Protein 2RM4 (pdb70)

CATH classification: 2.30.30.100

Solvent-accessible surface area: 9079 Å² total; per-residue (Å²): 104,109,169,52,76,75,81,145,118,68,61,50,3,18,3,12,0,39,12,69,173,145,65,21,61,7,85,14,86,10,102,105,26,51,84,124,67,16,10,0,40,138,2,92,110,99,82,90,75,35,240,150,49,136,44,87,28,71,35,107,52,98,62,14,206,67,81,73,64,78,90,87,71,164,175,104,162,60,64,177,119,58,100,134,106,85,144,104,138,116,104,133,117,184,141,99,168,190,74,154,139,164,132

InterPro domains:
  IPR004443 YjeF N-terminal domain [PS51385] (430-658)
  IPR019050 FDF domain [PF09532] (342-390)
  IPR019050 FDF domain [SM01199] (339-445)
  IPR025609 Lsm14-like, N-terminal [PF12701] (7-69)
  IPR025609 Lsm14-like, N-terminal [SM01271] (2-95)
  IPR025762 DFDF domain [PS51512] (333-369)
  IPR034107 Lsm16, N-terminal [cd01737] (5-69)
  IPR036652 YjeF N-terminal domain superfamily [G3DSA:3.40.50.10260] (394-679)
  IPR047575 Sm domain [PS52002] (1-71)

Foldseek 3Di:
DPDDDQDCQQQQFWKKFAFPPVVAIWTFRWHDGDQFWTKGFQTDGPNHGPPDRGDMDIDGVVRTDDMGGCQGPVGGPDDDDDDDDDCPPPDDPDDDDDDDDPD

Sequence (103 aa):
GAMGPTDQDWIGCAVSIACDEVLGVFQGLIKQISAEEITIVRAFRNGVPLRKQNAEVVLKCTDIRSIDLIEPAKQDLDGHTAPPPVVNKPTPVKLPHFSNILGGAMGPTDQDWIGCAVSIACDEVLGVFQGLIKQISAEEITIVRAFRNGVPLRKQNAEVVLKCTDIRSIDLIEPAKQDLDGHTAPPPVVNKPTPVKLPHFSNILGGAMGPTDQDWIGCAVSIACDEVLGVFQGLIKQISAEEITIVRAFRNGVPLRKQNAEVVLKCTDIRSIDLIEPAKQDLDGHTAPPPVVNKPTPVKLPHFSNILGGAMGPTDQDWIGCAVSIACDEVLGVFQGLIKQISAEEITIVRAFRNGVPLRKQNAEVVLKCTDIRSIDLIEPAKQDLDGHTAPPPVVNKPTPVKLPHFSNILGGAMGPTDQDWIGCAVSIACDEVLGVFQGLIKQISAEEITIVRAFRNGVPLRKQNAEVVLKCTDIRSIDLIEPAKQDLDGHTAPPPVVNKPTPVKLPHFSNILGGAMGPTDQDWIGCAVSIACDEVLGVFQGLIKQISAEEITIVRAFRNGVPLRKQNAEVVLKCTDIRSIDLIEPAKQDLDGHTAPPPVVNKPTPVKLPHFSNILGGAMGPTDQDWIGCAVSIACDEVLGVFQGLIKQISAEEITIVRAFRNGVPLRKQNAEVVLKCTDIRSIDLIEPAKQDLDGHTAPPPVVNKPTPVKLPHFSNILGGAMGPTDQDWIGCAVSIACDEVLGVFQGLIKQISAEEITIVRAFRNGVPLRKQNAEVVLKCTDIRSIDLIEPAKQDLDGHTAPPPVVNKPTPVKLPHFSNILGGAMGPTDQDWIGCAVSIACDEVLGVFQGLIKQISAEEITIVRAFRNGVPLRKQNAEVVLKCTDIRSIDLIEPAKQDLDGHTAPPPVVNKPTPVKLPHFSNILGGAMGPTDQDWIGCAVSIACDEVLGVFQGLIKQISAEEITIVRAFRNGVPLRKQNAEVVLKCTDIRSIDLIEPAKQDLDGHTAPPPVVNKPTPVKLPHFSNILGGAMGPTDQDWIGCAVSIACDEVLGVFQGLIKQISAEEITIVRAFRNGVPLRKQNAEVVLKCTDIRSIDLIEPAKQDLDGHTAPPPVVNKPTPVKLPHFSNILGGAMGPTDQDWIGCAVSIACDEVLGVFQGLIKQISAEEITIVRAFRNGVPLRKQNAEVVLKCTDIRSIDLIEPAKQDLDGHTAPPPVVNKPTPVKLPHFSNILGGAMGPTDQDWIGCAVSIACDEVLGVFQGLIKQISAEEITIVRAFRNGVPLRKQNAEVVLKCTDIRSIDLIEPAKQDLDGHTAPPPVVNKPTPVKLPHFSNILGGAMGPTDQDWIGCAVSIACDEVLGVFQGLIKQISAEEITIVRAFRNGVPLRKQNAEVVLKCTDIRSIDLIEPAKQDLDGHTAPPPVVNKPTPVKLPHFSNILGGAMGPTDQDWIGCAVSIACDEVLGVFQGLIKQISAEEITIVRAFRNGVPLRKQNAEVVLKCTDIRSIDLIEPAKQDLDGHTAPPPVVNKPTPVKLPHFSNILGGAMGPTDQDWIGCAVSIACDEVLGVFQGLIKQISAEEITIVRAFRNGVPLRKQNAEVVLKCTDIRSIDLIEPAKQDLDGHTAPPPVVNKPTPVKLPHFSNILGGAMGPTDQDWIGCAVSIACDEVLGVFQGLIKQISAEEITIVRAFRNGVPLRKQNAEVVLKCTDIRSIDLIEPAKQDLDGHTAPPPVVNKPTPVKLPHFSNILGGAMGPTDQDWIGCAVSIACDEVLGVFQGLIKQISAEEITIVRAFRNGVPLRKQNAEVVLKCTDIRSIDLIEPAKQDLDGHTAPPPVVNKPTPVKLPHFSNILGGAMGPTDQDWIGCAVSIACDEVLGVFQGLIKQISAEEITIVRAFRNGVPLRKQNAEVVLKCTDIRSIDLIEPAKQDLDGHTAPPPVVNKPTPVKLPHFSNILGGAMGPTDQDWIGCAVSIACDEVLGVFQGLIKQISAEEITIVRAFRNGVPLRKQNAEVVLKCTDIRSIDLIEPAKQDLDGHTAPPPVVNKPTPVKLPHFSNILGGAMGPTDQDWIGCAVSIACDEVLGVFQGLIKQISAEEITIVRAFRNGVPLRKQNAEVVLKCTDIRSIDLIEPAKQDLDGHTAPPPVVNKPTPVKLPHFSNILGGAMGPTDQDWIGCAVSIACDEVLGVFQGLIKQISAEEITIVRAFRNGVPLRKQNAEVVLKCTDIRSIDLIEPAKQDLDGHTAPPPVVNKPTPVKLPHFSNILG

Nearest PDB structures (foldseek):
  2rm4-assembly1_A  TM=7.625E-01  e=5.806E-16  Drosophila melanogaster
  2vc8-assembly1_A  TM=8.219E-01  e=9.215E-05  Homo sapiens
  6y3z-assembly1_C  TM=8.542E-01  e=1.346E-03  Saccharomyces cerevisiae S288C
  6am0-assembly1_D  TM=8.740E-01  e=3.552E-03  Kluyveromyces lactis NRRL Y-1140
  9bxa-assembly1_G  TM=6.446E-01  e=2.382E-03  Bacillus sp. (in: firmicutes)

Organism: Drosophila melanogaster (NCBI:txid7227)

Structure (mmCIF, N/CA/C/O backbone):
data_2RM4
#
_entry.id   2RM4
#
loop_
_atom_site.group_PDB
_atom_site.id
_atom_site.type_symbol
_atom_site.label_atom_id
_atom_site.label_alt_id
_atom_site.label_comp_id
_atom_site.label_asym_id
_atom_site.label_entity_id
_atom_site.label_seq_id
_atom_site.pdbx_PDB_ins_code
_atom_site.Cartn_x
_atom_site.Cartn_y
_atom_site.Cartn_z
_atom_site.occupancy
_atom_site.B_iso_or_equiv
_atom_site.auth_seq_id
_atom_site.auth_comp_id
_atom_site.auth_asym_id
_atom_site.auth_atom_id
_atom_site.pdbx_PDB_model_num
ATOM 1 N N . GLY A 1 1 ? 96.915 5.181 -10.029 1.00 6.87 -1 GLY A N 1
ATOM 2 C CA . GLY A 1 1 ? 97.480 4.306 -8.963 1.00 6.44 -1 GLY A CA 1
ATOM 3 C C . GLY A 1 1 ? 97.985 5.171 -7.806 1.00 5.47 -1 GLY A C 1
ATOM 4 O O . GLY A 1 1 ? 97.546 5.027 -6.679 1.00 5.31 -1 GLY A O 1
ATOM 10 N N . ALA A 1 2 ? 98.902 6.066 -8.080 1.00 5.17 0 ALA A N 1
ATOM 11 C CA . ALA A 1 2 ? 99.449 6.947 -6.998 1.00 4.62 0 ALA A CA 1
ATOM 12 C C . ALA A 1 2 ? 98.332 7.808 -6.405 1.00 4.19 0 ALA A C 1
ATOM 13 O O . ALA A 1 2 ? 98.331 8.111 -5.226 1.00 4.79 0 ALA A O 1
ATOM 20 N N . MET A 1 3 ? 97.382 8.203 -7.218 1.00 3.55 1 MET A N 1
ATOM 21 C CA . MET A 1 3 ? 96.252 9.045 -6.718 1.00 3.58 1 MET A CA 1
ATOM 22 C C . MET A 1 3 ? 94.990 8.762 -7.538 1.00 3.11 1 MET A C 1
ATOM 23 O O . MET A 1 3 ? 95.066 8.389 -8.694 1.00 3.21 1 MET A O 1
ATOM 37 N N . GLY A 1 4 ? 93.834 8.937 -6.945 1.00 3.09 2 GLY A N 1
ATOM 38 C CA . GLY A 1 4 ? 92.557 8.693 -7.682 1.00 2.82 2 GLY A CA 1
ATOM 39 C C . GLY A 1 4 ? 92.492 7.224 -8.137 1.00 2.02 2 GLY A C 1
ATOM 40 O O . GLY A 1 4 ? 92.634 6.947 -9.312 1.00 2.00 2 GLY A O 1
ATOM 44 N N . PRO A 1 5 ? 92.278 6.315 -7.200 1.00 1.74 3 PRO A N 1
ATOM 45 C CA . PRO A 1 5 ? 92.233 4.871 -7.556 1.00 1.28 3 PRO A CA 1
ATOM 46 C C . PRO A 1 5 ? 91.123 4.601 -8.577 1.00 1.20 3 PRO A C 1
ATOM 47 O O . PRO A 1 5 ? 89.982 4.978 -8.377 1.00 1.45 3 PRO A O 1
ATOM 58 N N . THR A 1 6 ? 91.453 3.954 -9.668 1.00 1.00 4 THR A N 1
ATOM 59 C CA . THR A 1 6 ? 90.426 3.639 -10.707 1.00 1.04 4 THR A CA 1
ATOM 60 C C . THR A 1 6 ? 90.842 2.399 -11.503 1.00 0.89 4 THR A C 1
ATOM 61 O O . THR A 1 6 ? 91.582 2.493 -12.465 1.00 1.21 4 THR A O 1
ATOM 72 N N . ASP A 1 7 ? 90.369 1.242 -11.108 1.00 0.71 5 ASP A N 1
ATOM 73 C CA . ASP A 1 7 ? 90.725 -0.012 -11.840 1.00 0.66 5 ASP A CA 1
ATOM 74 C C . ASP A 1 7 ? 89.786 -1.149 -11.430 1.00 0.54 5 ASP A C 1
ATOM 75 O O . ASP A 1 7 ? 89.035 -1.032 -10.478 1.00 0.51 5 ASP A O 1
ATOM 84 N N . GLN A 1 8 ? 89.826 -2.246 -12.146 1.00 0.53 6 GLN A N 1
ATOM 85 C CA . GLN A 1 8 ? 88.941 -3.408 -11.808 1.00 0.46 6 GLN A CA 1
ATOM 86 C C . GLN A 1 8 ? 89.400 -4.127 -10.529 1.00 0.36 6 GLN A C 1
ATOM 87 O O . GLN A 1 8 ? 88.723 -5.016 -10.042 1.00 0.33 6 GLN A O 1
ATOM 101 N N . ASP A 1 9 ? 90.534 -3.759 -9.984 1.00 0.36 7 ASP A N 1
ATOM 102 C CA . ASP A 1 9 ? 91.053 -4.454 -8.763 1.00 0.32 7 ASP A CA 1
ATOM 103 C C . ASP A 1 9 ? 90.152 -4.150 -7.562 1.00 0.26 7 ASP A C 1
ATOM 104 O O . ASP A 1 9 ? 89.999 -4.964 -6.671 1.00 0.26 7 ASP A O 1
ATOM 113 N N . TRP A 1 10 ? 89.557 -2.982 -7.539 1.00 0.23 8 TRP A N 1
ATOM 114 C CA . TRP A 1 10 ? 88.698 -2.591 -6.379 1.00 0.20 8 TRP A CA 1
ATOM 115 C C . TRP A 1 10 ? 87.315 -3.250 -6.453 1.00 0.17 8 TRP A C 1
ATOM 116 O O . TRP A 1 10 ? 86.587 -3.251 -5.483 1.00 0.17 8 TRP A O 1
ATOM 137 N N . ILE A 1 11 ? 86.939 -3.816 -7.580 1.00 0.17 9 ILE A N 1
ATOM 138 C CA . ILE A 1 11 ? 85.518 -4.275 -7.757 1.00 0.16 9 ILE A CA 1
ATOM 139 C C . ILE A 1 11 ? 85.125 -5.249 -6.632 1.00 0.15 9 ILE A C 1
ATOM 140 O O . ILE A 1 11 ? 85.861 -6.156 -6.293 1.00 0.17 9 ILE A O 1
ATOM 156 N N . GLY A 1 12 ? 83.962 -5.052 -6.062 1.00 0.14 10 GLY A N 1
ATOM 157 C CA . GLY A 1 12 ? 83.512 -5.910 -4.927 1.00 0.14 10 GLY A CA 1
ATOM 158 C C . GLY A 1 12 ? 84.056 -5.410 -3.576 1.00 0.14 10 GLY A C 1
ATOM 159 O O . GLY A 1 12 ? 83.765 -5.999 -2.550 1.00 0.15 10 GLY A O 1
ATOM 163 N N . CYS A 1 13 ? 84.836 -4.341 -3.551 1.00 0.13 11 CYS A N 1
ATOM 164 C CA . CYS A 1 13 ? 85.337 -3.819 -2.233 1.00 0.14 11 CYS A CA 1
ATOM 165 C C . CYS A 1 13 ? 84.288 -2.894 -1.585 1.00 0.12 11 CYS A C 1
ATOM 166 O O . CYS A 1 13 ? 83.463 -2.316 -2.267 1.00 0.10 11 CYS A O 1
ATOM 174 N N . ALA A 1 14 ? 84.323 -2.760 -0.283 1.00 0.13 12 ALA A N 1
ATOM 175 C CA . ALA A 1 14 ? 83.290 -1.939 0.423 1.00 0.11 12 ALA A CA 1
ATOM 176 C C . ALA A 1 14 ? 83.762 -0.489 0.546 1.00 0.10 12 ALA A C 1
ATOM 177 O O . ALA A 1 14 ? 84.798 -0.223 1.126 1.00 0.11 12 ALA A O 1
ATOM 184 N N . VAL A 1 15 ? 83.012 0.446 0.010 1.00 0.09 13 VAL A N 1
ATOM 185 C CA . VAL A 1 15 ? 83.437 1.880 0.072 1.00 0.10 13 VAL A CA 1
ATOM 186 C C . VAL A 1 15 ? 82.253 2.782 0.440 1.00 0.11 13 VAL A C 1
ATOM 187 O O . VAL A 1 15 ? 81.104 2.421 0.256 1.00 0.11 13 VAL A O 1
ATOM 200 N N . SER A 1 16 ? 82.538 3.953 0.956 1.00 0.14 14 SER A N 1
ATOM 201 C CA . SER A 1 16 ? 81.457 4.941 1.240 1.00 0.15 14 SER A CA 1
ATOM 202 C C . SER A 1 16 ? 81.691 6.201 0.413 1.00 0.13 14 SER A C 1
ATOM 203 O O . SER A 1 16 ? 82.815 6.639 0.251 1.00 0.12 14 SER A O 1
ATOM 211 N N . ILE A 1 17 ? 80.641 6.785 -0.110 1.00 0.14 15 ILE A N 1
ATOM 212 C CA . ILE A 1 17 ? 80.812 7.932 -1.053 1.00 0.12 15 ILE A CA 1
ATOM 213 C C . ILE A 1 17 ? 80.067 9.156 -0.526 1.00 0.10 15 ILE A C 1
ATOM 214 O O . ILE A 1 17 ? 78.870 9.113 -0.303 1.00 0.11 15 ILE A O 1
ATOM 230 N N . ALA A 1 18 ? 80.769 10.243 -0.329 1.00 0.10 16 ALA A N 1
ATOM 231 C CA . ALA A 1 18 ? 80.106 11.503 0.114 1.00 0.08 16 ALA A CA 1
ATOM 232 C C . ALA A 1 18 ? 79.883 12.416 -1.093 1.00 0.08 16 ALA A C 1
ATOM 233 O O . ALA A 1 18 ? 80.821 12.950 -1.657 1.00 0.10 16 ALA A O 1
ATOM 240 N N . CYS A 1 19 ? 78.650 12.588 -1.492 1.00 0.09 17 CYS A N 1
ATOM 241 C CA . CYS A 1 19 ? 78.335 13.492 -2.638 1.00 0.14 17 CYS A CA 1
ATOM 242 C C . CYS A 1 19 ? 77.937 14.871 -2.111 1.00 0.15 17 CYS A C 1
ATOM 243 O O . CYS A 1 19 ? 77.680 15.035 -0.931 1.00 0.14 17 CYS A O 1
ATOM 251 N N . ASP A 1 20 ? 77.884 15.859 -2.969 1.00 0.21 18 ASP A N 1
ATOM 252 C CA . ASP A 1 20 ? 77.564 17.247 -2.505 1.00 0.25 18 ASP A CA 1
ATOM 253 C C . ASP A 1 20 ? 76.176 17.277 -1.847 1.00 0.24 18 ASP A C 1
ATOM 254 O O . ASP A 1 20 ? 75.464 16.291 -1.834 1.00 0.21 18 ASP A O 1
ATOM 263 N N . GLU A 1 21 ? 75.795 18.403 -1.301 1.00 0.29 19 GLU A N 1
ATOM 264 C CA . GLU A 1 21 ? 74.623 18.438 -0.361 1.00 0.30 19 GLU A CA 1
ATOM 265 C C . GLU A 1 21 ? 73.362 17.845 -1.002 1.00 0.29 19 GLU A C 1
ATOM 266 O O . GLU A 1 21 ? 72.577 17.191 -0.338 1.00 0.27 19 GLU A O 1
ATOM 278 N N . VAL A 1 22 ? 73.161 18.066 -2.279 1.00 0.32 20 VAL A N 1
ATOM 279 C CA . VAL A 1 22 ? 71.885 17.617 -2.929 1.00 0.34 20 VAL A CA 1
ATOM 280 C C . VAL A 1 22 ? 71.900 16.095 -3.146 1.00 0.30 20 VAL A C 1
ATOM 281 O O . VAL A 1 22 ? 70.861 15.465 -3.217 1.00 0.31 20 VAL A O 1
ATOM 294 N N . LEU A 1 23 ? 73.068 15.508 -3.253 1.00 0.27 21 LEU A N 1
ATOM 295 C CA . LEU A 1 23 ? 73.160 14.034 -3.486 1.00 0.25 21 LEU A CA 1
ATOM 296 C C . LEU A 1 23 ? 73.223 13.256 -2.161 1.00 0.18 21 LEU A C 1
ATOM 297 O O . LEU A 1 23 ? 72.982 12.063 -2.131 1.00 0.20 21 LEU A O 1
ATOM 313 N N . GLY A 1 24 ? 73.544 13.917 -1.072 1.00 0.13 22 GLY A N 1
ATOM 314 C CA . GLY A 1 24 ? 73.631 13.215 0.246 1.00 0.10 22 GLY A CA 1
ATOM 315 C C . GLY A 1 24 ? 74.760 12.179 0.221 1.00 0.09 22 GLY A C 1
ATOM 316 O O . GLY A 1 24 ? 75.754 12.346 -0.464 1.00 0.09 22 GLY A O 1
ATOM 320 N N . VAL A 1 25 ? 74.614 11.110 0.967 1.00 0.10 23 VAL A N 1
ATOM 321 C CA . VAL A 1 25 ? 75.716 10.100 1.074 1.00 0.11 23 VAL A CA 1
ATOM 322 C C . VAL A 1 25 ? 75.160 8.692 0.860 1.00 0.12 23 VAL A C 1
ATOM 323 O O . VAL A 1 25 ? 74.083 8.371 1.333 1.00 0.13 23 VAL A O 1
ATOM 336 N N . PHE A 1 26 ? 75.885 7.853 0.157 1.00 0.14 24 PHE A N 1
ATOM 337 C CA . PHE A 1 26 ? 75.470 6.423 0.043 1.00 0.17 24 PHE A CA 1
ATOM 338 C C . PHE A 1 26 ? 76.663 5.500 0.314 1.00 0.18 24 PHE A C 1
ATOM 339 O O . PHE A 1 26 ? 77.804 5.902 0.215 1.00 0.18 24 PHE A O 1
ATOM 356 N N . GLN A 1 27 ? 76.394 4.266 0.652 1.00 0.19 25 GLN A N 1
ATOM 357 C CA . GLN A 1 27 ? 77.489 3.275 0.865 1.00 0.18 25 GLN A CA 1
ATOM 358 C C . GLN A 1 27 ? 77.103 1.944 0.216 1.00 0.18 25 GLN A C 1
ATOM 359 O O . GLN A 1 27 ? 75.940 1.581 0.186 1.00 0.22 25 GLN A O 1
ATOM 373 N N . GLY A 1 28 ? 78.065 1.222 -0.304 1.00 0.14 26 GLY A N 1
ATOM 374 C CA . GLY A 1 28 ? 77.744 -0.036 -1.045 1.00 0.12 26 GLY A CA 1
ATOM 375 C C . GLY A 1 28 ? 79.033 -0.737 -1.470 1.00 0.09 26 GLY A C 1
ATOM 376 O O . GLY A 1 28 ? 80.115 -0.185 -1.367 1.00 0.09 26 GLY A O 1
ATOM 380 N N . LEU A 1 29 ? 78.923 -1.955 -1.943 1.00 0.09 27 LEU A N 1
ATOM 381 C CA . LEU A 1 29 ? 80.107 -2.644 -2.535 1.00 0.09 27 LEU A CA 1
ATOM 382 C C . LEU A 1 29 ? 80.189 -2.348 -4.034 1.00 0.11 27 LEU A C 1
ATOM 383 O O . LEU A 1 29 ? 79.202 -2.399 -4.745 1.00 0.13 27 LEU A O 1
ATOM 399 N N . ILE A 1 30 ? 81.366 -2.040 -4.508 1.00 0.10 28 ILE A N 1
ATOM 400 C CA . ILE A 1 30 ? 81.536 -1.652 -5.944 1.00 0.11 28 ILE A CA 1
ATOM 401 C C . ILE A 1 30 ? 81.256 -2.851 -6.861 1.00 0.11 28 ILE A C 1
ATOM 402 O O . ILE A 1 30 ? 81.677 -3.960 -6.593 1.00 0.12 28 ILE A O 1
ATOM 418 N N . LYS A 1 31 ? 80.544 -2.625 -7.938 1.00 0.12 29 LYS A N 1
ATOM 419 C CA . LYS A 1 31 ? 80.371 -3.691 -8.970 1.00 0.13 29 LYS A CA 1
ATOM 420 C C . LYS A 1 31 ? 81.229 -3.371 -10.199 1.00 0.13 29 LYS A C 1
ATOM 421 O O . LYS A 1 31 ? 81.751 -4.258 -10.848 1.00 0.16 29 LYS A O 1
ATOM 440 N N . GLN A 1 32 ? 81.375 -2.107 -10.518 1.00 0.12 30 GLN A N 1
ATOM 441 C CA . GLN A 1 32 ? 82.187 -1.710 -11.712 1.00 0.14 30 GLN A CA 1
ATOM 442 C C . GLN A 1 32 ? 82.766 -0.310 -11.495 1.00 0.12 30 GLN A C 1
ATOM 443 O O . GLN A 1 32 ? 82.185 0.507 -10.806 1.00 0.11 30 GLN A O 1
ATOM 457 N N . ILE A 1 33 ? 83.907 -0.030 -12.078 1.00 0.14 31 ILE A N 1
ATOM 458 C CA . ILE A 1 33 ? 84.541 1.312 -11.897 1.00 0.14 31 ILE A CA 1
ATOM 459 C C . ILE A 1 33 ? 85.129 1.795 -13.225 1.00 0.16 31 ILE A C 1
ATOM 460 O O . ILE A 1 33 ? 85.747 1.041 -13.955 1.00 0.19 31 ILE A O 1
ATOM 476 N N . SER A 1 34 ? 84.935 3.051 -13.535 1.00 0.15 32 SER A N 1
ATOM 477 C CA . SER A 1 34 ? 85.571 3.645 -14.747 1.00 0.17 32 SER A CA 1
ATOM 478 C C . SER A 1 34 ? 85.910 5.112 -14.480 1.00 0.17 32 SER A C 1
ATOM 479 O O . SER A 1 34 ? 85.332 5.737 -13.612 1.00 0.16 32 SER A O 1
ATOM 487 N N . ALA A 1 35 ? 86.831 5.665 -15.225 1.00 0.20 33 ALA A N 1
ATOM 488 C CA . ALA A 1 35 ? 87.356 7.034 -14.899 1.00 0.21 33 ALA A CA 1
ATOM 489 C C . ALA A 1 35 ? 86.220 8.065 -14.818 1.00 0.21 33 ALA A C 1
ATOM 490 O O . ALA A 1 35 ? 86.354 9.085 -14.168 1.00 0.23 33 ALA A O 1
ATOM 497 N N . GLU A 1 36 ? 85.109 7.807 -15.468 1.00 0.19 34 GLU A N 1
ATOM 498 C CA . GLU A 1 36 ? 84.019 8.830 -15.535 1.00 0.21 34 GLU A CA 1
ATOM 499 C C . GLU A 1 36 ? 83.007 8.636 -14.399 1.00 0.20 34 GLU A C 1
ATOM 500 O O . GLU A 1 36 ? 82.351 9.576 -13.987 1.00 0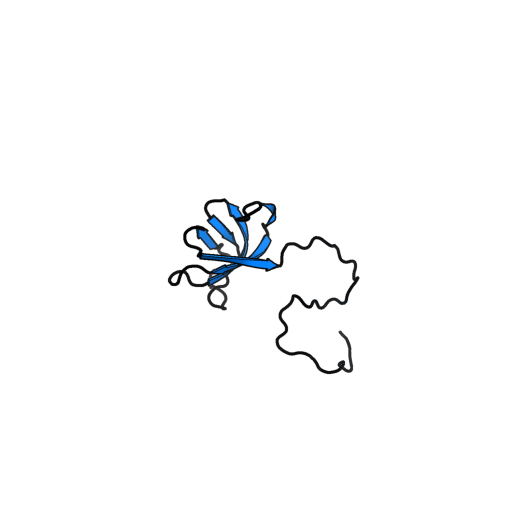.23 34 GLU A O 1
ATOM 512 N N . GLU A 1 37 ? 82.874 7.433 -13.888 1.00 0.17 35 GLU A N 1
ATOM 513 C CA . GLU A 1 37 ? 81.784 7.151 -12.900 1.00 0.17 35 GLU A CA 1
ATOM 514 C C . GLU A 1 37 ? 82.135 5.943 -12.021 1.00 0.14 35 GLU A C 1
ATOM 515 O O . GLU A 1 37 ? 82.921 5.096 -12.396 1.00 0.14 35 GLU A O 1
ATOM 527 N N . ILE A 1 38 ? 81.550 5.868 -10.851 1.00 0.14 36 ILE A N 1
ATOM 528 C CA . ILE A 1 38 ? 81.690 4.643 -10.003 1.00 0.12 36 ILE A CA 1
ATOM 529 C C . ILE A 1 38 ? 80.325 3.955 -9.869 1.00 0.11 36 ILE A C 1
ATOM 530 O O . ILE A 1 38 ? 79.313 4.614 -9.721 1.00 0.11 36 ILE A O 1
ATOM 546 N N . THR A 1 39 ? 80.290 2.642 -9.921 1.00 0.11 37 THR A N 1
ATOM 547 C CA . THR A 1 39 ? 78.981 1.920 -9.866 1.00 0.11 37 THR A CA 1
ATOM 548 C C . THR A 1 39 ? 78.990 0.874 -8.743 1.00 0.11 37 THR A C 1
ATOM 549 O O . THR A 1 39 ? 79.909 0.084 -8.632 1.00 0.12 37 THR A O 1
ATOM 560 N N . ILE A 1 40 ? 77.969 0.863 -7.918 1.00 0.12 38 ILE A N 1
ATOM 561 C CA . ILE A 1 40 ? 77.913 -0.113 -6.777 1.00 0.12 38 ILE A CA 1
ATOM 562 C C . ILE A 1 40 ? 76.532 -0.779 -6.717 1.00 0.11 38 ILE A C 1
ATOM 563 O O . ILE A 1 40 ? 75.627 -0.414 -7.440 1.00 0.13 38 ILE A O 1
ATOM 579 N N . VAL A 1 41 ? 76.373 -1.748 -5.850 1.00 0.11 39 VAL A N 1
ATOM 580 C CA . VAL A 1 41 ? 75.070 -2.485 -5.755 1.00 0.11 39 VAL A CA 1
ATOM 581 C C . VAL A 1 41 ? 74.552 -2.482 -4.310 1.00 0.12 39 VAL A C 1
ATOM 582 O O . VAL A 1 41 ? 75.286 -2.206 -3.382 1.00 0.14 39 VAL A O 1
ATOM 595 N N . ARG A 1 42 ? 73.282 -2.784 -4.118 1.00 0.12 40 ARG A N 1
ATOM 596 C CA . ARG A 1 42 ? 72.674 -2.752 -2.741 1.00 0.15 40 ARG A CA 1
ATOM 597 C C . ARG A 1 42 ? 72.856 -1.367 -2.113 1.00 0.18 40 ARG A C 1
ATOM 598 O O . ARG A 1 42 ? 73.573 -1.197 -1.146 1.00 0.30 40 ARG A O 1
ATOM 619 N N . ALA A 1 43 ? 72.202 -0.380 -2.671 1.00 0.25 41 ALA A N 1
ATOM 620 C CA . ALA A 1 43 ? 72.428 1.033 -2.230 1.00 0.38 41 ALA A CA 1
ATOM 621 C C . ALA A 1 43 ? 71.894 1.275 -0.813 1.00 0.24 41 ALA A C 1
ATOM 622 O O . ALA A 1 43 ? 70.737 1.028 -0.518 1.00 0.23 41 ALA A O 1
ATOM 629 N N . PHE A 1 44 ? 72.735 1.759 0.064 1.00 0.19 42 PHE A N 1
ATOM 630 C CA . PHE A 1 44 ? 72.243 2.315 1.360 1.00 0.11 42 PHE A CA 1
ATOM 631 C C . PHE A 1 44 ? 72.507 3.822 1.396 1.00 0.10 42 PHE A C 1
ATOM 632 O O . PHE A 1 44 ? 73.597 4.265 1.096 1.00 0.14 42 PHE A O 1
ATOM 649 N N . ARG A 1 45 ? 71.523 4.606 1.759 1.00 0.09 43 ARG A N 1
ATOM 650 C CA . ARG A 1 45 ? 71.687 6.093 1.719 1.00 0.11 43 ARG A CA 1
ATOM 651 C C . ARG A 1 45 ? 71.142 6.720 3.002 1.00 0.13 43 ARG A C 1
ATOM 652 O O . ARG A 1 45 ? 70.163 6.264 3.557 1.00 0.16 43 ARG A O 1
ATOM 673 N N . ASN A 1 46 ? 71.776 7.765 3.482 1.00 0.16 44 ASN A N 1
ATOM 674 C CA . ASN A 1 46 ? 71.291 8.462 4.725 1.00 0.21 44 ASN A CA 1
ATOM 675 C C . ASN A 1 46 ? 71.103 7.466 5.882 1.00 0.23 44 ASN A C 1
ATOM 676 O O . ASN A 1 46 ? 70.153 7.551 6.636 1.00 0.28 44 ASN A O 1
ATOM 687 N N . GLY A 1 47 ? 72.007 6.527 6.017 1.00 0.22 45 GLY A N 1
ATOM 688 C CA . GLY A 1 47 ? 71.958 5.580 7.174 1.00 0.28 45 GLY A CA 1
ATOM 689 C C . GLY A 1 47 ? 70.666 4.751 7.154 1.00 0.27 45 GLY A C 1
ATOM 690 O O . GLY A 1 47 ? 70.246 4.235 8.174 1.00 0.32 45 GLY A O 1
ATOM 694 N N . VAL A 1 48 ? 70.035 4.618 6.009 1.00 0.21 46 VAL A N 1
ATOM 695 C CA . VAL A 1 48 ? 68.845 3.717 5.902 1.00 0.22 46 VAL A CA 1
ATOM 696 C C . VAL A 1 48 ? 68.840 3.017 4.526 1.00 0.18 46 VAL A C 1
ATOM 697 O O . VAL A 1 48 ? 69.357 3.556 3.570 1.00 0.16 46 VAL A O 1
ATOM 710 N N . PRO A 1 49 ? 68.255 1.832 4.456 1.00 0.22 47 PRO A N 1
ATOM 711 C CA . PRO A 1 49 ? 68.287 1.056 3.190 1.00 0.24 47 PRO A CA 1
ATOM 712 C C . PRO A 1 49 ? 67.370 1.704 2.146 1.00 0.29 47 PRO A C 1
ATOM 713 O O . PRO A 1 49 ? 66.265 2.114 2.454 1.00 0.35 47 PRO A O 1
ATOM 724 N N . LEU A 1 50 ? 67.821 1.796 0.917 1.00 0.30 48 LEU A N 1
ATOM 725 C CA . LEU A 1 50 ? 66.947 2.341 -0.169 1.00 0.42 48 LEU A CA 1
ATOM 726 C C . LEU A 1 50 ? 65.948 1.277 -0.630 1.00 0.52 48 LEU A C 1
ATOM 727 O O . LEU A 1 50 ? 66.243 0.096 -0.628 1.00 0.89 48 LEU A O 1
ATOM 743 N N . ARG A 1 51 ? 64.768 1.691 -1.027 1.00 0.53 49 ARG A N 1
ATOM 744 C CA . ARG A 1 51 ? 63.720 0.708 -1.461 1.00 0.62 49 ARG A CA 1
ATOM 745 C C . ARG A 1 51 ? 64.234 -0.146 -2.624 1.00 0.65 49 ARG A C 1
ATOM 746 O O . ARG A 1 51 ? 63.906 -1.313 -2.739 1.00 1.22 49 ARG A O 1
ATOM 767 N N . LYS A 1 52 ? 65.036 0.432 -3.485 1.00 0.55 50 LYS A N 1
ATOM 768 C CA . LYS A 1 52 ? 65.572 -0.330 -4.654 1.00 0.60 50 LYS A CA 1
ATOM 769 C C . LYS A 1 52 ? 66.873 -1.044 -4.266 1.00 0.53 50 LYS A C 1
ATOM 770 O O . LYS A 1 52 ? 67.936 -0.742 -4.779 1.00 0.57 50 LYS A O 1
ATOM 789 N N . GLN A 1 53 ? 66.790 -1.989 -3.362 1.00 0.56 51 GLN A N 1
ATOM 790 C CA . GLN A 1 53 ? 68.020 -2.715 -2.902 1.00 0.59 51 GLN A CA 1
ATOM 791 C C . GLN A 1 53 ? 68.706 -3.405 -4.087 1.00 0.45 51 GLN A C 1
ATOM 792 O O . GLN A 1 53 ? 69.919 -3.425 -4.186 1.00 0.45 51 GLN A O 1
ATOM 806 N N . ASN A 1 54 ? 67.934 -3.967 -4.982 1.00 0.37 52 ASN A N 1
ATOM 807 C CA . ASN A 1 54 ? 68.526 -4.692 -6.153 1.00 0.32 52 ASN A CA 1
ATOM 808 C C . ASN A 1 54 ? 69.143 -3.704 -7.151 1.00 0.29 52 ASN A C 1
ATOM 809 O O . ASN A 1 54 ? 70.051 -4.047 -7.887 1.00 0.34 52 ASN A O 1
ATOM 820 N N . ALA A 1 55 ? 68.660 -2.484 -7.180 1.00 0.33 53 ALA A N 1
ATOM 821 C CA . ALA A 1 55 ? 69.106 -1.519 -8.234 1.00 0.37 53 ALA A CA 1
ATOM 822 C C . ALA A 1 55 ? 70.527 -1.030 -7.945 1.00 0.26 53 ALA A C 1
ATOM 823 O O . ALA A 1 55 ? 70.909 -0.846 -6.804 1.00 0.24 53 ALA A O 1
ATOM 830 N N . GLU A 1 56 ? 71.308 -0.821 -8.977 1.00 0.29 54 GLU A N 1
ATOM 831 C CA . GLU A 1 56 ? 72.707 -0.331 -8.782 1.00 0.27 54 GLU A CA 1
ATOM 832 C C . GLU A 1 56 ? 72.742 1.206 -8.757 1.00 0.23 54 GLU A C 1
ATOM 833 O O . GLU A 1 56 ? 71.929 1.865 -9.379 1.00 0.25 54 GLU A O 1
ATOM 845 N N . VAL A 1 57 ? 73.682 1.768 -8.040 1.00 0.19 55 VAL A N 1
ATOM 846 C CA . VAL A 1 57 ? 73.842 3.256 -8.022 1.00 0.15 55 VAL A CA 1
ATOM 847 C C . VAL A 1 57 ? 75.014 3.646 -8.920 1.00 0.12 55 VAL A C 1
ATOM 848 O O . VAL A 1 57 ? 76.108 3.137 -8.763 1.00 0.12 55 VAL A O 1
ATOM 861 N N . VAL A 1 58 ? 74.795 4.538 -9.854 1.00 0.12 56 VAL A N 1
ATOM 862 C CA . VAL A 1 58 ? 75.918 4.997 -10.728 1.00 0.11 56 VAL A CA 1
ATOM 863 C C . VAL A 1 58 ? 76.052 6.514 -10.634 1.00 0.11 56 VAL A C 1
ATOM 864 O O . VAL A 1 58 ? 75.181 7.252 -11.061 1.00 0.13 56 VAL A O 1
ATOM 877 N N . LEU A 1 59 ? 77.136 6.978 -10.077 1.00 0.09 57 LEU A N 1
ATOM 878 C CA . LEU A 1 59 ? 77.291 8.439 -9.820 1.00 0.10 57 LEU A CA 1
ATOM 879 C C . LEU A 1 59 ? 78.620 8.943 -10.388 1.00 0.12 57 LEU A C 1
ATOM 880 O O . LEU A 1 59 ? 79.656 8.331 -10.202 1.00 0.14 57 LEU A O 1
ATOM 896 N N . LYS A 1 60 ? 78.590 10.054 -11.082 1.00 0.14 58 LYS A N 1
ATOM 897 C CA . LYS A 1 60 ? 79.829 10.571 -11.746 1.00 0.16 58 LYS A CA 1
ATOM 898 C C . LYS A 1 60 ? 80.796 11.142 -10.704 1.00 0.15 58 LYS A C 1
ATOM 899 O O . LYS A 1 60 ? 80.399 11.855 -9.801 1.00 0.15 58 LYS A O 1
ATOM 918 N N . CYS A 1 61 ? 82.065 10.831 -10.827 1.00 0.18 59 CYS A N 1
ATOM 919 C CA . CYS A 1 61 ? 83.078 11.320 -9.830 1.00 0.21 59 CYS A CA 1
ATOM 920 C C . CYS A 1 61 ? 83.014 12.848 -9.676 1.00 0.19 59 CYS A C 1
ATOM 921 O O . CYS A 1 61 ? 83.240 13.381 -8.605 1.00 0.20 59 CYS A O 1
ATOM 929 N N . THR A 1 62 ? 82.706 13.548 -10.741 1.00 0.19 60 THR A N 1
ATOM 930 C CA . THR A 1 62 ? 82.625 15.043 -10.669 1.00 0.21 60 THR A CA 1
ATOM 931 C C . THR A 1 62 ? 81.482 15.468 -9.741 1.00 0.20 60 THR A C 1
ATOM 932 O O . THR A 1 62 ? 81.502 16.549 -9.180 1.00 0.23 60 THR A O 1
ATOM 943 N N . ASP A 1 63 ? 80.488 14.626 -9.577 1.00 0.18 61 ASP A N 1
ATOM 944 C CA . ASP A 1 63 ? 79.371 14.947 -8.637 1.00 0.19 61 ASP A CA 1
ATOM 945 C C . ASP A 1 63 ? 79.722 14.470 -7.223 1.00 0.17 61 ASP A C 1
ATOM 946 O O . ASP A 1 63 ? 79.219 14.989 -6.244 1.00 0.17 61 ASP A O 1
ATOM 955 N N . ILE A 1 64 ? 80.581 13.484 -7.114 1.00 0.16 62 ILE A N 1
ATOM 956 C CA . ILE A 1 64 ? 81.049 13.030 -5.768 1.00 0.14 62 ILE A CA 1
ATOM 957 C C . ILE A 1 64 ? 82.158 13.963 -5.268 1.00 0.14 62 ILE A C 1
ATOM 958 O O . ILE A 1 64 ? 82.971 14.438 -6.041 1.00 0.18 62 ILE A O 1
ATOM 974 N N . ARG A 1 65 ? 82.194 14.224 -3.984 1.00 0.14 63 ARG A N 1
ATOM 975 C CA . ARG A 1 65 ? 83.209 15.171 -3.432 1.00 0.16 63 ARG A CA 1
ATOM 976 C C . ARG A 1 65 ? 84.370 14.397 -2.799 1.00 0.18 63 ARG A C 1
ATOM 977 O O . ARG A 1 65 ? 85.504 14.842 -2.833 1.00 0.24 63 ARG A O 1
ATOM 998 N N . SER A 1 66 ? 84.098 13.248 -2.223 1.00 0.17 64 SER A N 1
ATOM 999 C CA . SER A 1 66 ? 85.195 12.451 -1.582 1.00 0.22 64 SER A CA 1
ATOM 1000 C C . SER A 1 66 ? 84.776 10.989 -1.413 1.00 0.18 64 SER A C 1
ATOM 1001 O O . SER A 1 66 ? 83.605 10.678 -1.306 1.00 0.25 64 SER A O 1
ATOM 1009 N N . ILE A 1 67 ? 85.732 10.090 -1.386 1.00 0.35 65 ILE A N 1
ATOM 1010 C CA . ILE A 1 67 ? 85.406 8.634 -1.257 1.00 0.28 65 ILE A CA 1
ATOM 1011 C C . ILE A 1 67 ? 86.391 7.966 -0.291 1.00 0.23 65 ILE A C 1
ATOM 1012 O O . ILE A 1 67 ? 87.544 8.349 -0.202 1.00 0.25 65 ILE A O 1
ATOM 1028 N N . ASP A 1 68 ? 85.938 6.968 0.428 1.00 0.20 66 ASP A N 1
ATOM 1029 C CA . ASP A 1 68 ? 86.841 6.238 1.370 1.00 0.20 66 ASP A CA 1
ATOM 1030 C C . ASP A 1 68 ? 86.606 4.725 1.270 1.00 0.20 66 ASP A C 1
ATOM 1031 O O . ASP A 1 68 ? 85.484 4.265 1.343 1.00 0.23 66 ASP A O 1
ATOM 1040 N N . LEU A 1 69 ? 87.656 3.955 1.105 1.00 0.19 67 LEU A N 1
ATOM 1041 C CA . LEU A 1 69 ? 87.506 2.464 1.128 1.00 0.20 67 LEU A CA 1
ATOM 1042 C C . LEU A 1 69 ? 87.350 1.982 2.573 1.00 0.20 67 LEU A C 1
ATOM 1043 O O . LEU A 1 69 ? 88.264 2.089 3.371 1.00 0.22 67 LEU A O 1
ATOM 1059 N N . ILE A 1 70 ? 86.199 1.454 2.913 1.00 0.21 68 ILE A N 1
ATOM 1060 C CA . ILE A 1 70 ? 85.969 0.968 4.311 1.00 0.23 68 ILE A CA 1
ATOM 1061 C C . ILE A 1 70 ? 86.623 -0.405 4.502 1.00 0.21 68 ILE A C 1
ATOM 1062 O O . ILE A 1 70 ? 87.280 -0.656 5.497 1.00 0.28 68 ILE A O 1
ATOM 1078 N N . GLU A 1 71 ? 86.444 -1.288 3.553 1.00 0.17 69 GLU A N 1
ATOM 1079 C CA . GLU A 1 71 ? 86.976 -2.676 3.696 1.00 0.18 69 GLU A CA 1
ATOM 1080 C C . GLU A 1 71 ? 87.619 -3.141 2.376 1.00 0.21 69 GLU A C 1
ATOM 1081 O O . GLU A 1 71 ? 86.915 -3.543 1.470 1.00 0.26 69 GLU A O 1
ATOM 1093 N N . PRO A 1 72 ? 88.937 -3.072 2.296 1.00 0.51 70 PRO A N 1
ATOM 1094 C CA . PRO A 1 72 ? 89.637 -3.573 1.086 1.00 0.61 70 PRO A CA 1
ATOM 1095 C C . PRO A 1 72 ? 89.419 -5.082 0.936 1.00 0.73 70 PRO A C 1
ATOM 1096 O O . PRO A 1 72 ? 89.111 -5.769 1.893 1.00 1.38 70 PRO A O 1
ATOM 1107 N N . ALA A 1 73 ? 89.578 -5.598 -0.259 1.00 1.40 71 ALA A N 1
ATOM 1108 C CA . ALA A 1 73 ? 89.383 -7.069 -0.485 1.00 1.74 71 ALA A CA 1
ATOM 1109 C C . ALA A 1 73 ? 90.344 -7.874 0.395 1.00 2.00 71 ALA A C 1
ATOM 1110 O O . ALA A 1 73 ? 91.448 -7.443 0.675 1.00 2.44 71 ALA A O 1
ATOM 1117 N N . LYS A 1 74 ? 89.929 -9.040 0.830 1.00 2.68 72 LYS A N 1
ATOM 1118 C CA . LYS A 1 74 ? 90.789 -9.860 1.739 1.00 3.56 72 LYS A CA 1
ATOM 1119 C C . LYS A 1 74 ? 91.936 -10.501 0.953 1.00 4.09 72 LYS A C 1
ATOM 1120 O O . LYS A 1 74 ? 91.717 -11.218 -0.005 1.00 4.54 72 LYS A O 1
ATOM 1139 N N . GLN A 1 75 ? 93.155 -10.241 1.357 1.00 4.56 73 GLN A N 1
ATOM 1140 C CA . GLN A 1 75 ? 94.332 -10.852 0.666 1.00 5.52 73 GLN A CA 1
ATOM 1141 C C . GLN A 1 75 ? 94.867 -12.036 1.477 1.00 6.07 73 GLN A C 1
ATOM 1142 O O . GLN A 1 75 ? 95.154 -13.088 0.937 1.00 6.34 73 GLN A O 1
ATOM 1156 N N . ASP A 1 76 ? 94.999 -11.865 2.770 1.00 6.59 74 ASP A N 1
ATOM 1157 C CA . ASP A 1 76 ? 95.562 -12.953 3.627 1.00 7.45 74 ASP A CA 1
ATOM 1158 C C . ASP A 1 76 ? 94.490 -14.004 3.929 1.00 8.30 74 ASP A C 1
ATOM 1159 O O . ASP A 1 76 ? 93.425 -13.689 4.427 1.00 8.68 74 ASP A O 1
ATOM 1168 N N . LEU A 1 77 ? 94.769 -15.248 3.628 1.00 8.85 75 LEU A N 1
ATOM 1169 C CA . LEU A 1 77 ? 93.774 -16.337 3.896 1.00 9.87 75 LEU A CA 1
ATOM 1170 C C . LEU A 1 77 ? 93.459 -16.408 5.393 1.00 10.54 75 LEU A C 1
ATOM 1171 O O . LEU A 1 77 ? 92.352 -16.725 5.787 1.00 10.92 75 LEU A O 1
ATOM 1187 N N . ASP A 1 78 ? 94.427 -16.115 6.233 1.00 10.91 76 ASP A N 1
ATOM 1188 C CA . ASP A 1 78 ? 94.204 -16.158 7.720 1.00 11.77 76 ASP A CA 1
ATOM 1189 C C . ASP A 1 78 ? 93.630 -17.515 8.151 1.00 12.53 76 ASP A C 1
ATOM 1190 O O . ASP A 1 78 ? 92.460 -17.630 8.468 1.00 12.96 76 ASP A O 1
ATOM 1199 N N . GLY A 1 79 ? 94.450 -18.538 8.159 1.00 12.87 77 GLY A N 1
ATOM 1200 C CA . GLY A 1 79 ? 93.970 -19.895 8.558 1.00 13.78 77 GLY A CA 1
ATOM 1201 C C . GLY A 1 79 ? 93.666 -19.915 10.057 1.00 14.47 77 GLY A C 1
ATOM 1202 O O . GLY A 1 79 ? 94.391 -20.502 10.839 1.00 14.69 77 GLY A O 1
ATOM 1206 N N . HIS A 1 80 ? 92.593 -19.276 10.466 1.00 14.97 78 HIS A N 1
ATOM 1207 C CA . HIS A 1 80 ? 92.201 -19.264 11.918 1.00 15.80 78 HIS A CA 1
ATOM 1208 C C . HIS A 1 80 ? 93.362 -18.781 12.798 1.00 16.38 78 HIS A C 1
ATOM 1209 O O . HIS A 1 80 ? 93.481 -19.168 13.945 1.00 16.73 78 HIS A O 1
ATOM 1223 N N . THR A 1 81 ? 94.214 -17.941 12.262 1.00 16.62 79 THR A N 1
ATOM 1224 C CA . THR A 1 81 ? 95.358 -17.403 13.069 1.00 17.35 79 THR A CA 1
ATOM 1225 C C . THR A 1 81 ? 94.831 -16.637 14.286 1.00 17.66 79 THR A C 1
ATOM 1226 O O . THR A 1 81 ? 95.396 -16.702 15.362 1.00 17.76 79 THR A O 1
ATOM 1237 N N . ALA A 1 82 ? 93.752 -15.913 14.117 1.00 17.96 80 ALA A N 1
ATOM 1238 C CA . ALA A 1 82 ? 93.180 -15.125 15.251 1.00 18.44 80 ALA A CA 1
ATOM 1239 C C . ALA A 1 82 ? 91.707 -15.512 15.479 1.00 18.51 80 ALA A C 1
ATOM 1240 O O . ALA A 1 82 ? 91.138 -16.229 14.680 1.00 18.54 80 ALA A O 1
ATOM 1247 N N . PRO A 1 83 ? 91.124 -15.032 16.564 1.00 18.66 81 PRO A N 1
ATOM 1248 C CA . PRO A 1 83 ? 89.705 -15.367 16.859 1.00 18.89 81 PRO A CA 1
ATOM 1249 C C . PRO A 1 83 ? 88.790 -14.886 15.716 1.00 18.90 81 PRO A C 1
ATOM 1250 O O . PRO A 1 83 ? 89.172 -14.018 14.957 1.00 18.92 81 PRO A O 1
ATOM 1261 N N . PRO A 1 84 ? 87.601 -15.460 15.619 1.00 19.02 82 PRO A N 1
ATOM 1262 C CA . PRO A 1 84 ? 86.671 -15.070 14.526 1.00 19.20 82 PRO A CA 1
ATOM 1263 C C . PRO A 1 84 ? 86.367 -13.558 14.563 1.00 19.22 82 PRO A C 1
ATOM 1264 O O . PRO A 1 84 ? 86.438 -12.906 13.539 1.00 19.33 82 PRO A O 1
ATOM 1275 N N . PRO A 1 85 ? 86.038 -13.027 15.733 1.00 19.24 83 PRO A N 1
ATOM 1276 C CA . PRO A 1 85 ? 85.731 -11.572 15.832 1.00 19.41 83 PRO A CA 1
ATOM 1277 C C . PRO A 1 85 ? 86.928 -10.735 15.361 1.00 19.48 83 PRO A C 1
ATOM 1278 O O . PRO A 1 85 ? 88.069 -11.116 15.543 1.00 19.40 83 PRO A O 1
ATOM 1289 N N . VAL A 1 86 ? 86.667 -9.600 14.760 1.00 19.75 84 VAL A N 1
ATOM 1290 C CA . VAL A 1 86 ? 87.776 -8.742 14.245 1.00 19.99 84 VAL A CA 1
ATOM 1291 C C . VAL A 1 86 ? 87.596 -7.293 14.722 1.00 20.33 84 VAL A C 1
ATOM 1292 O O . VAL A 1 86 ? 86.490 -6.795 14.820 1.00 20.71 84 VAL A O 1
ATOM 1305 N N . VAL A 1 87 ? 88.682 -6.623 15.018 1.00 20.32 85 VAL A N 1
ATOM 1306 C CA . VAL A 1 87 ? 88.596 -5.215 15.526 1.00 20.79 85 VAL A CA 1
ATOM 1307 C C . VAL A 1 87 ? 87.983 -4.305 14.452 1.00 20.99 85 VAL A C 1
ATOM 1308 O O . VAL A 1 87 ? 87.261 -3.374 14.758 1.00 21.17 85 VAL A O 1
ATOM 1321 N N . ASN A 1 88 ? 88.267 -4.571 13.200 1.00 21.07 86 ASN A N 1
ATOM 1322 C CA . ASN A 1 88 ? 87.772 -3.679 12.095 1.00 21.40 86 ASN A CA 1
ATOM 1323 C C . ASN A 1 88 ? 86.247 -3.520 12.162 1.00 21.45 86 ASN A C 1
ATOM 1324 O O . ASN A 1 88 ? 85.714 -2.464 11.867 1.00 21.40 86 ASN A O 1
ATOM 1335 N N . LYS A 1 89 ? 85.548 -4.560 12.546 1.00 21.67 87 LYS A N 1
ATOM 1336 C CA . LYS A 1 89 ? 84.054 -4.479 12.634 1.00 21.85 87 LYS A CA 1
ATOM 1337 C C . LYS A 1 89 ? 83.642 -3.433 13.687 1.00 22.10 87 LYS A C 1
ATOM 1338 O O . LYS A 1 89 ? 84.319 -3.279 14.683 1.00 22.23 87 LYS A O 1
ATOM 1357 N N . PRO A 1 90 ? 82.542 -2.739 13.443 1.00 22.29 88 PRO A N 1
ATOM 1358 C CA . PRO A 1 90 ? 82.089 -1.697 14.402 1.00 22.66 88 PRO A CA 1
ATOM 1359 C C . PRO A 1 90 ? 81.826 -2.312 15.782 1.00 22.62 88 PRO A C 1
ATOM 1360 O O . PRO A 1 90 ? 81.330 -3.419 15.891 1.00 22.36 88 PRO A O 1
ATOM 1371 N N . THR A 1 91 ? 82.157 -1.598 16.830 1.00 22.99 89 THR A N 1
ATOM 1372 C CA . THR A 1 91 ? 81.912 -2.118 18.209 1.00 23.09 89 THR A CA 1
ATOM 1373 C C . THR A 1 91 ? 81.024 -1.137 18.995 1.00 23.59 89 THR A C 1
ATOM 1374 O O . THR A 1 91 ? 81.513 -0.141 19.491 1.00 24.07 89 THR A O 1
ATOM 1385 N N . PRO A 1 92 ? 79.741 -1.439 19.094 1.00 23.56 90 PRO A N 1
ATOM 1386 C CA . PRO A 1 92 ? 78.820 -0.534 19.830 1.00 24.13 90 PRO A CA 1
ATOM 1387 C C . PRO A 1 92 ? 79.179 -0.505 21.318 1.00 24.60 90 PRO A C 1
ATOM 1388 O O . PRO A 1 92 ? 79.385 0.549 21.892 1.00 24.88 90 PRO A O 1
ATOM 1399 N N . VAL A 1 93 ? 79.254 -1.656 21.942 1.00 24.79 91 VAL A N 1
ATOM 1400 C CA . VAL A 1 93 ? 79.595 -1.709 23.396 1.00 25.36 91 VAL A CA 1
ATOM 1401 C C . VAL A 1 93 ? 80.624 -2.817 23.662 1.00 25.46 91 VAL A C 1
ATOM 1402 O O . VAL A 1 93 ? 80.575 -3.876 23.064 1.00 25.56 91 VAL A O 1
ATOM 1415 N N . LYS A 1 94 ? 81.551 -2.573 24.556 1.00 25.53 92 LYS A N 1
ATOM 1416 C CA . LYS A 1 94 ? 82.568 -3.613 24.900 1.00 25.74 92 LYS A CA 1
ATOM 1417 C C . LYS A 1 94 ? 82.033 -4.528 26.005 1.00 25.75 92 LYS A C 1
ATOM 1418 O O . LYS A 1 94 ? 81.456 -4.066 26.975 1.00 25.98 92 LYS A O 1
ATOM 1437 N N . LEU A 1 95 ? 82.222 -5.817 25.865 1.00 25.59 93 LEU A N 1
ATOM 1438 C CA . LEU A 1 95 ? 81.722 -6.773 26.899 1.00 25.69 93 LEU A CA 1
ATOM 1439 C C . LEU A 1 95 ? 82.760 -6.924 28.029 1.00 25.76 93 LEU A C 1
ATOM 1440 O O . LEU A 1 95 ? 83.808 -7.500 27.812 1.00 25.57 93 LEU A O 1
ATOM 1456 N N . PRO A 1 96 ? 82.450 -6.408 29.208 1.00 26.12 94 PRO A N 1
ATOM 1457 C CA . PRO A 1 96 ? 83.391 -6.547 30.350 1.00 26.32 94 PRO A CA 1
ATOM 1458 C C . PRO A 1 96 ? 83.549 -8.021 30.735 1.00 26.25 94 PRO A C 1
ATOM 1459 O O . PRO A 1 96 ? 82.617 -8.797 30.650 1.00 26.23 94 PRO A O 1
ATOM 1470 N N . HIS A 1 97 ? 84.731 -8.413 31.159 1.00 26.31 95 HIS A N 1
ATOM 1471 C CA . HIS A 1 97 ? 84.970 -9.832 31.596 1.00 26.37 95 HIS A CA 1
ATOM 1472 C C . HIS A 1 97 ? 84.512 -10.826 30.519 1.00 26.76 95 HIS A C 1
ATOM 1473 O O . HIS A 1 97 ? 84.105 -10.439 29.439 1.00 26.98 95 HIS A O 1
ATOM 1487 N N . PHE A 1 98 ? 84.579 -12.102 30.813 1.00 26.94 96 PHE A N 1
ATOM 1488 C CA . PHE A 1 98 ? 84.152 -13.134 29.820 1.00 27.42 96 PHE A CA 1
ATOM 1489 C C . PHE A 1 98 ? 82.833 -13.776 30.259 1.00 27.49 96 PHE A C 1
ATOM 1490 O O . PHE A 1 98 ? 82.639 -14.082 31.421 1.00 27.50 96 PHE A O 1
ATOM 1507 N N . SER A 1 99 ? 81.926 -13.978 29.333 1.00 27.63 97 SER A N 1
ATOM 1508 C CA . SER A 1 99 ? 80.615 -14.614 29.681 1.00 27.81 97 SER A CA 1
ATOM 1509 C C . SER A 1 99 ? 80.839 -16.045 30.176 1.00 28.14 97 SER A C 1
ATOM 1510 O O . SER A 1 99 ? 81.847 -16.660 29.882 1.00 28.44 97 SER A O 1
ATOM 1518 N N . ASN A 1 100 ? 79.904 -16.577 30.926 1.00 28.18 98 ASN A N 1
ATOM 1519 C CA . ASN A 1 100 ? 80.051 -17.974 31.454 1.00 28.61 98 ASN A CA 1
ATOM 1520 C C . ASN A 1 100 ? 80.232 -18.968 30.301 1.00 28.89 98 ASN A C 1
ATOM 1521 O O . ASN A 1 100 ? 80.951 -19.943 30.421 1.00 29.08 98 ASN A O 1
ATOM 1532 N N . ILE A 1 101 ? 79.583 -18.722 29.189 1.00 29.00 99 ILE A N 1
ATOM 1533 C CA . ILE A 1 101 ? 79.722 -19.633 28.011 1.00 29.38 99 ILE A CA 1
ATOM 1534 C C . ILE A 1 101 ? 80.355 -18.881 26.838 1.00 29.62 99 ILE A C 1
ATOM 1535 O O . ILE A 1 101 ? 79.967 -17.771 26.522 1.00 29.91 99 ILE A O 1
ATOM 1551 N N . LEU A 1 102 ? 81.327 -19.480 26.193 1.00 29.58 100 LEU A N 1
ATOM 1552 C CA . LEU A 1 102 ? 81.996 -18.812 25.036 1.00 29.90 100 LEU A CA 1
ATOM 1553 C C . LEU A 1 102 ? 81.444 -19.361 23.718 1.00 29.77 100 LEU A C 1
ATOM 1554 O O . LEU A 1 102 ? 81.369 -20.560 23.519 1.00 29.79 100 LEU A O 1
ATOM 1570 N N . GLY A 1 103 ? 81.059 -18.488 22.819 1.00 29.72 101 GLY A N 1
ATOM 1571 C CA . GLY A 1 103 ? 80.507 -18.942 21.507 1.00 29.69 101 GLY A CA 1
ATOM 1572 C C . GLY A 1 103 ? 78.988 -19.083 21.612 1.00 29.79 101 GLY A C 1
ATOM 1573 O O . GLY A 1 103 ? 78.332 -18.074 21.813 1.00 29.95 101 GLY A O 1
ATOM 1578 N N . GLY A 1 1 ? 92.733 16.884 -8.556 1.00 0.00 -1 GLY A N 2
ATOM 1579 C CA . GLY A 1 1 ? 94.041 16.620 -7.892 1.00 0.00 -1 GLY A CA 2
ATOM 1580 C C . GLY A 1 1 ? 94.332 15.119 -7.910 1.00 0.00 -1 GLY A C 2
ATOM 1581 O O . GLY A 1 1 ? 94.798 14.582 -8.898 1.00 0.00 -1 GLY A O 2
ATOM 1587 N N . ALA A 1 2 ? 94.058 14.441 -6.822 1.00 0.00 0 ALA A N 2
ATOM 1588 C CA . ALA A 1 2 ? 94.312 12.966 -6.763 1.00 0.00 0 ALA A CA 2
ATOM 1589 C C . ALA A 1 2 ? 93.444 12.240 -7.794 1.00 0.00 0 ALA A C 2
ATOM 1590 O O . ALA A 1 2 ? 92.332 12.648 -8.076 1.00 0.00 0 ALA A O 2
ATOM 1597 N N . MET A 1 3 ? 93.948 11.168 -8.355 1.00 0.00 1 MET A N 2
ATOM 1598 C CA . MET A 1 3 ? 93.162 10.402 -9.370 1.00 0.00 1 MET A CA 2
ATOM 1599 C C . MET A 1 3 ? 92.268 9.370 -8.678 1.00 0.00 1 MET A C 2
ATOM 1600 O O . MET A 1 3 ? 92.689 8.692 -7.758 1.00 0.00 1 MET A O 2
ATOM 1614 N N . GLY A 1 4 ? 91.039 9.250 -9.117 1.00 0.00 2 GLY A N 2
ATOM 1615 C CA . GLY A 1 4 ? 90.097 8.281 -8.481 1.00 0.00 2 GLY A CA 2
ATOM 1616 C C . GLY A 1 4 ? 90.560 6.842 -8.769 1.00 0.00 2 GLY A C 2
ATOM 1617 O O . GLY A 1 4 ? 91.093 6.577 -9.828 1.00 0.00 2 GLY A O 2
ATOM 1621 N N . PRO A 1 5 ? 90.347 5.943 -7.821 1.00 0.00 3 PRO A N 2
ATOM 1622 C CA . PRO A 1 5 ? 90.741 4.525 -8.033 1.00 0.00 3 PRO A CA 2
ATOM 1623 C C . PRO A 1 5 ? 90.001 3.938 -9.241 1.00 0.00 3 PRO A C 2
ATOM 1624 O O . PRO A 1 5 ? 88.853 3.545 -9.143 1.00 0.00 3 PRO A O 2
ATOM 1635 N N . THR A 1 6 ? 90.655 3.879 -10.376 1.00 0.00 4 THR A N 2
ATOM 1636 C CA . THR A 1 6 ? 90.001 3.321 -11.602 1.00 0.00 4 THR A CA 2
ATOM 1637 C C . THR A 1 6 ? 90.371 1.842 -11.815 1.00 0.00 4 THR A C 2
ATOM 1638 O O . THR A 1 6 ? 90.063 1.272 -12.846 1.00 0.00 4 THR A O 2
ATOM 1649 N N . ASP A 1 7 ? 91.025 1.216 -10.858 1.00 0.00 5 ASP A N 2
ATOM 1650 C CA . ASP A 1 7 ? 91.489 -0.195 -11.057 1.00 0.00 5 ASP A CA 2
ATOM 1651 C C . ASP A 1 7 ? 90.330 -1.177 -10.857 1.00 0.00 5 ASP A C 2
ATOM 1652 O O . ASP A 1 7 ? 89.510 -1.012 -9.973 1.00 0.00 5 ASP A O 2
ATOM 1661 N N . GLN A 1 8 ? 90.261 -2.198 -11.678 1.00 0.00 6 GLN A N 2
ATOM 1662 C CA . GLN A 1 8 ? 89.210 -3.253 -11.496 1.00 0.00 6 GLN A CA 2
ATOM 1663 C C . GLN A 1 8 ? 89.512 -4.160 -10.291 1.00 0.00 6 GLN A C 2
ATOM 1664 O O . GLN A 1 8 ? 88.724 -5.027 -9.957 1.00 0.00 6 GLN A O 2
ATOM 1678 N N . ASP A 1 9 ? 90.635 -3.972 -9.641 1.00 0.00 7 ASP A N 2
ATOM 1679 C CA . ASP A 1 9 ? 90.948 -4.779 -8.418 1.00 0.00 7 ASP A CA 2
ATOM 1680 C C . ASP A 1 9 ? 90.000 -4.397 -7.275 1.00 0.00 7 ASP A C 2
ATOM 1681 O O . ASP A 1 9 ? 89.741 -5.190 -6.388 1.00 0.00 7 ASP A O 2
ATOM 1690 N N . TRP A 1 10 ? 89.482 -3.190 -7.292 1.00 0.00 8 TRP A N 2
ATOM 1691 C CA . TRP A 1 10 ? 88.584 -2.736 -6.187 1.00 0.00 8 TRP A CA 2
ATOM 1692 C C . TRP A 1 10 ? 87.181 -3.339 -6.322 1.00 0.00 8 TRP A C 2
ATOM 1693 O O . TRP A 1 10 ? 86.402 -3.288 -5.391 1.00 0.00 8 TRP A O 2
ATOM 1714 N N . ILE A 1 11 ? 86.841 -3.915 -7.458 1.00 0.00 9 ILE A N 2
ATOM 1715 C CA . ILE A 1 11 ? 85.426 -4.374 -7.673 1.00 0.00 9 ILE A CA 2
ATOM 1716 C C . ILE A 1 11 ? 85.001 -5.334 -6.547 1.00 0.00 9 ILE A C 2
ATOM 1717 O O . ILE A 1 11 ? 85.707 -6.265 -6.209 1.00 0.00 9 ILE A O 2
ATOM 1733 N N . GLY A 1 12 ? 83.848 -5.098 -5.976 1.00 0.00 10 GLY A N 2
ATOM 1734 C CA . GLY A 1 12 ? 83.383 -5.921 -4.820 1.00 0.00 10 GLY A CA 2
ATOM 1735 C C . GLY A 1 12 ? 83.947 -5.402 -3.485 1.00 0.00 10 GLY A C 2
ATOM 1736 O O . GLY A 1 12 ? 83.649 -5.961 -2.443 1.00 0.00 10 GLY A O 2
ATOM 1740 N N . CYS A 1 13 ? 84.753 -4.352 -3.488 1.00 0.00 11 CYS A N 2
ATOM 1741 C CA . CYS A 1 13 ? 85.271 -3.809 -2.185 1.00 0.00 11 CYS A CA 2
ATOM 1742 C C . CYS A 1 13 ? 84.244 -2.848 -1.554 1.00 0.00 11 CYS A C 2
ATOM 1743 O O . CYS A 1 13 ? 83.426 -2.267 -2.243 1.00 0.00 11 CYS A O 2
ATOM 1751 N N . ALA A 1 14 ? 84.291 -2.685 -0.256 1.00 0.00 12 ALA A N 2
ATOM 1752 C CA . ALA A 1 14 ? 83.252 -1.871 0.448 1.00 0.00 12 ALA A CA 2
ATOM 1753 C C . ALA A 1 14 ? 83.717 -0.420 0.580 1.00 0.00 12 ALA A C 2
ATOM 1754 O O . ALA A 1 14 ? 84.735 -0.151 1.193 1.00 0.00 12 ALA A O 2
ATOM 1761 N N . VAL A 1 15 ? 82.981 0.510 0.017 1.00 0.00 13 VAL A N 2
ATOM 1762 C CA . VAL A 1 15 ? 83.405 1.943 0.077 1.00 0.00 13 VAL A CA 2
ATOM 1763 C C . VAL A 1 15 ? 82.220 2.845 0.441 1.00 0.00 13 VAL A C 2
ATOM 1764 O O . VAL A 1 15 ? 81.071 2.473 0.276 1.00 0.00 13 VAL A O 2
ATOM 1777 N N . SER A 1 16 ? 82.502 4.025 0.934 1.00 0.00 14 SER A N 2
ATOM 1778 C CA . SER A 1 16 ? 81.419 5.010 1.215 1.00 0.00 14 SER A CA 2
ATOM 1779 C C . SER A 1 16 ? 81.656 6.275 0.397 1.00 0.00 14 SER A C 2
ATOM 1780 O O . SER A 1 16 ? 82.780 6.722 0.254 1.00 0.00 14 SER A O 2
ATOM 1788 N N . ILE A 1 17 ? 80.610 6.852 -0.140 1.00 0.00 15 ILE A N 2
ATOM 1789 C CA . ILE A 1 17 ? 80.786 8.013 -1.064 1.00 0.00 15 ILE A CA 2
ATOM 1790 C C . ILE A 1 17 ? 80.021 9.222 -0.529 1.00 0.00 15 ILE A C 2
ATOM 1791 O O . ILE A 1 17 ? 78.820 9.164 -0.330 1.00 0.00 15 ILE A O 2
ATOM 1807 N N . ALA A 1 18 ? 80.710 10.311 -0.302 1.00 0.00 16 ALA A N 2
ATOM 1808 C CA . ALA A 1 18 ? 80.027 11.558 0.146 1.00 0.00 16 ALA A CA 2
ATOM 1809 C C . ALA A 1 18 ? 79.811 12.479 -1.054 1.00 0.00 16 ALA A C 2
ATOM 1810 O O . ALA A 1 18 ? 80.749 13.031 -1.598 1.00 0.00 16 ALA A O 2
ATOM 1817 N N . CYS A 1 19 ? 78.582 12.640 -1.468 1.00 0.00 17 CYS A N 2
ATOM 1818 C CA . CYS A 1 19 ? 78.272 13.549 -2.611 1.00 0.00 17 CYS A CA 2
ATOM 1819 C C . CYS A 1 19 ? 77.870 14.924 -2.074 1.00 0.00 17 CYS A C 2
ATOM 1820 O O . CYS A 1 19 ? 77.609 15.080 -0.895 1.00 0.00 17 CYS A O 2
ATOM 1828 N N . ASP A 1 20 ? 77.820 15.920 -2.925 1.00 0.00 18 ASP A N 2
ATOM 1829 C CA . ASP A 1 20 ? 77.476 17.304 -2.455 1.00 0.00 18 ASP A CA 2
ATOM 1830 C C . ASP A 1 20 ? 76.090 17.298 -1.789 1.00 0.00 18 ASP A C 2
ATOM 1831 O O . ASP A 1 20 ? 75.356 16.333 -1.881 1.00 0.00 18 ASP A O 2
ATOM 1840 N N . GLU A 1 21 ? 75.735 18.367 -1.121 1.00 0.00 19 GLU A N 2
ATOM 1841 C CA . GLU A 1 21 ? 74.567 18.329 -0.176 1.00 0.00 19 GLU A CA 2
ATOM 1842 C C . GLU A 1 21 ? 73.294 17.818 -0.863 1.00 0.00 19 GLU A C 2
ATOM 1843 O O . GLU A 1 21 ? 72.480 17.155 -0.244 1.00 0.00 19 GLU A O 2
ATOM 1855 N N . VAL A 1 22 ? 73.115 18.116 -2.127 1.00 0.00 20 VAL A N 2
ATOM 1856 C CA . VAL A 1 22 ? 71.851 17.711 -2.824 1.00 0.00 20 VAL A CA 2
ATOM 1857 C C . VAL A 1 22 ? 71.863 16.202 -3.114 1.00 0.00 20 VAL A C 2
ATOM 1858 O O . VAL A 1 22 ? 70.823 15.581 -3.236 1.00 0.00 20 VAL A O 2
ATOM 1871 N N . LEU A 1 23 ? 73.030 15.612 -3.223 1.00 0.00 21 LEU A N 2
ATOM 1872 C CA . LEU A 1 23 ? 73.121 14.146 -3.497 1.00 0.00 21 LEU A CA 2
ATOM 1873 C C . LEU A 1 23 ? 73.173 13.330 -2.194 1.00 0.00 21 LEU A C 2
ATOM 1874 O O . LEU A 1 23 ? 72.937 12.135 -2.201 1.00 0.00 21 LEU A O 2
ATOM 1890 N N . GLY A 1 24 ? 73.477 13.961 -1.081 1.00 0.00 22 GLY A N 2
ATOM 1891 C CA . GLY A 1 24 ? 73.549 13.222 0.217 1.00 0.00 22 GLY A CA 2
ATOM 1892 C C . GLY A 1 24 ? 74.686 12.194 0.181 1.00 0.00 22 GLY A C 2
ATOM 1893 O O . GLY A 1 24 ? 75.672 12.368 -0.512 1.00 0.00 22 GLY A O 2
ATOM 1897 N N . VAL A 1 25 ? 74.553 11.125 0.929 1.00 0.00 23 VAL A N 2
ATOM 1898 C CA . VAL A 1 25 ? 75.665 10.124 1.030 1.00 0.00 23 VAL A CA 2
ATOM 1899 C C . VAL A 1 25 ? 75.120 8.711 0.818 1.00 0.00 23 VAL A C 2
ATOM 1900 O O . VAL A 1 25 ? 74.049 8.380 1.298 1.00 0.00 23 VAL A O 2
ATOM 1913 N N . PHE A 1 26 ? 75.848 7.878 0.110 1.00 0.00 24 PHE A N 2
ATOM 1914 C CA . PHE A 1 26 ? 75.440 6.446 -0.005 1.00 0.00 24 PHE A CA 2
ATOM 1915 C C . PHE A 1 26 ? 76.635 5.527 0.272 1.00 0.00 24 PHE A C 2
ATOM 1916 O O . PHE A 1 26 ? 77.777 5.931 0.171 1.00 0.00 24 PHE A O 2
ATOM 1933 N N . GLN A 1 27 ? 76.368 4.297 0.622 1.00 0.00 25 GLN A N 2
ATOM 1934 C CA . GLN A 1 27 ? 77.463 3.305 0.833 1.00 0.00 25 GLN A CA 2
ATOM 1935 C C . GLN A 1 27 ? 77.070 1.974 0.191 1.00 0.00 25 GLN A C 2
ATOM 1936 O O . GLN A 1 27 ? 75.903 1.623 0.155 1.00 0.00 25 GLN A O 2
ATOM 1950 N N . GLY A 1 28 ? 78.028 1.238 -0.319 1.00 0.00 26 GLY A N 2
ATOM 1951 C CA . GLY A 1 28 ? 77.694 -0.015 -1.063 1.00 0.00 26 GLY A CA 2
ATOM 1952 C C . GLY A 1 28 ? 78.974 -0.741 -1.477 1.00 0.00 26 GLY A C 2
ATOM 1953 O O . GLY A 1 28 ? 80.066 -0.211 -1.363 1.00 0.00 26 GLY A O 2
ATOM 1957 N N . LEU A 1 29 ? 78.840 -1.955 -1.951 1.00 0.00 27 LEU A N 2
ATOM 1958 C CA . LEU A 1 29 ? 80.011 -2.670 -2.536 1.00 0.00 27 LEU A CA 2
ATOM 1959 C C . LEU A 1 29 ? 80.108 -2.374 -4.034 1.00 0.00 27 LEU A C 2
ATOM 1960 O O . LEU A 1 29 ? 79.125 -2.407 -4.751 1.00 0.00 27 LEU A O 2
ATOM 1976 N N . ILE A 1 30 ? 81.292 -2.087 -4.501 1.00 0.00 28 ILE A N 2
ATOM 1977 C CA . ILE A 1 30 ? 81.481 -1.715 -5.940 1.00 0.00 28 ILE A CA 2
ATOM 1978 C C . ILE A 1 30 ? 81.181 -2.916 -6.848 1.00 0.00 28 ILE A C 2
ATOM 1979 O O . ILE A 1 30 ? 81.573 -4.031 -6.567 1.00 0.00 28 ILE A O 2
ATOM 1995 N N . LYS A 1 31 ? 80.482 -2.686 -7.934 1.00 0.00 29 LYS A N 2
ATOM 1996 C CA . LYS A 1 31 ? 80.292 -3.761 -8.955 1.00 0.00 29 LYS A CA 2
ATOM 1997 C C . LYS A 1 31 ? 81.180 -3.485 -10.172 1.00 0.00 29 LYS A C 2
ATOM 1998 O O . LYS A 1 31 ? 81.706 -4.396 -10.785 1.00 0.00 29 LYS A O 2
ATOM 2017 N N . GLN A 1 32 ? 81.346 -2.233 -10.521 1.00 0.00 30 GLN A N 2
ATOM 2018 C CA . GLN A 1 32 ? 82.181 -1.877 -11.712 1.00 0.00 30 GLN A CA 2
ATOM 2019 C C . GLN A 1 32 ? 82.759 -0.472 -11.533 1.00 0.00 30 GLN A C 2
ATOM 2020 O O . GLN A 1 32 ? 82.197 0.351 -10.835 1.00 0.00 30 GLN A O 2
ATOM 2034 N N . ILE A 1 33 ? 83.878 -0.195 -12.158 1.00 0.00 31 ILE A N 2
ATOM 2035 C CA . ILE A 1 33 ? 84.504 1.156 -12.025 1.00 0.00 31 ILE A CA 2
ATOM 2036 C C . ILE A 1 33 ? 85.038 1.622 -13.383 1.00 0.00 31 ILE A C 2
ATOM 2037 O O . ILE A 1 33 ? 85.609 0.854 -14.135 1.00 0.00 31 ILE A O 2
ATOM 2053 N N . SER A 1 34 ? 84.850 2.879 -13.691 1.00 0.00 32 SER A N 2
ATOM 2054 C CA . SER A 1 34 ? 85.423 3.452 -14.942 1.00 0.00 32 SER A CA 2
ATOM 2055 C C . SER A 1 34 ? 85.817 4.909 -14.700 1.00 0.00 32 SER A C 2
ATOM 2056 O O . SER A 1 34 ? 85.314 5.551 -13.798 1.00 0.00 32 SER A O 2
ATOM 2064 N N . ALA A 1 35 ? 86.703 5.438 -15.504 1.00 0.00 33 ALA A N 2
ATOM 2065 C CA . ALA A 1 35 ? 87.291 6.788 -15.211 1.00 0.00 33 ALA A CA 2
ATOM 2066 C C . ALA A 1 35 ? 86.195 7.852 -15.049 1.00 0.00 33 ALA A C 2
ATOM 2067 O O . ALA A 1 35 ? 86.405 8.865 -14.405 1.00 0.00 33 ALA A O 2
ATOM 2074 N N . GLU A 1 36 ? 85.034 7.633 -15.622 1.00 0.00 34 GLU A N 2
ATOM 2075 C CA . GLU A 1 36 ? 83.976 8.691 -15.611 1.00 0.00 34 GLU A CA 2
ATOM 2076 C C . GLU A 1 36 ? 83.034 8.522 -14.412 1.00 0.00 34 GLU A C 2
ATOM 2077 O O . GLU A 1 36 ? 82.439 9.480 -13.952 1.00 0.00 34 GLU A O 2
ATOM 2089 N N . GLU A 1 37 ? 82.894 7.320 -13.902 1.00 0.00 35 GLU A N 2
ATOM 2090 C CA . GLU A 1 37 ? 81.863 7.067 -12.845 1.00 0.00 35 GLU A CA 2
ATOM 2091 C C . GLU A 1 37 ? 82.226 5.839 -11.999 1.00 0.00 35 GLU A C 2
ATOM 2092 O O . GLU A 1 37 ? 82.993 4.991 -12.414 1.00 0.00 35 GLU A O 2
ATOM 2104 N N . ILE A 1 38 ? 81.675 5.748 -10.815 1.00 0.00 36 ILE A N 2
ATOM 2105 C CA . ILE A 1 38 ? 81.802 4.494 -10.007 1.00 0.00 36 ILE A CA 2
ATOM 2106 C C . ILE A 1 38 ? 80.423 3.843 -9.853 1.00 0.00 36 ILE A C 2
ATOM 2107 O O . ILE A 1 38 ? 79.433 4.527 -9.660 1.00 0.00 36 ILE A O 2
ATOM 2123 N N . THR A 1 39 ? 80.349 2.534 -9.939 1.00 0.00 37 THR A N 2
ATOM 2124 C CA . THR A 1 39 ? 79.020 1.847 -9.881 1.00 0.00 37 THR A CA 2
ATOM 2125 C C . THR A 1 39 ? 79.003 0.807 -8.753 1.00 0.00 37 THR A C 2
ATOM 2126 O O . THR A 1 39 ? 79.904 -0.002 -8.635 1.00 0.00 37 THR A O 2
ATOM 2137 N N . ILE A 1 40 ? 77.978 0.821 -7.933 1.00 0.00 38 ILE A N 2
ATOM 2138 C CA . ILE A 1 40 ? 77.907 -0.134 -6.775 1.00 0.00 38 ILE A CA 2
ATOM 2139 C C . ILE A 1 40 ? 76.517 -0.779 -6.700 1.00 0.00 38 ILE A C 2
ATOM 2140 O O . ILE A 1 40 ? 75.605 -0.395 -7.407 1.00 0.00 38 ILE A O 2
ATOM 2156 N N . VAL A 1 41 ? 76.357 -1.753 -5.838 1.00 0.00 39 VAL A N 2
ATOM 2157 C CA . VAL A 1 41 ? 75.055 -2.489 -5.743 1.00 0.00 39 VAL A CA 2
ATOM 2158 C C . VAL A 1 41 ? 74.566 -2.532 -4.290 1.00 0.00 39 VAL A C 2
ATOM 2159 O O . VAL A 1 41 ? 75.316 -2.287 -3.368 1.00 0.00 39 VAL A O 2
ATOM 2172 N N . ARG A 1 42 ? 73.303 -2.841 -4.089 1.00 0.00 40 ARG A N 2
ATOM 2173 C CA . ARG A 1 42 ? 72.694 -2.789 -2.713 1.00 0.00 40 ARG A CA 2
ATOM 2174 C C . ARG A 1 42 ? 72.859 -1.387 -2.120 1.00 0.00 40 ARG A C 2
ATOM 2175 O O . ARG A 1 42 ? 73.554 -1.189 -1.141 1.00 0.00 40 ARG A O 2
ATOM 2196 N N . ALA A 1 43 ? 72.217 -0.418 -2.720 1.00 0.00 41 ALA A N 2
ATOM 2197 C CA . ALA A 1 43 ? 72.434 1.008 -2.316 1.00 0.00 41 ALA A CA 2
ATOM 2198 C C . ALA A 1 43 ? 71.877 1.286 -0.916 1.00 0.00 41 ALA A C 2
ATOM 2199 O O . ALA A 1 43 ? 70.714 1.050 -0.634 1.00 0.00 41 ALA A O 2
ATOM 2206 N N . PHE A 1 44 ? 72.706 1.790 -0.039 1.00 0.00 42 PHE A N 2
ATOM 2207 C CA . PHE A 1 44 ? 72.204 2.339 1.254 1.00 0.00 42 PHE A CA 2
ATOM 2208 C C . PHE A 1 44 ? 72.467 3.846 1.298 1.00 0.00 42 PHE A C 2
ATOM 2209 O O . PHE A 1 44 ? 73.544 4.296 0.965 1.00 0.00 42 PHE A O 2
ATOM 2226 N N . ARG A 1 45 ? 71.494 4.624 1.705 1.00 0.00 43 ARG A N 2
ATOM 2227 C CA . ARG A 1 45 ? 71.655 6.111 1.683 1.00 0.00 43 ARG A CA 2
ATOM 2228 C C . ARG A 1 45 ? 71.149 6.710 2.996 1.00 0.00 43 ARG A C 2
ATOM 2229 O O . ARG A 1 45 ? 70.177 6.251 3.561 1.00 0.00 43 ARG A O 2
ATOM 2250 N N . ASN A 1 46 ? 71.810 7.732 3.493 1.00 0.00 44 ASN A N 2
ATOM 2251 C CA . ASN A 1 46 ? 71.397 8.360 4.797 1.00 0.00 44 ASN A CA 2
ATOM 2252 C C . ASN A 1 46 ? 71.291 7.304 5.909 1.00 0.00 44 ASN A C 2
ATOM 2253 O O . ASN A 1 46 ? 70.402 7.355 6.739 1.00 0.00 44 ASN A O 2
ATOM 2264 N N . GLY A 1 47 ? 72.192 6.354 5.924 1.00 0.00 45 GLY A N 2
ATOM 2265 C CA . GLY A 1 47 ? 72.214 5.339 7.023 1.00 0.00 45 GLY A CA 2
ATOM 2266 C C . GLY A 1 47 ? 70.913 4.523 7.040 1.00 0.00 45 GLY A C 2
ATOM 2267 O O . GLY A 1 47 ? 70.556 3.949 8.053 1.00 0.00 45 GLY A O 2
ATOM 2271 N N . VAL A 1 48 ? 70.204 4.466 5.935 1.00 0.00 46 VAL A N 2
ATOM 2272 C CA . VAL A 1 48 ? 68.984 3.605 5.862 1.00 0.00 46 VAL A CA 2
ATOM 2273 C C . VAL A 1 48 ? 68.890 2.954 4.465 1.00 0.00 46 VAL A C 2
ATOM 2274 O O . VAL A 1 48 ? 69.367 3.517 3.502 1.00 0.00 46 VAL A O 2
ATOM 2287 N N . PRO A 1 49 ? 68.277 1.784 4.387 1.00 0.00 47 PRO A N 2
ATOM 2288 C CA . PRO A 1 49 ? 68.249 1.042 3.100 1.00 0.00 47 PRO A CA 2
ATOM 2289 C C . PRO A 1 49 ? 67.359 1.768 2.087 1.00 0.00 47 PRO A C 2
ATOM 2290 O O . PRO A 1 49 ? 66.305 2.272 2.430 1.00 0.00 47 PRO A O 2
ATOM 2301 N N . LEU A 1 50 ? 67.776 1.825 0.843 1.00 0.00 48 LEU A N 2
ATOM 2302 C CA . LEU A 1 50 ? 66.911 2.433 -0.216 1.00 0.00 48 LEU A CA 2
ATOM 2303 C C . LEU A 1 50 ? 65.818 1.446 -0.637 1.00 0.00 48 LEU A C 2
ATOM 2304 O O . LEU A 1 50 ? 65.987 0.244 -0.543 1.00 0.00 48 LEU A O 2
ATOM 2320 N N . ARG A 1 51 ? 64.699 1.949 -1.102 1.00 0.00 49 ARG A N 2
ATOM 2321 C CA . ARG A 1 51 ? 63.534 1.056 -1.419 1.00 0.00 49 ARG A CA 2
ATOM 2322 C C . ARG A 1 51 ? 63.935 -0.033 -2.421 1.00 0.00 49 ARG A C 2
ATOM 2323 O O . ARG A 1 51 ? 63.468 -1.155 -2.343 1.00 0.00 49 ARG A O 2
ATOM 2344 N N . LYS A 1 52 ? 64.795 0.291 -3.356 1.00 0.00 50 LYS A N 2
ATOM 2345 C CA . LYS A 1 52 ? 65.248 -0.727 -4.352 1.00 0.00 50 LYS A CA 2
ATOM 2346 C C . LYS A 1 52 ? 66.567 -1.358 -3.898 1.00 0.00 50 LYS A C 2
ATOM 2347 O O . LYS A 1 52 ? 67.636 -0.853 -4.189 1.00 0.00 50 LYS A O 2
ATOM 2366 N N . GLN A 1 53 ? 66.493 -2.458 -3.189 1.00 0.00 51 GLN A N 2
ATOM 2367 C CA . GLN A 1 53 ? 67.741 -3.142 -2.721 1.00 0.00 51 GLN A CA 2
ATOM 2368 C C . GLN A 1 53 ? 68.567 -3.612 -3.920 1.00 0.00 51 GLN A C 2
ATOM 2369 O O . GLN A 1 53 ? 69.783 -3.555 -3.905 1.00 0.00 51 GLN A O 2
ATOM 2383 N N . ASN A 1 54 ? 67.913 -4.075 -4.957 1.00 0.00 52 ASN A N 2
ATOM 2384 C CA . ASN A 1 54 ? 68.650 -4.597 -6.149 1.00 0.00 52 ASN A CA 2
ATOM 2385 C C . ASN A 1 54 ? 68.979 -3.475 -7.150 1.00 0.00 52 ASN A C 2
ATOM 2386 O O . ASN A 1 54 ? 69.546 -3.733 -8.197 1.00 0.00 52 ASN A O 2
ATOM 2397 N N . ALA A 1 55 ? 68.634 -2.238 -6.847 1.00 0.00 53 ALA A N 2
ATOM 2398 C CA . ALA A 1 55 ? 68.924 -1.121 -7.802 1.00 0.00 53 ALA A CA 2
ATOM 2399 C C . ALA A 1 55 ? 70.412 -0.762 -7.759 1.00 0.00 53 ALA A C 2
ATOM 2400 O O . ALA A 1 55 ? 71.003 -0.664 -6.699 1.00 0.00 53 ALA A O 2
ATOM 2407 N N . GLU A 1 56 ? 71.014 -0.566 -8.906 1.00 0.00 54 GLU A N 2
ATOM 2408 C CA . GLU A 1 56 ? 72.458 -0.178 -8.947 1.00 0.00 54 GLU A CA 2
ATOM 2409 C C . GLU A 1 56 ? 72.604 1.352 -8.893 1.00 0.00 54 GLU A C 2
ATOM 2410 O O . GLU A 1 56 ? 71.829 2.077 -9.489 1.00 0.00 54 GLU A O 2
ATOM 2422 N N . VAL A 1 57 ? 73.591 1.837 -8.181 1.00 0.00 55 VAL A N 2
ATOM 2423 C CA . VAL A 1 57 ? 73.842 3.312 -8.133 1.00 0.00 55 VAL A CA 2
ATOM 2424 C C . VAL A 1 57 ? 75.049 3.651 -9.006 1.00 0.00 55 VAL A C 2
ATOM 2425 O O . VAL A 1 57 ? 76.118 3.097 -8.827 1.00 0.00 55 VAL A O 2
ATOM 2438 N N . VAL A 1 58 ? 74.887 4.550 -9.945 1.00 0.00 56 VAL A N 2
ATOM 2439 C CA . VAL A 1 58 ? 76.052 4.982 -10.778 1.00 0.00 56 VAL A CA 2
ATOM 2440 C C . VAL A 1 58 ? 76.221 6.495 -10.672 1.00 0.00 56 VAL A C 2
ATOM 2441 O O . VAL A 1 58 ? 75.390 7.256 -11.135 1.00 0.00 56 VAL A O 2
ATOM 2454 N N . LEU A 1 59 ? 77.292 6.928 -10.068 1.00 0.00 57 LEU A N 2
ATOM 2455 C CA . LEU A 1 59 ? 77.472 8.384 -9.796 1.00 0.00 57 LEU A CA 2
ATOM 2456 C C . LEU A 1 59 ? 78.836 8.859 -10.303 1.00 0.00 57 LEU A C 2
ATOM 2457 O O . LEU A 1 59 ? 79.847 8.220 -10.079 1.00 0.00 57 LEU A O 2
ATOM 2473 N N . LYS A 1 60 ? 78.863 9.976 -10.988 1.00 0.00 58 LYS A N 2
ATOM 2474 C CA . LYS A 1 60 ? 80.144 10.469 -11.587 1.00 0.00 58 LYS A CA 2
ATOM 2475 C C . LYS A 1 60 ? 81.056 11.052 -10.505 1.00 0.00 58 LYS A C 2
ATOM 2476 O O . LYS A 1 60 ? 80.599 11.675 -9.566 1.00 0.00 58 LYS A O 2
ATOM 2495 N N . CYS A 1 61 ? 82.346 10.850 -10.634 1.00 0.00 59 CYS A N 2
ATOM 2496 C CA . CYS A 1 61 ? 83.318 11.450 -9.657 1.00 0.00 59 CYS A CA 2
ATOM 2497 C C . CYS A 1 61 ? 83.131 12.973 -9.562 1.00 0.00 59 CYS A C 2
ATOM 2498 O O . CYS A 1 61 ? 83.342 13.568 -8.522 1.00 0.00 59 CYS A O 2
ATOM 2506 N N . THR A 1 62 ? 82.735 13.596 -10.646 1.00 0.00 60 THR A N 2
ATOM 2507 C CA . THR A 1 62 ? 82.535 15.081 -10.636 1.00 0.00 60 THR A CA 2
ATOM 2508 C C . THR A 1 62 ? 81.392 15.455 -9.686 1.00 0.00 60 THR A C 2
ATOM 2509 O O . THR A 1 62 ? 81.357 16.548 -9.150 1.00 0.00 60 THR A O 2
ATOM 2520 N N . ASP A 1 63 ? 80.462 14.555 -9.478 1.00 0.00 61 ASP A N 2
ATOM 2521 C CA . ASP A 1 63 ? 79.345 14.825 -8.521 1.00 0.00 61 ASP A CA 2
ATOM 2522 C C . ASP A 1 63 ? 79.744 14.391 -7.106 1.00 0.00 61 ASP A C 2
ATOM 2523 O O . ASP A 1 63 ? 79.220 14.890 -6.128 1.00 0.00 61 ASP A O 2
ATOM 2532 N N . ILE A 1 64 ? 80.667 13.464 -6.994 1.00 0.00 62 ILE A N 2
ATOM 2533 C CA . ILE A 1 64 ? 81.158 13.040 -5.646 1.00 0.00 62 ILE A CA 2
ATOM 2534 C C . ILE A 1 64 ? 82.204 14.037 -5.138 1.00 0.00 62 ILE A C 2
ATOM 2535 O O . ILE A 1 64 ? 83.022 14.527 -5.895 1.00 0.00 62 ILE A O 2
ATOM 2551 N N . ARG A 1 65 ? 82.180 14.337 -3.862 1.00 0.00 63 ARG A N 2
ATOM 2552 C CA . ARG A 1 65 ? 83.157 15.315 -3.294 1.00 0.00 63 ARG A CA 2
ATOM 2553 C C . ARG A 1 65 ? 84.291 14.575 -2.579 1.00 0.00 63 ARG A C 2
ATOM 2554 O O . ARG A 1 65 ? 85.405 15.062 -2.509 1.00 0.00 63 ARG A O 2
ATOM 2575 N N . SER A 1 66 ? 84.017 13.404 -2.048 1.00 0.00 64 SER A N 2
ATOM 2576 C CA . SER A 1 66 ? 85.093 12.617 -1.365 1.00 0.00 64 SER A CA 2
ATOM 2577 C C . SER A 1 66 ? 84.698 11.142 -1.262 1.00 0.00 64 SER A C 2
ATOM 2578 O O . SER A 1 66 ? 83.530 10.807 -1.225 1.00 0.00 64 SER A O 2
ATOM 2586 N N . ILE A 1 67 ? 85.669 10.260 -1.214 1.00 0.00 65 ILE A N 2
ATOM 2587 C CA . ILE A 1 67 ? 85.364 8.797 -1.129 1.00 0.00 65 ILE A CA 2
ATOM 2588 C C . ILE A 1 67 ? 86.341 8.119 -0.162 1.00 0.00 65 ILE A C 2
ATOM 2589 O O . ILE A 1 67 ? 87.479 8.529 -0.028 1.00 0.00 65 ILE A O 2
ATOM 2605 N N . ASP A 1 68 ? 85.896 7.085 0.509 1.00 0.00 66 ASP A N 2
ATOM 2606 C CA . ASP A 1 68 ? 86.794 6.344 1.446 1.00 0.00 66 ASP A CA 2
ATOM 2607 C C . ASP A 1 68 ? 86.598 4.829 1.293 1.00 0.00 66 ASP A C 2
ATOM 2608 O O . ASP A 1 68 ? 85.491 4.335 1.377 1.00 0.00 66 ASP A O 2
ATOM 2617 N N . LEU A 1 69 ? 87.664 4.097 1.070 1.00 0.00 67 LEU A N 2
ATOM 2618 C CA . LEU A 1 69 ? 87.563 2.603 1.062 1.00 0.00 67 LEU A CA 2
ATOM 2619 C C . LEU A 1 69 ? 87.464 2.080 2.497 1.00 0.00 67 LEU A C 2
ATOM 2620 O O . LEU A 1 69 ? 88.397 2.199 3.271 1.00 0.00 67 LEU A O 2
ATOM 2636 N N . ILE A 1 70 ? 86.342 1.505 2.854 1.00 0.00 68 ILE A N 2
ATOM 2637 C CA . ILE A 1 70 ? 86.177 0.962 4.239 1.00 0.00 68 ILE A CA 2
ATOM 2638 C C . ILE A 1 70 ? 86.941 -0.360 4.377 1.00 0.00 68 ILE A C 2
ATOM 2639 O O . ILE A 1 70 ? 87.810 -0.499 5.217 1.00 0.00 68 ILE A O 2
ATOM 2655 N N . GLU A 1 71 ? 86.616 -1.325 3.553 1.00 0.00 69 GLU A N 2
ATOM 2656 C CA . GLU A 1 71 ? 87.285 -2.660 3.645 1.00 0.00 69 GLU A CA 2
ATOM 2657 C C . GLU A 1 71 ? 87.628 -3.185 2.240 1.00 0.00 69 GLU A C 2
ATOM 2658 O O . GLU A 1 71 ? 86.897 -2.929 1.305 1.00 0.00 69 GLU A O 2
ATOM 2670 N N . PRO A 1 72 ? 88.729 -3.910 2.120 1.00 0.00 70 PRO A N 2
ATOM 2671 C CA . PRO A 1 72 ? 89.121 -4.459 0.793 1.00 0.00 70 PRO A CA 2
ATOM 2672 C C . PRO A 1 72 ? 88.016 -5.364 0.235 1.00 0.00 70 PRO A C 2
ATOM 2673 O O . PRO A 1 72 ? 87.829 -5.460 -0.964 1.00 0.00 70 PRO A O 2
ATOM 2684 N N . ALA A 1 73 ? 87.287 -6.026 1.101 1.00 0.00 71 ALA A N 2
ATOM 2685 C CA . ALA A 1 73 ? 86.153 -6.883 0.640 1.00 0.00 71 ALA A CA 2
ATOM 2686 C C . ALA A 1 73 ? 85.179 -7.135 1.795 1.00 0.00 71 ALA A C 2
ATOM 2687 O O . ALA A 1 73 ? 85.586 -7.317 2.928 1.00 0.00 71 ALA A O 2
ATOM 2694 N N . LYS A 1 74 ? 83.899 -7.146 1.513 1.00 0.00 72 LYS A N 2
ATOM 2695 C CA . LYS A 1 74 ? 82.889 -7.415 2.587 1.00 0.00 72 LYS A CA 2
ATOM 2696 C C . LYS A 1 74 ? 83.113 -8.810 3.180 1.00 0.00 72 LYS A C 2
ATOM 2697 O O . LYS A 1 74 ? 83.047 -9.005 4.378 1.00 0.00 72 LYS A O 2
ATOM 2716 N N . GLN A 1 75 ? 83.378 -9.784 2.339 1.00 0.00 73 GLN A N 2
ATOM 2717 C CA . GLN A 1 75 ? 83.654 -11.180 2.826 1.00 0.00 73 GLN A CA 2
ATOM 2718 C C . GLN A 1 75 ? 82.543 -11.670 3.770 1.00 0.00 73 GLN A C 2
ATOM 2719 O O . GLN A 1 75 ? 82.760 -12.539 4.594 1.00 0.00 73 GLN A O 2
ATOM 2733 N N . ASP A 1 76 ? 81.359 -11.117 3.652 1.00 0.00 74 ASP A N 2
ATOM 2734 C CA . ASP A 1 76 ? 80.227 -11.555 4.529 1.00 0.00 74 ASP A CA 2
ATOM 2735 C C . ASP A 1 76 ? 79.210 -12.414 3.755 1.00 0.00 74 ASP A C 2
ATOM 2736 O O . ASP A 1 76 ? 78.217 -12.842 4.316 1.00 0.00 74 ASP A O 2
ATOM 2745 N N . LEU A 1 77 ? 79.440 -12.672 2.483 1.00 0.00 75 LEU A N 2
ATOM 2746 C CA . LEU A 1 77 ? 78.462 -13.489 1.691 1.00 0.00 75 LEU A CA 2
ATOM 2747 C C . LEU A 1 77 ? 78.390 -14.914 2.247 1.00 0.00 75 LEU A C 2
ATOM 2748 O O . LEU A 1 77 ? 77.342 -15.534 2.251 1.00 0.00 75 LEU A O 2
ATOM 2764 N N . ASP A 1 78 ? 79.499 -15.431 2.714 1.00 0.00 76 ASP A N 2
ATOM 2765 C CA . ASP A 1 78 ? 79.523 -16.838 3.232 1.00 0.00 76 ASP A CA 2
ATOM 2766 C C . ASP A 1 78 ? 78.540 -16.998 4.395 1.00 0.00 76 ASP A C 2
ATOM 2767 O O . ASP A 1 78 ? 77.894 -18.022 4.532 1.00 0.00 76 ASP A O 2
ATOM 2776 N N . GLY A 1 79 ? 78.423 -15.994 5.230 1.00 0.00 77 GLY A N 2
ATOM 2777 C CA . GLY A 1 79 ? 77.532 -16.102 6.425 1.00 0.00 77 GLY A CA 2
ATOM 2778 C C . GLY A 1 79 ? 76.134 -15.588 6.077 1.00 0.00 77 GLY A C 2
ATOM 2779 O O . GLY A 1 79 ? 75.221 -16.361 5.848 1.00 0.00 77 GLY A O 2
ATOM 2783 N N . HIS A 1 80 ? 75.964 -14.289 6.037 1.00 0.00 78 HIS A N 2
ATOM 2784 C CA . HIS A 1 80 ? 74.617 -13.709 5.747 1.00 0.00 78 HIS A CA 2
ATOM 2785 C C . HIS A 1 80 ? 74.730 -12.599 4.699 1.00 0.00 78 HIS A C 2
ATOM 2786 O O . HIS A 1 80 ? 75.817 -12.179 4.345 1.00 0.00 78 HIS A O 2
ATOM 2800 N N . THR A 1 81 ? 73.613 -12.124 4.204 1.00 0.00 79 THR A N 2
ATOM 2801 C CA . THR A 1 81 ? 73.638 -11.033 3.183 1.00 0.00 79 THR A CA 2
ATOM 2802 C C . THR A 1 81 ? 73.015 -9.758 3.759 1.00 0.00 79 THR A C 2
ATOM 2803 O O . THR A 1 81 ? 72.029 -9.804 4.469 1.00 0.00 79 THR A O 2
ATOM 2814 N N . ALA A 1 82 ? 73.588 -8.615 3.455 1.00 0.00 80 ALA A N 2
ATOM 2815 C CA . ALA A 1 82 ? 73.064 -7.315 3.999 1.00 0.00 80 ALA A CA 2
ATOM 2816 C C . ALA A 1 82 ? 72.948 -7.372 5.540 1.00 0.00 80 ALA A C 2
ATOM 2817 O O . ALA A 1 82 ? 71.870 -7.200 6.078 1.00 0.00 80 ALA A O 2
ATOM 2824 N N . PRO A 1 83 ? 74.061 -7.611 6.212 1.00 0.00 81 PRO A N 2
ATOM 2825 C CA . PRO A 1 83 ? 74.042 -7.649 7.697 1.00 0.00 81 PRO A CA 2
ATOM 2826 C C . PRO A 1 83 ? 73.887 -6.227 8.268 1.00 0.00 81 PRO A C 2
ATOM 2827 O O . PRO A 1 83 ? 74.063 -5.264 7.549 1.00 0.00 81 PRO A O 2
ATOM 2838 N N . PRO A 1 84 ? 73.562 -6.127 9.546 1.00 0.00 82 PRO A N 2
ATOM 2839 C CA . PRO A 1 84 ? 73.431 -4.788 10.179 1.00 0.00 82 PRO A CA 2
ATOM 2840 C C . PRO A 1 84 ? 74.769 -4.028 10.101 1.00 0.00 82 PRO A C 2
ATOM 2841 O O . PRO A 1 84 ? 75.818 -4.640 10.161 1.00 0.00 82 PRO A O 2
ATOM 2852 N N . PRO A 1 85 ? 74.705 -2.714 9.968 1.00 0.00 83 PRO A N 2
ATOM 2853 C CA . PRO A 1 85 ? 75.953 -1.918 9.830 1.00 0.00 83 PRO A CA 2
ATOM 2854 C C . PRO A 1 85 ? 76.840 -2.089 11.067 1.00 0.00 83 PRO A C 2
ATOM 2855 O O . PRO A 1 85 ? 76.373 -2.021 12.190 1.00 0.00 83 PRO A O 2
ATOM 2866 N N . VAL A 1 86 ? 78.116 -2.312 10.864 1.00 0.00 84 VAL A N 2
ATOM 2867 C CA . VAL A 1 86 ? 79.057 -2.450 12.019 1.00 0.00 84 VAL A CA 2
ATOM 2868 C C . VAL A 1 86 ? 79.390 -1.075 12.618 1.00 0.00 84 VAL A C 2
ATOM 2869 O O . VAL A 1 86 ? 79.765 -0.972 13.772 1.00 0.00 84 VAL A O 2
ATOM 2882 N N . VAL A 1 87 ? 79.256 -0.022 11.843 1.00 0.00 85 VAL A N 2
ATOM 2883 C CA . VAL A 1 87 ? 79.582 1.348 12.360 1.00 0.00 85 VAL A CA 2
ATOM 2884 C C . VAL A 1 87 ? 78.689 1.682 13.561 1.00 0.00 85 VAL A C 2
ATOM 2885 O O . VAL A 1 87 ? 79.127 2.300 14.514 1.00 0.00 85 VAL A O 2
ATOM 2898 N N . ASN A 1 88 ? 77.444 1.275 13.517 1.00 0.00 86 ASN A N 2
ATOM 2899 C CA . ASN A 1 88 ? 76.507 1.579 14.645 1.00 0.00 86 ASN A CA 2
ATOM 2900 C C . ASN A 1 88 ? 76.774 0.636 15.820 1.00 0.00 86 ASN A C 2
ATOM 2901 O O . ASN A 1 88 ? 77.024 -0.542 15.635 1.00 0.00 86 ASN A O 2
ATOM 2912 N N . LYS A 1 89 ? 76.721 1.148 17.025 1.00 0.00 87 LYS A N 2
ATOM 2913 C CA . LYS A 1 89 ? 76.992 0.294 18.225 1.00 0.00 87 LYS A CA 2
ATOM 2914 C C . LYS A 1 89 ? 75.873 -0.751 18.397 1.00 0.00 87 LYS A C 2
ATOM 2915 O O . LYS A 1 89 ? 74.721 -0.447 18.157 1.00 0.00 87 LYS A O 2
ATOM 2934 N N . PRO A 1 90 ? 76.234 -1.955 18.808 1.00 0.00 88 PRO A N 2
ATOM 2935 C CA . PRO A 1 90 ? 75.209 -3.014 18.997 1.00 0.00 88 PRO A CA 2
ATOM 2936 C C . PRO A 1 90 ? 74.209 -2.599 20.080 1.00 0.00 88 PRO A C 2
ATOM 2937 O O . PRO A 1 90 ? 74.569 -1.972 21.059 1.00 0.00 88 PRO A O 2
ATOM 2948 N N . THR A 1 91 ? 72.957 -2.946 19.906 1.00 0.00 89 THR A N 2
ATOM 2949 C CA . THR A 1 91 ? 71.925 -2.602 20.935 1.00 0.00 89 THR A CA 2
ATOM 2950 C C . THR A 1 91 ? 72.132 -3.459 22.197 1.00 0.00 89 THR A C 2
ATOM 2951 O O . THR A 1 91 ? 72.603 -4.575 22.101 1.00 0.00 89 THR A O 2
ATOM 2962 N N . PRO A 1 92 ? 71.778 -2.921 23.352 1.00 0.00 90 PRO A N 2
ATOM 2963 C CA . PRO A 1 92 ? 71.966 -3.680 24.617 1.00 0.00 90 PRO A CA 2
ATOM 2964 C C . PRO A 1 92 ? 71.160 -4.983 24.584 1.00 0.00 90 PRO A C 2
ATOM 2965 O O . PRO A 1 92 ? 71.525 -5.961 25.210 1.00 0.00 90 PRO A O 2
ATOM 2976 N N . VAL A 1 93 ? 70.069 -4.996 23.858 1.00 0.00 91 VAL A N 2
ATOM 2977 C CA . VAL A 1 93 ? 69.239 -6.240 23.760 1.00 0.00 91 VAL A CA 2
ATOM 2978 C C . VAL A 1 93 ? 70.050 -7.351 23.082 1.00 0.00 91 VAL A C 2
ATOM 2979 O O . VAL A 1 93 ? 69.999 -8.500 23.483 1.00 0.00 91 VAL A O 2
ATOM 2992 N N . LYS A 1 94 ? 70.795 -7.011 22.058 1.00 0.00 92 LYS A N 2
ATOM 2993 C CA . LYS A 1 94 ? 71.620 -8.034 21.346 1.00 0.00 92 LYS A CA 2
ATOM 2994 C C . LYS A 1 94 ? 72.950 -8.242 22.076 1.00 0.00 92 LYS A C 2
ATOM 2995 O O . LYS A 1 94 ? 73.619 -7.293 22.442 1.00 0.00 92 LYS A O 2
ATOM 3014 N N . LEU A 1 95 ? 73.332 -9.478 22.288 1.00 0.00 93 LEU A N 2
ATOM 3015 C CA . LEU A 1 95 ? 74.615 -9.764 23.000 1.00 0.00 93 LEU A CA 2
ATOM 3016 C C . LEU A 1 95 ? 75.722 -10.111 21.989 1.00 0.00 93 LEU A C 2
ATOM 3017 O O . LEU A 1 95 ? 75.447 -10.718 20.973 1.00 0.00 93 LEU A O 2
ATOM 3033 N N . PRO A 1 96 ? 76.950 -9.720 22.288 1.00 0.00 94 PRO A N 2
ATOM 3034 C CA . PRO A 1 96 ? 78.079 -10.050 21.381 1.00 0.00 94 PRO A CA 2
ATOM 3035 C C . PRO A 1 96 ? 78.243 -11.568 21.267 1.00 0.00 94 PRO A C 2
ATOM 3036 O O . PRO A 1 96 ? 77.872 -12.306 22.162 1.00 0.00 94 PRO A O 2
ATOM 3047 N N . HIS A 1 97 ? 78.796 -12.034 20.173 1.00 0.00 95 HIS A N 2
ATOM 3048 C CA . HIS A 1 97 ? 78.986 -13.505 19.988 1.00 0.00 95 HIS A CA 2
ATOM 3049 C C . HIS A 1 97 ? 80.457 -13.878 20.190 1.00 0.00 95 HIS A C 2
ATOM 3050 O O . HIS A 1 97 ? 81.344 -13.272 19.617 1.00 0.00 95 HIS A O 2
ATOM 3064 N N . PHE A 1 98 ? 80.715 -14.872 21.003 1.00 0.00 96 PHE A N 2
ATOM 3065 C CA . PHE A 1 98 ? 82.130 -15.280 21.281 1.00 0.00 96 PHE A CA 2
ATOM 3066 C C . PHE A 1 98 ? 82.827 -15.709 19.987 1.00 0.00 96 PHE A C 2
ATOM 3067 O O . PHE A 1 98 ? 83.998 -15.441 19.787 1.00 0.00 96 PHE A O 2
ATOM 3084 N N . SER A 1 99 ? 82.115 -16.372 19.107 1.00 0.00 97 SER A N 2
ATOM 3085 C CA . SER A 1 99 ? 82.754 -16.918 17.863 1.00 0.00 97 SER A CA 2
ATOM 3086 C C . SER A 1 99 ? 83.432 -15.799 17.063 1.00 0.00 97 SER A C 2
ATOM 3087 O O . SER A 1 99 ? 84.493 -15.986 16.499 1.00 0.00 97 SER A O 2
ATOM 3095 N N . ASN A 1 100 ? 82.825 -14.633 17.011 1.00 0.00 98 ASN A N 2
ATOM 3096 C CA . ASN A 1 100 ? 83.437 -13.472 16.275 1.00 0.00 98 ASN A CA 2
ATOM 3097 C C . ASN A 1 100 ? 83.797 -13.864 14.834 1.00 0.00 98 ASN A C 2
ATOM 3098 O O . ASN A 1 100 ? 84.896 -13.616 14.373 1.00 0.00 98 ASN A O 2
ATOM 3109 N N . ILE A 1 101 ? 82.876 -14.474 14.128 1.00 0.00 99 ILE A N 2
ATOM 3110 C CA . ILE A 1 101 ? 83.170 -14.938 12.735 1.00 0.00 99 ILE A CA 2
ATOM 3111 C C . ILE A 1 101 ? 82.388 -14.092 11.725 1.00 0.00 99 ILE A C 2
ATOM 3112 O O . ILE A 1 101 ? 81.212 -13.832 11.900 1.00 0.00 99 ILE A O 2
ATOM 3128 N N . LEU A 1 102 ? 83.039 -13.664 10.670 1.00 0.00 100 LEU A N 2
ATOM 3129 C CA . LEU A 1 102 ? 82.346 -12.827 9.639 1.00 0.00 100 LEU A CA 2
ATOM 3130 C C . LEU A 1 102 ? 81.194 -13.612 9.007 1.00 0.00 100 LEU A C 2
ATOM 3131 O O . LEU A 1 102 ? 80.161 -13.057 8.679 1.00 0.00 100 LEU A O 2
ATOM 3147 N N . GLY A 1 103 ? 81.368 -14.900 8.838 1.00 0.00 101 GLY A N 2
ATOM 3148 C CA . GLY A 1 103 ? 80.294 -15.736 8.222 1.00 0.00 101 GLY A CA 2
ATOM 3149 C C . GLY A 1 103 ? 80.686 -17.213 8.300 1.00 0.00 101 GLY A C 2
ATOM 3150 O O . GLY A 1 103 ? 79.826 -18.018 8.615 1.00 0.00 101 GLY A O 2
ATOM 3155 N N . GLY A 1 1 ? 94.029 10.862 -12.297 1.00 0.00 -1 GLY A N 3
ATOM 3156 C CA . GLY A 1 1 ? 94.692 12.163 -11.997 1.00 0.00 -1 GLY A CA 3
ATOM 3157 C C . GLY A 1 1 ? 95.645 11.989 -10.812 1.00 0.00 -1 GLY A C 3
ATOM 3158 O O . GLY A 1 1 ? 96.132 10.904 -10.552 1.00 0.00 -1 GLY A O 3
ATOM 3164 N N . ALA A 1 2 ? 95.911 13.055 -10.095 1.00 0.00 0 ALA A N 3
ATOM 3165 C CA . ALA A 1 2 ? 96.837 12.965 -8.920 1.00 0.00 0 ALA A CA 3
ATOM 3166 C C . ALA A 1 2 ? 96.262 12.015 -7.867 1.00 0.00 0 ALA A C 3
ATOM 3167 O O . ALA A 1 2 ? 96.993 11.349 -7.157 1.00 0.00 0 ALA A O 3
ATOM 3174 N N . MET A 1 3 ? 94.957 11.952 -7.764 1.00 0.00 1 MET A N 3
ATOM 3175 C CA . MET A 1 3 ? 94.315 11.051 -6.758 1.00 0.00 1 MET A CA 3
ATOM 3176 C C . MET A 1 3 ? 92.958 10.572 -7.279 1.00 0.00 1 MET A C 3
ATOM 3177 O O . MET A 1 3 ? 92.361 11.193 -8.139 1.00 0.00 1 MET A O 3
ATOM 3191 N N . GLY A 1 4 ? 92.470 9.470 -6.760 1.00 0.00 2 GLY A N 3
ATOM 3192 C CA . GLY A 1 4 ? 91.155 8.933 -7.221 1.00 0.00 2 GLY A CA 3
ATOM 3193 C C . GLY A 1 4 ? 91.356 7.532 -7.823 1.00 0.00 2 GLY A C 3
ATOM 3194 O O . GLY A 1 4 ? 91.586 7.411 -9.010 1.00 0.00 2 GLY A O 3
ATOM 3198 N N . PRO A 1 5 ? 91.265 6.505 -6.995 1.00 0.00 3 PRO A N 3
ATOM 3199 C CA . PRO A 1 5 ? 91.444 5.120 -7.503 1.00 0.00 3 PRO A CA 3
ATOM 3200 C C . PRO A 1 5 ? 90.380 4.794 -8.556 1.00 0.00 3 PRO A C 3
ATOM 3201 O O . PRO A 1 5 ? 89.230 5.172 -8.423 1.00 0.00 3 PRO A O 3
ATOM 3212 N N . THR A 1 6 ? 90.759 4.096 -9.599 1.00 0.00 4 THR A N 3
ATOM 3213 C CA . THR A 1 6 ? 89.768 3.694 -10.645 1.00 0.00 4 THR A CA 3
ATOM 3214 C C . THR A 1 6 ? 90.143 2.334 -11.256 1.00 0.00 4 THR A C 3
ATOM 3215 O O . THR A 1 6 ? 89.706 2.000 -12.343 1.00 0.00 4 THR A O 3
ATOM 3226 N N . ASP A 1 7 ? 90.944 1.552 -10.569 1.00 0.00 5 ASP A N 3
ATOM 3227 C CA . ASP A 1 7 ? 91.370 0.228 -11.122 1.00 0.00 5 ASP A CA 3
ATOM 3228 C C . ASP A 1 7 ? 90.263 -0.812 -10.931 1.00 0.00 5 ASP A C 3
ATOM 3229 O O . ASP A 1 7 ? 89.485 -0.736 -9.998 1.00 0.00 5 ASP A O 3
ATOM 3238 N N . GLN A 1 8 ? 90.191 -1.782 -11.811 1.00 0.00 6 GLN A N 3
ATOM 3239 C CA . GLN A 1 8 ? 89.190 -2.886 -11.646 1.00 0.00 6 GLN A CA 3
ATOM 3240 C C . GLN A 1 8 ? 89.571 -3.836 -10.500 1.00 0.00 6 GLN A C 3
ATOM 3241 O O . GLN A 1 8 ? 88.831 -4.749 -10.179 1.00 0.00 6 GLN A O 3
ATOM 3255 N N . ASP A 1 9 ? 90.711 -3.635 -9.882 1.00 0.00 7 ASP A N 3
ATOM 3256 C CA . ASP A 1 9 ? 91.085 -4.459 -8.690 1.00 0.00 7 ASP A CA 3
ATOM 3257 C C . ASP A 1 9 ? 90.171 -4.122 -7.505 1.00 0.00 7 ASP A C 3
ATOM 3258 O O . ASP A 1 9 ? 89.976 -4.934 -6.619 1.00 0.00 7 ASP A O 3
ATOM 3267 N N . TRP A 1 10 ? 89.613 -2.932 -7.484 1.00 0.00 8 TRP A N 3
ATOM 3268 C CA . TRP A 1 10 ? 88.743 -2.525 -6.337 1.00 0.00 8 TRP A CA 3
ATOM 3269 C C . TRP A 1 10 ? 87.360 -3.180 -6.423 1.00 0.00 8 TRP A C 3
ATOM 3270 O O . TRP A 1 10 ? 86.620 -3.171 -5.460 1.00 0.00 8 TRP A O 3
ATOM 3291 N N . ILE A 1 11 ? 86.994 -3.753 -7.551 1.00 0.00 9 ILE A N 3
ATOM 3292 C CA . ILE A 1 11 ? 85.578 -4.227 -7.729 1.00 0.00 9 ILE A CA 3
ATOM 3293 C C . ILE A 1 11 ? 85.196 -5.205 -6.603 1.00 0.00 9 ILE A C 3
ATOM 3294 O O . ILE A 1 11 ? 85.938 -6.112 -6.274 1.00 0.00 9 ILE A O 3
ATOM 3310 N N . GLY A 1 12 ? 84.039 -5.013 -6.021 1.00 0.00 10 GLY A N 3
ATOM 3311 C CA . GLY A 1 12 ? 83.600 -5.877 -4.886 1.00 0.00 10 GLY A CA 3
ATOM 3312 C C . GLY A 1 12 ? 84.156 -5.381 -3.537 1.00 0.00 10 GLY A C 3
ATOM 3313 O O . GLY A 1 12 ? 83.875 -5.976 -2.511 1.00 0.00 10 GLY A O 3
ATOM 3317 N N . CYS A 1 13 ? 84.933 -4.311 -3.513 1.00 0.00 11 CYS A N 3
ATOM 3318 C CA . CYS A 1 13 ? 85.439 -3.790 -2.196 1.00 0.00 11 CYS A CA 3
ATOM 3319 C C . CYS A 1 13 ? 84.386 -2.878 -1.537 1.00 0.00 11 CYS A C 3
ATOM 3320 O O . CYS A 1 13 ? 83.551 -2.303 -2.209 1.00 0.00 11 CYS A O 3
ATOM 3328 N N . ALA A 1 14 ? 84.430 -2.748 -0.234 1.00 0.00 12 ALA A N 3
ATOM 3329 C CA . ALA A 1 14 ? 83.385 -1.956 0.486 1.00 0.00 12 ALA A CA 3
ATOM 3330 C C . ALA A 1 14 ? 83.818 -0.493 0.599 1.00 0.00 12 ALA A C 3
ATOM 3331 O O . ALA A 1 14 ? 84.843 -0.195 1.184 1.00 0.00 12 ALA A O 3
ATOM 3338 N N . VAL A 1 15 ? 83.047 0.416 0.050 1.00 0.00 13 VAL A N 3
ATOM 3339 C CA . VAL A 1 15 ? 83.441 1.858 0.084 1.00 0.00 13 VAL A CA 3
ATOM 3340 C C . VAL A 1 15 ? 82.241 2.740 0.443 1.00 0.00 13 VAL A C 3
ATOM 3341 O O . VAL A 1 15 ? 81.099 2.346 0.281 1.00 0.00 13 VAL A O 3
ATOM 3354 N N . SER A 1 16 ? 82.501 3.928 0.929 1.00 0.00 14 SER A N 3
ATOM 3355 C CA . SER A 1 16 ? 81.398 4.894 1.200 1.00 0.00 14 SER A CA 3
ATOM 3356 C C . SER A 1 16 ? 81.640 6.173 0.410 1.00 0.00 14 SER A C 3
ATOM 3357 O O . SER A 1 16 ? 82.764 6.621 0.278 1.00 0.00 14 SER A O 3
ATOM 3365 N N . ILE A 1 17 ? 80.597 6.763 -0.116 1.00 0.00 15 ILE A N 3
ATOM 3366 C CA . ILE A 1 17 ? 80.780 7.926 -1.035 1.00 0.00 15 ILE A CA 3
ATOM 3367 C C . ILE A 1 17 ? 80.041 9.143 -0.483 1.00 0.00 15 ILE A C 3
ATOM 3368 O O . ILE A 1 17 ? 78.837 9.113 -0.297 1.00 0.00 15 ILE A O 3
ATOM 3384 N N . ALA A 1 18 ? 80.757 10.209 -0.225 1.00 0.00 16 ALA A N 3
ATOM 3385 C CA . ALA A 1 18 ? 80.101 11.468 0.226 1.00 0.00 16 ALA A CA 3
ATOM 3386 C C . ALA A 1 18 ? 79.905 12.394 -0.973 1.00 0.00 16 ALA A C 3
ATOM 3387 O O . ALA A 1 18 ? 80.855 12.924 -1.519 1.00 0.00 16 ALA A O 3
ATOM 3394 N N . CYS A 1 19 ? 78.679 12.581 -1.388 1.00 0.00 17 CYS A N 3
ATOM 3395 C CA . CYS A 1 19 ? 78.387 13.498 -2.529 1.00 0.00 17 CYS A CA 3
ATOM 3396 C C . CYS A 1 19 ? 78.014 14.880 -1.990 1.00 0.00 17 CYS A C 3
ATOM 3397 O O . CYS A 1 19 ? 77.756 15.038 -0.810 1.00 0.00 17 CYS A O 3
ATOM 3405 N N . ASP A 1 20 ? 77.983 15.878 -2.839 1.00 0.00 18 ASP A N 3
ATOM 3406 C CA . ASP A 1 20 ? 77.678 17.267 -2.363 1.00 0.00 18 ASP A CA 3
ATOM 3407 C C . ASP A 1 20 ? 76.295 17.301 -1.693 1.00 0.00 18 ASP A C 3
ATOM 3408 O O . ASP A 1 20 ? 75.543 16.349 -1.759 1.00 0.00 18 ASP A O 3
ATOM 3417 N N . GLU A 1 21 ? 75.965 18.393 -1.053 1.00 0.00 19 GLU A N 3
ATOM 3418 C CA . GLU A 1 21 ? 74.800 18.401 -0.103 1.00 0.00 19 GLU A CA 3
ATOM 3419 C C . GLU A 1 21 ? 73.514 17.904 -0.776 1.00 0.00 19 GLU A C 3
ATOM 3420 O O . GLU A 1 21 ? 72.690 17.267 -0.144 1.00 0.00 19 GLU A O 3
ATOM 3432 N N . VAL A 1 22 ? 73.337 18.188 -2.043 1.00 0.00 20 VAL A N 3
ATOM 3433 C CA . VAL A 1 22 ? 72.059 17.804 -2.729 1.00 0.00 20 VAL A CA 3
ATOM 3434 C C . VAL A 1 22 ? 72.035 16.292 -3.004 1.00 0.00 20 VAL A C 3
ATOM 3435 O O . VAL A 1 22 ? 70.979 15.695 -3.114 1.00 0.00 20 VAL A O 3
ATOM 3448 N N . LEU A 1 23 ? 73.187 15.674 -3.115 1.00 0.00 21 LEU A N 3
ATOM 3449 C CA . LEU A 1 23 ? 73.241 14.209 -3.407 1.00 0.00 21 LEU A CA 3
ATOM 3450 C C . LEU A 1 23 ? 73.268 13.374 -2.115 1.00 0.00 21 LEU A C 3
ATOM 3451 O O . LEU A 1 23 ? 73.016 12.183 -2.142 1.00 0.00 21 LEU A O 3
ATOM 3467 N N . GLY A 1 24 ? 73.567 13.983 -0.989 1.00 0.00 22 GLY A N 3
ATOM 3468 C CA . GLY A 1 24 ? 73.618 13.221 0.298 1.00 0.00 22 GLY A CA 3
ATOM 3469 C C . GLY A 1 24 ? 74.744 12.182 0.256 1.00 0.00 22 GLY A C 3
ATOM 3470 O O . GLY A 1 24 ? 75.736 12.354 -0.429 1.00 0.00 22 GLY A O 3
ATOM 3474 N N . VAL A 1 25 ? 74.595 11.104 0.988 1.00 0.00 23 VAL A N 3
ATOM 3475 C CA . VAL A 1 25 ? 75.692 10.086 1.075 1.00 0.00 23 VAL A CA 3
ATOM 3476 C C . VAL A 1 25 ? 75.125 8.682 0.859 1.00 0.00 23 VAL A C 3
ATOM 3477 O O . VAL A 1 25 ? 74.050 8.366 1.334 1.00 0.00 23 VAL A O 3
ATOM 3490 N N . PHE A 1 26 ? 75.842 7.842 0.150 1.00 0.00 24 PHE A N 3
ATOM 3491 C CA . PHE A 1 26 ? 75.423 6.411 0.041 1.00 0.00 24 PHE A CA 3
ATOM 3492 C C . PHE A 1 26 ? 76.615 5.488 0.314 1.00 0.00 24 PHE A C 3
ATOM 3493 O O . PHE A 1 26 ? 77.758 5.888 0.210 1.00 0.00 24 PHE A O 3
ATOM 3510 N N . GLN A 1 27 ? 76.347 4.257 0.664 1.00 0.00 25 GLN A N 3
ATOM 3511 C CA . GLN A 1 27 ? 77.443 3.271 0.899 1.00 0.00 25 GLN A CA 3
ATOM 3512 C C . GLN A 1 27 ? 77.078 1.937 0.245 1.00 0.00 25 GLN A C 3
ATOM 3513 O O . GLN A 1 27 ? 75.919 1.564 0.198 1.00 0.00 25 GLN A O 3
ATOM 3527 N N . GLY A 1 28 ? 78.054 1.222 -0.261 1.00 0.00 26 GLY A N 3
ATOM 3528 C CA . GLY A 1 28 ? 77.756 -0.039 -1.004 1.00 0.00 26 GLY A CA 3
ATOM 3529 C C . GLY A 1 28 ? 79.059 -0.727 -1.409 1.00 0.00 26 GLY A C 3
ATOM 3530 O O . GLY A 1 28 ? 80.132 -0.163 -1.291 1.00 0.00 26 GLY A O 3
ATOM 3534 N N . LEU A 1 29 ? 78.969 -1.945 -1.881 1.00 0.00 27 LEU A N 3
ATOM 3535 C CA . LEU A 1 29 ? 80.167 -2.619 -2.463 1.00 0.00 27 LEU A CA 3
ATOM 3536 C C . LEU A 1 29 ? 80.254 -2.323 -3.961 1.00 0.00 27 LEU A C 3
ATOM 3537 O O . LEU A 1 29 ? 79.269 -2.378 -4.673 1.00 0.00 27 LEU A O 3
ATOM 3553 N N . ILE A 1 30 ? 81.431 -2.010 -4.433 1.00 0.00 28 ILE A N 3
ATOM 3554 C CA . ILE A 1 30 ? 81.599 -1.628 -5.871 1.00 0.00 28 ILE A CA 3
ATOM 3555 C C . ILE A 1 30 ? 81.313 -2.832 -6.776 1.00 0.00 28 ILE A C 3
ATOM 3556 O O . ILE A 1 30 ? 81.733 -3.940 -6.503 1.00 0.00 28 ILE A O 3
ATOM 3572 N N . LYS A 1 31 ? 80.595 -2.613 -7.850 1.00 0.00 29 LYS A N 3
ATOM 3573 C CA . LYS A 1 31 ? 80.372 -3.698 -8.850 1.00 0.00 29 LYS A CA 3
ATOM 3574 C C . LYS A 1 31 ? 81.154 -3.398 -10.132 1.00 0.00 29 LYS A C 3
ATOM 3575 O O . LYS A 1 31 ? 81.547 -4.298 -10.852 1.00 0.00 29 LYS A O 3
ATOM 3594 N N . GLN A 1 32 ? 81.381 -2.137 -10.420 1.00 0.00 30 GLN A N 3
ATOM 3595 C CA . GLN A 1 32 ? 82.147 -1.765 -11.647 1.00 0.00 30 GLN A CA 3
ATOM 3596 C C . GLN A 1 32 ? 82.719 -0.354 -11.493 1.00 0.00 30 GLN A C 3
ATOM 3597 O O . GLN A 1 32 ? 82.122 0.495 -10.859 1.00 0.00 30 GLN A O 3
ATOM 3611 N N . ILE A 1 33 ? 83.870 -0.101 -12.067 1.00 0.00 31 ILE A N 3
ATOM 3612 C CA . ILE A 1 33 ? 84.504 1.248 -11.930 1.00 0.00 31 ILE A CA 3
ATOM 3613 C C . ILE A 1 33 ? 85.086 1.692 -13.274 1.00 0.00 31 ILE A C 3
ATOM 3614 O O . ILE A 1 33 ? 85.695 0.917 -13.988 1.00 0.00 31 ILE A O 3
ATOM 3630 N N . SER A 1 34 ? 84.896 2.941 -13.616 1.00 0.00 32 SER A N 3
ATOM 3631 C CA . SER A 1 34 ? 85.525 3.502 -14.846 1.00 0.00 32 SER A CA 3
ATOM 3632 C C . SER A 1 34 ? 85.876 4.970 -14.611 1.00 0.00 32 SER A C 3
ATOM 3633 O O . SER A 1 34 ? 85.312 5.618 -13.750 1.00 0.00 32 SER A O 3
ATOM 3641 N N . ALA A 1 35 ? 86.794 5.503 -15.378 1.00 0.00 33 ALA A N 3
ATOM 3642 C CA . ALA A 1 35 ? 87.333 6.873 -15.083 1.00 0.00 33 ALA A CA 3
ATOM 3643 C C . ALA A 1 35 ? 86.207 7.914 -15.006 1.00 0.00 33 ALA A C 3
ATOM 3644 O O . ALA A 1 35 ? 86.358 8.946 -14.376 1.00 0.00 33 ALA A O 3
ATOM 3651 N N . GLU A 1 36 ? 85.086 7.654 -15.637 1.00 0.00 34 GLU A N 3
ATOM 3652 C CA . GLU A 1 36 ? 84.005 8.687 -15.710 1.00 0.00 34 GLU A CA 3
ATOM 3653 C C . GLU A 1 36 ? 83.002 8.523 -14.559 1.00 0.00 34 GLU A C 3
ATOM 3654 O O . GLU A 1 36 ? 82.360 9.477 -14.158 1.00 0.00 34 GLU A O 3
ATOM 3666 N N . GLU A 1 37 ? 82.862 7.331 -14.027 1.00 0.00 35 GLU A N 3
ATOM 3667 C CA . GLU A 1 37 ? 81.782 7.079 -13.020 1.00 0.00 35 GLU A CA 3
ATOM 3668 C C . GLU A 1 37 ? 82.131 5.882 -12.125 1.00 0.00 35 GLU A C 3
ATOM 3669 O O . GLU A 1 37 ? 82.908 5.022 -12.496 1.00 0.00 35 GLU A O 3
ATOM 3681 N N . ILE A 1 38 ? 81.557 5.829 -10.949 1.00 0.00 36 ILE A N 3
ATOM 3682 C CA . ILE A 1 38 ? 81.699 4.614 -10.084 1.00 0.00 36 ILE A CA 3
ATOM 3683 C C . ILE A 1 38 ? 80.332 3.941 -9.915 1.00 0.00 36 ILE A C 3
ATOM 3684 O O . ILE A 1 38 ? 79.328 4.610 -9.750 1.00 0.00 36 ILE A O 3
ATOM 3700 N N . THR A 1 39 ? 80.287 2.628 -9.956 1.00 0.00 37 THR A N 3
ATOM 3701 C CA . THR A 1 39 ? 78.975 1.915 -9.863 1.00 0.00 37 THR A CA 3
ATOM 3702 C C . THR A 1 39 ? 79.009 0.877 -8.733 1.00 0.00 37 THR A C 3
ATOM 3703 O O . THR A 1 39 ? 79.949 0.114 -8.612 1.00 0.00 37 THR A O 3
ATOM 3714 N N . ILE A 1 40 ? 77.985 0.844 -7.913 1.00 0.00 38 ILE A N 3
ATOM 3715 C CA . ILE A 1 40 ? 77.950 -0.124 -6.765 1.00 0.00 38 ILE A CA 3
ATOM 3716 C C . ILE A 1 40 ? 76.572 -0.794 -6.678 1.00 0.00 38 ILE A C 3
ATOM 3717 O O . ILE A 1 40 ? 75.653 -0.434 -7.387 1.00 0.00 38 ILE A O 3
ATOM 3733 N N . VAL A 1 41 ? 76.432 -1.761 -5.805 1.00 0.00 39 VAL A N 3
ATOM 3734 C CA . VAL A 1 41 ? 75.139 -2.513 -5.697 1.00 0.00 39 VAL A CA 3
ATOM 3735 C C . VAL A 1 41 ? 74.636 -2.519 -4.247 1.00 0.00 39 VAL A C 3
ATOM 3736 O O . VAL A 1 41 ? 75.375 -2.233 -3.326 1.00 0.00 39 VAL A O 3
ATOM 3749 N N . ARG A 1 42 ? 73.375 -2.839 -4.045 1.00 0.00 40 ARG A N 3
ATOM 3750 C CA . ARG A 1 42 ? 72.763 -2.776 -2.671 1.00 0.00 40 ARG A CA 3
ATOM 3751 C C . ARG A 1 42 ? 72.915 -1.369 -2.088 1.00 0.00 40 ARG A C 3
ATOM 3752 O O . ARG A 1 42 ? 73.626 -1.154 -1.123 1.00 0.00 40 ARG A O 3
ATOM 3773 N N . ALA A 1 43 ? 72.243 -0.412 -2.677 1.00 0.00 41 ALA A N 3
ATOM 3774 C CA . ALA A 1 43 ? 72.424 1.017 -2.264 1.00 0.00 41 ALA A CA 3
ATOM 3775 C C . ALA A 1 43 ? 71.869 1.270 -0.858 1.00 0.00 41 ALA A C 3
ATOM 3776 O O . ALA A 1 43 ? 70.709 1.020 -0.580 1.00 0.00 41 ALA A O 3
ATOM 3783 N N . PHE A 1 44 ? 72.694 1.767 0.028 1.00 0.00 42 PHE A N 3
ATOM 3784 C CA . PHE A 1 44 ? 72.176 2.325 1.313 1.00 0.00 42 PHE A CA 3
ATOM 3785 C C . PHE A 1 44 ? 72.461 3.828 1.363 1.00 0.00 42 PHE A C 3
ATOM 3786 O O . PHE A 1 44 ? 73.563 4.259 1.091 1.00 0.00 42 PHE A O 3
ATOM 3803 N N . ARG A 1 45 ? 71.480 4.625 1.709 1.00 0.00 43 ARG A N 3
ATOM 3804 C CA . ARG A 1 45 ? 71.663 6.109 1.683 1.00 0.00 43 ARG A CA 3
ATOM 3805 C C . ARG A 1 45 ? 71.096 6.732 2.960 1.00 0.00 43 ARG A C 3
ATOM 3806 O O . ARG A 1 45 ? 70.095 6.284 3.484 1.00 0.00 43 ARG A O 3
ATOM 3827 N N . ASN A 1 46 ? 71.732 7.761 3.468 1.00 0.00 44 ASN A N 3
ATOM 3828 C CA . ASN A 1 46 ? 71.223 8.453 4.705 1.00 0.00 44 ASN A CA 3
ATOM 3829 C C . ASN A 1 46 ? 70.979 7.447 5.842 1.00 0.00 44 ASN A C 3
ATOM 3830 O O . ASN A 1 46 ? 70.007 7.543 6.569 1.00 0.00 44 ASN A O 3
ATOM 3841 N N . GLY A 1 47 ? 71.857 6.486 5.993 1.00 0.00 45 GLY A N 3
ATOM 3842 C CA . GLY A 1 47 ? 71.751 5.525 7.134 1.00 0.00 45 GLY A CA 3
ATOM 3843 C C . GLY A 1 47 ? 70.443 4.725 7.062 1.00 0.00 45 GLY A C 3
ATOM 3844 O O . GLY A 1 47 ? 69.979 4.207 8.062 1.00 0.00 45 GLY A O 3
ATOM 3848 N N . VAL A 1 48 ? 69.845 4.620 5.897 1.00 0.00 46 VAL A N 3
ATOM 3849 C CA . VAL A 1 48 ? 68.637 3.749 5.743 1.00 0.00 46 VAL A CA 3
ATOM 3850 C C . VAL A 1 48 ? 68.667 3.051 4.365 1.00 0.00 46 VAL A C 3
ATOM 3851 O O . VAL A 1 48 ? 69.233 3.581 3.430 1.00 0.00 46 VAL A O 3
ATOM 3864 N N . PRO A 1 49 ? 68.060 1.880 4.272 1.00 0.00 47 PRO A N 3
ATOM 3865 C CA . PRO A 1 49 ? 68.137 1.098 3.012 1.00 0.00 47 PRO A CA 3
ATOM 3866 C C . PRO A 1 49 ? 67.295 1.762 1.916 1.00 0.00 47 PRO A C 3
ATOM 3867 O O . PRO A 1 49 ? 66.176 2.180 2.154 1.00 0.00 47 PRO A O 3
ATOM 3878 N N . LEU A 1 50 ? 67.828 1.860 0.720 1.00 0.00 48 LEU A N 3
ATOM 3879 C CA . LEU A 1 50 ? 67.032 2.412 -0.420 1.00 0.00 48 LEU A CA 3
ATOM 3880 C C . LEU A 1 50 ? 66.067 1.354 -0.957 1.00 0.00 48 LEU A C 3
ATOM 3881 O O . LEU A 1 50 ? 66.343 0.170 -0.907 1.00 0.00 48 LEU A O 3
ATOM 3897 N N . ARG A 1 51 ? 64.935 1.777 -1.468 1.00 0.00 49 ARG A N 3
ATOM 3898 C CA . ARG A 1 51 ? 63.989 0.811 -2.116 1.00 0.00 49 ARG A CA 3
ATOM 3899 C C . ARG A 1 51 ? 64.673 0.134 -3.307 1.00 0.00 49 ARG A C 3
ATOM 3900 O O . ARG A 1 51 ? 65.566 0.693 -3.915 1.00 0.00 49 ARG A O 3
ATOM 3921 N N . LYS A 1 52 ? 64.261 -1.068 -3.643 1.00 0.00 50 LYS A N 3
ATOM 3922 C CA . LYS A 1 52 ? 64.914 -1.824 -4.769 1.00 0.00 50 LYS A CA 3
ATOM 3923 C C . LYS A 1 52 ? 66.420 -1.965 -4.513 1.00 0.00 50 LYS A C 3
ATOM 3924 O O . LYS A 1 52 ? 67.238 -1.500 -5.282 1.00 0.00 50 LYS A O 3
ATOM 3943 N N . GLN A 1 53 ? 66.783 -2.610 -3.428 1.00 0.00 51 GLN A N 3
ATOM 3944 C CA . GLN A 1 53 ? 68.234 -2.759 -3.074 1.00 0.00 51 GLN A CA 3
ATOM 3945 C C . GLN A 1 53 ? 69.010 -3.420 -4.220 1.00 0.00 51 GLN A C 3
ATOM 3946 O O . GLN A 1 53 ? 70.201 -3.218 -4.369 1.00 0.00 51 GLN A O 3
ATOM 3960 N N . ASN A 1 54 ? 68.340 -4.208 -5.026 1.00 0.00 52 ASN A N 3
ATOM 3961 C CA . ASN A 1 54 ? 69.032 -4.889 -6.168 1.00 0.00 52 ASN A CA 3
ATOM 3962 C C . ASN A 1 54 ? 69.394 -3.880 -7.271 1.00 0.00 52 ASN A C 3
ATOM 3963 O O . ASN A 1 54 ? 70.194 -4.177 -8.141 1.00 0.00 52 ASN A O 3
ATOM 3974 N N . ALA A 1 55 ? 68.818 -2.695 -7.245 1.00 0.00 53 ALA A N 3
ATOM 3975 C CA . ALA A 1 55 ? 69.157 -1.669 -8.283 1.00 0.00 53 ALA A CA 3
ATOM 3976 C C . ALA A 1 55 ? 70.554 -1.100 -8.018 1.00 0.00 53 ALA A C 3
ATOM 3977 O O . ALA A 1 55 ? 70.942 -0.894 -6.883 1.00 0.00 53 ALA A O 3
ATOM 3984 N N . GLU A 1 56 ? 71.305 -0.846 -9.061 1.00 0.00 54 GLU A N 3
ATOM 3985 C CA . GLU A 1 56 ? 72.702 -0.341 -8.884 1.00 0.00 54 GLU A CA 3
ATOM 3986 C C . GLU A 1 56 ? 72.722 1.195 -8.806 1.00 0.00 54 GLU A C 3
ATOM 3987 O O . GLU A 1 56 ? 71.898 1.868 -9.397 1.00 0.00 54 GLU A O 3
ATOM 3999 N N . VAL A 1 57 ? 73.664 1.742 -8.078 1.00 0.00 55 VAL A N 3
ATOM 4000 C CA . VAL A 1 57 ? 73.832 3.229 -8.041 1.00 0.00 55 VAL A CA 3
ATOM 4001 C C . VAL A 1 57 ? 75.009 3.621 -8.934 1.00 0.00 55 VAL A C 3
ATOM 4002 O O . VAL A 1 57 ? 76.104 3.115 -8.769 1.00 0.00 55 VAL A O 3
ATOM 4015 N N . VAL A 1 58 ? 74.792 4.510 -9.872 1.00 0.00 56 VAL A N 3
ATOM 4016 C CA . VAL A 1 58 ? 75.919 4.968 -10.742 1.00 0.00 56 VAL A CA 3
ATOM 4017 C C . VAL A 1 58 ? 76.052 6.485 -10.651 1.00 0.00 56 VAL A C 3
ATOM 4018 O O . VAL A 1 58 ? 75.183 7.221 -11.083 1.00 0.00 56 VAL A O 3
ATOM 4031 N N . LEU A 1 59 ? 77.134 6.951 -10.093 1.00 0.00 57 LEU A N 3
ATOM 4032 C CA . LEU A 1 59 ? 77.286 8.412 -9.835 1.00 0.00 57 LEU A CA 3
ATOM 4033 C C . LEU A 1 59 ? 78.615 8.920 -10.399 1.00 0.00 57 LEU A C 3
ATOM 4034 O O . LEU A 1 59 ? 79.652 8.309 -10.214 1.00 0.00 57 LEU A O 3
ATOM 4050 N N . LYS A 1 60 ? 78.584 10.034 -11.090 1.00 0.00 58 LYS A N 3
ATOM 4051 C CA . LYS A 1 60 ? 79.827 10.563 -11.736 1.00 0.00 58 LYS A CA 3
ATOM 4052 C C . LYS A 1 60 ? 80.767 11.155 -10.681 1.00 0.00 58 LYS A C 3
ATOM 4053 O O . LYS A 1 60 ? 80.340 11.839 -9.771 1.00 0.00 58 LYS A O 3
ATOM 4072 N N . CYS A 1 61 ? 82.047 10.893 -10.802 1.00 0.00 59 CYS A N 3
ATOM 4073 C CA . CYS A 1 61 ? 83.036 11.407 -9.794 1.00 0.00 59 CYS A CA 3
ATOM 4074 C C . CYS A 1 61 ? 82.912 12.929 -9.616 1.00 0.00 59 CYS A C 3
ATOM 4075 O O . CYS A 1 61 ? 83.144 13.455 -8.542 1.00 0.00 59 CYS A O 3
ATOM 4083 N N . THR A 1 62 ? 82.547 13.631 -10.662 1.00 0.00 60 THR A N 3
ATOM 4084 C CA . THR A 1 62 ? 82.417 15.121 -10.567 1.00 0.00 60 THR A CA 3
ATOM 4085 C C . THR A 1 62 ? 81.296 15.496 -9.593 1.00 0.00 60 THR A C 3
ATOM 4086 O O . THR A 1 62 ? 81.305 16.565 -9.011 1.00 0.00 60 THR A O 3
ATOM 4097 N N . ASP A 1 63 ? 80.332 14.623 -9.414 1.00 0.00 61 ASP A N 3
ATOM 4098 C CA . ASP A 1 63 ? 79.234 14.896 -8.437 1.00 0.00 61 ASP A CA 3
ATOM 4099 C C . ASP A 1 63 ? 79.637 14.404 -7.042 1.00 0.00 61 ASP A C 3
ATOM 4100 O O . ASP A 1 63 ? 79.146 14.893 -6.040 1.00 0.00 61 ASP A O 3
ATOM 4109 N N . ILE A 1 64 ? 80.524 13.441 -6.973 1.00 0.00 62 ILE A N 3
ATOM 4110 C CA . ILE A 1 64 ? 81.035 12.971 -5.649 1.00 0.00 62 ILE A CA 3
ATOM 4111 C C . ILE A 1 64 ? 82.136 13.916 -5.155 1.00 0.00 62 ILE A C 3
ATOM 4112 O O . ILE A 1 64 ? 82.912 14.435 -5.937 1.00 0.00 62 ILE A O 3
ATOM 4128 N N . ARG A 1 65 ? 82.203 14.142 -3.865 1.00 0.00 63 ARG A N 3
ATOM 4129 C CA . ARG A 1 65 ? 83.228 15.077 -3.313 1.00 0.00 63 ARG A CA 3
ATOM 4130 C C . ARG A 1 65 ? 84.410 14.291 -2.739 1.00 0.00 63 ARG A C 3
ATOM 4131 O O . ARG A 1 65 ? 85.541 14.741 -2.793 1.00 0.00 63 ARG A O 3
ATOM 4152 N N . SER A 1 66 ? 84.159 13.122 -2.190 1.00 0.00 64 SER A N 3
ATOM 4153 C CA . SER A 1 66 ? 85.287 12.281 -1.672 1.00 0.00 64 SER A CA 3
ATOM 4154 C C . SER A 1 66 ? 84.836 10.833 -1.448 1.00 0.00 64 SER A C 3
ATOM 4155 O O . SER A 1 66 ? 83.826 10.579 -0.820 1.00 0.00 64 SER A O 3
ATOM 4163 N N . ILE A 1 67 ? 85.583 9.887 -1.964 1.00 0.00 65 ILE A N 3
ATOM 4164 C CA . ILE A 1 67 ? 85.297 8.447 -1.672 1.00 0.00 65 ILE A CA 3
ATOM 4165 C C . ILE A 1 67 ? 86.262 7.925 -0.601 1.00 0.00 65 ILE A C 3
ATOM 4166 O O . ILE A 1 67 ? 87.405 8.337 -0.533 1.00 0.00 65 ILE A O 3
ATOM 4182 N N . ASP A 1 68 ? 85.806 7.023 0.235 1.00 0.00 66 ASP A N 3
ATOM 4183 C CA . ASP A 1 68 ? 86.717 6.389 1.238 1.00 0.00 66 ASP A CA 3
ATOM 4184 C C . ASP A 1 68 ? 86.550 4.864 1.218 1.00 0.00 66 ASP A C 3
ATOM 4185 O O . ASP A 1 68 ? 85.457 4.358 1.385 1.00 0.00 66 ASP A O 3
ATOM 4194 N N . LEU A 1 69 ? 87.623 4.136 1.016 1.00 0.00 67 LEU A N 3
ATOM 4195 C CA . LEU A 1 69 ? 87.538 2.641 1.064 1.00 0.00 67 LEU A CA 3
ATOM 4196 C C . LEU A 1 69 ? 87.444 2.173 2.519 1.00 0.00 67 LEU A C 3
ATOM 4197 O O . LEU A 1 69 ? 88.374 2.330 3.289 1.00 0.00 67 LEU A O 3
ATOM 4213 N N . ILE A 1 70 ? 86.327 1.601 2.897 1.00 0.00 68 ILE A N 3
ATOM 4214 C CA . ILE A 1 70 ? 86.155 1.127 4.305 1.00 0.00 68 ILE A CA 3
ATOM 4215 C C . ILE A 1 70 ? 86.860 -0.220 4.495 1.00 0.00 68 ILE A C 3
ATOM 4216 O O . ILE A 1 70 ? 87.606 -0.414 5.438 1.00 0.00 68 ILE A O 3
ATOM 4232 N N . GLU A 1 71 ? 86.624 -1.148 3.601 1.00 0.00 69 GLU A N 3
ATOM 4233 C CA . GLU A 1 71 ? 87.209 -2.515 3.750 1.00 0.00 69 GLU A CA 3
ATOM 4234 C C . GLU A 1 71 ? 87.745 -3.015 2.397 1.00 0.00 69 GLU A C 3
ATOM 4235 O O . GLU A 1 71 ? 86.969 -3.430 1.557 1.00 0.00 69 GLU A O 3
ATOM 4247 N N . PRO A 1 72 ? 89.053 -2.965 2.212 1.00 0.00 70 PRO A N 3
ATOM 4248 C CA . PRO A 1 72 ? 89.644 -3.479 0.950 1.00 0.00 70 PRO A CA 3
ATOM 4249 C C . PRO A 1 72 ? 89.365 -4.978 0.808 1.00 0.00 70 PRO A C 3
ATOM 4250 O O . PRO A 1 72 ? 89.370 -5.711 1.780 1.00 0.00 70 PRO A O 3
ATOM 4261 N N . ALA A 1 73 ? 89.122 -5.434 -0.397 1.00 0.00 71 ALA A N 3
ATOM 4262 C CA . ALA A 1 73 ? 88.828 -6.882 -0.616 1.00 0.00 71 ALA A CA 3
ATOM 4263 C C . ALA A 1 73 ? 90.039 -7.583 -1.236 1.00 0.00 71 ALA A C 3
ATOM 4264 O O . ALA A 1 73 ? 90.742 -7.016 -2.053 1.00 0.00 71 ALA A O 3
ATOM 4271 N N . LYS A 1 74 ? 90.283 -8.812 -0.851 1.00 0.00 72 LYS A N 3
ATOM 4272 C CA . LYS A 1 74 ? 91.431 -9.574 -1.429 1.00 0.00 72 LYS A CA 3
ATOM 4273 C C . LYS A 1 74 ? 90.945 -10.477 -2.566 1.00 0.00 72 LYS A C 3
ATOM 4274 O O . LYS A 1 74 ? 89.854 -11.015 -2.516 1.00 0.00 72 LYS A O 3
ATOM 4293 N N . GLN A 1 75 ? 91.750 -10.646 -3.587 1.00 0.00 73 GLN A N 3
ATOM 4294 C CA . GLN A 1 75 ? 91.343 -11.507 -4.739 1.00 0.00 73 GLN A CA 3
ATOM 4295 C C . GLN A 1 75 ? 92.242 -12.745 -4.819 1.00 0.00 73 GLN A C 3
ATOM 4296 O O . GLN A 1 75 ? 93.406 -12.699 -4.466 1.00 0.00 73 GLN A O 3
ATOM 4310 N N . ASP A 1 76 ? 91.704 -13.847 -5.281 1.00 0.00 74 ASP A N 3
ATOM 4311 C CA . ASP A 1 76 ? 92.520 -15.097 -5.402 1.00 0.00 74 ASP A CA 3
ATOM 4312 C C . ASP A 1 76 ? 93.437 -15.016 -6.627 1.00 0.00 74 ASP A C 3
ATOM 4313 O O . ASP A 1 76 ? 93.399 -14.057 -7.377 1.00 0.00 74 ASP A O 3
ATOM 4322 N N . LEU A 1 77 ? 94.257 -16.017 -6.830 1.00 0.00 75 LEU A N 3
ATOM 4323 C CA . LEU A 1 77 ? 95.178 -16.018 -8.008 1.00 0.00 75 LEU A CA 3
ATOM 4324 C C . LEU A 1 77 ? 94.556 -16.808 -9.163 1.00 0.00 75 LEU A C 3
ATOM 4325 O O . LEU A 1 77 ? 94.074 -17.911 -8.981 1.00 0.00 75 LEU A O 3
ATOM 4341 N N . ASP A 1 78 ? 94.566 -16.248 -10.349 1.00 0.00 76 ASP A N 3
ATOM 4342 C CA . ASP A 1 78 ? 93.940 -16.940 -11.523 1.00 0.00 76 ASP A CA 3
ATOM 4343 C C . ASP A 1 78 ? 94.592 -18.309 -11.750 1.00 0.00 76 ASP A C 3
ATOM 4344 O O . ASP A 1 78 ? 93.927 -19.273 -12.085 1.00 0.00 76 ASP A O 3
ATOM 4353 N N . GLY A 1 79 ? 95.888 -18.396 -11.569 1.00 0.00 77 GLY A N 3
ATOM 4354 C CA . GLY A 1 79 ? 96.594 -19.697 -11.765 1.00 0.00 77 GLY A CA 3
ATOM 4355 C C . GLY A 1 79 ? 98.094 -19.448 -11.933 1.00 0.00 77 GLY A C 3
ATOM 4356 O O . GLY A 1 79 ? 98.569 -18.340 -11.767 1.00 0.00 77 GLY A O 3
ATOM 4360 N N . HIS A 1 80 ? 98.837 -20.476 -12.261 1.00 0.00 78 HIS A N 3
ATOM 4361 C CA . HIS A 1 80 ? 100.310 -20.316 -12.464 1.00 0.00 78 HIS A CA 3
ATOM 4362 C C . HIS A 1 80 ? 100.689 -20.707 -13.894 1.00 0.00 78 HIS A C 3
ATOM 4363 O O . HIS A 1 80 ? 100.110 -21.608 -14.473 1.00 0.00 78 HIS A O 3
ATOM 4377 N N . THR A 1 81 ? 101.659 -20.033 -14.467 1.00 0.00 79 THR A N 3
ATOM 4378 C CA . THR A 1 81 ? 102.076 -20.347 -15.874 1.00 0.00 79 THR A CA 3
ATOM 4379 C C . THR A 1 81 ? 102.514 -21.812 -15.987 1.00 0.00 79 THR A C 3
ATOM 4380 O O . THR A 1 81 ? 102.215 -22.483 -16.958 1.00 0.00 79 THR A O 3
ATOM 4391 N N . ALA A 1 82 ? 103.222 -22.304 -15.000 1.00 0.00 80 ALA A N 3
ATOM 4392 C CA . ALA A 1 82 ? 103.656 -23.735 -15.018 1.00 0.00 80 ALA A CA 3
ATOM 4393 C C . ALA A 1 82 ? 102.600 -24.618 -14.328 1.00 0.00 80 ALA A C 3
ATOM 4394 O O . ALA A 1 82 ? 102.010 -24.202 -13.350 1.00 0.00 80 ALA A O 3
ATOM 4401 N N . PRO A 1 83 ? 102.383 -25.814 -14.848 1.00 0.00 81 PRO A N 3
ATOM 4402 C CA . PRO A 1 83 ? 101.385 -26.723 -14.230 1.00 0.00 81 PRO A CA 3
ATOM 4403 C C . PRO A 1 83 ? 101.877 -27.188 -12.845 1.00 0.00 81 PRO A C 3
ATOM 4404 O O . PRO A 1 83 ? 103.042 -27.495 -12.691 1.00 0.00 81 PRO A O 3
ATOM 4415 N N . PRO A 1 84 ? 100.982 -27.229 -11.869 1.00 0.00 82 PRO A N 3
ATOM 4416 C CA . PRO A 1 84 ? 101.392 -27.656 -10.506 1.00 0.00 82 PRO A CA 3
ATOM 4417 C C . PRO A 1 84 ? 101.979 -29.082 -10.525 1.00 0.00 82 PRO A C 3
ATOM 4418 O O . PRO A 1 84 ? 103.037 -29.303 -9.970 1.00 0.00 82 PRO A O 3
ATOM 4429 N N . PRO A 1 85 ? 101.289 -30.018 -11.161 1.00 0.00 83 PRO A N 3
ATOM 4430 C CA . PRO A 1 85 ? 101.799 -31.415 -11.201 1.00 0.00 83 PRO A CA 3
ATOM 4431 C C . PRO A 1 85 ? 103.154 -31.468 -11.914 1.00 0.00 83 PRO A C 3
ATOM 4432 O O . PRO A 1 85 ? 103.373 -30.779 -12.894 1.00 0.00 83 PRO A O 3
ATOM 4443 N N . VAL A 1 86 ? 104.061 -32.279 -11.427 1.00 0.00 84 VAL A N 3
ATOM 4444 C CA . VAL A 1 86 ? 105.388 -32.428 -12.102 1.00 0.00 84 VAL A CA 3
ATOM 4445 C C . VAL A 1 86 ? 105.628 -33.898 -12.463 1.00 0.00 84 VAL A C 3
ATOM 4446 O O . VAL A 1 86 ? 105.514 -34.775 -11.627 1.00 0.00 84 VAL A O 3
ATOM 4459 N N . VAL A 1 87 ? 105.957 -34.166 -13.704 1.00 0.00 85 VAL A N 3
ATOM 4460 C CA . VAL A 1 87 ? 106.206 -35.580 -14.133 1.00 0.00 85 VAL A CA 3
ATOM 4461 C C . VAL A 1 87 ? 107.530 -36.084 -13.542 1.00 0.00 85 VAL A C 3
ATOM 4462 O O . VAL A 1 87 ? 107.611 -37.190 -13.039 1.00 0.00 85 VAL A O 3
ATOM 4475 N N . ASN A 1 88 ? 108.561 -35.277 -13.602 1.00 0.00 86 ASN A N 3
ATOM 4476 C CA . ASN A 1 88 ? 109.900 -35.717 -13.101 1.00 0.00 86 ASN A CA 3
ATOM 4477 C C . ASN A 1 88 ? 110.629 -34.552 -12.424 1.00 0.00 86 ASN A C 3
ATOM 4478 O O . ASN A 1 88 ? 111.075 -33.628 -13.079 1.00 0.00 86 ASN A O 3
ATOM 4489 N N . LYS A 1 89 ? 110.751 -34.594 -11.119 1.00 0.00 87 LYS A N 3
ATOM 4490 C CA . LYS A 1 89 ? 111.494 -33.520 -10.392 1.00 0.00 87 LYS A CA 3
ATOM 4491 C C . LYS A 1 89 ? 112.974 -33.916 -10.230 1.00 0.00 87 LYS A C 3
ATOM 4492 O O . LYS A 1 89 ? 113.266 -35.066 -9.968 1.00 0.00 87 LYS A O 3
ATOM 4511 N N . PRO A 1 90 ? 113.874 -32.960 -10.387 1.00 0.00 88 PRO A N 3
ATOM 4512 C CA . PRO A 1 90 ? 115.322 -33.271 -10.253 1.00 0.00 88 PRO A CA 3
ATOM 4513 C C . PRO A 1 90 ? 115.632 -33.773 -8.840 1.00 0.00 88 PRO A C 3
ATOM 4514 O O . PRO A 1 90 ? 115.029 -33.343 -7.875 1.00 0.00 88 PRO A O 3
ATOM 4525 N N . THR A 1 91 ? 116.569 -34.683 -8.718 1.00 0.00 89 THR A N 3
ATOM 4526 C CA . THR A 1 91 ? 116.946 -35.210 -7.371 1.00 0.00 89 THR A CA 3
ATOM 4527 C C . THR A 1 91 ? 118.447 -34.983 -7.110 1.00 0.00 89 THR A C 3
ATOM 4528 O O . THR A 1 91 ? 119.266 -35.735 -7.599 1.00 0.00 89 THR A O 3
ATOM 4539 N N . PRO A 1 92 ? 118.775 -33.954 -6.347 1.00 0.00 90 PRO A N 3
ATOM 4540 C CA . PRO A 1 92 ? 120.204 -33.675 -6.042 1.00 0.00 90 PRO A CA 3
ATOM 4541 C C . PRO A 1 92 ? 120.840 -34.868 -5.319 1.00 0.00 90 PRO A C 3
ATOM 4542 O O . PRO A 1 92 ? 122.029 -35.102 -5.421 1.00 0.00 90 PRO A O 3
ATOM 4553 N N . VAL A 1 93 ? 120.050 -35.616 -4.589 1.00 0.00 91 VAL A N 3
ATOM 4554 C CA . VAL A 1 93 ? 120.588 -36.810 -3.866 1.00 0.00 91 VAL A CA 3
ATOM 4555 C C . VAL A 1 93 ? 119.715 -38.039 -4.146 1.00 0.00 91 VAL A C 3
ATOM 4556 O O . VAL A 1 93 ? 118.550 -37.917 -4.480 1.00 0.00 91 VAL A O 3
ATOM 4569 N N . LYS A 1 94 ? 120.274 -39.217 -4.012 1.00 0.00 92 LYS A N 3
ATOM 4570 C CA . LYS A 1 94 ? 119.482 -40.466 -4.264 1.00 0.00 92 LYS A CA 3
ATOM 4571 C C . LYS A 1 94 ? 118.278 -40.532 -3.319 1.00 0.00 92 LYS A C 3
ATOM 4572 O O . LYS A 1 94 ? 117.199 -40.943 -3.704 1.00 0.00 92 LYS A O 3
ATOM 4591 N N . LEU A 1 95 ? 118.462 -40.128 -2.086 1.00 0.00 93 LEU A N 3
ATOM 4592 C CA . LEU A 1 95 ? 117.333 -40.148 -1.104 1.00 0.00 93 LEU A CA 3
ATOM 4593 C C . LEU A 1 95 ? 116.949 -38.709 -0.711 1.00 0.00 93 LEU A C 3
ATOM 4594 O O . LEU A 1 95 ? 117.707 -38.046 -0.031 1.00 0.00 93 LEU A O 3
ATOM 4610 N N . PRO A 1 96 ? 115.782 -38.252 -1.143 1.00 0.00 94 PRO A N 3
ATOM 4611 C CA . PRO A 1 96 ? 115.342 -36.875 -0.788 1.00 0.00 94 PRO A CA 3
ATOM 4612 C C . PRO A 1 96 ? 115.261 -36.709 0.735 1.00 0.00 94 PRO A C 3
ATOM 4613 O O . PRO A 1 96 ? 114.829 -37.602 1.440 1.00 0.00 94 PRO A O 3
ATOM 4624 N N . HIS A 1 97 ? 115.678 -35.573 1.238 1.00 0.00 95 HIS A N 3
ATOM 4625 C CA . HIS A 1 97 ? 115.663 -35.346 2.717 1.00 0.00 95 HIS A CA 3
ATOM 4626 C C . HIS A 1 97 ? 114.505 -34.422 3.124 1.00 0.00 95 HIS A C 3
ATOM 4627 O O . HIS A 1 97 ? 114.511 -33.862 4.205 1.00 0.00 95 HIS A O 3
ATOM 4641 N N . PHE A 1 98 ? 113.515 -34.256 2.272 1.00 0.00 96 PHE A N 3
ATOM 4642 C CA . PHE A 1 98 ? 112.375 -33.339 2.607 1.00 0.00 96 PHE A CA 3
ATOM 4643 C C . PHE A 1 98 ? 111.678 -33.803 3.890 1.00 0.00 96 PHE A C 3
ATOM 4644 O O . PHE A 1 98 ? 111.261 -32.998 4.703 1.00 0.00 96 PHE A O 3
ATOM 4661 N N . SER A 1 99 ? 111.552 -35.095 4.073 1.00 0.00 97 SER A N 3
ATOM 4662 C CA . SER A 1 99 ? 110.894 -35.626 5.305 1.00 0.00 97 SER A CA 3
ATOM 4663 C C . SER A 1 99 ? 111.820 -36.619 6.012 1.00 0.00 97 SER A C 3
ATOM 4664 O O . SER A 1 99 ? 112.510 -37.395 5.378 1.00 0.00 97 SER A O 3
ATOM 4672 N N . ASN A 1 100 ? 111.837 -36.597 7.324 1.00 0.00 98 ASN A N 3
ATOM 4673 C CA . ASN A 1 100 ? 112.708 -37.549 8.090 1.00 0.00 98 ASN A CA 3
ATOM 4674 C C . ASN A 1 100 ? 112.340 -38.997 7.752 1.00 0.00 98 ASN A C 3
ATOM 4675 O O . ASN A 1 100 ? 113.191 -39.867 7.704 1.00 0.00 98 ASN A O 3
ATOM 4686 N N . ILE A 1 101 ? 111.076 -39.256 7.519 1.00 0.00 99 ILE A N 3
ATOM 4687 C CA . ILE A 1 101 ? 110.635 -40.643 7.174 1.00 0.00 99 ILE A CA 3
ATOM 4688 C C . ILE A 1 101 ? 110.062 -40.675 5.754 1.00 0.00 99 ILE A C 3
ATOM 4689 O O . ILE A 1 101 ? 109.284 -39.819 5.374 1.00 0.00 99 ILE A O 3
ATOM 4705 N N . LEU A 1 102 ? 110.442 -41.656 4.973 1.00 0.00 100 LEU A N 3
ATOM 4706 C CA . LEU A 1 102 ? 109.929 -41.754 3.573 1.00 0.00 100 LEU A CA 3
ATOM 4707 C C . LEU A 1 102 ? 108.783 -42.768 3.500 1.00 0.00 100 LEU A C 3
ATOM 4708 O O . LEU A 1 102 ? 108.896 -43.879 3.986 1.00 0.00 100 LEU A O 3
ATOM 4724 N N . GLY A 1 103 ? 107.684 -42.388 2.895 1.00 0.00 101 GLY A N 3
ATOM 4725 C CA . GLY A 1 103 ? 106.520 -43.318 2.783 1.00 0.00 101 GLY A CA 3
ATOM 4726 C C . GLY A 1 103 ? 105.830 -43.439 4.142 1.00 0.00 101 GLY A C 3
ATOM 4727 O O . GLY A 1 103 ? 105.162 -42.496 4.532 1.00 0.00 101 GLY A O 3
ATOM 4732 N N . GLY A 1 1 ? 102.243 12.552 -10.753 1.00 0.00 -1 GLY A N 4
ATOM 4733 C CA . GLY A 1 1 ? 101.245 12.380 -11.846 1.00 0.00 -1 GLY A CA 4
ATOM 4734 C C . GLY A 1 1 ? 99.880 12.039 -11.245 1.00 0.00 -1 GLY A C 4
ATOM 4735 O O . GLY A 1 1 ? 99.769 11.181 -10.388 1.00 0.00 -1 GLY A O 4
ATOM 4741 N N . ALA A 1 2 ? 98.845 12.707 -11.690 1.00 0.00 0 ALA A N 4
ATOM 4742 C CA . ALA A 1 2 ? 97.474 12.430 -11.151 1.00 0.00 0 ALA A CA 4
ATOM 4743 C C . ALA A 1 2 ? 97.048 11.002 -11.501 1.00 0.00 0 ALA A C 4
ATOM 4744 O O . ALA A 1 2 ? 97.383 10.486 -12.552 1.00 0.00 0 ALA A O 4
ATOM 4751 N N . MET A 1 3 ? 96.313 10.362 -10.624 1.00 0.00 1 MET A N 4
ATOM 4752 C CA . MET A 1 3 ? 95.851 8.965 -10.891 1.00 0.00 1 MET A CA 4
ATOM 4753 C C . MET A 1 3 ? 94.510 8.717 -10.196 1.00 0.00 1 MET A C 4
ATOM 4754 O O . MET A 1 3 ? 94.188 9.352 -9.208 1.00 0.00 1 MET A O 4
ATOM 4768 N N . GLY A 1 4 ? 93.727 7.797 -10.709 1.00 0.00 2 GLY A N 4
ATOM 4769 C CA . GLY A 1 4 ? 92.407 7.490 -10.082 1.00 0.00 2 GLY A CA 4
ATOM 4770 C C . GLY A 1 4 ? 92.265 5.969 -9.898 1.00 0.00 2 GLY A C 4
ATOM 4771 O O . GLY A 1 4 ? 92.872 5.211 -10.628 1.00 0.00 2 GLY A O 4
ATOM 4775 N N . PRO A 1 5 ? 91.467 5.556 -8.928 1.00 0.00 3 PRO A N 4
ATOM 4776 C CA . PRO A 1 5 ? 91.268 4.104 -8.695 1.00 0.00 3 PRO A CA 4
ATOM 4777 C C . PRO A 1 5 ? 90.365 3.508 -9.782 1.00 0.00 3 PRO A C 4
ATOM 4778 O O . PRO A 1 5 ? 89.261 3.067 -9.513 1.00 0.00 3 PRO A O 4
ATOM 4789 N N . THR A 1 6 ? 90.830 3.493 -11.008 1.00 0.00 4 THR A N 4
ATOM 4790 C CA . THR A 1 6 ? 90.015 2.916 -12.122 1.00 0.00 4 THR A CA 4
ATOM 4791 C C . THR A 1 6 ? 90.359 1.435 -12.358 1.00 0.00 4 THR A C 4
ATOM 4792 O O . THR A 1 6 ? 89.947 0.856 -13.347 1.00 0.00 4 THR A O 4
ATOM 4803 N N . ASP A 1 7 ? 91.107 0.817 -11.466 1.00 0.00 5 ASP A N 4
ATOM 4804 C CA . ASP A 1 7 ? 91.492 -0.616 -11.664 1.00 0.00 5 ASP A CA 4
ATOM 4805 C C . ASP A 1 7 ? 90.326 -1.537 -11.294 1.00 0.00 5 ASP A C 4
ATOM 4806 O O . ASP A 1 7 ? 89.548 -1.240 -10.407 1.00 0.00 5 ASP A O 4
ATOM 4815 N N . GLN A 1 8 ? 90.205 -2.653 -11.972 1.00 0.00 6 GLN A N 4
ATOM 4816 C CA . GLN A 1 8 ? 89.128 -3.640 -11.631 1.00 0.00 6 GLN A CA 4
ATOM 4817 C C . GLN A 1 8 ? 89.441 -4.405 -10.332 1.00 0.00 6 GLN A C 4
ATOM 4818 O O . GLN A 1 8 ? 88.635 -5.195 -9.873 1.00 0.00 6 GLN A O 4
ATOM 4832 N N . ASP A 1 9 ? 90.590 -4.182 -9.741 1.00 0.00 7 ASP A N 4
ATOM 4833 C CA . ASP A 1 9 ? 90.952 -4.911 -8.483 1.00 0.00 7 ASP A CA 4
ATOM 4834 C C . ASP A 1 9 ? 90.038 -4.471 -7.336 1.00 0.00 7 ASP A C 4
ATOM 4835 O O . ASP A 1 9 ? 89.792 -5.225 -6.411 1.00 0.00 7 ASP A O 4
ATOM 4844 N N . TRP A 1 10 ? 89.535 -3.259 -7.388 1.00 0.00 8 TRP A N 4
ATOM 4845 C CA . TRP A 1 10 ? 88.649 -2.761 -6.291 1.00 0.00 8 TRP A CA 4
ATOM 4846 C C . TRP A 1 10 ? 87.237 -3.348 -6.403 1.00 0.00 8 TRP A C 4
ATOM 4847 O O . TRP A 1 10 ? 86.463 -3.264 -5.472 1.00 0.00 8 TRP A O 4
ATOM 4868 N N . ILE A 1 11 ? 86.885 -3.946 -7.522 1.00 0.00 9 ILE A N 4
ATOM 4869 C CA . ILE A 1 11 ? 85.464 -4.398 -7.716 1.00 0.00 9 ILE A CA 4
ATOM 4870 C C . ILE A 1 11 ? 85.047 -5.340 -6.573 1.00 0.00 9 ILE A C 4
ATOM 4871 O O . ILE A 1 11 ? 85.762 -6.261 -6.221 1.00 0.00 9 ILE A O 4
ATOM 4887 N N . GLY A 1 12 ? 83.893 -5.104 -6.003 1.00 0.00 10 GLY A N 4
ATOM 4888 C CA . GLY A 1 12 ? 83.427 -5.926 -4.849 1.00 0.00 10 GLY A CA 4
ATOM 4889 C C . GLY A 1 12 ? 83.990 -5.411 -3.513 1.00 0.00 10 GLY A C 4
ATOM 4890 O O . GLY A 1 12 ? 83.691 -5.971 -2.472 1.00 0.00 10 GLY A O 4
ATOM 4894 N N . CYS A 1 13 ? 84.795 -4.361 -3.513 1.00 0.00 11 CYS A N 4
ATOM 4895 C CA . CYS A 1 13 ? 85.318 -3.826 -2.209 1.00 0.00 11 CYS A CA 4
ATOM 4896 C C . CYS A 1 13 ? 84.282 -2.889 -1.557 1.00 0.00 11 CYS A C 4
ATOM 4897 O O . CYS A 1 13 ? 83.449 -2.315 -2.233 1.00 0.00 11 CYS A O 4
ATOM 4905 N N . ALA A 1 14 ? 84.337 -2.740 -0.258 1.00 0.00 12 ALA A N 4
ATOM 4906 C CA . ALA A 1 14 ? 83.299 -1.935 0.458 1.00 0.00 12 ALA A CA 4
ATOM 4907 C C . ALA A 1 14 ? 83.744 -0.477 0.565 1.00 0.00 12 ALA A C 4
ATOM 4908 O O . ALA A 1 14 ? 84.763 -0.184 1.163 1.00 0.00 12 ALA A O 4
ATOM 4915 N N . VAL A 1 15 ? 82.990 0.435 -0.005 1.00 0.00 13 VAL A N 4
ATOM 4916 C CA . VAL A 1 15 ? 83.401 1.873 0.020 1.00 0.00 13 VAL A CA 4
ATOM 4917 C C . VAL A 1 15 ? 82.213 2.772 0.378 1.00 0.00 13 VAL A C 4
ATOM 4918 O O . VAL A 1 15 ? 81.066 2.396 0.214 1.00 0.00 13 VAL A O 4
ATOM 4931 N N . SER A 1 16 ? 82.490 3.956 0.866 1.00 0.00 14 SER A N 4
ATOM 4932 C CA . SER A 1 16 ? 81.402 4.934 1.150 1.00 0.00 14 SER A CA 4
ATOM 4933 C C . SER A 1 16 ? 81.644 6.211 0.351 1.00 0.00 14 SER A C 4
ATOM 4934 O O . SER A 1 16 ? 82.770 6.652 0.209 1.00 0.00 14 SER A O 4
ATOM 4942 N N . ILE A 1 17 ? 80.600 6.803 -0.171 1.00 0.00 15 ILE A N 4
ATOM 4943 C CA . ILE A 1 17 ? 80.779 7.963 -1.096 1.00 0.00 15 ILE A CA 4
ATOM 4944 C C . ILE A 1 17 ? 80.032 9.180 -0.556 1.00 0.00 15 ILE A C 4
ATOM 4945 O O . ILE A 1 17 ? 78.833 9.134 -0.340 1.00 0.00 15 ILE A O 4
ATOM 4961 N N . ALA A 1 18 ? 80.733 10.265 -0.343 1.00 0.00 16 ALA A N 4
ATOM 4962 C CA . ALA A 1 18 ? 80.071 11.517 0.118 1.00 0.00 16 ALA A CA 4
ATOM 4963 C C . ALA A 1 18 ? 79.842 12.443 -1.075 1.00 0.00 16 ALA A C 4
ATOM 4964 O O . ALA A 1 18 ? 80.777 12.986 -1.634 1.00 0.00 16 ALA A O 4
ATOM 4971 N N . CYS A 1 19 ? 78.608 12.618 -1.470 1.00 0.00 17 CYS A N 4
ATOM 4972 C CA . CYS A 1 19 ? 78.288 13.537 -2.603 1.00 0.00 17 CYS A CA 4
ATOM 4973 C C . CYS A 1 19 ? 77.907 14.912 -2.054 1.00 0.00 17 CYS A C 4
ATOM 4974 O O . CYS A 1 19 ? 77.663 15.064 -0.871 1.00 0.00 17 CYS A O 4
ATOM 4982 N N . ASP A 1 20 ? 77.852 15.913 -2.900 1.00 0.00 18 ASP A N 4
ATOM 4983 C CA . ASP A 1 20 ? 77.531 17.297 -2.417 1.00 0.00 18 ASP A CA 4
ATOM 4984 C C . ASP A 1 20 ? 76.154 17.306 -1.737 1.00 0.00 18 ASP A C 4
ATOM 4985 O O . ASP A 1 20 ? 75.412 16.346 -1.805 1.00 0.00 18 ASP A O 4
ATOM 4994 N N . GLU A 1 21 ? 75.815 18.389 -1.084 1.00 0.00 19 GLU A N 4
ATOM 4995 C CA . GLU A 1 21 ? 74.657 18.375 -0.126 1.00 0.00 19 GLU A CA 4
ATOM 4996 C C . GLU A 1 21 ? 73.371 17.868 -0.793 1.00 0.00 19 GLU A C 4
ATOM 4997 O O . GLU A 1 21 ? 72.563 17.212 -0.162 1.00 0.00 19 GLU A O 4
ATOM 5009 N N . VAL A 1 22 ? 73.178 18.163 -2.056 1.00 0.00 20 VAL A N 4
ATOM 5010 C CA . VAL A 1 22 ? 71.901 17.768 -2.735 1.00 0.00 20 VAL A CA 4
ATOM 5011 C C . VAL A 1 22 ? 71.898 16.259 -3.026 1.00 0.00 20 VAL A C 4
ATOM 5012 O O . VAL A 1 22 ? 70.851 15.646 -3.134 1.00 0.00 20 VAL A O 4
ATOM 5025 N N . LEU A 1 23 ? 73.058 15.660 -3.152 1.00 0.00 21 LEU A N 4
ATOM 5026 C CA . LEU A 1 23 ? 73.134 14.195 -3.441 1.00 0.00 21 LEU A CA 4
ATOM 5027 C C . LEU A 1 23 ? 73.192 13.367 -2.145 1.00 0.00 21 LEU A C 4
ATOM 5028 O O . LEU A 1 23 ? 72.950 12.174 -2.161 1.00 0.00 21 LEU A O 4
ATOM 5044 N N . GLY A 1 24 ? 73.509 13.986 -1.029 1.00 0.00 22 GLY A N 4
ATOM 5045 C CA . GLY A 1 24 ? 73.582 13.236 0.263 1.00 0.00 22 GLY A CA 4
ATOM 5046 C C . GLY A 1 24 ? 74.710 12.201 0.213 1.00 0.00 22 GLY A C 4
ATOM 5047 O O . GLY A 1 24 ? 75.698 12.374 -0.478 1.00 0.00 22 GLY A O 4
ATOM 5051 N N . VAL A 1 25 ? 74.569 11.122 0.948 1.00 0.00 23 VAL A N 4
ATOM 5052 C CA . VAL A 1 25 ? 75.673 10.113 1.038 1.00 0.00 23 VAL A CA 4
ATOM 5053 C C . VAL A 1 25 ? 75.117 8.706 0.817 1.00 0.00 23 VAL A C 4
ATOM 5054 O O . VAL A 1 25 ? 74.040 8.383 1.287 1.00 0.00 23 VAL A O 4
ATOM 5067 N N . PHE A 1 26 ? 75.843 7.869 0.111 1.00 0.00 24 PHE A N 4
ATOM 5068 C CA . PHE A 1 26 ? 75.428 6.438 -0.003 1.00 0.00 24 PHE A CA 4
ATOM 5069 C C . PHE A 1 26 ? 76.622 5.516 0.272 1.00 0.00 24 PHE A C 4
ATOM 5070 O O . PHE A 1 26 ? 77.764 5.916 0.169 1.00 0.00 24 PHE A O 4
ATOM 5087 N N . GLN A 1 27 ? 76.352 4.286 0.621 1.00 0.00 25 GLN A N 4
ATOM 5088 C CA . GLN A 1 27 ? 77.446 3.294 0.843 1.00 0.00 25 GLN A CA 4
ATOM 5089 C C . GLN A 1 27 ? 77.065 1.964 0.191 1.00 0.00 25 GLN A C 4
ATOM 5090 O O . GLN A 1 27 ? 75.902 1.602 0.148 1.00 0.00 25 GLN A O 4
ATOM 5104 N N . GLY A 1 28 ? 78.032 1.237 -0.318 1.00 0.00 26 GLY A N 4
ATOM 5105 C CA . GLY A 1 28 ? 77.717 -0.023 -1.056 1.00 0.00 26 GLY A CA 4
ATOM 5106 C C . GLY A 1 28 ? 79.009 -0.726 -1.468 1.00 0.00 26 GLY A C 4
ATOM 5107 O O . GLY A 1 28 ? 80.089 -0.174 -1.357 1.00 0.00 26 GLY A O 4
ATOM 5111 N N . LEU A 1 29 ? 78.901 -1.945 -1.936 1.00 0.00 27 LEU A N 4
ATOM 5112 C CA . LEU A 1 29 ? 80.090 -2.637 -2.517 1.00 0.00 27 LEU A CA 4
ATOM 5113 C C . LEU A 1 29 ? 80.178 -2.344 -4.017 1.00 0.00 27 LEU A C 4
ATOM 5114 O O . LEU A 1 29 ? 79.194 -2.398 -4.730 1.00 0.00 27 LEU A O 4
ATOM 5130 N N . ILE A 1 30 ? 81.357 -2.037 -4.490 1.00 0.00 28 ILE A N 4
ATOM 5131 C CA . ILE A 1 30 ? 81.529 -1.665 -5.930 1.00 0.00 28 ILE A CA 4
ATOM 5132 C C . ILE A 1 30 ? 81.228 -2.870 -6.831 1.00 0.00 28 ILE A C 4
ATOM 5133 O O . ILE A 1 30 ? 81.631 -3.982 -6.550 1.00 0.00 28 ILE A O 4
ATOM 5149 N N . LYS A 1 31 ? 80.516 -2.645 -7.906 1.00 0.00 29 LYS A N 4
ATOM 5150 C CA . LYS A 1 31 ? 80.308 -3.724 -8.917 1.00 0.00 29 LYS A CA 4
ATOM 5151 C C . LYS A 1 31 ? 81.138 -3.429 -10.170 1.00 0.00 29 LYS A C 4
ATOM 5152 O O . LYS A 1 31 ? 81.593 -4.332 -10.848 1.00 0.00 29 LYS A O 4
ATOM 5171 N N . GLN A 1 32 ? 81.335 -2.170 -10.477 1.00 0.00 30 GLN A N 4
ATOM 5172 C CA . GLN A 1 32 ? 82.154 -1.793 -11.672 1.00 0.00 30 GLN A CA 4
ATOM 5173 C C . GLN A 1 32 ? 82.779 -0.414 -11.449 1.00 0.00 30 GLN A C 4
ATOM 5174 O O . GLN A 1 32 ? 82.239 0.407 -10.733 1.00 0.00 30 GLN A O 4
ATOM 5188 N N . ILE A 1 33 ? 83.914 -0.157 -12.056 1.00 0.00 31 ILE A N 4
ATOM 5189 C CA . ILE A 1 33 ? 84.572 1.177 -11.895 1.00 0.00 31 ILE A CA 4
ATOM 5190 C C . ILE A 1 33 ? 85.145 1.641 -13.236 1.00 0.00 31 ILE A C 4
ATOM 5191 O O . ILE A 1 33 ? 85.740 0.873 -13.969 1.00 0.00 31 ILE A O 4
ATOM 5207 N N . SER A 1 34 ? 84.964 2.897 -13.553 1.00 0.00 32 SER A N 4
ATOM 5208 C CA . SER A 1 34 ? 85.581 3.471 -14.784 1.00 0.00 32 SER A CA 4
ATOM 5209 C C . SER A 1 34 ? 85.953 4.933 -14.533 1.00 0.00 32 SER A C 4
ATOM 5210 O O . SER A 1 34 ? 85.403 5.577 -13.660 1.00 0.00 32 SER A O 4
ATOM 5218 N N . ALA A 1 35 ? 86.872 5.463 -15.298 1.00 0.00 33 ALA A N 4
ATOM 5219 C CA . ALA A 1 35 ? 87.442 6.816 -14.982 1.00 0.00 33 ALA A CA 4
ATOM 5220 C C . ALA A 1 35 ? 86.336 7.876 -14.870 1.00 0.00 33 ALA A C 4
ATOM 5221 O O . ALA A 1 35 ? 86.511 8.887 -14.212 1.00 0.00 33 ALA A O 4
ATOM 5228 N N . GLU A 1 36 ? 85.207 7.655 -15.501 1.00 0.00 34 GLU A N 4
ATOM 5229 C CA . GLU A 1 36 ? 84.150 8.716 -15.544 1.00 0.00 34 GLU A CA 4
ATOM 5230 C C . GLU A 1 36 ? 83.109 8.525 -14.424 1.00 0.00 34 GLU A C 4
ATOM 5231 O O . GLU A 1 36 ? 82.432 9.463 -14.043 1.00 0.00 34 GLU A O 4
ATOM 5243 N N . GLU A 1 37 ? 82.979 7.327 -13.896 1.00 0.00 35 GLU A N 4
ATOM 5244 C CA . GLU A 1 37 ? 81.894 7.058 -12.900 1.00 0.00 35 GLU A CA 4
ATOM 5245 C C . GLU A 1 37 ? 82.250 5.861 -12.008 1.00 0.00 35 GLU A C 4
ATOM 5246 O O . GLU A 1 37 ? 83.038 5.013 -12.375 1.00 0.00 35 GLU A O 4
ATOM 5258 N N . ILE A 1 38 ? 81.667 5.798 -10.836 1.00 0.00 36 ILE A N 4
ATOM 5259 C CA . ILE A 1 38 ? 81.796 4.573 -9.985 1.00 0.00 36 ILE A CA 4
ATOM 5260 C C . ILE A 1 38 ? 80.424 3.903 -9.847 1.00 0.00 36 ILE A C 4
ATOM 5261 O O . ILE A 1 38 ? 79.419 4.574 -9.688 1.00 0.00 36 ILE A O 4
ATOM 5277 N N . THR A 1 39 ? 80.373 2.591 -9.908 1.00 0.00 37 THR A N 4
ATOM 5278 C CA . THR A 1 39 ? 79.054 1.885 -9.869 1.00 0.00 37 THR A CA 4
ATOM 5279 C C . THR A 1 39 ? 79.038 0.844 -8.742 1.00 0.00 37 THR A C 4
ATOM 5280 O O . THR A 1 39 ? 79.958 0.060 -8.604 1.00 0.00 37 THR A O 4
ATOM 5291 N N . ILE A 1 40 ? 77.995 0.829 -7.946 1.00 0.00 38 ILE A N 4
ATOM 5292 C CA . ILE A 1 40 ? 77.924 -0.132 -6.793 1.00 0.00 38 ILE A CA 4
ATOM 5293 C C . ILE A 1 40 ? 76.534 -0.775 -6.718 1.00 0.00 38 ILE A C 4
ATOM 5294 O O . ILE A 1 40 ? 75.619 -0.382 -7.416 1.00 0.00 38 ILE A O 4
ATOM 5310 N N . VAL A 1 41 ? 76.377 -1.756 -5.864 1.00 0.00 39 VAL A N 4
ATOM 5311 C CA . VAL A 1 41 ? 75.074 -2.492 -5.772 1.00 0.00 39 VAL A CA 4
ATOM 5312 C C . VAL A 1 41 ? 74.591 -2.552 -4.317 1.00 0.00 39 VAL A C 4
ATOM 5313 O O . VAL A 1 41 ? 75.346 -2.316 -3.396 1.00 0.00 39 VAL A O 4
ATOM 5326 N N . ARG A 1 42 ? 73.328 -2.862 -4.114 1.00 0.00 40 ARG A N 4
ATOM 5327 C CA . ARG A 1 42 ? 72.719 -2.809 -2.739 1.00 0.00 40 ARG A CA 4
ATOM 5328 C C . ARG A 1 42 ? 72.887 -1.408 -2.143 1.00 0.00 40 ARG A C 4
ATOM 5329 O O . ARG A 1 42 ? 73.601 -1.209 -1.179 1.00 0.00 40 ARG A O 4
ATOM 5350 N N . ALA A 1 43 ? 72.222 -0.442 -2.723 1.00 0.00 41 ALA A N 4
ATOM 5351 C CA . ALA A 1 43 ? 72.434 0.984 -2.315 1.00 0.00 41 ALA A CA 4
ATOM 5352 C C . ALA A 1 43 ? 71.884 1.255 -0.908 1.00 0.00 41 ALA A C 4
ATOM 5353 O O . ALA A 1 43 ? 70.727 1.006 -0.615 1.00 0.00 41 ALA A O 4
ATOM 5360 N N . PHE A 1 44 ? 72.715 1.770 -0.038 1.00 0.00 42 PHE A N 4
ATOM 5361 C CA . PHE A 1 44 ? 72.215 2.322 1.256 1.00 0.00 42 PHE A CA 4
ATOM 5362 C C . PHE A 1 44 ? 72.462 3.833 1.289 1.00 0.00 42 PHE A C 4
ATOM 5363 O O . PHE A 1 44 ? 73.529 4.292 0.934 1.00 0.00 42 PHE A O 4
ATOM 5380 N N . ARG A 1 45 ? 71.490 4.603 1.711 1.00 0.00 43 ARG A N 4
ATOM 5381 C CA . ARG A 1 45 ? 71.638 6.092 1.688 1.00 0.00 43 ARG A CA 4
ATOM 5382 C C . ARG A 1 45 ? 71.149 6.692 3.007 1.00 0.00 43 ARG A C 4
ATOM 5383 O O . ARG A 1 45 ? 70.197 6.220 3.595 1.00 0.00 43 ARG A O 4
ATOM 5404 N N . ASN A 1 46 ? 71.801 7.729 3.482 1.00 0.00 44 ASN A N 4
ATOM 5405 C CA . ASN A 1 46 ? 71.365 8.400 4.756 1.00 0.00 44 ASN A CA 4
ATOM 5406 C C . ASN A 1 46 ? 71.227 7.381 5.899 1.00 0.00 44 ASN A C 4
ATOM 5407 O O . ASN A 1 46 ? 70.309 7.451 6.695 1.00 0.00 44 ASN A O 4
ATOM 5418 N N . GLY A 1 47 ? 72.134 6.440 5.979 1.00 0.00 45 GLY A N 4
ATOM 5419 C CA . GLY A 1 47 ? 72.128 5.467 7.115 1.00 0.00 45 GLY A CA 4
ATOM 5420 C C . GLY A 1 47 ? 70.835 4.639 7.123 1.00 0.00 45 GLY A C 4
ATOM 5421 O O . GLY A 1 47 ? 70.452 4.100 8.144 1.00 0.00 45 GLY A O 4
ATOM 5425 N N . VAL A 1 48 ? 70.162 4.533 5.999 1.00 0.00 46 VAL A N 4
ATOM 5426 C CA . VAL A 1 48 ? 68.958 3.650 5.918 1.00 0.00 46 VAL A CA 4
ATOM 5427 C C . VAL A 1 48 ? 68.901 2.971 4.532 1.00 0.00 46 VAL A C 4
ATOM 5428 O O . VAL A 1 48 ? 69.395 3.520 3.569 1.00 0.00 46 VAL A O 4
ATOM 5441 N N . PRO A 1 49 ? 68.302 1.794 4.464 1.00 0.00 47 PRO A N 4
ATOM 5442 C CA . PRO A 1 49 ? 68.296 1.032 3.188 1.00 0.00 47 PRO A CA 4
ATOM 5443 C C . PRO A 1 49 ? 67.385 1.717 2.164 1.00 0.00 47 PRO A C 4
ATOM 5444 O O . PRO A 1 49 ? 66.321 2.201 2.502 1.00 0.00 47 PRO A O 4
ATOM 5455 N N . LEU A 1 50 ? 67.798 1.761 0.917 1.00 0.00 48 LEU A N 4
ATOM 5456 C CA . LEU A 1 50 ? 66.915 2.331 -0.148 1.00 0.00 48 LEU A CA 4
ATOM 5457 C C . LEU A 1 50 ? 65.844 1.313 -0.549 1.00 0.00 48 LEU A C 4
ATOM 5458 O O . LEU A 1 50 ? 66.056 0.116 -0.479 1.00 0.00 48 LEU A O 4
ATOM 5474 N N . ARG A 1 51 ? 64.695 1.784 -0.971 1.00 0.00 49 ARG A N 4
ATOM 5475 C CA . ARG A 1 51 ? 63.555 0.855 -1.280 1.00 0.00 49 ARG A CA 4
ATOM 5476 C C . ARG A 1 51 ? 63.968 -0.180 -2.332 1.00 0.00 49 ARG A C 4
ATOM 5477 O O . ARG A 1 51 ? 63.548 -1.323 -2.282 1.00 0.00 49 ARG A O 4
ATOM 5498 N N . LYS A 1 52 ? 64.784 0.212 -3.280 1.00 0.00 50 LYS A N 4
ATOM 5499 C CA . LYS A 1 52 ? 65.232 -0.747 -4.336 1.00 0.00 50 LYS A CA 4
ATOM 5500 C C . LYS A 1 52 ? 66.546 -1.413 -3.919 1.00 0.00 50 LYS A C 4
ATOM 5501 O O . LYS A 1 52 ? 67.620 -0.919 -4.211 1.00 0.00 50 LYS A O 4
ATOM 5520 N N . GLN A 1 53 ? 66.461 -2.529 -3.239 1.00 0.00 51 GLN A N 4
ATOM 5521 C CA . GLN A 1 53 ? 67.702 -3.240 -2.789 1.00 0.00 51 GLN A CA 4
ATOM 5522 C C . GLN A 1 53 ? 68.533 -3.677 -3.998 1.00 0.00 51 GLN A C 4
ATOM 5523 O O . GLN A 1 53 ? 69.748 -3.610 -3.983 1.00 0.00 51 GLN A O 4
ATOM 5537 N N . ASN A 1 54 ? 67.880 -4.123 -5.044 1.00 0.00 52 ASN A N 4
ATOM 5538 C CA . ASN A 1 54 ? 68.622 -4.623 -6.245 1.00 0.00 52 ASN A CA 4
ATOM 5539 C C . ASN A 1 54 ? 68.952 -3.482 -7.223 1.00 0.00 52 ASN A C 4
ATOM 5540 O O . ASN A 1 54 ? 69.522 -3.721 -8.274 1.00 0.00 52 ASN A O 4
ATOM 5551 N N . ALA A 1 55 ? 68.607 -2.251 -6.899 1.00 0.00 53 ALA A N 4
ATOM 5552 C CA . ALA A 1 55 ? 68.892 -1.118 -7.835 1.00 0.00 53 ALA A CA 4
ATOM 5553 C C . ALA A 1 55 ? 70.381 -0.763 -7.798 1.00 0.00 53 ALA A C 4
ATOM 5554 O O . ALA A 1 55 ? 70.981 -0.685 -6.741 1.00 0.00 53 ALA A O 4
ATOM 5561 N N . GLU A 1 56 ? 70.974 -0.548 -8.946 1.00 0.00 54 GLU A N 4
ATOM 5562 C CA . GLU A 1 56 ? 72.418 -0.161 -8.993 1.00 0.00 54 GLU A CA 4
ATOM 5563 C C . GLU A 1 56 ? 72.566 1.367 -8.903 1.00 0.00 54 GLU A C 4
ATOM 5564 O O . GLU A 1 56 ? 71.788 2.106 -9.478 1.00 0.00 54 GLU A O 4
ATOM 5576 N N . VAL A 1 57 ? 73.559 1.834 -8.188 1.00 0.00 55 VAL A N 4
ATOM 5577 C CA . VAL A 1 57 ? 73.817 3.308 -8.117 1.00 0.00 55 VAL A CA 4
ATOM 5578 C C . VAL A 1 57 ? 75.018 3.652 -8.996 1.00 0.00 55 VAL A C 4
ATOM 5579 O O . VAL A 1 57 ? 76.092 3.106 -8.820 1.00 0.00 55 VAL A O 4
ATOM 5592 N N . VAL A 1 58 ? 74.845 4.547 -9.938 1.00 0.00 56 VAL A N 4
ATOM 5593 C CA . VAL A 1 58 ? 76.002 4.982 -10.778 1.00 0.00 56 VAL A CA 4
ATOM 5594 C C . VAL A 1 58 ? 76.163 6.497 -10.681 1.00 0.00 56 VAL A C 4
ATOM 5595 O O . VAL A 1 58 ? 75.323 7.250 -11.139 1.00 0.00 56 VAL A O 4
ATOM 5608 N N . LEU A 1 59 ? 77.236 6.939 -10.086 1.00 0.00 57 LEU A N 4
ATOM 5609 C CA . LEU A 1 59 ? 77.406 8.397 -9.819 1.00 0.00 57 LEU A CA 4
ATOM 5610 C C . LEU A 1 59 ? 78.763 8.880 -10.339 1.00 0.00 57 LEU A C 4
ATOM 5611 O O . LEU A 1 59 ? 79.782 8.251 -10.117 1.00 0.00 57 LEU A O 4
ATOM 5627 N N . LYS A 1 60 ? 78.777 9.992 -11.033 1.00 0.00 58 LYS A N 4
ATOM 5628 C CA . LYS A 1 60 ? 80.050 10.492 -11.642 1.00 0.00 58 LYS A CA 4
ATOM 5629 C C . LYS A 1 60 ? 80.960 11.094 -10.569 1.00 0.00 58 LYS A C 4
ATOM 5630 O O . LYS A 1 60 ? 80.500 11.727 -9.637 1.00 0.00 58 LYS A O 4
ATOM 5649 N N . CYS A 1 61 ? 82.251 10.898 -10.698 1.00 0.00 59 CYS A N 4
ATOM 5650 C CA . CYS A 1 61 ? 83.221 11.512 -9.728 1.00 0.00 59 CYS A CA 4
ATOM 5651 C C . CYS A 1 61 ? 83.025 13.034 -9.646 1.00 0.00 59 CYS A C 4
ATOM 5652 O O . CYS A 1 61 ? 83.234 13.639 -8.609 1.00 0.00 59 CYS A O 4
ATOM 5660 N N . THR A 1 62 ? 82.624 13.646 -10.733 1.00 0.00 60 THR A N 4
ATOM 5661 C CA . THR A 1 62 ? 82.415 15.130 -10.736 1.00 0.00 60 THR A CA 4
ATOM 5662 C C . THR A 1 62 ? 81.276 15.504 -9.782 1.00 0.00 60 THR A C 4
ATOM 5663 O O . THR A 1 62 ? 81.240 16.597 -9.247 1.00 0.00 60 THR A O 4
ATOM 5674 N N . ASP A 1 63 ? 80.349 14.602 -9.569 1.00 0.00 61 ASP A N 4
ATOM 5675 C CA . ASP A 1 63 ? 79.241 14.867 -8.602 1.00 0.00 61 ASP A CA 4
ATOM 5676 C C . ASP A 1 63 ? 79.650 14.418 -7.193 1.00 0.00 61 ASP A C 4
ATOM 5677 O O . ASP A 1 63 ? 79.132 14.907 -6.206 1.00 0.00 61 ASP A O 4
ATOM 5686 N N . ILE A 1 64 ? 80.574 13.491 -7.096 1.00 0.00 62 ILE A N 4
ATOM 5687 C CA . ILE A 1 64 ? 81.073 13.052 -5.756 1.00 0.00 62 ILE A CA 4
ATOM 5688 C C . ILE A 1 64 ? 82.116 14.048 -5.238 1.00 0.00 62 ILE A C 4
ATOM 5689 O O . ILE A 1 64 ? 82.893 14.594 -6.000 1.00 0.00 62 ILE A O 4
ATOM 5705 N N . ARG A 1 65 ? 82.132 14.285 -3.950 1.00 0.00 63 ARG A N 4
ATOM 5706 C CA . ARG A 1 65 ? 83.113 15.250 -3.367 1.00 0.00 63 ARG A CA 4
ATOM 5707 C C . ARG A 1 65 ? 84.286 14.494 -2.736 1.00 0.00 63 ARG A C 4
ATOM 5708 O O . ARG A 1 65 ? 85.408 14.967 -2.747 1.00 0.00 63 ARG A O 4
ATOM 5729 N N . SER A 1 66 ? 84.035 13.327 -2.189 1.00 0.00 64 SER A N 4
ATOM 5730 C CA . SER A 1 66 ? 85.147 12.524 -1.586 1.00 0.00 64 SER A CA 4
ATOM 5731 C C . SER A 1 66 ? 84.735 11.056 -1.440 1.00 0.00 64 SER A C 4
ATOM 5732 O O . SER A 1 66 ? 83.563 10.736 -1.389 1.00 0.00 64 SER A O 4
ATOM 5740 N N . ILE A 1 67 ? 85.697 10.166 -1.370 1.00 0.00 65 ILE A N 4
ATOM 5741 C CA . ILE A 1 67 ? 85.377 8.708 -1.256 1.00 0.00 65 ILE A CA 4
ATOM 5742 C C . ILE A 1 67 ? 86.341 8.038 -0.270 1.00 0.00 65 ILE A C 4
ATOM 5743 O O . ILE A 1 67 ? 87.483 8.439 -0.136 1.00 0.00 65 ILE A O 4
ATOM 5759 N N . ASP A 1 68 ? 85.882 7.023 0.416 1.00 0.00 66 ASP A N 4
ATOM 5760 C CA . ASP A 1 68 ? 86.765 6.286 1.372 1.00 0.00 66 ASP A CA 4
ATOM 5761 C C . ASP A 1 68 ? 86.559 4.773 1.234 1.00 0.00 66 ASP A C 4
ATOM 5762 O O . ASP A 1 68 ? 85.445 4.291 1.288 1.00 0.00 66 ASP A O 4
ATOM 5771 N N . LEU A 1 69 ? 87.623 4.027 1.055 1.00 0.00 67 LEU A N 4
ATOM 5772 C CA . LEU A 1 69 ? 87.502 2.534 1.036 1.00 0.00 67 LEU A CA 4
ATOM 5773 C C . LEU A 1 69 ? 87.334 2.009 2.465 1.00 0.00 67 LEU A C 4
ATOM 5774 O O . LEU A 1 69 ? 88.234 2.112 3.279 1.00 0.00 67 LEU A O 4
ATOM 5790 N N . ILE A 1 70 ? 86.190 1.449 2.772 1.00 0.00 68 ILE A N 4
ATOM 5791 C CA . ILE A 1 70 ? 85.938 0.946 4.161 1.00 0.00 68 ILE A CA 4
ATOM 5792 C C . ILE A 1 70 ? 86.713 -0.355 4.396 1.00 0.00 68 ILE A C 4
ATOM 5793 O O . ILE A 1 70 ? 87.477 -0.470 5.335 1.00 0.00 68 ILE A O 4
ATOM 5809 N N . GLU A 1 71 ? 86.514 -1.330 3.544 1.00 0.00 69 GLU A N 4
ATOM 5810 C CA . GLU A 1 71 ? 87.188 -2.651 3.730 1.00 0.00 69 GLU A CA 4
ATOM 5811 C C . GLU A 1 71 ? 87.721 -3.174 2.382 1.00 0.00 69 GLU A C 4
ATOM 5812 O O . GLU A 1 71 ? 87.047 -3.048 1.379 1.00 0.00 69 GLU A O 4
ATOM 5824 N N . PRO A 1 72 ? 88.912 -3.756 2.389 1.00 0.00 70 PRO A N 4
ATOM 5825 C CA . PRO A 1 72 ? 89.504 -4.263 1.121 1.00 0.00 70 PRO A CA 4
ATOM 5826 C C . PRO A 1 72 ? 88.587 -5.307 0.475 1.00 0.00 70 PRO A C 4
ATOM 5827 O O . PRO A 1 72 ? 87.824 -5.976 1.149 1.00 0.00 70 PRO A O 4
ATOM 5838 N N . ALA A 1 73 ? 88.660 -5.445 -0.826 1.00 0.00 71 ALA A N 4
ATOM 5839 C CA . ALA A 1 73 ? 87.789 -6.438 -1.533 1.00 0.00 71 ALA A CA 4
ATOM 5840 C C . ALA A 1 73 ? 88.121 -7.858 -1.064 1.00 0.00 71 ALA A C 4
ATOM 5841 O O . ALA A 1 73 ? 88.876 -8.049 -0.129 1.00 0.00 71 ALA A O 4
ATOM 5848 N N . LYS A 1 74 ? 87.557 -8.851 -1.708 1.00 0.00 72 LYS A N 4
ATOM 5849 C CA . LYS A 1 74 ? 87.806 -10.270 -1.290 1.00 0.00 72 LYS A CA 4
ATOM 5850 C C . LYS A 1 74 ? 89.304 -10.590 -1.337 1.00 0.00 72 LYS A C 4
ATOM 5851 O O . LYS A 1 74 ? 89.811 -11.338 -0.522 1.00 0.00 72 LYS A O 4
ATOM 5870 N N . GLN A 1 75 ? 90.010 -10.025 -2.287 1.00 0.00 73 GLN A N 4
ATOM 5871 C CA . GLN A 1 75 ? 91.475 -10.300 -2.409 1.00 0.00 73 GLN A CA 4
ATOM 5872 C C . GLN A 1 75 ? 92.280 -9.178 -1.750 1.00 0.00 73 GLN A C 4
ATOM 5873 O O . GLN A 1 75 ? 91.970 -8.010 -1.902 1.00 0.00 73 GLN A O 4
ATOM 5887 N N . ASP A 1 76 ? 93.311 -9.528 -1.019 1.00 0.00 74 ASP A N 4
ATOM 5888 C CA . ASP A 1 76 ? 94.152 -8.489 -0.346 1.00 0.00 74 ASP A CA 4
ATOM 5889 C C . ASP A 1 76 ? 95.073 -7.814 -1.366 1.00 0.00 74 ASP A C 4
ATOM 5890 O O . ASP A 1 76 ? 95.677 -8.469 -2.195 1.00 0.00 74 ASP A O 4
ATOM 5899 N N . LEU A 1 77 ? 95.181 -6.509 -1.307 1.00 0.00 75 LEU A N 4
ATOM 5900 C CA . LEU A 1 77 ? 96.066 -5.776 -2.262 1.00 0.00 75 LEU A CA 4
ATOM 5901 C C . LEU A 1 77 ? 97.321 -5.273 -1.543 1.00 0.00 75 LEU A C 4
ATOM 5902 O O . LEU A 1 77 ? 97.238 -4.629 -0.513 1.00 0.00 75 LEU A O 4
ATOM 5918 N N . ASP A 1 78 ? 98.479 -5.563 -2.083 1.00 0.00 76 ASP A N 4
ATOM 5919 C CA . ASP A 1 78 ? 99.750 -5.081 -1.459 1.00 0.00 76 ASP A CA 4
ATOM 5920 C C . ASP A 1 78 ? 100.072 -3.667 -1.950 1.00 0.00 76 ASP A C 4
ATOM 5921 O O . ASP A 1 78 ? 100.258 -3.440 -3.132 1.00 0.00 76 ASP A O 4
ATOM 5930 N N . GLY A 1 79 ? 100.139 -2.717 -1.048 1.00 0.00 77 GLY A N 4
ATOM 5931 C CA . GLY A 1 79 ? 100.428 -1.307 -1.452 1.00 0.00 77 GLY A CA 4
ATOM 5932 C C . GLY A 1 79 ? 100.730 -0.467 -0.211 1.00 0.00 77 GLY A C 4
ATOM 5933 O O . GLY A 1 79 ? 100.861 -0.985 0.883 1.00 0.00 77 GLY A O 4
ATOM 5937 N N . HIS A 1 80 ? 100.842 0.829 -0.378 1.00 0.00 78 HIS A N 4
ATOM 5938 C CA . HIS A 1 80 ? 101.151 1.725 0.786 1.00 0.00 78 HIS A CA 4
ATOM 5939 C C . HIS A 1 80 ? 100.080 1.581 1.872 1.00 0.00 78 HIS A C 4
ATOM 5940 O O . HIS A 1 80 ? 100.375 1.617 3.053 1.00 0.00 78 HIS A O 4
ATOM 5954 N N . THR A 1 81 ? 98.840 1.418 1.476 1.00 0.00 79 THR A N 4
ATOM 5955 C CA . THR A 1 81 ? 97.736 1.289 2.479 1.00 0.00 79 THR A CA 4
ATOM 5956 C C . THR A 1 81 ? 97.837 -0.055 3.205 1.00 0.00 79 THR A C 4
ATOM 5957 O O . THR A 1 81 ? 98.083 -1.081 2.601 1.00 0.00 79 THR A O 4
ATOM 5968 N N . ALA A 1 82 ? 97.649 -0.054 4.506 1.00 0.00 80 ALA A N 4
ATOM 5969 C CA . ALA A 1 82 ? 97.750 -1.322 5.307 1.00 0.00 80 ALA A CA 4
ATOM 5970 C C . ALA A 1 82 ? 99.096 -2.035 5.040 1.00 0.00 80 ALA A C 4
ATOM 5971 O O . ALA A 1 82 ? 99.112 -3.145 4.542 1.00 0.00 80 ALA A O 4
ATOM 5978 N N . PRO A 1 83 ? 100.195 -1.378 5.376 1.00 0.00 81 PRO A N 4
ATOM 5979 C CA . PRO A 1 83 ? 101.528 -1.997 5.158 1.00 0.00 81 PRO A CA 4
ATOM 5980 C C . PRO A 1 83 ? 101.650 -3.333 5.921 1.00 0.00 81 PRO A C 4
ATOM 5981 O O . PRO A 1 83 ? 102.067 -4.317 5.342 1.00 0.00 81 PRO A O 4
ATOM 5992 N N . PRO A 1 84 ? 101.288 -3.345 7.196 1.00 0.00 82 PRO A N 4
ATOM 5993 C CA . PRO A 1 84 ? 101.405 -4.598 7.987 1.00 0.00 82 PRO A CA 4
ATOM 5994 C C . PRO A 1 84 ? 100.527 -5.704 7.372 1.00 0.00 82 PRO A C 4
ATOM 5995 O O . PRO A 1 84 ? 99.480 -5.413 6.827 1.00 0.00 82 PRO A O 4
ATOM 6006 N N . PRO A 1 85 ? 100.970 -6.945 7.473 1.00 0.00 83 PRO A N 4
ATOM 6007 C CA . PRO A 1 85 ? 100.179 -8.069 6.907 1.00 0.00 83 PRO A CA 4
ATOM 6008 C C . PRO A 1 85 ? 98.806 -8.148 7.582 1.00 0.00 83 PRO A C 4
ATOM 6009 O O . PRO A 1 85 ? 98.665 -7.848 8.754 1.00 0.00 83 PRO A O 4
ATOM 6020 N N . VAL A 1 86 ? 97.798 -8.550 6.848 1.00 0.00 84 VAL A N 4
ATOM 6021 C CA . VAL A 1 86 ? 96.425 -8.651 7.433 1.00 0.00 84 VAL A CA 4
ATOM 6022 C C . VAL A 1 86 ? 95.971 -10.115 7.448 1.00 0.00 84 VAL A C 4
ATOM 6023 O O . VAL A 1 86 ? 96.133 -10.832 6.477 1.00 0.00 84 VAL A O 4
ATOM 6036 N N . VAL A 1 87 ? 95.405 -10.556 8.544 1.00 0.00 85 VAL A N 4
ATOM 6037 C CA . VAL A 1 87 ? 94.939 -11.975 8.640 1.00 0.00 85 VAL A CA 4
ATOM 6038 C C . VAL A 1 87 ? 93.417 -12.014 8.820 1.00 0.00 85 VAL A C 4
ATOM 6039 O O . VAL A 1 87 ? 92.859 -11.269 9.606 1.00 0.00 85 VAL A O 4
ATOM 6052 N N . ASN A 1 88 ? 92.749 -12.880 8.097 1.00 0.00 86 ASN A N 4
ATOM 6053 C CA . ASN A 1 88 ? 91.262 -12.980 8.216 1.00 0.00 86 ASN A CA 4
ATOM 6054 C C . ASN A 1 88 ? 90.880 -14.225 9.020 1.00 0.00 86 ASN A C 4
ATOM 6055 O O . ASN A 1 88 ? 91.445 -15.288 8.839 1.00 0.00 86 ASN A O 4
ATOM 6066 N N . LYS A 1 89 ? 89.924 -14.095 9.908 1.00 0.00 87 LYS A N 4
ATOM 6067 C CA . LYS A 1 89 ? 89.494 -15.268 10.736 1.00 0.00 87 LYS A CA 4
ATOM 6068 C C . LYS A 1 89 ? 88.831 -16.333 9.843 1.00 0.00 87 LYS A C 4
ATOM 6069 O O . LYS A 1 89 ? 88.199 -15.993 8.862 1.00 0.00 87 LYS A O 4
ATOM 6088 N N . PRO A 1 90 ? 88.988 -17.596 10.200 1.00 0.00 88 PRO A N 4
ATOM 6089 C CA . PRO A 1 90 ? 88.382 -18.682 9.387 1.00 0.00 88 PRO A CA 4
ATOM 6090 C C . PRO A 1 90 ? 86.857 -18.532 9.347 1.00 0.00 88 PRO A C 4
ATOM 6091 O O . PRO A 1 90 ? 86.246 -18.093 10.304 1.00 0.00 88 PRO A O 4
ATOM 6102 N N . THR A 1 91 ? 86.246 -18.897 8.246 1.00 0.00 89 THR A N 4
ATOM 6103 C CA . THR A 1 91 ? 84.758 -18.782 8.131 1.00 0.00 89 THR A CA 4
ATOM 6104 C C . THR A 1 91 ? 84.136 -20.153 7.784 1.00 0.00 89 THR A C 4
ATOM 6105 O O . THR A 1 91 ? 84.153 -20.561 6.641 1.00 0.00 89 THR A O 4
ATOM 6116 N N . PRO A 1 92 ? 83.598 -20.836 8.784 1.00 0.00 90 PRO A N 4
ATOM 6117 C CA . PRO A 1 92 ? 83.051 -22.200 8.548 1.00 0.00 90 PRO A CA 4
ATOM 6118 C C . PRO A 1 92 ? 81.839 -22.155 7.609 1.00 0.00 90 PRO A C 4
ATOM 6119 O O . PRO A 1 92 ? 81.538 -23.124 6.935 1.00 0.00 90 PRO A O 4
ATOM 6130 N N . VAL A 1 93 ? 81.147 -21.042 7.557 1.00 0.00 91 VAL A N 4
ATOM 6131 C CA . VAL A 1 93 ? 79.894 -20.968 6.734 1.00 0.00 91 VAL A CA 4
ATOM 6132 C C . VAL A 1 93 ? 80.218 -21.139 5.246 1.00 0.00 91 VAL A C 4
ATOM 6133 O O . VAL A 1 93 ? 79.399 -21.611 4.478 1.00 0.00 91 VAL A O 4
ATOM 6146 N N . LYS A 1 94 ? 81.406 -20.760 4.836 1.00 0.00 92 LYS A N 4
ATOM 6147 C CA . LYS A 1 94 ? 81.797 -20.914 3.401 1.00 0.00 92 LYS A CA 4
ATOM 6148 C C . LYS A 1 94 ? 82.595 -22.206 3.208 1.00 0.00 92 LYS A C 4
ATOM 6149 O O . LYS A 1 94 ? 83.444 -22.545 4.012 1.00 0.00 92 LYS A O 4
ATOM 6168 N N . LEU A 1 95 ? 82.324 -22.927 2.146 1.00 0.00 93 LEU A N 4
ATOM 6169 C CA . LEU A 1 95 ? 83.051 -24.210 1.893 1.00 0.00 93 LEU A CA 4
ATOM 6170 C C . LEU A 1 95 ? 83.939 -24.085 0.640 1.00 0.00 93 LEU A C 4
ATOM 6171 O O . LEU A 1 95 ? 83.737 -23.194 -0.160 1.00 0.00 93 LEU A O 4
ATOM 6187 N N . PRO A 1 96 ? 84.901 -24.981 0.498 1.00 0.00 94 PRO A N 4
ATOM 6188 C CA . PRO A 1 96 ? 85.782 -24.947 -0.699 1.00 0.00 94 PRO A CA 4
ATOM 6189 C C . PRO A 1 96 ? 84.956 -25.149 -1.973 1.00 0.00 94 PRO A C 4
ATOM 6190 O O . PRO A 1 96 ? 83.904 -25.760 -1.947 1.00 0.00 94 PRO A O 4
ATOM 6201 N N . HIS A 1 97 ? 85.430 -24.638 -3.082 1.00 0.00 95 HIS A N 4
ATOM 6202 C CA . HIS A 1 97 ? 84.677 -24.784 -4.367 1.00 0.00 95 HIS A CA 4
ATOM 6203 C C . HIS A 1 97 ? 85.398 -25.766 -5.294 1.00 0.00 95 HIS A C 4
ATOM 6204 O O . HIS A 1 97 ? 86.606 -25.739 -5.423 1.00 0.00 95 HIS A O 4
ATOM 6218 N N . PHE A 1 98 ? 84.655 -26.632 -5.940 1.00 0.00 96 PHE A N 4
ATOM 6219 C CA . PHE A 1 98 ? 85.283 -27.642 -6.856 1.00 0.00 96 PHE A CA 4
ATOM 6220 C C . PHE A 1 98 ? 86.081 -26.942 -7.961 1.00 0.00 96 PHE A C 4
ATOM 6221 O O . PHE A 1 98 ? 87.135 -27.402 -8.361 1.00 0.00 96 PHE A O 4
ATOM 6238 N N . SER A 1 99 ? 85.583 -25.834 -8.454 1.00 0.00 97 SER A N 4
ATOM 6239 C CA . SER A 1 99 ? 86.267 -25.128 -9.589 1.00 0.00 97 SER A CA 4
ATOM 6240 C C . SER A 1 99 ? 87.714 -24.779 -9.219 1.00 0.00 97 SER A C 4
ATOM 6241 O O . SER A 1 99 ? 88.595 -24.790 -10.057 1.00 0.00 97 SER A O 4
ATOM 6249 N N . ASN A 1 100 ? 87.962 -24.466 -7.967 1.00 0.00 98 ASN A N 4
ATOM 6250 C CA . ASN A 1 100 ? 89.353 -24.110 -7.517 1.00 0.00 98 ASN A CA 4
ATOM 6251 C C . ASN A 1 100 ? 89.924 -22.967 -8.368 1.00 0.00 98 ASN A C 4
ATOM 6252 O O . ASN A 1 100 ? 91.065 -23.009 -8.790 1.00 0.00 98 ASN A O 4
ATOM 6263 N N . ILE A 1 101 ? 89.133 -21.951 -8.618 1.00 0.00 99 ILE A N 4
ATOM 6264 C CA . ILE A 1 101 ? 89.615 -20.799 -9.441 1.00 0.00 99 ILE A CA 4
ATOM 6265 C C . ILE A 1 101 ? 89.479 -19.487 -8.658 1.00 0.00 99 ILE A C 4
ATOM 6266 O O . ILE A 1 101 ? 88.735 -19.406 -7.697 1.00 0.00 99 ILE A O 4
ATOM 6282 N N . LEU A 1 102 ? 90.193 -18.468 -9.067 1.00 0.00 100 LEU A N 4
ATOM 6283 C CA . LEU A 1 102 ? 90.115 -17.154 -8.357 1.00 0.00 100 LEU A CA 4
ATOM 6284 C C . LEU A 1 102 ? 89.173 -16.206 -9.103 1.00 0.00 100 LEU A C 4
ATOM 6285 O O . LEU A 1 102 ? 89.284 -16.025 -10.302 1.00 0.00 100 LEU A O 4
ATOM 6301 N N . GLY A 1 103 ? 88.247 -15.602 -8.399 1.00 0.00 101 GLY A N 4
ATOM 6302 C CA . GLY A 1 103 ? 87.285 -14.665 -9.052 1.00 0.00 101 GLY A CA 4
ATOM 6303 C C . GLY A 1 103 ? 85.853 -15.108 -8.748 1.00 0.00 101 GLY A C 4
ATOM 6304 O O . GLY A 1 103 ? 85.389 -14.834 -7.653 1.00 0.00 101 GLY A O 4
ATOM 6309 N N . GLY A 1 1 ? 95.645 11.233 -3.997 1.00 0.00 -1 GLY A N 5
ATOM 6310 C CA . GLY A 1 1 ? 95.747 10.662 -2.624 1.00 0.00 -1 GLY A CA 5
ATOM 6311 C C . GLY A 1 1 ? 94.354 10.584 -1.998 1.00 0.00 -1 GLY A C 5
ATOM 6312 O O . GLY A 1 1 ? 93.914 9.529 -1.577 1.00 0.00 -1 GLY A O 5
ATOM 6318 N N . ALA A 1 2 ? 93.660 11.694 -1.936 1.00 0.00 0 ALA A N 5
ATOM 6319 C CA . ALA A 1 2 ? 92.287 11.698 -1.337 1.00 0.00 0 ALA A CA 5
ATOM 6320 C C . ALA A 1 2 ? 91.358 10.788 -2.145 1.00 0.00 0 ALA A C 5
ATOM 6321 O O . ALA A 1 2 ? 90.453 10.177 -1.605 1.00 0.00 0 ALA A O 5
ATOM 6328 N N . MET A 1 3 ? 91.578 10.696 -3.434 1.00 0.00 1 MET A N 5
ATOM 6329 C CA . MET A 1 3 ? 90.716 9.828 -4.291 1.00 0.00 1 MET A CA 5
ATOM 6330 C C . MET A 1 3 ? 91.262 8.397 -4.314 1.00 0.00 1 MET A C 5
ATOM 6331 O O . MET A 1 3 ? 92.455 8.183 -4.430 1.00 0.00 1 MET A O 5
ATOM 6345 N N . GLY A 1 4 ? 90.395 7.422 -4.203 1.00 0.00 2 GLY A N 5
ATOM 6346 C CA . GLY A 1 4 ? 90.846 5.999 -4.213 1.00 0.00 2 GLY A CA 5
ATOM 6347 C C . GLY A 1 4 ? 91.328 5.620 -5.625 1.00 0.00 2 GLY A C 5
ATOM 6348 O O . GLY A 1 4 ? 90.862 6.185 -6.595 1.00 0.00 2 GLY A O 5
ATOM 6352 N N . PRO A 1 5 ? 92.251 4.674 -5.711 1.00 0.00 3 PRO A N 5
ATOM 6353 C CA . PRO A 1 5 ? 92.749 4.226 -7.043 1.00 0.00 3 PRO A CA 5
ATOM 6354 C C . PRO A 1 5 ? 91.589 3.764 -7.938 1.00 0.00 3 PRO A C 5
ATOM 6355 O O . PRO A 1 5 ? 90.592 3.256 -7.462 1.00 0.00 3 PRO A O 5
ATOM 6366 N N . THR A 1 6 ? 91.721 3.944 -9.230 1.00 0.00 4 THR A N 5
ATOM 6367 C CA . THR A 1 6 ? 90.622 3.556 -10.170 1.00 0.00 4 THR A CA 5
ATOM 6368 C C . THR A 1 6 ? 90.876 2.160 -10.750 1.00 0.00 4 THR A C 5
ATOM 6369 O O . THR A 1 6 ? 90.396 1.832 -11.821 1.00 0.00 4 THR A O 5
ATOM 6380 N N . ASP A 1 7 ? 91.625 1.341 -10.053 1.00 0.00 5 ASP A N 5
ATOM 6381 C CA . ASP A 1 7 ? 91.972 -0.013 -10.590 1.00 0.00 5 ASP A CA 5
ATOM 6382 C C . ASP A 1 7 ? 90.774 -0.960 -10.471 1.00 0.00 5 ASP A C 5
ATOM 6383 O O . ASP A 1 7 ? 89.940 -0.813 -9.597 1.00 0.00 5 ASP A O 5
ATOM 6392 N N . GLN A 1 8 ? 90.689 -1.931 -11.348 1.00 0.00 6 GLN A N 5
ATOM 6393 C CA . GLN A 1 8 ? 89.568 -2.927 -11.280 1.00 0.00 6 GLN A CA 5
ATOM 6394 C C . GLN A 1 8 ? 89.731 -3.893 -10.095 1.00 0.00 6 GLN A C 5
ATOM 6395 O O . GLN A 1 8 ? 88.872 -4.721 -9.851 1.00 0.00 6 GLN A O 5
ATOM 6409 N N . ASP A 1 9 ? 90.815 -3.800 -9.365 1.00 0.00 7 ASP A N 5
ATOM 6410 C CA . ASP A 1 9 ? 90.981 -4.648 -8.142 1.00 0.00 7 ASP A CA 5
ATOM 6411 C C . ASP A 1 9 ? 89.963 -4.238 -7.069 1.00 0.00 7 ASP A C 5
ATOM 6412 O O . ASP A 1 9 ? 89.648 -5.013 -6.186 1.00 0.00 7 ASP A O 5
ATOM 6421 N N . TRP A 1 10 ? 89.448 -3.027 -7.138 1.00 0.00 8 TRP A N 5
ATOM 6422 C CA . TRP A 1 10 ? 88.467 -2.566 -6.109 1.00 0.00 8 TRP A CA 5
ATOM 6423 C C . TRP A 1 10 ? 87.086 -3.189 -6.338 1.00 0.00 8 TRP A C 5
ATOM 6424 O O . TRP A 1 10 ? 86.239 -3.137 -5.469 1.00 0.00 8 TRP A O 5
ATOM 6445 N N . ILE A 1 11 ? 86.835 -3.782 -7.488 1.00 0.00 9 ILE A N 5
ATOM 6446 C CA . ILE A 1 11 ? 85.459 -4.325 -7.761 1.00 0.00 9 ILE A CA 5
ATOM 6447 C C . ILE A 1 11 ? 85.061 -5.317 -6.653 1.00 0.00 9 ILE A C 5
ATOM 6448 O O . ILE A 1 11 ? 85.780 -6.250 -6.351 1.00 0.00 9 ILE A O 5
ATOM 6464 N N . GLY A 1 12 ? 83.916 -5.106 -6.056 1.00 0.00 10 GLY A N 5
ATOM 6465 C CA . GLY A 1 12 ? 83.496 -5.940 -4.892 1.00 0.00 10 GLY A CA 5
ATOM 6466 C C . GLY A 1 12 ? 84.076 -5.409 -3.567 1.00 0.00 10 GLY A C 5
ATOM 6467 O O . GLY A 1 12 ? 83.814 -5.977 -2.520 1.00 0.00 10 GLY A O 5
ATOM 6471 N N . CYS A 1 13 ? 84.857 -4.340 -3.585 1.00 0.00 11 CYS A N 5
ATOM 6472 C CA . CYS A 1 13 ? 85.383 -3.784 -2.289 1.00 0.00 11 CYS A CA 5
ATOM 6473 C C . CYS A 1 13 ? 84.338 -2.854 -1.638 1.00 0.00 11 CYS A C 5
ATOM 6474 O O . CYS A 1 13 ? 83.493 -2.299 -2.313 1.00 0.00 11 CYS A O 5
ATOM 6482 N N . ALA A 1 14 ? 84.399 -2.693 -0.339 1.00 0.00 12 ALA A N 5
ATOM 6483 C CA . ALA A 1 14 ? 83.359 -1.885 0.374 1.00 0.00 12 ALA A CA 5
ATOM 6484 C C . ALA A 1 14 ? 83.808 -0.427 0.501 1.00 0.00 12 ALA A C 5
ATOM 6485 O O . ALA A 1 14 ? 84.832 -0.146 1.097 1.00 0.00 12 ALA A O 5
ATOM 6492 N N . VAL A 1 15 ? 83.053 0.497 -0.048 1.00 0.00 13 VAL A N 5
ATOM 6493 C CA . VAL A 1 15 ? 83.454 1.938 0.025 1.00 0.00 13 VAL A CA 5
ATOM 6494 C C . VAL A 1 15 ? 82.248 2.821 0.371 1.00 0.00 13 VAL A C 5
ATOM 6495 O O . VAL A 1 15 ? 81.109 2.438 0.175 1.00 0.00 13 VAL A O 5
ATOM 6508 N N . SER A 1 16 ? 82.502 4.000 0.884 1.00 0.00 14 SER A N 5
ATOM 6509 C CA . SER A 1 16 ? 81.399 4.968 1.150 1.00 0.00 14 SER A CA 5
ATOM 6510 C C . SER A 1 16 ? 81.656 6.255 0.372 1.00 0.00 14 SER A C 5
ATOM 6511 O O . SER A 1 16 ? 82.783 6.702 0.264 1.00 0.00 14 SER A O 5
ATOM 6519 N N . ILE A 1 17 ? 80.624 6.849 -0.170 1.00 0.00 15 ILE A N 5
ATOM 6520 C CA . ILE A 1 17 ? 80.822 8.027 -1.068 1.00 0.00 15 ILE A CA 5
ATOM 6521 C C . ILE A 1 17 ? 80.059 9.233 -0.525 1.00 0.00 15 ILE A C 5
ATOM 6522 O O . ILE A 1 17 ? 78.858 9.175 -0.325 1.00 0.00 15 ILE A O 5
ATOM 6538 N N . ALA A 1 18 ? 80.749 10.319 -0.287 1.00 0.00 16 ALA A N 5
ATOM 6539 C CA . ALA A 1 18 ? 80.067 11.566 0.158 1.00 0.00 16 ALA A CA 5
ATOM 6540 C C . ALA A 1 18 ? 79.880 12.501 -1.036 1.00 0.00 16 ALA A C 5
ATOM 6541 O O . ALA A 1 18 ? 80.834 13.052 -1.556 1.00 0.00 16 ALA A O 5
ATOM 6548 N N . CYS A 1 19 ? 78.661 12.674 -1.473 1.00 0.00 17 CYS A N 5
ATOM 6549 C CA . CYS A 1 19 ? 78.380 13.600 -2.610 1.00 0.00 17 CYS A CA 5
ATOM 6550 C C . CYS A 1 19 ? 77.928 14.956 -2.065 1.00 0.00 17 CYS A C 5
ATOM 6551 O O . CYS A 1 19 ? 77.612 15.084 -0.896 1.00 0.00 17 CYS A O 5
ATOM 6559 N N . ASP A 1 20 ? 77.892 15.967 -2.899 1.00 0.00 18 ASP A N 5
ATOM 6560 C CA . ASP A 1 20 ? 77.478 17.330 -2.423 1.00 0.00 18 ASP A CA 5
ATOM 6561 C C . ASP A 1 20 ? 76.064 17.276 -1.825 1.00 0.00 18 ASP A C 5
ATOM 6562 O O . ASP A 1 20 ? 75.367 16.287 -1.943 1.00 0.00 18 ASP A O 5
ATOM 6571 N N . GLU A 1 21 ? 75.643 18.337 -1.184 1.00 0.00 19 GLU A N 5
ATOM 6572 C CA . GLU A 1 21 ? 74.430 18.269 -0.301 1.00 0.00 19 GLU A CA 5
ATOM 6573 C C . GLU A 1 21 ? 73.209 17.726 -1.054 1.00 0.00 19 GLU A C 5
ATOM 6574 O O . GLU A 1 21 ? 72.385 17.034 -0.481 1.00 0.00 19 GLU A O 5
ATOM 6586 N N . VAL A 1 22 ? 73.086 18.029 -2.324 1.00 0.00 20 VAL A N 5
ATOM 6587 C CA . VAL A 1 22 ? 71.866 17.602 -3.084 1.00 0.00 20 VAL A CA 5
ATOM 6588 C C . VAL A 1 22 ? 71.919 16.094 -3.369 1.00 0.00 20 VAL A C 5
ATOM 6589 O O . VAL A 1 22 ? 70.899 15.454 -3.543 1.00 0.00 20 VAL A O 5
ATOM 6602 N N . LEU A 1 23 ? 73.100 15.527 -3.417 1.00 0.00 21 LEU A N 5
ATOM 6603 C CA . LEU A 1 23 ? 73.233 14.059 -3.661 1.00 0.00 21 LEU A CA 5
ATOM 6604 C C . LEU A 1 23 ? 73.253 13.269 -2.341 1.00 0.00 21 LEU A C 5
ATOM 6605 O O . LEU A 1 23 ? 73.025 12.073 -2.330 1.00 0.00 21 LEU A O 5
ATOM 6621 N N . GLY A 1 24 ? 73.521 13.925 -1.234 1.00 0.00 22 GLY A N 5
ATOM 6622 C CA . GLY A 1 24 ? 73.574 13.210 0.080 1.00 0.00 22 GLY A CA 5
ATOM 6623 C C . GLY A 1 24 ? 74.725 12.197 0.083 1.00 0.00 22 GLY A C 5
ATOM 6624 O O . GLY A 1 24 ? 75.719 12.371 -0.598 1.00 0.00 22 GLY A O 5
ATOM 6628 N N . VAL A 1 25 ? 74.595 11.142 0.851 1.00 0.00 23 VAL A N 5
ATOM 6629 C CA . VAL A 1 25 ? 75.706 10.141 0.961 1.00 0.00 23 VAL A CA 5
ATOM 6630 C C . VAL A 1 25 ? 75.161 8.729 0.756 1.00 0.00 23 VAL A C 5
ATOM 6631 O O . VAL A 1 25 ? 74.089 8.401 1.234 1.00 0.00 23 VAL A O 5
ATOM 6644 N N . PHE A 1 26 ? 75.891 7.894 0.055 1.00 0.00 24 PHE A N 5
ATOM 6645 C CA . PHE A 1 26 ? 75.482 6.462 -0.062 1.00 0.00 24 PHE A CA 5
ATOM 6646 C C . PHE A 1 26 ? 76.674 5.542 0.226 1.00 0.00 24 PHE A C 5
ATOM 6647 O O . PHE A 1 26 ? 77.815 5.945 0.134 1.00 0.00 24 PHE A O 5
ATOM 6664 N N . GLN A 1 27 ? 76.403 4.313 0.574 1.00 0.00 25 GLN A N 5
ATOM 6665 C CA . GLN A 1 27 ? 77.498 3.324 0.804 1.00 0.00 25 GLN A CA 5
ATOM 6666 C C . GLN A 1 27 ? 77.115 1.987 0.163 1.00 0.00 25 GLN A C 5
ATOM 6667 O O . GLN A 1 27 ? 75.953 1.617 0.143 1.00 0.00 25 GLN A O 5
ATOM 6681 N N . GLY A 1 28 ? 78.077 1.268 -0.361 1.00 0.00 26 GLY A N 5
ATOM 6682 C CA . GLY A 1 28 ? 77.760 0.008 -1.097 1.00 0.00 26 GLY A CA 5
ATOM 6683 C C . GLY A 1 28 ? 79.051 -0.687 -1.529 1.00 0.00 26 GLY A C 5
ATOM 6684 O O . GLY A 1 28 ? 80.130 -0.129 -1.431 1.00 0.00 26 GLY A O 5
ATOM 6688 N N . LEU A 1 29 ? 78.944 -1.906 -1.999 1.00 0.00 27 LEU A N 5
ATOM 6689 C CA . LEU A 1 29 ? 80.129 -2.590 -2.595 1.00 0.00 27 LEU A CA 5
ATOM 6690 C C . LEU A 1 29 ? 80.207 -2.299 -4.095 1.00 0.00 27 LEU A C 5
ATOM 6691 O O . LEU A 1 29 ? 79.218 -2.334 -4.802 1.00 0.00 27 LEU A O 5
ATOM 6707 N N . ILE A 1 30 ? 81.386 -2.013 -4.574 1.00 0.00 28 ILE A N 5
ATOM 6708 C CA . ILE A 1 30 ? 81.565 -1.643 -6.015 1.00 0.00 28 ILE A CA 5
ATOM 6709 C C . ILE A 1 30 ? 81.277 -2.849 -6.919 1.00 0.00 28 ILE A C 5
ATOM 6710 O O . ILE A 1 30 ? 81.683 -3.958 -6.633 1.00 0.00 28 ILE A O 5
ATOM 6726 N N . LYS A 1 31 ? 80.571 -2.634 -8.003 1.00 0.00 29 LYS A N 5
ATOM 6727 C CA . LYS A 1 31 ? 80.392 -3.717 -9.019 1.00 0.00 29 LYS A CA 5
ATOM 6728 C C . LYS A 1 31 ? 81.236 -3.418 -10.260 1.00 0.00 29 LYS A C 5
ATOM 6729 O O . LYS A 1 31 ? 81.718 -4.319 -10.922 1.00 0.00 29 LYS A O 5
ATOM 6748 N N . GLN A 1 32 ? 81.415 -2.158 -10.576 1.00 0.00 30 GLN A N 5
ATOM 6749 C CA . GLN A 1 32 ? 82.203 -1.786 -11.791 1.00 0.00 30 GLN A CA 5
ATOM 6750 C C . GLN A 1 32 ? 82.729 -0.358 -11.651 1.00 0.00 30 GLN A C 5
ATOM 6751 O O . GLN A 1 32 ? 82.103 0.480 -11.029 1.00 0.00 30 GLN A O 5
ATOM 6765 N N . ILE A 1 33 ? 83.874 -0.077 -12.223 1.00 0.00 31 ILE A N 5
ATOM 6766 C CA . ILE A 1 33 ? 84.490 1.277 -12.058 1.00 0.00 31 ILE A CA 5
ATOM 6767 C C . ILE A 1 33 ? 85.085 1.750 -13.387 1.00 0.00 31 ILE A C 5
ATOM 6768 O O . ILE A 1 33 ? 85.722 0.996 -14.099 1.00 0.00 31 ILE A O 5
ATOM 6784 N N . SER A 1 34 ? 84.876 2.999 -13.715 1.00 0.00 32 SER A N 5
ATOM 6785 C CA . SER A 1 34 ? 85.515 3.588 -14.927 1.00 0.00 32 SER A CA 5
ATOM 6786 C C . SER A 1 34 ? 85.829 5.061 -14.671 1.00 0.00 32 SER A C 5
ATOM 6787 O O . SER A 1 34 ? 85.234 5.687 -13.814 1.00 0.00 32 SER A O 5
ATOM 6795 N N . ALA A 1 35 ? 86.748 5.623 -15.414 1.00 0.00 33 ALA A N 5
ATOM 6796 C CA . ALA A 1 35 ? 87.251 7.001 -15.095 1.00 0.00 33 ALA A CA 5
ATOM 6797 C C . ALA A 1 35 ? 86.100 8.016 -15.029 1.00 0.00 33 ALA A C 5
ATOM 6798 O O . ALA A 1 35 ? 86.215 9.044 -14.387 1.00 0.00 33 ALA A O 5
ATOM 6805 N N . GLU A 1 36 ? 84.997 7.737 -15.685 1.00 0.00 34 GLU A N 5
ATOM 6806 C CA . GLU A 1 36 ? 83.892 8.743 -15.766 1.00 0.00 34 GLU A CA 5
ATOM 6807 C C . GLU A 1 36 ? 82.876 8.545 -14.633 1.00 0.00 34 GLU A C 5
ATOM 6808 O O . GLU A 1 36 ? 82.204 9.479 -14.234 1.00 0.00 34 GLU A O 5
ATOM 6820 N N . GLU A 1 37 ? 82.757 7.344 -14.115 1.00 0.00 35 GLU A N 5
ATOM 6821 C CA . GLU A 1 37 ? 81.667 7.055 -13.129 1.00 0.00 35 GLU A CA 5
ATOM 6822 C C . GLU A 1 37 ? 82.031 5.858 -12.240 1.00 0.00 35 GLU A C 5
ATOM 6823 O O . GLU A 1 37 ? 82.810 5.005 -12.619 1.00 0.00 35 GLU A O 5
ATOM 6835 N N . ILE A 1 38 ? 81.469 5.800 -11.058 1.00 0.00 36 ILE A N 5
ATOM 6836 C CA . ILE A 1 38 ? 81.623 4.586 -10.197 1.00 0.00 36 ILE A CA 5
ATOM 6837 C C . ILE A 1 38 ? 80.260 3.909 -10.012 1.00 0.00 36 ILE A C 5
ATOM 6838 O O . ILE A 1 38 ? 79.259 4.574 -9.812 1.00 0.00 36 ILE A O 5
ATOM 6854 N N . THR A 1 39 ? 80.213 2.598 -10.077 1.00 0.00 37 THR A N 5
ATOM 6855 C CA . THR A 1 39 ? 78.903 1.883 -9.976 1.00 0.00 37 THR A CA 5
ATOM 6856 C C . THR A 1 39 ? 78.941 0.854 -8.838 1.00 0.00 37 THR A C 5
ATOM 6857 O O . THR A 1 39 ? 79.865 0.069 -8.735 1.00 0.00 37 THR A O 5
ATOM 6868 N N . ILE A 1 40 ? 77.937 0.852 -7.991 1.00 0.00 38 ILE A N 5
ATOM 6869 C CA . ILE A 1 40 ? 77.916 -0.099 -6.828 1.00 0.00 38 ILE A CA 5
ATOM 6870 C C . ILE A 1 40 ? 76.538 -0.761 -6.706 1.00 0.00 38 ILE A C 5
ATOM 6871 O O . ILE A 1 40 ? 75.599 -0.394 -7.385 1.00 0.00 38 ILE A O 5
ATOM 6887 N N . VAL A 1 41 ? 76.420 -1.731 -5.834 1.00 0.00 39 VAL A N 5
ATOM 6888 C CA . VAL A 1 41 ? 75.133 -2.487 -5.693 1.00 0.00 39 VAL A CA 5
ATOM 6889 C C . VAL A 1 41 ? 74.687 -2.525 -4.226 1.00 0.00 39 VAL A C 5
ATOM 6890 O O . VAL A 1 41 ? 75.460 -2.258 -3.329 1.00 0.00 39 VAL A O 5
ATOM 6903 N N . ARG A 1 42 ? 73.437 -2.853 -3.986 1.00 0.00 40 ARG A N 5
ATOM 6904 C CA . ARG A 1 42 ? 72.867 -2.808 -2.593 1.00 0.00 40 ARG A CA 5
ATOM 6905 C C . ARG A 1 42 ? 72.971 -1.384 -2.043 1.00 0.00 40 ARG A C 5
ATOM 6906 O O . ARG A 1 42 ? 73.703 -1.116 -1.109 1.00 0.00 40 ARG A O 5
ATOM 6927 N N . ALA A 1 43 ? 72.234 -0.475 -2.628 1.00 0.00 41 ALA A N 5
ATOM 6928 C CA . ALA A 1 43 ? 72.382 0.973 -2.272 1.00 0.00 41 ALA A CA 5
ATOM 6929 C C . ALA A 1 43 ? 71.878 1.258 -0.853 1.00 0.00 41 ALA A C 5
ATOM 6930 O O . ALA A 1 43 ? 70.728 1.017 -0.524 1.00 0.00 41 ALA A O 5
ATOM 6937 N N . PHE A 1 44 ? 72.738 1.774 -0.014 1.00 0.00 42 PHE A N 5
ATOM 6938 C CA . PHE A 1 44 ? 72.282 2.339 1.291 1.00 0.00 42 PHE A CA 5
ATOM 6939 C C . PHE A 1 44 ? 72.533 3.849 1.303 1.00 0.00 42 PHE A C 5
ATOM 6940 O O . PHE A 1 44 ? 73.605 4.300 0.956 1.00 0.00 42 PHE A O 5
ATOM 6957 N N . ARG A 1 45 ? 71.557 4.627 1.700 1.00 0.00 43 ARG A N 5
ATOM 6958 C CA . ARG A 1 45 ? 71.721 6.114 1.685 1.00 0.00 43 ARG A CA 5
ATOM 6959 C C . ARG A 1 45 ? 71.201 6.713 2.991 1.00 0.00 43 ARG A C 5
ATOM 6960 O O . ARG A 1 45 ? 70.251 6.227 3.570 1.00 0.00 43 ARG A O 5
ATOM 6981 N N . ASN A 1 46 ? 71.826 7.767 3.462 1.00 0.00 44 ASN A N 5
ATOM 6982 C CA . ASN A 1 46 ? 71.374 8.429 4.736 1.00 0.00 44 ASN A CA 5
ATOM 6983 C C . ASN A 1 46 ? 71.261 7.406 5.880 1.00 0.00 44 ASN A C 5
ATOM 6984 O O . ASN A 1 46 ? 70.345 7.454 6.679 1.00 0.00 44 ASN A O 5
ATOM 6995 N N . GLY A 1 47 ? 72.190 6.485 5.953 1.00 0.00 45 GLY A N 5
ATOM 6996 C CA . GLY A 1 47 ? 72.215 5.513 7.089 1.00 0.00 45 GLY A CA 5
ATOM 6997 C C . GLY A 1 47 ? 70.944 4.654 7.109 1.00 0.00 45 GLY A C 5
ATOM 6998 O O . GLY A 1 47 ? 70.582 4.107 8.136 1.00 0.00 45 GLY A O 5
ATOM 7002 N N . VAL A 1 48 ? 70.262 4.530 5.991 1.00 0.00 46 VAL A N 5
ATOM 7003 C CA . VAL A 1 48 ? 69.092 3.598 5.920 1.00 0.00 46 VAL A CA 5
ATOM 7004 C C . VAL A 1 48 ? 69.033 2.930 4.528 1.00 0.00 46 VAL A C 5
ATOM 7005 O O . VAL A 1 48 ? 69.481 3.508 3.559 1.00 0.00 46 VAL A O 5
ATOM 7018 N N . PRO A 1 49 ? 68.482 1.729 4.462 1.00 0.00 47 PRO A N 5
ATOM 7019 C CA . PRO A 1 49 ? 68.461 0.986 3.177 1.00 0.00 47 PRO A CA 5
ATOM 7020 C C . PRO A 1 49 ? 67.422 1.594 2.228 1.00 0.00 47 PRO A C 5
ATOM 7021 O O . PRO A 1 49 ? 66.373 2.041 2.657 1.00 0.00 47 PRO A O 5
ATOM 7032 N N . LEU A 1 50 ? 67.705 1.616 0.945 1.00 0.00 48 LEU A N 5
ATOM 7033 C CA . LEU A 1 50 ? 66.672 2.058 -0.043 1.00 0.00 48 LEU A CA 5
ATOM 7034 C C . LEU A 1 50 ? 65.666 0.933 -0.293 1.00 0.00 48 LEU A C 5
ATOM 7035 O O . LEU A 1 50 ? 65.988 -0.235 -0.175 1.00 0.00 48 LEU A O 5
ATOM 7051 N N . ARG A 1 51 ? 64.449 1.280 -0.639 1.00 0.00 49 ARG A N 5
ATOM 7052 C CA . ARG A 1 51 ? 63.394 0.236 -0.873 1.00 0.00 49 ARG A CA 5
ATOM 7053 C C . ARG A 1 51 ? 63.851 -0.767 -1.939 1.00 0.00 49 ARG A C 5
ATOM 7054 O O . ARG A 1 51 ? 63.582 -1.951 -1.843 1.00 0.00 49 ARG A O 5
ATOM 7075 N N . LYS A 1 52 ? 64.540 -0.297 -2.951 1.00 0.00 50 LYS A N 5
ATOM 7076 C CA . LYS A 1 52 ? 65.058 -1.220 -4.007 1.00 0.00 50 LYS A CA 5
ATOM 7077 C C . LYS A 1 52 ? 66.457 -1.714 -3.631 1.00 0.00 50 LYS A C 5
ATOM 7078 O O . LYS A 1 52 ? 67.454 -1.141 -4.029 1.00 0.00 50 LYS A O 5
ATOM 7097 N N . GLN A 1 53 ? 66.530 -2.775 -2.865 1.00 0.00 51 GLN A N 5
ATOM 7098 C CA . GLN A 1 53 ? 67.862 -3.312 -2.435 1.00 0.00 51 GLN A CA 5
ATOM 7099 C C . GLN A 1 53 ? 68.689 -3.718 -3.659 1.00 0.00 51 GLN A C 5
ATOM 7100 O O . GLN A 1 53 ? 69.895 -3.549 -3.685 1.00 0.00 51 GLN A O 5
ATOM 7114 N N . ASN A 1 54 ? 68.047 -4.253 -4.667 1.00 0.00 52 ASN A N 5
ATOM 7115 C CA . ASN A 1 54 ? 68.789 -4.725 -5.878 1.00 0.00 52 ASN A CA 5
ATOM 7116 C C . ASN A 1 54 ? 69.074 -3.571 -6.856 1.00 0.00 52 ASN A C 5
ATOM 7117 O O . ASN A 1 54 ? 69.640 -3.787 -7.913 1.00 0.00 52 ASN A O 5
ATOM 7128 N N . ALA A 1 55 ? 68.695 -2.352 -6.522 1.00 0.00 53 ALA A N 5
ATOM 7129 C CA . ALA A 1 55 ? 68.911 -1.211 -7.469 1.00 0.00 53 ALA A CA 5
ATOM 7130 C C . ALA A 1 55 ? 70.391 -0.817 -7.497 1.00 0.00 53 ALA A C 5
ATOM 7131 O O . ALA A 1 55 ? 71.036 -0.724 -6.470 1.00 0.00 53 ALA A O 5
ATOM 7138 N N . GLU A 1 56 ? 70.926 -0.588 -8.672 1.00 0.00 54 GLU A N 5
ATOM 7139 C CA . GLU A 1 56 ? 72.362 -0.177 -8.785 1.00 0.00 54 GLU A CA 5
ATOM 7140 C C . GLU A 1 56 ? 72.492 1.354 -8.715 1.00 0.00 54 GLU A C 5
ATOM 7141 O O . GLU A 1 56 ? 71.667 2.077 -9.241 1.00 0.00 54 GLU A O 5
ATOM 7153 N N . VAL A 1 57 ? 73.524 1.841 -8.070 1.00 0.00 55 VAL A N 5
ATOM 7154 C CA . VAL A 1 57 ? 73.765 3.318 -8.024 1.00 0.00 55 VAL A CA 5
ATOM 7155 C C . VAL A 1 57 ? 74.938 3.671 -8.938 1.00 0.00 55 VAL A C 5
ATOM 7156 O O . VAL A 1 57 ? 76.018 3.128 -8.796 1.00 0.00 55 VAL A O 5
ATOM 7169 N N . VAL A 1 58 ? 74.734 4.568 -9.872 1.00 0.00 56 VAL A N 5
ATOM 7170 C CA . VAL A 1 58 ? 75.866 5.014 -10.743 1.00 0.00 56 VAL A CA 5
ATOM 7171 C C . VAL A 1 58 ? 76.021 6.530 -10.646 1.00 0.00 56 VAL A C 5
ATOM 7172 O O . VAL A 1 58 ? 75.164 7.279 -11.078 1.00 0.00 56 VAL A O 5
ATOM 7185 N N . LEU A 1 59 ? 77.108 6.979 -10.083 1.00 0.00 57 LEU A N 5
ATOM 7186 C CA . LEU A 1 59 ? 77.290 8.440 -9.840 1.00 0.00 57 LEU A CA 5
ATOM 7187 C C . LEU A 1 59 ? 78.635 8.913 -10.397 1.00 0.00 57 LEU A C 5
ATOM 7188 O O . LEU A 1 59 ? 79.637 8.232 -10.277 1.00 0.00 57 LEU A O 5
ATOM 7204 N N . LYS A 1 60 ? 78.658 10.073 -11.007 1.00 0.00 58 LYS A N 5
ATOM 7205 C CA . LYS A 1 60 ? 79.919 10.570 -11.646 1.00 0.00 58 LYS A CA 5
ATOM 7206 C C . LYS A 1 60 ? 80.915 11.035 -10.579 1.00 0.00 58 LYS A C 5
ATOM 7207 O O . LYS A 1 60 ? 80.547 11.674 -9.611 1.00 0.00 58 LYS A O 5
ATOM 7226 N N . CYS A 1 61 ? 82.175 10.715 -10.755 1.00 0.00 59 CYS A N 5
ATOM 7227 C CA . CYS A 1 61 ? 83.227 11.184 -9.790 1.00 0.00 59 CYS A CA 5
ATOM 7228 C C . CYS A 1 61 ? 83.194 12.714 -9.644 1.00 0.00 59 CYS A C 5
ATOM 7229 O O . CYS A 1 61 ? 83.490 13.250 -8.593 1.00 0.00 59 CYS A O 5
ATOM 7237 N N . THR A 1 62 ? 82.835 13.408 -10.696 1.00 0.00 60 THR A N 5
ATOM 7238 C CA . THR A 1 62 ? 82.782 14.905 -10.637 1.00 0.00 60 THR A CA 5
ATOM 7239 C C . THR A 1 62 ? 81.698 15.364 -9.655 1.00 0.00 60 THR A C 5
ATOM 7240 O O . THR A 1 62 ? 81.766 16.453 -9.113 1.00 0.00 60 THR A O 5
ATOM 7251 N N . ASP A 1 63 ? 80.701 14.542 -9.421 1.00 0.00 61 ASP A N 5
ATOM 7252 C CA . ASP A 1 63 ? 79.623 14.912 -8.454 1.00 0.00 61 ASP A CA 5
ATOM 7253 C C . ASP A 1 63 ? 80.002 14.470 -7.034 1.00 0.00 61 ASP A C 5
ATOM 7254 O O . ASP A 1 63 ? 79.492 14.997 -6.062 1.00 0.00 61 ASP A O 5
ATOM 7263 N N . ILE A 1 64 ? 80.890 13.510 -6.908 1.00 0.00 62 ILE A N 5
ATOM 7264 C CA . ILE A 1 64 ? 81.353 13.078 -5.552 1.00 0.00 62 ILE A CA 5
ATOM 7265 C C . ILE A 1 64 ? 82.423 14.048 -5.038 1.00 0.00 62 ILE A C 5
ATOM 7266 O O . ILE A 1 64 ? 83.281 14.487 -5.783 1.00 0.00 62 ILE A O 5
ATOM 7282 N N . ARG A 1 65 ? 82.376 14.381 -3.770 1.00 0.00 63 ARG A N 5
ATOM 7283 C CA . ARG A 1 65 ? 83.380 15.328 -3.198 1.00 0.00 63 ARG A CA 5
ATOM 7284 C C . ARG A 1 65 ? 84.456 14.564 -2.421 1.00 0.00 63 ARG A C 5
ATOM 7285 O O . ARG A 1 65 ? 85.568 15.039 -2.272 1.00 0.00 63 ARG A O 5
ATOM 7306 N N . SER A 1 66 ? 84.138 13.389 -1.924 1.00 0.00 64 SER A N 5
ATOM 7307 C CA . SER A 1 66 ? 85.168 12.577 -1.198 1.00 0.00 64 SER A CA 5
ATOM 7308 C C . SER A 1 66 ? 84.760 11.103 -1.148 1.00 0.00 64 SER A C 5
ATOM 7309 O O . SER A 1 66 ? 83.590 10.775 -1.166 1.00 0.00 64 SER A O 5
ATOM 7317 N N . ILE A 1 67 ? 85.723 10.214 -1.083 1.00 0.00 65 ILE A N 5
ATOM 7318 C CA . ILE A 1 67 ? 85.407 8.751 -1.038 1.00 0.00 65 ILE A CA 5
ATOM 7319 C C . ILE A 1 67 ? 86.345 8.047 -0.048 1.00 0.00 65 ILE A C 5
ATOM 7320 O O . ILE A 1 67 ? 87.494 8.419 0.101 1.00 0.00 65 ILE A O 5
ATOM 7336 N N . ASP A 1 68 ? 85.854 7.036 0.623 1.00 0.00 66 ASP A N 5
ATOM 7337 C CA . ASP A 1 68 ? 86.703 6.283 1.596 1.00 0.00 66 ASP A CA 5
ATOM 7338 C C . ASP A 1 68 ? 86.444 4.776 1.482 1.00 0.00 66 ASP A C 5
ATOM 7339 O O . ASP A 1 68 ? 85.309 4.342 1.497 1.00 0.00 66 ASP A O 5
ATOM 7348 N N . LEU A 1 69 ? 87.483 3.983 1.366 1.00 0.00 67 LEU A N 5
ATOM 7349 C CA . LEU A 1 69 ? 87.297 2.497 1.372 1.00 0.00 67 LEU A CA 5
ATOM 7350 C C . LEU A 1 69 ? 87.071 2.005 2.805 1.00 0.00 67 LEU A C 5
ATOM 7351 O O . LEU A 1 69 ? 87.954 2.083 3.640 1.00 0.00 67 LEU A O 5
ATOM 7367 N N . ILE A 1 70 ? 85.895 1.500 3.094 1.00 0.00 68 ILE A N 5
ATOM 7368 C CA . ILE A 1 70 ? 85.618 0.957 4.465 1.00 0.00 68 ILE A CA 5
ATOM 7369 C C . ILE A 1 70 ? 86.358 -0.370 4.653 1.00 0.00 68 ILE A C 5
ATOM 7370 O O . ILE A 1 70 ? 86.987 -0.605 5.668 1.00 0.00 68 ILE A O 5
ATOM 7386 N N . GLU A 1 71 ? 86.279 -1.232 3.673 1.00 0.00 69 GLU A N 5
ATOM 7387 C CA . GLU A 1 71 ? 86.940 -2.566 3.772 1.00 0.00 69 GLU A CA 5
ATOM 7388 C C . GLU A 1 71 ? 87.632 -2.900 2.441 1.00 0.00 69 GLU A C 5
ATOM 7389 O O . GLU A 1 71 ? 86.999 -3.424 1.545 1.00 0.00 69 GLU A O 5
ATOM 7401 N N . PRO A 1 72 ? 88.912 -2.586 2.337 1.00 0.00 70 PRO A N 5
ATOM 7402 C CA . PRO A 1 72 ? 89.638 -2.837 1.067 1.00 0.00 70 PRO A CA 5
ATOM 7403 C C . PRO A 1 72 ? 89.642 -4.334 0.740 1.00 0.00 70 PRO A C 5
ATOM 7404 O O . PRO A 1 72 ? 89.609 -4.723 -0.414 1.00 0.00 70 PRO A O 5
ATOM 7415 N N . ALA A 1 73 ? 89.683 -5.172 1.749 1.00 0.00 71 ALA A N 5
ATOM 7416 C CA . ALA A 1 73 ? 89.704 -6.648 1.510 1.00 0.00 71 ALA A CA 5
ATOM 7417 C C . ALA A 1 73 ? 89.497 -7.402 2.827 1.00 0.00 71 ALA A C 5
ATOM 7418 O O . ALA A 1 73 ? 88.779 -8.384 2.881 1.00 0.00 71 ALA A O 5
ATOM 7425 N N . LYS A 1 74 ? 90.124 -6.948 3.885 1.00 0.00 72 LYS A N 5
ATOM 7426 C CA . LYS A 1 74 ? 90.002 -7.655 5.199 1.00 0.00 72 LYS A CA 5
ATOM 7427 C C . LYS A 1 74 ? 88.642 -7.356 5.835 1.00 0.00 72 LYS A C 5
ATOM 7428 O O . LYS A 1 74 ? 88.257 -6.210 5.987 1.00 0.00 72 LYS A O 5
ATOM 7447 N N . GLN A 1 75 ? 87.917 -8.381 6.206 1.00 0.00 73 GLN A N 5
ATOM 7448 C CA . GLN A 1 75 ? 86.540 -8.179 6.765 1.00 0.00 73 GLN A CA 5
ATOM 7449 C C . GLN A 1 75 ? 86.597 -7.349 8.050 1.00 0.00 73 GLN A C 5
ATOM 7450 O O . GLN A 1 75 ? 85.710 -6.568 8.332 1.00 0.00 73 GLN A O 5
ATOM 7464 N N . ASP A 1 76 ? 87.637 -7.517 8.837 1.00 0.00 74 ASP A N 5
ATOM 7465 C CA . ASP A 1 76 ? 87.752 -6.774 10.141 1.00 0.00 74 ASP A CA 5
ATOM 7466 C C . ASP A 1 76 ? 86.503 -6.997 11.005 1.00 0.00 74 ASP A C 5
ATOM 7467 O O . ASP A 1 76 ? 85.942 -6.064 11.550 1.00 0.00 74 ASP A O 5
ATOM 7476 N N . LEU A 1 77 ? 86.070 -8.228 11.129 1.00 0.00 75 LEU A N 5
ATOM 7477 C CA . LEU A 1 77 ? 84.839 -8.526 11.934 1.00 0.00 75 LEU A CA 5
ATOM 7478 C C . LEU A 1 77 ? 85.011 -8.043 13.377 1.00 0.00 75 LEU A C 5
ATOM 7479 O O . LEU A 1 77 ? 84.076 -7.568 13.995 1.00 0.00 75 LEU A O 5
ATOM 7495 N N . ASP A 1 78 ? 86.202 -8.160 13.915 1.00 0.00 76 ASP A N 5
ATOM 7496 C CA . ASP A 1 78 ? 86.452 -7.697 15.320 1.00 0.00 76 ASP A CA 5
ATOM 7497 C C . ASP A 1 78 ? 86.124 -6.206 15.455 1.00 0.00 76 ASP A C 5
ATOM 7498 O O . ASP A 1 78 ? 85.623 -5.763 16.471 1.00 0.00 76 ASP A O 5
ATOM 7507 N N . GLY A 1 79 ? 86.408 -5.437 14.432 1.00 0.00 77 GLY A N 5
ATOM 7508 C CA . GLY A 1 79 ? 86.081 -3.980 14.465 1.00 0.00 77 GLY A CA 5
ATOM 7509 C C . GLY A 1 79 ? 87.165 -3.215 15.231 1.00 0.00 77 GLY A C 5
ATOM 7510 O O . GLY A 1 79 ? 86.908 -2.164 15.789 1.00 0.00 77 GLY A O 5
ATOM 7514 N N . HIS A 1 80 ? 88.374 -3.732 15.263 1.00 0.00 78 HIS A N 5
ATOM 7515 C CA . HIS A 1 80 ? 89.490 -3.010 15.959 1.00 0.00 78 HIS A CA 5
ATOM 7516 C C . HIS A 1 80 ? 89.693 -1.624 15.337 1.00 0.00 78 HIS A C 5
ATOM 7517 O O . HIS A 1 80 ? 89.901 -0.646 16.031 1.00 0.00 78 HIS A O 5
ATOM 7531 N N . THR A 1 81 ? 89.634 -1.542 14.030 1.00 0.00 79 THR A N 5
ATOM 7532 C CA . THR A 1 81 ? 89.783 -0.220 13.343 1.00 0.00 79 THR A CA 5
ATOM 7533 C C . THR A 1 81 ? 88.669 0.733 13.784 1.00 0.00 79 THR A C 5
ATOM 7534 O O . THR A 1 81 ? 88.881 1.923 13.926 1.00 0.00 79 THR A O 5
ATOM 7545 N N . ALA A 1 82 ? 87.485 0.213 13.999 1.00 0.00 80 ALA A N 5
ATOM 7546 C CA . ALA A 1 82 ? 86.332 1.083 14.386 1.00 0.00 80 ALA A CA 5
ATOM 7547 C C . ALA A 1 82 ? 86.209 1.158 15.922 1.00 0.00 80 ALA A C 5
ATOM 7548 O O . ALA A 1 82 ? 85.878 0.170 16.549 1.00 0.00 80 ALA A O 5
ATOM 7555 N N . PRO A 1 83 ? 86.476 2.321 16.496 1.00 0.00 81 PRO A N 5
ATOM 7556 C CA . PRO A 1 83 ? 86.346 2.472 17.969 1.00 0.00 81 PRO A CA 5
ATOM 7557 C C . PRO A 1 83 ? 84.918 2.133 18.445 1.00 0.00 81 PRO A C 5
ATOM 7558 O O . PRO A 1 83 ? 84.758 1.328 19.340 1.00 0.00 81 PRO A O 5
ATOM 7569 N N . PRO A 1 84 ? 83.912 2.747 17.841 1.00 0.00 82 PRO A N 5
ATOM 7570 C CA . PRO A 1 84 ? 82.532 2.596 18.367 1.00 0.00 82 PRO A CA 5
ATOM 7571 C C . PRO A 1 84 ? 82.009 1.167 18.122 1.00 0.00 82 PRO A C 5
ATOM 7572 O O . PRO A 1 84 ? 82.442 0.514 17.194 1.00 0.00 82 PRO A O 5
ATOM 7583 N N . PRO A 1 85 ? 81.091 0.715 18.963 1.00 0.00 83 PRO A N 5
ATOM 7584 C CA . PRO A 1 85 ? 80.550 -0.663 18.816 1.00 0.00 83 PRO A CA 5
ATOM 7585 C C . PRO A 1 85 ? 79.908 -0.850 17.437 1.00 0.00 83 PRO A C 5
ATOM 7586 O O . PRO A 1 85 ? 79.489 0.102 16.804 1.00 0.00 83 PRO A O 5
ATOM 7597 N N . VAL A 1 86 ? 79.831 -2.073 16.973 1.00 0.00 84 VAL A N 5
ATOM 7598 C CA . VAL A 1 86 ? 79.218 -2.344 15.636 1.00 0.00 84 VAL A CA 5
ATOM 7599 C C . VAL A 1 86 ? 77.834 -2.978 15.816 1.00 0.00 84 VAL A C 5
ATOM 7600 O O . VAL A 1 86 ? 77.639 -3.830 16.663 1.00 0.00 84 VAL A O 5
ATOM 7613 N N . VAL A 1 87 ? 76.875 -2.566 15.021 1.00 0.00 85 VAL A N 5
ATOM 7614 C CA . VAL A 1 87 ? 75.481 -3.104 15.164 1.00 0.00 85 VAL A CA 5
ATOM 7615 C C . VAL A 1 87 ? 75.472 -4.635 15.032 1.00 0.00 85 VAL A C 5
ATOM 7616 O O . VAL A 1 87 ? 74.694 -5.317 15.670 1.00 0.00 85 VAL A O 5
ATOM 7629 N N . ASN A 1 88 ? 76.336 -5.178 14.202 1.00 0.00 86 ASN A N 5
ATOM 7630 C CA . ASN A 1 88 ? 76.396 -6.670 14.010 1.00 0.00 86 ASN A CA 5
ATOM 7631 C C . ASN A 1 88 ? 75.018 -7.223 13.622 1.00 0.00 86 ASN A C 5
ATOM 7632 O O . ASN A 1 88 ? 74.544 -8.187 14.195 1.00 0.00 86 ASN A O 5
ATOM 7643 N N . LYS A 1 89 ? 74.376 -6.615 12.653 1.00 0.00 87 LYS A N 5
ATOM 7644 C CA . LYS A 1 89 ? 73.015 -7.085 12.223 1.00 0.00 87 LYS A CA 5
ATOM 7645 C C . LYS A 1 89 ? 73.039 -8.587 11.857 1.00 0.00 87 LYS A C 5
ATOM 7646 O O . LYS A 1 89 ? 72.327 -9.364 12.460 1.00 0.00 87 LYS A O 5
ATOM 7665 N N . PRO A 1 90 ? 73.855 -8.962 10.883 1.00 0.00 88 PRO A N 5
ATOM 7666 C CA . PRO A 1 90 ? 73.901 -10.387 10.463 1.00 0.00 88 PRO A CA 5
ATOM 7667 C C . PRO A 1 90 ? 74.365 -11.270 11.626 1.00 0.00 88 PRO A C 5
ATOM 7668 O O . PRO A 1 90 ? 75.168 -10.860 12.445 1.00 0.00 88 PRO A O 5
ATOM 7679 N N . THR A 1 91 ? 73.862 -12.479 11.698 1.00 0.00 89 THR A N 5
ATOM 7680 C CA . THR A 1 91 ? 74.266 -13.405 12.802 1.00 0.00 89 THR A CA 5
ATOM 7681 C C . THR A 1 91 ? 75.195 -14.510 12.260 1.00 0.00 89 THR A C 5
ATOM 7682 O O . THR A 1 91 ? 75.083 -14.884 11.110 1.00 0.00 89 THR A O 5
ATOM 7693 N N . PRO A 1 92 ? 76.089 -15.005 13.099 1.00 0.00 90 PRO A N 5
ATOM 7694 C CA . PRO A 1 92 ? 77.038 -16.053 12.641 1.00 0.00 90 PRO A CA 5
ATOM 7695 C C . PRO A 1 92 ? 76.280 -17.314 12.215 1.00 0.00 90 PRO A C 5
ATOM 7696 O O . PRO A 1 92 ? 76.660 -17.984 11.272 1.00 0.00 90 PRO A O 5
ATOM 7707 N N . VAL A 1 93 ? 75.212 -17.640 12.904 1.00 0.00 91 VAL A N 5
ATOM 7708 C CA . VAL A 1 93 ? 74.429 -18.866 12.554 1.00 0.00 91 VAL A CA 5
ATOM 7709 C C . VAL A 1 93 ? 72.931 -18.544 12.485 1.00 0.00 91 VAL A C 5
ATOM 7710 O O . VAL A 1 93 ? 72.445 -17.663 13.171 1.00 0.00 91 VAL A O 5
ATOM 7723 N N . LYS A 1 94 ? 72.203 -19.255 11.658 1.00 0.00 92 LYS A N 5
ATOM 7724 C CA . LYS A 1 94 ? 70.726 -19.029 11.561 1.00 0.00 92 LYS A CA 5
ATOM 7725 C C . LYS A 1 94 ? 70.037 -19.401 12.882 1.00 0.00 92 LYS A C 5
ATOM 7726 O O . LYS A 1 94 ? 69.070 -18.779 13.283 1.00 0.00 92 LYS A O 5
ATOM 7745 N N . LEU A 1 95 ? 70.533 -20.412 13.554 1.00 0.00 93 LEU A N 5
ATOM 7746 C CA . LEU A 1 95 ? 69.894 -20.861 14.832 1.00 0.00 93 LEU A CA 5
ATOM 7747 C C . LEU A 1 95 ? 70.103 -19.805 15.933 1.00 0.00 93 LEU A C 5
ATOM 7748 O O . LEU A 1 95 ? 71.139 -19.170 15.974 1.00 0.00 93 LEU A O 5
ATOM 7764 N N . PRO A 1 96 ? 69.119 -19.642 16.800 1.00 0.00 94 PRO A N 5
ATOM 7765 C CA . PRO A 1 96 ? 69.245 -18.637 17.888 1.00 0.00 94 PRO A CA 5
ATOM 7766 C C . PRO A 1 96 ? 70.422 -18.987 18.804 1.00 0.00 94 PRO A C 5
ATOM 7767 O O . PRO A 1 96 ? 70.659 -20.141 19.111 1.00 0.00 94 PRO A O 5
ATOM 7778 N N . HIS A 1 97 ? 71.158 -17.994 19.239 1.00 0.00 95 HIS A N 5
ATOM 7779 C CA . HIS A 1 97 ? 72.311 -18.247 20.165 1.00 0.00 95 HIS A CA 5
ATOM 7780 C C . HIS A 1 97 ? 71.824 -18.923 21.450 1.00 0.00 95 HIS A C 5
ATOM 7781 O O . HIS A 1 97 ? 72.549 -19.674 22.077 1.00 0.00 95 HIS A O 5
ATOM 7795 N N . PHE A 1 98 ? 70.602 -18.659 21.844 1.00 0.00 96 PHE A N 5
ATOM 7796 C CA . PHE A 1 98 ? 70.077 -19.226 23.125 1.00 0.00 96 PHE A CA 5
ATOM 7797 C C . PHE A 1 98 ? 69.017 -20.293 22.839 1.00 0.00 96 PHE A C 5
ATOM 7798 O O . PHE A 1 98 ? 68.362 -20.269 2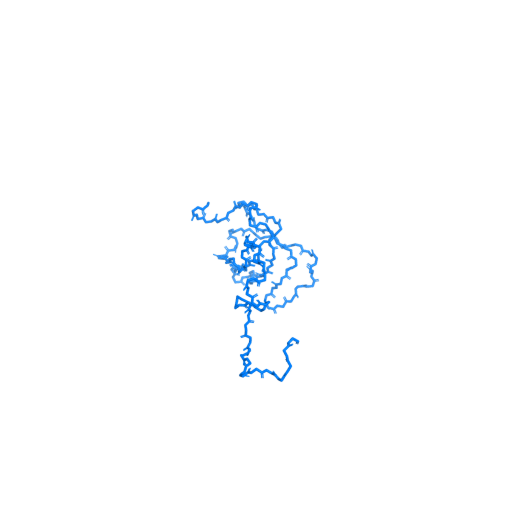1.812 1.00 0.00 96 PHE A O 5
ATOM 7815 N N . SER A 1 99 ? 68.847 -21.226 23.744 1.00 0.00 97 SER A N 5
ATOM 7816 C CA . SER A 1 99 ? 67.849 -22.317 23.533 1.00 0.00 97 SER A CA 5
ATOM 7817 C C . SER A 1 99 ? 66.730 -22.219 24.573 1.00 0.00 97 SER A C 5
ATOM 7818 O O . SER A 1 99 ? 66.937 -21.744 25.674 1.00 0.00 97 SER A O 5
ATOM 7826 N N . ASN A 1 100 ? 65.549 -22.667 24.226 1.00 0.00 98 ASN A N 5
ATOM 7827 C CA . ASN A 1 100 ? 64.393 -22.576 25.171 1.00 0.00 98 ASN A CA 5
ATOM 7828 C C . ASN A 1 100 ? 64.262 -23.873 25.973 1.00 0.00 98 ASN A C 5
ATOM 7829 O O . ASN A 1 100 ? 64.586 -24.944 25.493 1.00 0.00 98 ASN A O 5
ATOM 7840 N N . ILE A 1 101 ? 63.786 -23.779 27.191 1.00 0.00 99 ILE A N 5
ATOM 7841 C CA . ILE A 1 101 ? 63.636 -25.003 28.044 1.00 0.00 99 ILE A CA 5
ATOM 7842 C C . ILE A 1 101 ? 62.643 -25.972 27.391 1.00 0.00 99 ILE A C 5
ATOM 7843 O O . ILE A 1 101 ? 62.768 -27.176 27.515 1.00 0.00 99 ILE A O 5
ATOM 7859 N N . LEU A 1 102 ? 61.660 -25.449 26.699 1.00 0.00 100 LEU A N 5
ATOM 7860 C CA . LEU A 1 102 ? 60.645 -26.327 26.039 1.00 0.00 100 LEU A CA 5
ATOM 7861 C C . LEU A 1 102 ? 61.052 -26.608 24.590 1.00 0.00 100 LEU A C 5
ATOM 7862 O O . LEU A 1 102 ? 61.371 -25.703 23.841 1.00 0.00 100 LEU A O 5
ATOM 7878 N N . GLY A 1 103 ? 61.038 -27.857 24.195 1.00 0.00 101 GLY A N 5
ATOM 7879 C CA . GLY A 1 103 ? 61.424 -28.216 22.797 1.00 0.00 101 GLY A CA 5
ATOM 7880 C C . GLY A 1 103 ? 60.197 -28.732 22.045 1.00 0.00 101 GLY A C 5
ATOM 7881 O O . GLY A 1 103 ? 59.516 -29.590 22.579 1.00 0.00 101 GLY A O 5
ATOM 7886 N N . GLY A 1 1 ? 94.136 11.842 -13.473 1.00 0.00 -1 GLY A N 6
ATOM 7887 C CA . GLY A 1 1 ? 94.078 12.924 -12.449 1.00 0.00 -1 GLY A CA 6
ATOM 7888 C C . GLY A 1 1 ? 95.032 12.592 -11.299 1.00 0.00 -1 GLY A C 6
ATOM 7889 O O . GLY A 1 1 ? 96.048 11.949 -11.493 1.00 0.00 -1 GLY A O 6
ATOM 7895 N N . ALA A 1 2 ? 94.708 13.027 -10.107 1.00 0.00 0 ALA A N 6
ATOM 7896 C CA . ALA A 1 2 ? 95.591 12.740 -8.930 1.00 0.00 0 ALA A CA 6
ATOM 7897 C C . ALA A 1 2 ? 95.695 11.229 -8.706 1.00 0.00 0 ALA A C 6
ATOM 7898 O O . ALA A 1 2 ? 96.723 10.725 -8.293 1.00 0.00 0 ALA A O 6
ATOM 7905 N N . MET A 1 3 ? 94.635 10.508 -8.979 1.00 0.00 1 MET A N 6
ATOM 7906 C CA . MET A 1 3 ? 94.659 9.022 -8.810 1.00 0.00 1 MET A CA 6
ATOM 7907 C C . MET A 1 3 ? 93.771 8.369 -9.871 1.00 0.00 1 MET A C 6
ATOM 7908 O O . MET A 1 3 ? 92.790 8.943 -10.308 1.00 0.00 1 MET A O 6
ATOM 7922 N N . GLY A 1 4 ? 94.111 7.173 -10.287 1.00 0.00 2 GLY A N 6
ATOM 7923 C CA . GLY A 1 4 ? 93.296 6.470 -11.324 1.00 0.00 2 GLY A CA 6
ATOM 7924 C C . GLY A 1 4 ? 92.956 5.051 -10.840 1.00 0.00 2 GLY A C 6
ATOM 7925 O O . GLY A 1 4 ? 93.527 4.094 -11.322 1.00 0.00 2 GLY A O 6
ATOM 7929 N N . PRO A 1 5 ? 92.032 4.943 -9.899 1.00 0.00 3 PRO A N 6
ATOM 7930 C CA . PRO A 1 5 ? 91.621 3.604 -9.408 1.00 0.00 3 PRO A CA 6
ATOM 7931 C C . PRO A 1 5 ? 90.663 2.934 -10.404 1.00 0.00 3 PRO A C 6
ATOM 7932 O O . PRO A 1 5 ? 89.537 2.607 -10.070 1.00 0.00 3 PRO A O 6
ATOM 7943 N N . THR A 1 6 ? 91.103 2.727 -11.624 1.00 0.00 4 THR A N 6
ATOM 7944 C CA . THR A 1 6 ? 90.221 2.089 -12.652 1.00 0.00 4 THR A CA 6
ATOM 7945 C C . THR A 1 6 ? 90.494 0.578 -12.755 1.00 0.00 4 THR A C 6
ATOM 7946 O O . THR A 1 6 ? 90.047 -0.067 -13.687 1.00 0.00 4 THR A O 6
ATOM 7957 N N . ASP A 1 7 ? 91.219 0.010 -11.815 1.00 0.00 5 ASP A N 6
ATOM 7958 C CA . ASP A 1 7 ? 91.561 -1.444 -11.898 1.00 0.00 5 ASP A CA 6
ATOM 7959 C C . ASP A 1 7 ? 90.361 -2.296 -11.480 1.00 0.00 5 ASP A C 6
ATOM 7960 O O . ASP A 1 7 ? 89.564 -1.896 -10.651 1.00 0.00 5 ASP A O 6
ATOM 7969 N N . GLN A 1 8 ? 90.231 -3.470 -12.051 1.00 0.00 6 GLN A N 6
ATOM 7970 C CA . GLN A 1 8 ? 89.114 -4.390 -11.654 1.00 0.00 6 GLN A CA 6
ATOM 7971 C C . GLN A 1 8 ? 89.358 -5.028 -10.276 1.00 0.00 6 GLN A C 6
ATOM 7972 O O . GLN A 1 8 ? 88.512 -5.741 -9.768 1.00 0.00 6 GLN A O 6
ATOM 7986 N N . ASP A 1 9 ? 90.495 -4.781 -9.668 1.00 0.00 7 ASP A N 6
ATOM 7987 C CA . ASP A 1 9 ? 90.798 -5.401 -8.338 1.00 0.00 7 ASP A CA 6
ATOM 7988 C C . ASP A 1 9 ? 89.866 -4.832 -7.265 1.00 0.00 7 ASP A C 6
ATOM 7989 O O . ASP A 1 9 ? 89.543 -5.501 -6.300 1.00 0.00 7 ASP A O 6
ATOM 7998 N N . TRP A 1 10 ? 89.433 -3.603 -7.427 1.00 0.00 8 TRP A N 6
ATOM 7999 C CA . TRP A 1 10 ? 88.540 -2.977 -6.402 1.00 0.00 8 TRP A CA 6
ATOM 8000 C C . TRP A 1 10 ? 87.103 -3.498 -6.524 1.00 0.00 8 TRP A C 6
ATOM 8001 O O . TRP A 1 10 ? 86.303 -3.305 -5.631 1.00 0.00 8 TRP A O 6
ATOM 8022 N N . ILE A 1 11 ? 86.757 -4.159 -7.609 1.00 0.00 9 ILE A N 6
ATOM 8023 C CA . ILE A 1 11 ? 85.333 -4.601 -7.795 1.00 0.00 9 ILE A CA 6
ATOM 8024 C C . ILE A 1 11 ? 84.902 -5.486 -6.613 1.00 0.00 9 ILE A C 6
ATOM 8025 O O . ILE A 1 11 ? 85.595 -6.410 -6.230 1.00 0.00 9 ILE A O 6
ATOM 8041 N N . GLY A 1 12 ? 83.760 -5.197 -6.043 1.00 0.00 10 GLY A N 6
ATOM 8042 C CA . GLY A 1 12 ? 83.285 -5.966 -4.855 1.00 0.00 10 GLY A CA 6
ATOM 8043 C C . GLY A 1 12 ? 83.874 -5.418 -3.544 1.00 0.00 10 GLY A C 6
ATOM 8044 O O . GLY A 1 12 ? 83.570 -5.933 -2.481 1.00 0.00 10 GLY A O 6
ATOM 8048 N N . CYS A 1 13 ? 84.705 -4.390 -3.590 1.00 0.00 11 CYS A N 6
ATOM 8049 C CA . CYS A 1 13 ? 85.269 -3.834 -2.313 1.00 0.00 11 CYS A CA 6
ATOM 8050 C C . CYS A 1 13 ? 84.260 -2.876 -1.652 1.00 0.00 11 CYS A C 6
ATOM 8051 O O . CYS A 1 13 ? 83.412 -2.308 -2.316 1.00 0.00 11 CYS A O 6
ATOM 8059 N N . ALA A 1 14 ? 84.353 -2.702 -0.359 1.00 0.00 12 ALA A N 6
ATOM 8060 C CA . ALA A 1 14 ? 83.336 -1.883 0.372 1.00 0.00 12 ALA A CA 6
ATOM 8061 C C . ALA A 1 14 ? 83.787 -0.425 0.442 1.00 0.00 12 ALA A C 6
ATOM 8062 O O . ALA A 1 14 ? 84.834 -0.127 0.988 1.00 0.00 12 ALA A O 6
ATOM 8069 N N . VAL A 1 15 ? 83.009 0.482 -0.101 1.00 0.00 13 VAL A N 6
ATOM 8070 C CA . VAL A 1 15 ? 83.422 1.921 -0.110 1.00 0.00 13 VAL A CA 6
ATOM 8071 C C . VAL A 1 15 ? 82.245 2.824 0.282 1.00 0.00 13 VAL A C 6
ATOM 8072 O O . VAL A 1 15 ? 81.093 2.451 0.150 1.00 0.00 13 VAL A O 6
ATOM 8085 N N . SER A 1 16 ? 82.539 4.008 0.762 1.00 0.00 14 SER A N 6
ATOM 8086 C CA . SER A 1 16 ? 81.461 4.987 1.080 1.00 0.00 14 SER A CA 6
ATOM 8087 C C . SER A 1 16 ? 81.678 6.263 0.273 1.00 0.00 14 SER A C 6
ATOM 8088 O O . SER A 1 16 ? 82.797 6.714 0.112 1.00 0.00 14 SER A O 6
ATOM 8096 N N . ILE A 1 17 ? 80.619 6.843 -0.235 1.00 0.00 15 ILE A N 6
ATOM 8097 C CA . ILE A 1 17 ? 80.772 8.023 -1.139 1.00 0.00 15 ILE A CA 6
ATOM 8098 C C . ILE A 1 17 ? 80.008 9.216 -0.570 1.00 0.00 15 ILE A C 6
ATOM 8099 O O . ILE A 1 17 ? 78.812 9.145 -0.347 1.00 0.00 15 ILE A O 6
ATOM 8115 N N . ALA A 1 18 ? 80.693 10.306 -0.339 1.00 0.00 16 ALA A N 6
ATOM 8116 C CA . ALA A 1 18 ? 80.011 11.544 0.131 1.00 0.00 16 ALA A CA 6
ATOM 8117 C C . ALA A 1 18 ? 79.782 12.479 -1.054 1.00 0.00 16 ALA A C 6
ATOM 8118 O O . ALA A 1 18 ? 80.716 13.039 -1.598 1.00 0.00 16 ALA A O 6
ATOM 8125 N N . CYS A 1 19 ? 78.549 12.643 -1.457 1.00 0.00 17 CYS A N 6
ATOM 8126 C CA . CYS A 1 19 ? 78.231 13.569 -2.585 1.00 0.00 17 CYS A CA 6
ATOM 8127 C C . CYS A 1 19 ? 77.852 14.941 -2.023 1.00 0.00 17 CYS A C 6
ATOM 8128 O O . CYS A 1 19 ? 77.609 15.082 -0.838 1.00 0.00 17 CYS A O 6
ATOM 8136 N N . ASP A 1 20 ? 77.798 15.950 -2.859 1.00 0.00 18 ASP A N 6
ATOM 8137 C CA . ASP A 1 20 ? 77.484 17.329 -2.361 1.00 0.00 18 ASP A CA 6
ATOM 8138 C C . ASP A 1 20 ? 76.110 17.338 -1.677 1.00 0.00 18 ASP A C 6
ATOM 8139 O O . ASP A 1 20 ? 75.359 16.386 -1.763 1.00 0.00 18 ASP A O 6
ATOM 8148 N N . GLU A 1 21 ? 75.782 18.411 -1.001 1.00 0.00 19 GLU A N 6
ATOM 8149 C CA . GLU A 1 21 ? 74.623 18.387 -0.044 1.00 0.00 19 GLU A CA 6
ATOM 8150 C C . GLU A 1 21 ? 73.333 17.908 -0.724 1.00 0.00 19 GLU A C 6
ATOM 8151 O O . GLU A 1 21 ? 72.511 17.255 -0.106 1.00 0.00 19 GLU A O 6
ATOM 8163 N N . VAL A 1 22 ? 73.151 18.223 -1.984 1.00 0.00 20 VAL A N 6
ATOM 8164 C CA . VAL A 1 22 ? 71.877 17.846 -2.677 1.00 0.00 20 VAL A CA 6
ATOM 8165 C C . VAL A 1 22 ? 71.868 16.342 -2.995 1.00 0.00 20 VAL A C 6
ATOM 8166 O O . VAL A 1 22 ? 70.817 15.738 -3.120 1.00 0.00 20 VAL A O 6
ATOM 8179 N N . LEU A 1 23 ? 73.025 15.739 -3.124 1.00 0.00 21 LEU A N 6
ATOM 8180 C CA . LEU A 1 23 ? 73.093 14.281 -3.448 1.00 0.00 21 LEU A CA 6
ATOM 8181 C C . LEU A 1 23 ? 73.140 13.420 -2.174 1.00 0.00 21 LEU A C 6
ATOM 8182 O O . LEU A 1 23 ? 72.913 12.224 -2.226 1.00 0.00 21 LEU A O 6
ATOM 8198 N N . GLY A 1 24 ? 73.429 14.012 -1.035 1.00 0.00 22 GLY A N 6
ATOM 8199 C CA . GLY A 1 24 ? 73.497 13.224 0.235 1.00 0.00 22 GLY A CA 6
ATOM 8200 C C . GLY A 1 24 ? 74.645 12.211 0.171 1.00 0.00 22 GLY A C 6
ATOM 8201 O O . GLY A 1 24 ? 75.623 12.407 -0.529 1.00 0.00 22 GLY A O 6
ATOM 8205 N N . VAL A 1 25 ? 74.531 11.126 0.899 1.00 0.00 23 VAL A N 6
ATOM 8206 C CA . VAL A 1 25 ? 75.651 10.131 0.964 1.00 0.00 23 VAL A CA 6
ATOM 8207 C C . VAL A 1 25 ? 75.109 8.717 0.759 1.00 0.00 23 VAL A C 6
ATOM 8208 O O . VAL A 1 25 ? 74.036 8.389 1.236 1.00 0.00 23 VAL A O 6
ATOM 8221 N N . PHE A 1 26 ? 75.841 7.881 0.062 1.00 0.00 24 PHE A N 6
ATOM 8222 C CA . PHE A 1 26 ? 75.439 6.447 -0.041 1.00 0.00 24 PHE A CA 6
ATOM 8223 C C . PHE A 1 26 ? 76.643 5.537 0.228 1.00 0.00 24 PHE A C 6
ATOM 8224 O O . PHE A 1 26 ? 77.781 5.946 0.112 1.00 0.00 24 PHE A O 6
ATOM 8241 N N . GLN A 1 27 ? 76.388 4.308 0.588 1.00 0.00 25 GLN A N 6
ATOM 8242 C CA . GLN A 1 27 ? 77.493 3.326 0.800 1.00 0.00 25 GLN A CA 6
ATOM 8243 C C . GLN A 1 27 ? 77.104 1.983 0.182 1.00 0.00 25 GLN A C 6
ATOM 8244 O O . GLN A 1 27 ? 75.944 1.613 0.181 1.00 0.00 25 GLN A O 6
ATOM 8258 N N . GLY A 1 28 ? 78.059 1.256 -0.344 1.00 0.00 26 GLY A N 6
ATOM 8259 C CA . GLY A 1 28 ? 77.729 -0.015 -1.060 1.00 0.00 26 GLY A CA 6
ATOM 8260 C C . GLY A 1 28 ? 79.012 -0.720 -1.496 1.00 0.00 26 GLY A C 6
ATOM 8261 O O . GLY A 1 28 ? 80.094 -0.165 -1.422 1.00 0.00 26 GLY A O 6
ATOM 8265 N N . LEU A 1 29 ? 78.895 -1.946 -1.946 1.00 0.00 27 LEU A N 6
ATOM 8266 C CA . LEU A 1 29 ? 80.066 -2.643 -2.551 1.00 0.00 27 LEU A CA 6
ATOM 8267 C C . LEU A 1 29 ? 80.116 -2.374 -4.057 1.00 0.00 27 LEU A C 6
ATOM 8268 O O . LEU A 1 29 ? 79.112 -2.416 -4.741 1.00 0.00 27 LEU A O 6
ATOM 8284 N N . ILE A 1 30 ? 81.286 -2.099 -4.566 1.00 0.00 28 ILE A N 6
ATOM 8285 C CA . ILE A 1 30 ? 81.430 -1.754 -6.017 1.00 0.00 28 ILE A CA 6
ATOM 8286 C C . ILE A 1 30 ? 81.103 -2.969 -6.896 1.00 0.00 28 ILE A C 6
ATOM 8287 O O . ILE A 1 30 ? 81.504 -4.079 -6.610 1.00 0.00 28 ILE A O 6
ATOM 8303 N N . LYS A 1 31 ? 80.372 -2.754 -7.961 1.00 0.00 29 LYS A N 6
ATOM 8304 C CA . LYS A 1 31 ? 80.181 -3.830 -8.980 1.00 0.00 29 LYS A CA 6
ATOM 8305 C C . LYS A 1 31 ? 81.025 -3.529 -10.224 1.00 0.00 29 LYS A C 6
ATOM 8306 O O . LYS A 1 31 ? 81.431 -4.429 -10.936 1.00 0.00 29 LYS A O 6
ATOM 8325 N N . GLN A 1 32 ? 81.291 -2.269 -10.484 1.00 0.00 30 GLN A N 6
ATOM 8326 C CA . GLN A 1 32 ? 82.103 -1.899 -11.684 1.00 0.00 30 GLN A CA 6
ATOM 8327 C C . GLN A 1 32 ? 82.710 -0.508 -11.494 1.00 0.00 30 GLN A C 6
ATOM 8328 O O . GLN A 1 32 ? 82.162 0.321 -10.792 1.00 0.00 30 GLN A O 6
ATOM 8342 N N . ILE A 1 33 ? 83.837 -0.248 -12.113 1.00 0.00 31 ILE A N 6
ATOM 8343 C CA . ILE A 1 33 ? 84.511 1.075 -11.931 1.00 0.00 31 ILE A CA 6
ATOM 8344 C C . ILE A 1 33 ? 85.065 1.568 -13.270 1.00 0.00 31 ILE A C 6
ATOM 8345 O O . ILE A 1 33 ? 85.616 0.810 -14.046 1.00 0.00 31 ILE A O 6
ATOM 8361 N N . SER A 1 34 ? 84.916 2.841 -13.537 1.00 0.00 32 SER A N 6
ATOM 8362 C CA . SER A 1 34 ? 85.535 3.443 -14.754 1.00 0.00 32 SER A CA 6
ATOM 8363 C C . SER A 1 34 ? 85.951 4.883 -14.454 1.00 0.00 32 SER A C 6
ATOM 8364 O O . SER A 1 34 ? 85.434 5.509 -13.549 1.00 0.00 32 SER A O 6
ATOM 8372 N N . ALA A 1 35 ? 86.874 5.415 -15.213 1.00 0.00 33 ALA A N 6
ATOM 8373 C CA . ALA A 1 35 ? 87.480 6.744 -14.860 1.00 0.00 33 ALA A CA 6
ATOM 8374 C C . ALA A 1 35 ? 86.402 7.826 -14.705 1.00 0.00 33 ALA A C 6
ATOM 8375 O O . ALA A 1 35 ? 86.609 8.816 -14.025 1.00 0.00 33 ALA A O 6
ATOM 8382 N N . GLU A 1 36 ? 85.260 7.649 -15.325 1.00 0.00 34 GLU A N 6
ATOM 8383 C CA . GLU A 1 36 ? 84.223 8.727 -15.322 1.00 0.00 34 GLU A CA 6
ATOM 8384 C C . GLU A 1 36 ? 83.232 8.542 -14.164 1.00 0.00 34 GLU A C 6
ATOM 8385 O O . GLU A 1 36 ? 82.636 9.498 -13.702 1.00 0.00 34 GLU A O 6
ATOM 8397 N N . GLU A 1 37 ? 83.054 7.330 -13.693 1.00 0.00 35 GLU A N 6
ATOM 8398 C CA . GLU A 1 37 ? 81.972 7.064 -12.693 1.00 0.00 35 GLU A CA 6
ATOM 8399 C C . GLU A 1 37 ? 82.283 5.811 -11.862 1.00 0.00 35 GLU A C 6
ATOM 8400 O O . GLU A 1 37 ? 83.034 4.949 -12.277 1.00 0.00 35 GLU A O 6
ATOM 8412 N N . ILE A 1 38 ? 81.706 5.714 -10.691 1.00 0.00 36 ILE A N 6
ATOM 8413 C CA . ILE A 1 38 ? 81.817 4.458 -9.883 1.00 0.00 36 ILE A CA 6
ATOM 8414 C C . ILE A 1 38 ? 80.435 3.804 -9.760 1.00 0.00 36 ILE A C 6
ATOM 8415 O O . ILE A 1 38 ? 79.439 4.489 -9.603 1.00 0.00 36 ILE A O 6
ATOM 8431 N N . THR A 1 39 ? 80.366 2.493 -9.829 1.00 0.00 37 THR A N 6
ATOM 8432 C CA . THR A 1 39 ? 79.038 1.805 -9.787 1.00 0.00 37 THR A CA 6
ATOM 8433 C C . THR A 1 39 ? 78.999 0.776 -8.647 1.00 0.00 37 THR A C 6
ATOM 8434 O O . THR A 1 39 ? 79.902 -0.027 -8.500 1.00 0.00 37 THR A O 6
ATOM 8445 N N . ILE A 1 40 ? 77.957 0.797 -7.849 1.00 0.00 38 ILE A N 6
ATOM 8446 C CA . ILE A 1 40 ? 77.867 -0.141 -6.680 1.00 0.00 38 ILE A CA 6
ATOM 8447 C C . ILE A 1 40 ? 76.484 -0.805 -6.626 1.00 0.00 38 ILE A C 6
ATOM 8448 O O . ILE A 1 40 ? 75.575 -0.423 -7.338 1.00 0.00 38 ILE A O 6
ATOM 8464 N N . VAL A 1 41 ? 76.328 -1.793 -5.779 1.00 0.00 39 VAL A N 6
ATOM 8465 C CA . VAL A 1 41 ? 75.021 -2.522 -5.679 1.00 0.00 39 VAL A CA 6
ATOM 8466 C C . VAL A 1 41 ? 74.533 -2.549 -4.225 1.00 0.00 39 VAL A C 6
ATOM 8467 O O . VAL A 1 41 ? 75.291 -2.300 -3.308 1.00 0.00 39 VAL A O 6
ATOM 8480 N N . ARG A 1 42 ? 73.267 -2.846 -4.010 1.00 0.00 40 ARG A N 6
ATOM 8481 C CA . ARG A 1 42 ? 72.690 -2.832 -2.619 1.00 0.00 40 ARG A CA 6
ATOM 8482 C C . ARG A 1 42 ? 72.876 -1.448 -1.993 1.00 0.00 40 ARG A C 6
ATOM 8483 O O . ARG A 1 42 ? 73.523 -1.291 -0.974 1.00 0.00 40 ARG A O 6
ATOM 8504 N N . ALA A 1 43 ? 72.304 -0.444 -2.609 1.00 0.00 41 ALA A N 6
ATOM 8505 C CA . ALA A 1 43 ? 72.571 0.965 -2.181 1.00 0.00 41 ALA A CA 6
ATOM 8506 C C . ALA A 1 43 ? 71.984 1.251 -0.794 1.00 0.00 41 ALA A C 6
ATOM 8507 O O . ALA A 1 43 ? 70.819 1.008 -0.531 1.00 0.00 41 ALA A O 6
ATOM 8514 N N . PHE A 1 44 ? 72.794 1.771 0.090 1.00 0.00 42 PHE A N 6
ATOM 8515 C CA . PHE A 1 44 ? 72.265 2.336 1.366 1.00 0.00 42 PHE A CA 6
ATOM 8516 C C . PHE A 1 44 ? 72.496 3.848 1.375 1.00 0.00 42 PHE A C 6
ATOM 8517 O O . PHE A 1 44 ? 73.569 4.311 1.045 1.00 0.00 42 PHE A O 6
ATOM 8534 N N . ARG A 1 45 ? 71.504 4.616 1.750 1.00 0.00 43 ARG A N 6
ATOM 8535 C CA . ARG A 1 45 ? 71.632 6.105 1.685 1.00 0.00 43 ARG A CA 6
ATOM 8536 C C . ARG A 1 45 ? 71.104 6.736 2.972 1.00 0.00 43 ARG A C 6
ATOM 8537 O O . ARG A 1 45 ? 70.135 6.279 3.543 1.00 0.00 43 ARG A O 6
ATOM 8558 N N . ASN A 1 46 ? 71.743 7.784 3.440 1.00 0.00 44 ASN A N 6
ATOM 8559 C CA . ASN A 1 46 ? 71.275 8.481 4.691 1.00 0.00 44 ASN A CA 6
ATOM 8560 C C . ASN A 1 46 ? 71.108 7.484 5.850 1.00 0.00 44 ASN A C 6
ATOM 8561 O O . ASN A 1 46 ? 70.165 7.563 6.615 1.00 0.00 44 ASN A O 6
ATOM 8572 N N . GLY A 1 47 ? 72.020 6.553 5.977 1.00 0.00 45 GLY A N 6
ATOM 8573 C CA . GLY A 1 47 ? 71.990 5.606 7.135 1.00 0.00 45 GLY A CA 6
ATOM 8574 C C . GLY A 1 47 ? 70.704 4.766 7.128 1.00 0.00 45 GLY A C 6
ATOM 8575 O O . GLY A 1 47 ? 70.298 4.248 8.152 1.00 0.00 45 GLY A O 6
ATOM 8579 N N . VAL A 1 48 ? 70.063 4.626 5.990 1.00 0.00 46 VAL A N 6
ATOM 8580 C CA . VAL A 1 48 ? 68.878 3.716 5.896 1.00 0.00 46 VAL A CA 6
ATOM 8581 C C . VAL A 1 48 ? 68.876 3.003 4.526 1.00 0.00 46 VAL A C 6
ATOM 8582 O O . VAL A 1 48 ? 69.387 3.538 3.565 1.00 0.00 46 VAL A O 6
ATOM 8595 N N . PRO A 1 49 ? 68.302 1.813 4.469 1.00 0.00 47 PRO A N 6
ATOM 8596 C CA . PRO A 1 49 ? 68.353 1.020 3.215 1.00 0.00 47 PRO A CA 6
ATOM 8597 C C . PRO A 1 49 ? 67.425 1.631 2.159 1.00 0.00 47 PRO A C 6
ATOM 8598 O O . PRO A 1 49 ? 66.313 2.023 2.459 1.00 0.00 47 PRO A O 6
ATOM 8609 N N . LEU A 1 50 ? 67.877 1.714 0.928 1.00 0.00 48 LEU A N 6
ATOM 8610 C CA . LEU A 1 50 ? 66.990 2.217 -0.167 1.00 0.00 48 LEU A CA 6
ATOM 8611 C C . LEU A 1 50 ? 66.021 1.117 -0.611 1.00 0.00 48 LEU A C 6
ATOM 8612 O O . LEU A 1 50 ? 66.366 -0.049 -0.639 1.00 0.00 48 LEU A O 6
ATOM 8628 N N . ARG A 1 51 ? 64.810 1.487 -0.956 1.00 0.00 49 ARG A N 6
ATOM 8629 C CA . ARG A 1 51 ? 63.801 0.467 -1.398 1.00 0.00 49 ARG A CA 6
ATOM 8630 C C . ARG A 1 51 ? 64.317 -0.294 -2.623 1.00 0.00 49 ARG A C 6
ATOM 8631 O O . ARG A 1 51 ? 64.038 -1.466 -2.797 1.00 0.00 49 ARG A O 6
ATOM 8652 N N . LYS A 1 52 ? 65.068 0.368 -3.467 1.00 0.00 50 LYS A N 6
ATOM 8653 C CA . LYS A 1 52 ? 65.617 -0.301 -4.685 1.00 0.00 50 LYS A CA 6
ATOM 8654 C C . LYS A 1 52 ? 67.002 -0.885 -4.387 1.00 0.00 50 LYS A C 6
ATOM 8655 O O . LYS A 1 52 ? 67.960 -0.626 -5.092 1.00 0.00 50 LYS A O 6
ATOM 8674 N N . GLN A 1 53 ? 67.109 -1.674 -3.343 1.00 0.00 51 GLN A N 6
ATOM 8675 C CA . GLN A 1 53 ? 68.435 -2.277 -2.973 1.00 0.00 51 GLN A CA 6
ATOM 8676 C C . GLN A 1 53 ? 69.012 -3.075 -4.149 1.00 0.00 51 GLN A C 6
ATOM 8677 O O . GLN A 1 53 ? 70.209 -3.099 -4.365 1.00 0.00 51 GLN A O 6
ATOM 8691 N N . ASN A 1 54 ? 68.163 -3.724 -4.907 1.00 0.00 52 ASN A N 6
ATOM 8692 C CA . ASN A 1 54 ? 68.648 -4.509 -6.087 1.00 0.00 52 ASN A CA 6
ATOM 8693 C C . ASN A 1 54 ? 69.112 -3.568 -7.209 1.00 0.00 52 ASN A C 6
ATOM 8694 O O . ASN A 1 54 ? 69.883 -3.958 -8.068 1.00 0.00 52 ASN A O 6
ATOM 8705 N N . ALA A 1 55 ? 68.648 -2.338 -7.210 1.00 0.00 53 ALA A N 6
ATOM 8706 C CA . ALA A 1 55 ? 69.031 -1.384 -8.298 1.00 0.00 53 ALA A CA 6
ATOM 8707 C C . ALA A 1 55 ? 70.470 -0.906 -8.097 1.00 0.00 53 ALA A C 6
ATOM 8708 O O . ALA A 1 55 ? 70.919 -0.720 -6.980 1.00 0.00 53 ALA A O 6
ATOM 8715 N N . GLU A 1 56 ? 71.192 -0.706 -9.172 1.00 0.00 54 GLU A N 6
ATOM 8716 C CA . GLU A 1 56 ? 72.615 -0.261 -9.057 1.00 0.00 54 GLU A CA 6
ATOM 8717 C C . GLU A 1 56 ? 72.700 1.273 -8.998 1.00 0.00 54 GLU A C 6
ATOM 8718 O O . GLU A 1 56 ? 71.935 1.971 -9.636 1.00 0.00 54 GLU A O 6
ATOM 8730 N N . VAL A 1 57 ? 73.631 1.790 -8.235 1.00 0.00 55 VAL A N 6
ATOM 8731 C CA . VAL A 1 57 ? 73.848 3.269 -8.194 1.00 0.00 55 VAL A CA 6
ATOM 8732 C C . VAL A 1 57 ? 75.082 3.621 -9.025 1.00 0.00 55 VAL A C 6
ATOM 8733 O O . VAL A 1 57 ? 76.153 3.090 -8.797 1.00 0.00 55 VAL A O 6
ATOM 8746 N N . VAL A 1 58 ? 74.939 4.505 -9.981 1.00 0.00 56 VAL A N 6
ATOM 8747 C CA . VAL A 1 58 ? 76.122 4.936 -10.785 1.00 0.00 56 VAL A CA 6
ATOM 8748 C C . VAL A 1 58 ? 76.276 6.451 -10.698 1.00 0.00 56 VAL A C 6
ATOM 8749 O O . VAL A 1 58 ? 75.451 7.198 -11.193 1.00 0.00 56 VAL A O 6
ATOM 8762 N N . LEU A 1 59 ? 77.326 6.902 -10.071 1.00 0.00 57 LEU A N 6
ATOM 8763 C CA . LEU A 1 59 ? 77.481 8.363 -9.804 1.00 0.00 57 LEU A CA 6
ATOM 8764 C C . LEU A 1 59 ? 78.852 8.851 -10.283 1.00 0.00 57 LEU A C 6
ATOM 8765 O O . LEU A 1 59 ? 79.866 8.229 -10.025 1.00 0.00 57 LEU A O 6
ATOM 8781 N N . LYS A 1 60 ? 78.881 9.960 -10.980 1.00 0.00 58 LYS A N 6
ATOM 8782 C CA . LYS A 1 60 ? 80.168 10.462 -11.559 1.00 0.00 58 LYS A CA 6
ATOM 8783 C C . LYS A 1 60 ? 81.048 11.078 -10.469 1.00 0.00 58 LYS A C 6
ATOM 8784 O O . LYS A 1 60 ? 80.562 11.711 -9.551 1.00 0.00 58 LYS A O 6
ATOM 8803 N N . CYS A 1 61 ? 82.342 10.895 -10.569 1.00 0.00 59 CYS A N 6
ATOM 8804 C CA . CYS A 1 61 ? 83.286 11.535 -9.590 1.00 0.00 59 CYS A CA 6
ATOM 8805 C C . CYS A 1 61 ? 83.076 13.057 -9.543 1.00 0.00 59 CYS A C 6
ATOM 8806 O O . CYS A 1 61 ? 83.258 13.683 -8.515 1.00 0.00 59 CYS A O 6
ATOM 8814 N N . THR A 1 62 ? 82.694 13.645 -10.651 1.00 0.00 60 THR A N 6
ATOM 8815 C CA . THR A 1 62 ? 82.484 15.129 -10.689 1.00 0.00 60 THR A CA 6
ATOM 8816 C C . THR A 1 62 ? 81.325 15.519 -9.769 1.00 0.00 60 THR A C 6
ATOM 8817 O O . THR A 1 62 ? 81.277 16.621 -9.254 1.00 0.00 60 THR A O 6
ATOM 8828 N N . ASP A 1 63 ? 80.391 14.621 -9.562 1.00 0.00 61 ASP A N 6
ATOM 8829 C CA . ASP A 1 63 ? 79.264 14.900 -8.622 1.00 0.00 61 ASP A CA 6
ATOM 8830 C C . ASP A 1 63 ? 79.642 14.469 -7.200 1.00 0.00 61 ASP A C 6
ATOM 8831 O O . ASP A 1 63 ? 79.100 14.968 -6.230 1.00 0.00 61 ASP A O 6
ATOM 8840 N N . ILE A 1 64 ? 80.568 13.546 -7.071 1.00 0.00 62 ILE A N 6
ATOM 8841 C CA . ILE A 1 64 ? 81.035 13.123 -5.714 1.00 0.00 62 ILE A CA 6
ATOM 8842 C C . ILE A 1 64 ? 82.062 14.127 -5.181 1.00 0.00 62 ILE A C 6
ATOM 8843 O O . ILE A 1 64 ? 82.837 14.690 -5.933 1.00 0.00 62 ILE A O 6
ATOM 8859 N N . ARG A 1 65 ? 82.070 14.351 -3.889 1.00 0.00 63 ARG A N 6
ATOM 8860 C CA . ARG A 1 65 ? 83.034 15.321 -3.293 1.00 0.00 63 ARG A CA 6
ATOM 8861 C C . ARG A 1 65 ? 84.216 14.574 -2.668 1.00 0.00 63 ARG A C 6
ATOM 8862 O O . ARG A 1 65 ? 85.332 15.061 -2.669 1.00 0.00 63 ARG A O 6
ATOM 8883 N N . SER A 1 66 ? 83.978 13.396 -2.138 1.00 0.00 64 SER A N 6
ATOM 8884 C CA . SER A 1 66 ? 85.098 12.601 -1.538 1.00 0.00 64 SER A CA 6
ATOM 8885 C C . SER A 1 66 ? 84.705 11.127 -1.417 1.00 0.00 64 SER A C 6
ATOM 8886 O O . SER A 1 66 ? 83.538 10.790 -1.358 1.00 0.00 64 SER A O 6
ATOM 8894 N N . ILE A 1 67 ? 85.679 10.246 -1.375 1.00 0.00 65 ILE A N 6
ATOM 8895 C CA . ILE A 1 67 ? 85.377 8.782 -1.292 1.00 0.00 65 ILE A CA 6
ATOM 8896 C C . ILE A 1 67 ? 86.365 8.101 -0.338 1.00 0.00 65 ILE A C 6
ATOM 8897 O O . ILE A 1 67 ? 87.499 8.520 -0.202 1.00 0.00 65 ILE A O 6
ATOM 8913 N N . ASP A 1 68 ? 85.932 7.053 0.319 1.00 0.00 66 ASP A N 6
ATOM 8914 C CA . ASP A 1 68 ? 86.848 6.290 1.222 1.00 0.00 66 ASP A CA 6
ATOM 8915 C C . ASP A 1 68 ? 86.632 4.781 1.052 1.00 0.00 66 ASP A C 6
ATOM 8916 O O . ASP A 1 68 ? 85.514 4.307 1.097 1.00 0.00 66 ASP A O 6
ATOM 8925 N N . LEU A 1 69 ? 87.691 4.031 0.858 1.00 0.00 67 LEU A N 6
ATOM 8926 C CA . LEU A 1 69 ? 87.561 2.540 0.830 1.00 0.00 67 LEU A CA 6
ATOM 8927 C C . LEU A 1 69 ? 87.403 2.009 2.257 1.00 0.00 67 LEU A C 6
ATOM 8928 O O . LEU A 1 69 ? 88.311 2.102 3.062 1.00 0.00 67 LEU A O 6
ATOM 8944 N N . ILE A 1 70 ? 86.257 1.455 2.573 1.00 0.00 68 ILE A N 6
ATOM 8945 C CA . ILE A 1 70 ? 86.011 0.964 3.966 1.00 0.00 68 ILE A CA 6
ATOM 8946 C C . ILE A 1 70 ? 86.780 -0.339 4.208 1.00 0.00 68 ILE A C 6
ATOM 8947 O O . ILE A 1 70 ? 87.553 -0.448 5.143 1.00 0.00 68 ILE A O 6
ATOM 8963 N N . GLU A 1 71 ? 86.569 -1.322 3.368 1.00 0.00 69 GLU A N 6
ATOM 8964 C CA . GLU A 1 71 ? 87.232 -2.647 3.569 1.00 0.00 69 GLU A CA 6
ATOM 8965 C C . GLU A 1 71 ? 87.756 -3.193 2.227 1.00 0.00 69 GLU A C 6
ATOM 8966 O O . GLU A 1 71 ? 87.071 -3.091 1.227 1.00 0.00 69 GLU A O 6
ATOM 8978 N N . PRO A 1 72 ? 88.951 -3.760 2.229 1.00 0.00 70 PRO A N 6
ATOM 8979 C CA . PRO A 1 72 ? 89.510 -4.323 0.973 1.00 0.00 70 PRO A CA 6
ATOM 8980 C C . PRO A 1 72 ? 88.612 -5.445 0.446 1.00 0.00 70 PRO A C 6
ATOM 8981 O O . PRO A 1 72 ? 87.971 -6.146 1.208 1.00 0.00 70 PRO A O 6
ATOM 8992 N N . ALA A 1 73 ? 88.563 -5.617 -0.854 1.00 0.00 71 ALA A N 6
ATOM 8993 C CA . ALA A 1 73 ? 87.696 -6.688 -1.443 1.00 0.00 71 ALA A CA 6
ATOM 8994 C C . ALA A 1 73 ? 88.141 -8.064 -0.938 1.00 0.00 71 ALA A C 6
ATOM 8995 O O . ALA A 1 73 ? 89.321 -8.341 -0.828 1.00 0.00 71 ALA A O 6
ATOM 9002 N N . LYS A 1 74 ? 87.199 -8.922 -0.630 1.00 0.00 72 LYS A N 6
ATOM 9003 C CA . LYS A 1 74 ? 87.554 -10.288 -0.124 1.00 0.00 72 LYS A CA 6
ATOM 9004 C C . LYS A 1 74 ? 88.380 -11.044 -1.169 1.00 0.00 72 LYS A C 6
ATOM 9005 O O . LYS A 1 74 ? 89.276 -11.795 -0.839 1.00 0.00 72 LYS A O 6
ATOM 9024 N N . GLN A 1 75 ? 88.078 -10.847 -2.433 1.00 0.00 73 GLN A N 6
ATOM 9025 C CA . GLN A 1 75 ? 88.814 -11.568 -3.529 1.00 0.00 73 GLN A CA 6
ATOM 9026 C C . GLN A 1 75 ? 88.780 -13.084 -3.301 1.00 0.00 73 GLN A C 6
ATOM 9027 O O . GLN A 1 75 ? 89.764 -13.772 -3.505 1.00 0.00 73 GLN A O 6
ATOM 9041 N N . ASP A 1 76 ? 87.653 -13.602 -2.876 1.00 0.00 74 ASP A N 6
ATOM 9042 C CA . ASP A 1 76 ? 87.533 -15.072 -2.639 1.00 0.00 74 ASP A CA 6
ATOM 9043 C C . ASP A 1 76 ? 86.649 -15.710 -3.714 1.00 0.00 74 ASP A C 6
ATOM 9044 O O . ASP A 1 76 ? 85.810 -15.055 -4.305 1.00 0.00 74 ASP A O 6
ATOM 9053 N N . LEU A 1 77 ? 86.833 -16.984 -3.966 1.00 0.00 75 LEU A N 6
ATOM 9054 C CA . LEU A 1 77 ? 85.989 -17.685 -4.981 1.00 0.00 75 LEU A CA 6
ATOM 9055 C C . LEU A 1 77 ? 84.855 -18.445 -4.286 1.00 0.00 75 LEU A C 6
ATOM 9056 O O . LEU A 1 77 ? 85.092 -19.288 -3.440 1.00 0.00 75 LEU A O 6
ATOM 9072 N N . ASP A 1 78 ? 83.629 -18.148 -4.639 1.00 0.00 76 ASP A N 6
ATOM 9073 C CA . ASP A 1 78 ? 82.464 -18.829 -3.990 1.00 0.00 76 ASP A CA 6
ATOM 9074 C C . ASP A 1 78 ? 81.751 -19.771 -4.974 1.00 0.00 76 ASP A C 6
ATOM 9075 O O . ASP A 1 78 ? 80.639 -20.199 -4.723 1.00 0.00 76 ASP A O 6
ATOM 9084 N N . GLY A 1 79 ? 82.376 -20.098 -6.085 1.00 0.00 77 GLY A N 6
ATOM 9085 C CA . GLY A 1 79 ? 81.711 -20.976 -7.095 1.00 0.00 77 GLY A CA 6
ATOM 9086 C C . GLY A 1 79 ? 81.559 -22.388 -6.528 1.00 0.00 77 GLY A C 6
ATOM 9087 O O . GLY A 1 79 ? 82.469 -22.921 -5.918 1.00 0.00 77 GLY A O 6
ATOM 9091 N N . HIS A 1 80 ? 80.414 -22.995 -6.725 1.00 0.00 78 HIS A N 6
ATOM 9092 C CA . HIS A 1 80 ? 80.192 -24.391 -6.220 1.00 0.00 78 HIS A CA 6
ATOM 9093 C C . HIS A 1 80 ? 81.232 -25.346 -6.818 1.00 0.00 78 HIS A C 6
ATOM 9094 O O . HIS A 1 80 ? 81.677 -26.274 -6.168 1.00 0.00 78 HIS A O 6
ATOM 9108 N N . THR A 1 81 ? 81.617 -25.118 -8.050 1.00 0.00 79 THR A N 6
ATOM 9109 C CA . THR A 1 81 ? 82.624 -26.009 -8.708 1.00 0.00 79 THR A CA 6
ATOM 9110 C C . THR A 1 81 ? 84.026 -25.702 -8.175 1.00 0.00 79 THR A C 6
ATOM 9111 O O . THR A 1 81 ? 84.380 -24.559 -7.958 1.00 0.00 79 THR A O 6
ATOM 9122 N N . ALA A 1 82 ? 84.830 -26.720 -7.964 1.00 0.00 80 ALA A N 6
ATOM 9123 C CA . ALA A 1 82 ? 86.220 -26.515 -7.428 1.00 0.00 80 ALA A CA 6
ATOM 9124 C C . ALA A 1 82 ? 86.184 -25.693 -6.118 1.00 0.00 80 ALA A C 6
ATOM 9125 O O . ALA A 1 82 ? 86.630 -24.563 -6.094 1.00 0.00 80 ALA A O 6
ATOM 9132 N N . PRO A 1 83 ? 85.651 -26.283 -5.061 1.00 0.00 81 PRO A N 6
ATOM 9133 C CA . PRO A 1 83 ? 85.567 -25.557 -3.766 1.00 0.00 81 PRO A CA 6
ATOM 9134 C C . PRO A 1 83 ? 86.974 -25.161 -3.278 1.00 0.00 81 PRO A C 6
ATOM 9135 O O . PRO A 1 83 ? 87.943 -25.793 -3.648 1.00 0.00 81 PRO A O 6
ATOM 9146 N N . PRO A 1 84 ? 87.054 -24.126 -2.459 1.00 0.00 82 PRO A N 6
ATOM 9147 C CA . PRO A 1 84 ? 88.378 -23.669 -1.962 1.00 0.00 82 PRO A CA 6
ATOM 9148 C C . PRO A 1 84 ? 89.073 -24.794 -1.171 1.00 0.00 82 PRO A C 6
ATOM 9149 O O . PRO A 1 84 ? 88.408 -25.591 -0.540 1.00 0.00 82 PRO A O 6
ATOM 9160 N N . PRO A 1 85 ? 90.395 -24.833 -1.223 1.00 0.00 83 PRO A N 6
ATOM 9161 C CA . PRO A 1 85 ? 91.142 -25.896 -0.497 1.00 0.00 83 PRO A CA 6
ATOM 9162 C C . PRO A 1 85 ? 90.841 -25.837 1.006 1.00 0.00 83 PRO A C 6
ATOM 9163 O O . PRO A 1 85 ? 90.581 -24.781 1.553 1.00 0.00 83 PRO A O 6
ATOM 9174 N N . VAL A 1 86 ? 90.878 -26.967 1.669 1.00 0.00 84 VAL A N 6
ATOM 9175 C CA . VAL A 1 86 ? 90.609 -26.991 3.144 1.00 0.00 84 VAL A CA 6
ATOM 9176 C C . VAL A 1 86 ? 91.653 -26.138 3.875 1.00 0.00 84 VAL A C 6
ATOM 9177 O O . VAL A 1 86 ? 91.348 -25.472 4.848 1.00 0.00 84 VAL A O 6
ATOM 9190 N N . VAL A 1 87 ? 92.878 -26.159 3.411 1.00 0.00 85 VAL A N 6
ATOM 9191 C CA . VAL A 1 87 ? 93.961 -25.365 4.081 1.00 0.00 85 VAL A CA 6
ATOM 9192 C C . VAL A 1 87 ? 93.599 -23.874 4.070 1.00 0.00 85 VAL A C 6
ATOM 9193 O O . VAL A 1 87 ? 93.854 -23.160 5.023 1.00 0.00 85 VAL A O 6
ATOM 9206 N N . ASN A 1 88 ? 93.009 -23.405 2.998 1.00 0.00 86 ASN A N 6
ATOM 9207 C CA . ASN A 1 88 ? 92.616 -21.965 2.916 1.00 0.00 86 ASN A CA 6
ATOM 9208 C C . ASN A 1 88 ? 91.141 -21.799 3.292 1.00 0.00 86 ASN A C 6
ATOM 9209 O O . ASN A 1 88 ? 90.275 -22.453 2.739 1.00 0.00 86 ASN A O 6
ATOM 9220 N N . LYS A 1 89 ? 90.855 -20.930 4.229 1.00 0.00 87 LYS A N 6
ATOM 9221 C CA . LYS A 1 89 ? 89.443 -20.735 4.681 1.00 0.00 87 LYS A CA 6
ATOM 9222 C C . LYS A 1 89 ? 89.049 -19.250 4.580 1.00 0.00 87 LYS A C 6
ATOM 9223 O O . LYS A 1 89 ? 89.418 -18.466 5.432 1.00 0.00 87 LYS A O 6
ATOM 9242 N N . PRO A 1 90 ? 88.306 -18.895 3.543 1.00 0.00 88 PRO A N 6
ATOM 9243 C CA . PRO A 1 90 ? 87.849 -17.484 3.395 1.00 0.00 88 PRO A CA 6
ATOM 9244 C C . PRO A 1 90 ? 87.031 -17.051 4.619 1.00 0.00 88 PRO A C 6
ATOM 9245 O O . PRO A 1 90 ? 86.386 -17.861 5.257 1.00 0.00 88 PRO A O 6
ATOM 9256 N N . THR A 1 91 ? 87.058 -15.782 4.943 1.00 0.00 89 THR A N 6
ATOM 9257 C CA . THR A 1 91 ? 86.345 -15.298 6.169 1.00 0.00 89 THR A CA 6
ATOM 9258 C C . THR A 1 91 ? 84.816 -15.416 5.985 1.00 0.00 89 THR A C 6
ATOM 9259 O O . THR A 1 91 ? 84.247 -14.714 5.172 1.00 0.00 89 THR A O 6
ATOM 9270 N N . PRO A 1 92 ? 84.183 -16.300 6.741 1.00 0.00 90 PRO A N 6
ATOM 9271 C CA . PRO A 1 92 ? 82.703 -16.423 6.662 1.00 0.00 90 PRO A CA 6
ATOM 9272 C C . PRO A 1 92 ? 82.034 -15.163 7.219 1.00 0.00 90 PRO A C 6
ATOM 9273 O O . PRO A 1 92 ? 82.639 -14.407 7.959 1.00 0.00 90 PRO A O 6
ATOM 9284 N N . VAL A 1 93 ? 80.793 -14.934 6.866 1.00 0.00 91 VAL A N 6
ATOM 9285 C CA . VAL A 1 93 ? 80.057 -13.749 7.404 1.00 0.00 91 VAL A CA 6
ATOM 9286 C C . VAL A 1 93 ? 79.105 -14.195 8.520 1.00 0.00 91 VAL A C 6
ATOM 9287 O O . VAL A 1 93 ? 78.382 -15.164 8.375 1.00 0.00 91 VAL A O 6
ATOM 9300 N N . LYS A 1 94 ? 79.105 -13.493 9.626 1.00 0.00 92 LYS A N 6
ATOM 9301 C CA . LYS A 1 94 ? 78.253 -13.909 10.785 1.00 0.00 92 LYS A CA 6
ATOM 9302 C C . LYS A 1 94 ? 76.763 -13.793 10.432 1.00 0.00 92 LYS A C 6
ATOM 9303 O O . LYS A 1 94 ? 76.300 -12.757 9.992 1.00 0.00 92 LYS A O 6
ATOM 9322 N N . LEU A 1 95 ? 76.020 -14.855 10.621 1.00 0.00 93 LEU A N 6
ATOM 9323 C CA . LEU A 1 95 ? 74.548 -14.809 10.366 1.00 0.00 93 LEU A CA 6
ATOM 9324 C C . LEU A 1 95 ? 73.778 -14.970 11.688 1.00 0.00 93 LEU A C 6
ATOM 9325 O O . LEU A 1 95 ? 74.345 -15.407 12.670 1.00 0.00 93 LEU A O 6
ATOM 9341 N N . PRO A 1 96 ? 72.503 -14.615 11.689 1.00 0.00 94 PRO A N 6
ATOM 9342 C CA . PRO A 1 96 ? 71.685 -14.773 12.922 1.00 0.00 94 PRO A CA 6
ATOM 9343 C C . PRO A 1 96 ? 71.648 -16.242 13.357 1.00 0.00 94 PRO A C 6
ATOM 9344 O O . PRO A 1 96 ? 71.577 -17.137 12.534 1.00 0.00 94 PRO A O 6
ATOM 9355 N N . HIS A 1 97 ? 71.695 -16.492 14.643 1.00 0.00 95 HIS A N 6
ATOM 9356 C CA . HIS A 1 97 ? 71.680 -17.900 15.144 1.00 0.00 95 HIS A CA 6
ATOM 9357 C C . HIS A 1 97 ? 70.498 -18.114 16.093 1.00 0.00 95 HIS A C 6
ATOM 9358 O O . HIS A 1 97 ? 70.170 -17.255 16.891 1.00 0.00 95 HIS A O 6
ATOM 9372 N N . PHE A 1 98 ? 69.861 -19.255 16.008 1.00 0.00 96 PHE A N 6
ATOM 9373 C CA . PHE A 1 98 ? 68.707 -19.551 16.910 1.00 0.00 96 PHE A CA 6
ATOM 9374 C C . PHE A 1 98 ? 68.994 -20.801 17.745 1.00 0.00 96 PHE A C 6
ATOM 9375 O O . PHE A 1 98 ? 69.785 -21.644 17.361 1.00 0.00 96 PHE A O 6
ATOM 9392 N N . SER A 1 99 ? 68.355 -20.924 18.882 1.00 0.00 97 SER A N 6
ATOM 9393 C CA . SER A 1 99 ? 68.582 -22.115 19.756 1.00 0.00 97 SER A CA 6
ATOM 9394 C C . SER A 1 99 ? 67.301 -22.946 19.857 1.00 0.00 97 SER A C 6
ATOM 9395 O O . SER A 1 99 ? 66.209 -22.412 19.916 1.00 0.00 97 SER A O 6
ATOM 9403 N N . ASN A 1 100 ? 67.430 -24.251 19.878 1.00 0.00 98 ASN A N 6
ATOM 9404 C CA . ASN A 1 100 ? 66.224 -25.133 19.949 1.00 0.00 98 ASN A CA 6
ATOM 9405 C C . ASN A 1 100 ? 66.162 -25.865 21.299 1.00 0.00 98 ASN A C 6
ATOM 9406 O O . ASN A 1 100 ? 65.556 -26.917 21.409 1.00 0.00 98 ASN A O 6
ATOM 9417 N N . ILE A 1 101 ? 66.781 -25.318 22.318 1.00 0.00 99 ILE A N 6
ATOM 9418 C CA . ILE A 1 101 ? 66.756 -25.980 23.662 1.00 0.00 99 ILE A CA 6
ATOM 9419 C C . ILE A 1 101 ? 65.317 -26.042 24.184 1.00 0.00 99 ILE A C 6
ATOM 9420 O O . ILE A 1 101 ? 64.931 -26.985 24.851 1.00 0.00 99 ILE A O 6
ATOM 9436 N N . LEU A 1 102 ? 64.525 -25.042 23.881 1.00 0.00 100 LEU A N 6
ATOM 9437 C CA . LEU A 1 102 ? 63.103 -25.031 24.348 1.00 0.00 100 LEU A CA 6
ATOM 9438 C C . LEU A 1 102 ? 62.192 -25.636 23.278 1.00 0.00 100 LEU A C 6
ATOM 9439 O O . LEU A 1 102 ? 62.387 -25.425 22.094 1.00 0.00 100 LEU A O 6
ATOM 9455 N N . GLY A 1 103 ? 61.200 -26.388 23.689 1.00 0.00 101 GLY A N 6
ATOM 9456 C CA . GLY A 1 103 ? 60.265 -27.016 22.708 1.00 0.00 101 GLY A CA 6
ATOM 9457 C C . GLY A 1 103 ? 60.536 -28.520 22.633 1.00 0.00 101 GLY A C 6
ATOM 9458 O O . GLY A 1 103 ? 61.405 -28.908 21.870 1.00 0.00 101 GLY A O 6
ATOM 9463 N N . GLY A 1 1 ? 100.621 6.392 -5.432 1.00 0.00 -1 GLY A N 7
ATOM 9464 C CA . GLY A 1 1 ? 100.497 7.800 -4.955 1.00 0.00 -1 GLY A CA 7
ATOM 9465 C C . GLY A 1 1 ? 99.031 8.105 -4.642 1.00 0.00 -1 GLY A C 7
ATOM 9466 O O . GLY A 1 1 ? 98.705 8.576 -3.567 1.00 0.00 -1 GLY A O 7
ATOM 9472 N N . ALA A 1 2 ? 98.149 7.839 -5.575 1.00 0.00 0 ALA A N 7
ATOM 9473 C CA . ALA A 1 2 ? 96.695 8.108 -5.341 1.00 0.00 0 ALA A CA 7
ATOM 9474 C C . ALA A 1 2 ? 96.177 7.244 -4.188 1.00 0.00 0 ALA A C 7
ATOM 9475 O O . ALA A 1 2 ? 96.615 6.123 -3.999 1.00 0.00 0 ALA A O 7
ATOM 9482 N N . MET A 1 3 ? 95.250 7.760 -3.420 1.00 0.00 1 MET A N 7
ATOM 9483 C CA . MET A 1 3 ? 94.693 6.980 -2.273 1.00 0.00 1 MET A CA 7
ATOM 9484 C C . MET A 1 3 ? 93.645 5.983 -2.776 1.00 0.00 1 MET A C 7
ATOM 9485 O O . MET A 1 3 ? 93.502 4.900 -2.240 1.00 0.00 1 MET A O 7
ATOM 9499 N N . GLY A 1 4 ? 92.916 6.346 -3.803 1.00 0.00 2 GLY A N 7
ATOM 9500 C CA . GLY A 1 4 ? 91.868 5.434 -4.351 1.00 0.00 2 GLY A CA 7
ATOM 9501 C C . GLY A 1 4 ? 92.115 5.209 -5.852 1.00 0.00 2 GLY A C 7
ATOM 9502 O O . GLY A 1 4 ? 91.487 5.849 -6.671 1.00 0.00 2 GLY A O 7
ATOM 9506 N N . PRO A 1 5 ? 93.024 4.304 -6.183 1.00 0.00 3 PRO A N 7
ATOM 9507 C CA . PRO A 1 5 ? 93.321 4.026 -7.614 1.00 0.00 3 PRO A CA 7
ATOM 9508 C C . PRO A 1 5 ? 92.051 3.598 -8.362 1.00 0.00 3 PRO A C 7
ATOM 9509 O O . PRO A 1 5 ? 91.106 3.121 -7.765 1.00 0.00 3 PRO A O 7
ATOM 9520 N N . THR A 1 6 ? 92.030 3.771 -9.661 1.00 0.00 4 THR A N 7
ATOM 9521 C CA . THR A 1 6 ? 90.821 3.396 -10.460 1.00 0.00 4 THR A CA 7
ATOM 9522 C C . THR A 1 6 ? 90.990 2.003 -11.078 1.00 0.00 4 THR A C 7
ATOM 9523 O O . THR A 1 6 ? 90.369 1.682 -12.076 1.00 0.00 4 THR A O 7
ATOM 9534 N N . ASP A 1 7 ? 91.823 1.175 -10.493 1.00 0.00 5 ASP A N 7
ATOM 9535 C CA . ASP A 1 7 ? 92.092 -0.176 -11.081 1.00 0.00 5 ASP A CA 7
ATOM 9536 C C . ASP A 1 7 ? 90.922 -1.127 -10.807 1.00 0.00 5 ASP A C 7
ATOM 9537 O O . ASP A 1 7 ? 90.127 -0.909 -9.913 1.00 0.00 5 ASP A O 7
ATOM 9546 N N . GLN A 1 8 ? 90.819 -2.183 -11.579 1.00 0.00 6 GLN A N 7
ATOM 9547 C CA . GLN A 1 8 ? 89.707 -3.171 -11.383 1.00 0.00 6 GLN A CA 7
ATOM 9548 C C . GLN A 1 8 ? 89.904 -4.020 -10.117 1.00 0.00 6 GLN A C 7
ATOM 9549 O O . GLN A 1 8 ? 89.057 -4.825 -9.775 1.00 0.00 6 GLN A O 7
ATOM 9563 N N . ASP A 1 9 ? 91.003 -3.852 -9.424 1.00 0.00 7 ASP A N 7
ATOM 9564 C CA . ASP A 1 9 ? 91.214 -4.604 -8.145 1.00 0.00 7 ASP A CA 7
ATOM 9565 C C . ASP A 1 9 ? 90.194 -4.150 -7.089 1.00 0.00 7 ASP A C 7
ATOM 9566 O O . ASP A 1 9 ? 89.918 -4.868 -6.145 1.00 0.00 7 ASP A O 7
ATOM 9575 N N . TRP A 1 10 ? 89.633 -2.970 -7.241 1.00 0.00 8 TRP A N 7
ATOM 9576 C CA . TRP A 1 10 ? 88.638 -2.473 -6.240 1.00 0.00 8 TRP A CA 7
ATOM 9577 C C . TRP A 1 10 ? 87.274 -3.148 -6.427 1.00 0.00 8 TRP A C 7
ATOM 9578 O O . TRP A 1 10 ? 86.427 -3.067 -5.560 1.00 0.00 8 TRP A O 7
ATOM 9599 N N . ILE A 1 11 ? 87.040 -3.820 -7.536 1.00 0.00 9 ILE A N 7
ATOM 9600 C CA . ILE A 1 11 ? 85.676 -4.406 -7.780 1.00 0.00 9 ILE A CA 7
ATOM 9601 C C . ILE A 1 11 ? 85.292 -5.337 -6.616 1.00 0.00 9 ILE A C 7
ATOM 9602 O O . ILE A 1 11 ? 86.035 -6.228 -6.247 1.00 0.00 9 ILE A O 7
ATOM 9618 N N . GLY A 1 12 ? 84.132 -5.126 -6.047 1.00 0.00 10 GLY A N 7
ATOM 9619 C CA . GLY A 1 12 ? 83.713 -5.915 -4.851 1.00 0.00 10 GLY A CA 7
ATOM 9620 C C . GLY A 1 12 ? 84.261 -5.312 -3.544 1.00 0.00 10 GLY A C 7
ATOM 9621 O O . GLY A 1 12 ? 83.996 -5.837 -2.477 1.00 0.00 10 GLY A O 7
ATOM 9625 N N . CYS A 1 13 ? 85.017 -4.227 -3.601 1.00 0.00 11 CYS A N 7
ATOM 9626 C CA . CYS A 1 13 ? 85.536 -3.615 -2.328 1.00 0.00 11 CYS A CA 7
ATOM 9627 C C . CYS A 1 13 ? 84.465 -2.711 -1.688 1.00 0.00 11 CYS A C 7
ATOM 9628 O O . CYS A 1 13 ? 83.587 -2.207 -2.362 1.00 0.00 11 CYS A O 7
ATOM 9636 N N . ALA A 1 14 ? 84.542 -2.512 -0.397 1.00 0.00 12 ALA A N 7
ATOM 9637 C CA . ALA A 1 14 ? 83.465 -1.761 0.322 1.00 0.00 12 ALA A CA 7
ATOM 9638 C C . ALA A 1 14 ? 83.843 -0.286 0.451 1.00 0.00 12 ALA A C 7
ATOM 9639 O O . ALA A 1 14 ? 84.847 0.042 1.058 1.00 0.00 12 ALA A O 7
ATOM 9646 N N . VAL A 1 15 ? 83.051 0.601 -0.106 1.00 0.00 13 VAL A N 7
ATOM 9647 C CA . VAL A 1 15 ? 83.407 2.054 -0.068 1.00 0.00 13 VAL A CA 7
ATOM 9648 C C . VAL A 1 15 ? 82.191 2.911 0.295 1.00 0.00 13 VAL A C 7
ATOM 9649 O O . VAL A 1 15 ? 81.057 2.520 0.085 1.00 0.00 13 VAL A O 7
ATOM 9662 N N . SER A 1 16 ? 82.432 4.078 0.839 1.00 0.00 14 SER A N 7
ATOM 9663 C CA . SER A 1 16 ? 81.324 5.038 1.104 1.00 0.00 14 SER A CA 7
ATOM 9664 C C . SER A 1 16 ? 81.585 6.329 0.335 1.00 0.00 14 SER A C 7
ATOM 9665 O O . SER A 1 16 ? 82.704 6.806 0.285 1.00 0.00 14 SER A O 7
ATOM 9673 N N . ILE A 1 17 ? 80.568 6.893 -0.264 1.00 0.00 15 ILE A N 7
ATOM 9674 C CA . ILE A 1 17 ? 80.781 8.085 -1.139 1.00 0.00 15 ILE A CA 7
ATOM 9675 C C . ILE A 1 17 ? 80.002 9.278 -0.588 1.00 0.00 15 ILE A C 7
ATOM 9676 O O . ILE A 1 17 ? 78.793 9.223 -0.441 1.00 0.00 15 ILE A O 7
ATOM 9692 N N . ALA A 1 18 ? 80.689 10.349 -0.287 1.00 0.00 16 ALA A N 7
ATOM 9693 C CA . ALA A 1 18 ? 80.002 11.578 0.204 1.00 0.00 16 ALA A CA 7
ATOM 9694 C C . ALA A 1 18 ? 79.854 12.576 -0.943 1.00 0.00 16 ALA A C 7
ATOM 9695 O O . ALA A 1 18 ? 80.826 13.136 -1.414 1.00 0.00 16 ALA A O 7
ATOM 9702 N N . CYS A 1 19 ? 78.646 12.793 -1.397 1.00 0.00 17 CYS A N 7
ATOM 9703 C CA . CYS A 1 19 ? 78.404 13.808 -2.465 1.00 0.00 17 CYS A CA 7
ATOM 9704 C C . CYS A 1 19 ? 77.974 15.128 -1.825 1.00 0.00 17 CYS A C 7
ATOM 9705 O O . CYS A 1 19 ? 77.643 15.173 -0.653 1.00 0.00 17 CYS A O 7
ATOM 9713 N N . ASP A 1 20 ? 77.974 16.200 -2.580 1.00 0.00 18 ASP A N 7
ATOM 9714 C CA . ASP A 1 20 ? 77.612 17.535 -2.000 1.00 0.00 18 ASP A CA 7
ATOM 9715 C C . ASP A 1 20 ? 76.191 17.487 -1.418 1.00 0.00 18 ASP A C 7
ATOM 9716 O O . ASP A 1 20 ? 75.463 16.533 -1.615 1.00 0.00 18 ASP A O 7
ATOM 9725 N N . GLU A 1 21 ? 75.799 18.512 -0.704 1.00 0.00 19 GLU A N 7
ATOM 9726 C CA . GLU A 1 21 ? 74.577 18.416 0.167 1.00 0.00 19 GLU A CA 7
ATOM 9727 C C . GLU A 1 21 ? 73.346 17.963 -0.627 1.00 0.00 19 GLU A C 7
ATOM 9728 O O . GLU A 1 21 ? 72.499 17.257 -0.108 1.00 0.00 19 GLU A O 7
ATOM 9740 N N . VAL A 1 22 ? 73.238 18.360 -1.872 1.00 0.00 20 VAL A N 7
ATOM 9741 C CA . VAL A 1 22 ? 72.013 18.023 -2.667 1.00 0.00 20 VAL A CA 7
ATOM 9742 C C . VAL A 1 22 ? 72.036 16.540 -3.077 1.00 0.00 20 VAL A C 7
ATOM 9743 O O . VAL A 1 22 ? 71.001 15.941 -3.306 1.00 0.00 20 VAL A O 7
ATOM 9756 N N . LEU A 1 23 ? 73.204 15.951 -3.170 1.00 0.00 21 LEU A N 7
ATOM 9757 C CA . LEU A 1 23 ? 73.306 14.520 -3.588 1.00 0.00 21 LEU A CA 7
ATOM 9758 C C . LEU A 1 23 ? 73.272 13.570 -2.377 1.00 0.00 21 LEU A C 7
ATOM 9759 O O . LEU A 1 23 ? 73.068 12.379 -2.531 1.00 0.00 21 LEU A O 7
ATOM 9775 N N . GLY A 1 24 ? 73.468 14.080 -1.181 1.00 0.00 22 GLY A N 7
ATOM 9776 C CA . GLY A 1 24 ? 73.442 13.206 0.033 1.00 0.00 22 GLY A CA 7
ATOM 9777 C C . GLY A 1 24 ? 74.605 12.208 -0.004 1.00 0.00 22 GLY A C 7
ATOM 9778 O O . GLY A 1 24 ? 75.615 12.435 -0.647 1.00 0.00 22 GLY A O 7
ATOM 9782 N N . VAL A 1 25 ? 74.469 11.100 0.687 1.00 0.00 23 VAL A N 7
ATOM 9783 C CA . VAL A 1 25 ? 75.597 10.117 0.780 1.00 0.00 23 VAL A CA 7
ATOM 9784 C C . VAL A 1 25 ? 75.081 8.696 0.543 1.00 0.00 23 VAL A C 7
ATOM 9785 O O . VAL A 1 25 ? 74.007 8.339 0.994 1.00 0.00 23 VAL A O 7
ATOM 9798 N N . PHE A 1 26 ? 75.842 7.887 -0.157 1.00 0.00 24 PHE A N 7
ATOM 9799 C CA . PHE A 1 26 ? 75.454 6.453 -0.330 1.00 0.00 24 PHE A CA 7
ATOM 9800 C C . PHE A 1 26 ? 76.649 5.540 -0.039 1.00 0.00 24 PHE A C 7
ATOM 9801 O O . PHE A 1 26 ? 77.788 5.950 -0.131 1.00 0.00 24 PHE A O 7
ATOM 9818 N N . GLN A 1 27 ? 76.386 4.309 0.314 1.00 0.00 25 GLN A N 7
ATOM 9819 C CA . GLN A 1 27 ? 77.490 3.334 0.570 1.00 0.00 25 GLN A CA 7
ATOM 9820 C C . GLN A 1 27 ? 77.123 1.974 -0.029 1.00 0.00 25 GLN A C 7
ATOM 9821 O O . GLN A 1 27 ? 75.967 1.597 -0.049 1.00 0.00 25 GLN A O 7
ATOM 9835 N N . GLY A 1 28 ? 78.095 1.240 -0.514 1.00 0.00 26 GLY A N 7
ATOM 9836 C CA . GLY A 1 28 ? 77.791 -0.059 -1.189 1.00 0.00 26 GLY A CA 7
ATOM 9837 C C . GLY A 1 28 ? 79.091 -0.762 -1.581 1.00 0.00 26 GLY A C 7
ATOM 9838 O O . GLY A 1 28 ? 80.164 -0.189 -1.508 1.00 0.00 26 GLY A O 7
ATOM 9842 N N . LEU A 1 29 ? 79.000 -2.004 -1.991 1.00 0.00 27 LEU A N 7
ATOM 9843 C CA . LEU A 1 29 ? 80.191 -2.702 -2.557 1.00 0.00 27 LEU A CA 7
ATOM 9844 C C . LEU A 1 29 ? 80.253 -2.481 -4.070 1.00 0.00 27 LEU A C 7
ATOM 9845 O O . LEU A 1 29 ? 79.265 -2.612 -4.769 1.00 0.00 27 LEU A O 7
ATOM 9861 N N . ILE A 1 30 ? 81.413 -2.148 -4.568 1.00 0.00 28 ILE A N 7
ATOM 9862 C CA . ILE A 1 30 ? 81.554 -1.816 -6.022 1.00 0.00 28 ILE A CA 7
ATOM 9863 C C . ILE A 1 30 ? 81.329 -3.063 -6.885 1.00 0.00 28 ILE A C 7
ATOM 9864 O O . ILE A 1 30 ? 81.805 -4.137 -6.575 1.00 0.00 28 ILE A O 7
ATOM 9880 N N . LYS A 1 31 ? 80.600 -2.917 -7.965 1.00 0.00 29 LYS A N 7
ATOM 9881 C CA . LYS A 1 31 ? 80.501 -4.022 -8.964 1.00 0.00 29 LYS A CA 7
ATOM 9882 C C . LYS A 1 31 ? 81.217 -3.630 -10.260 1.00 0.00 29 LYS A C 7
ATOM 9883 O O . LYS A 1 31 ? 81.700 -4.481 -10.985 1.00 0.00 29 LYS A O 7
ATOM 9902 N N . GLN A 1 32 ? 81.292 -2.351 -10.556 1.00 0.00 30 GLN A N 7
ATOM 9903 C CA . GLN A 1 32 ? 81.967 -1.906 -11.816 1.00 0.00 30 GLN A CA 7
ATOM 9904 C C . GLN A 1 32 ? 82.562 -0.510 -11.620 1.00 0.00 30 GLN A C 7
ATOM 9905 O O . GLN A 1 32 ? 82.024 0.305 -10.896 1.00 0.00 30 GLN A O 7
ATOM 9919 N N . ILE A 1 33 ? 83.670 -0.233 -12.265 1.00 0.00 31 ILE A N 7
ATOM 9920 C CA . ILE A 1 33 ? 84.317 1.107 -12.118 1.00 0.00 31 ILE A CA 7
ATOM 9921 C C . ILE A 1 33 ? 84.855 1.579 -13.472 1.00 0.00 31 ILE A C 7
ATOM 9922 O O . ILE A 1 33 ? 85.428 0.816 -14.226 1.00 0.00 31 ILE A O 7
ATOM 9938 N N . SER A 1 34 ? 84.664 2.837 -13.775 1.00 0.00 32 SER A N 7
ATOM 9939 C CA . SER A 1 34 ? 85.255 3.422 -15.015 1.00 0.00 32 SER A CA 7
ATOM 9940 C C . SER A 1 34 ? 85.630 4.881 -14.756 1.00 0.00 32 SER A C 7
ATOM 9941 O O . SER A 1 34 ? 85.107 5.511 -13.858 1.00 0.00 32 SER A O 7
ATOM 9949 N N . ALA A 1 35 ? 86.523 5.425 -15.544 1.00 0.00 33 ALA A N 7
ATOM 9950 C CA . ALA A 1 35 ? 87.091 6.780 -15.233 1.00 0.00 33 ALA A CA 7
ATOM 9951 C C . ALA A 1 35 ? 85.980 7.830 -15.080 1.00 0.00 33 ALA A C 7
ATOM 9952 O O . ALA A 1 35 ? 86.169 8.841 -14.427 1.00 0.00 33 ALA A O 7
ATOM 9959 N N . GLU A 1 36 ? 84.831 7.600 -15.672 1.00 0.00 34 GLU A N 7
ATOM 9960 C CA . GLU A 1 36 ? 83.760 8.644 -15.669 1.00 0.00 34 GLU A CA 7
ATOM 9961 C C . GLU A 1 36 ? 82.799 8.452 -14.487 1.00 0.00 34 GLU A C 7
ATOM 9962 O O . GLU A 1 36 ? 82.184 9.398 -14.029 1.00 0.00 34 GLU A O 7
ATOM 9974 N N . GLU A 1 37 ? 82.665 7.243 -13.989 1.00 0.00 35 GLU A N 7
ATOM 9975 C CA . GLU A 1 37 ? 81.618 6.967 -12.954 1.00 0.00 35 GLU A CA 7
ATOM 9976 C C . GLU A 1 37 ? 81.982 5.738 -12.110 1.00 0.00 35 GLU A C 7
ATOM 9977 O O . GLU A 1 37 ? 82.738 4.884 -12.533 1.00 0.00 35 GLU A O 7
ATOM 9989 N N . ILE A 1 38 ? 81.444 5.651 -10.919 1.00 0.00 36 ILE A N 7
ATOM 9990 C CA . ILE A 1 38 ? 81.593 4.405 -10.101 1.00 0.00 36 ILE A CA 7
ATOM 9991 C C . ILE A 1 38 ? 80.216 3.763 -9.892 1.00 0.00 36 ILE A C 7
ATOM 9992 O O . ILE A 1 38 ? 79.236 4.456 -9.679 1.00 0.00 36 ILE A O 7
ATOM 10008 N N . THR A 1 39 ? 80.131 2.450 -9.950 1.00 0.00 37 THR A N 7
ATOM 10009 C CA . THR A 1 39 ? 78.801 1.775 -9.820 1.00 0.00 37 THR A CA 7
ATOM 10010 C C . THR A 1 39 ? 78.845 0.721 -8.707 1.00 0.00 37 THR A C 7
ATOM 10011 O O . THR A 1 39 ? 79.742 -0.103 -8.666 1.00 0.00 37 THR A O 7
ATOM 10022 N N . ILE A 1 40 ? 77.882 0.738 -7.811 1.00 0.00 38 ILE A N 7
ATOM 10023 C CA . ILE A 1 40 ? 77.861 -0.269 -6.701 1.00 0.00 38 ILE A CA 7
ATOM 10024 C C . ILE A 1 40 ? 76.453 -0.867 -6.540 1.00 0.00 38 ILE A C 7
ATOM 10025 O O . ILE A 1 40 ? 75.491 -0.367 -7.091 1.00 0.00 38 ILE A O 7
ATOM 10041 N N . VAL A 1 41 ? 76.339 -1.929 -5.781 1.00 0.00 39 VAL A N 7
ATOM 10042 C CA . VAL A 1 41 ? 75.033 -2.662 -5.679 1.00 0.00 39 VAL A CA 7
ATOM 10043 C C . VAL A 1 41 ? 74.598 -2.796 -4.213 1.00 0.00 39 VAL A C 7
ATOM 10044 O O . VAL A 1 41 ? 75.387 -2.614 -3.307 1.00 0.00 39 VAL A O 7
ATOM 10057 N N . ARG A 1 42 ? 73.339 -3.108 -3.979 1.00 0.00 40 ARG A N 7
ATOM 10058 C CA . ARG A 1 42 ? 72.785 -3.135 -2.579 1.00 0.00 40 ARG A CA 7
ATOM 10059 C C . ARG A 1 42 ? 72.987 -1.772 -1.917 1.00 0.00 40 ARG A C 7
ATOM 10060 O O . ARG A 1 42 ? 73.538 -1.661 -0.838 1.00 0.00 40 ARG A O 7
ATOM 10081 N N . ALA A 1 43 ? 72.536 -0.735 -2.573 1.00 0.00 41 ALA A N 7
ATOM 10082 C CA . ALA A 1 43 ? 72.875 0.653 -2.133 1.00 0.00 41 ALA A CA 7
ATOM 10083 C C . ALA A 1 43 ? 72.197 1.018 -0.808 1.00 0.00 41 ALA A C 7
ATOM 10084 O O . ALA A 1 43 ? 71.035 0.727 -0.574 1.00 0.00 41 ALA A O 7
ATOM 10091 N N . PHE A 1 44 ? 72.932 1.659 0.059 1.00 0.00 42 PHE A N 7
ATOM 10092 C CA . PHE A 1 44 ? 72.325 2.286 1.268 1.00 0.00 42 PHE A CA 7
ATOM 10093 C C . PHE A 1 44 ? 72.486 3.804 1.175 1.00 0.00 42 PHE A C 7
ATOM 10094 O O . PHE A 1 44 ? 73.520 4.292 0.763 1.00 0.00 42 PHE A O 7
ATOM 10111 N N . ARG A 1 45 ? 71.478 4.550 1.552 1.00 0.00 43 ARG A N 7
ATOM 10112 C CA . ARG A 1 45 ? 71.553 6.039 1.440 1.00 0.00 43 ARG A CA 7
ATOM 10113 C C . ARG A 1 45 ? 71.034 6.686 2.724 1.00 0.00 43 ARG A C 7
ATOM 10114 O O . ARG A 1 45 ? 70.081 6.223 3.318 1.00 0.00 43 ARG A O 7
ATOM 10135 N N . ASN A 1 46 ? 71.661 7.753 3.162 1.00 0.00 44 ASN A N 7
ATOM 10136 C CA . ASN A 1 46 ? 71.203 8.463 4.408 1.00 0.00 44 ASN A CA 7
ATOM 10137 C C . ASN A 1 46 ? 71.089 7.485 5.590 1.00 0.00 44 ASN A C 7
ATOM 10138 O O . ASN A 1 46 ? 70.155 7.547 6.368 1.00 0.00 44 ASN A O 7
ATOM 10149 N N . GLY A 1 47 ? 72.033 6.587 5.719 1.00 0.00 45 GLY A N 7
ATOM 10150 C CA . GLY A 1 47 ? 72.054 5.661 6.894 1.00 0.00 45 GLY A CA 7
ATOM 10151 C C . GLY A 1 47 ? 70.799 4.778 6.922 1.00 0.00 45 GLY A C 7
ATOM 10152 O O . GLY A 1 47 ? 70.426 4.265 7.961 1.00 0.00 45 GLY A O 7
ATOM 10156 N N . VAL A 1 48 ? 70.145 4.596 5.797 1.00 0.00 46 VAL A N 7
ATOM 10157 C CA . VAL A 1 48 ? 68.998 3.639 5.734 1.00 0.00 46 VAL A CA 7
ATOM 10158 C C . VAL A 1 48 ? 68.990 2.926 4.364 1.00 0.00 46 VAL A C 7
ATOM 10159 O O . VAL A 1 48 ? 69.452 3.484 3.391 1.00 0.00 46 VAL A O 7
ATOM 10172 N N . PRO A 1 49 ? 68.467 1.712 4.320 1.00 0.00 47 PRO A N 7
ATOM 10173 C CA . PRO A 1 49 ? 68.509 0.928 3.060 1.00 0.00 47 PRO A CA 7
ATOM 10174 C C . PRO A 1 49 ? 67.543 1.528 2.034 1.00 0.00 47 PRO A C 7
ATOM 10175 O O . PRO A 1 49 ? 66.500 2.046 2.390 1.00 0.00 47 PRO A O 7
ATOM 10186 N N . LEU A 1 50 ? 67.882 1.465 0.765 1.00 0.00 48 LEU A N 7
ATOM 10187 C CA . LEU A 1 50 ? 66.928 1.930 -0.288 1.00 0.00 48 LEU A CA 7
ATOM 10188 C C . LEU A 1 50 ? 65.838 0.877 -0.509 1.00 0.00 48 LEU A C 7
ATOM 10189 O O . LEU A 1 50 ? 66.042 -0.297 -0.265 1.00 0.00 48 LEU A O 7
ATOM 10205 N N . ARG A 1 51 ? 64.682 1.293 -0.969 1.00 0.00 49 ARG A N 7
ATOM 10206 C CA . ARG A 1 51 ? 63.523 0.345 -1.097 1.00 0.00 49 ARG A CA 7
ATOM 10207 C C . ARG A 1 51 ? 63.905 -0.881 -1.938 1.00 0.00 49 ARG A C 7
ATOM 10208 O O . ARG A 1 51 ? 63.495 -1.990 -1.648 1.00 0.00 49 ARG A O 7
ATOM 10229 N N . LYS A 1 52 ? 64.685 -0.683 -2.973 1.00 0.00 50 LYS A N 7
ATOM 10230 C CA . LYS A 1 52 ? 65.115 -1.834 -3.824 1.00 0.00 50 LYS A CA 7
ATOM 10231 C C . LYS A 1 52 ? 66.614 -2.094 -3.653 1.00 0.00 50 LYS A C 7
ATOM 10232 O O . LYS A 1 52 ? 67.442 -1.353 -4.152 1.00 0.00 50 LYS A O 7
ATOM 10251 N N . GLN A 1 53 ? 66.962 -3.141 -2.947 1.00 0.00 51 GLN A N 7
ATOM 10252 C CA . GLN A 1 53 ? 68.407 -3.506 -2.790 1.00 0.00 51 GLN A CA 7
ATOM 10253 C C . GLN A 1 53 ? 69.015 -3.846 -4.154 1.00 0.00 51 GLN A C 7
ATOM 10254 O O . GLN A 1 53 ? 70.189 -3.630 -4.391 1.00 0.00 51 GLN A O 7
ATOM 10268 N N . ASN A 1 54 ? 68.218 -4.379 -5.047 1.00 0.00 52 ASN A N 7
ATOM 10269 C CA . ASN A 1 54 ? 68.746 -4.803 -6.383 1.00 0.00 52 ASN A CA 7
ATOM 10270 C C . ASN A 1 54 ? 69.082 -3.585 -7.258 1.00 0.00 52 ASN A C 7
ATOM 10271 O O . ASN A 1 54 ? 69.800 -3.708 -8.235 1.00 0.00 52 ASN A O 7
ATOM 10282 N N . ALA A 1 55 ? 68.577 -2.416 -6.921 1.00 0.00 53 ALA A N 7
ATOM 10283 C CA . ALA A 1 55 ? 68.832 -1.214 -7.778 1.00 0.00 53 ALA A CA 7
ATOM 10284 C C . ALA A 1 55 ? 70.284 -0.758 -7.620 1.00 0.00 53 ALA A C 7
ATOM 10285 O O . ALA A 1 55 ? 70.808 -0.698 -6.522 1.00 0.00 53 ALA A O 7
ATOM 10292 N N . GLU A 1 56 ? 70.933 -0.440 -8.713 1.00 0.00 54 GLU A N 7
ATOM 10293 C CA . GLU A 1 56 ? 72.371 -0.032 -8.649 1.00 0.00 54 GLU A CA 7
ATOM 10294 C C . GLU A 1 56 ? 72.508 1.496 -8.560 1.00 0.00 54 GLU A C 7
ATOM 10295 O O . GLU A 1 56 ? 71.686 2.232 -9.074 1.00 0.00 54 GLU A O 7
ATOM 10307 N N . VAL A 1 57 ? 73.541 1.965 -7.907 1.00 0.00 55 VAL A N 7
ATOM 10308 C CA . VAL A 1 57 ? 73.840 3.431 -7.909 1.00 0.00 55 VAL A CA 7
ATOM 10309 C C . VAL A 1 57 ? 75.023 3.703 -8.838 1.00 0.00 55 VAL A C 7
ATOM 10310 O O . VAL A 1 57 ? 76.086 3.135 -8.668 1.00 0.00 55 VAL A O 7
ATOM 10323 N N . VAL A 1 58 ? 74.845 4.561 -9.811 1.00 0.00 56 VAL A N 7
ATOM 10324 C CA . VAL A 1 58 ? 75.998 4.969 -10.670 1.00 0.00 56 VAL A CA 7
ATOM 10325 C C . VAL A 1 58 ? 76.151 6.488 -10.629 1.00 0.00 56 VAL A C 7
ATOM 10326 O O . VAL A 1 58 ? 75.315 7.218 -11.129 1.00 0.00 56 VAL A O 7
ATOM 10339 N N . LEU A 1 59 ? 77.212 6.958 -10.036 1.00 0.00 57 LEU A N 7
ATOM 10340 C CA . LEU A 1 59 ? 77.380 8.427 -9.835 1.00 0.00 57 LEU A CA 7
ATOM 10341 C C . LEU A 1 59 ? 78.746 8.885 -10.351 1.00 0.00 57 LEU A C 7
ATOM 10342 O O . LEU A 1 59 ? 79.742 8.209 -10.171 1.00 0.00 57 LEU A O 7
ATOM 10358 N N . LYS A 1 60 ? 78.794 10.027 -10.993 1.00 0.00 58 LYS A N 7
ATOM 10359 C CA . LYS A 1 60 ? 80.079 10.508 -11.592 1.00 0.00 58 LYS A CA 7
ATOM 10360 C C . LYS A 1 60 ? 81.024 11.018 -10.500 1.00 0.00 58 LYS A C 7
ATOM 10361 O O . LYS A 1 60 ? 80.610 11.688 -9.573 1.00 0.00 58 LYS A O 7
ATOM 10380 N N . CYS A 1 61 ? 82.292 10.701 -10.608 1.00 0.00 59 CYS A N 7
ATOM 10381 C CA . CYS A 1 61 ? 83.300 11.223 -9.625 1.00 0.00 59 CYS A CA 7
ATOM 10382 C C . CYS A 1 61 ? 83.250 12.757 -9.548 1.00 0.00 59 CYS A C 7
ATOM 10383 O O . CYS A 1 61 ? 83.500 13.342 -8.511 1.00 0.00 59 CYS A O 7
ATOM 10391 N N . THR A 1 62 ? 82.929 13.402 -10.644 1.00 0.00 60 THR A N 7
ATOM 10392 C CA . THR A 1 62 ? 82.891 14.900 -10.659 1.00 0.00 60 THR A CA 7
ATOM 10393 C C . THR A 1 62 ? 81.792 15.416 -9.722 1.00 0.00 60 THR A C 7
ATOM 10394 O O . THR A 1 62 ? 81.871 16.520 -9.216 1.00 0.00 60 THR A O 7
ATOM 10405 N N . ASP A 1 63 ? 80.774 14.623 -9.491 1.00 0.00 61 ASP A N 7
ATOM 10406 C CA . ASP A 1 63 ? 79.684 15.041 -8.556 1.00 0.00 61 ASP A CA 7
ATOM 10407 C C . ASP A 1 63 ? 80.010 14.613 -7.118 1.00 0.00 61 ASP A C 7
ATOM 10408 O O . ASP A 1 63 ? 79.461 15.146 -6.171 1.00 0.00 61 ASP A O 7
ATOM 10417 N N . ILE A 1 64 ? 80.896 13.656 -6.949 1.00 0.00 62 ILE A N 7
ATOM 10418 C CA . ILE A 1 64 ? 81.291 13.224 -5.570 1.00 0.00 62 ILE A CA 7
ATOM 10419 C C . ILE A 1 64 ? 82.319 14.203 -4.993 1.00 0.00 62 ILE A C 7
ATOM 10420 O O . ILE A 1 64 ? 83.148 14.735 -5.708 1.00 0.00 62 ILE A O 7
ATOM 10436 N N . ARG A 1 65 ? 82.266 14.441 -3.704 1.00 0.00 63 ARG A N 7
ATOM 10437 C CA . ARG A 1 65 ? 83.223 15.394 -3.068 1.00 0.00 63 ARG A CA 7
ATOM 10438 C C . ARG A 1 65 ? 84.363 14.626 -2.392 1.00 0.00 63 ARG A C 7
ATOM 10439 O O . ARG A 1 65 ? 85.487 15.094 -2.345 1.00 0.00 63 ARG A O 7
ATOM 10460 N N . SER A 1 66 ? 84.081 13.454 -1.868 1.00 0.00 64 SER A N 7
ATOM 10461 C CA . SER A 1 66 ? 85.161 12.638 -1.226 1.00 0.00 64 SER A CA 7
ATOM 10462 C C . SER A 1 66 ? 84.744 11.166 -1.142 1.00 0.00 64 SER A C 7
ATOM 10463 O O . SER A 1 66 ? 83.571 10.846 -1.150 1.00 0.00 64 SER A O 7
ATOM 10471 N N . ILE A 1 67 ? 85.702 10.272 -1.058 1.00 0.00 65 ILE A N 7
ATOM 10472 C CA . ILE A 1 67 ? 85.376 8.811 -1.016 1.00 0.00 65 ILE A CA 7
ATOM 10473 C C . ILE A 1 67 ? 86.292 8.101 -0.012 1.00 0.00 65 ILE A C 7
ATOM 10474 O O . ILE A 1 67 ? 87.447 8.451 0.144 1.00 0.00 65 ILE A O 7
ATOM 10490 N N . ASP A 1 68 ? 85.775 7.105 0.665 1.00 0.00 66 ASP A N 7
ATOM 10491 C CA . ASP A 1 68 ? 86.603 6.344 1.651 1.00 0.00 66 ASP A CA 7
ATOM 10492 C C . ASP A 1 68 ? 86.312 4.842 1.548 1.00 0.00 66 ASP A C 7
ATOM 10493 O O . ASP A 1 68 ? 85.189 4.417 1.742 1.00 0.00 66 ASP A O 7
ATOM 10502 N N . LEU A 1 69 ? 87.307 4.040 1.245 1.00 0.00 67 LEU A N 7
ATOM 10503 C CA . LEU A 1 69 ? 87.095 2.558 1.235 1.00 0.00 67 LEU A CA 7
ATOM 10504 C C . LEU A 1 69 ? 87.094 2.019 2.667 1.00 0.00 67 LEU A C 7
ATOM 10505 O O . LEU A 1 69 ? 88.099 2.053 3.352 1.00 0.00 67 LEU A O 7
ATOM 10521 N N . ILE A 1 70 ? 85.967 1.522 3.117 1.00 0.00 68 ILE A N 7
ATOM 10522 C CA . ILE A 1 70 ? 85.874 0.998 4.516 1.00 0.00 68 ILE A CA 7
ATOM 10523 C C . ILE A 1 70 ? 86.601 -0.345 4.621 1.00 0.00 68 ILE A C 7
ATOM 10524 O O . ILE A 1 70 ? 87.256 -0.632 5.607 1.00 0.00 68 ILE A O 7
ATOM 10540 N N . GLU A 1 71 ? 86.487 -1.166 3.605 1.00 0.00 69 GLU A N 7
ATOM 10541 C CA . GLU A 1 71 ? 87.109 -2.524 3.654 1.00 0.00 69 GLU A CA 7
ATOM 10542 C C . GLU A 1 71 ? 87.813 -2.833 2.321 1.00 0.00 69 GLU A C 7
ATOM 10543 O O . GLU A 1 71 ? 87.160 -3.203 1.364 1.00 0.00 69 GLU A O 7
ATOM 10555 N N . PRO A 1 72 ? 89.124 -2.670 2.286 1.00 0.00 70 PRO A N 7
ATOM 10556 C CA . PRO A 1 72 ? 89.877 -2.971 1.041 1.00 0.00 70 PRO A CA 7
ATOM 10557 C C . PRO A 1 72 ? 89.756 -4.457 0.675 1.00 0.00 70 PRO A C 7
ATOM 10558 O O . PRO A 1 72 ? 89.896 -4.829 -0.475 1.00 0.00 70 PRO A O 7
ATOM 10569 N N . ALA A 1 73 ? 89.498 -5.305 1.645 1.00 0.00 71 ALA A N 7
ATOM 10570 C CA . ALA A 1 73 ? 89.408 -6.776 1.362 1.00 0.00 71 ALA A CA 7
ATOM 10571 C C . ALA A 1 73 ? 88.310 -7.057 0.332 1.00 0.00 71 ALA A C 7
ATOM 10572 O O . ALA A 1 73 ? 87.267 -6.428 0.338 1.00 0.00 71 ALA A O 7
ATOM 10579 N N . LYS A 1 74 ? 88.542 -7.998 -0.549 1.00 0.00 72 LYS A N 7
ATOM 10580 C CA . LYS A 1 74 ? 87.527 -8.332 -1.593 1.00 0.00 72 LYS A CA 7
ATOM 10581 C C . LYS A 1 74 ? 86.594 -9.438 -1.093 1.00 0.00 72 LYS A C 7
ATOM 10582 O O . LYS A 1 74 ? 87.026 -10.390 -0.471 1.00 0.00 72 LYS A O 7
ATOM 10601 N N . GLN A 1 75 ? 85.317 -9.313 -1.363 1.00 0.00 73 GLN A N 7
ATOM 10602 C CA . GLN A 1 75 ? 84.342 -10.359 -0.926 1.00 0.00 73 GLN A CA 7
ATOM 10603 C C . GLN A 1 75 ? 83.832 -11.144 -2.137 1.00 0.00 73 GLN A C 7
ATOM 10604 O O . GLN A 1 75 ? 83.777 -10.629 -3.239 1.00 0.00 73 GLN A O 7
ATOM 10618 N N . ASP A 1 76 ? 83.461 -12.384 -1.936 1.00 0.00 74 ASP A N 7
ATOM 10619 C CA . ASP A 1 76 ? 82.967 -13.222 -3.072 1.00 0.00 74 ASP A CA 7
ATOM 10620 C C . ASP A 1 76 ? 81.488 -12.933 -3.341 1.00 0.00 74 ASP A C 7
ATOM 10621 O O . ASP A 1 76 ? 80.640 -13.168 -2.499 1.00 0.00 74 ASP A O 7
ATOM 10630 N N . LEU A 1 77 ? 81.178 -12.425 -4.508 1.00 0.00 75 LEU A N 7
ATOM 10631 C CA . LEU A 1 77 ? 79.756 -12.111 -4.847 1.00 0.00 75 LEU A CA 7
ATOM 10632 C C . LEU A 1 77 ? 79.160 -13.222 -5.717 1.00 0.00 75 LEU A C 7
ATOM 10633 O O . LEU A 1 77 ? 79.803 -13.727 -6.618 1.00 0.00 75 LEU A O 7
ATOM 10649 N N . ASP A 1 78 ? 77.935 -13.600 -5.449 1.00 0.00 76 ASP A N 7
ATOM 10650 C CA . ASP A 1 78 ? 77.283 -14.689 -6.243 1.00 0.00 76 ASP A CA 7
ATOM 10651 C C . ASP A 1 78 ? 76.823 -14.155 -7.604 1.00 0.00 76 ASP A C 7
ATOM 10652 O O . ASP A 1 78 ? 76.459 -13.002 -7.736 1.00 0.00 76 ASP A O 7
ATOM 10661 N N . GLY A 1 79 ? 76.841 -14.993 -8.613 1.00 0.00 77 GLY A N 7
ATOM 10662 C CA . GLY A 1 79 ? 76.369 -14.565 -9.965 1.00 0.00 77 GLY A CA 7
ATOM 10663 C C . GLY A 1 79 ? 77.573 -14.303 -10.872 1.00 0.00 77 GLY A C 7
ATOM 10664 O O . GLY A 1 79 ? 77.555 -14.623 -12.046 1.00 0.00 77 GLY A O 7
ATOM 10668 N N . HIS A 1 80 ? 78.617 -13.722 -10.333 1.00 0.00 78 HIS A N 7
ATOM 10669 C CA . HIS A 1 80 ? 79.849 -13.461 -11.149 1.00 0.00 78 HIS A CA 7
ATOM 10670 C C . HIS A 1 80 ? 80.409 -14.776 -11.700 1.00 0.00 78 HIS A C 7
ATOM 10671 O O . HIS A 1 80 ? 80.956 -14.819 -12.787 1.00 0.00 78 HIS A O 7
ATOM 10685 N N . THR A 1 81 ? 80.277 -15.845 -10.953 1.00 0.00 79 THR A N 7
ATOM 10686 C CA . THR A 1 81 ? 80.808 -17.165 -11.414 1.00 0.00 79 THR A CA 7
ATOM 10687 C C . THR A 1 81 ? 79.669 -18.181 -11.530 1.00 0.00 79 THR A C 7
ATOM 10688 O O . THR A 1 81 ? 78.588 -17.974 -11.010 1.00 0.00 79 THR A O 7
ATOM 10699 N N . ALA A 1 82 ? 79.909 -19.277 -12.208 1.00 0.00 80 ALA A N 7
ATOM 10700 C CA . ALA A 1 82 ? 78.840 -20.314 -12.378 1.00 0.00 80 ALA A CA 7
ATOM 10701 C C . ALA A 1 82 ? 78.392 -20.844 -11.004 1.00 0.00 80 ALA A C 7
ATOM 10702 O O . ALA A 1 82 ? 79.118 -20.717 -10.038 1.00 0.00 80 ALA A O 7
ATOM 10709 N N . PRO A 1 83 ? 77.207 -21.429 -10.947 1.00 0.00 81 PRO A N 7
ATOM 10710 C CA . PRO A 1 83 ? 76.695 -21.949 -9.653 1.00 0.00 81 PRO A CA 7
ATOM 10711 C C . PRO A 1 83 ? 77.619 -23.060 -9.119 1.00 0.00 81 PRO A C 7
ATOM 10712 O O . PRO A 1 83 ? 78.375 -23.635 -9.876 1.00 0.00 81 PRO A O 7
ATOM 10723 N N . PRO A 1 84 ? 77.539 -23.338 -7.822 1.00 0.00 82 PRO A N 7
ATOM 10724 C CA . PRO A 1 84 ? 78.412 -24.382 -7.212 1.00 0.00 82 PRO A CA 7
ATOM 10725 C C . PRO A 1 84 ? 78.375 -25.706 -8.014 1.00 0.00 82 PRO A C 7
ATOM 10726 O O . PRO A 1 84 ? 79.407 -26.162 -8.466 1.00 0.00 82 PRO A O 7
ATOM 10737 N N . PRO A 1 85 ? 77.198 -26.291 -8.173 1.00 0.00 83 PRO A N 7
ATOM 10738 C CA . PRO A 1 85 ? 77.097 -27.557 -8.948 1.00 0.00 83 PRO A CA 7
ATOM 10739 C C . PRO A 1 85 ? 77.563 -27.338 -10.391 1.00 0.00 83 PRO A C 7
ATOM 10740 O O . PRO A 1 85 ? 77.333 -26.292 -10.972 1.00 0.00 83 PRO A O 7
ATOM 10751 N N . VAL A 1 86 ? 78.213 -28.318 -10.968 1.00 0.00 84 VAL A N 7
ATOM 10752 C CA . VAL A 1 86 ? 78.720 -28.175 -12.367 1.00 0.00 84 VAL A CA 7
ATOM 10753 C C . VAL A 1 86 ? 78.330 -29.403 -13.202 1.00 0.00 84 VAL A C 7
ATOM 10754 O O . VAL A 1 86 ? 78.320 -30.518 -12.713 1.00 0.00 84 VAL A O 7
ATOM 10767 N N . VAL A 1 87 ? 78.009 -29.197 -14.457 1.00 0.00 85 VAL A N 7
ATOM 10768 C CA . VAL A 1 87 ? 77.617 -30.344 -15.339 1.00 0.00 85 VAL A CA 7
ATOM 10769 C C . VAL A 1 87 ? 78.784 -31.335 -15.451 1.00 0.00 85 VAL A C 7
ATOM 10770 O O . VAL A 1 87 ? 78.588 -32.537 -15.444 1.00 0.00 85 VAL A O 7
ATOM 10783 N N . ASN A 1 88 ? 79.989 -30.832 -15.553 1.00 0.00 86 ASN A N 7
ATOM 10784 C CA . ASN A 1 88 ? 81.177 -31.732 -15.674 1.00 0.00 86 ASN A CA 7
ATOM 10785 C C . ASN A 1 88 ? 81.882 -31.864 -14.321 1.00 0.00 86 ASN A C 7
ATOM 10786 O O . ASN A 1 88 ? 82.381 -30.896 -13.776 1.00 0.00 86 ASN A O 7
ATOM 10797 N N . LYS A 1 89 ? 81.924 -33.056 -13.780 1.00 0.00 87 LYS A N 7
ATOM 10798 C CA . LYS A 1 89 ? 82.591 -33.269 -12.460 1.00 0.00 87 LYS A CA 7
ATOM 10799 C C . LYS A 1 89 ? 83.648 -34.385 -12.573 1.00 0.00 87 LYS A C 7
ATOM 10800 O O . LYS A 1 89 ? 83.376 -35.518 -12.227 1.00 0.00 87 LYS A O 7
ATOM 10819 N N . PRO A 1 90 ? 84.831 -34.042 -13.056 1.00 0.00 88 PRO A N 7
ATOM 10820 C CA . PRO A 1 90 ? 85.899 -35.065 -13.213 1.00 0.00 88 PRO A CA 7
ATOM 10821 C C . PRO A 1 90 ? 86.244 -35.693 -11.859 1.00 0.00 88 PRO A C 7
ATOM 10822 O O . PRO A 1 90 ? 86.239 -35.030 -10.838 1.00 0.00 88 PRO A O 7
ATOM 10833 N N . THR A 1 91 ? 86.544 -36.969 -11.849 1.00 0.00 89 THR A N 7
ATOM 10834 C CA . THR A 1 91 ? 86.888 -37.661 -10.570 1.00 0.00 89 THR A CA 7
ATOM 10835 C C . THR A 1 91 ? 88.352 -38.141 -10.602 1.00 0.00 89 THR A C 7
ATOM 10836 O O . THR A 1 91 ? 88.658 -39.097 -11.288 1.00 0.00 89 THR A O 7
ATOM 10847 N N . PRO A 1 92 ? 89.225 -37.474 -9.863 1.00 0.00 90 PRO A N 7
ATOM 10848 C CA . PRO A 1 92 ? 90.657 -37.886 -9.838 1.00 0.00 90 PRO A CA 7
ATOM 10849 C C . PRO A 1 92 ? 90.794 -39.343 -9.383 1.00 0.00 90 PRO A C 7
ATOM 10850 O O . PRO A 1 92 ? 90.039 -39.815 -8.551 1.00 0.00 90 PRO A O 7
ATOM 10861 N N . VAL A 1 93 ? 91.752 -40.055 -9.925 1.00 0.00 91 VAL A N 7
ATOM 10862 C CA . VAL A 1 93 ? 91.907 -41.504 -9.583 1.00 0.00 91 VAL A CA 7
ATOM 10863 C C . VAL A 1 93 ? 93.252 -41.737 -8.882 1.00 0.00 91 VAL A C 7
ATOM 10864 O O . VAL A 1 93 ? 94.273 -41.221 -9.294 1.00 0.00 91 VAL A O 7
ATOM 10877 N N . LYS A 1 94 ? 93.253 -42.512 -7.820 1.00 0.00 92 LYS A N 7
ATOM 10878 C CA . LYS A 1 94 ? 94.519 -42.785 -7.059 1.00 0.00 92 LYS A CA 7
ATOM 10879 C C . LYS A 1 94 ? 95.197 -41.476 -6.636 1.00 0.00 92 LYS A C 7
ATOM 10880 O O . LYS A 1 94 ? 96.403 -41.337 -6.731 1.00 0.00 92 LYS A O 7
ATOM 10899 N N . LEU A 1 95 ? 94.428 -40.521 -6.171 1.00 0.00 93 LEU A N 7
ATOM 10900 C CA . LEU A 1 95 ? 95.025 -39.250 -5.661 1.00 0.00 93 LEU A CA 7
ATOM 10901 C C . LEU A 1 95 ? 94.798 -39.134 -4.141 1.00 0.00 93 LEU A C 7
ATOM 10902 O O . LEU A 1 95 ? 93.678 -38.936 -3.713 1.00 0.00 93 LEU A O 7
ATOM 10918 N N . PRO A 1 96 ? 95.858 -39.259 -3.358 1.00 0.00 94 PRO A N 7
ATOM 10919 C CA . PRO A 1 96 ? 95.709 -39.152 -1.883 1.00 0.00 94 PRO A CA 7
ATOM 10920 C C . PRO A 1 96 ? 95.279 -37.736 -1.486 1.00 0.00 94 PRO A C 7
ATOM 10921 O O . PRO A 1 96 ? 95.908 -36.763 -1.858 1.00 0.00 94 PRO A O 7
ATOM 10932 N N . HIS A 1 97 ? 94.211 -37.622 -0.734 1.00 0.00 95 HIS A N 7
ATOM 10933 C CA . HIS A 1 97 ? 93.777 -36.278 -0.233 1.00 0.00 95 HIS A CA 7
ATOM 10934 C C . HIS A 1 97 ? 94.772 -35.756 0.809 1.00 0.00 95 HIS A C 7
ATOM 10935 O O . HIS A 1 97 ? 95.124 -34.593 0.815 1.00 0.00 95 HIS A O 7
ATOM 10949 N N . PHE A 1 98 ? 95.223 -36.617 1.688 1.00 0.00 96 PHE A N 7
ATOM 10950 C CA . PHE A 1 98 ? 96.143 -36.176 2.789 1.00 0.00 96 PHE A CA 7
ATOM 10951 C C . PHE A 1 98 ? 97.407 -35.529 2.212 1.00 0.00 96 PHE A C 7
ATOM 10952 O O . PHE A 1 98 ? 97.935 -34.583 2.765 1.00 0.00 96 PHE A O 7
ATOM 10969 N N . SER A 1 99 ? 97.891 -36.035 1.104 1.00 0.00 97 SER A N 7
ATOM 10970 C CA . SER A 1 99 ? 99.186 -35.531 0.535 1.00 0.00 97 SER A CA 7
ATOM 10971 C C . SER A 1 99 ? 99.131 -34.015 0.298 1.00 0.00 97 SER A C 7
ATOM 10972 O O . SER A 1 99 ? 100.130 -33.329 0.416 1.00 0.00 97 SER A O 7
ATOM 10980 N N . ASN A 1 100 ? 97.973 -33.495 -0.035 1.00 0.00 98 ASN A N 7
ATOM 10981 C CA . ASN A 1 100 ? 97.846 -32.023 -0.268 1.00 0.00 98 ASN A CA 7
ATOM 10982 C C . ASN A 1 100 ? 96.639 -31.459 0.493 1.00 0.00 98 ASN A C 7
ATOM 10983 O O . ASN A 1 100 ? 95.788 -32.198 0.954 1.00 0.00 98 ASN A O 7
ATOM 10994 N N . ILE A 1 101 ? 96.566 -30.157 0.623 1.00 0.00 99 ILE A N 7
ATOM 10995 C CA . ILE A 1 101 ? 95.419 -29.531 1.348 1.00 0.00 99 ILE A CA 7
ATOM 10996 C C . ILE A 1 101 ? 94.746 -28.473 0.462 1.00 0.00 99 ILE A C 7
ATOM 10997 O O . ILE A 1 101 ? 95.410 -27.695 -0.198 1.00 0.00 99 ILE A O 7
ATOM 11013 N N . LEU A 1 102 ? 93.436 -28.443 0.448 1.00 0.00 100 LEU A N 7
ATOM 11014 C CA . LEU A 1 102 ? 92.708 -27.460 -0.417 1.00 0.00 100 LEU A CA 7
ATOM 11015 C C . LEU A 1 102 ? 93.062 -26.028 -0.006 1.00 0.00 100 LEU A C 7
ATOM 11016 O O . LEU A 1 102 ? 93.180 -25.147 -0.838 1.00 0.00 100 LEU A O 7
ATOM 11032 N N . GLY A 1 103 ? 93.228 -25.794 1.274 1.00 0.00 101 GLY A N 7
ATOM 11033 C CA . GLY A 1 103 ? 93.586 -24.427 1.756 1.00 0.00 101 GLY A CA 7
ATOM 11034 C C . GLY A 1 103 ? 93.303 -24.323 3.255 1.00 0.00 101 GLY A C 7
ATOM 11035 O O . GLY A 1 103 ? 94.253 -24.356 4.020 1.00 0.00 101 GLY A O 7
ATOM 11040 N N . GLY A 1 1 ? 96.109 6.041 -12.260 1.00 0.00 -1 GLY A N 8
ATOM 11041 C CA . GLY A 1 1 ? 97.419 5.795 -11.594 1.00 0.00 -1 GLY A CA 8
ATOM 11042 C C . GLY A 1 1 ? 97.225 5.776 -10.076 1.00 0.00 -1 GLY A C 8
ATOM 11043 O O . GLY A 1 1 ? 96.163 5.442 -9.584 1.00 0.00 -1 GLY A O 8
ATOM 11049 N N . ALA A 1 2 ? 98.246 6.134 -9.337 1.00 0.00 0 ALA A N 8
ATOM 11050 C CA . ALA A 1 2 ? 98.134 6.142 -7.843 1.00 0.00 0 ALA A CA 8
ATOM 11051 C C . ALA A 1 2 ? 97.061 7.140 -7.398 1.00 0.00 0 ALA A C 8
ATOM 11052 O O . ALA A 1 2 ? 96.399 6.945 -6.396 1.00 0.00 0 ALA A O 8
ATOM 11059 N N . MET A 1 3 ? 96.891 8.206 -8.140 1.00 0.00 1 MET A N 8
ATOM 11060 C CA . MET A 1 3 ? 95.867 9.231 -7.773 1.00 0.00 1 MET A CA 8
ATOM 11061 C C . MET A 1 3 ? 94.508 8.861 -8.373 1.00 0.00 1 MET A C 8
ATOM 11062 O O . MET A 1 3 ? 94.424 8.393 -9.494 1.00 0.00 1 MET A O 8
ATOM 11076 N N . GLY A 1 4 ? 93.446 9.069 -7.633 1.00 0.00 2 GLY A N 8
ATOM 11077 C CA . GLY A 1 4 ? 92.082 8.740 -8.150 1.00 0.00 2 GLY A CA 8
ATOM 11078 C C . GLY A 1 4 ? 91.993 7.234 -8.452 1.00 0.00 2 GLY A C 8
ATOM 11079 O O . GLY A 1 4 ? 91.913 6.852 -9.603 1.00 0.00 2 GLY A O 8
ATOM 11083 N N . PRO A 1 5 ? 92.011 6.412 -7.416 1.00 0.00 3 PRO A N 8
ATOM 11084 C CA . PRO A 1 5 ? 91.951 4.941 -7.629 1.00 0.00 3 PRO A CA 8
ATOM 11085 C C . PRO A 1 5 ? 90.666 4.555 -8.369 1.00 0.00 3 PRO A C 8
ATOM 11086 O O . PRO A 1 5 ? 89.573 4.881 -7.942 1.00 0.00 3 PRO A O 8
ATOM 11097 N N . THR A 1 6 ? 90.795 3.863 -9.475 1.00 0.00 4 THR A N 8
ATOM 11098 C CA . THR A 1 6 ? 89.590 3.423 -10.243 1.00 0.00 4 THR A CA 8
ATOM 11099 C C . THR A 1 6 ? 89.889 2.125 -11.000 1.00 0.00 4 THR A C 8
ATOM 11100 O O . THR A 1 6 ? 89.292 1.842 -12.022 1.00 0.00 4 THR A O 8
ATOM 11111 N N . ASP A 1 7 ? 90.811 1.337 -10.502 1.00 0.00 5 ASP A N 8
ATOM 11112 C CA . ASP A 1 7 ? 91.206 0.083 -11.215 1.00 0.00 5 ASP A CA 8
ATOM 11113 C C . ASP A 1 7 ? 90.153 -1.008 -11.000 1.00 0.00 5 ASP A C 8
ATOM 11114 O O . ASP A 1 7 ? 89.399 -0.976 -10.045 1.00 0.00 5 ASP A O 8
ATOM 11123 N N . GLN A 1 8 ? 90.098 -1.973 -11.888 1.00 0.00 6 GLN A N 8
ATOM 11124 C CA . GLN A 1 8 ? 89.119 -3.098 -11.731 1.00 0.00 6 GLN A CA 8
ATOM 11125 C C . GLN A 1 8 ? 89.494 -4.020 -10.560 1.00 0.00 6 GLN A C 8
ATOM 11126 O O . GLN A 1 8 ? 88.750 -4.921 -10.217 1.00 0.00 6 GLN A O 8
ATOM 11140 N N . ASP A 1 9 ? 90.634 -3.809 -9.949 1.00 0.00 7 ASP A N 8
ATOM 11141 C CA . ASP A 1 9 ? 91.006 -4.608 -8.738 1.00 0.00 7 ASP A CA 8
ATOM 11142 C C . ASP A 1 9 ? 90.089 -4.245 -7.564 1.00 0.00 7 ASP A C 8
ATOM 11143 O O . ASP A 1 9 ? 89.880 -5.041 -6.667 1.00 0.00 7 ASP A O 8
ATOM 11152 N N . TRP A 1 10 ? 89.542 -3.050 -7.563 1.00 0.00 8 TRP A N 8
ATOM 11153 C CA . TRP A 1 10 ? 88.670 -2.617 -6.428 1.00 0.00 8 TRP A CA 8
ATOM 11154 C C . TRP A 1 10 ? 87.279 -3.256 -6.512 1.00 0.00 8 TRP A C 8
ATOM 11155 O O . TRP A 1 10 ? 86.534 -3.225 -5.555 1.00 0.00 8 TRP A O 8
ATOM 11176 N N . ILE A 1 11 ? 86.913 -3.841 -7.633 1.00 0.00 9 ILE A N 8
ATOM 11177 C CA . ILE A 1 11 ? 85.493 -4.305 -7.811 1.00 0.00 9 ILE A CA 8
ATOM 11178 C C . ILE A 1 11 ? 85.097 -5.264 -6.673 1.00 0.00 9 ILE A C 8
ATOM 11179 O O . ILE A 1 11 ? 85.830 -6.171 -6.326 1.00 0.00 9 ILE A O 8
ATOM 11195 N N . GLY A 1 12 ? 83.939 -5.053 -6.101 1.00 0.00 10 GLY A N 8
ATOM 11196 C CA . GLY A 1 12 ? 83.485 -5.900 -4.958 1.00 0.00 10 GLY A CA 8
ATOM 11197 C C . GLY A 1 12 ? 84.038 -5.395 -3.612 1.00 0.00 10 GLY A C 8
ATOM 11198 O O . GLY A 1 12 ? 83.745 -5.975 -2.582 1.00 0.00 10 GLY A O 8
ATOM 11202 N N . CYS A 1 13 ? 84.826 -4.332 -3.597 1.00 0.00 11 CYS A N 8
ATOM 11203 C CA . CYS A 1 13 ? 85.338 -3.807 -2.283 1.00 0.00 11 CYS A CA 8
ATOM 11204 C C . CYS A 1 13 ? 84.295 -2.881 -1.630 1.00 0.00 11 CYS A C 8
ATOM 11205 O O . CYS A 1 13 ? 83.465 -2.301 -2.306 1.00 0.00 11 CYS A O 8
ATOM 11213 N N . ALA A 1 14 ? 84.340 -2.744 -0.328 1.00 0.00 12 ALA A N 8
ATOM 11214 C CA . ALA A 1 14 ? 83.314 -1.922 0.387 1.00 0.00 12 ALA A CA 8
ATOM 11215 C C . ALA A 1 14 ? 83.787 -0.471 0.505 1.00 0.00 12 ALA A C 8
ATOM 11216 O O . ALA A 1 14 ? 84.814 -0.201 1.101 1.00 0.00 12 ALA A O 8
ATOM 11223 N N . VAL A 1 15 ? 83.047 0.459 -0.052 1.00 0.00 13 VAL A N 8
ATOM 11224 C CA . VAL A 1 15 ? 83.471 1.894 0.002 1.00 0.00 13 VAL A CA 8
ATOM 11225 C C . VAL A 1 15 ? 82.285 2.794 0.364 1.00 0.00 13 VAL A C 8
ATOM 11226 O O . VAL A 1 15 ? 81.137 2.422 0.194 1.00 0.00 13 VAL A O 8
ATOM 11239 N N . SER A 1 16 ? 82.563 3.977 0.861 1.00 0.00 14 SER A N 8
ATOM 11240 C CA . SER A 1 16 ? 81.472 4.951 1.153 1.00 0.00 14 SER A CA 8
ATOM 11241 C C . SER A 1 16 ? 81.702 6.229 0.351 1.00 0.00 14 SER A C 8
ATOM 11242 O O . SER A 1 16 ? 82.822 6.686 0.215 1.00 0.00 14 SER A O 8
ATOM 11250 N N . ILE A 1 17 ? 80.652 6.806 -0.178 1.00 0.00 15 ILE A N 8
ATOM 11251 C CA . ILE A 1 17 ? 80.816 7.977 -1.090 1.00 0.00 15 ILE A CA 8
ATOM 11252 C C . ILE A 1 17 ? 80.047 9.177 -0.539 1.00 0.00 15 ILE A C 8
ATOM 11253 O O . ILE A 1 17 ? 78.851 9.103 -0.314 1.00 0.00 15 ILE A O 8
ATOM 11269 N N . ALA A 1 18 ? 80.725 10.275 -0.326 1.00 0.00 16 ALA A N 8
ATOM 11270 C CA . ALA A 1 18 ? 80.032 11.516 0.123 1.00 0.00 16 ALA A CA 8
ATOM 11271 C C . ALA A 1 18 ? 79.808 12.438 -1.075 1.00 0.00 16 ALA A C 8
ATOM 11272 O O . ALA A 1 18 ? 80.742 12.997 -1.619 1.00 0.00 16 ALA A O 8
ATOM 11279 N N . CYS A 1 19 ? 78.577 12.590 -1.489 1.00 0.00 17 CYS A N 8
ATOM 11280 C CA . CYS A 1 19 ? 78.258 13.512 -2.619 1.00 0.00 17 CYS A CA 8
ATOM 11281 C C . CYS A 1 19 ? 77.853 14.876 -2.060 1.00 0.00 17 CYS A C 8
ATOM 11282 O O . CYS A 1 19 ? 77.593 15.011 -0.878 1.00 0.00 17 CYS A O 8
ATOM 11290 N N . ASP A 1 20 ? 77.794 15.885 -2.894 1.00 0.00 18 ASP A N 8
ATOM 11291 C CA . ASP A 1 20 ? 77.470 17.261 -2.395 1.00 0.00 18 ASP A CA 8
ATOM 11292 C C . ASP A 1 20 ? 76.084 17.267 -1.732 1.00 0.00 18 ASP A C 8
ATOM 11293 O O . ASP A 1 20 ? 75.375 16.278 -1.745 1.00 0.00 18 ASP A O 8
ATOM 11302 N N . GLU A 1 21 ? 75.698 18.377 -1.156 1.00 0.00 19 GLU A N 8
ATOM 11303 C CA . GLU A 1 21 ? 74.521 18.385 -0.225 1.00 0.00 19 GLU A CA 8
ATOM 11304 C C . GLU A 1 21 ? 73.263 17.819 -0.898 1.00 0.00 19 GLU A C 8
ATOM 11305 O O . GLU A 1 21 ? 72.471 17.144 -0.265 1.00 0.00 19 GLU A O 8
ATOM 11317 N N . VAL A 1 22 ? 73.074 18.085 -2.168 1.00 0.00 20 VAL A N 8
ATOM 11318 C CA . VAL A 1 22 ? 71.808 17.656 -2.846 1.00 0.00 20 VAL A CA 8
ATOM 11319 C C . VAL A 1 22 ? 71.833 16.143 -3.118 1.00 0.00 20 VAL A C 8
ATOM 11320 O O . VAL A 1 22 ? 70.798 15.511 -3.222 1.00 0.00 20 VAL A O 8
ATOM 11333 N N . LEU A 1 23 ? 73.004 15.564 -3.232 1.00 0.00 21 LEU A N 8
ATOM 11334 C CA . LEU A 1 23 ? 73.106 14.099 -3.509 1.00 0.00 21 LEU A CA 8
ATOM 11335 C C . LEU A 1 23 ? 73.168 13.282 -2.208 1.00 0.00 21 LEU A C 8
ATOM 11336 O O . LEU A 1 23 ? 72.958 12.082 -2.220 1.00 0.00 21 LEU A O 8
ATOM 11352 N N . GLY A 1 24 ? 73.454 13.915 -1.091 1.00 0.00 22 GLY A N 8
ATOM 11353 C CA . GLY A 1 24 ? 73.536 13.170 0.204 1.00 0.00 22 GLY A CA 8
ATOM 11354 C C . GLY A 1 24 ? 74.689 12.163 0.161 1.00 0.00 22 GLY A C 8
ATOM 11355 O O . GLY A 1 24 ? 75.668 12.352 -0.540 1.00 0.00 22 GLY A O 8
ATOM 11359 N N . VAL A 1 25 ? 74.580 11.092 0.910 1.00 0.00 23 VAL A N 8
ATOM 11360 C CA . VAL A 1 25 ? 75.702 10.101 0.988 1.00 0.00 23 VAL A CA 8
ATOM 11361 C C . VAL A 1 25 ? 75.164 8.685 0.794 1.00 0.00 23 VAL A C 8
ATOM 11362 O O . VAL A 1 25 ? 74.092 8.356 1.270 1.00 0.00 23 VAL A O 8
ATOM 11375 N N . PHE A 1 26 ? 75.901 7.845 0.104 1.00 0.00 24 PHE A N 8
ATOM 11376 C CA . PHE A 1 26 ? 75.508 6.407 0.016 1.00 0.00 24 PHE A CA 8
ATOM 11377 C C . PHE A 1 26 ? 76.717 5.506 0.289 1.00 0.00 24 PHE A C 8
ATOM 11378 O O . PHE A 1 26 ? 77.851 5.921 0.164 1.00 0.00 24 PHE A O 8
ATOM 11395 N N . GLN A 1 27 ? 76.469 4.278 0.664 1.00 0.00 25 GLN A N 8
ATOM 11396 C CA . GLN A 1 27 ? 77.583 3.303 0.871 1.00 0.00 25 GLN A CA 8
ATOM 11397 C C . GLN A 1 27 ? 77.189 1.950 0.276 1.00 0.00 25 GLN A C 8
ATOM 11398 O O . GLN A 1 27 ? 76.036 1.564 0.323 1.00 0.00 25 GLN A O 8
ATOM 11412 N N . GLY A 1 28 ? 78.133 1.232 -0.284 1.00 0.00 26 GLY A N 8
ATOM 11413 C CA . GLY A 1 28 ? 77.787 -0.033 -1.003 1.00 0.00 26 GLY A CA 8
ATOM 11414 C C . GLY A 1 28 ? 79.059 -0.732 -1.481 1.00 0.00 26 GLY A C 8
ATOM 11415 O O . GLY A 1 28 ? 80.142 -0.175 -1.430 1.00 0.00 26 GLY A O 8
ATOM 11419 N N . LEU A 1 29 ? 78.933 -1.953 -1.941 1.00 0.00 27 LEU A N 8
ATOM 11420 C CA . LEU A 1 29 ? 80.101 -2.656 -2.548 1.00 0.00 27 LEU A CA 8
ATOM 11421 C C . LEU A 1 29 ? 80.159 -2.378 -4.051 1.00 0.00 27 LEU A C 8
ATOM 11422 O O . LEU A 1 29 ? 79.159 -2.421 -4.744 1.00 0.00 27 LEU A O 8
ATOM 11438 N N . ILE A 1 30 ? 81.331 -2.094 -4.549 1.00 0.00 28 ILE A N 8
ATOM 11439 C CA . ILE A 1 30 ? 81.483 -1.724 -5.994 1.00 0.00 28 ILE A CA 8
ATOM 11440 C C . ILE A 1 30 ? 81.192 -2.933 -6.894 1.00 0.00 28 ILE A C 8
ATOM 11441 O O . ILE A 1 30 ? 81.615 -4.039 -6.620 1.00 0.00 28 ILE A O 8
ATOM 11457 N N . LYS A 1 31 ? 80.466 -2.719 -7.965 1.00 0.00 29 LYS A N 8
ATOM 11458 C CA . LYS A 1 31 ? 80.300 -3.788 -8.995 1.00 0.00 29 LYS A CA 8
ATOM 11459 C C . LYS A 1 31 ? 81.160 -3.469 -10.221 1.00 0.00 29 LYS A C 8
ATOM 11460 O O . LYS A 1 31 ? 81.627 -4.359 -10.908 1.00 0.00 29 LYS A O 8
ATOM 11479 N N . GLN A 1 32 ? 81.370 -2.203 -10.496 1.00 0.00 30 GLN A N 8
ATOM 11480 C CA . GLN A 1 32 ? 82.160 -1.813 -11.705 1.00 0.00 30 GLN A CA 8
ATOM 11481 C C . GLN A 1 32 ? 82.723 -0.402 -11.530 1.00 0.00 30 GLN A C 8
ATOM 11482 O O . GLN A 1 32 ? 82.120 0.439 -10.891 1.00 0.00 30 GLN A O 8
ATOM 11496 N N . ILE A 1 33 ? 83.878 -0.140 -12.094 1.00 0.00 31 ILE A N 8
ATOM 11497 C CA . ILE A 1 33 ? 84.512 1.205 -11.934 1.00 0.00 31 ILE A CA 8
ATOM 11498 C C . ILE A 1 33 ? 85.102 1.666 -13.270 1.00 0.00 31 ILE A C 8
ATOM 11499 O O . ILE A 1 33 ? 85.708 0.898 -13.993 1.00 0.00 31 ILE A O 8
ATOM 11515 N N . SER A 1 34 ? 84.923 2.920 -13.591 1.00 0.00 32 SER A N 8
ATOM 11516 C CA . SER A 1 34 ? 85.569 3.499 -14.804 1.00 0.00 32 SER A CA 8
ATOM 11517 C C . SER A 1 34 ? 85.919 4.963 -14.543 1.00 0.00 32 SER A C 8
ATOM 11518 O O . SER A 1 34 ? 85.348 5.596 -13.676 1.00 0.00 32 SER A O 8
ATOM 11526 N N . ALA A 1 35 ? 86.843 5.507 -15.292 1.00 0.00 33 ALA A N 8
ATOM 11527 C CA . ALA A 1 35 ? 87.376 6.874 -14.972 1.00 0.00 33 ALA A CA 8
ATOM 11528 C C . ALA A 1 35 ? 86.246 7.911 -14.895 1.00 0.00 33 ALA A C 8
ATOM 11529 O O . ALA A 1 35 ? 86.385 8.935 -14.250 1.00 0.00 33 ALA A O 8
ATOM 11536 N N . GLU A 1 36 ? 85.131 7.655 -15.541 1.00 0.00 34 GLU A N 8
ATOM 11537 C CA . GLU A 1 36 ? 84.045 8.682 -15.607 1.00 0.00 34 GLU A CA 8
ATOM 11538 C C . GLU A 1 36 ? 83.033 8.494 -14.469 1.00 0.00 34 GLU A C 8
ATOM 11539 O O . GLU A 1 36 ? 82.381 9.437 -14.058 1.00 0.00 34 GLU A O 8
ATOM 11551 N N . GLU A 1 37 ? 82.896 7.293 -13.956 1.00 0.00 35 GLU A N 8
ATOM 11552 C CA . GLU A 1 37 ? 81.798 7.017 -12.973 1.00 0.00 35 GLU A CA 8
ATOM 11553 C C . GLU A 1 37 ? 82.142 5.811 -12.087 1.00 0.00 35 GLU A C 8
ATOM 11554 O O . GLU A 1 37 ? 82.914 4.951 -12.465 1.00 0.00 35 GLU A O 8
ATOM 11566 N N . ILE A 1 38 ? 81.569 5.753 -10.911 1.00 0.00 36 ILE A N 8
ATOM 11567 C CA . ILE A 1 38 ? 81.704 4.531 -10.054 1.00 0.00 36 ILE A CA 8
ATOM 11568 C C . ILE A 1 38 ? 80.330 3.874 -9.879 1.00 0.00 36 ILE A C 8
ATOM 11569 O O . ILE A 1 38 ? 79.334 4.554 -9.708 1.00 0.00 36 ILE A O 8
ATOM 11585 N N . THR A 1 39 ? 80.267 2.560 -9.920 1.00 0.00 37 THR A N 8
ATOM 11586 C CA . THR A 1 39 ? 78.944 1.865 -9.835 1.00 0.00 37 THR A CA 8
ATOM 11587 C C . THR A 1 39 ? 78.947 0.835 -8.697 1.00 0.00 37 THR A C 8
ATOM 11588 O O . THR A 1 39 ? 79.857 0.035 -8.579 1.00 0.00 37 THR A O 8
ATOM 11599 N N . ILE A 1 40 ? 77.928 0.850 -7.868 1.00 0.00 38 ILE A N 8
ATOM 11600 C CA . ILE A 1 40 ? 77.859 -0.110 -6.715 1.00 0.00 38 ILE A CA 8
ATOM 11601 C C . ILE A 1 40 ? 76.470 -0.756 -6.646 1.00 0.00 38 ILE A C 8
ATOM 11602 O O . ILE A 1 40 ? 75.552 -0.349 -7.335 1.00 0.00 38 ILE A O 8
ATOM 11618 N N . VAL A 1 41 ? 76.313 -1.757 -5.812 1.00 0.00 39 VAL A N 8
ATOM 11619 C CA . VAL A 1 41 ? 75.003 -2.485 -5.730 1.00 0.00 39 VAL A CA 8
ATOM 11620 C C . VAL A 1 41 ? 74.511 -2.567 -4.279 1.00 0.00 39 VAL A C 8
ATOM 11621 O O . VAL A 1 41 ? 75.263 -2.361 -3.346 1.00 0.00 39 VAL A O 8
ATOM 11634 N N . ARG A 1 42 ? 73.243 -2.866 -4.086 1.00 0.00 40 ARG A N 8
ATOM 11635 C CA . ARG A 1 42 ? 72.647 -2.886 -2.703 1.00 0.00 40 ARG A CA 8
ATOM 11636 C C . ARG A 1 42 ? 72.943 -1.577 -1.962 1.00 0.00 40 ARG A C 8
ATOM 11637 O O . ARG A 1 42 ? 73.414 -1.576 -0.840 1.00 0.00 40 ARG A O 8
ATOM 11658 N N . ALA A 1 43 ? 72.662 -0.467 -2.594 1.00 0.00 41 ALA A N 8
ATOM 11659 C CA . ALA A 1 43 ? 73.066 0.857 -2.024 1.00 0.00 41 ALA A CA 8
ATOM 11660 C C . ALA A 1 43 ? 72.286 1.183 -0.746 1.00 0.00 41 ALA A C 8
ATOM 11661 O O . ALA A 1 43 ? 71.095 0.938 -0.636 1.00 0.00 41 ALA A O 8
ATOM 11668 N N . PHE A 1 44 ? 72.965 1.741 0.220 1.00 0.00 42 PHE A N 8
ATOM 11669 C CA . PHE A 1 44 ? 72.269 2.340 1.394 1.00 0.00 42 PHE A CA 8
ATOM 11670 C C . PHE A 1 44 ? 72.508 3.851 1.389 1.00 0.00 42 PHE A C 8
ATOM 11671 O O . PHE A 1 44 ? 73.594 4.301 1.084 1.00 0.00 42 PHE A O 8
ATOM 11688 N N . ARG A 1 45 ? 71.511 4.631 1.723 1.00 0.00 43 ARG A N 8
ATOM 11689 C CA . ARG A 1 45 ? 71.651 6.118 1.637 1.00 0.00 43 ARG A CA 8
ATOM 11690 C C . ARG A 1 45 ? 71.094 6.774 2.900 1.00 0.00 43 ARG A C 8
ATOM 11691 O O . ARG A 1 45 ? 70.105 6.334 3.452 1.00 0.00 43 ARG A O 8
ATOM 11712 N N . ASN A 1 46 ? 71.727 7.826 3.367 1.00 0.00 44 ASN A N 8
ATOM 11713 C CA . ASN A 1 46 ? 71.240 8.539 4.599 1.00 0.00 44 ASN A CA 8
ATOM 11714 C C . ASN A 1 46 ? 71.063 7.558 5.770 1.00 0.00 44 ASN A C 8
ATOM 11715 O O . ASN A 1 46 ? 70.104 7.635 6.515 1.00 0.00 44 ASN A O 8
ATOM 11726 N N . GLY A 1 47 ? 71.985 6.642 5.929 1.00 0.00 45 GLY A N 8
ATOM 11727 C CA . GLY A 1 47 ? 71.942 5.705 7.092 1.00 0.00 45 GLY A CA 8
ATOM 11728 C C . GLY A 1 47 ? 70.670 4.845 7.061 1.00 0.00 45 GLY A C 8
ATOM 11729 O O . GLY A 1 47 ? 70.247 4.327 8.079 1.00 0.00 45 GLY A O 8
ATOM 11733 N N . VAL A 1 48 ? 70.059 4.689 5.908 1.00 0.00 46 VAL A N 8
ATOM 11734 C CA . VAL A 1 48 ? 68.911 3.738 5.784 1.00 0.00 46 VAL A CA 8
ATOM 11735 C C . VAL A 1 48 ? 68.926 3.085 4.384 1.00 0.00 46 VAL A C 8
ATOM 11736 O O . VAL A 1 48 ? 69.396 3.686 3.443 1.00 0.00 46 VAL A O 8
ATOM 11749 N N . PRO A 1 49 ? 68.409 1.873 4.281 1.00 0.00 47 PRO A N 8
ATOM 11750 C CA . PRO A 1 49 ? 68.479 1.140 2.990 1.00 0.00 47 PRO A CA 8
ATOM 11751 C C . PRO A 1 49 ? 67.568 1.803 1.952 1.00 0.00 47 PRO A C 8
ATOM 11752 O O . PRO A 1 49 ? 66.559 2.395 2.296 1.00 0.00 47 PRO A O 8
ATOM 11763 N N . LEU A 1 50 ? 67.915 1.713 0.688 1.00 0.00 48 LEU A N 8
ATOM 11764 C CA . LEU A 1 50 ? 67.008 2.242 -0.380 1.00 0.00 48 LEU A CA 8
ATOM 11765 C C . LEU A 1 50 ? 65.832 1.283 -0.588 1.00 0.00 48 LEU A C 8
ATOM 11766 O O . LEU A 1 50 ? 65.943 0.094 -0.351 1.00 0.00 48 LEU A O 8
ATOM 11782 N N . ARG A 1 51 ? 64.707 1.795 -1.028 1.00 0.00 49 ARG A N 8
ATOM 11783 C CA . ARG A 1 51 ? 63.476 0.943 -1.144 1.00 0.00 49 ARG A CA 8
ATOM 11784 C C . ARG A 1 51 ? 63.739 -0.281 -2.030 1.00 0.00 49 ARG A C 8
ATOM 11785 O O . ARG A 1 51 ? 63.224 -1.356 -1.778 1.00 0.00 49 ARG A O 8
ATOM 11806 N N . LYS A 1 52 ? 64.533 -0.122 -3.059 1.00 0.00 50 LYS A N 8
ATOM 11807 C CA . LYS A 1 52 ? 64.864 -1.281 -3.946 1.00 0.00 50 LYS A CA 8
ATOM 11808 C C . LYS A 1 52 ? 66.296 -1.753 -3.687 1.00 0.00 50 LYS A C 8
ATOM 11809 O O . LYS A 1 52 ? 67.252 -1.092 -4.049 1.00 0.00 50 LYS A O 8
ATOM 11828 N N . GLN A 1 53 ? 66.446 -2.895 -3.061 1.00 0.00 51 GLN A N 8
ATOM 11829 C CA . GLN A 1 53 ? 67.815 -3.431 -2.771 1.00 0.00 51 GLN A CA 8
ATOM 11830 C C . GLN A 1 53 ? 68.550 -3.749 -4.077 1.00 0.00 51 GLN A C 8
ATOM 11831 O O . GLN A 1 53 ? 69.749 -3.562 -4.183 1.00 0.00 51 GLN A O 8
ATOM 11845 N N . ASN A 1 54 ? 67.837 -4.225 -5.066 1.00 0.00 52 ASN A N 8
ATOM 11846 C CA . ASN A 1 54 ? 68.495 -4.652 -6.342 1.00 0.00 52 ASN A CA 8
ATOM 11847 C C . ASN A 1 54 ? 68.807 -3.451 -7.251 1.00 0.00 52 ASN A C 8
ATOM 11848 O O . ASN A 1 54 ? 69.310 -3.626 -8.347 1.00 0.00 52 ASN A O 8
ATOM 11859 N N . ALA A 1 55 ? 68.518 -2.240 -6.819 1.00 0.00 53 ALA A N 8
ATOM 11860 C CA . ALA A 1 55 ? 68.769 -1.050 -7.694 1.00 0.00 53 ALA A CA 8
ATOM 11861 C C . ALA A 1 55 ? 70.267 -0.739 -7.746 1.00 0.00 53 ALA A C 8
ATOM 11862 O O . ALA A 1 55 ? 70.946 -0.751 -6.735 1.00 0.00 53 ALA A O 8
ATOM 11869 N N . GLU A 1 56 ? 70.780 -0.460 -8.919 1.00 0.00 54 GLU A N 8
ATOM 11870 C CA . GLU A 1 56 ? 72.225 -0.096 -9.048 1.00 0.00 54 GLU A CA 8
ATOM 11871 C C . GLU A 1 56 ? 72.408 1.425 -8.923 1.00 0.00 54 GLU A C 8
ATOM 11872 O O . GLU A 1 56 ? 71.634 2.195 -9.460 1.00 0.00 54 GLU A O 8
ATOM 11884 N N . VAL A 1 57 ? 73.427 1.854 -8.218 1.00 0.00 55 VAL A N 8
ATOM 11885 C CA . VAL A 1 57 ? 73.718 3.319 -8.120 1.00 0.00 55 VAL A CA 8
ATOM 11886 C C . VAL A 1 57 ? 74.939 3.655 -8.978 1.00 0.00 55 VAL A C 8
ATOM 11887 O O . VAL A 1 57 ? 76.010 3.116 -8.772 1.00 0.00 55 VAL A O 8
ATOM 11900 N N . VAL A 1 58 ? 74.782 4.538 -9.932 1.00 0.00 56 VAL A N 8
ATOM 11901 C CA . VAL A 1 58 ? 75.949 4.962 -10.765 1.00 0.00 56 VAL A CA 8
ATOM 11902 C C . VAL A 1 58 ? 76.108 6.478 -10.682 1.00 0.00 56 VAL A C 8
ATOM 11903 O O . VAL A 1 58 ? 75.260 7.225 -11.138 1.00 0.00 56 VAL A O 8
ATOM 11916 N N . LEU A 1 59 ? 77.186 6.931 -10.105 1.00 0.00 57 LEU A N 8
ATOM 11917 C CA . LEU A 1 59 ? 77.347 8.391 -9.841 1.00 0.00 57 LEU A CA 8
ATOM 11918 C C . LEU A 1 59 ? 78.689 8.890 -10.383 1.00 0.00 57 LEU A C 8
ATOM 11919 O O . LEU A 1 59 ? 79.718 8.269 -10.189 1.00 0.00 57 LEU A O 8
ATOM 11935 N N . LYS A 1 60 ? 78.676 10.008 -11.067 1.00 0.00 58 LYS A N 8
ATOM 11936 C CA . LYS A 1 60 ? 79.929 10.530 -11.699 1.00 0.00 58 LYS A CA 8
ATOM 11937 C C . LYS A 1 60 ? 80.867 11.109 -10.634 1.00 0.00 58 LYS A C 8
ATOM 11938 O O . LYS A 1 60 ? 80.441 11.814 -9.739 1.00 0.00 58 LYS A O 8
ATOM 11957 N N . CYS A 1 61 ? 82.141 10.812 -10.727 1.00 0.00 59 CYS A N 8
ATOM 11958 C CA . CYS A 1 61 ? 83.126 11.313 -9.710 1.00 0.00 59 CYS A CA 8
ATOM 11959 C C . CYS A 1 61 ? 83.040 12.840 -9.554 1.00 0.00 59 CYS A C 8
ATOM 11960 O O . CYS A 1 61 ? 83.264 13.374 -8.482 1.00 0.00 59 CYS A O 8
ATOM 11968 N N . THR A 1 62 ? 82.719 13.538 -10.617 1.00 0.00 60 THR A N 8
ATOM 11969 C CA . THR A 1 62 ? 82.638 15.033 -10.547 1.00 0.00 60 THR A CA 8
ATOM 11970 C C . THR A 1 62 ? 81.511 15.461 -9.599 1.00 0.00 60 THR A C 8
ATOM 11971 O O . THR A 1 62 ? 81.540 16.546 -9.047 1.00 0.00 60 THR A O 8
ATOM 11982 N N . ASP A 1 63 ? 80.524 14.618 -9.411 1.00 0.00 61 ASP A N 8
ATOM 11983 C CA . ASP A 1 63 ? 79.424 14.943 -8.451 1.00 0.00 61 ASP A CA 8
ATOM 11984 C C . ASP A 1 63 ? 79.802 14.478 -7.040 1.00 0.00 61 ASP A C 8
ATOM 11985 O O . ASP A 1 63 ? 79.305 14.995 -6.057 1.00 0.00 61 ASP A O 8
ATOM 11994 N N . ILE A 1 64 ? 80.678 13.506 -6.936 1.00 0.00 62 ILE A N 8
ATOM 11995 C CA . ILE A 1 64 ? 81.164 13.060 -5.593 1.00 0.00 62 ILE A CA 8
ATOM 11996 C C . ILE A 1 64 ? 82.264 14.008 -5.103 1.00 0.00 62 ILE A C 8
ATOM 11997 O O . ILE A 1 64 ? 83.127 14.409 -5.862 1.00 0.00 62 ILE A O 8
ATOM 12013 N N . ARG A 1 65 ? 82.236 14.365 -3.841 1.00 0.00 63 ARG A N 8
ATOM 12014 C CA . ARG A 1 65 ? 83.250 15.322 -3.303 1.00 0.00 63 ARG A CA 8
ATOM 12015 C C . ARG A 1 65 ? 84.323 14.582 -2.497 1.00 0.00 63 ARG A C 8
ATOM 12016 O O . ARG A 1 65 ? 85.416 15.087 -2.313 1.00 0.00 63 ARG A O 8
ATOM 12037 N N . SER A 1 66 ? 84.026 13.394 -2.014 1.00 0.00 64 SER A N 8
ATOM 12038 C CA . SER A 1 66 ? 85.065 12.605 -1.276 1.00 0.00 64 SER A CA 8
ATOM 12039 C C . SER A 1 66 ? 84.684 11.124 -1.226 1.00 0.00 64 SER A C 8
ATOM 12040 O O . SER A 1 66 ? 83.520 10.776 -1.201 1.00 0.00 64 SER A O 8
ATOM 12048 N N . ILE A 1 67 ? 85.664 10.250 -1.209 1.00 0.00 65 ILE A N 8
ATOM 12049 C CA . ILE A 1 67 ? 85.374 8.783 -1.159 1.00 0.00 65 ILE A CA 8
ATOM 12050 C C . ILE A 1 67 ? 86.360 8.091 -0.212 1.00 0.00 65 ILE A C 8
ATOM 12051 O O . ILE A 1 67 ? 87.505 8.487 -0.095 1.00 0.00 65 ILE A O 8
ATOM 12067 N N . ASP A 1 68 ? 85.915 7.059 0.462 1.00 0.00 66 ASP A N 8
ATOM 12068 C CA . ASP A 1 68 ? 86.813 6.316 1.399 1.00 0.00 66 ASP A CA 8
ATOM 12069 C C . ASP A 1 68 ? 86.599 4.804 1.263 1.00 0.00 66 ASP A C 8
ATOM 12070 O O . ASP A 1 68 ? 85.486 4.326 1.353 1.00 0.00 66 ASP A O 8
ATOM 12079 N N . LEU A 1 69 ? 87.654 4.056 1.046 1.00 0.00 67 LEU A N 8
ATOM 12080 C CA . LEU A 1 69 ? 87.532 2.564 1.055 1.00 0.00 67 LEU A CA 8
ATOM 12081 C C . LEU A 1 69 ? 87.445 2.061 2.500 1.00 0.00 67 LEU A C 8
ATOM 12082 O O . LEU A 1 69 ? 88.390 2.174 3.259 1.00 0.00 67 LEU A O 8
ATOM 12098 N N . ILE A 1 70 ? 86.319 1.509 2.879 1.00 0.00 68 ILE A N 8
ATOM 12099 C CA . ILE A 1 70 ? 86.151 1.012 4.282 1.00 0.00 68 ILE A CA 8
ATOM 12100 C C . ILE A 1 70 ? 86.833 -0.350 4.441 1.00 0.00 68 ILE A C 8
ATOM 12101 O O . ILE A 1 70 ? 87.581 -0.575 5.376 1.00 0.00 68 ILE A O 8
ATOM 12117 N N . GLU A 1 71 ? 86.578 -1.253 3.530 1.00 0.00 69 GLU A N 8
ATOM 12118 C CA . GLU A 1 71 ? 87.140 -2.633 3.646 1.00 0.00 69 GLU A CA 8
ATOM 12119 C C . GLU A 1 71 ? 87.660 -3.112 2.280 1.00 0.00 69 GLU A C 8
ATOM 12120 O O . GLU A 1 71 ? 86.877 -3.537 1.452 1.00 0.00 69 GLU A O 8
ATOM 12132 N N . PRO A 1 72 ? 88.963 -3.033 2.073 1.00 0.00 70 PRO A N 8
ATOM 12133 C CA . PRO A 1 72 ? 89.541 -3.517 0.795 1.00 0.00 70 PRO A CA 8
ATOM 12134 C C . PRO A 1 72 ? 89.381 -5.036 0.685 1.00 0.00 70 PRO A C 8
ATOM 12135 O O . PRO A 1 72 ? 89.809 -5.775 1.553 1.00 0.00 70 PRO A O 8
ATOM 12146 N N . ALA A 1 73 ? 88.770 -5.504 -0.377 1.00 0.00 71 ALA A N 8
ATOM 12147 C CA . ALA A 1 73 ? 88.584 -6.976 -0.558 1.00 0.00 71 ALA A CA 8
ATOM 12148 C C . ALA A 1 73 ? 88.115 -7.281 -1.983 1.00 0.00 71 ALA A C 8
ATOM 12149 O O . ALA A 1 73 ? 87.528 -6.444 -2.644 1.00 0.00 71 ALA A O 8
ATOM 12156 N N . LYS A 1 74 ? 88.373 -8.476 -2.457 1.00 0.00 72 LYS A N 8
ATOM 12157 C CA . LYS A 1 74 ? 87.889 -8.876 -3.813 1.00 0.00 72 LYS A CA 8
ATOM 12158 C C . LYS A 1 74 ? 87.183 -10.233 -3.737 1.00 0.00 72 LYS A C 8
ATOM 12159 O O . LYS A 1 74 ? 87.733 -11.199 -3.241 1.00 0.00 72 LYS A O 8
ATOM 12178 N N . GLN A 1 75 ? 85.968 -10.308 -4.226 1.00 0.00 73 GLN A N 8
ATOM 12179 C CA . GLN A 1 75 ? 85.191 -11.587 -4.134 1.00 0.00 73 GLN A CA 8
ATOM 12180 C C . GLN A 1 75 ? 85.932 -12.717 -4.853 1.00 0.00 73 GLN A C 8
ATOM 12181 O O . GLN A 1 75 ? 85.969 -13.841 -4.385 1.00 0.00 73 GLN A O 8
ATOM 12195 N N . ASP A 1 76 ? 86.523 -12.426 -5.987 1.00 0.00 74 ASP A N 8
ATOM 12196 C CA . ASP A 1 76 ? 87.249 -13.481 -6.760 1.00 0.00 74 ASP A CA 8
ATOM 12197 C C . ASP A 1 76 ? 88.066 -12.846 -7.890 1.00 0.00 74 ASP A C 8
ATOM 12198 O O . ASP A 1 76 ? 88.273 -11.648 -7.919 1.00 0.00 74 ASP A O 8
ATOM 12207 N N . LEU A 1 77 ? 88.532 -13.648 -8.819 1.00 0.00 75 LEU A N 8
ATOM 12208 C CA . LEU A 1 77 ? 89.333 -13.104 -9.966 1.00 0.00 75 LEU A CA 8
ATOM 12209 C C . LEU A 1 77 ? 88.521 -12.058 -10.738 1.00 0.00 75 LEU A C 8
ATOM 12210 O O . LEU A 1 77 ? 89.053 -11.078 -11.220 1.00 0.00 75 LEU A O 8
ATOM 12226 N N . ASP A 1 78 ? 87.228 -12.265 -10.858 1.00 0.00 76 ASP A N 8
ATOM 12227 C CA . ASP A 1 78 ? 86.349 -11.289 -11.591 1.00 0.00 76 ASP A CA 8
ATOM 12228 C C . ASP A 1 78 ? 86.877 -11.035 -13.007 1.00 0.00 76 ASP A C 8
ATOM 12229 O O . ASP A 1 78 ? 86.960 -9.905 -13.452 1.00 0.00 76 ASP A O 8
ATOM 12238 N N . GLY A 1 79 ? 87.233 -12.081 -13.714 1.00 0.00 77 GLY A N 8
ATOM 12239 C CA . GLY A 1 79 ? 87.716 -11.918 -15.118 1.00 0.00 77 GLY A CA 8
ATOM 12240 C C . GLY A 1 79 ? 86.556 -11.453 -16.002 1.00 0.00 77 GLY A C 8
ATOM 12241 O O . GLY A 1 79 ? 85.416 -11.821 -15.782 1.00 0.00 77 GLY A O 8
ATOM 12245 N N . HIS A 1 80 ? 86.841 -10.649 -16.997 1.00 0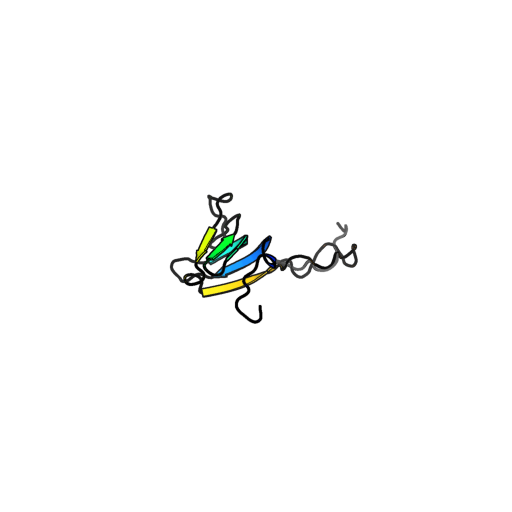.00 78 HIS A N 8
ATOM 12246 C CA . HIS A 1 80 ? 85.756 -10.129 -17.884 1.00 0.00 78 HIS A CA 8
ATOM 12247 C C . HIS A 1 80 ? 85.980 -10.591 -19.328 1.00 0.00 78 HIS A C 8
ATOM 12248 O O . HIS A 1 80 ? 87.079 -10.527 -19.846 1.00 0.00 78 HIS A O 8
ATOM 12262 N N . THR A 1 81 ? 84.940 -11.058 -19.973 1.00 0.00 79 THR A N 8
ATOM 12263 C CA . THR A 1 81 ? 85.056 -11.479 -21.404 1.00 0.00 79 THR A CA 8
ATOM 12264 C C . THR A 1 81 ? 84.920 -10.272 -22.349 1.00 0.00 79 THR A C 8
ATOM 12265 O O . THR A 1 81 ? 85.296 -10.343 -23.503 1.00 0.00 79 THR A O 8
ATOM 12276 N N . ALA A 1 82 ? 84.387 -9.164 -21.872 1.00 0.00 80 ALA A N 8
ATOM 12277 C CA . ALA A 1 82 ? 84.158 -7.975 -22.767 1.00 0.00 80 ALA A CA 8
ATOM 12278 C C . ALA A 1 82 ? 85.439 -7.596 -23.544 1.00 0.00 80 ALA A C 8
ATOM 12279 O O . ALA A 1 82 ? 85.382 -7.412 -24.744 1.00 0.00 80 ALA A O 8
ATOM 12286 N N . PRO A 1 83 ? 86.563 -7.488 -22.851 1.00 0.00 81 PRO A N 8
ATOM 12287 C CA . PRO A 1 83 ? 87.829 -7.121 -23.540 1.00 0.00 81 PRO A CA 8
ATOM 12288 C C . PRO A 1 83 ? 88.165 -8.151 -24.639 1.00 0.00 81 PRO A C 8
ATOM 12289 O O . PRO A 1 83 ? 87.969 -9.333 -24.440 1.00 0.00 81 PRO A O 8
ATOM 12300 N N . PRO A 1 84 ? 88.660 -7.680 -25.772 1.00 0.00 82 PRO A N 8
ATOM 12301 C CA . PRO A 1 84 ? 88.977 -8.609 -26.889 1.00 0.00 82 PRO A CA 8
ATOM 12302 C C . PRO A 1 84 ? 90.004 -9.673 -26.451 1.00 0.00 82 PRO A C 8
ATOM 12303 O O . PRO A 1 84 ? 89.789 -10.847 -26.684 1.00 0.00 82 PRO A O 8
ATOM 12314 N N . PRO A 1 85 ? 91.097 -9.250 -25.832 1.00 0.00 83 PRO A N 8
ATOM 12315 C CA . PRO A 1 85 ? 92.145 -10.226 -25.423 1.00 0.00 83 PRO A CA 8
ATOM 12316 C C . PRO A 1 85 ? 91.566 -11.269 -24.461 1.00 0.00 83 PRO A C 8
ATOM 12317 O O . PRO A 1 85 ? 90.765 -10.951 -23.600 1.00 0.00 83 PRO A O 8
ATOM 12328 N N . VAL A 1 86 ? 91.967 -12.507 -24.606 1.00 0.00 84 VAL A N 8
ATOM 12329 C CA . VAL A 1 86 ? 91.460 -13.583 -23.698 1.00 0.00 84 VAL A CA 8
ATOM 12330 C C . VAL A 1 86 ? 92.635 -14.264 -22.989 1.00 0.00 84 VAL A C 8
ATOM 12331 O O . VAL A 1 86 ? 93.635 -14.588 -23.604 1.00 0.00 84 VAL A O 8
ATOM 12344 N N . VAL A 1 87 ? 92.517 -14.481 -21.702 1.00 0.00 85 VAL A N 8
ATOM 12345 C CA . VAL A 1 87 ? 93.615 -15.152 -20.941 1.00 0.00 85 VAL A CA 8
ATOM 12346 C C . VAL A 1 87 ? 93.043 -16.236 -20.018 1.00 0.00 85 VAL A C 8
ATOM 12347 O O . VAL A 1 87 ? 91.992 -16.066 -19.429 1.00 0.00 85 VAL A O 8
ATOM 12360 N N . ASN A 1 88 ? 93.732 -17.344 -19.896 1.00 0.00 86 ASN A N 8
ATOM 12361 C CA . ASN A 1 88 ? 93.244 -18.447 -19.014 1.00 0.00 86 ASN A CA 8
ATOM 12362 C C . ASN A 1 88 ? 94.131 -18.563 -17.772 1.00 0.00 86 ASN A C 8
ATOM 12363 O O . ASN A 1 88 ? 95.340 -18.444 -17.852 1.00 0.00 86 ASN A O 8
ATOM 12374 N N . LYS A 1 89 ? 93.536 -18.796 -16.628 1.00 0.00 87 LYS A N 8
ATOM 12375 C CA . LYS A 1 89 ? 94.337 -18.928 -15.369 1.00 0.00 87 LYS A CA 8
ATOM 12376 C C . LYS A 1 89 ? 95.236 -20.178 -15.439 1.00 0.00 87 LYS A C 8
ATOM 12377 O O . LYS A 1 89 ? 94.918 -21.114 -16.146 1.00 0.00 87 LYS A O 8
ATOM 12396 N N . PRO A 1 90 ? 96.336 -20.166 -14.704 1.00 0.00 88 PRO A N 8
ATOM 12397 C CA . PRO A 1 90 ? 97.275 -21.318 -14.746 1.00 0.00 88 PRO A CA 8
ATOM 12398 C C . PRO A 1 90 ? 96.571 -22.602 -14.294 1.00 0.00 88 PRO A C 8
ATOM 12399 O O . PRO A 1 90 ? 95.675 -22.571 -13.470 1.00 0.00 88 PRO A O 8
ATOM 12410 N N . THR A 1 91 ? 96.973 -23.727 -14.832 1.00 0.00 89 THR A N 8
ATOM 12411 C CA . THR A 1 91 ? 96.336 -25.024 -14.449 1.00 0.00 89 THR A CA 8
ATOM 12412 C C . THR A 1 91 ? 97.353 -25.916 -13.711 1.00 0.00 89 THR A C 8
ATOM 12413 O O . THR A 1 91 ? 98.179 -26.544 -14.344 1.00 0.00 89 THR A O 8
ATOM 12424 N N . PRO A 1 92 ? 97.270 -25.955 -12.392 1.00 0.00 90 PRO A N 8
ATOM 12425 C CA . PRO A 1 92 ? 98.230 -26.775 -11.609 1.00 0.00 90 PRO A CA 8
ATOM 12426 C C . PRO A 1 92 ? 98.109 -28.253 -11.993 1.00 0.00 90 PRO A C 8
ATOM 12427 O O . PRO A 1 92 ? 97.027 -28.752 -12.243 1.00 0.00 90 PRO A O 8
ATOM 12438 N N . VAL A 1 93 ? 99.216 -28.953 -12.037 1.00 0.00 91 VAL A N 8
ATOM 12439 C CA . VAL A 1 93 ? 99.183 -30.409 -12.386 1.00 0.00 91 VAL A CA 8
ATOM 12440 C C . VAL A 1 93 ? 98.631 -31.238 -11.216 1.00 0.00 91 VAL A C 8
ATOM 12441 O O . VAL A 1 93 ? 98.134 -32.332 -11.408 1.00 0.00 91 VAL A O 8
ATOM 12454 N N . LYS A 1 94 ? 98.716 -30.726 -10.008 1.00 0.00 92 LYS A N 8
ATOM 12455 C CA . LYS A 1 94 ? 98.227 -31.498 -8.818 1.00 0.00 92 LYS A CA 8
ATOM 12456 C C . LYS A 1 94 ? 96.745 -31.853 -8.980 1.00 0.00 92 LYS A C 8
ATOM 12457 O O . LYS A 1 94 ? 96.305 -32.909 -8.561 1.00 0.00 92 LYS A O 8
ATOM 12476 N N . LEU A 1 95 ? 95.979 -30.979 -9.584 1.00 0.00 93 LEU A N 8
ATOM 12477 C CA . LEU A 1 95 ? 94.526 -31.263 -9.799 1.00 0.00 93 LEU A CA 8
ATOM 12478 C C . LEU A 1 95 ? 94.251 -31.510 -11.295 1.00 0.00 93 LEU A C 8
ATOM 12479 O O . LEU A 1 95 ? 94.324 -30.587 -12.081 1.00 0.00 93 LEU A O 8
ATOM 12495 N N . PRO A 1 96 ? 93.941 -32.745 -11.658 1.00 0.00 94 PRO A N 8
ATOM 12496 C CA . PRO A 1 96 ? 93.658 -33.049 -13.085 1.00 0.00 94 PRO A CA 8
ATOM 12497 C C . PRO A 1 96 ? 92.433 -32.265 -13.565 1.00 0.00 94 PRO A C 8
ATOM 12498 O O . PRO A 1 96 ? 91.421 -32.209 -12.889 1.00 0.00 94 PRO A O 8
ATOM 12509 N N . HIS A 1 97 ? 92.523 -31.663 -14.724 1.00 0.00 95 HIS A N 8
ATOM 12510 C CA . HIS A 1 97 ? 91.360 -30.901 -15.277 1.00 0.00 95 HIS A CA 8
ATOM 12511 C C . HIS A 1 97 ? 90.575 -31.760 -16.277 1.00 0.00 95 HIS A C 8
ATOM 12512 O O . HIS A 1 97 ? 89.408 -31.519 -16.522 1.00 0.00 95 HIS A O 8
ATOM 12526 N N . PHE A 1 98 ? 91.206 -32.757 -16.854 1.00 0.00 96 PHE A N 8
ATOM 12527 C CA . PHE A 1 98 ? 90.500 -33.635 -17.837 1.00 0.00 96 PHE A CA 8
ATOM 12528 C C . PHE A 1 98 ? 90.826 -35.106 -17.564 1.00 0.00 96 PHE A C 8
ATOM 12529 O O . PHE A 1 98 ? 91.765 -35.421 -16.855 1.00 0.00 96 PHE A O 8
ATOM 12546 N N . SER A 1 99 ? 90.056 -36.006 -18.125 1.00 0.00 97 SER A N 8
ATOM 12547 C CA . SER A 1 99 ? 90.306 -37.463 -17.907 1.00 0.00 97 SER A CA 8
ATOM 12548 C C . SER A 1 99 ? 90.637 -38.148 -19.235 1.00 0.00 97 SER A C 8
ATOM 12549 O O . SER A 1 99 ? 90.248 -37.689 -20.293 1.00 0.00 97 SER A O 8
ATOM 12557 N N . ASN A 1 100 ? 91.355 -39.245 -19.183 1.00 0.00 98 ASN A N 8
ATOM 12558 C CA . ASN A 1 100 ? 91.730 -39.971 -20.442 1.00 0.00 98 ASN A CA 8
ATOM 12559 C C . ASN A 1 100 ? 90.475 -40.375 -21.224 1.00 0.00 98 ASN A C 8
ATOM 12560 O O . ASN A 1 100 ? 90.475 -40.399 -22.441 1.00 0.00 98 ASN A O 8
ATOM 12571 N N . ILE A 1 101 ? 89.409 -40.689 -20.528 1.00 0.00 99 ILE A N 8
ATOM 12572 C CA . ILE A 1 101 ? 88.145 -41.100 -21.220 1.00 0.00 99 ILE A CA 8
ATOM 12573 C C . ILE A 1 101 ? 87.629 -39.942 -22.082 1.00 0.00 99 ILE A C 8
ATOM 12574 O O . ILE A 1 101 ? 87.054 -40.151 -23.135 1.00 0.00 99 ILE A O 8
ATOM 12590 N N . LEU A 1 102 ? 87.830 -38.725 -21.637 1.00 0.00 100 LEU A N 8
ATOM 12591 C CA . LEU A 1 102 ? 87.356 -37.543 -22.419 1.00 0.00 100 LEU A CA 8
ATOM 12592 C C . LEU A 1 102 ? 88.507 -36.959 -23.245 1.00 0.00 100 LEU A C 8
ATOM 12593 O O . LEU A 1 102 ? 89.586 -36.719 -22.734 1.00 0.00 100 LEU A O 8
ATOM 12609 N N . GLY A 1 103 ? 88.280 -36.731 -24.515 1.00 0.00 101 GLY A N 8
ATOM 12610 C CA . GLY A 1 103 ? 89.350 -36.163 -25.388 1.00 0.00 101 GLY A CA 8
ATOM 12611 C C . GLY A 1 103 ? 89.892 -37.256 -26.309 1.00 0.00 101 GLY A C 8
ATOM 12612 O O . GLY A 1 103 ? 89.446 -37.324 -27.443 1.00 0.00 101 GLY A O 8
ATOM 12617 N N . GLY A 1 1 ? 103.467 9.645 -16.039 1.00 0.00 -1 GLY A N 9
ATOM 12618 C CA . GLY A 1 1 ? 103.334 8.533 -15.055 1.00 0.00 -1 GLY A CA 9
ATOM 12619 C C . GLY A 1 1 ? 102.037 8.704 -14.262 1.00 0.00 -1 GLY A C 9
ATOM 12620 O O . GLY A 1 1 ? 101.952 8.326 -13.108 1.00 0.00 -1 GLY A O 9
ATOM 12626 N N . ALA A 1 2 ? 101.027 9.270 -14.878 1.00 0.00 0 ALA A N 9
ATOM 12627 C CA . ALA A 1 2 ? 99.722 9.470 -14.169 1.00 0.00 0 ALA A CA 9
ATOM 12628 C C . ALA A 1 2 ? 99.106 8.116 -13.807 1.00 0.00 0 ALA A C 9
ATOM 12629 O O . ALA A 1 2 ? 99.233 7.154 -14.543 1.00 0.00 0 ALA A O 9
ATOM 12636 N N . MET A 1 3 ? 98.443 8.039 -12.679 1.00 0.00 1 MET A N 9
ATOM 12637 C CA . MET A 1 3 ? 97.813 6.751 -12.255 1.00 0.00 1 MET A CA 9
ATOM 12638 C C . MET A 1 3 ? 96.565 7.030 -11.412 1.00 0.00 1 MET A C 9
ATOM 12639 O O . MET A 1 3 ? 96.515 7.989 -10.663 1.00 0.00 1 MET A O 9
ATOM 12653 N N . GLY A 1 4 ? 95.561 6.197 -11.533 1.00 0.00 2 GLY A N 9
ATOM 12654 C CA . GLY A 1 4 ? 94.324 6.373 -10.716 1.00 0.00 2 GLY A CA 9
ATOM 12655 C C . GLY A 1 4 ? 93.759 4.993 -10.342 1.00 0.00 2 GLY A C 9
ATOM 12656 O O . GLY A 1 4 ? 94.068 4.016 -10.996 1.00 0.00 2 GLY A O 9
ATOM 12660 N N . PRO A 1 5 ? 92.946 4.939 -9.302 1.00 0.00 3 PRO A N 9
ATOM 12661 C CA . PRO A 1 5 ? 92.356 3.644 -8.882 1.00 0.00 3 PRO A CA 9
ATOM 12662 C C . PRO A 1 5 ? 91.109 3.311 -9.715 1.00 0.00 3 PRO A C 9
ATOM 12663 O O . PRO A 1 5 ? 90.039 3.082 -9.178 1.00 0.00 3 PRO A O 9
ATOM 12674 N N . THR A 1 6 ? 91.242 3.284 -11.019 1.00 0.00 4 THR A N 9
ATOM 12675 C CA . THR A 1 6 ? 90.077 2.945 -11.895 1.00 0.00 4 THR A CA 9
ATOM 12676 C C . THR A 1 6 ? 90.133 1.476 -12.351 1.00 0.00 4 THR A C 9
ATOM 12677 O O . THR A 1 6 ? 89.383 1.071 -13.221 1.00 0.00 4 THR A O 9
ATOM 12688 N N . ASP A 1 7 ? 91.009 0.678 -11.778 1.00 0.00 5 ASP A N 9
ATOM 12689 C CA . ASP A 1 7 ? 91.180 -0.727 -12.262 1.00 0.00 5 ASP A CA 9
ATOM 12690 C C . ASP A 1 7 ? 90.072 -1.632 -11.715 1.00 0.00 5 ASP A C 9
ATOM 12691 O O . ASP A 1 7 ? 89.295 -1.236 -10.868 1.00 0.00 5 ASP A O 9
ATOM 12700 N N . GLN A 1 8 ? 90.001 -2.847 -12.201 1.00 0.00 6 GLN A N 9
ATOM 12701 C CA . GLN A 1 8 ? 88.984 -3.821 -11.686 1.00 0.00 6 GLN A CA 9
ATOM 12702 C C . GLN A 1 8 ? 89.371 -4.382 -10.308 1.00 0.00 6 GLN A C 9
ATOM 12703 O O . GLN A 1 8 ? 88.618 -5.133 -9.714 1.00 0.00 6 GLN A O 9
ATOM 12717 N N . ASP A 1 9 ? 90.527 -4.031 -9.795 1.00 0.00 7 ASP A N 9
ATOM 12718 C CA . ASP A 1 9 ? 91.008 -4.646 -8.516 1.00 0.00 7 ASP A CA 9
ATOM 12719 C C . ASP A 1 9 ? 90.100 -4.233 -7.354 1.00 0.00 7 ASP A C 9
ATOM 12720 O O . ASP A 1 9 ? 89.911 -4.985 -6.414 1.00 0.00 7 ASP A O 9
ATOM 12729 N N . TRP A 1 10 ? 89.539 -3.047 -7.409 1.00 0.00 8 TRP A N 9
ATOM 12730 C CA . TRP A 1 10 ? 88.649 -2.584 -6.301 1.00 0.00 8 TRP A CA 9
ATOM 12731 C C . TRP A 1 10 ? 87.258 -3.223 -6.396 1.00 0.00 8 TRP A C 9
ATOM 12732 O O . TRP A 1 10 ? 86.495 -3.168 -5.455 1.00 0.00 8 TRP A O 9
ATOM 12753 N N . ILE A 1 11 ? 86.913 -3.834 -7.509 1.00 0.00 9 ILE A N 9
ATOM 12754 C CA . ILE A 1 11 ? 85.499 -4.307 -7.698 1.00 0.00 9 ILE A CA 9
ATOM 12755 C C . ILE A 1 11 ? 85.098 -5.253 -6.553 1.00 0.00 9 ILE A C 9
ATOM 12756 O O . ILE A 1 11 ? 85.831 -6.155 -6.192 1.00 0.00 9 ILE A O 9
ATOM 12772 N N . GLY A 1 12 ? 83.936 -5.041 -5.990 1.00 0.00 10 GLY A N 9
ATOM 12773 C CA . GLY A 1 12 ? 83.474 -5.881 -4.846 1.00 0.00 10 GLY A CA 9
ATOM 12774 C C . GLY A 1 12 ? 84.016 -5.368 -3.500 1.00 0.00 10 GLY A C 9
ATOM 12775 O O . GLY A 1 12 ? 83.717 -5.943 -2.467 1.00 0.00 10 GLY A O 9
ATOM 12779 N N . CYS A 1 13 ? 84.803 -4.304 -3.484 1.00 0.00 11 CYS A N 9
ATOM 12780 C CA . CYS A 1 13 ? 85.304 -3.771 -2.169 1.00 0.00 11 CYS A CA 9
ATOM 12781 C C . CYS A 1 13 ? 84.253 -2.846 -1.527 1.00 0.00 11 CYS A C 9
ATOM 12782 O O . CYS A 1 13 ? 83.427 -2.273 -2.210 1.00 0.00 11 CYS A O 9
ATOM 12790 N N . ALA A 1 14 ? 84.288 -2.704 -0.224 1.00 0.00 12 ALA A N 9
ATOM 12791 C CA . ALA A 1 14 ? 83.257 -1.879 0.478 1.00 0.00 12 ALA A CA 9
ATOM 12792 C C . ALA A 1 14 ? 83.730 -0.428 0.595 1.00 0.00 12 ALA A C 9
ATOM 12793 O O . ALA A 1 14 ? 84.755 -0.156 1.193 1.00 0.00 12 ALA A O 9
ATOM 12800 N N . VAL A 1 15 ? 82.993 0.501 0.032 1.00 0.00 13 VAL A N 9
ATOM 12801 C CA . VAL A 1 15 ? 83.411 1.937 0.094 1.00 0.00 13 VAL A CA 9
ATOM 12802 C C . VAL A 1 15 ? 82.218 2.832 0.442 1.00 0.00 13 VAL A C 9
ATOM 12803 O O . VAL A 1 15 ? 81.073 2.458 0.253 1.00 0.00 13 VAL A O 9
ATOM 12816 N N . SER A 1 16 ? 82.485 4.012 0.949 1.00 0.00 14 SER A N 9
ATOM 12817 C CA . SER A 1 16 ? 81.388 4.981 1.231 1.00 0.00 14 SER A CA 9
ATOM 12818 C C . SER A 1 16 ? 81.629 6.264 0.439 1.00 0.00 14 SER A C 9
ATOM 12819 O O . SER A 1 16 ? 82.754 6.710 0.308 1.00 0.00 14 SER A O 9
ATOM 12827 N N . ILE A 1 17 ? 80.585 6.855 -0.086 1.00 0.00 15 ILE A N 9
ATOM 12828 C CA . ILE A 1 17 ? 80.767 8.026 -0.995 1.00 0.00 15 ILE A CA 9
ATOM 12829 C C . ILE A 1 17 ? 80.012 9.234 -0.448 1.00 0.00 15 ILE A C 9
ATOM 12830 O O . ILE A 1 17 ? 78.813 9.181 -0.238 1.00 0.00 15 ILE A O 9
ATOM 12846 N N . ALA A 1 18 ? 80.707 10.318 -0.220 1.00 0.00 16 ALA A N 9
ATOM 12847 C CA . ALA A 1 18 ? 80.033 11.572 0.220 1.00 0.00 16 ALA A CA 9
ATOM 12848 C C . ALA A 1 18 ? 79.827 12.488 -0.985 1.00 0.00 16 ALA A C 9
ATOM 12849 O O . ALA A 1 18 ? 80.771 13.028 -1.530 1.00 0.00 16 ALA A O 9
ATOM 12856 N N . CYS A 1 19 ? 78.600 12.657 -1.402 1.00 0.00 17 CYS A N 9
ATOM 12857 C CA . CYS A 1 19 ? 78.301 13.561 -2.554 1.00 0.00 17 CYS A CA 9
ATOM 12858 C C . CYS A 1 19 ? 77.935 14.948 -2.028 1.00 0.00 17 CYS A C 9
ATOM 12859 O O . CYS A 1 19 ? 77.685 15.121 -0.848 1.00 0.00 17 CYS A O 9
ATOM 12867 N N . ASP A 1 20 ? 77.900 15.938 -2.888 1.00 0.00 18 ASP A N 9
ATOM 12868 C CA . ASP A 1 20 ? 77.606 17.335 -2.424 1.00 0.00 18 ASP A CA 9
ATOM 12869 C C . ASP A 1 20 ? 76.229 17.379 -1.742 1.00 0.00 18 ASP A C 9
ATOM 12870 O O . ASP A 1 20 ? 75.457 16.444 -1.825 1.00 0.00 18 ASP A O 9
ATOM 12879 N N . GLU A 1 21 ? 75.925 18.462 -1.070 1.00 0.00 19 GLU A N 9
ATOM 12880 C CA . GLU A 1 21 ? 74.763 18.474 -0.119 1.00 0.00 19 GLU A CA 9
ATOM 12881 C C . GLU A 1 21 ? 73.463 18.002 -0.790 1.00 0.00 19 GLU A C 9
ATOM 12882 O O . GLU A 1 21 ? 72.624 17.389 -0.152 1.00 0.00 19 GLU A O 9
ATOM 12894 N N . VAL A 1 22 ? 73.292 18.280 -2.060 1.00 0.00 20 VAL A N 9
ATOM 12895 C CA . VAL A 1 22 ? 72.013 17.905 -2.746 1.00 0.00 20 VAL A CA 9
ATOM 12896 C C . VAL A 1 22 ? 71.978 16.395 -3.023 1.00 0.00 20 VAL A C 9
ATOM 12897 O O . VAL A 1 22 ? 70.918 15.804 -3.135 1.00 0.00 20 VAL A O 9
ATOM 12910 N N . LEU A 1 23 ? 73.125 15.768 -3.134 1.00 0.00 21 LEU A N 9
ATOM 12911 C CA . LEU A 1 23 ? 73.170 14.303 -3.424 1.00 0.00 21 LEU A CA 9
ATOM 12912 C C . LEU A 1 23 ? 73.204 13.469 -2.131 1.00 0.00 21 LEU A C 9
ATOM 12913 O O . LEU A 1 23 ? 72.966 12.275 -2.159 1.00 0.00 21 LEU A O 9
ATOM 12929 N N . GLY A 1 24 ? 73.497 14.082 -1.004 1.00 0.00 22 GLY A N 9
ATOM 12930 C CA . GLY A 1 24 ? 73.552 13.321 0.283 1.00 0.00 22 GLY A CA 9
ATOM 12931 C C . GLY A 1 24 ? 74.684 12.288 0.240 1.00 0.00 22 GLY A C 9
ATOM 12932 O O . GLY A 1 24 ? 75.678 12.469 -0.439 1.00 0.00 22 GLY A O 9
ATOM 12936 N N . VAL A 1 25 ? 74.538 11.206 0.967 1.00 0.00 23 VAL A N 9
ATOM 12937 C CA . VAL A 1 25 ? 75.642 10.194 1.054 1.00 0.00 23 VAL A CA 9
ATOM 12938 C C . VAL A 1 25 ? 75.087 8.792 0.811 1.00 0.00 23 VAL A C 9
ATOM 12939 O O . VAL A 1 25 ? 73.996 8.470 1.251 1.00 0.00 23 VAL A O 9
ATOM 12952 N N . PHE A 1 26 ? 75.827 7.956 0.121 1.00 0.00 24 PHE A N 9
ATOM 12953 C CA . PHE A 1 26 ? 75.411 6.529 -0.015 1.00 0.00 24 PHE A CA 9
ATOM 12954 C C . PHE A 1 26 ? 76.600 5.600 0.262 1.00 0.00 24 PHE A C 9
ATOM 12955 O O . PHE A 1 26 ? 77.742 6.003 0.187 1.00 0.00 24 PHE A O 9
ATOM 12972 N N . GLN A 1 27 ? 76.325 4.363 0.579 1.00 0.00 25 GLN A N 9
ATOM 12973 C CA . GLN A 1 27 ? 77.417 3.372 0.812 1.00 0.00 25 GLN A CA 9
ATOM 12974 C C . GLN A 1 27 ? 77.047 2.043 0.151 1.00 0.00 25 GLN A C 9
ATOM 12975 O O . GLN A 1 27 ? 75.884 1.683 0.088 1.00 0.00 25 GLN A O 9
ATOM 12989 N N . GLY A 1 28 ? 78.021 1.318 -0.345 1.00 0.00 26 GLY A N 9
ATOM 12990 C CA . GLY A 1 28 ? 77.715 0.056 -1.085 1.00 0.00 26 GLY A CA 9
ATOM 12991 C C . GLY A 1 28 ? 79.012 -0.649 -1.481 1.00 0.00 26 GLY A C 9
ATOM 12992 O O . GLY A 1 28 ? 80.093 -0.100 -1.360 1.00 0.00 26 GLY A O 9
ATOM 12996 N N . LEU A 1 29 ? 78.908 -1.869 -1.949 1.00 0.00 27 LEU A N 9
ATOM 12997 C CA . LEU A 1 29 ? 80.097 -2.562 -2.524 1.00 0.00 27 LEU A CA 9
ATOM 12998 C C . LEU A 1 29 ? 80.194 -2.273 -4.022 1.00 0.00 27 LEU A C 9
ATOM 12999 O O . LEU A 1 29 ? 79.209 -2.318 -4.738 1.00 0.00 27 LEU A O 9
ATOM 13015 N N . ILE A 1 30 ? 81.376 -1.977 -4.493 1.00 0.00 28 ILE A N 9
ATOM 13016 C CA . ILE A 1 30 ? 81.555 -1.619 -5.935 1.00 0.00 28 ILE A CA 9
ATOM 13017 C C . ILE A 1 30 ? 81.257 -2.832 -6.825 1.00 0.00 28 ILE A C 9
ATOM 13018 O O . ILE A 1 30 ? 81.661 -3.942 -6.532 1.00 0.00 28 ILE A O 9
ATOM 13034 N N . LYS A 1 31 ? 80.549 -2.620 -7.905 1.00 0.00 29 LYS A N 9
ATOM 13035 C CA . LYS A 1 31 ? 80.318 -3.718 -8.892 1.00 0.00 29 LYS A CA 9
ATOM 13036 C C . LYS A 1 31 ? 81.112 -3.446 -10.173 1.00 0.00 29 LYS A C 9
ATOM 13037 O O . LYS A 1 31 ? 81.501 -4.361 -10.876 1.00 0.00 29 LYS A O 9
ATOM 13056 N N . GLN A 1 32 ? 81.351 -2.192 -10.479 1.00 0.00 30 GLN A N 9
ATOM 13057 C CA . GLN A 1 32 ? 82.139 -1.847 -11.702 1.00 0.00 30 GLN A CA 9
ATOM 13058 C C . GLN A 1 32 ? 82.713 -0.436 -11.565 1.00 0.00 30 GLN A C 9
ATOM 13059 O O . GLN A 1 32 ? 82.121 0.421 -10.936 1.00 0.00 30 GLN A O 9
ATOM 13073 N N . ILE A 1 33 ? 83.861 -0.190 -12.150 1.00 0.00 31 ILE A N 9
ATOM 13074 C CA . ILE A 1 33 ? 84.505 1.154 -12.017 1.00 0.00 31 ILE A CA 9
ATOM 13075 C C . ILE A 1 33 ? 85.089 1.592 -13.362 1.00 0.00 31 ILE A C 9
ATOM 13076 O O . ILE A 1 33 ? 85.701 0.812 -14.069 1.00 0.00 31 ILE A O 9
ATOM 13092 N N . SER A 1 34 ? 84.900 2.838 -13.710 1.00 0.00 32 SER A N 9
ATOM 13093 C CA . SER A 1 34 ? 85.524 3.387 -14.949 1.00 0.00 32 SER A CA 9
ATOM 13094 C C . SER A 1 34 ? 85.879 4.858 -14.729 1.00 0.00 32 SER A C 9
ATOM 13095 O O . SER A 1 34 ? 85.319 5.516 -13.874 1.00 0.00 32 SER A O 9
ATOM 13103 N N . ALA A 1 35 ? 86.796 5.380 -15.504 1.00 0.00 33 ALA A N 9
ATOM 13104 C CA . ALA A 1 35 ? 87.344 6.749 -15.221 1.00 0.00 33 ALA A CA 9
ATOM 13105 C C . ALA A 1 35 ? 86.223 7.797 -15.150 1.00 0.00 33 ALA A C 9
ATOM 13106 O O . ALA A 1 35 ? 86.380 8.833 -14.529 1.00 0.00 33 ALA A O 9
ATOM 13113 N N . GLU A 1 36 ? 85.098 7.537 -15.776 1.00 0.00 34 GLU A N 9
ATOM 13114 C CA . GLU A 1 36 ? 84.023 8.574 -15.857 1.00 0.00 34 GLU A CA 9
ATOM 13115 C C . GLU A 1 36 ? 83.025 8.429 -14.699 1.00 0.00 34 GLU A C 9
ATOM 13116 O O . GLU A 1 36 ? 82.390 9.390 -14.305 1.00 0.00 34 GLU A O 9
ATOM 13128 N N . GLU A 1 37 ? 82.881 7.243 -14.153 1.00 0.00 35 GLU A N 9
ATOM 13129 C CA . GLU A 1 37 ? 81.809 7.009 -13.133 1.00 0.00 35 GLU A CA 9
ATOM 13130 C C . GLU A 1 37 ? 82.157 5.818 -12.230 1.00 0.00 35 GLU A C 9
ATOM 13131 O O . GLU A 1 37 ? 82.931 4.954 -12.596 1.00 0.00 35 GLU A O 9
ATOM 13143 N N . ILE A 1 38 ? 81.587 5.777 -11.052 1.00 0.00 36 ILE A N 9
ATOM 13144 C CA . ILE A 1 38 ? 81.724 4.568 -10.178 1.00 0.00 36 ILE A CA 9
ATOM 13145 C C . ILE A 1 38 ? 80.351 3.909 -9.997 1.00 0.00 36 ILE A C 9
ATOM 13146 O O . ILE A 1 38 ? 79.355 4.588 -9.821 1.00 0.00 36 ILE A O 9
ATOM 13162 N N . THR A 1 39 ? 80.291 2.596 -10.038 1.00 0.00 37 THR A N 9
ATOM 13163 C CA . THR A 1 39 ? 78.970 1.898 -9.943 1.00 0.00 37 THR A CA 9
ATOM 13164 C C . THR A 1 39 ? 78.991 0.867 -8.806 1.00 0.00 37 THR A C 9
ATOM 13165 O O . THR A 1 39 ? 79.916 0.086 -8.686 1.00 0.00 37 THR A O 9
ATOM 13176 N N . ILE A 1 40 ? 77.972 0.860 -7.979 1.00 0.00 38 ILE A N 9
ATOM 13177 C CA . ILE A 1 40 ? 77.926 -0.102 -6.825 1.00 0.00 38 ILE A CA 9
ATOM 13178 C C . ILE A 1 40 ? 76.544 -0.763 -6.743 1.00 0.00 38 ILE A C 9
ATOM 13179 O O . ILE A 1 40 ? 75.622 -0.378 -7.435 1.00 0.00 38 ILE A O 9
ATOM 13195 N N . VAL A 1 41 ? 76.402 -1.750 -5.894 1.00 0.00 39 VAL A N 9
ATOM 13196 C CA . VAL A 1 41 ? 75.106 -2.499 -5.799 1.00 0.00 39 VAL A CA 9
ATOM 13197 C C . VAL A 1 41 ? 74.623 -2.559 -4.344 1.00 0.00 39 VAL A C 9
ATOM 13198 O O . VAL A 1 41 ? 75.377 -2.313 -3.426 1.00 0.00 39 VAL A O 9
ATOM 13211 N N . ARG A 1 42 ? 73.363 -2.880 -4.137 1.00 0.00 40 ARG A N 9
ATOM 13212 C CA . ARG A 1 42 ? 72.754 -2.819 -2.762 1.00 0.00 40 ARG A CA 9
ATOM 13213 C C . ARG A 1 42 ? 72.894 -1.404 -2.194 1.00 0.00 40 ARG A C 9
ATOM 13214 O O . ARG A 1 42 ? 73.607 -1.171 -1.236 1.00 0.00 40 ARG A O 9
ATOM 13235 N N . ALA A 1 43 ? 72.210 -0.465 -2.793 1.00 0.00 41 ALA A N 9
ATOM 13236 C CA . ALA A 1 43 ? 72.399 0.974 -2.422 1.00 0.00 41 ALA A CA 9
ATOM 13237 C C . ALA A 1 43 ? 71.886 1.260 -1.006 1.00 0.00 41 ALA A C 9
ATOM 13238 O O . ALA A 1 43 ? 70.747 0.982 -0.673 1.00 0.00 41 ALA A O 9
ATOM 13245 N N . PHE A 1 44 ? 72.727 1.815 -0.174 1.00 0.00 42 PHE A N 9
ATOM 13246 C CA . PHE A 1 44 ? 72.255 2.374 1.127 1.00 0.00 42 PHE A CA 9
ATOM 13247 C C . PHE A 1 44 ? 72.458 3.890 1.128 1.00 0.00 42 PHE A C 9
ATOM 13248 O O . PHE A 1 44 ? 73.494 4.374 0.719 1.00 0.00 42 PHE A O 9
ATOM 13265 N N . ARG A 1 45 ? 71.484 4.639 1.584 1.00 0.00 43 ARG A N 9
ATOM 13266 C CA . ARG A 1 45 ? 71.623 6.130 1.609 1.00 0.00 43 ARG A CA 9
ATOM 13267 C C . ARG A 1 45 ? 71.142 6.681 2.950 1.00 0.00 43 ARG A C 9
ATOM 13268 O O . ARG A 1 45 ? 70.220 6.162 3.547 1.00 0.00 43 ARG A O 9
ATOM 13289 N N . ASN A 1 46 ? 71.767 7.729 3.434 1.00 0.00 44 ASN A N 9
ATOM 13290 C CA . ASN A 1 46 ? 71.335 8.358 4.732 1.00 0.00 44 ASN A CA 9
ATOM 13291 C C . ASN A 1 46 ? 71.243 7.308 5.853 1.00 0.00 44 ASN A C 9
ATOM 13292 O O . ASN A 1 46 ? 70.335 7.331 6.663 1.00 0.00 44 ASN A O 9
ATOM 13303 N N . GLY A 1 47 ? 72.180 6.394 5.896 1.00 0.00 45 GLY A N 9
ATOM 13304 C CA . GLY A 1 47 ? 72.229 5.401 7.014 1.00 0.00 45 GLY A CA 9
ATOM 13305 C C . GLY A 1 47 ? 70.964 4.532 7.035 1.00 0.00 45 GLY A C 9
ATOM 13306 O O . GLY A 1 47 ? 70.621 3.965 8.057 1.00 0.00 45 GLY A O 9
ATOM 13310 N N . VAL A 1 48 ? 70.270 4.423 5.925 1.00 0.00 46 VAL A N 9
ATOM 13311 C CA . VAL A 1 48 ? 69.100 3.491 5.855 1.00 0.00 46 VAL A CA 9
ATOM 13312 C C . VAL A 1 48 ? 69.047 2.813 4.467 1.00 0.00 46 VAL A C 9
ATOM 13313 O O . VAL A 1 48 ? 69.495 3.386 3.495 1.00 0.00 46 VAL A O 9
ATOM 13326 N N . PRO A 1 49 ? 68.501 1.609 4.408 1.00 0.00 47 PRO A N 9
ATOM 13327 C CA . PRO A 1 49 ? 68.504 0.849 3.133 1.00 0.00 47 PRO A CA 9
ATOM 13328 C C . PRO A 1 49 ? 67.480 1.440 2.157 1.00 0.00 47 PRO A C 9
ATOM 13329 O O . PRO A 1 49 ? 66.404 1.850 2.554 1.00 0.00 47 PRO A O 9
ATOM 13340 N N . LEU A 1 50 ? 67.807 1.486 0.886 1.00 0.00 48 LEU A N 9
ATOM 13341 C CA . LEU A 1 50 ? 66.796 1.902 -0.136 1.00 0.00 48 LEU A CA 9
ATOM 13342 C C . LEU A 1 50 ? 65.842 0.742 -0.433 1.00 0.00 48 LEU A C 9
ATOM 13343 O O . LEU A 1 50 ? 66.203 -0.414 -0.315 1.00 0.00 48 LEU A O 9
ATOM 13359 N N . ARG A 1 51 ? 64.626 1.047 -0.818 1.00 0.00 49 ARG A N 9
ATOM 13360 C CA . ARG A 1 51 ? 63.608 -0.030 -1.064 1.00 0.00 49 ARG A CA 9
ATOM 13361 C C . ARG A 1 51 ? 64.121 -1.039 -2.098 1.00 0.00 49 ARG A C 9
ATOM 13362 O O . ARG A 1 51 ? 63.880 -2.228 -1.984 1.00 0.00 49 ARG A O 9
ATOM 13383 N N . LYS A 1 52 ? 64.826 -0.573 -3.102 1.00 0.00 50 LYS A N 9
ATOM 13384 C CA . LYS A 1 52 ? 65.331 -1.494 -4.165 1.00 0.00 50 LYS A CA 9
ATOM 13385 C C . LYS A 1 52 ? 66.806 -1.830 -3.926 1.00 0.00 50 LYS A C 9
ATOM 13386 O O . LYS A 1 52 ? 67.691 -1.173 -4.446 1.00 0.00 50 LYS A O 9
ATOM 13405 N N . GLN A 1 53 ? 67.072 -2.845 -3.144 1.00 0.00 51 GLN A N 9
ATOM 13406 C CA . GLN A 1 53 ? 68.487 -3.285 -2.921 1.00 0.00 51 GLN A CA 9
ATOM 13407 C C . GLN A 1 53 ? 69.103 -3.760 -4.239 1.00 0.00 51 GLN A C 9
ATOM 13408 O O . GLN A 1 53 ? 70.291 -3.621 -4.467 1.00 0.00 51 GLN A O 9
ATOM 13422 N N . ASN A 1 54 ? 68.298 -4.321 -5.106 1.00 0.00 52 ASN A N 9
ATOM 13423 C CA . ASN A 1 54 ? 68.828 -4.872 -6.394 1.00 0.00 52 ASN A CA 9
ATOM 13424 C C . ASN A 1 54 ? 69.243 -3.742 -7.345 1.00 0.00 52 ASN A C 9
ATOM 13425 O O . ASN A 1 54 ? 70.054 -3.943 -8.232 1.00 0.00 52 ASN A O 9
ATOM 13436 N N . ALA A 1 55 ? 68.697 -2.560 -7.170 1.00 0.00 53 ALA A N 9
ATOM 13437 C CA . ALA A 1 55 ? 69.013 -1.435 -8.108 1.00 0.00 53 ALA A CA 9
ATOM 13438 C C . ALA A 1 55 ? 70.438 -0.932 -7.867 1.00 0.00 53 ALA A C 9
ATOM 13439 O O . ALA A 1 55 ? 70.864 -0.766 -6.738 1.00 0.00 53 ALA A O 9
ATOM 13446 N N . GLU A 1 56 ? 71.172 -0.689 -8.925 1.00 0.00 54 GLU A N 9
ATOM 13447 C CA . GLU A 1 56 ? 72.587 -0.225 -8.777 1.00 0.00 54 GLU A CA 9
ATOM 13448 C C . GLU A 1 56 ? 72.651 1.309 -8.708 1.00 0.00 54 GLU A C 9
ATOM 13449 O O . GLU A 1 56 ? 71.817 2.000 -9.264 1.00 0.00 54 GLU A O 9
ATOM 13461 N N . VAL A 1 57 ? 73.637 1.836 -8.027 1.00 0.00 55 VAL A N 9
ATOM 13462 C CA . VAL A 1 57 ? 73.842 3.319 -8.004 1.00 0.00 55 VAL A CA 9
ATOM 13463 C C . VAL A 1 57 ? 75.002 3.679 -8.930 1.00 0.00 55 VAL A C 9
ATOM 13464 O O . VAL A 1 57 ? 76.089 3.144 -8.794 1.00 0.00 55 VAL A O 9
ATOM 13477 N N . VAL A 1 58 ? 74.787 4.572 -9.865 1.00 0.00 56 VAL A N 9
ATOM 13478 C CA . VAL A 1 58 ? 75.908 5.009 -10.753 1.00 0.00 56 VAL A CA 9
ATOM 13479 C C . VAL A 1 58 ? 76.071 6.524 -10.666 1.00 0.00 56 VAL A C 9
ATOM 13480 O O . VAL A 1 58 ? 75.217 7.276 -11.099 1.00 0.00 56 VAL A O 9
ATOM 13493 N N . LEU A 1 59 ? 77.163 6.967 -10.108 1.00 0.00 57 LEU A N 9
ATOM 13494 C CA . LEU A 1 59 ? 77.350 8.427 -9.860 1.00 0.00 57 LEU A CA 9
ATOM 13495 C C . LEU A 1 59 ? 78.693 8.896 -10.424 1.00 0.00 57 LEU A C 9
ATOM 13496 O O . LEU A 1 59 ? 79.703 8.231 -10.278 1.00 0.00 57 LEU A O 9
ATOM 13512 N N . LYS A 1 60 ? 78.706 10.037 -11.070 1.00 0.00 58 LYS A N 9
ATOM 13513 C CA . LYS A 1 60 ? 79.971 10.540 -11.697 1.00 0.00 58 LYS A CA 9
ATOM 13514 C C . LYS A 1 60 ? 80.926 11.070 -10.626 1.00 0.00 58 LYS A C 9
ATOM 13515 O O . LYS A 1 60 ? 80.512 11.696 -9.667 1.00 0.00 58 LYS A O 9
ATOM 13534 N N . CYS A 1 61 ? 82.204 10.822 -10.784 1.00 0.00 59 CYS A N 9
ATOM 13535 C CA . CYS A 1 61 ? 83.217 11.362 -9.814 1.00 0.00 59 CYS A CA 9
ATOM 13536 C C . CYS A 1 61 ? 83.089 12.887 -9.679 1.00 0.00 59 CYS A C 9
ATOM 13537 O O . CYS A 1 61 ? 83.343 13.449 -8.630 1.00 0.00 59 CYS A O 9
ATOM 13545 N N . THR A 1 62 ? 82.696 13.552 -10.739 1.00 0.00 60 THR A N 9
ATOM 13546 C CA . THR A 1 62 ? 82.554 15.043 -10.692 1.00 0.00 60 THR A CA 9
ATOM 13547 C C . THR A 1 62 ? 81.441 15.442 -9.716 1.00 0.00 60 THR A C 9
ATOM 13548 O O . THR A 1 62 ? 81.450 16.530 -9.170 1.00 0.00 60 THR A O 9
ATOM 13559 N N . ASP A 1 63 ? 80.486 14.569 -9.496 1.00 0.00 61 ASP A N 9
ATOM 13560 C CA . ASP A 1 63 ? 79.386 14.877 -8.532 1.00 0.00 61 ASP A CA 9
ATOM 13561 C C . ASP A 1 63 ? 79.778 14.433 -7.116 1.00 0.00 61 ASP A C 9
ATOM 13562 O O . ASP A 1 63 ? 79.255 14.936 -6.138 1.00 0.00 61 ASP A O 9
ATOM 13571 N N . ILE A 1 64 ? 80.691 13.496 -7.002 1.00 0.00 62 ILE A N 9
ATOM 13572 C CA . ILE A 1 64 ? 81.163 13.058 -5.651 1.00 0.00 62 ILE A CA 9
ATOM 13573 C C . ILE A 1 64 ? 82.207 14.046 -5.119 1.00 0.00 62 ILE A C 9
ATOM 13574 O O . ILE A 1 64 ? 83.012 14.570 -5.867 1.00 0.00 62 ILE A O 9
ATOM 13590 N N . ARG A 1 65 ? 82.193 14.300 -3.833 1.00 0.00 63 ARG A N 9
ATOM 13591 C CA . ARG A 1 65 ? 83.163 15.269 -3.240 1.00 0.00 63 ARG A CA 9
ATOM 13592 C C . ARG A 1 65 ? 84.318 14.520 -2.571 1.00 0.00 63 ARG A C 9
ATOM 13593 O O . ARG A 1 65 ? 85.442 14.989 -2.560 1.00 0.00 63 ARG A O 9
ATOM 13614 N N . SER A 1 66 ? 84.051 13.359 -2.016 1.00 0.00 64 SER A N 9
ATOM 13615 C CA . SER A 1 66 ? 85.140 12.573 -1.354 1.00 0.00 64 SER A CA 9
ATOM 13616 C C . SER A 1 66 ? 84.734 11.103 -1.215 1.00 0.00 64 SER A C 9
ATOM 13617 O O . SER A 1 66 ? 83.565 10.782 -1.129 1.00 0.00 64 SER A O 9
ATOM 13625 N N . ILE A 1 67 ? 85.698 10.212 -1.192 1.00 0.00 65 ILE A N 9
ATOM 13626 C CA . ILE A 1 67 ? 85.378 8.750 -1.104 1.00 0.00 65 ILE A CA 9
ATOM 13627 C C . ILE A 1 67 ? 86.346 8.062 -0.137 1.00 0.00 65 ILE A C 9
ATOM 13628 O O . ILE A 1 67 ? 87.496 8.444 -0.017 1.00 0.00 65 ILE A O 9
ATOM 13644 N N . ASP A 1 68 ? 85.880 7.050 0.552 1.00 0.00 66 ASP A N 9
ATOM 13645 C CA . ASP A 1 68 ? 86.764 6.302 1.501 1.00 0.00 66 ASP A CA 9
ATOM 13646 C C . ASP A 1 68 ? 86.523 4.793 1.384 1.00 0.00 66 ASP A C 9
ATOM 13647 O O . ASP A 1 68 ? 85.396 4.340 1.439 1.00 0.00 66 ASP A O 9
ATOM 13656 N N . LEU A 1 69 ? 87.569 4.019 1.222 1.00 0.00 67 LEU A N 9
ATOM 13657 C CA . LEU A 1 69 ? 87.413 2.529 1.254 1.00 0.00 67 LEU A CA 9
ATOM 13658 C C . LEU A 1 69 ? 87.265 2.057 2.703 1.00 0.00 67 LEU A C 9
ATOM 13659 O O . LEU A 1 69 ? 88.187 2.163 3.492 1.00 0.00 67 LEU A O 9
ATOM 13675 N N . ILE A 1 70 ? 86.115 1.535 3.056 1.00 0.00 68 ILE A N 9
ATOM 13676 C CA . ILE A 1 70 ? 85.903 1.038 4.454 1.00 0.00 68 ILE A CA 9
ATOM 13677 C C . ILE A 1 70 ? 86.562 -0.333 4.622 1.00 0.00 68 ILE A C 9
ATOM 13678 O O . ILE A 1 70 ? 87.228 -0.598 5.606 1.00 0.00 68 ILE A O 9
ATOM 13694 N N . GLU A 1 71 ? 86.373 -1.202 3.663 1.00 0.00 69 GLU A N 9
ATOM 13695 C CA . GLU A 1 71 ? 86.960 -2.574 3.747 1.00 0.00 69 GLU A CA 9
ATOM 13696 C C . GLU A 1 71 ? 87.553 -2.969 2.384 1.00 0.00 69 GLU A C 9
ATOM 13697 O O . GLU A 1 71 ? 86.838 -3.457 1.532 1.00 0.00 69 GLU A O 9
ATOM 13709 N N . PRO A 1 72 ? 88.844 -2.746 2.207 1.00 0.00 70 PRO A N 9
ATOM 13710 C CA . PRO A 1 72 ? 89.468 -3.016 0.887 1.00 0.00 70 PRO A CA 9
ATOM 13711 C C . PRO A 1 72 ? 89.339 -4.497 0.521 1.00 0.00 70 PRO A C 9
ATOM 13712 O O . PRO A 1 72 ? 89.278 -4.854 -0.640 1.00 0.00 70 PRO A O 9
ATOM 13723 N N . ALA A 1 73 ? 89.297 -5.365 1.507 1.00 0.00 71 ALA A N 9
ATOM 13724 C CA . ALA A 1 73 ? 89.191 -6.842 1.238 1.00 0.00 71 ALA A CA 9
ATOM 13725 C C . ALA A 1 73 ? 90.272 -7.302 0.247 1.00 0.00 71 ALA A C 9
ATOM 13726 O O . ALA A 1 73 ? 90.113 -7.179 -0.954 1.00 0.00 71 ALA A O 9
ATOM 13733 N N . LYS A 1 74 ? 91.362 -7.828 0.748 1.00 0.00 72 LYS A N 9
ATOM 13734 C CA . LYS A 1 74 ? 92.476 -8.264 -0.148 1.00 0.00 72 LYS A CA 9
ATOM 13735 C C . LYS A 1 74 ? 92.324 -9.745 -0.509 1.00 0.00 72 LYS A C 9
ATOM 13736 O O . LYS A 1 74 ? 91.844 -10.538 0.277 1.00 0.00 72 LYS A O 9
ATOM 13755 N N . GLN A 1 75 ? 92.734 -10.121 -1.700 1.00 0.00 73 GLN A N 9
ATOM 13756 C CA . GLN A 1 75 ? 92.632 -11.555 -2.140 1.00 0.00 73 GLN A CA 9
ATOM 13757 C C . GLN A 1 75 ? 91.193 -12.065 -2.005 1.00 0.00 73 GLN A C 9
ATOM 13758 O O . GLN A 1 75 ? 90.957 -13.160 -1.528 1.00 0.00 73 GLN A O 9
ATOM 13772 N N . ASP A 1 76 ? 90.235 -11.274 -2.421 1.00 0.00 74 ASP A N 9
ATOM 13773 C CA . ASP A 1 76 ? 88.802 -11.706 -2.334 1.00 0.00 74 ASP A CA 9
ATOM 13774 C C . ASP A 1 76 ? 88.580 -12.978 -3.157 1.00 0.00 74 ASP A C 9
ATOM 13775 O O . ASP A 1 76 ? 87.824 -13.851 -2.770 1.00 0.00 74 ASP A O 9
ATOM 13784 N N . LEU A 1 77 ? 89.236 -13.085 -4.287 1.00 0.00 75 LEU A N 9
ATOM 13785 C CA . LEU A 1 77 ? 89.049 -14.282 -5.163 1.00 0.00 75 LEU A CA 9
ATOM 13786 C C . LEU A 1 77 ? 90.219 -15.255 -4.992 1.00 0.00 75 LEU A C 9
ATOM 13787 O O . LEU A 1 77 ? 91.372 -14.871 -5.050 1.00 0.00 75 LEU A O 9
ATOM 13803 N N . ASP A 1 78 ? 89.928 -16.520 -4.779 1.00 0.00 76 ASP A N 9
ATOM 13804 C CA . ASP A 1 78 ? 91.010 -17.551 -4.621 1.00 0.00 76 ASP A CA 9
ATOM 13805 C C . ASP A 1 78 ? 92.008 -17.137 -3.531 1.00 0.00 76 ASP A C 9
ATOM 13806 O O . ASP A 1 78 ? 93.208 -17.238 -3.710 1.00 0.00 76 ASP A O 9
ATOM 13815 N N . GLY A 1 79 ? 91.515 -16.673 -2.410 1.00 0.00 77 GLY A N 9
ATOM 13816 C CA . GLY A 1 79 ? 92.421 -16.263 -1.295 1.00 0.00 77 GLY A CA 9
ATOM 13817 C C . GLY A 1 79 ? 92.578 -17.424 -0.311 1.00 0.00 77 GLY A C 9
ATOM 13818 O O . GLY A 1 79 ? 93.607 -18.071 -0.263 1.00 0.00 77 GLY A O 9
ATOM 13822 N N . HIS A 1 80 ? 91.560 -17.688 0.472 1.00 0.00 78 HIS A N 9
ATOM 13823 C CA . HIS A 1 80 ? 91.635 -18.812 1.461 1.00 0.00 78 HIS A CA 9
ATOM 13824 C C . HIS A 1 80 ? 91.876 -20.141 0.740 1.00 0.00 78 HIS A C 9
ATOM 13825 O O . HIS A 1 80 ? 92.651 -20.966 1.190 1.00 0.00 78 HIS A O 9
ATOM 13839 N N . THR A 1 81 ? 91.218 -20.349 -0.373 1.00 0.00 79 THR A N 9
ATOM 13840 C CA . THR A 1 81 ? 91.382 -21.636 -1.124 1.00 0.00 79 THR A CA 9
ATOM 13841 C C . THR A 1 81 ? 92.844 -21.829 -1.541 1.00 0.00 79 THR A C 9
ATOM 13842 O O . THR A 1 81 ? 93.375 -22.923 -1.474 1.00 0.00 79 THR A O 9
ATOM 13853 N N . ALA A 1 82 ? 93.492 -20.773 -1.969 1.00 0.00 80 ALA A N 9
ATOM 13854 C CA . ALA A 1 82 ? 94.912 -20.886 -2.424 1.00 0.00 80 ALA A CA 9
ATOM 13855 C C . ALA A 1 82 ? 95.788 -19.831 -1.721 1.00 0.00 80 ALA A C 9
ATOM 13856 O O . ALA A 1 82 ? 96.096 -18.809 -2.305 1.00 0.00 80 ALA A O 9
ATOM 13863 N N . PRO A 1 83 ? 96.169 -20.099 -0.485 1.00 0.00 81 PRO A N 9
ATOM 13864 C CA . PRO A 1 83 ? 97.038 -19.142 0.248 1.00 0.00 81 PRO A CA 9
ATOM 13865 C C . PRO A 1 83 ? 98.445 -19.116 -0.379 1.00 0.00 81 PRO A C 9
ATOM 13866 O O . PRO A 1 83 ? 98.957 -20.151 -0.756 1.00 0.00 81 PRO A O 9
ATOM 13877 N N . PRO A 1 84 ? 99.041 -17.938 -0.478 1.00 0.00 82 PRO A N 9
ATOM 13878 C CA . PRO A 1 84 ? 100.393 -17.838 -1.083 1.00 0.00 82 PRO A CA 9
ATOM 13879 C C . PRO A 1 84 ? 101.412 -18.698 -0.306 1.00 0.00 82 PRO A C 9
ATOM 13880 O O . PRO A 1 84 ? 102.147 -19.452 -0.914 1.00 0.00 82 PRO A O 9
ATOM 13891 N N . PRO A 1 85 ? 101.438 -18.572 1.013 1.00 0.00 83 PRO A N 9
ATOM 13892 C CA . PRO A 1 85 ? 102.408 -19.367 1.814 1.00 0.00 83 PRO A CA 9
ATOM 13893 C C . PRO A 1 85 ? 102.152 -20.865 1.627 1.00 0.00 83 PRO A C 9
ATOM 13894 O O . PRO A 1 85 ? 101.017 -21.304 1.571 1.00 0.00 83 PRO A O 9
ATOM 13905 N N . VAL A 1 86 ? 103.198 -21.649 1.530 1.00 0.00 84 VAL A N 9
ATOM 13906 C CA . VAL A 1 86 ? 103.024 -23.129 1.382 1.00 0.00 84 VAL A CA 9
ATOM 13907 C C . VAL A 1 86 ? 102.353 -23.697 2.639 1.00 0.00 84 VAL A C 9
ATOM 13908 O O . VAL A 1 86 ? 101.461 -24.521 2.556 1.00 0.00 84 VAL A O 9
ATOM 13921 N N . VAL A 1 87 ? 102.781 -23.259 3.796 1.00 0.00 85 VAL A N 9
ATOM 13922 C CA . VAL A 1 87 ? 102.158 -23.739 5.070 1.00 0.00 85 VAL A CA 9
ATOM 13923 C C . VAL A 1 87 ? 101.854 -22.554 5.992 1.00 0.00 85 VAL A C 9
ATOM 13924 O O . VAL A 1 87 ? 102.471 -21.508 5.893 1.00 0.00 85 VAL A O 9
ATOM 13937 N N . ASN A 1 88 ? 100.908 -22.714 6.886 1.00 0.00 86 ASN A N 9
ATOM 13938 C CA . ASN A 1 88 ? 100.576 -21.613 7.844 1.00 0.00 86 ASN A CA 9
ATOM 13939 C C . ASN A 1 88 ? 101.385 -21.744 9.150 1.00 0.00 86 ASN A C 9
ATOM 13940 O O . ASN A 1 88 ? 101.085 -21.087 10.131 1.00 0.00 86 ASN A O 9
ATOM 13951 N N . LYS A 1 89 ? 102.401 -22.580 9.172 1.00 0.00 87 LYS A N 9
ATOM 13952 C CA . LYS A 1 89 ? 103.197 -22.776 10.429 1.00 0.00 87 LYS A CA 9
ATOM 13953 C C . LYS A 1 89 ? 103.769 -21.434 10.932 1.00 0.00 87 LYS A C 9
ATOM 13954 O O . LYS A 1 89 ? 103.467 -21.027 12.036 1.00 0.00 87 LYS A O 9
ATOM 13973 N N . PRO A 1 90 ? 104.580 -20.777 10.117 1.00 0.00 88 PRO A N 9
ATOM 13974 C CA . PRO A 1 90 ? 105.210 -19.507 10.563 1.00 0.00 88 PRO A CA 9
ATOM 13975 C C . PRO A 1 90 ? 104.138 -18.455 10.861 1.00 0.00 88 PRO A C 9
ATOM 13976 O O . PRO A 1 90 ? 103.099 -18.420 10.227 1.00 0.00 88 PRO A O 9
ATOM 13987 N N . THR A 1 91 ? 104.387 -17.600 11.823 1.00 0.00 89 THR A N 9
ATOM 13988 C CA . THR A 1 91 ? 103.393 -16.543 12.178 1.00 0.00 89 THR A CA 9
ATOM 13989 C C . THR A 1 91 ? 103.736 -15.227 11.449 1.00 0.00 89 THR A C 9
ATOM 13990 O O . THR A 1 91 ? 104.799 -14.679 11.666 1.00 0.00 89 THR A O 9
ATOM 14001 N N . PRO A 1 92 ? 102.837 -14.747 10.603 1.00 0.00 90 PRO A N 9
ATOM 14002 C CA . PRO A 1 92 ? 103.111 -13.487 9.862 1.00 0.00 90 PRO A CA 9
ATOM 14003 C C . PRO A 1 92 ? 103.337 -12.321 10.833 1.00 0.00 90 PRO A C 9
ATOM 14004 O O . PRO A 1 92 ? 103.998 -11.354 10.504 1.00 0.00 90 PRO A O 9
ATOM 14015 N N . VAL A 1 93 ? 102.792 -12.410 12.024 1.00 0.00 91 VAL A N 9
ATOM 14016 C CA . VAL A 1 93 ? 102.960 -11.304 13.018 1.00 0.00 91 VAL A CA 9
ATOM 14017 C C . VAL A 1 93 ? 103.822 -11.781 14.192 1.00 0.00 91 VAL A C 9
ATOM 14018 O O . VAL A 1 93 ? 103.636 -12.867 14.708 1.00 0.00 91 VAL A O 9
ATOM 14031 N N . LYS A 1 94 ? 104.762 -10.970 14.613 1.00 0.00 92 LYS A N 9
ATOM 14032 C CA . LYS A 1 94 ? 105.657 -11.367 15.750 1.00 0.00 92 LYS A CA 9
ATOM 14033 C C . LYS A 1 94 ? 104.829 -11.645 17.009 1.00 0.00 92 LYS A C 9
ATOM 14034 O O . LYS A 1 94 ? 105.129 -12.547 17.770 1.00 0.00 92 LYS A O 9
ATOM 14053 N N . LEU A 1 95 ? 103.790 -10.877 17.228 1.00 0.00 93 LEU A N 9
ATOM 14054 C CA . LEU A 1 95 ? 102.939 -11.078 18.440 1.00 0.00 93 LEU A CA 9
ATOM 14055 C C . LEU A 1 95 ? 101.583 -11.694 18.040 1.00 0.00 93 LEU A C 9
ATOM 14056 O O . LEU A 1 95 ? 100.777 -11.027 17.420 1.00 0.00 93 LEU A O 9
ATOM 14072 N N . PRO A 1 96 ? 101.357 -12.948 18.400 1.00 0.00 94 PRO A N 9
ATOM 14073 C CA . PRO A 1 96 ? 100.067 -13.601 18.051 1.00 0.00 94 PRO A CA 9
ATOM 14074 C C . PRO A 1 96 ? 98.896 -12.851 18.693 1.00 0.00 94 PRO A C 9
ATOM 14075 O O . PRO A 1 96 ? 98.981 -12.402 19.821 1.00 0.00 94 PRO A O 9
ATOM 14086 N N . HIS A 1 97 ? 97.807 -12.717 17.978 1.00 0.00 95 HIS A N 9
ATOM 14087 C CA . HIS A 1 97 ? 96.612 -12.010 18.535 1.00 0.00 95 HIS A CA 9
ATOM 14088 C C . HIS A 1 97 ? 95.699 -12.982 19.297 1.00 0.00 95 HIS A C 9
ATOM 14089 O O . HIS A 1 97 ? 94.875 -12.564 20.091 1.00 0.00 95 HIS A O 9
ATOM 14103 N N . PHE A 1 98 ? 95.836 -14.271 19.066 1.00 0.00 96 PHE A N 9
ATOM 14104 C CA . PHE A 1 98 ? 94.942 -15.259 19.743 1.00 0.00 96 PHE A CA 9
ATOM 14105 C C . PHE A 1 98 ? 95.678 -15.938 20.902 1.00 0.00 96 PHE A C 9
ATOM 14106 O O . PHE A 1 98 ? 96.833 -16.305 20.784 1.00 0.00 96 PHE A O 9
ATOM 14123 N N . SER A 1 99 ? 95.012 -16.105 22.018 1.00 0.00 97 SER A N 9
ATOM 14124 C CA . SER A 1 99 ? 95.655 -16.758 23.197 1.00 0.00 97 SER A CA 9
ATOM 14125 C C . SER A 1 99 ? 94.912 -18.047 23.556 1.00 0.00 97 SER A C 9
ATOM 14126 O O . SER A 1 99 ? 93.724 -18.172 23.319 1.00 0.00 97 SER A O 9
ATOM 14134 N N . ASN A 1 100 ? 95.605 -19.003 24.126 1.00 0.00 98 ASN A N 9
ATOM 14135 C CA . ASN A 1 100 ? 94.954 -20.305 24.479 1.00 0.00 98 ASN A CA 9
ATOM 14136 C C . ASN A 1 100 ? 93.914 -20.093 25.583 1.00 0.00 98 ASN A C 9
ATOM 14137 O O . ASN A 1 100 ? 94.023 -19.180 26.381 1.00 0.00 98 ASN A O 9
ATOM 14148 N N . ILE A 1 101 ? 92.908 -20.932 25.628 1.00 0.00 99 ILE A N 9
ATOM 14149 C CA . ILE A 1 101 ? 91.840 -20.784 26.666 1.00 0.00 99 ILE A CA 9
ATOM 14150 C C . ILE A 1 101 ? 91.862 -21.989 27.613 1.00 0.00 99 ILE A C 9
ATOM 14151 O O . ILE A 1 101 ? 91.995 -23.121 27.184 1.00 0.00 99 ILE A O 9
ATOM 14167 N N . LEU A 1 102 ? 91.730 -21.748 28.894 1.00 0.00 100 LEU A N 9
ATOM 14168 C CA . LEU A 1 102 ? 91.740 -22.870 29.883 1.00 0.00 100 LEU A CA 9
ATOM 14169 C C . LEU A 1 102 ? 90.316 -23.385 30.112 1.00 0.00 100 LEU A C 9
ATOM 14170 O O . LEU A 1 102 ? 89.371 -22.618 30.153 1.00 0.00 100 LEU A O 9
ATOM 14186 N N . GLY A 1 103 ? 90.161 -24.678 30.262 1.00 0.00 101 GLY A N 9
ATOM 14187 C CA . GLY A 1 103 ? 88.803 -25.259 30.486 1.00 0.00 101 GLY A CA 9
ATOM 14188 C C . GLY A 1 103 ? 88.869 -26.289 31.616 1.00 0.00 101 GLY A C 9
ATOM 14189 O O . GLY A 1 103 ? 87.818 -26.664 32.109 1.00 0.00 101 GLY A O 9
ATOM 14194 N N . GLY A 1 1 ? 94.032 17.418 -4.539 1.00 0.00 -1 GLY A N 10
ATOM 14195 C CA . GLY A 1 1 ? 93.312 16.932 -3.326 1.00 0.00 -1 GLY A CA 10
ATOM 14196 C C . GLY A 1 1 ? 93.408 15.407 -3.252 1.00 0.00 -1 GLY A C 10
ATOM 14197 O O . GLY A 1 1 ? 93.986 14.859 -2.330 1.00 0.00 -1 GLY A O 10
ATOM 14203 N N . ALA A 1 2 ? 92.845 14.722 -4.217 1.00 0.00 0 ALA A N 10
ATOM 14204 C CA . ALA A 1 2 ? 92.897 13.228 -4.218 1.00 0.00 0 ALA A CA 10
ATOM 14205 C C . ALA A 1 2 ? 93.048 12.706 -5.650 1.00 0.00 0 ALA A C 10
ATOM 14206 O O . ALA A 1 2 ? 92.650 13.355 -6.600 1.00 0.00 0 ALA A O 10
ATOM 14213 N N . MET A 1 3 ? 93.621 11.536 -5.804 1.00 0.00 1 MET A N 10
ATOM 14214 C CA . MET A 1 3 ? 93.811 10.959 -7.169 1.00 0.00 1 MET A CA 10
ATOM 14215 C C . MET A 1 3 ? 92.514 10.304 -7.650 1.00 0.00 1 MET A C 10
ATOM 14216 O O . MET A 1 3 ? 92.204 10.317 -8.828 1.00 0.00 1 MET A O 10
ATOM 14230 N N . GLY A 1 4 ? 91.757 9.733 -6.745 1.00 0.00 2 GLY A N 10
ATOM 14231 C CA . GLY A 1 4 ? 90.475 9.073 -7.135 1.00 0.00 2 GLY A CA 10
ATOM 14232 C C . GLY A 1 4 ? 90.766 7.665 -7.687 1.00 0.00 2 GLY A C 10
ATOM 14233 O O . GLY A 1 4 ? 90.812 7.485 -8.888 1.00 0.00 2 GLY A O 10
ATOM 14237 N N . PRO A 1 5 ? 90.957 6.703 -6.801 1.00 0.00 3 PRO A N 10
ATOM 14238 C CA . PRO A 1 5 ? 91.238 5.315 -7.258 1.00 0.00 3 PRO A CA 10
ATOM 14239 C C . PRO A 1 5 ? 90.062 4.779 -8.083 1.00 0.00 3 PRO A C 10
ATOM 14240 O O . PRO A 1 5 ? 88.913 4.940 -7.715 1.00 0.00 3 PRO A O 10
ATOM 14251 N N . THR A 1 6 ? 90.348 4.145 -9.195 1.00 0.00 4 THR A N 10
ATOM 14252 C CA . THR A 1 6 ? 89.256 3.611 -10.067 1.00 0.00 4 THR A CA 10
ATOM 14253 C C . THR A 1 6 ? 89.732 2.361 -10.812 1.00 0.00 4 THR A C 10
ATOM 14254 O O . THR A 1 6 ? 89.267 2.062 -11.897 1.00 0.00 4 THR A O 10
ATOM 14265 N N . ASP A 1 7 ? 90.658 1.634 -10.238 1.00 0.00 5 ASP A N 10
ATOM 14266 C CA . ASP A 1 7 ? 91.186 0.406 -10.911 1.00 0.00 5 ASP A CA 10
ATOM 14267 C C . ASP A 1 7 ? 90.186 -0.746 -10.773 1.00 0.00 5 ASP A C 10
ATOM 14268 O O . ASP A 1 7 ? 89.429 -0.809 -9.823 1.00 0.00 5 ASP A O 10
ATOM 14277 N N . GLN A 1 8 ? 90.182 -1.654 -11.720 1.00 0.00 6 GLN A N 10
ATOM 14278 C CA . GLN A 1 8 ? 89.262 -2.834 -11.636 1.00 0.00 6 GLN A CA 10
ATOM 14279 C C . GLN A 1 8 ? 89.655 -3.777 -10.490 1.00 0.00 6 GLN A C 10
ATOM 14280 O O . GLN A 1 8 ? 88.928 -4.698 -10.165 1.00 0.00 6 GLN A O 10
ATOM 14294 N N . ASP A 1 9 ? 90.792 -3.557 -9.879 1.00 0.00 7 ASP A N 10
ATOM 14295 C CA . ASP A 1 9 ? 91.179 -4.367 -8.680 1.00 0.00 7 ASP A CA 10
ATOM 14296 C C . ASP A 1 9 ? 90.246 -4.048 -7.505 1.00 0.00 7 ASP A C 10
ATOM 14297 O O . ASP A 1 9 ? 90.060 -4.862 -6.618 1.00 0.00 7 ASP A O 10
ATOM 14306 N N . TRP A 1 10 ? 89.660 -2.871 -7.493 1.00 0.00 8 TRP A N 10
ATOM 14307 C CA . TRP A 1 10 ? 88.776 -2.478 -6.352 1.00 0.00 8 TRP A CA 10
ATOM 14308 C C . TRP A 1 10 ? 87.406 -3.162 -6.444 1.00 0.00 8 TRP A C 10
ATOM 14309 O O . TRP A 1 10 ? 86.661 -3.166 -5.488 1.00 0.00 8 TRP A O 10
ATOM 14330 N N . ILE A 1 11 ? 87.059 -3.747 -7.572 1.00 0.00 9 ILE A N 10
ATOM 14331 C CA . ILE A 1 11 ? 85.651 -4.247 -7.757 1.00 0.00 9 ILE A CA 10
ATOM 14332 C C . ILE A 1 11 ? 85.277 -5.225 -6.627 1.00 0.00 9 ILE A C 10
ATOM 14333 O O . ILE A 1 11 ? 86.027 -6.121 -6.290 1.00 0.00 9 ILE A O 10
ATOM 14349 N N . GLY A 1 12 ? 84.115 -5.042 -6.048 1.00 0.00 10 GLY A N 10
ATOM 14350 C CA . GLY A 1 12 ? 83.679 -5.910 -4.914 1.00 0.00 10 GLY A CA 10
ATOM 14351 C C . GLY A 1 12 ? 84.222 -5.412 -3.562 1.00 0.00 10 GLY A C 10
ATOM 14352 O O . GLY A 1 12 ? 83.942 -6.011 -2.539 1.00 0.00 10 GLY A O 10
ATOM 14356 N N . CYS A 1 13 ? 84.991 -4.336 -3.532 1.00 0.00 11 CYS A N 10
ATOM 14357 C CA . CYS A 1 13 ? 85.477 -3.806 -2.211 1.00 0.00 11 CYS A CA 10
ATOM 14358 C C . CYS A 1 13 ? 84.414 -2.895 -1.568 1.00 0.00 11 CYS A C 10
ATOM 14359 O O . CYS A 1 13 ? 83.582 -2.329 -2.254 1.00 0.00 11 CYS A O 10
ATOM 14367 N N . ALA A 1 14 ? 84.441 -2.760 -0.265 1.00 0.00 12 ALA A N 10
ATOM 14368 C CA . ALA A 1 14 ? 83.382 -1.967 0.437 1.00 0.00 12 ALA A CA 10
ATOM 14369 C C . ALA A 1 14 ? 83.794 -0.496 0.529 1.00 0.00 12 ALA A C 10
ATOM 14370 O O . ALA A 1 14 ? 84.810 -0.175 1.117 1.00 0.00 12 ALA A O 10
ATOM 14377 N N . VAL A 1 15 ? 83.015 0.393 -0.041 1.00 0.00 13 VAL A N 10
ATOM 14378 C CA . VAL A 1 15 ? 83.390 1.842 -0.026 1.00 0.00 13 VAL A CA 10
ATOM 14379 C C . VAL A 1 15 ? 82.171 2.716 0.286 1.00 0.00 13 VAL A C 10
ATOM 14380 O O . VAL A 1 15 ? 81.037 2.292 0.139 1.00 0.00 13 VAL A O 10
ATOM 14393 N N . SER A 1 16 ? 82.405 3.931 0.716 1.00 0.00 14 SER A N 10
ATOM 14394 C CA . SER A 1 16 ? 81.283 4.888 0.931 1.00 0.00 14 SER A CA 10
ATOM 14395 C C . SER A 1 16 ? 81.577 6.188 0.191 1.00 0.00 14 SER A C 10
ATOM 14396 O O . SER A 1 16 ? 82.708 6.634 0.141 1.00 0.00 14 SER A O 10
ATOM 14404 N N . ILE A 1 17 ? 80.570 6.793 -0.382 1.00 0.00 15 ILE A N 10
ATOM 14405 C CA . ILE A 1 17 ? 80.806 7.987 -1.246 1.00 0.00 15 ILE A CA 10
ATOM 14406 C C . ILE A 1 17 ? 80.064 9.193 -0.676 1.00 0.00 15 ILE A C 10
ATOM 14407 O O . ILE A 1 17 ? 78.854 9.171 -0.529 1.00 0.00 15 ILE A O 10
ATOM 14423 N N . ALA A 1 18 ? 80.783 10.240 -0.356 1.00 0.00 16 ALA A N 10
ATOM 14424 C CA . ALA A 1 18 ? 80.128 11.481 0.148 1.00 0.00 16 ALA A CA 10
ATOM 14425 C C . ALA A 1 18 ? 79.988 12.487 -0.995 1.00 0.00 16 ALA A C 10
ATOM 14426 O O . ALA A 1 18 ? 80.966 13.023 -1.480 1.00 0.00 16 ALA A O 10
ATOM 14433 N N . CYS A 1 19 ? 78.779 12.733 -1.428 1.00 0.00 17 CYS A N 10
ATOM 14434 C CA . CYS A 1 19 ? 78.541 13.758 -2.488 1.00 0.00 17 CYS A CA 10
ATOM 14435 C C . CYS A 1 19 ? 78.143 15.082 -1.836 1.00 0.00 17 CYS A C 10
ATOM 14436 O O . CYS A 1 19 ? 77.829 15.127 -0.660 1.00 0.00 17 CYS A O 10
ATOM 14444 N N . ASP A 1 20 ? 78.153 16.158 -2.585 1.00 0.00 18 ASP A N 10
ATOM 14445 C CA . ASP A 1 20 ? 77.823 17.497 -1.993 1.00 0.00 18 ASP A CA 10
ATOM 14446 C C . ASP A 1 20 ? 76.411 17.471 -1.389 1.00 0.00 18 ASP A C 10
ATOM 14447 O O . ASP A 1 20 ? 75.666 16.530 -1.576 1.00 0.00 18 ASP A O 10
ATOM 14456 N N . GLU A 1 21 ? 76.048 18.500 -0.666 1.00 0.00 19 GLU A N 10
ATOM 14457 C CA . GLU A 1 21 ? 74.839 18.423 0.224 1.00 0.00 19 GLU A CA 10
ATOM 14458 C C . GLU A 1 21 ? 73.588 17.993 -0.553 1.00 0.00 19 GLU A C 10
ATOM 14459 O O . GLU A 1 21 ? 72.737 17.299 -0.023 1.00 0.00 19 GLU A O 10
ATOM 14471 N N . VAL A 1 22 ? 73.468 18.395 -1.794 1.00 0.00 20 VAL A N 10
ATOM 14472 C CA . VAL A 1 22 ? 72.224 18.081 -2.571 1.00 0.00 20 VAL A CA 10
ATOM 14473 C C . VAL A 1 22 ? 72.212 16.601 -2.986 1.00 0.00 20 VAL A C 10
ATOM 14474 O O . VAL A 1 22 ? 71.163 16.022 -3.200 1.00 0.00 20 VAL A O 10
ATOM 14487 N N . LEU A 1 23 ? 73.367 15.991 -3.099 1.00 0.00 21 LEU A N 10
ATOM 14488 C CA . LEU A 1 23 ? 73.436 14.561 -3.533 1.00 0.00 21 LEU A CA 10
ATOM 14489 C C . LEU A 1 23 ? 73.400 13.601 -2.330 1.00 0.00 21 LEU A C 10
ATOM 14490 O O . LEU A 1 23 ? 73.177 12.414 -2.492 1.00 0.00 21 LEU A O 10
ATOM 14506 N N . GLY A 1 24 ? 73.617 14.098 -1.132 1.00 0.00 22 GLY A N 10
ATOM 14507 C CA . GLY A 1 24 ? 73.585 13.214 0.076 1.00 0.00 22 GLY A CA 10
ATOM 14508 C C . GLY A 1 24 ? 74.725 12.192 0.020 1.00 0.00 22 GLY A C 10
ATOM 14509 O O . GLY A 1 24 ? 75.736 12.406 -0.627 1.00 0.00 22 GLY A O 10
ATOM 14513 N N . VAL A 1 25 ? 74.568 11.081 0.700 1.00 0.00 23 VAL A N 10
ATOM 14514 C CA . VAL A 1 25 ? 75.678 10.076 0.782 1.00 0.00 23 VAL A CA 10
ATOM 14515 C C . VAL A 1 25 ? 75.133 8.668 0.531 1.00 0.00 23 VAL A C 10
ATOM 14516 O O . VAL A 1 25 ? 74.055 8.327 0.988 1.00 0.00 23 VAL A O 10
ATOM 14529 N N . PHE A 1 26 ? 75.870 7.851 -0.187 1.00 0.00 24 PHE A N 10
ATOM 14530 C CA . PHE A 1 26 ? 75.449 6.429 -0.375 1.00 0.00 24 PHE A CA 10
ATOM 14531 C C . PHE A 1 26 ? 76.618 5.482 -0.094 1.00 0.00 24 PHE A C 10
ATOM 14532 O O . PHE A 1 26 ? 77.769 5.854 -0.205 1.00 0.00 24 PHE A O 10
ATOM 14549 N N . GLN A 1 27 ? 76.321 4.261 0.272 1.00 0.00 25 GLN A N 10
ATOM 14550 C CA . GLN A 1 27 ? 77.397 3.266 0.568 1.00 0.00 25 GLN A CA 10
ATOM 14551 C C . GLN A 1 27 ? 77.032 1.916 -0.055 1.00 0.00 25 GLN A C 10
ATOM 14552 O O . GLN A 1 27 ? 75.870 1.558 -0.128 1.00 0.00 25 GLN A O 10
ATOM 14566 N N . GLY A 1 28 ? 78.014 1.170 -0.502 1.00 0.00 26 GLY A N 10
ATOM 14567 C CA . GLY A 1 28 ? 77.723 -0.121 -1.198 1.00 0.00 26 GLY A CA 10
ATOM 14568 C C . GLY A 1 28 ? 79.032 -0.835 -1.538 1.00 0.00 26 GLY A C 10
ATOM 14569 O O . GLY A 1 28 ? 80.107 -0.273 -1.413 1.00 0.00 26 GLY A O 10
ATOM 14573 N N . LEU A 1 29 ? 78.948 -2.073 -1.961 1.00 0.00 27 LEU A N 10
ATOM 14574 C CA . LEU A 1 29 ? 80.154 -2.765 -2.506 1.00 0.00 27 LEU A CA 10
ATOM 14575 C C . LEU A 1 29 ? 80.252 -2.524 -4.014 1.00 0.00 27 LEU A C 10
ATOM 14576 O O . LEU A 1 29 ? 79.280 -2.639 -4.736 1.00 0.00 27 LEU A O 10
ATOM 14592 N N . ILE A 1 30 ? 81.426 -2.192 -4.484 1.00 0.00 28 ILE A N 10
ATOM 14593 C CA . ILE A 1 30 ? 81.590 -1.802 -5.921 1.00 0.00 28 ILE A CA 10
ATOM 14594 C C . ILE A 1 30 ? 81.324 -3.003 -6.837 1.00 0.00 28 ILE A C 10
ATOM 14595 O O . ILE A 1 30 ? 81.759 -4.108 -6.575 1.00 0.00 28 ILE A O 10
ATOM 14611 N N . LYS A 1 31 ? 80.607 -2.780 -7.911 1.00 0.00 29 LYS A N 10
ATOM 14612 C CA . LYS A 1 31 ? 80.435 -3.843 -8.945 1.00 0.00 29 LYS A CA 10
ATOM 14613 C C . LYS A 1 31 ? 81.241 -3.487 -10.197 1.00 0.00 29 LYS A C 10
ATOM 14614 O O . LYS A 1 31 ? 81.684 -4.359 -10.923 1.00 0.00 29 LYS A O 10
ATOM 14633 N N . GLN A 1 32 ? 81.433 -2.213 -10.453 1.00 0.00 30 GLN A N 10
ATOM 14634 C CA . GLN A 1 32 ? 82.196 -1.793 -11.668 1.00 0.00 30 GLN A CA 10
ATOM 14635 C C . GLN A 1 32 ? 82.742 -0.378 -11.480 1.00 0.00 30 GLN A C 10
ATOM 14636 O O . GLN A 1 32 ? 82.128 0.448 -10.831 1.00 0.00 30 GLN A O 10
ATOM 14650 N N . ILE A 1 33 ? 83.890 -0.095 -12.043 1.00 0.00 31 ILE A N 10
ATOM 14651 C CA . ILE A 1 33 ? 84.503 1.258 -11.875 1.00 0.00 31 ILE A CA 10
ATOM 14652 C C . ILE A 1 33 ? 85.088 1.735 -13.206 1.00 0.00 31 ILE A C 10
ATOM 14653 O O . ILE A 1 33 ? 85.722 0.986 -13.924 1.00 0.00 31 ILE A O 10
ATOM 14669 N N . SER A 1 34 ? 84.872 2.983 -13.531 1.00 0.00 32 SER A N 10
ATOM 14670 C CA . SER A 1 34 ? 85.495 3.574 -14.750 1.00 0.00 32 SER A CA 10
ATOM 14671 C C . SER A 1 34 ? 85.815 5.047 -14.495 1.00 0.00 32 SER A C 10
ATOM 14672 O O . SER A 1 34 ? 85.236 5.671 -13.628 1.00 0.00 32 SER A O 10
ATOM 14680 N N . ALA A 1 35 ? 86.724 5.606 -15.251 1.00 0.00 33 ALA A N 10
ATOM 14681 C CA . ALA A 1 35 ? 87.234 6.984 -14.939 1.00 0.00 33 ALA A CA 10
ATOM 14682 C C . ALA A 1 35 ? 86.085 8.000 -14.855 1.00 0.00 33 ALA A C 10
ATOM 14683 O O . ALA A 1 35 ? 86.210 9.027 -14.212 1.00 0.00 33 ALA A O 10
ATOM 14690 N N . GLU A 1 36 ? 84.973 7.724 -15.497 1.00 0.00 34 GLU A N 10
ATOM 14691 C CA . GLU A 1 36 ? 83.870 8.733 -15.563 1.00 0.00 34 GLU A CA 10
ATOM 14692 C C . GLU A 1 36 ? 82.863 8.530 -14.422 1.00 0.00 34 GLU A C 10
ATOM 14693 O O . GLU A 1 36 ? 82.189 9.461 -14.018 1.00 0.00 34 GLU A O 10
ATOM 14705 N N . GLU A 1 37 ? 82.754 7.329 -13.900 1.00 0.00 35 GLU A N 10
ATOM 14706 C CA . GLU A 1 37 ? 81.669 7.033 -12.911 1.00 0.00 35 GLU A CA 10
ATOM 14707 C C . GLU A 1 37 ? 82.044 5.842 -12.019 1.00 0.00 35 GLU A C 10
ATOM 14708 O O . GLU A 1 37 ? 82.833 4.996 -12.395 1.00 0.00 35 GLU A O 10
ATOM 14720 N N . ILE A 1 38 ? 81.479 5.779 -10.839 1.00 0.00 36 ILE A N 10
ATOM 14721 C CA . ILE A 1 38 ? 81.648 4.569 -9.974 1.00 0.00 36 ILE A CA 10
ATOM 14722 C C . ILE A 1 38 ? 80.289 3.883 -9.782 1.00 0.00 36 ILE A C 10
ATOM 14723 O O . ILE A 1 38 ? 79.284 4.546 -9.595 1.00 0.00 36 ILE A O 10
ATOM 14739 N N . THR A 1 39 ? 80.249 2.568 -9.828 1.00 0.00 37 THR A N 10
ATOM 14740 C CA . THR A 1 39 ? 78.942 1.851 -9.703 1.00 0.00 37 THR A CA 10
ATOM 14741 C C . THR A 1 39 ? 79.008 0.808 -8.579 1.00 0.00 37 THR A C 10
ATOM 14742 O O . THR A 1 39 ? 79.933 0.018 -8.514 1.00 0.00 37 THR A O 10
ATOM 14753 N N . ILE A 1 40 ? 78.029 0.799 -7.704 1.00 0.00 38 ILE A N 10
ATOM 14754 C CA . ILE A 1 40 ? 78.005 -0.209 -6.594 1.00 0.00 38 ILE A CA 10
ATOM 14755 C C . ILE A 1 40 ? 76.599 -0.814 -6.454 1.00 0.00 38 ILE A C 10
ATOM 14756 O O . ILE A 1 40 ? 75.659 -0.370 -7.084 1.00 0.00 38 ILE A O 10
ATOM 14772 N N . VAL A 1 41 ? 76.456 -1.820 -5.627 1.00 0.00 39 VAL A N 10
ATOM 14773 C CA . VAL A 1 41 ? 75.163 -2.577 -5.554 1.00 0.00 39 VAL A CA 10
ATOM 14774 C C . VAL A 1 41 ? 74.629 -2.613 -4.117 1.00 0.00 39 VAL A C 10
ATOM 14775 O O . VAL A 1 41 ? 75.345 -2.339 -3.176 1.00 0.00 39 VAL A O 10
ATOM 14788 N N . ARG A 1 42 ? 73.366 -2.946 -3.952 1.00 0.00 40 ARG A N 10
ATOM 14789 C CA . ARG A 1 42 ? 72.699 -2.857 -2.607 1.00 0.00 40 ARG A CA 10
ATOM 14790 C C . ARG A 1 42 ? 72.820 -1.437 -2.052 1.00 0.00 40 ARG A C 10
ATOM 14791 O O . ARG A 1 42 ? 73.491 -1.195 -1.066 1.00 0.00 40 ARG A O 10
ATOM 14812 N N . ALA A 1 43 ? 72.165 -0.503 -2.690 1.00 0.00 41 ALA A N 10
ATOM 14813 C CA . ALA A 1 43 ? 72.349 0.937 -2.335 1.00 0.00 41 ALA A CA 10
ATOM 14814 C C . ALA A 1 43 ? 71.827 1.232 -0.927 1.00 0.00 41 ALA A C 10
ATOM 14815 O O . ALA A 1 43 ? 70.672 1.000 -0.610 1.00 0.00 41 ALA A O 10
ATOM 14822 N N . PHE A 1 44 ? 72.680 1.746 -0.083 1.00 0.00 42 PHE A N 10
ATOM 14823 C CA . PHE A 1 44 ? 72.217 2.321 1.214 1.00 0.00 42 PHE A CA 10
ATOM 14824 C C . PHE A 1 44 ? 72.473 3.828 1.208 1.00 0.00 42 PHE A C 10
ATOM 14825 O O . PHE A 1 44 ? 73.576 4.264 0.946 1.00 0.00 42 PHE A O 10
ATOM 14842 N N . ARG A 1 45 ? 71.470 4.623 1.492 1.00 0.00 43 ARG A N 10
ATOM 14843 C CA . ARG A 1 45 ? 71.650 6.106 1.437 1.00 0.00 43 ARG A CA 10
ATOM 14844 C C . ARG A 1 45 ? 71.030 6.763 2.667 1.00 0.00 43 ARG A C 10
ATOM 14845 O O . ARG A 1 45 ? 70.032 6.307 3.191 1.00 0.00 43 ARG A O 10
ATOM 14866 N N . ASN A 1 46 ? 71.625 7.832 3.137 1.00 0.00 44 ASN A N 10
ATOM 14867 C CA . ASN A 1 46 ? 71.092 8.546 4.351 1.00 0.00 44 ASN A CA 10
ATOM 14868 C C . ASN A 1 46 ? 70.908 7.569 5.524 1.00 0.00 44 ASN A C 10
ATOM 14869 O O . ASN A 1 46 ? 69.940 7.639 6.257 1.00 0.00 44 ASN A O 10
ATOM 14880 N N . GLY A 1 47 ? 71.838 6.664 5.696 1.00 0.00 45 GLY A N 10
ATOM 14881 C CA . GLY A 1 47 ? 71.815 5.760 6.884 1.00 0.00 45 GLY A CA 10
ATOM 14882 C C . GLY A 1 47 ? 70.552 4.890 6.894 1.00 0.00 45 GLY A C 10
ATOM 14883 O O . GLY A 1 47 ? 70.148 4.400 7.933 1.00 0.00 45 GLY A O 10
ATOM 14887 N N . VAL A 1 48 ? 69.926 4.690 5.754 1.00 0.00 46 VAL A N 10
ATOM 14888 C CA . VAL A 1 48 ? 68.784 3.725 5.686 1.00 0.00 46 VAL A CA 10
ATOM 14889 C C . VAL A 1 48 ? 68.814 2.948 4.349 1.00 0.00 46 VAL A C 10
ATOM 14890 O O . VAL A 1 48 ? 69.271 3.470 3.352 1.00 0.00 46 VAL A O 10
ATOM 14903 N N . PRO A 1 49 ? 68.324 1.715 4.365 1.00 0.00 47 PRO A N 10
ATOM 14904 C CA . PRO A 1 49 ? 68.352 0.882 3.138 1.00 0.00 47 PRO A CA 10
ATOM 14905 C C . PRO A 1 49 ? 67.286 1.364 2.148 1.00 0.00 47 PRO A C 10
ATOM 14906 O O . PRO A 1 49 ? 66.187 1.715 2.540 1.00 0.00 47 PRO A O 10
ATOM 14917 N N . LEU A 1 50 ? 67.599 1.387 0.872 1.00 0.00 48 LEU A N 10
ATOM 14918 C CA . LEU A 1 50 ? 66.547 1.681 -0.150 1.00 0.00 48 LEU A CA 10
ATOM 14919 C C . LEU A 1 50 ? 65.685 0.440 -0.394 1.00 0.00 48 LEU A C 10
ATOM 14920 O O . LEU A 1 50 ? 66.144 -0.680 -0.266 1.00 0.00 48 LEU A O 10
ATOM 14936 N N . ARG A 1 51 ? 64.436 0.635 -0.747 1.00 0.00 49 ARG A N 10
ATOM 14937 C CA . ARG A 1 51 ? 63.507 -0.527 -0.952 1.00 0.00 49 ARG A CA 10
ATOM 14938 C C . ARG A 1 51 ? 64.074 -1.501 -1.991 1.00 0.00 49 ARG A C 10
ATOM 14939 O O . ARG A 1 51 ? 63.938 -2.703 -1.862 1.00 0.00 49 ARG A O 10
ATOM 14960 N N . LYS A 1 52 ? 64.707 -0.986 -3.018 1.00 0.00 50 LYS A N 10
ATOM 14961 C CA . LYS A 1 52 ? 65.252 -1.871 -4.092 1.00 0.00 50 LYS A CA 10
ATOM 14962 C C . LYS A 1 52 ? 66.737 -2.158 -3.845 1.00 0.00 50 LYS A C 10
ATOM 14963 O O . LYS A 1 52 ? 67.603 -1.456 -4.335 1.00 0.00 50 LYS A O 10
ATOM 14982 N N . GLN A 1 53 ? 67.030 -3.186 -3.087 1.00 0.00 51 GLN A N 10
ATOM 14983 C CA . GLN A 1 53 ? 68.458 -3.575 -2.853 1.00 0.00 51 GLN A CA 10
ATOM 14984 C C . GLN A 1 53 ? 69.120 -3.981 -4.173 1.00 0.00 51 GLN A C 10
ATOM 14985 O O . GLN A 1 53 ? 70.309 -3.802 -4.361 1.00 0.00 51 GLN A O 10
ATOM 14999 N N . ASN A 1 54 ? 68.353 -4.525 -5.085 1.00 0.00 52 ASN A N 10
ATOM 15000 C CA . ASN A 1 54 ? 68.937 -5.030 -6.369 1.00 0.00 52 ASN A CA 10
ATOM 15001 C C . ASN A 1 54 ? 69.370 -3.867 -7.271 1.00 0.00 52 ASN A C 10
ATOM 15002 O O . ASN A 1 54 ? 70.216 -4.031 -8.132 1.00 0.00 52 ASN A O 10
ATOM 15013 N N . ALA A 1 55 ? 68.802 -2.697 -7.082 1.00 0.00 53 ALA A N 10
ATOM 15014 C CA . ALA A 1 55 ? 69.136 -1.543 -7.977 1.00 0.00 53 ALA A CA 10
ATOM 15015 C C . ALA A 1 55 ? 70.550 -1.036 -7.676 1.00 0.00 53 ALA A C 10
ATOM 15016 O O . ALA A 1 55 ? 70.935 -0.891 -6.531 1.00 0.00 53 ALA A O 10
ATOM 15023 N N . GLU A 1 56 ? 71.317 -0.766 -8.703 1.00 0.00 54 GLU A N 10
ATOM 15024 C CA . GLU A 1 56 ? 72.720 -0.287 -8.500 1.00 0.00 54 GLU A CA 10
ATOM 15025 C C . GLU A 1 56 ? 72.764 1.247 -8.448 1.00 0.00 54 GLU A C 10
ATOM 15026 O O . GLU A 1 56 ? 71.930 1.920 -9.024 1.00 0.00 54 GLU A O 10
ATOM 15038 N N . VAL A 1 57 ? 73.735 1.794 -7.758 1.00 0.00 55 VAL A N 10
ATOM 15039 C CA . VAL A 1 57 ? 73.936 3.278 -7.772 1.00 0.00 55 VAL A CA 10
ATOM 15040 C C . VAL A 1 57 ? 75.094 3.617 -8.710 1.00 0.00 55 VAL A C 10
ATOM 15041 O O . VAL A 1 57 ? 76.195 3.125 -8.536 1.00 0.00 55 VAL A O 10
ATOM 15054 N N . VAL A 1 58 ? 74.858 4.446 -9.697 1.00 0.00 56 VAL A N 10
ATOM 15055 C CA . VAL A 1 58 ? 75.977 4.890 -10.585 1.00 0.00 56 VAL A CA 10
ATOM 15056 C C . VAL A 1 58 ? 76.068 6.413 -10.576 1.00 0.00 56 VAL A C 10
ATOM 15057 O O . VAL A 1 58 ? 75.199 7.100 -11.080 1.00 0.00 56 VAL A O 10
ATOM 15070 N N . LEU A 1 59 ? 77.118 6.935 -10.007 1.00 0.00 57 LEU A N 10
ATOM 15071 C CA . LEU A 1 59 ? 77.231 8.412 -9.831 1.00 0.00 57 LEU A CA 10
ATOM 15072 C C . LEU A 1 59 ? 78.571 8.916 -10.373 1.00 0.00 57 LEU A C 10
ATOM 15073 O O . LEU A 1 59 ? 79.592 8.271 -10.218 1.00 0.00 57 LEU A O 10
ATOM 15089 N N . LYS A 1 60 ? 78.568 10.062 -11.008 1.00 0.00 58 LYS A N 10
ATOM 15090 C CA . LYS A 1 60 ? 79.823 10.585 -11.637 1.00 0.00 58 LYS A CA 10
ATOM 15091 C C . LYS A 1 60 ? 80.782 11.115 -10.568 1.00 0.00 58 LYS A C 10
ATOM 15092 O O . LYS A 1 60 ? 80.370 11.729 -9.601 1.00 0.00 58 LYS A O 10
ATOM 15111 N N . CYS A 1 61 ? 82.060 10.880 -10.741 1.00 0.00 59 CYS A N 10
ATOM 15112 C CA . CYS A 1 61 ? 83.080 11.430 -9.783 1.00 0.00 59 CYS A CA 10
ATOM 15113 C C . CYS A 1 61 ? 82.941 12.955 -9.648 1.00 0.00 59 CYS A C 10
ATOM 15114 O O . CYS A 1 61 ? 83.203 13.519 -8.602 1.00 0.00 59 CYS A O 10
ATOM 15122 N N . THR A 1 62 ? 82.531 13.615 -10.704 1.00 0.00 60 THR A N 10
ATOM 15123 C CA . THR A 1 62 ? 82.387 15.108 -10.658 1.00 0.00 60 THR A CA 10
ATOM 15124 C C . THR A 1 62 ? 81.297 15.506 -9.658 1.00 0.00 60 THR A C 10
ATOM 15125 O O . THR A 1 62 ? 81.319 16.595 -9.112 1.00 0.00 60 THR A O 10
ATOM 15136 N N . ASP A 1 63 ? 80.350 14.633 -9.416 1.00 0.00 61 ASP A N 10
ATOM 15137 C CA . ASP A 1 63 ? 79.284 14.929 -8.410 1.00 0.00 61 ASP A CA 10
ATOM 15138 C C . ASP A 1 63 ? 79.730 14.474 -7.015 1.00 0.00 61 ASP A C 10
ATOM 15139 O O . ASP A 1 63 ? 79.246 14.970 -6.012 1.00 0.00 61 ASP A O 10
ATOM 15148 N N . ILE A 1 64 ? 80.646 13.536 -6.944 1.00 0.00 62 ILE A N 10
ATOM 15149 C CA . ILE A 1 64 ? 81.173 13.086 -5.618 1.00 0.00 62 ILE A CA 10
ATOM 15150 C C . ILE A 1 64 ? 82.243 14.065 -5.123 1.00 0.00 62 ILE A C 10
ATOM 15151 O O . ILE A 1 64 ? 82.993 14.622 -5.904 1.00 0.00 62 ILE A O 10
ATOM 15167 N N . ARG A 1 65 ? 82.313 14.276 -3.830 1.00 0.00 63 ARG A N 10
ATOM 15168 C CA . ARG A 1 65 ? 83.347 15.193 -3.267 1.00 0.00 63 ARG A CA 10
ATOM 15169 C C . ARG A 1 65 ? 84.516 14.384 -2.693 1.00 0.00 63 ARG A C 10
ATOM 15170 O O . ARG A 1 65 ? 85.653 14.819 -2.737 1.00 0.00 63 ARG A O 10
ATOM 15191 N N . SER A 1 66 ? 84.245 13.215 -2.155 1.00 0.00 64 SER A N 10
ATOM 15192 C CA . SER A 1 66 ? 85.357 12.357 -1.630 1.00 0.00 64 SER A CA 10
ATOM 15193 C C . SER A 1 66 ? 84.890 10.909 -1.437 1.00 0.00 64 SER A C 10
ATOM 15194 O O . SER A 1 66 ? 83.860 10.654 -0.843 1.00 0.00 64 SER A O 10
ATOM 15202 N N . ILE A 1 67 ? 85.647 9.964 -1.942 1.00 0.00 65 ILE A N 10
ATOM 15203 C CA . ILE A 1 67 ? 85.331 8.521 -1.694 1.00 0.00 65 ILE A CA 10
ATOM 15204 C C . ILE A 1 67 ? 86.241 7.962 -0.593 1.00 0.00 65 ILE A C 10
ATOM 15205 O O . ILE A 1 67 ? 87.385 8.359 -0.466 1.00 0.00 65 ILE A O 10
ATOM 15221 N N . ASP A 1 68 ? 85.738 7.048 0.201 1.00 0.00 66 ASP A N 10
ATOM 15222 C CA . ASP A 1 68 ? 86.589 6.398 1.246 1.00 0.00 66 ASP A CA 10
ATOM 15223 C C . ASP A 1 68 ? 86.407 4.875 1.213 1.00 0.00 66 ASP A C 10
ATOM 15224 O O . ASP A 1 68 ? 85.301 4.380 1.322 1.00 0.00 66 ASP A O 10
ATOM 15233 N N . LEU A 1 69 ? 87.480 4.134 1.064 1.00 0.00 67 LEU A N 10
ATOM 15234 C CA . LEU A 1 69 ? 87.379 2.640 1.118 1.00 0.00 67 LEU A CA 10
ATOM 15235 C C . LEU A 1 69 ? 87.235 2.180 2.572 1.00 0.00 67 LEU A C 10
ATOM 15236 O O . LEU A 1 69 ? 88.144 2.330 3.369 1.00 0.00 67 LEU A O 10
ATOM 15252 N N . ILE A 1 70 ? 86.101 1.620 2.920 1.00 0.00 68 ILE A N 10
ATOM 15253 C CA . ILE A 1 70 ? 85.898 1.119 4.318 1.00 0.00 68 ILE A CA 10
ATOM 15254 C C . ILE A 1 70 ? 86.655 -0.198 4.515 1.00 0.00 68 ILE A C 10
ATOM 15255 O O . ILE A 1 70 ? 87.351 -0.385 5.495 1.00 0.00 68 ILE A O 10
ATOM 15271 N N . GLU A 1 71 ? 86.517 -1.104 3.581 1.00 0.00 69 GLU A N 10
ATOM 15272 C CA . GLU A 1 71 ? 87.165 -2.443 3.717 1.00 0.00 69 GLU A CA 10
ATOM 15273 C C . GLU A 1 71 ? 87.795 -2.860 2.377 1.00 0.00 69 GLU A C 10
ATOM 15274 O O . GLU A 1 71 ? 87.107 -3.397 1.528 1.00 0.00 69 GLU A O 10
ATOM 15286 N N . PRO A 1 72 ? 89.081 -2.604 2.214 1.00 0.00 70 PRO A N 10
ATOM 15287 C CA . PRO A 1 72 ? 89.763 -2.999 0.958 1.00 0.00 70 PRO A CA 10
ATOM 15288 C C . PRO A 1 72 ? 89.949 -4.518 0.905 1.00 0.00 70 PRO A C 10
ATOM 15289 O O . PRO A 1 72 ? 89.520 -5.171 -0.028 1.00 0.00 70 PRO A O 10
ATOM 15300 N N . ALA A 1 73 ? 90.584 -5.080 1.904 1.00 0.00 71 ALA A N 10
ATOM 15301 C CA . ALA A 1 73 ? 90.837 -6.556 1.911 1.00 0.00 71 ALA A CA 10
ATOM 15302 C C . ALA A 1 73 ? 89.519 -7.320 2.062 1.00 0.00 71 ALA A C 10
ATOM 15303 O O . ALA A 1 73 ? 88.608 -6.873 2.736 1.00 0.00 71 ALA A O 10
ATOM 15310 N N . LYS A 1 74 ? 89.416 -8.468 1.437 1.00 0.00 72 LYS A N 10
ATOM 15311 C CA . LYS A 1 74 ? 88.170 -9.286 1.552 1.00 0.00 72 LYS A CA 10
ATOM 15312 C C . LYS A 1 74 ? 88.318 -10.321 2.671 1.00 0.00 72 LYS A C 10
ATOM 15313 O O . LYS A 1 74 ? 89.394 -10.843 2.902 1.00 0.00 72 LYS A O 10
ATOM 15332 N N . GLN A 1 75 ? 87.246 -10.618 3.361 1.00 0.00 73 GLN A N 10
ATOM 15333 C CA . GLN A 1 75 ? 87.306 -11.625 4.464 1.00 0.00 73 GLN A CA 10
ATOM 15334 C C . GLN A 1 75 ? 86.790 -12.979 3.972 1.00 0.00 73 GLN A C 10
ATOM 15335 O O . GLN A 1 75 ? 85.672 -13.091 3.504 1.00 0.00 73 GLN A O 10
ATOM 15349 N N . ASP A 1 76 ? 87.600 -14.005 4.077 1.00 0.00 74 ASP A N 10
ATOM 15350 C CA . ASP A 1 76 ? 87.169 -15.361 3.615 1.00 0.00 74 ASP A CA 10
ATOM 15351 C C . ASP A 1 76 ? 86.836 -16.252 4.817 1.00 0.00 74 ASP A C 10
ATOM 15352 O O . ASP A 1 76 ? 87.402 -16.104 5.885 1.00 0.00 74 ASP A O 10
ATOM 15361 N N . LEU A 1 77 ? 85.921 -17.173 4.643 1.00 0.00 75 LEU A N 10
ATOM 15362 C CA . LEU A 1 77 ? 85.552 -18.097 5.763 1.00 0.00 75 LEU A CA 10
ATOM 15363 C C . LEU A 1 77 ? 86.744 -18.986 6.127 1.00 0.00 75 LEU A C 10
ATOM 15364 O O . LEU A 1 77 ? 86.943 -19.327 7.279 1.00 0.00 75 LEU A O 10
ATOM 15380 N N . ASP A 1 78 ? 87.532 -19.362 5.151 1.00 0.00 76 ASP A N 10
ATOM 15381 C CA . ASP A 1 78 ? 88.704 -20.252 5.419 1.00 0.00 76 ASP A CA 10
ATOM 15382 C C . ASP A 1 78 ? 89.818 -19.981 4.405 1.00 0.00 76 ASP A C 10
ATOM 15383 O O . ASP A 1 78 ? 89.589 -19.395 3.362 1.00 0.00 76 ASP A O 10
ATOM 15392 N N . GLY A 1 79 ? 91.022 -20.404 4.708 1.00 0.00 77 GLY A N 10
ATOM 15393 C CA . GLY A 1 79 ? 92.166 -20.170 3.776 1.00 0.00 77 GLY A CA 10
ATOM 15394 C C . GLY A 1 79 ? 93.485 -20.291 4.541 1.00 0.00 77 GLY A C 10
ATOM 15395 O O . GLY A 1 79 ? 94.500 -20.667 3.985 1.00 0.00 77 GLY A O 10
ATOM 15399 N N . HIS A 1 80 ? 93.475 -19.973 5.814 1.00 0.00 78 HIS A N 10
ATOM 15400 C CA . HIS A 1 80 ? 94.722 -20.072 6.632 1.00 0.00 78 HIS A CA 10
ATOM 15401 C C . HIS A 1 80 ? 94.460 -20.895 7.896 1.00 0.00 78 HIS A C 10
ATOM 15402 O O . HIS A 1 80 ? 93.327 -21.175 8.238 1.00 0.00 78 HIS A O 10
ATOM 15416 N N . THR A 1 81 ? 95.505 -21.281 8.591 1.00 0.00 79 THR A N 10
ATOM 15417 C CA . THR A 1 81 ? 95.329 -22.090 9.843 1.00 0.00 79 THR A CA 10
ATOM 15418 C C . THR A 1 81 ? 94.465 -21.328 10.853 1.00 0.00 79 THR A C 10
ATOM 15419 O O . THR A 1 81 ? 93.638 -21.907 11.534 1.00 0.00 79 THR A O 10
ATOM 15430 N N . ALA A 1 82 ? 94.655 -20.035 10.951 1.00 0.00 80 ALA A N 10
ATOM 15431 C CA . ALA A 1 82 ? 93.823 -19.213 11.881 1.00 0.00 80 ALA A CA 10
ATOM 15432 C C . ALA A 1 82 ? 93.318 -17.948 11.163 1.00 0.00 80 ALA A C 10
ATOM 15433 O O . ALA A 1 82 ? 93.951 -17.488 10.233 1.00 0.00 80 ALA A O 10
ATOM 15440 N N . PRO A 1 83 ? 92.194 -17.415 11.608 1.00 0.00 81 PRO A N 10
ATOM 15441 C CA . PRO A 1 83 ? 91.648 -16.191 10.970 1.00 0.00 81 PRO A CA 10
ATOM 15442 C C . PRO A 1 83 ? 92.608 -15.005 11.178 1.00 0.00 81 PRO A C 10
ATOM 15443 O O . PRO A 1 83 ? 93.231 -14.906 12.216 1.00 0.00 81 PRO A O 10
ATOM 15454 N N . PRO A 1 84 ? 92.708 -14.134 10.188 1.00 0.00 82 PRO A N 10
ATOM 15455 C CA . PRO A 1 84 ? 93.585 -12.942 10.332 1.00 0.00 82 PRO A CA 10
ATOM 15456 C C . PRO A 1 84 ? 93.031 -12.003 11.419 1.00 0.00 82 PRO A C 10
ATOM 15457 O O . PRO A 1 84 ? 91.847 -12.022 11.689 1.00 0.00 82 PRO A O 10
ATOM 15468 N N . PRO A 1 85 ? 93.897 -11.202 12.017 1.00 0.00 83 PRO A N 10
ATOM 15469 C CA . PRO A 1 85 ? 93.441 -10.278 13.089 1.00 0.00 83 PRO A CA 10
ATOM 15470 C C . PRO A 1 85 ? 92.387 -9.307 12.546 1.00 0.00 83 PRO A C 10
ATOM 15471 O O . PRO A 1 85 ? 92.513 -8.794 11.449 1.00 0.00 83 PRO A O 10
ATOM 15482 N N . VAL A 1 86 ? 91.355 -9.053 13.311 1.00 0.00 84 VAL A N 10
ATOM 15483 C CA . VAL A 1 86 ? 90.271 -8.132 12.846 1.00 0.00 84 VAL A CA 10
ATOM 15484 C C . VAL A 1 86 ? 90.063 -7.009 13.868 1.00 0.00 84 VAL A C 10
ATOM 15485 O O . VAL A 1 86 ? 90.066 -7.240 15.063 1.00 0.00 84 VAL A O 10
ATOM 15498 N N . VAL A 1 87 ? 89.885 -5.798 13.402 1.00 0.00 85 VAL A N 10
ATOM 15499 C CA . VAL A 1 87 ? 89.647 -4.652 14.334 1.00 0.00 85 VAL A CA 10
ATOM 15500 C C . VAL A 1 87 ? 88.188 -4.195 14.234 1.00 0.00 85 VAL A C 10
ATOM 15501 O O . VAL A 1 87 ? 87.649 -4.051 13.151 1.00 0.00 85 VAL A O 10
ATOM 15514 N N . ASN A 1 88 ? 87.550 -3.968 15.356 1.00 0.00 86 ASN A N 10
ATOM 15515 C CA . ASN A 1 88 ? 86.108 -3.575 15.344 1.00 0.00 86 ASN A CA 10
ATOM 15516 C C . ASN A 1 88 ? 85.962 -2.072 15.599 1.00 0.00 86 ASN A C 10
ATOM 15517 O O . ASN A 1 88 ? 86.486 -1.545 16.563 1.00 0.00 86 ASN A O 10
ATOM 15528 N N . LYS A 1 89 ? 85.250 -1.385 14.739 1.00 0.00 87 LYS A N 10
ATOM 15529 C CA . LYS A 1 89 ? 85.035 0.082 14.930 1.00 0.00 87 LYS A CA 10
ATOM 15530 C C . LYS A 1 89 ? 83.527 0.392 14.986 1.00 0.00 87 LYS A C 10
ATOM 15531 O O . LYS A 1 89 ? 82.960 0.838 14.007 1.00 0.00 87 LYS A O 10
ATOM 15550 N N . PRO A 1 90 ? 82.909 0.148 16.131 1.00 0.00 88 PRO A N 10
ATOM 15551 C CA . PRO A 1 90 ? 81.446 0.388 16.261 1.00 0.00 88 PRO A CA 10
ATOM 15552 C C . PRO A 1 90 ? 81.107 1.853 15.962 1.00 0.00 88 PRO A C 10
ATOM 15553 O O . PRO A 1 90 ? 81.898 2.745 16.211 1.00 0.00 88 PRO A O 10
ATOM 15564 N N . THR A 1 91 ? 79.935 2.100 15.427 1.00 0.00 89 THR A N 10
ATOM 15565 C CA . THR A 1 91 ? 79.517 3.503 15.128 1.00 0.00 89 THR A CA 10
ATOM 15566 C C . THR A 1 91 ? 78.321 3.901 16.012 1.00 0.00 89 THR A C 10
ATOM 15567 O O . THR A 1 91 ? 77.200 3.535 15.716 1.00 0.00 89 THR A O 10
ATOM 15578 N N . PRO A 1 92 ? 78.583 4.641 17.076 1.00 0.00 90 PRO A N 10
ATOM 15579 C CA . PRO A 1 92 ? 77.482 5.054 17.986 1.00 0.00 90 PRO A CA 10
ATOM 15580 C C . PRO A 1 92 ? 76.442 5.896 17.236 1.00 0.00 90 PRO A C 10
ATOM 15581 O O . PRO A 1 92 ? 75.291 5.961 17.632 1.00 0.00 90 PRO A O 10
ATOM 15592 N N . VAL A 1 93 ? 76.835 6.537 16.159 1.00 0.00 91 VAL A N 10
ATOM 15593 C CA . VAL A 1 93 ? 75.877 7.410 15.403 1.00 0.00 91 VAL A CA 10
ATOM 15594 C C . VAL A 1 93 ? 74.687 6.577 14.908 1.00 0.00 91 VAL A C 10
ATOM 15595 O O . VAL A 1 93 ? 73.553 7.019 14.952 1.00 0.00 91 VAL A O 10
ATOM 15608 N N . LYS A 1 94 ? 74.942 5.380 14.439 1.00 0.00 92 LYS A N 10
ATOM 15609 C CA . LYS A 1 94 ? 73.836 4.518 13.921 1.00 0.00 92 LYS A CA 10
ATOM 15610 C C . LYS A 1 94 ? 73.223 3.694 15.058 1.00 0.00 92 LYS A C 10
ATOM 15611 O O . LYS A 1 94 ? 72.092 3.915 15.450 1.00 0.00 92 LYS A O 10
ATOM 15630 N N . LEU A 1 95 ? 73.961 2.749 15.589 1.00 0.00 93 LEU A N 10
ATOM 15631 C CA . LEU A 1 95 ? 73.414 1.878 16.676 1.00 0.00 93 LEU A CA 10
ATOM 15632 C C . LEU A 1 95 ? 74.162 2.149 17.998 1.00 0.00 93 LEU A C 10
ATOM 15633 O O . LEU A 1 95 ? 75.320 1.801 18.117 1.00 0.00 93 LEU A O 10
ATOM 15649 N N . PRO A 1 96 ? 73.490 2.761 18.961 1.00 0.00 94 PRO A N 10
ATOM 15650 C CA . PRO A 1 96 ? 74.128 2.990 20.287 1.00 0.00 94 PRO A CA 10
ATOM 15651 C C . PRO A 1 96 ? 74.529 1.655 20.925 1.00 0.00 94 PRO A C 10
ATOM 15652 O O . PRO A 1 96 ? 73.846 0.658 20.772 1.00 0.00 94 PRO A O 10
ATOM 15663 N N . HIS A 1 97 ? 75.629 1.634 21.637 1.00 0.00 95 HIS A N 10
ATOM 15664 C CA . HIS A 1 97 ? 76.101 0.362 22.265 1.00 0.00 95 HIS A CA 10
ATOM 15665 C C . HIS A 1 97 ? 76.132 0.498 23.790 1.00 0.00 95 HIS A C 10
ATOM 15666 O O . HIS A 1 97 ? 76.575 1.499 24.322 1.00 0.00 95 HIS A O 10
ATOM 15680 N N . PHE A 1 98 ? 75.662 -0.504 24.490 1.00 0.00 96 PHE A N 10
ATOM 15681 C CA . PHE A 1 98 ? 75.711 -0.479 25.983 1.00 0.00 96 PHE A CA 10
ATOM 15682 C C . PHE A 1 98 ? 76.765 -1.473 26.481 1.00 0.00 96 PHE A C 10
ATOM 15683 O O . PHE A 1 98 ? 76.937 -2.536 25.917 1.00 0.00 96 PHE A O 10
ATOM 15700 N N . SER A 1 99 ? 77.469 -1.134 27.533 1.00 0.00 97 SER A N 10
ATOM 15701 C CA . SER A 1 99 ? 78.632 -1.976 27.973 1.00 0.00 97 SER A CA 10
ATOM 15702 C C . SER A 1 99 ? 78.197 -3.423 28.242 1.00 0.00 97 SER A C 10
ATOM 15703 O O . SER A 1 99 ? 78.902 -4.358 27.911 1.00 0.00 97 SER A O 10
ATOM 15711 N N . ASN A 1 100 ? 77.043 -3.608 28.836 1.00 0.00 98 ASN A N 10
ATOM 15712 C CA . ASN A 1 100 ? 76.589 -4.993 29.195 1.00 0.00 98 ASN A CA 10
ATOM 15713 C C . ASN A 1 100 ? 76.489 -5.870 27.942 1.00 0.00 98 ASN A C 10
ATOM 15714 O O . ASN A 1 100 ? 76.849 -7.033 27.963 1.00 0.00 98 ASN A O 10
ATOM 15725 N N . ILE A 1 101 ? 76.003 -5.319 26.853 1.00 0.00 99 ILE A N 10
ATOM 15726 C CA . ILE A 1 101 ? 75.824 -6.133 25.610 1.00 0.00 99 ILE A CA 10
ATOM 15727 C C . ILE A 1 101 ? 76.518 -5.453 24.420 1.00 0.00 99 ILE A C 10
ATOM 15728 O O . ILE A 1 101 ? 76.391 -4.260 24.215 1.00 0.00 99 ILE A O 10
ATOM 15744 N N . LEU A 1 102 ? 77.247 -6.213 23.638 1.00 0.00 100 LEU A N 10
ATOM 15745 C CA . LEU A 1 102 ? 77.948 -5.625 22.451 1.00 0.00 100 LEU A CA 10
ATOM 15746 C C . LEU A 1 102 ? 76.926 -5.082 21.450 1.00 0.00 100 LEU A C 10
ATOM 15747 O O . LEU A 1 102 ? 77.155 -4.077 20.801 1.00 0.00 100 LEU A O 10
ATOM 15763 N N . GLY A 1 103 ? 75.800 -5.742 21.323 1.00 0.00 101 GLY A N 10
ATOM 15764 C CA . GLY A 1 103 ? 74.752 -5.280 20.365 1.00 0.00 101 GLY A CA 10
ATOM 15765 C C . GLY A 1 103 ? 73.828 -4.279 21.060 1.00 0.00 101 GLY A C 10
ATOM 15766 O O . GLY A 1 103 ? 72.641 -4.549 21.130 1.00 0.00 101 GLY A O 10
ATOM 15771 N N . GLY A 1 1 ? 100.141 15.470 -13.218 1.00 0.00 -1 GLY A N 11
ATOM 15772 C CA . GLY A 1 1 ? 100.227 14.254 -12.360 1.00 0.00 -1 GLY A CA 11
ATOM 15773 C C . GLY A 1 1 ? 98.949 14.124 -11.530 1.00 0.00 -1 GLY A C 11
ATOM 15774 O O . GLY A 1 1 ? 98.892 14.558 -10.393 1.00 0.00 -1 GLY A O 11
ATOM 15780 N N . ALA A 1 2 ? 97.926 13.527 -12.092 1.00 0.00 0 ALA A N 11
ATOM 15781 C CA . ALA A 1 2 ? 96.641 13.360 -11.347 1.00 0.00 0 ALA A CA 11
ATOM 15782 C C . ALA A 1 2 ? 96.500 11.916 -10.855 1.00 0.00 0 ALA A C 11
ATOM 15783 O O . ALA A 1 2 ? 96.908 10.984 -11.521 1.00 0.00 0 ALA A O 11
ATOM 15790 N N . MET A 1 3 ? 95.923 11.734 -9.692 1.00 0.00 1 MET A N 11
ATOM 15791 C CA . MET A 1 3 ? 95.748 10.356 -9.140 1.00 0.00 1 MET A CA 11
ATOM 15792 C C . MET A 1 3 ? 94.434 9.747 -9.635 1.00 0.00 1 MET A C 11
ATOM 15793 O O . MET A 1 3 ? 93.414 10.410 -9.682 1.00 0.00 1 MET A O 11
ATOM 15807 N N . GLY A 1 4 ? 94.457 8.489 -10.004 1.00 0.00 2 GLY A N 11
ATOM 15808 C CA . GLY A 1 4 ? 93.211 7.816 -10.481 1.00 0.00 2 GLY A CA 11
ATOM 15809 C C . GLY A 1 4 ? 92.983 6.528 -9.673 1.00 0.00 2 GLY A C 11
ATOM 15810 O O . GLY A 1 4 ? 93.209 5.447 -10.179 1.00 0.00 2 GLY A O 11
ATOM 15814 N N . PRO A 1 5 ? 92.538 6.669 -8.436 1.00 0.00 3 PRO A N 11
ATOM 15815 C CA . PRO A 1 5 ? 92.296 5.471 -7.591 1.00 0.00 3 PRO A CA 11
ATOM 15816 C C . PRO A 1 5 ? 91.069 4.699 -8.095 1.00 0.00 3 PRO A C 11
ATOM 15817 O O . PRO A 1 5 ? 90.061 4.607 -7.418 1.00 0.00 3 PRO A O 11
ATOM 15828 N N . THR A 1 6 ? 91.153 4.145 -9.281 1.00 0.00 4 THR A N 11
ATOM 15829 C CA . THR A 1 6 ? 90.012 3.351 -9.831 1.00 0.00 4 THR A CA 11
ATOM 15830 C C . THR A 1 6 ? 90.536 2.232 -10.734 1.00 0.00 4 THR A C 11
ATOM 15831 O O . THR A 1 6 ? 91.349 2.461 -11.610 1.00 0.00 4 THR A O 11
ATOM 15842 N N . ASP A 1 7 ? 90.072 1.024 -10.521 1.00 0.00 5 ASP A N 11
ATOM 15843 C CA . ASP A 1 7 ? 90.522 -0.121 -11.371 1.00 0.00 5 ASP A CA 11
ATOM 15844 C C . ASP A 1 7 ? 89.611 -1.334 -11.159 1.00 0.00 5 ASP A C 11
ATOM 15845 O O . ASP A 1 7 ? 88.799 -1.358 -10.251 1.00 0.00 5 ASP A O 11
ATOM 15854 N N . GLN A 1 8 ? 89.742 -2.337 -11.992 1.00 0.00 6 GLN A N 11
ATOM 15855 C CA . GLN A 1 8 ? 88.927 -3.582 -11.812 1.00 0.00 6 GLN A CA 11
ATOM 15856 C C . GLN A 1 8 ? 89.331 -4.335 -10.537 1.00 0.00 6 GLN A C 11
ATOM 15857 O O . GLN A 1 8 ? 88.603 -5.187 -10.060 1.00 0.00 6 GLN A O 11
ATOM 15871 N N . ASP A 1 9 ? 90.478 -4.028 -9.986 1.00 0.00 7 ASP A N 11
ATOM 15872 C CA . ASP A 1 9 ? 90.942 -4.735 -8.749 1.00 0.00 7 ASP A CA 11
ATOM 15873 C C . ASP A 1 9 ? 90.049 -4.357 -7.564 1.00 0.00 7 ASP A C 11
ATOM 15874 O O . ASP A 1 9 ? 89.858 -5.139 -6.649 1.00 0.00 7 ASP A O 11
ATOM 15883 N N . TRP A 1 10 ? 89.505 -3.164 -7.576 1.00 0.00 8 TRP A N 11
ATOM 15884 C CA . TRP A 1 10 ? 88.648 -2.709 -6.438 1.00 0.00 8 TRP A CA 11
ATOM 15885 C C . TRP A 1 10 ? 87.246 -3.326 -6.508 1.00 0.00 8 TRP A C 11
ATOM 15886 O O . TRP A 1 10 ? 86.507 -3.273 -5.547 1.00 0.00 8 TRP A O 11
ATOM 15907 N N . ILE A 1 11 ? 86.865 -3.914 -7.623 1.00 0.00 9 ILE A N 11
ATOM 15908 C CA . ILE A 1 11 ? 85.439 -4.364 -7.787 1.00 0.00 9 ILE A CA 11
ATOM 15909 C C . ILE A 1 11 ? 85.042 -5.308 -6.639 1.00 0.00 9 ILE A C 11
ATOM 15910 O O . ILE A 1 11 ? 85.765 -6.225 -6.295 1.00 0.00 9 ILE A O 11
ATOM 15926 N N . GLY A 1 12 ? 83.893 -5.077 -6.054 1.00 0.00 10 GLY A N 11
ATOM 15927 C CA . GLY A 1 12 ? 83.444 -5.907 -4.897 1.00 0.00 10 GLY A CA 11
ATOM 15928 C C . GLY A 1 12 ? 84.022 -5.395 -3.566 1.00 0.00 10 GLY A C 11
ATOM 15929 O O . GLY A 1 12 ? 83.737 -5.960 -2.523 1.00 0.00 10 GLY A O 11
ATOM 15933 N N . CYS A 1 13 ? 84.824 -4.342 -3.572 1.00 0.00 11 CYS A N 11
ATOM 15934 C CA . CYS A 1 13 ? 85.364 -3.811 -2.273 1.00 0.00 11 CYS A CA 11
ATOM 15935 C C . CYS A 1 13 ? 84.335 -2.881 -1.604 1.00 0.00 11 CYS A C 11
ATOM 15936 O O . CYS A 1 13 ? 83.491 -2.306 -2.265 1.00 0.00 11 CYS A O 11
ATOM 15944 N N . ALA A 1 14 ? 84.408 -2.736 -0.304 1.00 0.00 12 ALA A N 11
ATOM 15945 C CA . ALA A 1 14 ? 83.383 -1.933 0.430 1.00 0.00 12 ALA A CA 11
ATOM 15946 C C . ALA A 1 14 ? 83.830 -0.474 0.529 1.00 0.00 12 ALA A C 11
ATOM 15947 O O . ALA A 1 14 ? 84.855 -0.179 1.115 1.00 0.00 12 ALA A O 11
ATOM 15954 N N . VAL A 1 15 ? 83.069 0.435 -0.034 1.00 0.00 13 VAL A N 11
ATOM 15955 C CA . VAL A 1 15 ? 83.475 1.875 -0.012 1.00 0.00 13 VAL A CA 11
ATOM 15956 C C . VAL A 1 15 ? 82.286 2.765 0.365 1.00 0.00 13 VAL A C 11
ATOM 15957 O O . VAL A 1 15 ? 81.140 2.381 0.216 1.00 0.00 13 VAL A O 11
ATOM 15970 N N . SER A 1 16 ? 82.562 3.950 0.853 1.00 0.00 14 SER A N 11
ATOM 15971 C CA . SER A 1 16 ? 81.469 4.919 1.148 1.00 0.00 14 SER A CA 11
ATOM 15972 C C . SER A 1 16 ? 81.695 6.199 0.352 1.00 0.00 14 SER A C 11
ATOM 15973 O O . SER A 1 16 ? 82.815 6.647 0.196 1.00 0.00 14 SER A O 11
ATOM 15981 N N . ILE A 1 17 ? 80.640 6.786 -0.153 1.00 0.00 15 ILE A N 11
ATOM 15982 C CA . ILE A 1 17 ? 80.800 7.948 -1.076 1.00 0.00 15 ILE A CA 11
ATOM 15983 C C . ILE A 1 17 ? 80.057 9.157 -0.517 1.00 0.00 15 ILE A C 11
ATOM 15984 O O . ILE A 1 17 ? 78.852 9.119 -0.331 1.00 0.00 15 ILE A O 11
ATOM 16000 N N . ALA A 1 18 ? 80.765 10.224 -0.249 1.00 0.00 16 ALA A N 11
ATOM 16001 C CA . ALA A 1 18 ? 80.102 11.477 0.208 1.00 0.00 16 ALA A CA 11
ATOM 16002 C C . ALA A 1 18 ? 79.908 12.411 -0.984 1.00 0.00 16 ALA A C 11
ATOM 16003 O O . ALA A 1 18 ? 80.858 12.950 -1.519 1.00 0.00 16 ALA A O 11
ATOM 16010 N N . CYS A 1 19 ? 78.683 12.596 -1.404 1.00 0.00 17 CYS A N 11
ATOM 16011 C CA . CYS A 1 19 ? 78.394 13.523 -2.538 1.00 0.00 17 CYS A CA 11
ATOM 16012 C C . CYS A 1 19 ? 78.008 14.896 -1.987 1.00 0.00 17 CYS A C 11
ATOM 16013 O O . CYS A 1 19 ? 77.739 15.039 -0.807 1.00 0.00 17 CYS A O 11
ATOM 16021 N N . ASP A 1 20 ? 77.978 15.905 -2.824 1.00 0.00 18 ASP A N 11
ATOM 16022 C CA . ASP A 1 20 ? 77.690 17.289 -2.327 1.00 0.00 18 ASP A CA 11
ATOM 16023 C C . ASP A 1 20 ? 76.306 17.336 -1.665 1.00 0.00 18 ASP A C 11
ATOM 16024 O O . ASP A 1 20 ? 75.571 16.367 -1.675 1.00 0.00 18 ASP A O 11
ATOM 16033 N N . GLU A 1 21 ? 75.950 18.459 -1.092 1.00 0.00 19 GLU A N 11
ATOM 16034 C CA . GLU A 1 21 ? 74.772 18.500 -0.161 1.00 0.00 19 GLU A CA 11
ATOM 16035 C C . GLU A 1 21 ? 73.501 17.962 -0.832 1.00 0.00 19 GLU A C 11
ATOM 16036 O O . GLU A 1 21 ? 72.690 17.314 -0.194 1.00 0.00 19 GLU A O 11
ATOM 16048 N N . VAL A 1 22 ? 73.324 18.220 -2.105 1.00 0.00 20 VAL A N 11
ATOM 16049 C CA . VAL A 1 22 ? 72.051 17.815 -2.786 1.00 0.00 20 VAL A CA 11
ATOM 16050 C C . VAL A 1 22 ? 72.043 16.302 -3.055 1.00 0.00 20 VAL A C 11
ATOM 16051 O O . VAL A 1 22 ? 70.993 15.693 -3.161 1.00 0.00 20 VAL A O 11
ATOM 16064 N N . LEU A 1 23 ? 73.201 15.696 -3.165 1.00 0.00 21 LEU A N 11
ATOM 16065 C CA . LEU A 1 23 ? 73.270 14.235 -3.474 1.00 0.00 21 LEU A CA 11
ATOM 16066 C C . LEU A 1 23 ? 73.293 13.385 -2.192 1.00 0.00 21 LEU A C 11
ATOM 16067 O O . LEU A 1 23 ? 73.077 12.187 -2.241 1.00 0.00 21 LEU A O 11
ATOM 16083 N N . GLY A 1 24 ? 73.552 13.987 -1.052 1.00 0.00 22 GLY A N 11
ATOM 16084 C CA . GLY A 1 24 ? 73.583 13.210 0.227 1.00 0.00 22 GLY A CA 11
ATOM 16085 C C . GLY A 1 24 ? 74.721 12.184 0.197 1.00 0.00 22 GLY A C 11
ATOM 16086 O O . GLY A 1 24 ? 75.723 12.371 -0.469 1.00 0.00 22 GLY A O 11
ATOM 16090 N N . VAL A 1 25 ? 74.572 11.099 0.921 1.00 0.00 23 VAL A N 11
ATOM 16091 C CA . VAL A 1 25 ? 75.679 10.094 1.020 1.00 0.00 23 VAL A CA 11
ATOM 16092 C C . VAL A 1 25 ? 75.129 8.683 0.818 1.00 0.00 23 VAL A C 11
ATOM 16093 O O . VAL A 1 25 ? 74.043 8.367 1.272 1.00 0.00 23 VAL A O 11
ATOM 16106 N N . PHE A 1 26 ? 75.870 7.834 0.146 1.00 0.00 24 PHE A N 11
ATOM 16107 C CA . PHE A 1 26 ? 75.472 6.397 0.065 1.00 0.00 24 PHE A CA 11
ATOM 16108 C C . PHE A 1 26 ? 76.682 5.494 0.332 1.00 0.00 24 PHE A C 11
ATOM 16109 O O . PHE A 1 26 ? 77.816 5.906 0.197 1.00 0.00 24 PHE A O 11
ATOM 16126 N N . GLN A 1 27 ? 76.436 4.267 0.712 1.00 0.00 25 GLN A N 11
ATOM 16127 C CA . GLN A 1 27 ? 77.550 3.294 0.927 1.00 0.00 25 GLN A CA 11
ATOM 16128 C C . GLN A 1 27 ? 77.166 1.942 0.321 1.00 0.00 25 GLN A C 11
ATOM 16129 O O . GLN A 1 27 ? 76.014 1.553 0.356 1.00 0.00 25 GLN A O 11
ATOM 16143 N N . GLY A 1 28 ? 78.117 1.230 -0.234 1.00 0.00 26 GLY A N 11
ATOM 16144 C CA . GLY A 1 28 ? 77.782 -0.035 -0.956 1.00 0.00 26 GLY A CA 11
ATOM 16145 C C . GLY A 1 28 ? 79.061 -0.728 -1.428 1.00 0.00 26 GLY A C 11
ATOM 16146 O O . GLY A 1 28 ? 80.141 -0.167 -1.369 1.00 0.00 26 GLY A O 11
ATOM 16150 N N . LEU A 1 29 ? 78.941 -1.949 -1.889 1.00 0.00 27 LEU A N 11
ATOM 16151 C CA . LEU A 1 29 ? 80.113 -2.644 -2.498 1.00 0.00 27 LEU A CA 11
ATOM 16152 C C . LEU A 1 29 ? 80.166 -2.361 -4.001 1.00 0.00 27 LEU A C 11
ATOM 16153 O O . LEU A 1 29 ? 79.164 -2.404 -4.690 1.00 0.00 27 LEU A O 11
ATOM 16169 N N . ILE A 1 30 ? 81.336 -2.076 -4.503 1.00 0.00 28 ILE A N 11
ATOM 16170 C CA . ILE A 1 30 ? 81.483 -1.707 -5.948 1.00 0.00 28 ILE A CA 11
ATOM 16171 C C . ILE A 1 30 ? 81.174 -2.912 -6.847 1.00 0.00 28 ILE A C 11
ATOM 16172 O O . ILE A 1 30 ? 81.589 -4.023 -6.576 1.00 0.00 28 ILE A O 11
ATOM 16188 N N . LYS A 1 31 ? 80.445 -2.688 -7.912 1.00 0.00 29 LYS A N 11
ATOM 16189 C CA . LYS A 1 31 ? 80.261 -3.753 -8.943 1.00 0.00 29 LYS A CA 11
ATOM 16190 C C . LYS A 1 31 ? 81.135 -3.447 -10.162 1.00 0.00 29 LYS A C 11
ATOM 16191 O O . LYS A 1 31 ? 81.653 -4.342 -10.805 1.00 0.00 29 LYS A O 11
ATOM 16210 N N . GLN A 1 32 ? 81.300 -2.186 -10.480 1.00 0.00 30 GLN A N 11
ATOM 16211 C CA . GLN A 1 32 ? 82.124 -1.799 -11.669 1.00 0.00 30 GLN A CA 11
ATOM 16212 C C . GLN A 1 32 ? 82.712 -0.403 -11.453 1.00 0.00 30 GLN A C 11
ATOM 16213 O O . GLN A 1 32 ? 82.142 0.414 -10.753 1.00 0.00 30 GLN A O 11
ATOM 16227 N N . ILE A 1 33 ? 83.848 -0.125 -12.048 1.00 0.00 31 ILE A N 11
ATOM 16228 C CA . ILE A 1 33 ? 84.482 1.220 -11.878 1.00 0.00 31 ILE A CA 11
ATOM 16229 C C . ILE A 1 33 ? 85.046 1.702 -13.218 1.00 0.00 31 ILE A C 11
ATOM 16230 O O . ILE A 1 33 ? 85.628 0.942 -13.970 1.00 0.00 31 ILE A O 11
ATOM 16246 N N . SER A 1 34 ? 84.872 2.964 -13.510 1.00 0.00 32 SER A N 11
ATOM 16247 C CA . SER A 1 34 ? 85.498 3.560 -14.725 1.00 0.00 32 SER A CA 11
ATOM 16248 C C . SER A 1 34 ? 85.868 5.017 -14.443 1.00 0.00 32 SER A C 11
ATOM 16249 O O . SER A 1 34 ? 85.318 5.641 -13.556 1.00 0.00 32 SER A O 11
ATOM 16257 N N . ALA A 1 35 ? 86.786 5.564 -15.198 1.00 0.00 33 ALA A N 11
ATOM 16258 C CA . ALA A 1 35 ? 87.342 6.917 -14.862 1.00 0.00 33 ALA A CA 11
ATOM 16259 C C . ALA A 1 35 ? 86.228 7.968 -14.743 1.00 0.00 33 ALA A C 11
ATOM 16260 O O . ALA A 1 35 ? 86.393 8.977 -14.081 1.00 0.00 33 ALA A O 11
ATOM 16267 N N . GLU A 1 36 ? 85.099 7.740 -15.375 1.00 0.00 34 GLU A N 11
ATOM 16268 C CA . GLU A 1 36 ? 84.028 8.784 -15.405 1.00 0.00 34 GLU A CA 11
ATOM 16269 C C . GLU A 1 36 ? 83.031 8.591 -14.253 1.00 0.00 34 GLU A C 11
ATOM 16270 O O . GLU A 1 36 ? 82.401 9.537 -13.815 1.00 0.00 34 GLU A O 11
ATOM 16282 N N . GLU A 1 37 ? 82.884 7.383 -13.759 1.00 0.00 35 GLU A N 11
ATOM 16283 C CA . GLU A 1 37 ? 81.806 7.106 -12.756 1.00 0.00 35 GLU A CA 11
ATOM 16284 C C . GLU A 1 37 ? 82.150 5.878 -11.902 1.00 0.00 35 GLU A C 11
ATOM 16285 O O . GLU A 1 37 ? 82.924 5.029 -12.300 1.00 0.00 35 GLU A O 11
ATOM 16297 N N . ILE A 1 38 ? 81.573 5.788 -10.730 1.00 0.00 36 ILE A N 11
ATOM 16298 C CA . ILE A 1 38 ? 81.706 4.544 -9.906 1.00 0.00 36 ILE A CA 11
ATOM 16299 C C . ILE A 1 38 ? 80.338 3.867 -9.770 1.00 0.00 36 ILE A C 11
ATOM 16300 O O . ILE A 1 38 ? 79.329 4.532 -9.607 1.00 0.00 36 ILE A O 11
ATOM 16316 N N . THR A 1 39 ? 80.294 2.555 -9.836 1.00 0.00 37 THR A N 11
ATOM 16317 C CA . THR A 1 39 ? 78.981 1.838 -9.781 1.00 0.00 37 THR A CA 11
ATOM 16318 C C . THR A 1 39 ? 78.973 0.819 -8.634 1.00 0.00 37 THR A C 11
ATOM 16319 O O . THR A 1 39 ? 79.881 0.018 -8.505 1.00 0.00 37 THR A O 11
ATOM 16330 N N . ILE A 1 40 ? 77.952 0.843 -7.808 1.00 0.00 38 ILE A N 11
ATOM 16331 C CA . ILE A 1 40 ? 77.879 -0.112 -6.651 1.00 0.00 38 ILE A CA 11
ATOM 16332 C C . ILE A 1 40 ? 76.495 -0.770 -6.590 1.00 0.00 38 ILE A C 11
ATOM 16333 O O . ILE A 1 40 ? 75.576 -0.364 -7.278 1.00 0.00 38 ILE A O 11
ATOM 16349 N N . VAL A 1 41 ? 76.343 -1.778 -5.764 1.00 0.00 39 VAL A N 11
ATOM 16350 C CA . VAL A 1 41 ? 75.042 -2.518 -5.693 1.00 0.00 39 VAL A CA 11
ATOM 16351 C C . VAL A 1 41 ? 74.546 -2.608 -4.244 1.00 0.00 39 VAL A C 11
ATOM 16352 O O . VAL A 1 41 ? 75.295 -2.399 -3.309 1.00 0.00 39 VAL A O 11
ATOM 16365 N N . ARG A 1 42 ? 73.281 -2.918 -4.053 1.00 0.00 40 ARG A N 11
ATOM 16366 C CA . ARG A 1 42 ? 72.686 -2.950 -2.670 1.00 0.00 40 ARG A CA 11
ATOM 16367 C C . ARG A 1 42 ? 72.975 -1.644 -1.920 1.00 0.00 40 ARG A C 11
ATOM 16368 O O . ARG A 1 42 ? 73.420 -1.647 -0.788 1.00 0.00 40 ARG A O 11
ATOM 16389 N N . ALA A 1 43 ? 72.719 -0.532 -2.560 1.00 0.00 41 ALA A N 11
ATOM 16390 C CA . ALA A 1 43 ? 73.122 0.789 -1.983 1.00 0.00 41 ALA A CA 11
ATOM 16391 C C . ALA A 1 43 ? 72.308 1.133 -0.730 1.00 0.00 41 ALA A C 11
ATOM 16392 O O . ALA A 1 43 ? 71.118 0.876 -0.644 1.00 0.00 41 ALA A O 11
ATOM 16399 N N . PHE A 1 44 ? 72.956 1.717 0.241 1.00 0.00 42 PHE A N 11
ATOM 16400 C CA . PHE A 1 44 ? 72.226 2.328 1.389 1.00 0.00 42 PHE A CA 11
ATOM 16401 C C . PHE A 1 44 ? 72.479 3.837 1.388 1.00 0.00 42 PHE A C 11
ATOM 16402 O O . PHE A 1 44 ? 73.584 4.277 1.139 1.00 0.00 42 PHE A O 11
ATOM 16419 N N . ARG A 1 45 ? 71.472 4.628 1.662 1.00 0.00 43 ARG A N 11
ATOM 16420 C CA . ARG A 1 45 ? 71.632 6.112 1.578 1.00 0.00 43 ARG A CA 11
ATOM 16421 C C . ARG A 1 45 ? 71.010 6.781 2.804 1.00 0.00 43 ARG A C 11
ATOM 16422 O O . ARG A 1 45 ? 69.991 6.350 3.306 1.00 0.00 43 ARG A O 11
ATOM 16443 N N . ASN A 1 46 ? 71.624 7.833 3.298 1.00 0.00 44 ASN A N 11
ATOM 16444 C CA . ASN A 1 46 ? 71.074 8.560 4.495 1.00 0.00 44 ASN A CA 11
ATOM 16445 C C . ASN A 1 46 ? 70.819 7.591 5.661 1.00 0.00 44 ASN A C 11
ATOM 16446 O O . ASN A 1 46 ? 69.815 7.679 6.344 1.00 0.00 44 ASN A O 11
ATOM 16457 N N . GLY A 1 47 ? 71.724 6.671 5.886 1.00 0.00 45 GLY A N 11
ATOM 16458 C CA . GLY A 1 47 ? 71.606 5.752 7.059 1.00 0.00 45 GLY A CA 11
ATOM 16459 C C . GLY A 1 47 ? 70.334 4.898 6.968 1.00 0.00 45 GLY A C 11
ATOM 16460 O O . GLY A 1 47 ? 69.850 4.400 7.968 1.00 0.00 45 GLY A O 11
ATOM 16464 N N . VAL A 1 48 ? 69.788 4.727 5.785 1.00 0.00 46 VAL A N 11
ATOM 16465 C CA . VAL A 1 48 ? 68.647 3.776 5.610 1.00 0.00 46 VAL A CA 11
ATOM 16466 C C . VAL A 1 48 ? 68.752 3.083 4.235 1.00 0.00 46 VAL A C 11
ATOM 16467 O O . VAL A 1 48 ? 69.294 3.652 3.312 1.00 0.00 46 VAL A O 11
ATOM 16480 N N . PRO A 1 49 ? 68.231 1.872 4.130 1.00 0.00 47 PRO A N 11
ATOM 16481 C CA . PRO A 1 49 ? 68.380 1.102 2.867 1.00 0.00 47 PRO A CA 11
ATOM 16482 C C . PRO A 1 49 ? 67.498 1.709 1.771 1.00 0.00 47 PRO A C 11
ATOM 16483 O O . PRO A 1 49 ? 66.451 2.265 2.050 1.00 0.00 47 PRO A O 11
ATOM 16494 N N . LEU A 1 50 ? 67.913 1.606 0.529 1.00 0.00 48 LEU A N 11
ATOM 16495 C CA . LEU A 1 50 ? 67.041 2.070 -0.596 1.00 0.00 48 LEU A CA 11
ATOM 16496 C C . LEU A 1 50 ? 65.936 1.042 -0.855 1.00 0.00 48 LEU A C 11
ATOM 16497 O O . LEU A 1 50 ? 66.118 -0.142 -0.645 1.00 0.00 48 LEU A O 11
ATOM 16513 N N . ARG A 1 51 ? 64.789 1.490 -1.313 1.00 0.00 49 ARG A N 11
ATOM 16514 C CA . ARG A 1 51 ? 63.627 0.558 -1.504 1.00 0.00 49 ARG A CA 11
ATOM 16515 C C . ARG A 1 51 ? 64.010 -0.608 -2.423 1.00 0.00 49 ARG A C 11
ATOM 16516 O O . ARG A 1 51 ? 63.581 -1.730 -2.221 1.00 0.00 49 ARG A O 11
ATOM 16537 N N . LYS A 1 52 ? 64.813 -0.349 -3.427 1.00 0.00 50 LYS A N 11
ATOM 16538 C CA . LYS A 1 52 ? 65.256 -1.444 -4.343 1.00 0.00 50 LYS A CA 11
ATOM 16539 C C . LYS A 1 52 ? 66.615 -1.988 -3.896 1.00 0.00 50 LYS A C 11
ATOM 16540 O O . LYS A 1 52 ? 67.645 -1.387 -4.148 1.00 0.00 50 LYS A O 11
ATOM 16559 N N . GLN A 1 53 ? 66.621 -3.119 -3.234 1.00 0.00 51 GLN A N 11
ATOM 16560 C CA . GLN A 1 53 ? 67.915 -3.733 -2.796 1.00 0.00 51 GLN A CA 11
ATOM 16561 C C . GLN A 1 53 ? 68.769 -4.088 -4.015 1.00 0.00 51 GLN A C 11
ATOM 16562 O O . GLN A 1 53 ? 69.982 -3.980 -3.986 1.00 0.00 51 GLN A O 11
ATOM 16576 N N . ASN A 1 54 ? 68.141 -4.509 -5.084 1.00 0.00 52 ASN A N 11
ATOM 16577 C CA . ASN A 1 54 ? 68.902 -4.907 -6.307 1.00 0.00 52 ASN A CA 11
ATOM 16578 C C . ASN A 1 54 ? 69.167 -3.703 -7.229 1.00 0.00 52 ASN A C 11
ATOM 16579 O O . ASN A 1 54 ? 69.743 -3.858 -8.291 1.00 0.00 52 ASN A O 11
ATOM 16590 N N . ALA A 1 55 ? 68.758 -2.510 -6.842 1.00 0.00 53 ALA A N 11
ATOM 16591 C CA . ALA A 1 55 ? 68.939 -1.326 -7.741 1.00 0.00 53 ALA A CA 11
ATOM 16592 C C . ALA A 1 55 ? 70.408 -0.895 -7.759 1.00 0.00 53 ALA A C 11
ATOM 16593 O O . ALA A 1 55 ? 71.055 -0.829 -6.729 1.00 0.00 53 ALA A O 11
ATOM 16600 N N . GLU A 1 56 ? 70.932 -0.604 -8.924 1.00 0.00 54 GLU A N 11
ATOM 16601 C CA . GLU A 1 56 ? 72.363 -0.176 -9.026 1.00 0.00 54 GLU A CA 11
ATOM 16602 C C . GLU A 1 56 ? 72.484 1.350 -8.890 1.00 0.00 54 GLU A C 11
ATOM 16603 O O . GLU A 1 56 ? 71.686 2.093 -9.433 1.00 0.00 54 GLU A O 11
ATOM 16615 N N . VAL A 1 57 ? 73.475 1.812 -8.171 1.00 0.00 55 VAL A N 11
ATOM 16616 C CA . VAL A 1 57 ? 73.728 3.284 -8.079 1.00 0.00 55 VAL A CA 11
ATOM 16617 C C . VAL A 1 57 ? 74.947 3.642 -8.928 1.00 0.00 55 VAL A C 11
ATOM 16618 O O . VAL A 1 57 ? 76.023 3.112 -8.721 1.00 0.00 55 VAL A O 11
ATOM 16631 N N . VAL A 1 58 ? 74.787 4.530 -9.878 1.00 0.00 56 VAL A N 11
ATOM 16632 C CA . VAL A 1 58 ? 75.956 4.969 -10.700 1.00 0.00 56 VAL A CA 11
ATOM 16633 C C . VAL A 1 58 ? 76.108 6.484 -10.607 1.00 0.00 56 VAL A C 11
ATOM 16634 O O . VAL A 1 58 ? 75.270 7.232 -11.079 1.00 0.00 56 VAL A O 11
ATOM 16647 N N . LEU A 1 59 ? 77.171 6.934 -10.002 1.00 0.00 57 LEU A N 11
ATOM 16648 C CA . LEU A 1 59 ? 77.331 8.391 -9.732 1.00 0.00 57 LEU A CA 11
ATOM 16649 C C . LEU A 1 59 ? 78.689 8.883 -10.239 1.00 0.00 57 LEU A C 11
ATOM 16650 O O . LEU A 1 59 ? 79.707 8.254 -10.018 1.00 0.00 57 LEU A O 11
ATOM 16666 N N . LYS A 1 60 ? 78.705 10.003 -10.920 1.00 0.00 58 LYS A N 11
ATOM 16667 C CA . LYS A 1 60 ? 79.977 10.503 -11.531 1.00 0.00 58 LYS A CA 11
ATOM 16668 C C . LYS A 1 60 ? 80.899 11.085 -10.458 1.00 0.00 58 LYS A C 11
ATOM 16669 O O . LYS A 1 60 ? 80.450 11.703 -9.510 1.00 0.00 58 LYS A O 11
ATOM 16688 N N . CYS A 1 61 ? 82.189 10.890 -10.603 1.00 0.00 59 CYS A N 11
ATOM 16689 C CA . CYS A 1 61 ? 83.170 11.491 -9.637 1.00 0.00 59 CYS A CA 11
ATOM 16690 C C . CYS A 1 61 ? 82.975 13.012 -9.532 1.00 0.00 59 CYS A C 11
ATOM 16691 O O . CYS A 1 61 ? 83.197 13.603 -8.491 1.00 0.00 59 CYS A O 11
ATOM 16699 N N . THR A 1 62 ? 82.562 13.640 -10.606 1.00 0.00 60 THR A N 11
ATOM 16700 C CA . THR A 1 62 ? 82.343 15.123 -10.583 1.00 0.00 60 THR A CA 11
ATOM 16701 C C . THR A 1 62 ? 81.203 15.473 -9.623 1.00 0.00 60 THR A C 11
ATOM 16702 O O . THR A 1 62 ? 81.160 16.558 -9.072 1.00 0.00 60 THR A O 11
ATOM 16713 N N . ASP A 1 63 ? 80.282 14.561 -9.422 1.00 0.00 61 ASP A N 11
ATOM 16714 C CA . ASP A 1 63 ? 79.168 14.808 -8.458 1.00 0.00 61 ASP A CA 11
ATOM 16715 C C . ASP A 1 63 ? 79.582 14.359 -7.052 1.00 0.00 61 ASP A C 11
ATOM 16716 O O . ASP A 1 63 ? 79.084 14.862 -6.061 1.00 0.00 61 ASP A O 11
ATOM 16725 N N . ILE A 1 64 ? 80.489 13.416 -6.964 1.00 0.00 62 ILE A N 11
ATOM 16726 C CA . ILE A 1 64 ? 81.004 12.978 -5.629 1.00 0.00 62 ILE A CA 11
ATOM 16727 C C . ILE A 1 64 ? 82.090 13.946 -5.149 1.00 0.00 62 ILE A C 11
ATOM 16728 O O . ILE A 1 64 ? 82.846 14.481 -5.941 1.00 0.00 62 ILE A O 11
ATOM 16744 N N . ARG A 1 65 ? 82.170 14.173 -3.861 1.00 0.00 63 ARG A N 11
ATOM 16745 C CA . ARG A 1 65 ? 83.195 15.113 -3.319 1.00 0.00 63 ARG A CA 11
ATOM 16746 C C . ARG A 1 65 ? 84.389 14.331 -2.764 1.00 0.00 63 ARG A C 11
ATOM 16747 O O . ARG A 1 65 ? 85.517 14.788 -2.830 1.00 0.00 63 ARG A O 11
ATOM 16768 N N . SER A 1 66 ? 84.153 13.158 -2.219 1.00 0.00 64 SER A N 11
ATOM 16769 C CA . SER A 1 66 ? 85.291 12.314 -1.732 1.00 0.00 64 SER A CA 11
ATOM 16770 C C . SER A 1 66 ? 84.847 10.865 -1.512 1.00 0.00 64 SER A C 11
ATOM 16771 O O . SER A 1 66 ? 83.851 10.602 -0.866 1.00 0.00 64 SER A O 11
ATOM 16779 N N . ILE A 1 67 ? 85.585 9.924 -2.054 1.00 0.00 65 ILE A N 11
ATOM 16780 C CA . ILE A 1 67 ? 85.310 8.481 -1.770 1.00 0.00 65 ILE A CA 11
ATOM 16781 C C . ILE A 1 67 ? 86.299 7.949 -0.724 1.00 0.00 65 ILE A C 11
ATOM 16782 O O . ILE A 1 67 ? 87.435 8.382 -0.661 1.00 0.00 65 ILE A O 11
ATOM 16798 N N . ASP A 1 68 ? 85.872 7.017 0.092 1.00 0.00 66 ASP A N 11
ATOM 16799 C CA . ASP A 1 68 ? 86.811 6.365 1.056 1.00 0.00 66 ASP A CA 11
ATOM 16800 C C . ASP A 1 68 ? 86.625 4.842 1.033 1.00 0.00 66 ASP A C 11
ATOM 16801 O O . ASP A 1 68 ? 85.526 4.350 1.194 1.00 0.00 66 ASP A O 11
ATOM 16810 N N . LEU A 1 69 ? 87.690 4.101 0.834 1.00 0.00 67 LEU A N 11
ATOM 16811 C CA . LEU A 1 69 ? 87.587 2.607 0.883 1.00 0.00 67 LEU A CA 11
ATOM 16812 C C . LEU A 1 69 ? 87.479 2.139 2.337 1.00 0.00 67 LEU A C 11
ATOM 16813 O O . LEU A 1 69 ? 88.407 2.285 3.111 1.00 0.00 67 LEU A O 11
ATOM 16829 N N . ILE A 1 70 ? 86.352 1.582 2.709 1.00 0.00 68 ILE A N 11
ATOM 16830 C CA . ILE A 1 70 ? 86.162 1.122 4.121 1.00 0.00 68 ILE A CA 11
ATOM 16831 C C . ILE A 1 70 ? 86.906 -0.199 4.348 1.00 0.00 68 ILE A C 11
ATOM 16832 O O . ILE A 1 70 ? 87.681 -0.331 5.279 1.00 0.00 68 ILE A O 11
ATOM 16848 N N . GLU A 1 71 ? 86.671 -1.171 3.502 1.00 0.00 69 GLU A N 11
ATOM 16849 C CA . GLU A 1 71 ? 87.307 -2.511 3.690 1.00 0.00 69 GLU A CA 11
ATOM 16850 C C . GLU A 1 71 ? 87.814 -3.054 2.339 1.00 0.00 69 GLU A C 11
ATOM 16851 O O . GLU A 1 71 ? 87.081 -3.034 1.369 1.00 0.00 69 GLU A O 11
ATOM 16863 N N . PRO A 1 72 ? 89.050 -3.531 2.300 1.00 0.00 70 PRO A N 11
ATOM 16864 C CA . PRO A 1 72 ? 89.611 -4.052 1.023 1.00 0.00 70 PRO A CA 11
ATOM 16865 C C . PRO A 1 72 ? 88.755 -5.206 0.487 1.00 0.00 70 PRO A C 11
ATOM 16866 O O . PRO A 1 72 ? 88.121 -5.920 1.241 1.00 0.00 70 PRO A O 11
ATOM 16877 N N . ALA A 1 73 ? 88.739 -5.388 -0.812 1.00 0.00 71 ALA A N 11
ATOM 16878 C CA . ALA A 1 73 ? 87.928 -6.495 -1.414 1.00 0.00 71 ALA A CA 11
ATOM 16879 C C . ALA A 1 73 ? 88.398 -7.849 -0.877 1.00 0.00 71 ALA A C 11
ATOM 16880 O O . ALA A 1 73 ? 89.554 -8.023 -0.539 1.00 0.00 71 ALA A O 11
ATOM 16887 N N . LYS A 1 74 ? 87.506 -8.807 -0.799 1.00 0.00 72 LYS A N 11
ATOM 16888 C CA . LYS A 1 74 ? 87.880 -10.152 -0.260 1.00 0.00 72 LYS A CA 11
ATOM 16889 C C . LYS A 1 74 ? 88.617 -10.965 -1.327 1.00 0.00 72 LYS A C 11
ATOM 16890 O O . LYS A 1 74 ? 88.413 -10.781 -2.512 1.00 0.00 72 LYS A O 11
ATOM 16909 N N . GLN A 1 75 ? 89.475 -11.863 -0.907 1.00 0.00 73 GLN A N 11
ATOM 16910 C CA . GLN A 1 75 ? 90.264 -12.683 -1.886 1.00 0.00 73 GLN A CA 11
ATOM 16911 C C . GLN A 1 75 ? 89.327 -13.454 -2.822 1.00 0.00 73 GLN A C 11
ATOM 16912 O O . GLN A 1 75 ? 89.623 -13.642 -3.988 1.00 0.00 73 GLN A O 11
ATOM 16926 N N . ASP A 1 76 ? 88.202 -13.899 -2.316 1.00 0.00 74 ASP A N 11
ATOM 16927 C CA . ASP A 1 76 ? 87.253 -14.692 -3.162 1.00 0.00 74 ASP A CA 11
ATOM 16928 C C . ASP A 1 76 ? 86.763 -13.846 -4.340 1.00 0.00 74 ASP A C 11
ATOM 16929 O O . ASP A 1 76 ? 86.491 -12.667 -4.196 1.00 0.00 74 ASP A O 11
ATOM 16938 N N . LEU A 1 77 ? 86.650 -14.443 -5.501 1.00 0.00 75 LEU A N 11
ATOM 16939 C CA . LEU A 1 77 ? 86.196 -13.683 -6.707 1.00 0.00 75 LEU A CA 11
ATOM 16940 C C . LEU A 1 77 ? 84.708 -13.935 -6.963 1.00 0.00 75 LEU A C 11
ATOM 16941 O O . LEU A 1 77 ? 84.218 -15.034 -6.790 1.00 0.00 75 LEU A O 11
ATOM 16957 N N . ASP A 1 78 ? 83.983 -12.918 -7.377 1.00 0.00 76 ASP A N 11
ATOM 16958 C CA . ASP A 1 78 ? 82.518 -13.079 -7.674 1.00 0.00 76 ASP A CA 11
ATOM 16959 C C . ASP A 1 78 ? 81.779 -13.688 -6.476 1.00 0.00 76 ASP A C 11
ATOM 16960 O O . ASP A 1 78 ? 80.996 -14.606 -6.623 1.00 0.00 76 ASP A O 11
ATOM 16969 N N . GLY A 1 79 ? 82.029 -13.179 -5.294 1.00 0.00 77 GLY A N 11
ATOM 16970 C CA . GLY A 1 79 ? 81.353 -13.718 -4.071 1.00 0.00 77 GLY A CA 11
ATOM 16971 C C . GLY A 1 79 ? 79.832 -13.595 -4.213 1.00 0.00 77 GLY A C 11
ATOM 16972 O O . GLY A 1 79 ? 79.086 -14.386 -3.666 1.00 0.00 77 GLY A O 11
ATOM 16976 N N . HIS A 1 80 ? 79.371 -12.609 -4.945 1.00 0.00 78 HIS A N 11
ATOM 16977 C CA . HIS A 1 80 ? 77.891 -12.397 -5.098 1.00 0.00 78 HIS A CA 11
ATOM 16978 C C . HIS A 1 80 ? 77.210 -13.662 -5.635 1.00 0.00 78 HIS A C 11
ATOM 16979 O O . HIS A 1 80 ? 76.111 -14.000 -5.234 1.00 0.00 78 HIS A O 11
ATOM 16993 N N . THR A 1 81 ? 77.857 -14.360 -6.536 1.00 0.00 79 THR A N 11
ATOM 16994 C CA . THR A 1 81 ? 77.253 -15.601 -7.113 1.00 0.00 79 THR A CA 11
ATOM 16995 C C . THR A 1 81 ? 78.278 -16.743 -7.121 1.00 0.00 79 THR A C 11
ATOM 16996 O O . THR A 1 81 ? 79.473 -16.514 -7.110 1.00 0.00 79 THR A O 11
ATOM 17007 N N . ALA A 1 82 ? 77.812 -17.969 -7.139 1.00 0.00 80 ALA A N 11
ATOM 17008 C CA . ALA A 1 82 ? 78.747 -19.135 -7.147 1.00 0.00 80 ALA A CA 11
ATOM 17009 C C . ALA A 1 82 ? 78.410 -20.081 -8.319 1.00 0.00 80 ALA A C 11
ATOM 17010 O O . ALA A 1 82 ? 77.871 -21.150 -8.105 1.00 0.00 80 ALA A O 11
ATOM 17017 N N . PRO A 1 83 ? 78.736 -19.667 -9.532 1.00 0.00 81 PRO A N 11
ATOM 17018 C CA . PRO A 1 83 ? 78.484 -20.538 -10.709 1.00 0.00 81 PRO A CA 11
ATOM 17019 C C . PRO A 1 83 ? 79.325 -21.825 -10.608 1.00 0.00 81 PRO A C 11
ATOM 17020 O O . PRO A 1 83 ? 80.384 -21.810 -10.013 1.00 0.00 81 PRO A O 11
ATOM 17031 N N . PRO A 1 84 ? 78.838 -22.907 -11.191 1.00 0.00 82 PRO A N 11
ATOM 17032 C CA . PRO A 1 84 ? 79.599 -24.182 -11.146 1.00 0.00 82 PRO A CA 11
ATOM 17033 C C . PRO A 1 84 ? 80.940 -24.025 -11.890 1.00 0.00 82 PRO A C 11
ATOM 17034 O O . PRO A 1 84 ? 80.948 -23.884 -13.097 1.00 0.00 82 PRO A O 11
ATOM 17045 N N . PRO A 1 85 ? 82.046 -24.050 -11.161 1.00 0.00 83 PRO A N 11
ATOM 17046 C CA . PRO A 1 85 ? 83.374 -23.887 -11.814 1.00 0.00 83 PRO A CA 11
ATOM 17047 C C . PRO A 1 85 ? 83.605 -24.989 -12.853 1.00 0.00 83 PRO A C 11
ATOM 17048 O O . PRO A 1 85 ? 83.206 -26.125 -12.663 1.00 0.00 83 PRO A O 11
ATOM 17059 N N . VAL A 1 86 ? 84.246 -24.657 -13.947 1.00 0.00 84 VAL A N 11
ATOM 17060 C CA . VAL A 1 86 ? 84.537 -25.685 -14.997 1.00 0.00 84 VAL A CA 11
ATOM 17061 C C . VAL A 1 86 ? 85.624 -26.656 -14.516 1.00 0.00 84 VAL A C 11
ATOM 17062 O O . VAL A 1 86 ? 85.709 -27.778 -14.981 1.00 0.00 84 VAL A O 11
ATOM 17075 N N . VAL A 1 87 ? 86.454 -26.231 -13.591 1.00 0.00 85 VAL A N 11
ATOM 17076 C CA . VAL A 1 87 ? 87.525 -27.129 -13.061 1.00 0.00 85 VAL A CA 11
ATOM 17077 C C . VAL A 1 87 ? 87.521 -27.108 -11.526 1.00 0.00 85 VAL A C 11
ATOM 17078 O O . VAL A 1 87 ? 87.246 -26.091 -10.915 1.00 0.00 85 VAL A O 11
ATOM 17091 N N . ASN A 1 88 ? 87.826 -28.222 -10.908 1.00 0.00 86 ASN A N 11
ATOM 17092 C CA . ASN A 1 88 ? 87.822 -28.286 -9.409 1.00 0.00 86 ASN A CA 11
ATOM 17093 C C . ASN A 1 88 ? 88.813 -27.269 -8.830 1.00 0.00 86 ASN A C 11
ATOM 17094 O O . ASN A 1 88 ? 89.914 -27.111 -9.327 1.00 0.00 86 ASN A O 11
ATOM 17105 N N . LYS A 1 89 ? 88.424 -26.582 -7.783 1.00 0.00 87 LYS A N 11
ATOM 17106 C CA . LYS A 1 89 ? 89.322 -25.556 -7.171 1.00 0.00 87 LYS A CA 11
ATOM 17107 C C . LYS A 1 89 ? 89.500 -25.834 -5.667 1.00 0.00 87 LYS A C 11
ATOM 17108 O O . LYS A 1 89 ? 88.822 -25.236 -4.854 1.00 0.00 87 LYS A O 11
ATOM 17127 N N . PRO A 1 90 ? 90.408 -26.734 -5.327 1.00 0.00 88 PRO A N 11
ATOM 17128 C CA . PRO A 1 90 ? 90.637 -27.061 -3.895 1.00 0.00 88 PRO A CA 11
ATOM 17129 C C . PRO A 1 90 ? 91.082 -25.812 -3.126 1.00 0.00 88 PRO A C 11
ATOM 17130 O O . PRO A 1 90 ? 91.783 -24.968 -3.653 1.00 0.00 88 PRO A O 11
ATOM 17141 N N . THR A 1 91 ? 90.677 -25.696 -1.884 1.00 0.00 89 THR A N 11
ATOM 17142 C CA . THR A 1 91 ? 91.058 -24.494 -1.073 1.00 0.00 89 THR A CA 11
ATOM 17143 C C . THR A 1 91 ? 92.571 -24.509 -0.783 1.00 0.00 89 THR A C 11
ATOM 17144 O O . THR A 1 91 ? 93.132 -25.561 -0.551 1.00 0.00 89 THR A O 11
ATOM 17155 N N . PRO A 1 92 ? 93.197 -23.344 -0.804 1.00 0.00 90 PRO A N 11
ATOM 17156 C CA . PRO A 1 92 ? 94.658 -23.280 -0.539 1.00 0.00 90 PRO A CA 11
ATOM 17157 C C . PRO A 1 92 ? 94.975 -23.800 0.867 1.00 0.00 90 PRO A C 11
ATOM 17158 O O . PRO A 1 92 ? 96.061 -24.289 1.123 1.00 0.00 90 PRO A O 11
ATOM 17169 N N . VAL A 1 93 ? 94.035 -23.699 1.777 1.00 0.00 91 VAL A N 11
ATOM 17170 C CA . VAL A 1 93 ? 94.278 -24.167 3.176 1.00 0.00 91 VAL A CA 11
ATOM 17171 C C . VAL A 1 93 ? 93.309 -25.303 3.525 1.00 0.00 91 VAL A C 11
ATOM 17172 O O . VAL A 1 93 ? 92.128 -25.228 3.243 1.00 0.00 91 VAL A O 11
ATOM 17185 N N . LYS A 1 94 ? 93.807 -26.349 4.137 1.00 0.00 92 LYS A N 11
ATOM 17186 C CA . LYS A 1 94 ? 92.927 -27.491 4.531 1.00 0.00 92 LYS A CA 11
ATOM 17187 C C . LYS A 1 94 ? 92.522 -27.363 6.002 1.00 0.00 92 LYS A C 11
ATOM 17188 O O . LYS A 1 94 ? 93.224 -26.761 6.795 1.00 0.00 92 LYS A O 11
ATOM 17207 N N . LEU A 1 95 ? 91.396 -27.926 6.367 1.00 0.00 93 LEU A N 11
ATOM 17208 C CA . LEU A 1 95 ? 90.932 -27.844 7.787 1.00 0.00 93 LEU A CA 11
ATOM 17209 C C . LEU A 1 95 ? 90.977 -29.238 8.442 1.00 0.00 93 LEU A C 11
ATOM 17210 O O . LEU A 1 95 ? 91.027 -30.233 7.748 1.00 0.00 93 LEU A O 11
ATOM 17226 N N . PRO A 1 96 ? 90.958 -29.279 9.765 1.00 0.00 94 PRO A N 11
ATOM 17227 C CA . PRO A 1 96 ? 91.031 -30.585 10.474 1.00 0.00 94 PRO A CA 11
ATOM 17228 C C . PRO A 1 96 ? 89.857 -31.484 10.071 1.00 0.00 94 PRO A C 11
ATOM 17229 O O . PRO A 1 96 ? 88.733 -31.036 9.958 1.00 0.00 94 PRO A O 11
ATOM 17240 N N . HIS A 1 97 ? 90.116 -32.755 9.860 1.00 0.00 95 HIS A N 11
ATOM 17241 C CA . HIS A 1 97 ? 89.038 -33.709 9.426 1.00 0.00 95 HIS A CA 11
ATOM 17242 C C . HIS A 1 97 ? 88.338 -33.206 8.156 1.00 0.00 95 HIS A C 11
ATOM 17243 O O . HIS A 1 97 ? 88.544 -32.087 7.723 1.00 0.00 95 HIS A O 11
ATOM 17257 N N . PHE A 1 98 ? 87.516 -34.034 7.560 1.00 0.00 96 PHE A N 11
ATOM 17258 C CA . PHE A 1 98 ? 86.764 -33.610 6.340 1.00 0.00 96 PHE A CA 11
ATOM 17259 C C . PHE A 1 98 ? 85.265 -33.539 6.643 1.00 0.00 96 PHE A C 11
ATOM 17260 O O . PHE A 1 98 ? 84.709 -34.425 7.267 1.00 0.00 96 PHE A O 11
ATOM 17277 N N . SER A 1 99 ? 84.611 -32.491 6.203 1.00 0.00 97 SER A N 11
ATOM 17278 C CA . SER A 1 99 ? 83.144 -32.356 6.449 1.00 0.00 97 SER A CA 11
ATOM 17279 C C . SER A 1 99 ? 82.397 -32.195 5.122 1.00 0.00 97 SER A C 11
ATOM 17280 O O . SER A 1 99 ? 82.895 -31.587 4.192 1.00 0.00 97 SER A O 11
ATOM 17288 N N . ASN A 1 100 ? 81.207 -32.738 5.033 1.00 0.00 98 ASN A N 11
ATOM 17289 C CA . ASN A 1 100 ? 80.402 -32.601 3.780 1.00 0.00 98 ASN A CA 11
ATOM 17290 C C . ASN A 1 100 ? 79.008 -32.043 4.095 1.00 0.00 98 ASN A C 11
ATOM 17291 O O . ASN A 1 100 ? 78.253 -32.630 4.848 1.00 0.00 98 ASN A O 11
ATOM 17302 N N . ILE A 1 101 ? 78.670 -30.914 3.523 1.00 0.00 99 ILE A N 11
ATOM 17303 C CA . ILE A 1 101 ? 77.323 -30.311 3.767 1.00 0.00 99 ILE A CA 11
ATOM 17304 C C . ILE A 1 101 ? 76.605 -30.052 2.437 1.00 0.00 99 ILE A C 11
ATOM 17305 O O . ILE A 1 101 ? 77.228 -29.968 1.394 1.00 0.00 99 ILE A O 11
ATOM 17321 N N . LEU A 1 102 ? 75.301 -29.926 2.473 1.00 0.00 100 LEU A N 11
ATOM 17322 C CA . LEU A 1 102 ? 74.529 -29.663 1.221 1.00 0.00 100 LEU A CA 11
ATOM 17323 C C . LEU A 1 102 ? 74.136 -28.185 1.143 1.00 0.00 100 LEU A C 11
ATOM 17324 O O . LEU A 1 102 ? 73.608 -27.626 2.086 1.00 0.00 100 LEU A O 11
ATOM 17340 N N . GLY A 1 103 ? 74.392 -27.554 0.023 1.00 0.00 101 GLY A N 11
ATOM 17341 C CA . GLY A 1 103 ? 74.042 -26.111 -0.132 1.00 0.00 101 GLY A CA 11
ATOM 17342 C C . GLY A 1 103 ? 73.063 -25.944 -1.297 1.00 0.00 101 GLY A C 11
ATOM 17343 O O . GLY A 1 103 ? 72.688 -26.950 -1.877 1.00 0.00 101 GLY A O 11
ATOM 17348 N N . GLY A 1 1 ? 97.679 7.526 -1.461 1.00 0.00 -1 GLY A N 12
ATOM 17349 C CA . GLY A 1 1 ? 96.450 6.866 -1.987 1.00 0.00 -1 GLY A CA 12
ATOM 17350 C C . GLY A 1 1 ? 96.087 7.467 -3.345 1.00 0.00 -1 GLY A C 12
ATOM 17351 O O . GLY A 1 1 ? 96.154 8.667 -3.537 1.00 0.00 -1 GLY A O 12
ATOM 17357 N N . ALA A 1 2 ? 95.704 6.638 -4.286 1.00 0.00 0 ALA A N 12
ATOM 17358 C CA . ALA A 1 2 ? 95.333 7.152 -5.643 1.00 0.00 0 ALA A CA 12
ATOM 17359 C C . ALA A 1 2 ? 94.106 8.064 -5.545 1.00 0.00 0 ALA A C 12
ATOM 17360 O O . ALA A 1 2 ? 93.218 7.836 -4.743 1.00 0.00 0 ALA A O 12
ATOM 17367 N N . MET A 1 3 ? 94.055 9.092 -6.355 1.00 0.00 1 MET A N 12
ATOM 17368 C CA . MET A 1 3 ? 92.892 10.030 -6.322 1.00 0.00 1 MET A CA 12
ATOM 17369 C C . MET A 1 3 ? 91.718 9.438 -7.107 1.00 0.00 1 MET A C 12
ATOM 17370 O O . MET A 1 3 ? 90.569 9.626 -6.754 1.00 0.00 1 MET A O 12
ATOM 17384 N N . GLY A 1 4 ? 92.005 8.728 -8.172 1.00 0.00 2 GLY A N 12
ATOM 17385 C CA . GLY A 1 4 ? 90.916 8.125 -8.998 1.00 0.00 2 GLY A CA 12
ATOM 17386 C C . GLY A 1 4 ? 91.166 6.616 -9.159 1.00 0.00 2 GLY A C 12
ATOM 17387 O O . GLY A 1 4 ? 91.642 6.188 -10.191 1.00 0.00 2 GLY A O 12
ATOM 17391 N N . PRO A 1 5 ? 90.843 5.842 -8.136 1.00 0.00 3 PRO A N 12
ATOM 17392 C CA . PRO A 1 5 ? 91.034 4.370 -8.225 1.00 0.00 3 PRO A CA 12
ATOM 17393 C C . PRO A 1 5 ? 90.185 3.790 -9.364 1.00 0.00 3 PRO A C 12
ATOM 17394 O O . PRO A 1 5 ? 89.073 3.343 -9.153 1.00 0.00 3 PRO A O 12
ATOM 17405 N N . THR A 1 6 ? 90.707 3.798 -10.567 1.00 0.00 4 THR A N 12
ATOM 17406 C CA . THR A 1 6 ? 89.951 3.228 -11.727 1.00 0.00 4 THR A CA 12
ATOM 17407 C C . THR A 1 6 ? 90.346 1.764 -11.988 1.00 0.00 4 THR A C 12
ATOM 17408 O O . THR A 1 6 ? 89.968 1.193 -12.995 1.00 0.00 4 THR A O 12
ATOM 17419 N N . ASP A 1 7 ? 91.100 1.151 -11.097 1.00 0.00 5 ASP A N 12
ATOM 17420 C CA . ASP A 1 7 ? 91.560 -0.253 -11.336 1.00 0.00 5 ASP A CA 12
ATOM 17421 C C . ASP A 1 7 ? 90.429 -1.242 -11.041 1.00 0.00 5 ASP A C 12
ATOM 17422 O O . ASP A 1 7 ? 89.631 -1.035 -10.145 1.00 0.00 5 ASP A O 12
ATOM 17431 N N . GLN A 1 8 ? 90.360 -2.315 -11.791 1.00 0.00 6 GLN A N 12
ATOM 17432 C CA . GLN A 1 8 ? 89.322 -3.364 -11.526 1.00 0.00 6 GLN A CA 12
ATOM 17433 C C . GLN A 1 8 ? 89.649 -4.190 -10.269 1.00 0.00 6 GLN A C 12
ATOM 17434 O O . GLN A 1 8 ? 88.872 -5.039 -9.868 1.00 0.00 6 GLN A O 12
ATOM 17448 N N . ASP A 1 9 ? 90.781 -3.954 -9.649 1.00 0.00 7 ASP A N 12
ATOM 17449 C CA . ASP A 1 9 ? 91.138 -4.708 -8.406 1.00 0.00 7 ASP A CA 12
ATOM 17450 C C . ASP A 1 9 ? 90.188 -4.326 -7.265 1.00 0.00 7 ASP A C 12
ATOM 17451 O O . ASP A 1 9 ? 89.948 -5.110 -6.365 1.00 0.00 7 ASP A O 12
ATOM 17460 N N . TRP A 1 10 ? 89.649 -3.129 -7.298 1.00 0.00 8 TRP A N 12
ATOM 17461 C CA . TRP A 1 10 ? 88.742 -2.678 -6.198 1.00 0.00 8 TRP A CA 12
ATOM 17462 C C . TRP A 1 10 ? 87.349 -3.303 -6.327 1.00 0.00 8 TRP A C 12
ATOM 17463 O O . TRP A 1 10 ? 86.569 -3.258 -5.398 1.00 0.00 8 TRP A O 12
ATOM 17484 N N . ILE A 1 11 ? 87.017 -3.891 -7.459 1.00 0.00 9 ILE A N 12
ATOM 17485 C CA . ILE A 1 11 ? 85.606 -4.360 -7.676 1.00 0.00 9 ILE A CA 12
ATOM 17486 C C . ILE A 1 11 ? 85.186 -5.322 -6.548 1.00 0.00 9 ILE A C 12
ATOM 17487 O O . ILE A 1 11 ? 85.908 -6.235 -6.195 1.00 0.00 9 ILE A O 12
ATOM 17503 N N . GLY A 1 12 ? 84.020 -5.108 -5.993 1.00 0.00 10 GLY A N 12
ATOM 17504 C CA . GLY A 1 12 ? 83.544 -5.958 -4.861 1.00 0.00 10 GLY A CA 12
ATOM 17505 C C . GLY A 1 12 ? 84.077 -5.463 -3.504 1.00 0.00 10 GLY A C 12
ATOM 17506 O O . GLY A 1 12 ? 83.766 -6.047 -2.481 1.00 0.00 10 GLY A O 12
ATOM 17510 N N . CYS A 1 13 ? 84.871 -4.405 -3.470 1.00 0.00 11 CYS A N 12
ATOM 17511 C CA . CYS A 1 13 ? 85.342 -3.872 -2.144 1.00 0.00 11 CYS A CA 12
ATOM 17512 C C . CYS A 1 13 ? 84.283 -2.934 -1.534 1.00 0.00 11 CYS A C 12
ATOM 17513 O O . CYS A 1 13 ? 83.478 -2.361 -2.243 1.00 0.00 11 CYS A O 12
ATOM 17521 N N . ALA A 1 14 ? 84.285 -2.785 -0.232 1.00 0.00 12 ALA A N 12
ATOM 17522 C CA . ALA A 1 14 ? 83.220 -1.978 0.440 1.00 0.00 12 ALA A CA 12
ATOM 17523 C C . ALA A 1 14 ? 83.650 -0.512 0.530 1.00 0.00 12 ALA A C 12
ATOM 17524 O O . ALA A 1 14 ? 84.654 -0.199 1.143 1.00 0.00 12 ALA A O 12
ATOM 17531 N N . VAL A 1 15 ? 82.900 0.381 -0.069 1.00 0.00 13 VAL A N 12
ATOM 17532 C CA . VAL A 1 15 ? 83.296 1.825 -0.061 1.00 0.00 13 VAL A CA 12
ATOM 17533 C C . VAL A 1 15 ? 82.086 2.717 0.228 1.00 0.00 13 VAL A C 12
ATOM 17534 O O . VAL A 1 15 ? 80.949 2.303 0.080 1.00 0.00 13 VAL A O 12
ATOM 17547 N N . SER A 1 16 ? 82.332 3.936 0.638 1.00 0.00 14 SER A N 12
ATOM 17548 C CA . SER A 1 16 ? 81.218 4.896 0.873 1.00 0.00 14 SER A CA 12
ATOM 17549 C C . SER A 1 16 ? 81.508 6.199 0.138 1.00 0.00 14 SER A C 12
ATOM 17550 O O . SER A 1 16 ? 82.634 6.657 0.099 1.00 0.00 14 SER A O 12
ATOM 17558 N N . ILE A 1 17 ? 80.499 6.793 -0.445 1.00 0.00 15 ILE A N 12
ATOM 17559 C CA . ILE A 1 17 ? 80.731 7.990 -1.309 1.00 0.00 15 ILE A CA 12
ATOM 17560 C C . ILE A 1 17 ? 80.007 9.198 -0.721 1.00 0.00 15 ILE A C 12
ATOM 17561 O O . ILE A 1 17 ? 78.799 9.183 -0.555 1.00 0.00 15 ILE A O 12
ATOM 17577 N N . ALA A 1 18 ? 80.738 10.239 -0.408 1.00 0.00 16 ALA A N 12
ATOM 17578 C CA . ALA A 1 18 ? 80.099 11.484 0.106 1.00 0.00 16 ALA A CA 12
ATOM 17579 C C . ALA A 1 18 ? 79.938 12.484 -1.038 1.00 0.00 16 ALA A C 12
ATOM 17580 O O . ALA A 1 18 ? 80.907 13.024 -1.540 1.00 0.00 16 ALA A O 12
ATOM 17587 N N . CYS A 1 19 ? 78.722 12.725 -1.454 1.00 0.00 17 CYS A N 12
ATOM 17588 C CA . CYS A 1 19 ? 78.464 13.737 -2.522 1.00 0.00 17 CYS A CA 12
ATOM 17589 C C . CYS A 1 19 ? 78.080 15.070 -1.879 1.00 0.00 17 CYS A C 12
ATOM 17590 O O . CYS A 1 19 ? 77.789 15.130 -0.698 1.00 0.00 17 CYS A O 12
ATOM 17598 N N . ASP A 1 20 ? 78.075 16.137 -2.641 1.00 0.00 18 ASP A N 12
ATOM 17599 C CA . ASP A 1 20 ? 77.754 17.482 -2.060 1.00 0.00 18 ASP A CA 12
ATOM 17600 C C . ASP A 1 20 ? 76.352 17.461 -1.431 1.00 0.00 18 ASP A C 12
ATOM 17601 O O . ASP A 1 20 ? 75.602 16.520 -1.603 1.00 0.00 18 ASP A O 12
ATOM 17610 N N . GLU A 1 21 ? 76.002 18.494 -0.707 1.00 0.00 19 GLU A N 12
ATOM 17611 C CA . GLU A 1 21 ? 74.813 18.420 0.208 1.00 0.00 19 GLU A CA 12
ATOM 17612 C C . GLU A 1 21 ? 73.545 17.985 -0.540 1.00 0.00 19 GLU A C 12
ATOM 17613 O O . GLU A 1 21 ? 72.705 17.297 0.013 1.00 0.00 19 GLU A O 12
ATOM 17625 N N . VAL A 1 22 ? 73.400 18.376 -1.782 1.00 0.00 20 VAL A N 12
ATOM 17626 C CA . VAL A 1 22 ? 72.141 18.056 -2.531 1.00 0.00 20 VAL A CA 12
ATOM 17627 C C . VAL A 1 22 ? 72.124 16.572 -2.931 1.00 0.00 20 VAL A C 12
ATOM 17628 O O . VAL A 1 22 ? 71.072 15.989 -3.117 1.00 0.00 20 VAL A O 12
ATOM 17641 N N . LEU A 1 23 ? 73.279 15.963 -3.061 1.00 0.00 21 LEU A N 12
ATOM 17642 C CA . LEU A 1 23 ? 73.341 14.524 -3.464 1.00 0.00 21 LEU A CA 12
ATOM 17643 C C . LEU A 1 23 ? 73.334 13.592 -2.240 1.00 0.00 21 LEU A C 12
ATOM 17644 O O . LEU A 1 23 ? 73.094 12.405 -2.368 1.00 0.00 21 LEU A O 12
ATOM 17660 N N . GLY A 1 24 ? 73.593 14.114 -1.061 1.00 0.00 22 GLY A N 12
ATOM 17661 C CA . GLY A 1 24 ? 73.598 13.257 0.166 1.00 0.00 22 GLY A CA 12
ATOM 17662 C C . GLY A 1 24 ? 74.728 12.224 0.087 1.00 0.00 22 GLY A C 12
ATOM 17663 O O . GLY A 1 24 ? 75.725 12.427 -0.584 1.00 0.00 22 GLY A O 12
ATOM 17667 N N . VAL A 1 25 ? 74.577 11.116 0.773 1.00 0.00 23 VAL A N 12
ATOM 17668 C CA . VAL A 1 25 ? 75.674 10.095 0.822 1.00 0.00 23 VAL A CA 12
ATOM 17669 C C . VAL A 1 25 ? 75.106 8.697 0.575 1.00 0.00 23 VAL A C 12
ATOM 17670 O O . VAL A 1 25 ? 74.041 8.362 1.065 1.00 0.00 23 VAL A O 12
ATOM 17683 N N . PHE A 1 26 ? 75.810 7.881 -0.176 1.00 0.00 24 PHE A N 12
ATOM 17684 C CA . PHE A 1 26 ? 75.369 6.465 -0.360 1.00 0.00 24 PHE A CA 12
ATOM 17685 C C . PHE A 1 26 ? 76.541 5.508 -0.117 1.00 0.00 24 PHE A C 12
ATOM 17686 O O . PHE A 1 26 ? 77.690 5.878 -0.239 1.00 0.00 24 PHE A O 12
ATOM 17703 N N . GLN A 1 27 ? 76.246 4.280 0.227 1.00 0.00 25 GLN A N 12
ATOM 17704 C CA . GLN A 1 27 ? 77.326 3.280 0.494 1.00 0.00 25 GLN A CA 12
ATOM 17705 C C . GLN A 1 27 ? 76.958 1.938 -0.144 1.00 0.00 25 GLN A C 12
ATOM 17706 O O . GLN A 1 27 ? 75.795 1.594 -0.242 1.00 0.00 25 GLN A O 12
ATOM 17720 N N . GLY A 1 28 ? 77.938 1.185 -0.581 1.00 0.00 26 GLY A N 12
ATOM 17721 C CA . GLY A 1 28 ? 77.646 -0.103 -1.282 1.00 0.00 26 GLY A CA 12
ATOM 17722 C C . GLY A 1 28 ? 78.952 -0.830 -1.606 1.00 0.00 26 GLY A C 12
ATOM 17723 O O . GLY A 1 28 ? 80.030 -0.280 -1.468 1.00 0.00 26 GLY A O 12
ATOM 17727 N N . LEU A 1 29 ? 78.859 -2.067 -2.031 1.00 0.00 27 LEU A N 12
ATOM 17728 C CA . LEU A 1 29 ? 80.064 -2.776 -2.555 1.00 0.00 27 LEU A CA 12
ATOM 17729 C C . LEU A 1 29 ? 80.191 -2.538 -4.062 1.00 0.00 27 LEU A C 12
ATOM 17730 O O . LEU A 1 29 ? 79.226 -2.626 -4.798 1.00 0.00 27 LEU A O 12
ATOM 17746 N N . ILE A 1 30 ? 81.378 -2.237 -4.515 1.00 0.00 28 ILE A N 12
ATOM 17747 C CA . ILE A 1 30 ? 81.573 -1.850 -5.949 1.00 0.00 28 ILE A CA 12
ATOM 17748 C C . ILE A 1 30 ? 81.293 -3.038 -6.876 1.00 0.00 28 ILE A C 12
ATOM 17749 O O . ILE A 1 30 ? 81.696 -4.154 -6.613 1.00 0.00 28 ILE A O 12
ATOM 17765 N N . LYS A 1 31 ? 80.599 -2.792 -7.960 1.00 0.00 29 LYS A N 12
ATOM 17766 C CA . LYS A 1 31 ? 80.432 -3.839 -9.010 1.00 0.00 29 LYS A CA 12
ATOM 17767 C C . LYS A 1 31 ? 81.288 -3.491 -10.231 1.00 0.00 29 LYS A C 12
ATOM 17768 O O . LYS A 1 31 ? 81.743 -4.366 -10.947 1.00 0.00 29 LYS A O 12
ATOM 17787 N N . GLN A 1 32 ? 81.508 -2.219 -10.472 1.00 0.00 30 GLN A N 12
ATOM 17788 C CA . GLN A 1 32 ? 82.324 -1.802 -11.653 1.00 0.00 30 GLN A CA 12
ATOM 17789 C C . GLN A 1 32 ? 82.875 -0.392 -11.436 1.00 0.00 30 GLN A C 12
ATOM 17790 O O . GLN A 1 32 ? 82.260 0.426 -10.777 1.00 0.00 30 GLN A O 12
ATOM 17804 N N . ILE A 1 33 ? 84.030 -0.103 -11.987 1.00 0.00 31 ILE A N 12
ATOM 17805 C CA . ILE A 1 33 ? 84.650 1.242 -11.783 1.00 0.00 31 ILE A CA 12
ATOM 17806 C C . ILE A 1 33 ? 85.256 1.743 -13.098 1.00 0.00 31 ILE A C 12
ATOM 17807 O O . ILE A 1 33 ? 85.908 1.006 -13.814 1.00 0.00 31 ILE A O 12
ATOM 17823 N N . SER A 1 34 ? 85.038 2.994 -13.412 1.00 0.00 32 SER A N 12
ATOM 17824 C CA . SER A 1 34 ? 85.680 3.604 -14.612 1.00 0.00 32 SER A CA 12
ATOM 17825 C C . SER A 1 34 ? 85.975 5.078 -14.340 1.00 0.00 32 SER A C 12
ATOM 17826 O O . SER A 1 34 ? 85.365 5.690 -13.485 1.00 0.00 32 SER A O 12
ATOM 17834 N N . ALA A 1 35 ? 86.898 5.653 -15.068 1.00 0.00 33 ALA A N 12
ATOM 17835 C CA . ALA A 1 35 ? 87.385 7.034 -14.731 1.00 0.00 33 ALA A CA 12
ATOM 17836 C C . ALA A 1 35 ? 86.224 8.039 -14.675 1.00 0.00 33 ALA A C 12
ATOM 17837 O O . ALA A 1 35 ? 86.324 9.063 -14.025 1.00 0.00 33 ALA A O 12
ATOM 17844 N N . GLU A 1 36 ? 85.132 7.755 -15.345 1.00 0.00 34 GLU A N 12
ATOM 17845 C CA . GLU A 1 36 ? 84.021 8.753 -15.434 1.00 0.00 34 GLU A CA 12
ATOM 17846 C C . GLU A 1 36 ? 82.999 8.543 -14.309 1.00 0.00 34 GLU A C 12
ATOM 17847 O O . GLU A 1 36 ? 82.316 9.471 -13.911 1.00 0.00 34 GLU A O 12
ATOM 17859 N N . GLU A 1 37 ? 82.887 7.340 -13.794 1.00 0.00 35 GLU A N 12
ATOM 17860 C CA . GLU A 1 37 ? 81.801 7.041 -12.807 1.00 0.00 35 GLU A CA 12
ATOM 17861 C C . GLU A 1 37 ? 82.173 5.843 -11.924 1.00 0.00 35 GLU A C 12
ATOM 17862 O O . GLU A 1 37 ? 82.970 5.005 -12.300 1.00 0.00 35 GLU A O 12
ATOM 17874 N N . ILE A 1 38 ? 81.597 5.766 -10.750 1.00 0.00 36 ILE A N 12
ATOM 17875 C CA . ILE A 1 38 ? 81.753 4.542 -9.902 1.00 0.00 36 ILE A CA 12
ATOM 17876 C C . ILE A 1 38 ? 80.392 3.854 -9.741 1.00 0.00 36 ILE A C 12
ATOM 17877 O O . ILE A 1 38 ? 79.382 4.513 -9.566 1.00 0.00 36 ILE A O 12
ATOM 17893 N N . THR A 1 39 ? 80.356 2.540 -9.798 1.00 0.00 37 THR A N 12
ATOM 17894 C CA . THR A 1 39 ? 79.045 1.821 -9.727 1.00 0.00 37 THR A CA 12
ATOM 17895 C C . THR A 1 39 ? 79.073 0.769 -8.611 1.00 0.00 37 THR A C 12
ATOM 17896 O O . THR A 1 39 ? 79.986 -0.032 -8.530 1.00 0.00 37 THR A O 12
ATOM 17907 N N . ILE A 1 40 ? 78.074 0.765 -7.756 1.00 0.00 38 ILE A N 12
ATOM 17908 C CA . ILE A 1 40 ? 78.020 -0.245 -6.651 1.00 0.00 38 ILE A CA 12
ATOM 17909 C C . ILE A 1 40 ? 76.609 -0.845 -6.544 1.00 0.00 38 ILE A C 12
ATOM 17910 O O . ILE A 1 40 ? 75.681 -0.378 -7.176 1.00 0.00 38 ILE A O 12
ATOM 17926 N N . VAL A 1 41 ? 76.449 -1.870 -5.745 1.00 0.00 39 VAL A N 12
ATOM 17927 C CA . VAL A 1 41 ? 75.132 -2.586 -5.669 1.00 0.00 39 VAL A CA 12
ATOM 17928 C C . VAL A 1 41 ? 74.601 -2.597 -4.230 1.00 0.00 39 VAL A C 12
ATOM 17929 O O . VAL A 1 41 ? 75.330 -2.342 -3.293 1.00 0.00 39 VAL A O 12
ATOM 17942 N N . ARG A 1 42 ? 73.327 -2.884 -4.056 1.00 0.00 40 ARG A N 12
ATOM 17943 C CA . ARG A 1 42 ? 72.687 -2.810 -2.696 1.00 0.00 40 ARG A CA 12
ATOM 17944 C C . ARG A 1 42 ? 72.842 -1.399 -2.127 1.00 0.00 40 ARG A C 12
ATOM 17945 O O . ARG A 1 42 ? 73.536 -1.179 -1.153 1.00 0.00 40 ARG A O 12
ATOM 17966 N N . ALA A 1 43 ? 72.189 -0.447 -2.743 1.00 0.00 41 ALA A N 12
ATOM 17967 C CA . ALA A 1 43 ? 72.394 0.985 -2.363 1.00 0.00 41 ALA A CA 12
ATOM 17968 C C . ALA A 1 43 ? 71.859 1.268 -0.955 1.00 0.00 41 ALA A C 12
ATOM 17969 O O . ALA A 1 43 ? 70.711 1.006 -0.642 1.00 0.00 41 ALA A O 12
ATOM 17976 N N . PHE A 1 44 ? 72.695 1.805 -0.107 1.00 0.00 42 PHE A N 12
ATOM 17977 C CA . PHE A 1 44 ? 72.213 2.355 1.192 1.00 0.00 42 PHE A CA 12
ATOM 17978 C C . PHE A 1 44 ? 72.421 3.871 1.198 1.00 0.00 42 PHE A C 12
ATOM 17979 O O . PHE A 1 44 ? 73.459 4.351 0.793 1.00 0.00 42 PHE A O 12
ATOM 17996 N N . ARG A 1 45 ? 71.448 4.620 1.651 1.00 0.00 43 ARG A N 12
ATOM 17997 C CA . ARG A 1 45 ? 71.552 6.111 1.594 1.00 0.00 43 ARG A CA 12
ATOM 17998 C C . ARG A 1 45 ? 71.109 6.721 2.923 1.00 0.00 43 ARG A C 12
ATOM 17999 O O . ARG A 1 45 ? 70.177 6.255 3.546 1.00 0.00 43 ARG A O 12
ATOM 18020 N N . ASN A 1 46 ? 71.778 7.761 3.364 1.00 0.00 44 ASN A N 12
ATOM 18021 C CA . ASN A 1 46 ? 71.385 8.447 4.645 1.00 0.00 44 ASN A CA 12
ATOM 18022 C C . ASN A 1 46 ? 71.280 7.440 5.804 1.00 0.00 44 ASN A C 12
ATOM 18023 O O . ASN A 1 46 ? 70.377 7.510 6.616 1.00 0.00 44 ASN A O 12
ATOM 18034 N N . GLY A 1 47 ? 72.199 6.509 5.876 1.00 0.00 45 GLY A N 12
ATOM 18035 C CA . GLY A 1 47 ? 72.231 5.554 7.026 1.00 0.00 45 GLY A CA 12
ATOM 18036 C C . GLY A 1 47 ? 70.949 4.711 7.077 1.00 0.00 45 GLY A C 12
ATOM 18037 O O . GLY A 1 47 ? 70.596 4.184 8.116 1.00 0.00 45 GLY A O 12
ATOM 18041 N N . VAL A 1 48 ? 70.251 4.579 5.972 1.00 0.00 46 VAL A N 12
ATOM 18042 C CA . VAL A 1 48 ? 69.064 3.668 5.931 1.00 0.00 46 VAL A CA 12
ATOM 18043 C C . VAL A 1 48 ? 69.004 2.952 4.564 1.00 0.00 46 VAL A C 12
ATOM 18044 O O . VAL A 1 48 ? 69.468 3.487 3.580 1.00 0.00 46 VAL A O 12
ATOM 18057 N N . PRO A 1 49 ? 68.433 1.759 4.534 1.00 0.00 47 PRO A N 12
ATOM 18058 C CA . PRO A 1 49 ? 68.449 0.955 3.287 1.00 0.00 47 PRO A CA 12
ATOM 18059 C C . PRO A 1 49 ? 67.493 1.557 2.250 1.00 0.00 47 PRO A C 12
ATOM 18060 O O . PRO A 1 49 ? 66.387 1.951 2.575 1.00 0.00 47 PRO A O 12
ATOM 18071 N N . LEU A 1 50 ? 67.912 1.630 1.008 1.00 0.00 48 LEU A N 12
ATOM 18072 C CA . LEU A 1 50 ? 66.991 2.105 -0.072 1.00 0.00 48 LEU A CA 12
ATOM 18073 C C . LEU A 1 50 ? 66.029 0.984 -0.475 1.00 0.00 48 LEU A C 12
ATOM 18074 O O . LEU A 1 50 ? 66.379 -0.181 -0.453 1.00 0.00 48 LEU A O 12
ATOM 18090 N N . ARG A 1 51 ? 64.820 1.334 -0.844 1.00 0.00 49 ARG A N 12
ATOM 18091 C CA . ARG A 1 51 ? 63.805 0.292 -1.210 1.00 0.00 49 ARG A CA 12
ATOM 18092 C C . ARG A 1 51 ? 64.314 -0.570 -2.370 1.00 0.00 49 ARG A C 12
ATOM 18093 O O . ARG A 1 51 ? 64.030 -1.753 -2.444 1.00 0.00 49 ARG A O 12
ATOM 18114 N N . LYS A 1 52 ? 65.064 0.015 -3.272 1.00 0.00 50 LYS A N 12
ATOM 18115 C CA . LYS A 1 52 ? 65.581 -0.755 -4.445 1.00 0.00 50 LYS A CA 12
ATOM 18116 C C . LYS A 1 52 ? 66.962 -1.342 -4.128 1.00 0.00 50 LYS A C 12
ATOM 18117 O O . LYS A 1 52 ? 67.966 -0.922 -4.675 1.00 0.00 50 LYS A O 12
ATOM 18136 N N . GLN A 1 53 ? 67.014 -2.312 -3.246 1.00 0.00 51 GLN A N 12
ATOM 18137 C CA . GLN A 1 53 ? 68.322 -2.959 -2.906 1.00 0.00 51 GLN A CA 12
ATOM 18138 C C . GLN A 1 53 ? 68.932 -3.603 -4.155 1.00 0.00 51 GLN A C 12
ATOM 18139 O O . GLN A 1 53 ? 70.136 -3.613 -4.332 1.00 0.00 51 GLN A O 12
ATOM 18153 N N . ASN A 1 54 ? 68.105 -4.136 -5.019 1.00 0.00 52 ASN A N 12
ATOM 18154 C CA . ASN A 1 54 ? 68.624 -4.793 -6.262 1.00 0.00 52 ASN A CA 12
ATOM 18155 C C . ASN A 1 54 ? 69.155 -3.744 -7.248 1.00 0.00 52 ASN A C 12
ATOM 18156 O O . ASN A 1 54 ? 69.983 -4.044 -8.089 1.00 0.00 52 ASN A O 12
ATOM 18167 N N . ALA A 1 55 ? 68.688 -2.520 -7.150 1.00 0.00 53 ALA A N 12
ATOM 18168 C CA . ALA A 1 55 ? 69.100 -1.471 -8.136 1.00 0.00 53 ALA A CA 12
ATOM 18169 C C . ALA A 1 55 ? 70.533 -1.011 -7.853 1.00 0.00 53 ALA A C 12
ATOM 18170 O O . ALA A 1 55 ? 70.926 -0.847 -6.713 1.00 0.00 53 ALA A O 12
ATOM 18177 N N . GLU A 1 56 ? 71.307 -0.805 -8.888 1.00 0.00 54 GLU A N 12
ATOM 18178 C CA . GLU A 1 56 ? 72.717 -0.342 -8.701 1.00 0.00 54 GLU A CA 12
ATOM 18179 C C . GLU A 1 56 ? 72.780 1.195 -8.661 1.00 0.00 54 GLU A C 12
ATOM 18180 O O . GLU A 1 56 ? 71.981 1.871 -9.282 1.00 0.00 54 GLU A O 12
ATOM 18192 N N . VAL A 1 57 ? 73.723 1.738 -7.933 1.00 0.00 55 VAL A N 12
ATOM 18193 C CA . VAL A 1 57 ? 73.935 3.219 -7.945 1.00 0.00 55 VAL A CA 12
ATOM 18194 C C . VAL A 1 57 ? 75.118 3.546 -8.854 1.00 0.00 55 VAL A C 12
ATOM 18195 O O . VAL A 1 57 ? 76.209 3.043 -8.655 1.00 0.00 55 VAL A O 12
ATOM 18208 N N . VAL A 1 58 ? 74.912 4.378 -9.846 1.00 0.00 56 VAL A N 12
ATOM 18209 C CA . VAL A 1 58 ? 76.056 4.820 -10.701 1.00 0.00 56 VAL A CA 12
ATOM 18210 C C . VAL A 1 58 ? 76.147 6.343 -10.683 1.00 0.00 56 VAL A C 12
ATOM 18211 O O . VAL A 1 58 ? 75.294 7.032 -11.210 1.00 0.00 56 VAL A O 12
ATOM 18224 N N . LEU A 1 59 ? 77.180 6.861 -10.080 1.00 0.00 57 LEU A N 12
ATOM 18225 C CA . LEU A 1 59 ? 77.280 8.335 -9.879 1.00 0.00 57 LEU A CA 12
ATOM 18226 C C . LEU A 1 59 ? 78.630 8.853 -10.381 1.00 0.00 57 LEU A C 12
ATOM 18227 O O . LEU A 1 59 ? 79.659 8.242 -10.158 1.00 0.00 57 LEU A O 12
ATOM 18243 N N . LYS A 1 60 ? 78.626 9.974 -11.060 1.00 0.00 58 LYS A N 12
ATOM 18244 C CA . LYS A 1 60 ? 79.893 10.502 -11.661 1.00 0.00 58 LYS A CA 12
ATOM 18245 C C . LYS A 1 60 ? 80.795 11.101 -10.580 1.00 0.00 58 LYS A C 12
ATOM 18246 O O . LYS A 1 60 ? 80.330 11.714 -9.638 1.00 0.00 58 LYS A O 12
ATOM 18265 N N . CYS A 1 61 ? 82.089 10.925 -10.716 1.00 0.00 59 CYS A N 12
ATOM 18266 C CA . CYS A 1 61 ? 83.054 11.538 -9.741 1.00 0.00 59 CYS A CA 12
ATOM 18267 C C . CYS A 1 61 ? 82.838 13.055 -9.633 1.00 0.00 59 CYS A C 12
ATOM 18268 O O . CYS A 1 61 ? 83.045 13.646 -8.589 1.00 0.00 59 CYS A O 12
ATOM 18276 N N . THR A 1 62 ? 82.423 13.681 -10.708 1.00 0.00 60 THR A N 12
ATOM 18277 C CA . THR A 1 62 ? 82.232 15.168 -10.695 1.00 0.00 60 THR A CA 12
ATOM 18278 C C . THR A 1 62 ? 81.127 15.551 -9.706 1.00 0.00 60 THR A C 12
ATOM 18279 O O . THR A 1 62 ? 81.118 16.644 -9.170 1.00 0.00 60 THR A O 12
ATOM 18290 N N . ASP A 1 63 ? 80.198 14.658 -9.463 1.00 0.00 61 ASP A N 12
ATOM 18291 C CA . ASP A 1 63 ? 79.125 14.933 -8.461 1.00 0.00 61 ASP A CA 12
ATOM 18292 C C . ASP A 1 63 ? 79.576 14.483 -7.065 1.00 0.00 61 ASP A C 12
ATOM 18293 O O . ASP A 1 63 ? 79.104 14.986 -6.062 1.00 0.00 61 ASP A O 12
ATOM 18302 N N . ILE A 1 64 ? 80.486 13.540 -6.999 1.00 0.00 62 ILE A N 12
ATOM 18303 C CA . ILE A 1 64 ? 81.021 13.090 -5.676 1.00 0.00 62 ILE A CA 12
ATOM 18304 C C . ILE A 1 64 ? 82.107 14.059 -5.197 1.00 0.00 62 ILE A C 12
ATOM 18305 O O . ILE A 1 64 ? 82.844 14.617 -5.989 1.00 0.00 62 ILE A O 12
ATOM 18321 N N . ARG A 1 65 ? 82.208 14.258 -3.904 1.00 0.00 63 ARG A N 12
ATOM 18322 C CA . ARG A 1 65 ? 83.255 15.170 -3.356 1.00 0.00 63 ARG A CA 12
ATOM 18323 C C . ARG A 1 65 ? 84.432 14.357 -2.813 1.00 0.00 63 ARG A C 12
ATOM 18324 O O . ARG A 1 65 ? 85.570 14.790 -2.878 1.00 0.00 63 ARG A O 12
ATOM 18345 N N . SER A 1 66 ? 84.171 13.184 -2.277 1.00 0.00 64 SER A N 12
ATOM 18346 C CA . SER A 1 66 ? 85.291 12.318 -1.785 1.00 0.00 64 SER A CA 12
ATOM 18347 C C . SER A 1 66 ? 84.820 10.873 -1.582 1.00 0.00 64 SER A C 12
ATOM 18348 O O . SER A 1 66 ? 83.802 10.624 -0.964 1.00 0.00 64 SER A O 12
ATOM 18356 N N . ILE A 1 67 ? 85.559 9.923 -2.105 1.00 0.00 65 ILE A N 12
ATOM 18357 C CA . ILE A 1 67 ? 85.241 8.483 -1.848 1.00 0.00 65 ILE A CA 12
ATOM 18358 C C . ILE A 1 67 ? 86.175 7.919 -0.770 1.00 0.00 65 ILE A C 12
ATOM 18359 O O . ILE A 1 67 ? 87.326 8.305 -0.676 1.00 0.00 65 ILE A O 12
ATOM 18375 N N . ASP A 1 68 ? 85.686 7.012 0.041 1.00 0.00 66 ASP A N 12
ATOM 18376 C CA . ASP A 1 68 ? 86.557 6.369 1.073 1.00 0.00 66 ASP A CA 12
ATOM 18377 C C . ASP A 1 68 ? 86.369 4.845 1.062 1.00 0.00 66 ASP A C 12
ATOM 18378 O O . ASP A 1 68 ? 85.258 4.357 1.126 1.00 0.00 66 ASP A O 12
ATOM 18387 N N . LEU A 1 69 ? 87.445 4.099 0.978 1.00 0.00 67 LEU A N 12
ATOM 18388 C CA . LEU A 1 69 ? 87.337 2.607 1.071 1.00 0.00 67 LEU A CA 12
ATOM 18389 C C . LEU A 1 69 ? 87.142 2.187 2.531 1.00 0.00 67 LEU A C 12
ATOM 18390 O O . LEU A 1 69 ? 88.022 2.357 3.354 1.00 0.00 67 LEU A O 12
ATOM 18406 N N . ILE A 1 70 ? 85.995 1.638 2.853 1.00 0.00 68 ILE A N 12
ATOM 18407 C CA . ILE A 1 70 ? 85.727 1.208 4.262 1.00 0.00 68 ILE A CA 12
ATOM 18408 C C . ILE A 1 70 ? 86.422 -0.128 4.545 1.00 0.00 68 ILE A C 12
ATOM 18409 O O . ILE A 1 70 ? 87.090 -0.288 5.551 1.00 0.00 68 ILE A O 12
ATOM 18425 N N . GLU A 1 71 ? 86.266 -1.082 3.662 1.00 0.00 69 GLU A N 12
ATOM 18426 C CA . GLU A 1 71 ? 86.850 -2.438 3.893 1.00 0.00 69 GLU A CA 12
ATOM 18427 C C . GLU A 1 71 ? 87.495 -2.967 2.598 1.00 0.00 69 GLU A C 12
ATOM 18428 O O . GLU A 1 71 ? 86.787 -3.325 1.677 1.00 0.00 69 GLU A O 12
ATOM 18440 N N . PRO A 1 72 ? 88.818 -3.005 2.552 1.00 0.00 70 PRO A N 12
ATOM 18441 C CA . PRO A 1 72 ? 89.509 -3.520 1.338 1.00 0.00 70 PRO A CA 12
ATOM 18442 C C . PRO A 1 72 ? 89.080 -4.962 1.040 1.00 0.00 70 PRO A C 12
ATOM 18443 O O . PRO A 1 72 ? 88.728 -5.709 1.934 1.00 0.00 70 PRO A O 12
ATOM 18454 N N . ALA A 1 73 ? 89.110 -5.349 -0.212 1.00 0.00 71 ALA A N 12
ATOM 18455 C CA . ALA A 1 73 ? 88.685 -6.738 -0.588 1.00 0.00 71 ALA A CA 12
ATOM 18456 C C . ALA A 1 73 ? 89.571 -7.771 0.113 1.00 0.00 71 ALA A C 12
ATOM 18457 O O . ALA A 1 73 ? 89.145 -8.877 0.391 1.00 0.00 71 ALA A O 12
ATOM 18464 N N . LYS A 1 74 ? 90.800 -7.415 0.398 1.00 0.00 72 LYS A N 12
ATOM 18465 C CA . LYS A 1 74 ? 91.726 -8.368 1.082 1.00 0.00 72 LYS A CA 12
ATOM 18466 C C . LYS A 1 74 ? 92.397 -7.691 2.285 1.00 0.00 72 LYS A C 12
ATOM 18467 O O . LYS A 1 74 ? 92.523 -6.481 2.333 1.00 0.00 72 LYS A O 12
ATOM 18486 N N . GLN A 1 75 ? 92.825 -8.467 3.249 1.00 0.00 73 GLN A N 12
ATOM 18487 C CA . GLN A 1 75 ? 93.467 -7.883 4.466 1.00 0.00 73 GLN A CA 12
ATOM 18488 C C . GLN A 1 75 ? 94.991 -7.946 4.342 1.00 0.00 73 GLN A C 12
ATOM 18489 O O . GLN A 1 75 ? 95.565 -9.008 4.182 1.00 0.00 73 GLN A O 12
ATOM 18503 N N . ASP A 1 76 ? 95.646 -6.814 4.417 1.00 0.00 74 ASP A N 12
ATOM 18504 C CA . ASP A 1 76 ? 97.139 -6.791 4.320 1.00 0.00 74 ASP A CA 12
ATOM 18505 C C . ASP A 1 76 ? 97.769 -7.085 5.685 1.00 0.00 74 ASP A C 12
ATOM 18506 O O . ASP A 1 76 ? 97.102 -7.527 6.603 1.00 0.00 74 ASP A O 12
ATOM 18515 N N . LEU A 1 77 ? 99.049 -6.840 5.820 1.00 0.00 75 LEU A N 12
ATOM 18516 C CA . LEU A 1 77 ? 99.737 -7.083 7.126 1.00 0.00 75 LEU A CA 12
ATOM 18517 C C . LEU A 1 77 ? 99.536 -5.886 8.057 1.00 0.00 75 LEU A C 12
ATOM 18518 O O . LEU A 1 77 ? 99.412 -4.759 7.612 1.00 0.00 75 LEU A O 12
ATOM 18534 N N . ASP A 1 78 ? 99.505 -6.124 9.346 1.00 0.00 76 ASP A N 12
ATOM 18535 C CA . ASP A 1 78 ? 99.272 -5.011 10.318 1.00 0.00 76 ASP A CA 12
ATOM 18536 C C . ASP A 1 78 ? 100.558 -4.205 10.517 1.00 0.00 76 ASP A C 12
ATOM 18537 O O . ASP A 1 78 ? 101.566 -4.727 10.956 1.00 0.00 76 ASP A O 12
ATOM 18546 N N . GLY A 1 79 ? 100.523 -2.935 10.194 1.00 0.00 77 GLY A N 12
ATOM 18547 C CA . GLY A 1 79 ? 101.736 -2.077 10.352 1.00 0.00 77 GLY A CA 12
ATOM 18548 C C . GLY A 1 79 ? 101.822 -1.571 11.792 1.00 0.00 77 GLY A C 12
ATOM 18549 O O . GLY A 1 79 ? 101.085 -2.008 12.657 1.00 0.00 77 GLY A O 12
ATOM 18553 N N . HIS A 1 80 ? 102.718 -0.649 12.053 1.00 0.00 78 HIS A N 12
ATOM 18554 C CA . HIS A 1 80 ? 102.875 -0.110 13.445 1.00 0.00 78 HIS A CA 12
ATOM 18555 C C . HIS A 1 80 ? 101.552 0.488 13.942 1.00 0.00 78 HIS A C 12
ATOM 18556 O O . HIS A 1 80 ? 101.188 0.331 15.092 1.00 0.00 78 HIS A O 12
ATOM 18570 N N . THR A 1 81 ? 100.839 1.168 13.079 1.00 0.00 79 THR A N 12
ATOM 18571 C CA . THR A 1 81 ? 99.531 1.771 13.484 1.00 0.00 79 THR A CA 12
ATOM 18572 C C . THR A 1 81 ? 98.431 0.706 13.466 1.00 0.00 79 THR A C 12
ATOM 18573 O O . THR A 1 81 ? 98.566 -0.323 12.828 1.00 0.00 79 THR A O 12
ATOM 18584 N N . ALA A 1 82 ? 97.348 0.947 14.163 1.00 0.00 80 ALA A N 12
ATOM 18585 C CA . ALA A 1 82 ? 96.235 -0.049 14.205 1.00 0.00 80 ALA A CA 12
ATOM 18586 C C . ALA A 1 82 ? 94.891 0.636 13.897 1.00 0.00 80 ALA A C 12
ATOM 18587 O O . ALA A 1 82 ? 94.795 1.845 13.978 1.00 0.00 80 ALA A O 12
ATOM 18594 N N . PRO A 1 83 ? 93.885 -0.149 13.551 1.00 0.00 81 PRO A N 12
ATOM 18595 C CA . PRO A 1 83 ? 92.552 0.436 13.256 1.00 0.00 81 PRO A CA 12
ATOM 18596 C C . PRO A 1 83 ? 91.935 1.034 14.533 1.00 0.00 81 PRO A C 12
ATOM 18597 O O . PRO A 1 83 ? 92.269 0.610 15.622 1.00 0.00 81 PRO A O 12
ATOM 18608 N N . PRO A 1 84 ? 91.049 2.003 14.374 1.00 0.00 82 PRO A N 12
ATOM 18609 C CA . PRO A 1 84 ? 90.406 2.626 15.560 1.00 0.00 82 PRO A CA 12
ATOM 18610 C C . PRO A 1 84 ? 89.620 1.570 16.360 1.00 0.00 82 PRO A C 12
ATOM 18611 O O . PRO A 1 84 ? 89.124 0.621 15.787 1.00 0.00 82 PRO A O 12
ATOM 18622 N N . PRO A 1 85 ? 89.526 1.757 17.666 1.00 0.00 83 PRO A N 12
ATOM 18623 C CA . PRO A 1 85 ? 88.801 0.771 18.510 1.00 0.00 83 PRO A CA 12
ATOM 18624 C C . PRO A 1 85 ? 87.336 0.670 18.076 1.00 0.00 83 PRO A C 12
ATOM 18625 O O . PRO A 1 85 ? 86.714 1.656 17.727 1.00 0.00 83 PRO A O 12
ATOM 18636 N N . VAL A 1 86 ? 86.786 -0.520 18.098 1.00 0.00 84 VAL A N 1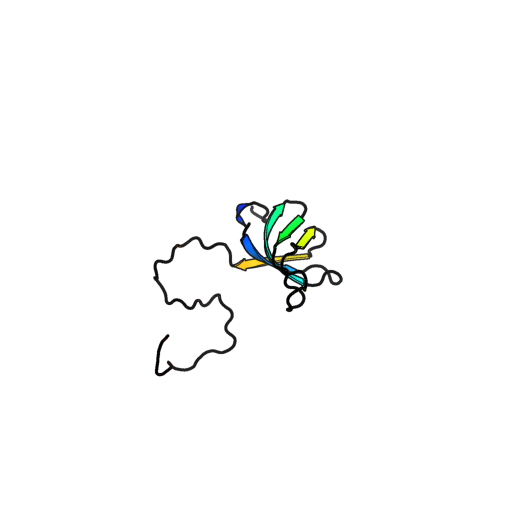2
ATOM 18637 C CA . VAL A 1 86 ? 85.357 -0.705 17.691 1.00 0.00 84 VAL A CA 12
ATOM 18638 C C . VAL A 1 86 ? 84.516 -1.195 18.876 1.00 0.00 84 VAL A C 12
ATOM 18639 O O . VAL A 1 86 ? 83.484 -1.817 18.695 1.00 0.00 84 VAL A O 12
ATOM 18652 N N . VAL A 1 87 ? 84.951 -0.920 20.084 1.00 0.00 85 VAL A N 12
ATOM 18653 C CA . VAL A 1 87 ? 84.200 -1.397 21.286 1.00 0.00 85 VAL A CA 12
ATOM 18654 C C . VAL A 1 87 ? 83.945 -0.231 22.252 1.00 0.00 85 VAL A C 12
ATOM 18655 O O . VAL A 1 87 ? 84.785 0.633 22.428 1.00 0.00 85 VAL A O 12
ATOM 18668 N N . ASN A 1 88 ? 82.793 -0.209 22.874 1.00 0.00 86 ASN A N 12
ATOM 18669 C CA . ASN A 1 88 ? 82.461 0.898 23.823 1.00 0.00 86 ASN A CA 12
ATOM 18670 C C . ASN A 1 88 ? 82.258 0.342 25.236 1.00 0.00 86 ASN A C 12
ATOM 18671 O O . ASN A 1 88 ? 82.042 -0.841 25.422 1.00 0.00 86 ASN A O 12
ATOM 18682 N N . LYS A 1 89 ? 82.327 1.192 26.236 1.00 0.00 87 LYS A N 12
ATOM 18683 C CA . LYS A 1 89 ? 82.135 0.738 27.656 1.00 0.00 87 LYS A CA 12
ATOM 18684 C C . LYS A 1 89 ? 83.093 -0.427 27.994 1.00 0.00 87 LYS A C 12
ATOM 18685 O O . LYS A 1 89 ? 82.652 -1.540 28.204 1.00 0.00 87 LYS A O 12
ATOM 18704 N N . PRO A 1 90 ? 84.385 -0.142 28.039 1.00 0.00 88 PRO A N 12
ATOM 18705 C CA . PRO A 1 90 ? 85.373 -1.202 28.376 1.00 0.00 88 PRO A CA 12
ATOM 18706 C C . PRO A 1 90 ? 85.087 -1.784 29.765 1.00 0.00 88 PRO A C 12
ATOM 18707 O O . PRO A 1 90 ? 84.660 -1.081 30.663 1.00 0.00 88 PRO A O 12
ATOM 18718 N N . THR A 1 91 ? 85.320 -3.061 29.941 1.00 0.00 89 THR A N 12
ATOM 18719 C CA . THR A 1 91 ? 85.061 -3.704 31.268 1.00 0.00 89 THR A CA 12
ATOM 18720 C C . THR A 1 91 ? 86.135 -3.276 32.285 1.00 0.00 89 THR A C 12
ATOM 18721 O O . THR A 1 91 ? 87.283 -3.116 31.923 1.00 0.00 89 THR A O 12
ATOM 18732 N N . PRO A 1 92 ? 85.741 -3.100 33.536 1.00 0.00 90 PRO A N 12
ATOM 18733 C CA . PRO A 1 92 ? 86.725 -2.711 34.580 1.00 0.00 90 PRO A CA 12
ATOM 18734 C C . PRO A 1 92 ? 87.811 -3.782 34.717 1.00 0.00 90 PRO A C 12
ATOM 18735 O O . PRO A 1 92 ? 87.558 -4.958 34.530 1.00 0.00 90 PRO A O 12
ATOM 18746 N N . VAL A 1 93 ? 89.016 -3.380 35.042 1.00 0.00 91 VAL A N 12
ATOM 18747 C CA . VAL A 1 93 ? 90.132 -4.364 35.182 1.00 0.00 91 VAL A CA 12
ATOM 18748 C C . VAL A 1 93 ? 90.914 -4.106 36.479 1.00 0.00 91 VAL A C 12
ATOM 18749 O O . VAL A 1 93 ? 91.083 -2.975 36.895 1.00 0.00 91 VAL A O 12
ATOM 18762 N N . LYS A 1 94 ? 91.389 -5.150 37.119 1.00 0.00 92 LYS A N 12
ATOM 18763 C CA . LYS A 1 94 ? 92.149 -4.994 38.408 1.00 0.00 92 LYS A CA 12
ATOM 18764 C C . LYS A 1 94 ? 91.325 -4.204 39.432 1.00 0.00 92 LYS A C 12
ATOM 18765 O O . LYS A 1 94 ? 91.835 -3.322 40.099 1.00 0.00 92 LYS A O 12
ATOM 18784 N N . LEU A 1 95 ? 90.058 -4.517 39.556 1.00 0.00 93 LEU A N 12
ATOM 18785 C CA . LEU A 1 95 ? 89.191 -3.792 40.537 1.00 0.00 93 LEU A CA 12
ATOM 18786 C C . LEU A 1 95 ? 89.515 -4.247 41.972 1.00 0.00 93 LEU A C 12
ATOM 18787 O O . LEU A 1 95 ? 89.783 -5.413 42.191 1.00 0.00 93 LEU A O 12
ATOM 18803 N N . PRO A 1 96 ? 89.487 -3.323 42.918 1.00 0.00 94 PRO A N 12
ATOM 18804 C CA . PRO A 1 96 ? 89.764 -3.694 44.330 1.00 0.00 94 PRO A CA 12
ATOM 18805 C C . PRO A 1 96 ? 88.715 -4.692 44.832 1.00 0.00 94 PRO A C 12
ATOM 18806 O O . PRO A 1 96 ? 87.589 -4.703 44.368 1.00 0.00 94 PRO A O 12
ATOM 18817 N N . HIS A 1 97 ? 89.081 -5.526 45.775 1.00 0.00 95 HIS A N 12
ATOM 18818 C CA . HIS A 1 97 ? 88.113 -6.528 46.317 1.00 0.00 95 HIS A CA 12
ATOM 18819 C C . HIS A 1 97 ? 87.707 -6.153 47.745 1.00 0.00 95 HIS A C 12
ATOM 18820 O O . HIS A 1 97 ? 88.545 -5.882 48.585 1.00 0.00 95 HIS A O 12
ATOM 18834 N N . PHE A 1 98 ? 86.426 -6.137 48.019 1.00 0.00 96 PHE A N 12
ATOM 18835 C CA . PHE A 1 98 ? 85.946 -5.780 49.391 1.00 0.00 96 PHE A CA 12
ATOM 18836 C C . PHE A 1 98 ? 86.192 -6.935 50.374 1.00 0.00 96 PHE A C 12
ATOM 18837 O O . PHE A 1 98 ? 86.267 -6.727 51.572 1.00 0.00 96 PHE A O 12
ATOM 18854 N N . SER A 1 99 ? 86.316 -8.146 49.879 1.00 0.00 97 SER A N 12
ATOM 18855 C CA . SER A 1 99 ? 86.522 -9.319 50.790 1.00 0.00 97 SER A CA 12
ATOM 18856 C C . SER A 1 99 ? 87.809 -9.143 51.600 1.00 0.00 97 SER A C 12
ATOM 18857 O O . SER A 1 99 ? 88.734 -8.478 51.178 1.00 0.00 97 SER A O 12
ATOM 18865 N N . ASN A 1 100 ? 87.872 -9.740 52.771 1.00 0.00 98 ASN A N 12
ATOM 18866 C CA . ASN A 1 100 ? 89.096 -9.629 53.636 1.00 0.00 98 ASN A CA 12
ATOM 18867 C C . ASN A 1 100 ? 89.469 -8.161 53.871 1.00 0.00 98 ASN A C 12
ATOM 18868 O O . ASN A 1 100 ? 90.626 -7.788 53.803 1.00 0.00 98 ASN A O 12
ATOM 18879 N N . ILE A 1 101 ? 88.493 -7.330 54.148 1.00 0.00 99 ILE A N 12
ATOM 18880 C CA . ILE A 1 101 ? 88.780 -5.882 54.404 1.00 0.00 99 ILE A CA 12
ATOM 18881 C C . ILE A 1 101 ? 89.687 -5.724 55.633 1.00 0.00 99 ILE A C 12
ATOM 18882 O O . ILE A 1 101 ? 90.446 -4.778 55.734 1.00 0.00 99 ILE A O 12
ATOM 18898 N N . LEU A 1 102 ? 89.609 -6.648 56.560 1.00 0.00 100 LEU A N 12
ATOM 18899 C CA . LEU A 1 102 ? 90.461 -6.562 57.790 1.00 0.00 100 LEU A CA 12
ATOM 18900 C C . LEU A 1 102 ? 91.944 -6.573 57.411 1.00 0.00 100 LEU A C 12
ATOM 18901 O O . LEU A 1 102 ? 92.752 -5.897 58.022 1.00 0.00 100 LEU A O 12
ATOM 18917 N N . GLY A 1 103 ? 92.302 -7.336 56.408 1.00 0.00 101 GLY A N 12
ATOM 18918 C CA . GLY A 1 103 ? 93.730 -7.404 55.977 1.00 0.00 101 GLY A CA 12
ATOM 18919 C C . GLY A 1 103 ? 93.933 -6.532 54.736 1.00 0.00 101 GLY A C 12
ATOM 18920 O O . GLY A 1 103 ? 94.639 -5.544 54.840 1.00 0.00 101 GLY A O 12
ATOM 18925 N N . GLY A 1 1 ? 94.730 5.696 -13.211 1.00 0.00 -1 GLY A N 13
ATOM 18926 C CA . GLY A 1 1 ? 96.196 5.422 -13.232 1.00 0.00 -1 GLY A CA 13
ATOM 18927 C C . GLY A 1 1 ? 96.901 6.341 -12.235 1.00 0.00 -1 GLY A C 13
ATOM 18928 O O . GLY A 1 1 ? 96.999 6.035 -11.061 1.00 0.00 -1 GLY A O 13
ATOM 18934 N N . ALA A 1 2 ? 97.394 7.464 -12.699 1.00 0.00 0 ALA A N 13
ATOM 18935 C CA . ALA A 1 2 ? 98.099 8.418 -11.782 1.00 0.00 0 ALA A CA 13
ATOM 18936 C C . ALA A 1 2 ? 97.139 8.916 -10.700 1.00 0.00 0 ALA A C 13
ATOM 18937 O O . ALA A 1 2 ? 97.538 9.190 -9.583 1.00 0.00 0 ALA A O 13
ATOM 18944 N N . MET A 1 3 ? 95.875 9.034 -11.028 1.00 0.00 1 MET A N 13
ATOM 18945 C CA . MET A 1 3 ? 94.871 9.511 -10.028 1.00 0.00 1 MET A CA 13
ATOM 18946 C C . MET A 1 3 ? 93.504 8.887 -10.326 1.00 0.00 1 MET A C 13
ATOM 18947 O O . MET A 1 3 ? 93.242 8.457 -11.435 1.00 0.00 1 MET A O 13
ATOM 18961 N N . GLY A 1 4 ? 92.638 8.837 -9.344 1.00 0.00 2 GLY A N 13
ATOM 18962 C CA . GLY A 1 4 ? 91.287 8.235 -9.556 1.00 0.00 2 GLY A CA 13
ATOM 18963 C C . GLY A 1 4 ? 91.419 6.703 -9.647 1.00 0.00 2 GLY A C 13
ATOM 18964 O O . GLY A 1 4 ? 91.852 6.196 -10.663 1.00 0.00 2 GLY A O 13
ATOM 18968 N N . PRO A 1 5 ? 91.049 5.998 -8.589 1.00 0.00 3 PRO A N 13
ATOM 18969 C CA . PRO A 1 5 ? 91.137 4.514 -8.617 1.00 0.00 3 PRO A CA 13
ATOM 18970 C C . PRO A 1 5 ? 90.207 3.942 -9.692 1.00 0.00 3 PRO A C 13
ATOM 18971 O O . PRO A 1 5 ? 89.095 3.536 -9.407 1.00 0.00 3 PRO A O 13
ATOM 18982 N N . THR A 1 6 ? 90.658 3.911 -10.923 1.00 0.00 4 THR A N 13
ATOM 18983 C CA . THR A 1 6 ? 89.817 3.340 -12.026 1.00 0.00 4 THR A CA 13
ATOM 18984 C C . THR A 1 6 ? 90.170 1.865 -12.283 1.00 0.00 4 THR A C 13
ATOM 18985 O O . THR A 1 6 ? 89.766 1.299 -13.284 1.00 0.00 4 THR A O 13
ATOM 18996 N N . ASP A 1 7 ? 90.915 1.239 -11.398 1.00 0.00 5 ASP A N 13
ATOM 18997 C CA . ASP A 1 7 ? 91.361 -0.168 -11.643 1.00 0.00 5 ASP A CA 13
ATOM 18998 C C . ASP A 1 7 ? 90.228 -1.153 -11.342 1.00 0.00 5 ASP A C 13
ATOM 18999 O O . ASP A 1 7 ? 89.436 -0.945 -10.441 1.00 0.00 5 ASP A O 13
ATOM 19008 N N . GLN A 1 8 ? 90.149 -2.225 -12.095 1.00 0.00 6 GLN A N 13
ATOM 19009 C CA . GLN A 1 8 ? 89.129 -3.286 -11.807 1.00 0.00 6 GLN A CA 13
ATOM 19010 C C . GLN A 1 8 ? 89.494 -4.111 -10.561 1.00 0.00 6 GLN A C 13
ATOM 19011 O O . GLN A 1 8 ? 88.738 -4.970 -10.145 1.00 0.00 6 GLN A O 13
ATOM 19025 N N . ASP A 1 9 ? 90.637 -3.864 -9.968 1.00 0.00 7 ASP A N 13
ATOM 19026 C CA . ASP A 1 9 ? 91.027 -4.612 -8.731 1.00 0.00 7 ASP A CA 13
ATOM 19027 C C . ASP A 1 9 ? 90.104 -4.229 -7.569 1.00 0.00 7 ASP A C 13
ATOM 19028 O O . ASP A 1 9 ? 89.891 -5.009 -6.659 1.00 0.00 7 ASP A O 13
ATOM 19037 N N . TRP A 1 10 ? 89.555 -3.034 -7.595 1.00 0.00 8 TRP A N 13
ATOM 19038 C CA . TRP A 1 10 ? 88.681 -2.581 -6.470 1.00 0.00 8 TRP A CA 13
ATOM 19039 C C . TRP A 1 10 ? 87.287 -3.214 -6.553 1.00 0.00 8 TRP A C 13
ATOM 19040 O O . TRP A 1 10 ? 86.537 -3.165 -5.601 1.00 0.00 8 TRP A O 13
ATOM 19061 N N . ILE A 1 11 ? 86.924 -3.811 -7.669 1.00 0.00 9 ILE A N 13
ATOM 19062 C CA . ILE A 1 11 ? 85.507 -4.285 -7.840 1.00 0.00 9 ILE A CA 13
ATOM 19063 C C . ILE A 1 11 ? 85.121 -5.236 -6.693 1.00 0.00 9 ILE A C 13
ATOM 19064 O O . ILE A 1 11 ? 85.854 -6.145 -6.351 1.00 0.00 9 ILE A O 13
ATOM 19080 N N . GLY A 1 12 ? 83.970 -5.019 -6.105 1.00 0.00 10 GLY A N 13
ATOM 19081 C CA . GLY A 1 12 ? 83.525 -5.866 -4.959 1.00 0.00 10 GLY A CA 13
ATOM 19082 C C . GLY A 1 12 ? 84.095 -5.367 -3.619 1.00 0.00 10 GLY A C 13
ATOM 19083 O O . GLY A 1 12 ? 83.810 -5.949 -2.585 1.00 0.00 10 GLY A O 13
ATOM 19087 N N . CYS A 1 13 ? 84.890 -4.310 -3.607 1.00 0.00 11 CYS A N 13
ATOM 19088 C CA . CYS A 1 13 ? 85.414 -3.788 -2.297 1.00 0.00 11 CYS A CA 13
ATOM 19089 C C . CYS A 1 13 ? 84.378 -2.859 -1.634 1.00 0.00 11 CYS A C 13
ATOM 19090 O O . CYS A 1 13 ? 83.545 -2.278 -2.302 1.00 0.00 11 CYS A O 13
ATOM 19098 N N . ALA A 1 14 ? 84.433 -2.726 -0.332 1.00 0.00 12 ALA A N 13
ATOM 19099 C CA . ALA A 1 14 ? 83.412 -1.901 0.389 1.00 0.00 12 ALA A CA 13
ATOM 19100 C C . ALA A 1 14 ? 83.889 -0.452 0.509 1.00 0.00 12 ALA A C 13
ATOM 19101 O O . ALA A 1 14 ? 84.931 -0.190 1.079 1.00 0.00 12 ALA A O 13
ATOM 19108 N N . VAL A 1 15 ? 83.136 0.485 -0.020 1.00 0.00 13 VAL A N 13
ATOM 19109 C CA . VAL A 1 15 ? 83.563 1.918 0.044 1.00 0.00 13 VAL A CA 13
ATOM 19110 C C . VAL A 1 15 ? 82.384 2.819 0.432 1.00 0.00 13 VAL A C 13
ATOM 19111 O O . VAL A 1 15 ? 81.233 2.458 0.261 1.00 0.00 13 VAL A O 13
ATOM 19124 N N . SER A 1 16 ? 82.673 3.987 0.952 1.00 0.00 14 SER A N 13
ATOM 19125 C CA . SER A 1 16 ? 81.595 4.971 1.258 1.00 0.00 14 SER A CA 13
ATOM 19126 C C . SER A 1 16 ? 81.809 6.233 0.428 1.00 0.00 14 SER A C 13
ATOM 19127 O O . SER A 1 16 ? 82.929 6.670 0.241 1.00 0.00 14 SER A O 13
ATOM 19135 N N . ILE A 1 17 ? 80.748 6.818 -0.069 1.00 0.00 15 ILE A N 13
ATOM 19136 C CA . ILE A 1 17 ? 80.899 7.971 -1.007 1.00 0.00 15 ILE A CA 13
ATOM 19137 C C . ILE A 1 17 ? 80.141 9.181 -0.466 1.00 0.00 15 ILE A C 13
ATOM 19138 O O . ILE A 1 17 ? 78.943 9.123 -0.251 1.00 0.00 15 ILE A O 13
ATOM 19154 N N . ALA A 1 18 ? 80.833 10.270 -0.250 1.00 0.00 16 ALA A N 13
ATOM 19155 C CA . ALA A 1 18 ? 80.156 11.520 0.198 1.00 0.00 16 ALA A CA 13
ATOM 19156 C C . ALA A 1 18 ? 79.929 12.433 -1.005 1.00 0.00 16 ALA A C 13
ATOM 19157 O O . ALA A 1 18 ? 80.865 12.980 -1.560 1.00 0.00 16 ALA A O 13
ATOM 19164 N N . CYS A 1 19 ? 78.697 12.592 -1.412 1.00 0.00 17 CYS A N 13
ATOM 19165 C CA . CYS A 1 19 ? 78.381 13.490 -2.563 1.00 0.00 17 CYS A CA 13
ATOM 19166 C C . CYS A 1 19 ? 77.972 14.867 -2.040 1.00 0.00 17 CYS A C 13
ATOM 19167 O O . CYS A 1 19 ? 77.710 15.033 -0.862 1.00 0.00 17 CYS A O 13
ATOM 19175 N N . ASP A 1 20 ? 77.916 15.855 -2.901 1.00 0.00 18 ASP A N 13
ATOM 19176 C CA . ASP A 1 20 ? 77.566 17.241 -2.442 1.00 0.00 18 ASP A CA 13
ATOM 19177 C C . ASP A 1 20 ? 76.179 17.237 -1.783 1.00 0.00 18 ASP A C 13
ATOM 19178 O O . ASP A 1 20 ? 75.448 16.269 -1.866 1.00 0.00 18 ASP A O 13
ATOM 19187 N N . GLU A 1 21 ? 75.818 18.313 -1.129 1.00 0.00 19 GLU A N 13
ATOM 19188 C CA . GLU A 1 21 ? 74.641 18.283 -0.195 1.00 0.00 19 GLU A CA 13
ATOM 19189 C C . GLU A 1 21 ? 73.374 17.767 -0.891 1.00 0.00 19 GLU A C 13
ATOM 19190 O O . GLU A 1 21 ? 72.550 17.115 -0.274 1.00 0.00 19 GLU A O 13
ATOM 19202 N N . VAL A 1 22 ? 73.213 18.051 -2.161 1.00 0.00 20 VAL A N 13
ATOM 19203 C CA . VAL A 1 22 ? 71.957 17.641 -2.870 1.00 0.00 20 VAL A CA 13
ATOM 19204 C C . VAL A 1 22 ? 71.971 16.128 -3.145 1.00 0.00 20 VAL A C 13
ATOM 19205 O O . VAL A 1 22 ? 70.931 15.509 -3.274 1.00 0.00 20 VAL A O 13
ATOM 19218 N N . LEU A 1 23 ? 73.138 15.536 -3.234 1.00 0.00 21 LEU A N 13
ATOM 19219 C CA . LEU A 1 23 ? 73.230 14.068 -3.498 1.00 0.00 21 LEU A CA 13
ATOM 19220 C C . LEU A 1 23 ? 73.268 13.262 -2.189 1.00 0.00 21 LEU A C 13
ATOM 19221 O O . LEU A 1 23 ? 73.033 12.067 -2.190 1.00 0.00 21 LEU A O 13
ATOM 19237 N N . GLY A 1 24 ? 73.558 13.901 -1.077 1.00 0.00 22 GLY A N 13
ATOM 19238 C CA . GLY A 1 24 ? 73.619 13.169 0.227 1.00 0.00 22 GLY A CA 13
ATOM 19239 C C . GLY A 1 24 ? 74.764 12.149 0.211 1.00 0.00 22 GLY A C 13
ATOM 19240 O O . GLY A 1 24 ? 75.760 12.329 -0.466 1.00 0.00 22 GLY A O 13
ATOM 19244 N N . VAL A 1 25 ? 74.626 11.080 0.958 1.00 0.00 23 VAL A N 13
ATOM 19245 C CA . VAL A 1 25 ? 75.742 10.087 1.080 1.00 0.00 23 VAL A CA 13
ATOM 19246 C C . VAL A 1 25 ? 75.207 8.669 0.883 1.00 0.00 23 VAL A C 13
ATOM 19247 O O . VAL A 1 25 ? 74.121 8.349 1.330 1.00 0.00 23 VAL A O 13
ATOM 19260 N N . PHE A 1 26 ? 75.960 7.823 0.220 1.00 0.00 24 PHE A N 13
ATOM 19261 C CA . PHE A 1 26 ? 75.571 6.383 0.143 1.00 0.00 24 PHE A CA 13
ATOM 19262 C C . PHE A 1 26 ? 76.783 5.488 0.421 1.00 0.00 24 PHE A C 13
ATOM 19263 O O . PHE A 1 26 ? 77.916 5.903 0.288 1.00 0.00 24 PHE A O 13
ATOM 19280 N N . GLN A 1 27 ? 76.538 4.264 0.806 1.00 0.00 25 GLN A N 13
ATOM 19281 C CA . GLN A 1 27 ? 77.651 3.291 1.016 1.00 0.00 25 GLN A CA 13
ATOM 19282 C C . GLN A 1 27 ? 77.263 1.942 0.409 1.00 0.00 25 GLN A C 13
ATOM 19283 O O . GLN A 1 27 ? 76.113 1.546 0.463 1.00 0.00 25 GLN A O 13
ATOM 19297 N N . GLY A 1 28 ? 78.206 1.238 -0.166 1.00 0.00 26 GLY A N 13
ATOM 19298 C CA . GLY A 1 28 ? 77.863 -0.017 -0.903 1.00 0.00 26 GLY A CA 13
ATOM 19299 C C . GLY A 1 28 ? 79.136 -0.700 -1.398 1.00 0.00 26 GLY A C 13
ATOM 19300 O O . GLY A 1 28 ? 80.216 -0.138 -1.345 1.00 0.00 26 GLY A O 13
ATOM 19304 N N . LEU A 1 29 ? 79.013 -1.916 -1.876 1.00 0.00 27 LEU A N 13
ATOM 19305 C CA . LEU A 1 29 ? 80.183 -2.606 -2.493 1.00 0.00 27 LEU A CA 13
ATOM 19306 C C . LEU A 1 29 ? 80.236 -2.304 -3.990 1.00 0.00 27 LEU A C 13
ATOM 19307 O O . LEU A 1 29 ? 79.231 -2.337 -4.677 1.00 0.00 27 LEU A O 13
ATOM 19323 N N . ILE A 1 30 ? 81.405 -2.010 -4.492 1.00 0.00 28 ILE A N 13
ATOM 19324 C CA . ILE A 1 30 ? 81.546 -1.647 -5.937 1.00 0.00 28 ILE A CA 13
ATOM 19325 C C . ILE A 1 30 ? 81.235 -2.860 -6.820 1.00 0.00 28 ILE A C 13
ATOM 19326 O O . ILE A 1 30 ? 81.652 -3.967 -6.540 1.00 0.00 28 ILE A O 13
ATOM 19342 N N . LYS A 1 31 ? 80.499 -2.650 -7.882 1.00 0.00 29 LYS A N 13
ATOM 19343 C CA . LYS A 1 31 ? 80.278 -3.738 -8.880 1.00 0.00 29 LYS A CA 13
ATOM 19344 C C . LYS A 1 31 ? 81.047 -3.426 -10.166 1.00 0.00 29 LYS A C 13
ATOM 19345 O O . LYS A 1 31 ? 81.488 -4.319 -10.865 1.00 0.00 29 LYS A O 13
ATOM 19364 N N . GLN A 1 32 ? 81.209 -2.163 -10.478 1.00 0.00 30 GLN A N 13
ATOM 19365 C CA . GLN A 1 32 ? 81.969 -1.772 -11.707 1.00 0.00 30 GLN A CA 13
ATOM 19366 C C . GLN A 1 32 ? 82.585 -0.386 -11.506 1.00 0.00 30 GLN A C 13
ATOM 19367 O O . GLN A 1 32 ? 82.050 0.438 -10.790 1.00 0.00 30 GLN A O 13
ATOM 19381 N N . ILE A 1 33 ? 83.705 -0.125 -12.136 1.00 0.00 31 ILE A N 13
ATOM 19382 C CA . ILE A 1 33 ? 84.355 1.216 -12.000 1.00 0.00 31 ILE A CA 13
ATOM 19383 C C . ILE A 1 33 ? 84.889 1.676 -13.361 1.00 0.00 31 ILE A C 13
ATOM 19384 O O . ILE A 1 33 ? 85.460 0.904 -14.111 1.00 0.00 31 ILE A O 13
ATOM 19400 N N . SER A 1 34 ? 84.699 2.930 -13.676 1.00 0.00 32 SER A N 13
ATOM 19401 C CA . SER A 1 34 ? 85.271 3.499 -14.930 1.00 0.00 32 SER A CA 13
ATOM 19402 C C . SER A 1 34 ? 85.651 4.961 -14.698 1.00 0.00 32 SER A C 13
ATOM 19403 O O . SER A 1 34 ? 85.141 5.605 -13.801 1.00 0.00 32 SER A O 13
ATOM 19411 N N . ALA A 1 35 ? 86.534 5.492 -15.504 1.00 0.00 33 ALA A N 13
ATOM 19412 C CA . ALA A 1 35 ? 87.106 6.852 -15.222 1.00 0.00 33 ALA A CA 13
ATOM 19413 C C . ALA A 1 35 ? 85.999 7.906 -15.072 1.00 0.00 33 ALA A C 13
ATOM 19414 O O . ALA A 1 35 ? 86.196 8.928 -14.439 1.00 0.00 33 ALA A O 13
ATOM 19421 N N . GLU A 1 36 ? 84.842 7.668 -15.646 1.00 0.00 34 GLU A N 13
ATOM 19422 C CA . GLU A 1 36 ? 83.772 8.714 -15.647 1.00 0.00 34 GLU A CA 13
ATOM 19423 C C . GLU A 1 36 ? 82.831 8.545 -14.445 1.00 0.00 34 GLU A C 13
ATOM 19424 O O . GLU A 1 36 ? 82.224 9.500 -13.996 1.00 0.00 34 GLU A O 13
ATOM 19436 N N . GLU A 1 37 ? 82.706 7.347 -13.922 1.00 0.00 35 GLU A N 13
ATOM 19437 C CA . GLU A 1 37 ? 81.681 7.093 -12.860 1.00 0.00 35 GLU A CA 13
ATOM 19438 C C . GLU A 1 37 ? 82.062 5.878 -12.003 1.00 0.00 35 GLU A C 13
ATOM 19439 O O . GLU A 1 37 ? 82.817 5.022 -12.422 1.00 0.00 35 GLU A O 13
ATOM 19451 N N . ILE A 1 38 ? 81.540 5.806 -10.804 1.00 0.00 36 ILE A N 13
ATOM 19452 C CA . ILE A 1 38 ? 81.692 4.568 -9.977 1.00 0.00 36 ILE A CA 13
ATOM 19453 C C . ILE A 1 38 ? 80.320 3.915 -9.777 1.00 0.00 36 ILE A C 13
ATOM 19454 O O . ILE A 1 38 ? 79.336 4.597 -9.553 1.00 0.00 36 ILE A O 13
ATOM 19470 N N . THR A 1 39 ? 80.246 2.605 -9.857 1.00 0.00 37 THR A N 13
ATOM 19471 C CA . THR A 1 39 ? 78.922 1.917 -9.750 1.00 0.00 37 THR A CA 13
ATOM 19472 C C . THR A 1 39 ? 78.945 0.877 -8.624 1.00 0.00 37 THR A C 13
ATOM 19473 O O . THR A 1 39 ? 79.859 0.078 -8.527 1.00 0.00 37 THR A O 13
ATOM 19484 N N . ILE A 1 40 ? 77.942 0.883 -7.778 1.00 0.00 38 ILE A N 13
ATOM 19485 C CA . ILE A 1 40 ? 77.895 -0.089 -6.635 1.00 0.00 38 ILE A CA 13
ATOM 19486 C C . ILE A 1 40 ? 76.518 -0.757 -6.566 1.00 0.00 38 ILE A C 13
ATOM 19487 O O . ILE A 1 40 ? 75.586 -0.343 -7.230 1.00 0.00 38 ILE A O 13
ATOM 19503 N N . VAL A 1 41 ? 76.387 -1.784 -5.758 1.00 0.00 39 VAL A N 13
ATOM 19504 C CA . VAL A 1 41 ? 75.086 -2.526 -5.679 1.00 0.00 39 VAL A CA 13
ATOM 19505 C C . VAL A 1 41 ? 74.617 -2.645 -4.222 1.00 0.00 39 VAL A C 13
ATOM 19506 O O . VAL A 1 41 ? 75.383 -2.456 -3.297 1.00 0.00 39 VAL A O 13
ATOM 19519 N N . ARG A 1 42 ? 73.355 -2.957 -4.017 1.00 0.00 40 ARG A N 13
ATOM 19520 C CA . ARG A 1 42 ? 72.780 -3.009 -2.626 1.00 0.00 40 ARG A CA 13
ATOM 19521 C C . ARG A 1 42 ? 73.058 -1.700 -1.877 1.00 0.00 40 ARG A C 13
ATOM 19522 O O . ARG A 1 42 ? 73.468 -1.700 -0.732 1.00 0.00 40 ARG A O 13
ATOM 19543 N N . ALA A 1 43 ? 72.832 -0.592 -2.530 1.00 0.00 41 ALA A N 13
ATOM 19544 C CA . ALA A 1 43 ? 73.245 0.728 -1.956 1.00 0.00 41 ALA A CA 13
ATOM 19545 C C . ALA A 1 43 ? 72.392 1.111 -0.741 1.00 0.00 41 ALA A C 13
ATOM 19546 O O . ALA A 1 43 ? 71.192 0.884 -0.698 1.00 0.00 41 ALA A O 13
ATOM 19553 N N . PHE A 1 44 ? 73.017 1.695 0.247 1.00 0.00 42 PHE A N 13
ATOM 19554 C CA . PHE A 1 44 ? 72.258 2.332 1.360 1.00 0.00 42 PHE A CA 13
ATOM 19555 C C . PHE A 1 44 ? 72.540 3.837 1.359 1.00 0.00 42 PHE A C 13
ATOM 19556 O O . PHE A 1 44 ? 73.660 4.254 1.139 1.00 0.00 42 PHE A O 13
ATOM 19573 N N . ARG A 1 45 ? 71.541 4.648 1.602 1.00 0.00 43 ARG A N 13
ATOM 19574 C CA . ARG A 1 45 ? 71.736 6.130 1.540 1.00 0.00 43 ARG A CA 13
ATOM 19575 C C . ARG A 1 45 ? 71.080 6.799 2.749 1.00 0.00 43 ARG A C 13
ATOM 19576 O O . ARG A 1 45 ? 70.043 6.373 3.215 1.00 0.00 43 ARG A O 13
ATOM 19597 N N . ASN A 1 46 ? 71.683 7.846 3.264 1.00 0.00 44 ASN A N 13
ATOM 19598 C CA . ASN A 1 46 ? 71.098 8.575 4.444 1.00 0.00 44 ASN A CA 13
ATOM 19599 C C . ASN A 1 46 ? 70.800 7.603 5.599 1.00 0.00 44 ASN A C 13
ATOM 19600 O O . ASN A 1 46 ? 69.779 7.701 6.254 1.00 0.00 44 ASN A O 13
ATOM 19611 N N . GLY A 1 47 ? 71.689 6.673 5.844 1.00 0.00 45 GLY A N 13
ATOM 19612 C CA . GLY A 1 47 ? 71.527 5.749 7.008 1.00 0.00 45 GLY A CA 13
ATOM 19613 C C . GLY A 1 47 ? 70.248 4.910 6.873 1.00 0.00 45 GLY A C 13
ATOM 19614 O O . GLY A 1 47 ? 69.729 4.410 7.855 1.00 0.00 45 GLY A O 13
ATOM 19618 N N . VAL A 1 48 ? 69.736 4.753 5.673 1.00 0.00 46 VAL A N 13
ATOM 19619 C CA . VAL A 1 48 ? 68.582 3.826 5.460 1.00 0.00 46 VAL A CA 13
ATOM 19620 C C . VAL A 1 48 ? 68.711 3.140 4.082 1.00 0.00 46 VAL A C 13
ATOM 19621 O O . VAL A 1 48 ? 69.293 3.704 3.179 1.00 0.00 46 VAL A O 13
ATOM 19634 N N . PRO A 1 49 ? 68.166 1.943 3.952 1.00 0.00 47 PRO A N 13
ATOM 19635 C CA . PRO A 1 49 ? 68.333 1.181 2.690 1.00 0.00 47 PRO A CA 13
ATOM 19636 C C . PRO A 1 49 ? 67.480 1.802 1.578 1.00 0.00 47 PRO A C 13
ATOM 19637 O O . PRO A 1 49 ? 66.458 2.410 1.844 1.00 0.00 47 PRO A O 13
ATOM 19648 N N . LEU A 1 50 ? 67.892 1.656 0.338 1.00 0.00 48 LEU A N 13
ATOM 19649 C CA . LEU A 1 50 ? 67.034 2.120 -0.797 1.00 0.00 48 LEU A CA 13
ATOM 19650 C C . LEU A 1 50 ? 65.873 1.143 -1.001 1.00 0.00 48 LEU A C 13
ATOM 19651 O O . LEU A 1 50 ? 65.962 -0.019 -0.657 1.00 0.00 48 LEU A O 13
ATOM 19667 N N . ARG A 1 51 ? 64.782 1.611 -1.561 1.00 0.00 49 ARG A N 13
ATOM 19668 C CA . ARG A 1 51 ? 63.554 0.752 -1.682 1.00 0.00 49 ARG A CA 13
ATOM 19669 C C . ARG A 1 51 ? 63.873 -0.564 -2.401 1.00 0.00 49 ARG A C 13
ATOM 19670 O O . ARG A 1 51 ? 63.365 -1.611 -2.043 1.00 0.00 49 ARG A O 13
ATOM 19691 N N . LYS A 1 52 ? 64.709 -0.515 -3.410 1.00 0.00 50 LYS A N 13
ATOM 19692 C CA . LYS A 1 52 ? 65.094 -1.765 -4.135 1.00 0.00 50 LYS A CA 13
ATOM 19693 C C . LYS A 1 52 ? 66.506 -2.197 -3.728 1.00 0.00 50 LYS A C 13
ATOM 19694 O O . LYS A 1 52 ? 67.472 -1.501 -3.980 1.00 0.00 50 LYS A O 13
ATOM 19713 N N . GLN A 1 53 ? 66.625 -3.340 -3.099 1.00 0.00 51 GLN A N 13
ATOM 19714 C CA . GLN A 1 53 ? 67.977 -3.853 -2.706 1.00 0.00 51 GLN A CA 13
ATOM 19715 C C . GLN A 1 53 ? 68.823 -4.116 -3.954 1.00 0.00 51 GLN A C 13
ATOM 19716 O O . GLN A 1 53 ? 70.023 -3.912 -3.954 1.00 0.00 51 GLN A O 13
ATOM 19730 N N . ASN A 1 54 ? 68.200 -4.567 -5.014 1.00 0.00 52 ASN A N 13
ATOM 19731 C CA . ASN A 1 54 ? 68.962 -4.923 -6.251 1.00 0.00 52 ASN A CA 13
ATOM 19732 C C . ASN A 1 54 ? 69.209 -3.693 -7.141 1.00 0.00 52 ASN A C 13
ATOM 19733 O O . ASN A 1 54 ? 69.781 -3.815 -8.210 1.00 0.00 52 ASN A O 13
ATOM 19744 N N . ALA A 1 55 ? 68.789 -2.514 -6.722 1.00 0.00 53 ALA A N 13
ATOM 19745 C CA . ALA A 1 55 ? 68.942 -1.309 -7.599 1.00 0.00 53 ALA A CA 13
ATOM 19746 C C . ALA A 1 55 ? 70.408 -0.876 -7.646 1.00 0.00 53 ALA A C 13
ATOM 19747 O O . ALA A 1 55 ? 71.084 -0.832 -6.634 1.00 0.00 53 ALA A O 13
ATOM 19754 N N . GLU A 1 56 ? 70.902 -0.557 -8.818 1.00 0.00 54 GLU A N 13
ATOM 19755 C CA . GLU A 1 56 ? 72.329 -0.134 -8.950 1.00 0.00 54 GLU A CA 13
ATOM 19756 C C . GLU A 1 56 ? 72.460 1.390 -8.809 1.00 0.00 54 GLU A C 13
ATOM 19757 O O . GLU A 1 56 ? 71.657 2.141 -9.333 1.00 0.00 54 GLU A O 13
ATOM 19769 N N . VAL A 1 57 ? 73.468 1.843 -8.106 1.00 0.00 55 VAL A N 13
ATOM 19770 C CA . VAL A 1 57 ? 73.729 3.313 -8.008 1.00 0.00 55 VAL A CA 13
ATOM 19771 C C . VAL A 1 57 ? 74.946 3.669 -8.862 1.00 0.00 55 VAL A C 13
ATOM 19772 O O . VAL A 1 57 ? 76.021 3.132 -8.667 1.00 0.00 55 VAL A O 13
ATOM 19785 N N . VAL A 1 58 ? 74.783 4.566 -9.804 1.00 0.00 56 VAL A N 13
ATOM 19786 C CA . VAL A 1 58 ? 75.947 5.002 -10.635 1.00 0.00 56 VAL A CA 13
ATOM 19787 C C . VAL A 1 58 ? 76.109 6.516 -10.532 1.00 0.00 56 VAL A C 13
ATOM 19788 O O . VAL A 1 58 ? 75.268 7.272 -10.986 1.00 0.00 56 VAL A O 13
ATOM 19801 N N . LEU A 1 59 ? 77.183 6.957 -9.940 1.00 0.00 57 LEU A N 13
ATOM 19802 C CA . LEU A 1 59 ? 77.359 8.414 -9.673 1.00 0.00 57 LEU A CA 13
ATOM 19803 C C . LEU A 1 59 ? 78.716 8.893 -10.197 1.00 0.00 57 LEU A C 13
ATOM 19804 O O . LEU A 1 59 ? 79.732 8.260 -9.976 1.00 0.00 57 LEU A O 13
ATOM 19820 N N . LYS A 1 60 ? 78.732 10.005 -10.889 1.00 0.00 58 LYS A N 13
ATOM 19821 C CA . LYS A 1 60 ? 80.004 10.496 -11.508 1.00 0.00 58 LYS A CA 13
ATOM 19822 C C . LYS A 1 60 ? 80.928 11.092 -10.443 1.00 0.00 58 LYS A C 13
ATOM 19823 O O . LYS A 1 60 ? 80.482 11.734 -9.511 1.00 0.00 58 LYS A O 13
ATOM 19842 N N . CYS A 1 61 ? 82.215 10.881 -10.579 1.00 0.00 59 CYS A N 13
ATOM 19843 C CA . CYS A 1 61 ? 83.199 11.486 -9.618 1.00 0.00 59 CYS A CA 13
ATOM 19844 C C . CYS A 1 61 ? 83.022 13.010 -9.540 1.00 0.00 59 CYS A C 13
ATOM 19845 O O . CYS A 1 61 ? 83.245 13.616 -8.509 1.00 0.00 59 CYS A O 13
ATOM 19853 N N . THR A 1 62 ? 82.623 13.623 -10.628 1.00 0.00 60 THR A N 13
ATOM 19854 C CA . THR A 1 62 ? 82.436 15.111 -10.635 1.00 0.00 60 THR A CA 13
ATOM 19855 C C . THR A 1 62 ? 81.314 15.503 -9.669 1.00 0.00 60 THR A C 13
ATOM 19856 O O . THR A 1 62 ? 81.301 16.598 -9.137 1.00 0.00 60 THR A O 13
ATOM 19867 N N . ASP A 1 63 ? 80.375 14.617 -9.445 1.00 0.00 61 ASP A N 13
ATOM 19868 C CA . ASP A 1 63 ? 79.281 14.901 -8.468 1.00 0.00 61 ASP A CA 13
ATOM 19869 C C . ASP A 1 63 ? 79.697 14.452 -7.062 1.00 0.00 61 ASP A C 13
ATOM 19870 O O . ASP A 1 63 ? 79.200 14.956 -6.072 1.00 0.00 61 ASP A O 13
ATOM 19879 N N . ILE A 1 64 ? 80.605 13.509 -6.971 1.00 0.00 62 ILE A N 13
ATOM 19880 C CA . ILE A 1 64 ? 81.109 13.065 -5.634 1.00 0.00 62 ILE A CA 13
ATOM 19881 C C . ILE A 1 64 ? 82.178 14.043 -5.133 1.00 0.00 62 ILE A C 13
ATOM 19882 O O . ILE A 1 64 ? 82.953 14.575 -5.906 1.00 0.00 62 ILE A O 13
ATOM 19898 N N . ARG A 1 65 ? 82.219 14.279 -3.845 1.00 0.00 63 ARG A N 13
ATOM 19899 C CA . ARG A 1 65 ? 83.215 15.236 -3.280 1.00 0.00 63 ARG A CA 13
ATOM 19900 C C . ARG A 1 65 ? 84.392 14.474 -2.665 1.00 0.00 63 ARG A C 13
ATOM 19901 O O . ARG A 1 65 ? 85.518 14.938 -2.692 1.00 0.00 63 ARG A O 13
ATOM 19922 N N . SER A 1 66 ? 84.141 13.309 -2.111 1.00 0.00 64 SER A N 13
ATOM 19923 C CA . SER A 1 66 ? 85.254 12.507 -1.509 1.00 0.00 64 SER A CA 13
ATOM 19924 C C . SER A 1 66 ? 84.848 11.038 -1.366 1.00 0.00 64 SER A C 13
ATOM 19925 O O . SER A 1 66 ? 83.678 10.714 -1.293 1.00 0.00 64 SER A O 13
ATOM 19933 N N . ILE A 1 67 ? 85.813 10.149 -1.324 1.00 0.00 65 ILE A N 13
ATOM 19934 C CA . ILE A 1 67 ? 85.500 8.688 -1.218 1.00 0.00 65 ILE A CA 13
ATOM 19935 C C . ILE A 1 67 ? 86.493 8.013 -0.266 1.00 0.00 65 ILE A C 13
ATOM 19936 O O . ILE A 1 67 ? 87.640 8.407 -0.168 1.00 0.00 65 ILE A O 13
ATOM 19952 N N . ASP A 1 68 ? 86.051 6.996 0.434 1.00 0.00 66 ASP A N 13
ATOM 19953 C CA . ASP A 1 68 ? 86.966 6.251 1.352 1.00 0.00 66 ASP A CA 13
ATOM 19954 C C . ASP A 1 68 ? 86.711 4.742 1.253 1.00 0.00 66 ASP A C 13
ATOM 19955 O O . ASP A 1 68 ? 85.581 4.300 1.318 1.00 0.00 66 ASP A O 13
ATOM 19964 N N . LEU A 1 69 ? 87.749 3.954 1.094 1.00 0.00 67 LEU A N 13
ATOM 19965 C CA . LEU A 1 69 ? 87.575 2.468 1.134 1.00 0.00 67 LEU A CA 13
ATOM 19966 C C . LEU A 1 69 ? 87.418 2.004 2.586 1.00 0.00 67 LEU A C 13
ATOM 19967 O O . LEU A 1 69 ? 88.338 2.105 3.377 1.00 0.00 67 LEU A O 13
ATOM 19983 N N . ILE A 1 70 ? 86.261 1.499 2.938 1.00 0.00 68 ILE A N 13
ATOM 19984 C CA . ILE A 1 70 ? 86.041 1.006 4.336 1.00 0.00 68 ILE A CA 13
ATOM 19985 C C . ILE A 1 70 ? 86.695 -0.367 4.510 1.00 0.00 68 ILE A C 13
ATOM 19986 O O . ILE A 1 70 ? 87.339 -0.638 5.506 1.00 0.00 68 ILE A O 13
ATOM 20002 N N . GLU A 1 71 ? 86.527 -1.229 3.541 1.00 0.00 69 GLU A N 13
ATOM 20003 C CA . GLU A 1 71 ? 87.110 -2.600 3.627 1.00 0.00 69 GLU A CA 13
ATOM 20004 C C . GLU A 1 71 ? 87.734 -2.987 2.277 1.00 0.00 69 GLU A C 13
ATOM 20005 O O . GLU A 1 71 ? 87.047 -3.509 1.420 1.00 0.00 69 GLU A O 13
ATOM 20017 N N . PRO A 1 72 ? 89.018 -2.717 2.112 1.00 0.00 70 PRO A N 13
ATOM 20018 C CA . PRO A 1 72 ? 89.685 -3.028 0.823 1.00 0.00 70 PRO A CA 13
ATOM 20019 C C . PRO A 1 72 ? 89.621 -4.531 0.532 1.00 0.00 70 PRO A C 13
ATOM 20020 O O . PRO A 1 72 ? 89.670 -5.347 1.434 1.00 0.00 70 PRO A O 13
ATOM 20031 N N . ALA A 1 73 ? 89.510 -4.894 -0.722 1.00 0.00 71 ALA A N 13
ATOM 20032 C CA . ALA A 1 73 ? 89.488 -6.346 -1.092 1.00 0.00 71 ALA A CA 13
ATOM 20033 C C . ALA A 1 73 ? 90.817 -7.004 -0.711 1.00 0.00 71 ALA A C 13
ATOM 20034 O O . ALA A 1 73 ? 90.875 -8.182 -0.422 1.00 0.00 71 ALA A O 13
ATOM 20041 N N . LYS A 1 74 ? 91.889 -6.244 -0.710 1.00 0.00 72 LYS A N 13
ATOM 20042 C CA . LYS A 1 74 ? 93.235 -6.799 -0.335 1.00 0.00 72 LYS A CA 13
ATOM 20043 C C . LYS A 1 74 ? 93.587 -8.010 -1.206 1.00 0.00 72 LYS A C 13
ATOM 20044 O O . LYS A 1 74 ? 94.023 -9.033 -0.715 1.00 0.00 72 LYS A O 13
ATOM 20063 N N . GLN A 1 75 ? 93.398 -7.898 -2.504 1.00 0.00 73 GLN A N 13
ATOM 20064 C CA . GLN A 1 75 ? 93.789 -9.007 -3.441 1.00 0.00 73 GLN A CA 13
ATOM 20065 C C . GLN A 1 75 ? 93.146 -10.337 -3.020 1.00 0.00 73 GLN A C 13
ATOM 20066 O O . GLN A 1 75 ? 93.829 -11.303 -2.729 1.00 0.00 73 GLN A O 13
ATOM 20080 N N . ASP A 1 76 ? 91.835 -10.389 -2.986 1.00 0.00 74 ASP A N 13
ATOM 20081 C CA . ASP A 1 76 ? 91.129 -11.659 -2.599 1.00 0.00 74 ASP A CA 13
ATOM 20082 C C . ASP A 1 76 ? 91.569 -12.819 -3.501 1.00 0.00 74 ASP A C 13
ATOM 20083 O O . ASP A 1 76 ? 91.698 -13.945 -3.055 1.00 0.00 74 ASP A O 13
ATOM 20092 N N . LEU A 1 77 ? 91.799 -12.547 -4.763 1.00 0.00 75 LEU A N 13
ATOM 20093 C CA . LEU A 1 77 ? 92.273 -13.617 -5.693 1.00 0.00 75 LEU A CA 13
ATOM 20094 C C . LEU A 1 77 ? 93.793 -13.534 -5.859 1.00 0.00 75 LEU A C 13
ATOM 20095 O O . LEU A 1 77 ? 94.328 -12.506 -6.233 1.00 0.00 75 LEU A O 13
ATOM 20111 N N . ASP A 1 78 ? 94.486 -14.611 -5.583 1.00 0.00 76 ASP A N 13
ATOM 20112 C CA . ASP A 1 78 ? 95.975 -14.608 -5.704 1.00 0.00 76 ASP A CA 13
ATOM 20113 C C . ASP A 1 78 ? 96.396 -15.049 -7.109 1.00 0.00 76 ASP A C 13
ATOM 20114 O O . ASP A 1 78 ? 96.126 -16.162 -7.522 1.00 0.00 76 ASP A O 13
ATOM 20123 N N . GLY A 1 79 ? 97.054 -14.182 -7.840 1.00 0.00 77 GLY A N 13
ATOM 20124 C CA . GLY A 1 79 ? 97.544 -14.556 -9.201 1.00 0.00 77 GLY A CA 13
ATOM 20125 C C . GLY A 1 79 ? 98.236 -13.356 -9.847 1.00 0.00 77 GLY A C 13
ATOM 20126 O O . GLY A 1 79 ? 98.157 -12.245 -9.354 1.00 0.00 77 GLY A O 13
ATOM 20130 N N . HIS A 1 80 ? 98.914 -13.575 -10.946 1.00 0.00 78 HIS A N 13
ATOM 20131 C CA . HIS A 1 80 ? 99.603 -12.453 -11.652 1.00 0.00 78 HIS A CA 13
ATOM 20132 C C . HIS A 1 80 ? 99.388 -12.568 -13.164 1.00 0.00 78 HIS A C 13
ATOM 20133 O O . HIS A 1 80 ? 99.014 -13.612 -13.666 1.00 0.00 78 HIS A O 13
ATOM 20147 N N . THR A 1 81 ? 99.623 -11.501 -13.889 1.00 0.00 79 THR A N 13
ATOM 20148 C CA . THR A 1 81 ? 99.471 -11.546 -15.375 1.00 0.00 79 THR A CA 13
ATOM 20149 C C . THR A 1 81 ? 100.802 -11.202 -16.050 1.00 0.00 79 THR A C 13
ATOM 20150 O O . THR A 1 81 ? 101.478 -10.266 -15.664 1.00 0.00 79 THR A O 13
ATOM 20161 N N . ALA A 1 82 ? 101.178 -11.956 -17.055 1.00 0.00 80 ALA A N 13
ATOM 20162 C CA . ALA A 1 82 ? 102.473 -11.693 -17.756 1.00 0.00 80 ALA A CA 13
ATOM 20163 C C . ALA A 1 82 ? 102.335 -10.486 -18.703 1.00 0.00 80 ALA A C 13
ATOM 20164 O O . ALA A 1 82 ? 103.065 -9.523 -18.567 1.00 0.00 80 ALA A O 13
ATOM 20171 N N . PRO A 1 83 ? 101.405 -10.561 -19.642 1.00 0.00 81 PRO A N 13
ATOM 20172 C CA . PRO A 1 83 ? 101.242 -9.452 -20.615 1.00 0.00 81 PRO A CA 13
ATOM 20173 C C . PRO A 1 83 ? 100.616 -8.222 -19.928 1.00 0.00 81 PRO A C 13
ATOM 20174 O O . PRO A 1 83 ? 99.739 -8.374 -19.101 1.00 0.00 81 PRO A O 13
ATOM 20185 N N . PRO A 1 84 ? 101.077 -7.034 -20.282 1.00 0.00 82 PRO A N 13
ATOM 20186 C CA . PRO A 1 84 ? 100.484 -5.803 -19.701 1.00 0.00 82 PRO A CA 13
ATOM 20187 C C . PRO A 1 84 ? 99.010 -5.674 -20.127 1.00 0.00 82 PRO A C 13
ATOM 20188 O O . PRO A 1 84 ? 98.662 -6.058 -21.226 1.00 0.00 82 PRO A O 13
ATOM 20199 N N . PRO A 1 85 ? 98.176 -5.135 -19.253 1.00 0.00 83 PRO A N 13
ATOM 20200 C CA . PRO A 1 85 ? 96.739 -4.966 -19.598 1.00 0.00 83 PRO A CA 13
ATOM 20201 C C . PRO A 1 85 ? 96.584 -4.073 -20.833 1.00 0.00 83 PRO A C 13
ATOM 20202 O O . PRO A 1 85 ? 97.270 -3.078 -20.978 1.00 0.00 83 PRO A O 13
ATOM 20213 N N . VAL A 1 86 ? 95.688 -4.427 -21.722 1.00 0.00 84 VAL A N 13
ATOM 20214 C CA . VAL A 1 86 ? 95.478 -3.603 -22.957 1.00 0.00 84 VAL A CA 13
ATOM 20215 C C . VAL A 1 86 ? 94.942 -2.218 -22.576 1.00 0.00 84 VAL A C 13
ATOM 20216 O O . VAL A 1 86 ? 95.331 -1.216 -23.148 1.00 0.00 84 VAL A O 13
ATOM 20229 N N . VAL A 1 87 ? 94.055 -2.161 -21.613 1.00 0.00 85 VAL A N 13
ATOM 20230 C CA . VAL A 1 87 ? 93.444 -0.851 -21.220 1.00 0.00 85 VAL A CA 13
ATOM 20231 C C . VAL A 1 87 ? 94.530 0.101 -20.704 1.00 0.00 85 VAL A C 13
ATOM 20232 O O . VAL A 1 87 ? 94.516 1.284 -20.995 1.00 0.00 85 VAL A O 13
ATOM 20245 N N . ASN A 1 88 ? 95.467 -0.409 -19.943 1.00 0.00 86 ASN A N 13
ATOM 20246 C CA . ASN A 1 88 ? 96.531 0.465 -19.359 1.00 0.00 86 ASN A CA 13
ATOM 20247 C C . ASN A 1 88 ? 97.857 0.257 -20.096 1.00 0.00 86 ASN A C 13
ATOM 20248 O O . ASN A 1 88 ? 98.237 -0.858 -20.402 1.00 0.00 86 ASN A O 13
ATOM 20259 N N . LYS A 1 89 ? 98.560 1.326 -20.379 1.00 0.00 87 LYS A N 13
ATOM 20260 C CA . LYS A 1 89 ? 99.877 1.207 -21.075 1.00 0.00 87 LYS A CA 13
ATOM 20261 C C . LYS A 1 89 ? 100.999 1.776 -20.187 1.00 0.00 87 LYS A C 13
ATOM 20262 O O . LYS A 1 89 ? 100.723 2.522 -19.268 1.00 0.00 87 LYS A O 13
ATOM 20281 N N . PRO A 1 90 ? 102.237 1.414 -20.478 1.00 0.00 88 PRO A N 13
ATOM 20282 C CA . PRO A 1 90 ? 103.373 1.905 -19.653 1.00 0.00 88 PRO A CA 13
ATOM 20283 C C . PRO A 1 90 ? 103.436 3.437 -19.681 1.00 0.00 88 PRO A C 13
ATOM 20284 O O . PRO A 1 90 ? 103.260 4.053 -20.716 1.00 0.00 88 PRO A O 13
ATOM 20295 N N . THR A 1 91 ? 103.688 4.047 -18.549 1.00 0.00 89 THR A N 13
ATOM 20296 C CA . THR A 1 91 ? 103.794 5.540 -18.499 1.00 0.00 89 THR A CA 13
ATOM 20297 C C . THR A 1 91 ? 105.154 5.996 -19.058 1.00 0.00 89 THR A C 13
ATOM 20298 O O . THR A 1 91 ? 106.148 5.327 -18.854 1.00 0.00 89 THR A O 13
ATOM 20309 N N . PRO A 1 92 ? 105.170 7.124 -19.750 1.00 0.00 90 PRO A N 13
ATOM 20310 C CA . PRO A 1 92 ? 106.449 7.632 -20.312 1.00 0.00 90 PRO A CA 13
ATOM 20311 C C . PRO A 1 92 ? 107.447 7.924 -19.188 1.00 0.00 90 PRO A C 13
ATOM 20312 O O . PRO A 1 92 ? 108.642 7.765 -19.352 1.00 0.00 90 PRO A O 13
ATOM 20323 N N . VAL A 1 93 ? 106.958 8.351 -18.048 1.00 0.00 91 VAL A N 13
ATOM 20324 C CA . VAL A 1 93 ? 107.863 8.632 -16.892 1.00 0.00 91 VAL A CA 13
ATOM 20325 C C . VAL A 1 93 ? 107.273 8.044 -15.602 1.00 0.00 91 VAL A C 13
ATOM 20326 O O . VAL A 1 93 ? 106.074 8.085 -15.387 1.00 0.00 91 VAL A O 13
ATOM 20339 N N . LYS A 1 94 ? 108.109 7.504 -14.749 1.00 0.00 92 LYS A N 13
ATOM 20340 C CA . LYS A 1 94 ? 107.610 6.915 -13.468 1.00 0.00 92 LYS A CA 13
ATOM 20341 C C . LYS A 1 94 ? 107.438 8.013 -12.414 1.00 0.00 92 LYS A C 13
ATOM 20342 O O . LYS A 1 94 ? 108.334 8.804 -12.179 1.00 0.00 92 LYS A O 13
ATOM 20361 N N . LEU A 1 95 ? 106.292 8.061 -11.780 1.00 0.00 93 LEU A N 13
ATOM 20362 C CA . LEU A 1 95 ? 106.046 9.101 -10.734 1.00 0.00 93 LEU A CA 13
ATOM 20363 C C . LEU A 1 95 ? 106.665 8.666 -9.393 1.00 0.00 93 LEU A C 13
ATOM 20364 O O . LEU A 1 95 ? 106.816 7.485 -9.151 1.00 0.00 93 LEU A O 13
ATOM 20380 N N . PRO A 1 96 ? 107.010 9.627 -8.553 1.00 0.00 94 PRO A N 13
ATOM 20381 C CA . PRO A 1 96 ? 107.595 9.286 -7.229 1.00 0.00 94 PRO A CA 13
ATOM 20382 C C . PRO A 1 96 ? 106.603 8.460 -6.404 1.00 0.00 94 PRO A C 13
ATOM 20383 O O . PRO A 1 96 ? 105.401 8.614 -6.530 1.00 0.00 94 PRO A O 13
ATOM 20394 N N . HIS A 1 97 ? 107.101 7.586 -5.564 1.00 0.00 95 HIS A N 13
ATOM 20395 C CA . HIS A 1 97 ? 106.198 6.736 -4.729 1.00 0.00 95 HIS A CA 13
ATOM 20396 C C . HIS A 1 97 ? 106.351 7.096 -3.249 1.00 0.00 95 HIS A C 13
ATOM 20397 O O . HIS A 1 97 ? 107.446 7.332 -2.771 1.00 0.00 95 HIS A O 13
ATOM 20411 N N . PHE A 1 98 ? 105.259 7.139 -2.526 1.00 0.00 96 PHE A N 13
ATOM 20412 C CA . PHE A 1 98 ? 105.322 7.490 -1.075 1.00 0.00 96 PHE A CA 13
ATOM 20413 C C . PHE A 1 98 ? 104.457 6.527 -0.257 1.00 0.00 96 PHE A C 13
ATOM 20414 O O . PHE A 1 98 ? 103.607 5.837 -0.788 1.00 0.00 96 PHE A O 13
ATOM 20431 N N . SER A 1 99 ? 104.667 6.477 1.039 1.00 0.00 97 SER A N 13
ATOM 20432 C CA . SER A 1 99 ? 103.869 5.558 1.924 1.00 0.00 97 SER A CA 13
ATOM 20433 C C . SER A 1 99 ? 103.893 4.119 1.390 1.00 0.00 97 SER A C 13
ATOM 20434 O O . SER A 1 99 ? 103.076 3.740 0.569 1.00 0.00 97 SER A O 13
ATOM 20442 N N . ASN A 1 100 ? 104.826 3.321 1.852 1.00 0.00 98 ASN A N 13
ATOM 20443 C CA . ASN A 1 100 ? 104.913 1.898 1.384 1.00 0.00 98 ASN A CA 13
ATOM 20444 C C . ASN A 1 100 ? 103.606 1.156 1.681 1.00 0.00 98 ASN A C 13
ATOM 20445 O O . ASN A 1 100 ? 103.163 0.331 0.904 1.00 0.00 98 ASN A O 13
ATOM 20456 N N . ILE A 1 101 ? 102.992 1.447 2.802 1.00 0.00 99 ILE A N 13
ATOM 20457 C CA . ILE A 1 101 ? 101.718 0.757 3.172 1.00 0.00 99 ILE A CA 13
ATOM 20458 C C . ILE A 1 101 ? 100.606 1.788 3.407 1.00 0.00 99 ILE A C 13
ATOM 20459 O O . ILE A 1 101 ? 100.828 2.826 4.004 1.00 0.00 99 ILE A O 13
ATOM 20475 N N . LEU A 1 102 ? 99.415 1.503 2.940 1.00 0.00 100 LEU A N 13
ATOM 20476 C CA . LEU A 1 102 ? 98.278 2.454 3.128 1.00 0.00 100 LEU A CA 13
ATOM 20477 C C . LEU A 1 102 ? 97.414 2.018 4.315 1.00 0.00 100 LEU A C 13
ATOM 20478 O O . LEU A 1 102 ? 97.023 0.869 4.417 1.00 0.00 100 LEU A O 13
ATOM 20494 N N . GLY A 1 103 ? 97.116 2.929 5.208 1.00 0.00 101 GLY A N 13
ATOM 20495 C CA . GLY A 1 103 ? 96.279 2.584 6.395 1.00 0.00 101 GLY A CA 13
ATOM 20496 C C . GLY A 1 103 ? 97.103 2.756 7.671 1.00 0.00 101 GLY A C 13
ATOM 20497 O O . GLY A 1 103 ? 98.278 3.062 7.557 1.00 0.00 101 GLY A O 13
ATOM 20502 N N . GLY A 1 1 ? 95.629 8.959 -7.293 1.00 0.00 -1 GLY A N 14
ATOM 20503 C CA . GLY A 1 1 ? 96.861 8.162 -7.553 1.00 0.00 -1 GLY A CA 14
ATOM 20504 C C . GLY A 1 1 ? 97.531 7.808 -6.224 1.00 0.00 -1 GLY A C 14
ATOM 20505 O O . GLY A 1 1 ? 97.961 6.687 -6.018 1.00 0.00 -1 GLY A O 14
ATOM 20511 N N . ALA A 1 2 ? 97.621 8.757 -5.324 1.00 0.00 0 ALA A N 14
ATOM 20512 C CA . ALA A 1 2 ? 98.264 8.486 -3.999 1.00 0.00 0 ALA A CA 14
ATOM 20513 C C . ALA A 1 2 ? 97.484 7.407 -3.244 1.00 0.00 0 ALA A C 14
ATOM 20514 O O . ALA A 1 2 ? 98.053 6.615 -2.515 1.00 0.00 0 ALA A O 14
ATOM 20521 N N . MET A 1 3 ? 96.185 7.373 -3.417 1.00 0.00 1 MET A N 14
ATOM 20522 C CA . MET A 1 3 ? 95.351 6.345 -2.722 1.00 0.00 1 MET A CA 14
ATOM 20523 C C . MET A 1 3 ? 94.121 6.010 -3.570 1.00 0.00 1 MET A C 14
ATOM 20524 O O . MET A 1 3 ? 93.646 6.828 -4.336 1.00 0.00 1 MET A O 14
ATOM 20538 N N . GLY A 1 4 ? 93.605 4.812 -3.434 1.00 0.00 2 GLY A N 14
ATOM 20539 C CA . GLY A 1 4 ? 92.398 4.409 -4.219 1.00 0.00 2 GLY A CA 14
ATOM 20540 C C . GLY A 1 4 ? 92.702 4.497 -5.726 1.00 0.00 2 GLY A C 14
ATOM 20541 O O . GLY A 1 4 ? 92.092 5.286 -6.421 1.00 0.00 2 GLY A O 14
ATOM 20545 N N . PRO A 1 5 ? 93.635 3.689 -6.196 1.00 0.00 3 PRO A N 14
ATOM 20546 C CA . PRO A 1 5 ? 93.984 3.716 -7.640 1.00 0.00 3 PRO A CA 14
ATOM 20547 C C . PRO A 1 5 ? 92.770 3.337 -8.490 1.00 0.00 3 PRO A C 14
ATOM 20548 O O . PRO A 1 5 ? 91.891 2.628 -8.041 1.00 0.00 3 PRO A O 14
ATOM 20559 N N . THR A 1 6 ? 92.716 3.806 -9.714 1.00 0.00 4 THR A N 14
ATOM 20560 C CA . THR A 1 6 ? 91.556 3.478 -10.600 1.00 0.00 4 THR A CA 14
ATOM 20561 C C . THR A 1 6 ? 91.848 2.208 -11.403 1.00 0.00 4 THR A C 14
ATOM 20562 O O . THR A 1 6 ? 92.644 2.215 -12.323 1.00 0.00 4 THR A O 14
ATOM 20573 N N . ASP A 1 7 ? 91.205 1.120 -11.056 1.00 0.00 5 ASP A N 14
ATOM 20574 C CA . ASP A 1 7 ? 91.433 -0.164 -11.787 1.00 0.00 5 ASP A CA 14
ATOM 20575 C C . ASP A 1 7 ? 90.348 -1.186 -11.431 1.00 0.00 5 ASP A C 14
ATOM 20576 O O . ASP A 1 7 ? 89.519 -0.948 -10.572 1.00 0.00 5 ASP A O 14
ATOM 20585 N N . GLN A 1 8 ? 90.352 -2.321 -12.088 1.00 0.00 6 GLN A N 14
ATOM 20586 C CA . GLN A 1 8 ? 89.355 -3.393 -11.761 1.00 0.00 6 GLN A CA 14
ATOM 20587 C C . GLN A 1 8 ? 89.686 -4.102 -10.437 1.00 0.00 6 GLN A C 14
ATOM 20588 O O . GLN A 1 8 ? 88.937 -4.951 -9.987 1.00 0.00 6 GLN A O 14
ATOM 20602 N N . ASP A 1 9 ? 90.790 -3.768 -9.812 1.00 0.00 7 ASP A N 14
ATOM 20603 C CA . ASP A 1 9 ? 91.165 -4.432 -8.522 1.00 0.00 7 ASP A CA 14
ATOM 20604 C C . ASP A 1 9 ? 90.185 -4.029 -7.417 1.00 0.00 7 ASP A C 14
ATOM 20605 O O . ASP A 1 9 ? 89.952 -4.776 -6.484 1.00 0.00 7 ASP A O 14
ATOM 20614 N N . TRP A 1 10 ? 89.610 -2.854 -7.517 1.00 0.00 8 TRP A N 14
ATOM 20615 C CA . TRP A 1 10 ? 88.667 -2.379 -6.460 1.00 0.00 8 TRP A CA 14
ATOM 20616 C C . TRP A 1 10 ? 87.297 -3.056 -6.589 1.00 0.00 8 TRP A C 14
ATOM 20617 O O . TRP A 1 10 ? 86.493 -2.992 -5.682 1.00 0.00 8 TRP A O 14
ATOM 20638 N N . ILE A 1 11 ? 87.012 -3.712 -7.696 1.00 0.00 9 ILE A N 14
ATOM 20639 C CA . ILE A 1 11 ? 85.627 -4.257 -7.908 1.00 0.00 9 ILE A CA 14
ATOM 20640 C C . ILE A 1 11 ? 85.244 -5.190 -6.745 1.00 0.00 9 ILE A C 14
ATOM 20641 O O . ILE A 1 11 ? 85.989 -6.078 -6.376 1.00 0.00 9 ILE A O 14
ATOM 20657 N N . GLY A 1 12 ? 84.084 -4.981 -6.175 1.00 0.00 10 GLY A N 14
ATOM 20658 C CA . GLY A 1 12 ? 83.653 -5.794 -4.998 1.00 0.00 10 GLY A CA 14
ATOM 20659 C C . GLY A 1 12 ? 84.201 -5.228 -3.676 1.00 0.00 10 GLY A C 14
ATOM 20660 O O . GLY A 1 12 ? 83.926 -5.775 -2.621 1.00 0.00 10 GLY A O 14
ATOM 20664 N N . CYS A 1 13 ? 84.966 -4.149 -3.704 1.00 0.00 11 CYS A N 14
ATOM 20665 C CA . CYS A 1 13 ? 85.503 -3.583 -2.418 1.00 0.00 11 CYS A CA 14
ATOM 20666 C C . CYS A 1 13 ? 84.444 -2.700 -1.730 1.00 0.00 11 CYS A C 14
ATOM 20667 O O . CYS A 1 13 ? 83.559 -2.170 -2.374 1.00 0.00 11 CYS A O 14
ATOM 20675 N N . ALA A 1 14 ? 84.541 -2.547 -0.435 1.00 0.00 12 ALA A N 14
ATOM 20676 C CA . ALA A 1 14 ? 83.478 -1.816 0.326 1.00 0.00 12 ALA A CA 14
ATOM 20677 C C . ALA A 1 14 ? 83.861 -0.345 0.486 1.00 0.00 12 ALA A C 14
ATOM 20678 O O . ALA A 1 14 ? 84.866 -0.032 1.100 1.00 0.00 12 ALA A O 14
ATOM 20685 N N . VAL A 1 15 ? 83.071 0.557 -0.050 1.00 0.00 13 VAL A N 14
ATOM 20686 C CA . VAL A 1 15 ? 83.446 2.006 -0.001 1.00 0.00 13 VAL A CA 14
ATOM 20687 C C . VAL A 1 15 ? 82.247 2.876 0.392 1.00 0.00 13 VAL A C 14
ATOM 20688 O O . VAL A 1 15 ? 81.104 2.504 0.194 1.00 0.00 13 VAL A O 14
ATOM 20701 N N . SER A 1 16 ? 82.512 4.032 0.949 1.00 0.00 14 SER A N 14
ATOM 20702 C CA . SER A 1 16 ? 81.423 5.006 1.240 1.00 0.00 14 SER A CA 14
ATOM 20703 C C . SER A 1 16 ? 81.669 6.286 0.448 1.00 0.00 14 SER A C 14
ATOM 20704 O O . SER A 1 16 ? 82.792 6.742 0.339 1.00 0.00 14 SER A O 14
ATOM 20712 N N . ILE A 1 17 ? 80.632 6.865 -0.103 1.00 0.00 15 ILE A N 14
ATOM 20713 C CA . ILE A 1 17 ? 80.824 8.032 -1.015 1.00 0.00 15 ILE A CA 14
ATOM 20714 C C . ILE A 1 17 ? 80.075 9.247 -0.475 1.00 0.00 15 ILE A C 14
ATOM 20715 O O . ILE A 1 17 ? 78.878 9.198 -0.252 1.00 0.00 15 ILE A O 14
ATOM 20731 N N . ALA A 1 18 ? 80.775 10.334 -0.269 1.00 0.00 16 ALA A N 14
ATOM 20732 C CA . ALA A 1 18 ? 80.109 11.593 0.168 1.00 0.00 16 ALA A CA 14
ATOM 20733 C C . ALA A 1 18 ? 79.889 12.499 -1.043 1.00 0.00 16 ALA A C 14
ATOM 20734 O O . ALA A 1 18 ? 80.827 13.035 -1.604 1.00 0.00 16 ALA A O 14
ATOM 20741 N N . CYS A 1 19 ? 78.657 12.664 -1.446 1.00 0.00 17 CYS A N 14
ATOM 20742 C CA . CYS A 1 19 ? 78.340 13.549 -2.605 1.00 0.00 17 CYS A CA 14
ATOM 20743 C C . CYS A 1 19 ? 77.886 14.919 -2.102 1.00 0.00 17 CYS A C 14
ATOM 20744 O O . CYS A 1 19 ? 77.596 15.089 -0.932 1.00 0.00 17 CYS A O 14
ATOM 20752 N N . ASP A 1 20 ? 77.821 15.896 -2.973 1.00 0.00 18 ASP A N 14
ATOM 20753 C CA . ASP A 1 20 ? 77.376 17.268 -2.549 1.00 0.00 18 ASP A CA 14
ATOM 20754 C C . ASP A 1 20 ? 75.982 17.201 -1.907 1.00 0.00 18 ASP A C 14
ATOM 20755 O O . ASP A 1 20 ? 75.301 16.195 -1.981 1.00 0.00 18 ASP A O 14
ATOM 20764 N N . GLU A 1 21 ? 75.559 18.269 -1.281 1.00 0.00 19 GLU A N 14
ATOM 20765 C CA . GLU A 1 21 ? 74.378 18.200 -0.355 1.00 0.00 19 GLU A CA 14
ATOM 20766 C C . GLU A 1 21 ? 73.144 17.612 -1.051 1.00 0.00 19 GLU A C 14
ATOM 20767 O O . GLU A 1 21 ? 72.350 16.927 -0.431 1.00 0.00 19 GLU A O 14
ATOM 20779 N N . VAL A 1 22 ? 72.975 17.872 -2.325 1.00 0.00 20 VAL A N 14
ATOM 20780 C CA . VAL A 1 22 ? 71.736 17.407 -3.030 1.00 0.00 20 VAL A CA 14
ATOM 20781 C C . VAL A 1 22 ? 71.796 15.889 -3.262 1.00 0.00 20 VAL A C 14
ATOM 20782 O O . VAL A 1 22 ? 70.777 15.235 -3.379 1.00 0.00 20 VAL A O 14
ATOM 20795 N N . LEU A 1 23 ? 72.981 15.332 -3.327 1.00 0.00 21 LEU A N 14
ATOM 20796 C CA . LEU A 1 23 ? 73.120 13.856 -3.512 1.00 0.00 21 LEU A CA 14
ATOM 20797 C C . LEU A 1 23 ? 73.176 13.125 -2.160 1.00 0.00 21 LEU A C 14
ATOM 20798 O O . LEU A 1 23 ? 72.938 11.933 -2.089 1.00 0.00 21 LEU A O 14
ATOM 20814 N N . GLY A 1 24 ? 73.489 13.826 -1.093 1.00 0.00 22 GLY A N 14
ATOM 20815 C CA . GLY A 1 24 ? 73.598 13.167 0.245 1.00 0.00 22 GLY A CA 14
ATOM 20816 C C . GLY A 1 24 ? 74.748 12.155 0.239 1.00 0.00 22 GLY A C 14
ATOM 20817 O O . GLY A 1 24 ? 75.748 12.340 -0.432 1.00 0.00 22 GLY A O 14
ATOM 20821 N N . VAL A 1 25 ? 74.611 11.085 0.984 1.00 0.00 23 VAL A N 14
ATOM 20822 C CA . VAL A 1 25 ? 75.725 10.086 1.092 1.00 0.00 23 VAL A CA 14
ATOM 20823 C C . VAL A 1 25 ? 75.182 8.672 0.887 1.00 0.00 23 VAL A C 14
ATOM 20824 O O . VAL A 1 25 ? 74.110 8.343 1.363 1.00 0.00 23 VAL A O 14
ATOM 20837 N N . PHE A 1 26 ? 75.914 7.838 0.187 1.00 0.00 24 PHE A N 14
ATOM 20838 C CA . PHE A 1 26 ? 75.514 6.402 0.083 1.00 0.00 24 PHE A CA 14
ATOM 20839 C C . PHE A 1 26 ? 76.719 5.494 0.354 1.00 0.00 24 PHE A C 14
ATOM 20840 O O . PHE A 1 26 ? 77.856 5.908 0.242 1.00 0.00 24 PHE A O 14
ATOM 20857 N N . GLN A 1 27 ? 76.467 4.262 0.709 1.00 0.00 25 GLN A N 14
ATOM 20858 C CA . GLN A 1 27 ? 77.575 3.283 0.917 1.00 0.00 25 GLN A CA 14
ATOM 20859 C C . GLN A 1 27 ? 77.189 1.938 0.297 1.00 0.00 25 GLN A C 14
ATOM 20860 O O . GLN A 1 27 ? 76.038 1.545 0.335 1.00 0.00 25 GLN A O 14
ATOM 20874 N N . GLY A 1 28 ? 78.139 1.237 -0.272 1.00 0.00 26 GLY A N 14
ATOM 20875 C CA . GLY A 1 28 ? 77.806 -0.029 -0.996 1.00 0.00 26 GLY A CA 14
ATOM 20876 C C . GLY A 1 28 ? 79.087 -0.704 -1.485 1.00 0.00 26 GLY A C 14
ATOM 20877 O O . GLY A 1 28 ? 80.161 -0.129 -1.436 1.00 0.00 26 GLY A O 14
ATOM 20881 N N . LEU A 1 29 ? 78.979 -1.926 -1.950 1.00 0.00 27 LEU A N 14
ATOM 20882 C CA . LEU A 1 29 ? 80.155 -2.605 -2.567 1.00 0.00 27 LEU A CA 14
ATOM 20883 C C . LEU A 1 29 ? 80.196 -2.321 -4.069 1.00 0.00 27 LEU A C 14
ATOM 20884 O O . LEU A 1 29 ? 79.193 -2.401 -4.754 1.00 0.00 27 LEU A O 14
ATOM 20900 N N . ILE A 1 30 ? 81.352 -1.991 -4.575 1.00 0.00 28 ILE A N 14
ATOM 20901 C CA . ILE A 1 30 ? 81.484 -1.658 -6.029 1.00 0.00 28 ILE A CA 14
ATOM 20902 C C . ILE A 1 30 ? 81.254 -2.912 -6.883 1.00 0.00 28 ILE A C 14
ATOM 20903 O O . ILE A 1 30 ? 81.735 -3.982 -6.567 1.00 0.00 28 ILE A O 14
ATOM 20919 N N . LYS A 1 31 ? 80.517 -2.779 -7.958 1.00 0.00 29 LYS A N 14
ATOM 20920 C CA . LYS A 1 31 ? 80.415 -3.895 -8.944 1.00 0.00 29 LYS A CA 14
ATOM 20921 C C . LYS A 1 31 ? 81.161 -3.532 -10.232 1.00 0.00 29 LYS A C 14
ATOM 20922 O O . LYS A 1 31 ? 81.636 -4.401 -10.942 1.00 0.00 29 LYS A O 14
ATOM 20941 N N . GLN A 1 32 ? 81.268 -2.259 -10.539 1.00 0.00 30 GLN A N 14
ATOM 20942 C CA . GLN A 1 32 ? 81.981 -1.838 -11.786 1.00 0.00 30 GLN A CA 14
ATOM 20943 C C . GLN A 1 32 ? 82.590 -0.449 -11.590 1.00 0.00 30 GLN A C 14
ATOM 20944 O O . GLN A 1 32 ? 82.057 0.372 -10.867 1.00 0.00 30 GLN A O 14
ATOM 20958 N N . ILE A 1 33 ? 83.703 -0.184 -12.231 1.00 0.00 31 ILE A N 14
ATOM 20959 C CA . ILE A 1 33 ? 84.352 1.156 -12.098 1.00 0.00 31 ILE A CA 14
ATOM 20960 C C . ILE A 1 33 ? 84.892 1.611 -13.456 1.00 0.00 31 ILE A C 14
ATOM 20961 O O . ILE A 1 33 ? 85.407 0.825 -14.230 1.00 0.00 31 ILE A O 14
ATOM 20977 N N . SER A 1 34 ? 84.773 2.880 -13.739 1.00 0.00 32 SER A N 14
ATOM 20978 C CA . SER A 1 34 ? 85.385 3.450 -14.974 1.00 0.00 32 SER A CA 14
ATOM 20979 C C . SER A 1 34 ? 85.854 4.877 -14.690 1.00 0.00 32 SER A C 14
ATOM 20980 O O . SER A 1 34 ? 85.381 5.517 -13.770 1.00 0.00 32 SER A O 14
ATOM 20988 N N . ALA A 1 35 ? 86.769 5.382 -15.477 1.00 0.00 33 ALA A N 14
ATOM 20989 C CA . ALA A 1 35 ? 87.418 6.695 -15.146 1.00 0.00 33 ALA A CA 14
ATOM 20990 C C . ALA A 1 35 ? 86.372 7.804 -14.954 1.00 0.00 33 ALA A C 14
ATOM 20991 O O . ALA A 1 35 ? 86.627 8.787 -14.282 1.00 0.00 33 ALA A O 14
ATOM 20998 N N . GLU A 1 36 ? 85.204 7.655 -15.535 1.00 0.00 34 GLU A N 14
ATOM 20999 C CA . GLU A 1 36 ? 84.194 8.756 -15.492 1.00 0.00 34 GLU A CA 14
ATOM 21000 C C . GLU A 1 36 ? 83.225 8.581 -14.315 1.00 0.00 34 GLU A C 14
ATOM 21001 O O . GLU A 1 36 ? 82.668 9.546 -13.824 1.00 0.00 34 GLU A O 14
ATOM 21013 N N . GLU A 1 37 ? 83.019 7.366 -13.855 1.00 0.00 35 GLU A N 14
ATOM 21014 C CA . GLU A 1 37 ? 81.931 7.116 -12.856 1.00 0.00 35 GLU A CA 14
ATOM 21015 C C . GLU A 1 37 ? 82.211 5.848 -12.036 1.00 0.00 35 GLU A C 14
ATOM 21016 O O . GLU A 1 37 ? 82.967 4.988 -12.442 1.00 0.00 35 GLU A O 14
ATOM 21028 N N . ILE A 1 38 ? 81.600 5.739 -10.881 1.00 0.00 36 ILE A N 14
ATOM 21029 C CA . ILE A 1 38 ? 81.697 4.475 -10.081 1.00 0.00 36 ILE A CA 14
ATOM 21030 C C . ILE A 1 38 ? 80.301 3.860 -9.916 1.00 0.00 36 ILE A C 14
ATOM 21031 O O . ILE A 1 38 ? 79.326 4.572 -9.747 1.00 0.00 36 ILE A O 14
ATOM 21047 N N . THR A 1 39 ? 80.195 2.548 -9.965 1.00 0.00 37 THR A N 14
ATOM 21048 C CA . THR A 1 39 ? 78.853 1.895 -9.856 1.00 0.00 37 THR A CA 14
ATOM 21049 C C . THR A 1 39 ? 78.854 0.849 -8.733 1.00 0.00 37 THR A C 14
ATOM 21050 O O . THR A 1 39 ? 79.744 0.022 -8.650 1.00 0.00 37 THR A O 14
ATOM 21061 N N . ILE A 1 40 ? 77.860 0.880 -7.876 1.00 0.00 38 ILE A N 14
ATOM 21062 C CA . ILE A 1 40 ? 77.803 -0.089 -6.731 1.00 0.00 38 ILE A CA 14
ATOM 21063 C C . ILE A 1 40 ? 76.413 -0.732 -6.645 1.00 0.00 38 ILE A C 14
ATOM 21064 O O . ILE A 1 40 ? 75.486 -0.317 -7.318 1.00 0.00 38 ILE A O 14
ATOM 21080 N N . VAL A 1 41 ? 76.266 -1.738 -5.815 1.00 0.00 39 VAL A N 14
ATOM 21081 C CA . VAL A 1 41 ? 74.956 -2.464 -5.721 1.00 0.00 39 VAL A CA 14
ATOM 21082 C C . VAL A 1 41 ? 74.511 -2.598 -4.260 1.00 0.00 39 VAL A C 14
ATOM 21083 O O . VAL A 1 41 ? 75.294 -2.429 -3.345 1.00 0.00 39 VAL A O 14
ATOM 21096 N N . ARG A 1 42 ? 73.249 -2.899 -4.038 1.00 0.00 40 ARG A N 14
ATOM 21097 C CA . ARG A 1 42 ? 72.693 -2.957 -2.639 1.00 0.00 40 ARG A CA 14
ATOM 21098 C C . ARG A 1 42 ? 72.957 -1.636 -1.908 1.00 0.00 40 ARG A C 14
ATOM 21099 O O . ARG A 1 42 ? 73.422 -1.615 -0.784 1.00 0.00 40 ARG A O 14
ATOM 21120 N N . ALA A 1 43 ? 72.657 -0.540 -2.553 1.00 0.00 41 ALA A N 14
ATOM 21121 C CA . ALA A 1 43 ? 73.054 0.797 -2.007 1.00 0.00 41 ALA A CA 14
ATOM 21122 C C . ALA A 1 43 ? 72.269 1.149 -0.739 1.00 0.00 41 ALA A C 14
ATOM 21123 O O . ALA A 1 43 ? 71.075 0.915 -0.635 1.00 0.00 41 ALA A O 14
ATOM 21130 N N . PHE A 1 44 ? 72.944 1.716 0.225 1.00 0.00 42 PHE A N 14
ATOM 21131 C CA . PHE A 1 44 ? 72.243 2.327 1.391 1.00 0.00 42 PHE A CA 14
ATOM 21132 C C . PHE A 1 44 ? 72.507 3.835 1.398 1.00 0.00 42 PHE A C 14
ATOM 21133 O O . PHE A 1 44 ? 73.598 4.272 1.090 1.00 0.00 42 PHE A O 14
ATOM 21150 N N . ARG A 1 45 ? 71.524 4.626 1.746 1.00 0.00 43 ARG A N 14
ATOM 21151 C CA . ARG A 1 45 ? 71.699 6.112 1.710 1.00 0.00 43 ARG A CA 14
ATOM 21152 C C . ARG A 1 45 ? 71.138 6.736 2.988 1.00 0.00 43 ARG A C 14
ATOM 21153 O O . ARG A 1 45 ? 70.144 6.288 3.522 1.00 0.00 43 ARG A O 14
ATOM 21174 N N . ASN A 1 46 ? 71.775 7.770 3.488 1.00 0.00 44 ASN A N 14
ATOM 21175 C CA . ASN A 1 46 ? 71.288 8.448 4.741 1.00 0.00 44 ASN A CA 14
ATOM 21176 C C . ASN A 1 46 ? 71.102 7.433 5.880 1.00 0.00 44 ASN A C 14
ATOM 21177 O O . ASN A 1 46 ? 70.146 7.501 6.632 1.00 0.00 44 ASN A O 14
ATOM 21188 N N . GLY A 1 47 ? 72.011 6.499 6.006 1.00 0.00 45 GLY A N 14
ATOM 21189 C CA . GLY A 1 47 ? 71.954 5.523 7.138 1.00 0.00 45 GLY A CA 14
ATOM 21190 C C . GLY A 1 47 ? 70.669 4.685 7.078 1.00 0.00 45 GLY A C 14
ATOM 21191 O O . GLY A 1 47 ? 70.239 4.138 8.078 1.00 0.00 45 GLY A O 14
ATOM 21195 N N . VAL A 1 48 ? 70.055 4.577 5.923 1.00 0.00 46 VAL A N 14
ATOM 21196 C CA . VAL A 1 48 ? 68.884 3.660 5.770 1.00 0.00 46 VAL A CA 14
ATOM 21197 C C . VAL A 1 48 ? 68.885 3.047 4.352 1.00 0.00 46 VAL A C 14
ATOM 21198 O O . VAL A 1 48 ? 69.372 3.662 3.429 1.00 0.00 46 VAL A O 14
ATOM 21211 N N . PRO A 1 49 ? 68.341 1.851 4.215 1.00 0.00 47 PRO A N 14
ATOM 21212 C CA . PRO A 1 49 ? 68.393 1.154 2.902 1.00 0.00 47 PRO A CA 14
ATOM 21213 C C . PRO A 1 49 ? 67.531 1.894 1.875 1.00 0.00 47 PRO A C 14
ATOM 21214 O O . PRO A 1 49 ? 66.531 2.499 2.221 1.00 0.00 47 PRO A O 14
ATOM 21225 N N . LEU A 1 50 ? 67.909 1.852 0.617 1.00 0.00 48 LEU A N 14
ATOM 21226 C CA . LEU A 1 50 ? 67.061 2.481 -0.444 1.00 0.00 48 LEU A CA 14
ATOM 21227 C C . LEU A 1 50 ? 65.848 1.597 -0.739 1.00 0.00 48 LEU A C 14
ATOM 21228 O O . LEU A 1 50 ? 65.878 0.398 -0.532 1.00 0.00 48 LEU A O 14
ATOM 21244 N N . ARG A 1 51 ? 64.777 2.183 -1.223 1.00 0.00 49 ARG A N 14
ATOM 21245 C CA . ARG A 1 51 ? 63.509 1.407 -1.440 1.00 0.00 49 ARG A CA 14
ATOM 21246 C C . ARG A 1 51 ? 63.762 0.180 -2.327 1.00 0.00 49 ARG A C 14
ATOM 21247 O O . ARG A 1 51 ? 63.196 -0.875 -2.110 1.00 0.00 49 ARG A O 14
ATOM 21268 N N . LYS A 1 52 ? 64.607 0.317 -3.320 1.00 0.00 50 LYS A N 14
ATOM 21269 C CA . LYS A 1 52 ? 64.933 -0.844 -4.201 1.00 0.00 50 LYS A CA 14
ATOM 21270 C C . LYS A 1 52 ? 66.267 -1.467 -3.780 1.00 0.00 50 LYS A C 14
ATOM 21271 O O . LYS A 1 52 ? 67.324 -0.931 -4.054 1.00 0.00 50 LYS A O 14
ATOM 21290 N N . GLN A 1 53 ? 66.217 -2.597 -3.116 1.00 0.00 51 GLN A N 14
ATOM 21291 C CA . GLN A 1 53 ? 67.480 -3.281 -2.688 1.00 0.00 51 GLN A CA 14
ATOM 21292 C C . GLN A 1 53 ? 68.305 -3.676 -3.915 1.00 0.00 51 GLN A C 14
ATOM 21293 O O . GLN A 1 53 ? 69.521 -3.632 -3.895 1.00 0.00 51 GLN A O 14
ATOM 21307 N N . ASN A 1 54 ? 67.646 -4.060 -4.979 1.00 0.00 52 ASN A N 14
ATOM 21308 C CA . ASN A 1 54 ? 68.376 -4.498 -6.210 1.00 0.00 52 ASN A CA 14
ATOM 21309 C C . ASN A 1 54 ? 68.718 -3.305 -7.125 1.00 0.00 52 ASN A C 14
ATOM 21310 O O . ASN A 1 54 ? 69.279 -3.490 -8.191 1.00 0.00 52 ASN A O 14
ATOM 21321 N N . ALA A 1 55 ? 68.390 -2.092 -6.727 1.00 0.00 53 ALA A N 14
ATOM 21322 C CA . ALA A 1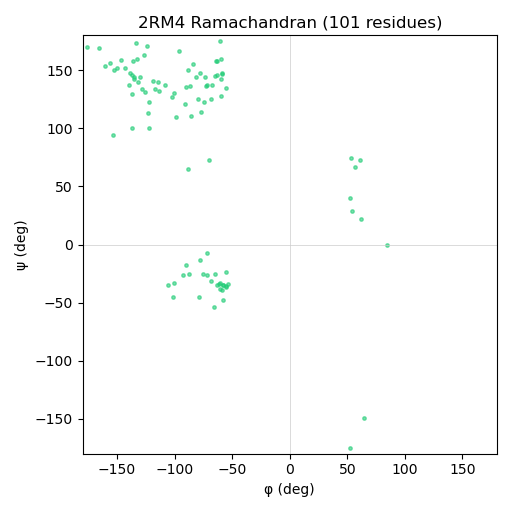 55 ? 68.627 -0.917 -7.625 1.00 0.00 53 ALA A CA 14
ATOM 21323 C C . ALA A 1 55 ? 70.119 -0.580 -7.669 1.00 0.00 53 ALA A C 14
ATOM 21324 O O . ALA A 1 55 ? 70.788 -0.559 -6.652 1.00 0.00 53 ALA A O 14
ATOM 21331 N N . GLU A 1 56 ? 70.639 -0.316 -8.843 1.00 0.00 54 GLU A N 14
ATOM 21332 C CA . GLU A 1 56 ? 72.090 0.025 -8.970 1.00 0.00 54 GLU A CA 14
ATOM 21333 C C . GLU A 1 56 ? 72.301 1.541 -8.835 1.00 0.00 54 GLU A C 14
ATOM 21334 O O . GLU A 1 56 ? 71.524 2.331 -9.341 1.00 0.00 54 GLU A O 14
ATOM 21346 N N . VAL A 1 57 ? 73.347 1.944 -8.156 1.00 0.00 55 VAL A N 14
ATOM 21347 C CA . VAL A 1 57 ? 73.666 3.401 -8.047 1.00 0.00 55 VAL A CA 14
ATOM 21348 C C . VAL A 1 57 ? 74.883 3.724 -8.915 1.00 0.00 55 VAL A C 14
ATOM 21349 O O . VAL A 1 57 ? 75.949 3.168 -8.723 1.00 0.00 55 VAL A O 14
ATOM 21362 N N . VAL A 1 58 ? 74.728 4.613 -9.864 1.00 0.00 56 VAL A N 14
ATOM 21363 C CA . VAL A 1 58 ? 75.892 5.026 -10.705 1.00 0.00 56 VAL A CA 14
ATOM 21364 C C . VAL A 1 58 ? 76.066 6.541 -10.615 1.00 0.00 56 VAL A C 14
ATOM 21365 O O . VAL A 1 58 ? 75.218 7.298 -11.050 1.00 0.00 56 VAL A O 14
ATOM 21378 N N . LEU A 1 59 ? 77.160 6.979 -10.055 1.00 0.00 57 LEU A N 14
ATOM 21379 C CA . LEU A 1 59 ? 77.341 8.435 -9.786 1.00 0.00 57 LEU A CA 14
ATOM 21380 C C . LEU A 1 59 ? 78.678 8.922 -10.350 1.00 0.00 57 LEU A C 14
ATOM 21381 O O . LEU A 1 59 ? 79.693 8.262 -10.221 1.00 0.00 57 LEU A O 14
ATOM 21397 N N . LYS A 1 60 ? 78.678 10.074 -10.976 1.00 0.00 58 LYS A N 14
ATOM 21398 C CA . LYS A 1 60 ? 79.910 10.559 -11.674 1.00 0.00 58 LYS A CA 14
ATOM 21399 C C . LYS A 1 60 ? 80.946 11.041 -10.655 1.00 0.00 58 LYS A C 14
ATOM 21400 O O . LYS A 1 60 ? 80.605 11.548 -9.604 1.00 0.00 58 LYS A O 14
ATOM 21419 N N . CYS A 1 61 ? 82.211 10.884 -10.959 1.00 0.00 59 CYS A N 14
ATOM 21420 C CA . CYS A 1 61 ? 83.287 11.468 -10.088 1.00 0.00 59 CYS A CA 14
ATOM 21421 C C . CYS A 1 61 ? 83.066 12.976 -9.886 1.00 0.00 59 CYS A C 14
ATOM 21422 O O . CYS A 1 61 ? 83.397 13.529 -8.854 1.00 0.00 59 CYS A O 14
ATOM 21430 N N . THR A 1 62 ? 82.505 13.634 -10.871 1.00 0.00 60 THR A N 14
ATOM 21431 C CA . THR A 1 62 ? 82.364 15.124 -10.811 1.00 0.00 60 THR A CA 14
ATOM 21432 C C . THR A 1 62 ? 81.429 15.542 -9.669 1.00 0.00 60 THR A C 14
ATOM 21433 O O . THR A 1 62 ? 81.648 16.556 -9.031 1.00 0.00 60 THR A O 14
ATOM 21444 N N . ASP A 1 63 ? 80.393 14.776 -9.404 1.00 0.00 61 ASP A N 14
ATOM 21445 C CA . ASP A 1 63 ? 79.426 15.168 -8.328 1.00 0.00 61 ASP A CA 14
ATOM 21446 C C . ASP A 1 63 ? 79.834 14.571 -6.966 1.00 0.00 61 ASP A C 14
ATOM 21447 O O . ASP A 1 63 ? 79.296 14.945 -5.941 1.00 0.00 61 ASP A O 14
ATOM 21456 N N . ILE A 1 64 ? 80.775 13.652 -6.949 1.00 0.00 62 ILE A N 14
ATOM 21457 C CA . ILE A 1 64 ? 81.300 13.132 -5.648 1.00 0.00 62 ILE A CA 14
ATOM 21458 C C . ILE A 1 64 ? 82.384 14.076 -5.115 1.00 0.00 62 ILE A C 14
ATOM 21459 O O . ILE A 1 64 ? 83.233 14.537 -5.857 1.00 0.00 62 ILE A O 14
ATOM 21475 N N . ARG A 1 65 ? 82.361 14.363 -3.835 1.00 0.00 63 ARG A N 14
ATOM 21476 C CA . ARG A 1 65 ? 83.389 15.274 -3.245 1.00 0.00 63 ARG A CA 14
ATOM 21477 C C . ARG A 1 65 ? 84.499 14.469 -2.561 1.00 0.00 63 ARG A C 14
ATOM 21478 O O . ARG A 1 65 ? 85.638 14.899 -2.518 1.00 0.00 63 ARG A O 14
ATOM 21499 N N . SER A 1 66 ? 84.181 13.309 -2.030 1.00 0.00 64 SER A N 14
ATOM 21500 C CA . SER A 1 66 ? 85.234 12.485 -1.350 1.00 0.00 64 SER A CA 14
ATOM 21501 C C . SER A 1 66 ? 84.806 11.018 -1.258 1.00 0.00 64 SER A C 14
ATOM 21502 O O . SER A 1 66 ? 83.633 10.705 -1.247 1.00 0.00 64 SER A O 14
ATOM 21510 N N . ILE A 1 67 ? 85.761 10.120 -1.191 1.00 0.00 65 ILE A N 14
ATOM 21511 C CA . ILE A 1 67 ? 85.432 8.662 -1.107 1.00 0.00 65 ILE A CA 14
ATOM 21512 C C . ILE A 1 67 ? 86.375 7.972 -0.114 1.00 0.00 65 ILE A C 14
ATOM 21513 O O . ILE A 1 67 ? 87.538 8.318 -0.006 1.00 0.00 65 ILE A O 14
ATOM 21529 N N . ASP A 1 68 ? 85.875 7.002 0.608 1.00 0.00 66 ASP A N 14
ATOM 21530 C CA . ASP A 1 68 ? 86.730 6.256 1.582 1.00 0.00 66 ASP A CA 14
ATOM 21531 C C . ASP A 1 68 ? 86.420 4.757 1.526 1.00 0.00 66 ASP A C 14
ATOM 21532 O O . ASP A 1 68 ? 85.301 4.349 1.771 1.00 0.00 66 ASP A O 14
ATOM 21541 N N . LEU A 1 69 ? 87.394 3.937 1.205 1.00 0.00 67 LEU A N 14
ATOM 21542 C CA . LEU A 1 69 ? 87.160 2.459 1.218 1.00 0.00 67 LEU A CA 14
ATOM 21543 C C . LEU A 1 69 ? 87.180 1.938 2.657 1.00 0.00 67 LEU A C 14
ATOM 21544 O O . LEU A 1 69 ? 88.199 1.965 3.322 1.00 0.00 67 LEU A O 14
ATOM 21560 N N . ILE A 1 70 ? 86.056 1.467 3.137 1.00 0.00 68 ILE A N 14
ATOM 21561 C CA . ILE A 1 70 ? 85.986 0.943 4.539 1.00 0.00 68 ILE A CA 14
ATOM 21562 C C . ILE A 1 70 ? 86.690 -0.413 4.618 1.00 0.00 68 ILE A C 14
ATOM 21563 O O . ILE A 1 70 ? 87.354 -0.724 5.589 1.00 0.00 68 ILE A O 14
ATOM 21579 N N . GLU A 1 71 ? 86.541 -1.219 3.597 1.00 0.00 69 GLU A N 14
ATOM 21580 C CA . GLU A 1 71 ? 87.181 -2.567 3.591 1.00 0.00 69 GLU A CA 14
ATOM 21581 C C . GLU A 1 71 ? 87.825 -2.830 2.221 1.00 0.00 69 GLU A C 14
ATOM 21582 O O . GLU A 1 71 ? 87.165 -3.324 1.327 1.00 0.00 69 GLU A O 14
ATOM 21594 N N . PRO A 1 72 ? 89.096 -2.491 2.083 1.00 0.00 70 PRO A N 14
ATOM 21595 C CA . PRO A 1 72 ? 89.781 -2.694 0.783 1.00 0.00 70 PRO A CA 14
ATOM 21596 C C . PRO A 1 72 ? 89.853 -4.186 0.442 1.00 0.00 70 PRO A C 14
ATOM 21597 O O . PRO A 1 72 ? 89.862 -4.565 -0.715 1.00 0.00 70 PRO A O 14
ATOM 21608 N N . ALA A 1 73 ? 89.905 -5.029 1.444 1.00 0.00 71 ALA A N 14
ATOM 21609 C CA . ALA A 1 73 ? 90.024 -6.501 1.189 1.00 0.00 71 ALA A CA 14
ATOM 21610 C C . ALA A 1 73 ? 88.723 -7.043 0.593 1.00 0.00 71 ALA A C 14
ATOM 21611 O O . ALA A 1 73 ? 87.639 -6.670 1.006 1.00 0.00 71 ALA A O 14
ATOM 21618 N N . LYS A 1 74 ? 88.827 -7.922 -0.375 1.00 0.00 72 LYS A N 14
ATOM 21619 C CA . LYS A 1 74 ? 87.601 -8.532 -0.983 1.00 0.00 72 LYS A CA 14
ATOM 21620 C C . LYS A 1 74 ? 86.805 -9.288 0.086 1.00 0.00 72 LYS A C 14
ATOM 21621 O O . LYS A 1 74 ? 85.589 -9.331 0.051 1.00 0.00 72 LYS A O 14
ATOM 21640 N N . GLN A 1 75 ? 87.490 -9.883 1.031 1.00 0.00 73 GLN A N 14
ATOM 21641 C CA . GLN A 1 75 ? 86.793 -10.644 2.113 1.00 0.00 73 GLN A CA 14
ATOM 21642 C C . GLN A 1 75 ? 87.490 -10.413 3.459 1.00 0.00 73 GLN A C 14
ATOM 21643 O O . GLN A 1 75 ? 88.606 -9.930 3.512 1.00 0.00 73 GLN A O 14
ATOM 21657 N N . ASP A 1 76 ? 86.834 -10.755 4.542 1.00 0.00 74 ASP A N 14
ATOM 21658 C CA . ASP A 1 76 ? 87.447 -10.553 5.893 1.00 0.00 74 ASP A CA 14
ATOM 21659 C C . ASP A 1 76 ? 88.696 -11.427 6.042 1.00 0.00 74 ASP A C 14
ATOM 21660 O O . ASP A 1 76 ? 88.747 -12.536 5.544 1.00 0.00 74 ASP A O 14
ATOM 21669 N N . LEU A 1 77 ? 89.698 -10.930 6.724 1.00 0.00 75 LEU A N 14
ATOM 21670 C CA . LEU A 1 77 ? 90.959 -11.716 6.903 1.00 0.00 75 LEU A CA 14
ATOM 21671 C C . LEU A 1 77 ? 90.881 -12.554 8.182 1.00 0.00 75 LEU A C 14
ATOM 21672 O O . LEU A 1 77 ? 90.363 -12.114 9.191 1.00 0.00 75 LEU A O 14
ATOM 21688 N N . ASP A 1 78 ? 91.396 -13.759 8.141 1.00 0.00 76 ASP A N 14
ATOM 21689 C CA . ASP A 1 78 ? 91.351 -14.647 9.349 1.00 0.00 76 ASP A CA 14
ATOM 21690 C C . ASP A 1 78 ? 92.068 -13.981 10.529 1.00 0.00 76 ASP A C 14
ATOM 21691 O O . ASP A 1 78 ? 91.648 -14.100 11.666 1.00 0.00 76 ASP A O 14
ATOM 21700 N N . GLY A 1 79 ? 93.145 -13.282 10.261 1.00 0.00 77 GLY A N 14
ATOM 21701 C CA . GLY A 1 79 ? 93.908 -12.614 11.358 1.00 0.00 77 GLY A CA 14
ATOM 21702 C C . GLY A 1 79 ? 93.287 -11.247 11.656 1.00 0.00 77 GLY A C 14
ATOM 21703 O O . GLY A 1 79 ? 92.326 -10.844 11.026 1.00 0.00 77 GLY A O 14
ATOM 21707 N N . HIS A 1 80 ? 93.832 -10.537 12.612 1.00 0.00 78 HIS A N 14
ATOM 21708 C CA . HIS A 1 80 ? 93.290 -9.188 12.960 1.00 0.00 78 HIS A CA 14
ATOM 21709 C C . HIS A 1 80 ? 94.421 -8.157 13.001 1.00 0.00 78 HIS A C 14
ATOM 21710 O O . HIS A 1 80 ? 95.549 -8.476 13.331 1.00 0.00 78 HIS A O 14
ATOM 21724 N N . THR A 1 81 ? 94.123 -6.925 12.667 1.00 0.00 79 THR A N 14
ATOM 21725 C CA . THR A 1 81 ? 95.167 -5.856 12.700 1.00 0.00 79 THR A CA 14
ATOM 21726 C C . THR A 1 81 ? 94.741 -4.731 13.649 1.00 0.00 79 THR A C 14
ATOM 21727 O O . THR A 1 81 ? 93.592 -4.329 13.668 1.00 0.00 79 THR A O 14
ATOM 21738 N N . ALA A 1 82 ? 95.662 -4.225 14.433 1.00 0.00 80 ALA A N 14
ATOM 21739 C CA . ALA A 1 82 ? 95.324 -3.133 15.395 1.00 0.00 80 ALA A CA 14
ATOM 21740 C C . ALA A 1 82 ? 96.290 -1.945 15.217 1.00 0.00 80 ALA A C 14
ATOM 21741 O O . ALA A 1 82 ? 97.195 -1.772 16.010 1.00 0.00 80 ALA A O 14
ATOM 21748 N N . PRO A 1 83 ? 96.079 -1.154 14.178 1.00 0.00 81 PRO A N 14
ATOM 21749 C CA . PRO A 1 83 ? 96.950 0.030 13.956 1.00 0.00 81 PRO A CA 14
ATOM 21750 C C . PRO A 1 83 ? 96.835 1.005 15.143 1.00 0.00 81 PRO A C 14
ATOM 21751 O O . PRO A 1 83 ? 95.766 1.152 15.703 1.00 0.00 81 PRO A O 14
ATOM 21762 N N . PRO A 1 84 ? 97.933 1.648 15.499 1.00 0.00 82 PRO A N 14
ATOM 21763 C CA . PRO A 1 84 ? 97.901 2.597 16.643 1.00 0.00 82 PRO A CA 14
ATOM 21764 C C . PRO A 1 84 ? 97.032 3.822 16.298 1.00 0.00 82 PRO A C 14
ATOM 21765 O O . PRO A 1 84 ? 97.413 4.615 15.460 1.00 0.00 82 PRO A O 14
ATOM 21776 N N . PRO A 1 85 ? 95.885 3.952 16.946 1.00 0.00 83 PRO A N 14
ATOM 21777 C CA . PRO A 1 85 ? 95.006 5.120 16.673 1.00 0.00 83 PRO A CA 14
ATOM 21778 C C . PRO A 1 85 ? 95.717 6.422 17.053 1.00 0.00 83 PRO A C 14
ATOM 21779 O O . PRO A 1 85 ? 96.398 6.494 18.060 1.00 0.00 83 PRO A O 14
ATOM 21790 N N . VAL A 1 86 ? 95.562 7.447 16.251 1.00 0.00 84 VAL A N 14
ATOM 21791 C CA . VAL A 1 86 ? 96.199 8.764 16.569 1.00 0.00 84 VAL A CA 14
ATOM 21792 C C . VAL A 1 86 ? 95.134 9.865 16.605 1.00 0.00 84 VAL A C 14
ATOM 21793 O O . VAL A 1 86 ? 94.300 9.957 15.723 1.00 0.00 84 VAL A O 14
ATOM 21806 N N . VAL A 1 87 ? 95.160 10.696 17.619 1.00 0.00 85 VAL A N 14
ATOM 21807 C CA . VAL A 1 87 ? 94.165 11.810 17.713 1.00 0.00 85 VAL A CA 14
ATOM 21808 C C . VAL A 1 87 ? 94.894 13.155 17.793 1.00 0.00 85 VAL A C 14
ATOM 21809 O O . VAL A 1 87 ? 95.812 13.326 18.572 1.00 0.00 85 VAL A O 14
ATOM 21822 N N . ASN A 1 88 ? 94.486 14.108 16.990 1.00 0.00 86 ASN A N 14
ATOM 21823 C CA . ASN A 1 88 ? 95.127 15.458 17.026 1.00 0.00 86 ASN A CA 14
ATOM 21824 C C . ASN A 1 88 ? 94.134 16.535 16.576 1.00 0.00 86 ASN A C 14
ATOM 21825 O O . ASN A 1 88 ? 93.050 16.236 16.112 1.00 0.00 86 ASN A O 14
ATOM 21836 N N . LYS A 1 89 ? 94.501 17.790 16.710 1.00 0.00 87 LYS A N 14
ATOM 21837 C CA . LYS A 1 89 ? 93.594 18.915 16.293 1.00 0.00 87 LYS A CA 14
ATOM 21838 C C . LYS A 1 89 ? 92.211 18.785 16.963 1.00 0.00 87 LYS A C 14
ATOM 21839 O O . LYS A 1 89 ? 91.966 17.832 17.676 1.00 0.00 87 LYS A O 14
ATOM 21858 N N . PRO A 1 90 ? 91.336 19.750 16.722 1.00 0.00 88 PRO A N 14
ATOM 21859 C CA . PRO A 1 90 ? 89.968 19.684 17.305 1.00 0.00 88 PRO A CA 14
ATOM 21860 C C . PRO A 1 90 ? 89.244 18.418 16.836 1.00 0.00 88 PRO A C 14
ATOM 21861 O O . PRO A 1 90 ? 89.523 17.894 15.772 1.00 0.00 88 PRO A O 14
ATOM 21872 N N . THR A 1 91 ? 88.318 17.928 17.623 1.00 0.00 89 THR A N 14
ATOM 21873 C CA . THR A 1 91 ? 87.585 16.677 17.244 1.00 0.00 89 THR A CA 14
ATOM 21874 C C . THR A 1 91 ? 86.682 16.940 16.025 1.00 0.00 89 THR A C 14
ATOM 21875 O O . THR A 1 91 ? 86.109 18.005 15.913 1.00 0.00 89 THR A O 14
ATOM 21886 N N . PRO A 1 92 ? 86.574 15.965 15.138 1.00 0.00 90 PRO A N 14
ATOM 21887 C CA . PRO A 1 92 ? 85.740 16.151 13.921 1.00 0.00 90 PRO A CA 14
ATOM 21888 C C . PRO A 1 92 ? 84.276 16.409 14.299 1.00 0.00 90 PRO A C 14
ATOM 21889 O O . PRO A 1 92 ? 83.536 17.016 13.547 1.00 0.00 90 PRO A O 14
ATOM 21900 N N . VAL A 1 93 ? 83.856 15.953 15.457 1.00 0.00 91 VAL A N 14
ATOM 21901 C CA . VAL A 1 93 ? 82.427 16.134 15.869 1.00 0.00 91 VAL A CA 14
ATOM 21902 C C . VAL A 1 93 ? 82.332 17.170 16.994 1.00 0.00 91 VAL A C 14
ATOM 21903 O O . VAL A 1 93 ? 83.091 17.138 17.945 1.00 0.00 91 VAL A O 14
ATOM 21916 N N . LYS A 1 94 ? 81.401 18.085 16.887 1.00 0.00 92 LYS A N 14
ATOM 21917 C CA . LYS A 1 94 ? 81.230 19.127 17.945 1.00 0.00 92 LYS A CA 14
ATOM 21918 C C . LYS A 1 94 ? 80.049 18.772 18.852 1.00 0.00 92 LYS A C 14
ATOM 21919 O O . LYS A 1 94 ? 79.129 18.088 18.443 1.00 0.00 92 LYS A O 14
ATOM 21938 N N . LEU A 1 95 ? 80.073 19.235 20.079 1.00 0.00 93 LEU A N 14
ATOM 21939 C CA . LEU A 1 95 ? 78.944 18.943 21.020 1.00 0.00 93 LEU A CA 14
ATOM 21940 C C . LEU A 1 95 ? 77.656 19.641 20.539 1.00 0.00 93 LEU A C 14
ATOM 21941 O O . LEU A 1 95 ? 77.729 20.625 19.832 1.00 0.00 93 LEU A O 14
ATOM 21957 N N . PRO A 1 96 ? 76.508 19.117 20.933 1.00 0.00 94 PRO A N 14
ATOM 21958 C CA . PRO A 1 96 ? 75.222 19.707 20.474 1.00 0.00 94 PRO A CA 14
ATOM 21959 C C . PRO A 1 96 ? 75.110 21.166 20.924 1.00 0.00 94 PRO A C 14
ATOM 21960 O O . PRO A 1 96 ? 75.391 21.498 22.061 1.00 0.00 94 PRO A O 14
ATOM 21971 N N . HIS A 1 97 ? 74.700 22.038 20.035 1.00 0.00 95 HIS A N 14
ATOM 21972 C CA . HIS A 1 97 ? 74.565 23.487 20.393 1.00 0.00 95 HIS A CA 14
ATOM 21973 C C . HIS A 1 97 ? 73.573 23.663 21.547 1.00 0.00 95 HIS A C 14
ATOM 21974 O O . HIS A 1 97 ? 73.775 24.478 22.429 1.00 0.00 95 HIS A O 14
ATOM 21988 N N . PHE A 1 98 ? 72.506 22.902 21.544 1.00 0.00 96 PHE A N 14
ATOM 21989 C CA . PHE A 1 98 ? 71.459 23.058 22.599 1.00 0.00 96 PHE A CA 14
ATOM 21990 C C . PHE A 1 98 ? 71.604 21.967 23.664 1.00 0.00 96 PHE A C 14
ATOM 21991 O O . PHE A 1 98 ? 71.719 20.796 23.352 1.00 0.00 96 PHE A O 14
ATOM 22008 N N . SER A 1 99 ? 71.597 22.350 24.917 1.00 0.00 97 SER A N 14
ATOM 22009 C CA . SER A 1 99 ? 71.686 21.345 26.020 1.00 0.00 97 SER A CA 14
ATOM 22010 C C . SER A 1 99 ? 70.465 21.464 26.937 1.00 0.00 97 SER A C 14
ATOM 22011 O O . SER A 1 99 ? 69.917 22.537 27.113 1.00 0.00 97 SER A O 14
ATOM 22019 N N . ASN A 1 100 ? 70.040 20.370 27.521 1.00 0.00 98 ASN A N 14
ATOM 22020 C CA . ASN A 1 100 ? 68.843 20.404 28.416 1.00 0.00 98 ASN A CA 14
ATOM 22021 C C . ASN A 1 100 ? 69.280 20.490 29.881 1.00 0.00 98 ASN A C 14
ATOM 22022 O O . ASN A 1 100 ? 69.791 19.537 30.441 1.00 0.00 98 ASN A O 14
ATOM 22033 N N . ILE A 1 101 ? 69.080 21.628 30.501 1.00 0.00 99 ILE A N 14
ATOM 22034 C CA . ILE A 1 101 ? 69.462 21.786 31.941 1.00 0.00 99 ILE A CA 14
ATOM 22035 C C . ILE A 1 101 ? 68.556 20.931 32.842 1.00 0.00 99 ILE A C 14
ATOM 22036 O O . ILE A 1 101 ? 68.923 20.593 33.953 1.00 0.00 99 ILE A O 14
ATOM 22052 N N . LEU A 1 102 ? 67.380 20.581 32.371 1.00 0.00 100 LEU A N 14
ATOM 22053 C CA . LEU A 1 102 ? 66.453 19.740 33.194 1.00 0.00 100 LEU A CA 14
ATOM 22054 C C . LEU A 1 102 ? 66.798 18.258 33.028 1.00 0.00 100 LEU A C 14
ATOM 22055 O O . LEU A 1 102 ? 67.168 17.816 31.956 1.00 0.00 100 LEU A O 14
ATOM 22071 N N . GLY A 1 103 ? 66.679 17.493 34.085 1.00 0.00 101 GLY A N 14
ATOM 22072 C CA . GLY A 1 103 ? 66.995 16.035 34.007 1.00 0.00 101 GLY A CA 14
ATOM 22073 C C . GLY A 1 103 ? 68.351 15.770 34.663 1.00 0.00 101 GLY A C 14
ATOM 22074 O O . GLY A 1 103 ? 68.520 16.160 35.807 1.00 0.00 101 GLY A O 14
ATOM 22079 N N . GLY A 1 1 ? 90.621 8.808 -9.908 1.00 0.00 -1 GLY A N 15
ATOM 22080 C CA . GLY A 1 1 ? 91.022 9.586 -8.701 1.00 0.00 -1 GLY A CA 15
ATOM 22081 C C . GLY A 1 1 ? 92.458 9.227 -8.315 1.00 0.00 -1 GLY A C 15
ATOM 22082 O O . GLY A 1 1 ? 92.791 8.069 -8.147 1.00 0.00 -1 GLY A O 15
ATOM 22088 N N . ALA A 1 2 ? 93.306 10.216 -8.172 1.00 0.00 0 ALA A N 15
ATOM 22089 C CA . ALA A 1 2 ? 94.730 9.945 -7.794 1.00 0.00 0 ALA A CA 15
ATOM 22090 C C . ALA A 1 2 ? 94.792 9.278 -6.417 1.00 0.00 0 ALA A C 15
ATOM 22091 O O . ALA A 1 2 ? 95.654 8.459 -6.155 1.00 0.00 0 ALA A O 15
ATOM 22098 N N . MET A 1 3 ? 93.882 9.627 -5.540 1.00 0.00 1 MET A N 15
ATOM 22099 C CA . MET A 1 3 ? 93.872 9.018 -4.174 1.00 0.00 1 MET A CA 15
ATOM 22100 C C . MET A 1 3 ? 93.205 7.641 -4.219 1.00 0.00 1 MET A C 15
ATOM 22101 O O . MET A 1 3 ? 93.583 6.737 -3.495 1.00 0.00 1 MET A O 15
ATOM 22115 N N . GLY A 1 4 ? 92.215 7.481 -5.062 1.00 0.00 2 GLY A N 15
ATOM 22116 C CA . GLY A 1 4 ? 91.523 6.164 -5.181 1.00 0.00 2 GLY A CA 15
ATOM 22117 C C . GLY A 1 4 ? 91.997 5.454 -6.464 1.00 0.00 2 GLY A C 15
ATOM 22118 O O . GLY A 1 4 ? 91.695 5.912 -7.548 1.00 0.00 2 GLY A O 15
ATOM 22122 N N . PRO A 1 5 ? 92.725 4.355 -6.324 1.00 0.00 3 PRO A N 15
ATOM 22123 C CA . PRO A 1 5 ? 93.249 3.650 -7.526 1.00 0.00 3 PRO A CA 15
ATOM 22124 C C . PRO A 1 5 ? 92.103 3.233 -8.456 1.00 0.00 3 PRO A C 15
ATOM 22125 O O . PRO A 1 5 ? 91.093 2.722 -8.014 1.00 0.00 3 PRO A O 15
ATOM 22136 N N . THR A 1 6 ? 92.257 3.455 -9.739 1.00 0.00 4 THR A N 15
ATOM 22137 C CA . THR A 1 6 ? 91.210 3.025 -10.715 1.00 0.00 4 THR A CA 15
ATOM 22138 C C . THR A 1 6 ? 91.596 1.688 -11.354 1.00 0.00 4 THR A C 15
ATOM 22139 O O . THR A 1 6 ? 92.516 1.616 -12.148 1.00 0.00 4 THR A O 15
ATOM 22150 N N . ASP A 1 7 ? 90.899 0.632 -11.010 1.00 0.00 5 ASP A N 15
ATOM 22151 C CA . ASP A 1 7 ? 91.198 -0.703 -11.616 1.00 0.00 5 ASP A CA 15
ATOM 22152 C C . ASP A 1 7 ? 90.073 -1.698 -11.316 1.00 0.00 5 ASP A C 15
ATOM 22153 O O . ASP A 1 7 ? 89.233 -1.460 -10.468 1.00 0.00 5 ASP A O 15
ATOM 22162 N N . GLN A 1 8 ? 90.056 -2.811 -12.008 1.00 0.00 6 GLN A N 15
ATOM 22163 C CA . GLN A 1 8 ? 89.043 -3.877 -11.710 1.00 0.00 6 GLN A CA 15
ATOM 22164 C C . GLN A 1 8 ? 89.354 -4.604 -10.392 1.00 0.00 6 GLN A C 15
ATOM 22165 O O . GLN A 1 8 ? 88.572 -5.423 -9.939 1.00 0.00 6 GLN A O 15
ATOM 22179 N N . ASP A 1 9 ? 90.476 -4.320 -9.776 1.00 0.00 7 ASP A N 15
ATOM 22180 C CA . ASP A 1 9 ? 90.830 -4.996 -8.489 1.00 0.00 7 ASP A CA 15
ATOM 22181 C C . ASP A 1 9 ? 89.878 -4.543 -7.377 1.00 0.00 7 ASP A C 15
ATOM 22182 O O . ASP A 1 9 ? 89.627 -5.272 -6.436 1.00 0.00 7 ASP A O 15
ATOM 22191 N N . TRP A 1 10 ? 89.351 -3.345 -7.482 1.00 0.00 8 TRP A N 15
ATOM 22192 C CA . TRP A 1 10 ? 88.440 -2.825 -6.418 1.00 0.00 8 TRP A CA 15
ATOM 22193 C C . TRP A 1 10 ? 87.043 -3.446 -6.527 1.00 0.00 8 TRP A C 15
ATOM 22194 O O . TRP A 1 10 ? 86.253 -3.342 -5.610 1.00 0.00 8 TRP A O 15
ATOM 22215 N N . ILE A 1 11 ? 86.717 -4.095 -7.626 1.00 0.00 9 ILE A N 15
ATOM 22216 C CA . ILE A 1 11 ? 85.306 -4.572 -7.824 1.00 0.00 9 ILE A CA 15
ATOM 22217 C C . ILE A 1 11 ? 84.887 -5.476 -6.652 1.00 0.00 9 ILE A C 15
ATOM 22218 O O . ILE A 1 11 ? 85.583 -6.408 -6.292 1.00 0.00 9 ILE A O 15
ATOM 22234 N N . GLY A 1 12 ? 83.752 -5.196 -6.064 1.00 0.00 10 GLY A N 15
ATOM 22235 C CA . GLY A 1 12 ? 83.296 -5.969 -4.872 1.00 0.00 10 GLY A CA 15
ATOM 22236 C C . GLY A 1 12 ? 83.899 -5.420 -3.567 1.00 0.00 10 GLY A C 15
ATOM 22237 O O . GLY A 1 12 ? 83.613 -5.939 -2.502 1.00 0.00 10 GLY A O 15
ATOM 22241 N N . CYS A 1 13 ? 84.726 -4.386 -3.621 1.00 0.00 11 CYS A N 15
ATOM 22242 C CA . CYS A 1 13 ? 85.300 -3.830 -2.347 1.00 0.00 11 CYS A CA 15
ATOM 22243 C C . CYS A 1 13 ? 84.300 -2.866 -1.682 1.00 0.00 11 CYS A C 15
ATOM 22244 O O . CYS A 1 13 ? 83.452 -2.294 -2.341 1.00 0.00 11 CYS A O 15
ATOM 22252 N N . ALA A 1 14 ? 84.401 -2.690 -0.388 1.00 0.00 12 ALA A N 15
ATOM 22253 C CA . ALA A 1 14 ? 83.398 -1.856 0.345 1.00 0.00 12 ALA A CA 15
ATOM 22254 C C . ALA A 1 14 ? 83.873 -0.404 0.431 1.00 0.00 12 ALA A C 15
ATOM 22255 O O . ALA A 1 14 ? 84.922 -0.129 0.983 1.00 0.00 12 ALA A O 15
ATOM 22262 N N . VAL A 1 15 ? 83.110 0.521 -0.104 1.00 0.00 13 VAL A N 15
ATOM 22263 C CA . VAL A 1 15 ? 83.530 1.958 -0.068 1.00 0.00 13 V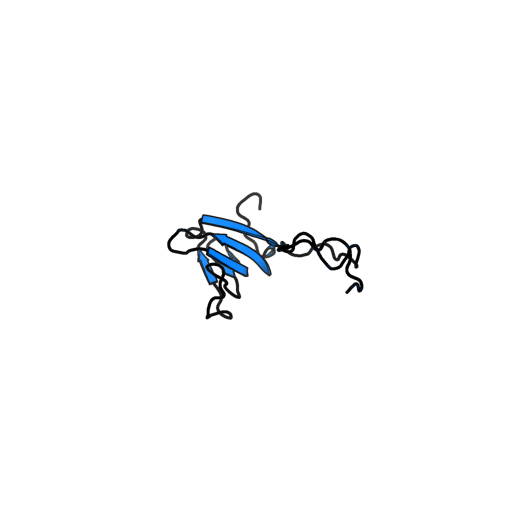AL A CA 15
ATOM 22264 C C . VAL A 1 15 ? 82.352 2.854 0.335 1.00 0.00 13 VAL A C 15
ATOM 22265 O O . VAL A 1 15 ? 81.201 2.487 0.179 1.00 0.00 13 VAL A O 15
ATOM 22278 N N . SER A 1 16 ? 82.641 4.026 0.850 1.00 0.00 14 SER A N 15
ATOM 22279 C CA . SER A 1 16 ? 81.559 5.004 1.165 1.00 0.00 14 SER A CA 15
ATOM 22280 C C . SER A 1 16 ? 81.779 6.285 0.366 1.00 0.00 14 SER A C 15
ATOM 22281 O O . SER A 1 16 ? 82.900 6.726 0.192 1.00 0.00 14 SER A O 15
ATOM 22289 N N . ILE A 1 17 ? 80.719 6.881 -0.120 1.00 0.00 15 ILE A N 15
ATOM 22290 C CA . ILE A 1 17 ? 80.870 8.056 -1.032 1.00 0.00 15 ILE A CA 15
ATOM 22291 C C . ILE A 1 17 ? 80.106 9.252 -0.471 1.00 0.00 15 ILE A C 15
ATOM 22292 O O . ILE A 1 17 ? 78.913 9.175 -0.230 1.00 0.00 15 ILE A O 15
ATOM 22308 N N . ALA A 1 18 ? 80.784 10.353 -0.264 1.00 0.00 16 ALA A N 15
ATOM 22309 C CA . ALA A 1 18 ? 80.090 11.599 0.168 1.00 0.00 16 ALA A CA 15
ATOM 22310 C C . ALA A 1 18 ? 79.863 12.498 -1.046 1.00 0.00 16 ALA A C 15
ATOM 22311 O O . ALA A 1 18 ? 80.796 13.051 -1.599 1.00 0.00 16 ALA A O 15
ATOM 22318 N N . CYS A 1 19 ? 78.632 12.640 -1.461 1.00 0.00 17 CYS A N 15
ATOM 22319 C CA . CYS A 1 19 ? 78.314 13.506 -2.636 1.00 0.00 17 CYS A CA 15
ATOM 22320 C C . CYS A 1 19 ? 77.861 14.884 -2.152 1.00 0.00 17 CYS A C 15
ATOM 22321 O O . CYS A 1 19 ? 77.571 15.070 -0.984 1.00 0.00 17 CYS A O 15
ATOM 22329 N N . ASP A 1 20 ? 77.797 15.848 -3.037 1.00 0.00 18 ASP A N 15
ATOM 22330 C CA . ASP A 1 20 ? 77.420 17.237 -2.617 1.00 0.00 18 ASP A CA 15
ATOM 22331 C C . ASP A 1 20 ? 76.019 17.237 -1.986 1.00 0.00 18 ASP A C 15
ATOM 22332 O O . ASP A 1 20 ? 75.339 16.229 -1.962 1.00 0.00 18 ASP A O 15
ATOM 22341 N N . GLU A 1 21 ? 75.591 18.365 -1.479 1.00 0.00 19 GLU A N 15
ATOM 22342 C CA . GLU A 1 21 ? 74.391 18.388 -0.575 1.00 0.00 19 GLU A CA 15
ATOM 22343 C C . GLU A 1 21 ? 73.166 17.748 -1.242 1.00 0.00 19 GLU A C 15
ATOM 22344 O O . GLU A 1 21 ? 72.378 17.089 -0.588 1.00 0.00 19 GLU A O 15
ATOM 22356 N N . VAL A 1 22 ? 73.000 17.935 -2.529 1.00 0.00 20 VAL A N 15
ATOM 22357 C CA . VAL A 1 22 ? 71.760 17.436 -3.208 1.00 0.00 20 VAL A CA 15
ATOM 22358 C C . VAL A 1 22 ? 71.822 15.911 -3.384 1.00 0.00 20 VAL A C 15
ATOM 22359 O O . VAL A 1 22 ? 70.801 15.251 -3.472 1.00 0.00 20 VAL A O 15
ATOM 22372 N N . LEU A 1 23 ? 73.006 15.353 -3.436 1.00 0.00 21 LEU A N 15
ATOM 22373 C CA . LEU A 1 23 ? 73.145 13.876 -3.618 1.00 0.00 21 LEU A CA 15
ATOM 22374 C C . LEU A 1 23 ? 73.192 13.142 -2.268 1.00 0.00 21 LEU A C 15
ATOM 22375 O O . LEU A 1 23 ? 72.978 11.946 -2.204 1.00 0.00 21 LEU A O 15
ATOM 22391 N N . GLY A 1 24 ? 73.468 13.846 -1.192 1.00 0.00 22 GLY A N 15
ATOM 22392 C CA . GLY A 1 24 ? 73.559 13.185 0.147 1.00 0.00 22 GLY A CA 15
ATOM 22393 C C . GLY A 1 24 ? 74.720 12.185 0.161 1.00 0.00 22 GLY A C 15
ATOM 22394 O O . GLY A 1 24 ? 75.720 12.373 -0.508 1.00 0.00 22 GLY A O 15
ATOM 22398 N N . VAL A 1 25 ? 74.593 11.123 0.921 1.00 0.00 23 VAL A N 15
ATOM 22399 C CA . VAL A 1 25 ? 75.716 10.135 1.039 1.00 0.00 23 VAL A CA 15
ATOM 22400 C C . VAL A 1 25 ? 75.187 8.717 0.841 1.00 0.00 23 VAL A C 15
ATOM 22401 O O . VAL A 1 25 ? 74.104 8.388 1.294 1.00 0.00 23 VAL A O 15
ATOM 22414 N N . PHE A 1 26 ? 75.941 7.877 0.175 1.00 0.00 24 PHE A N 15
ATOM 22415 C CA . PHE A 1 26 ? 75.560 6.435 0.096 1.00 0.00 24 PHE A CA 15
ATOM 22416 C C . PHE A 1 26 ? 76.780 5.546 0.362 1.00 0.00 24 PHE A C 15
ATOM 22417 O O . PHE A 1 26 ? 77.909 5.969 0.224 1.00 0.00 24 PHE A O 15
ATOM 22434 N N . GLN A 1 27 ? 76.545 4.320 0.742 1.00 0.00 25 GLN A N 15
ATOM 22435 C CA . GLN A 1 27 ? 77.663 3.348 0.930 1.00 0.00 25 GLN A CA 15
ATOM 22436 C C . GLN A 1 27 ? 77.257 1.995 0.343 1.00 0.00 25 GLN A C 15
ATOM 22437 O O . GLN A 1 27 ? 76.105 1.611 0.413 1.00 0.00 25 GLN A O 15
ATOM 22451 N N . GLY A 1 28 ? 78.188 1.275 -0.233 1.00 0.00 26 GLY A N 15
ATOM 22452 C CA . GLY A 1 28 ? 77.823 0.017 -0.954 1.00 0.00 26 GLY A CA 15
ATOM 22453 C C . GLY A 1 28 ? 79.083 -0.687 -1.454 1.00 0.00 26 GLY A C 15
ATOM 22454 O O . GLY A 1 28 ? 80.169 -0.137 -1.417 1.00 0.00 26 GLY A O 15
ATOM 22458 N N . LEU A 1 29 ? 78.940 -1.904 -1.917 1.00 0.00 27 LEU A N 15
ATOM 22459 C CA . LEU A 1 29 ? 80.096 -2.616 -2.538 1.00 0.00 27 LEU A CA 15
ATOM 22460 C C . LEU A 1 29 ? 80.138 -2.331 -4.039 1.00 0.00 27 LEU A C 15
ATOM 22461 O O . LEU A 1 29 ? 79.127 -2.360 -4.717 1.00 0.00 27 LEU A O 15
ATOM 22477 N N . ILE A 1 30 ? 81.306 -2.058 -4.553 1.00 0.00 28 ILE A N 15
ATOM 22478 C CA . ILE A 1 30 ? 81.440 -1.709 -6.002 1.00 0.00 28 ILE A CA 15
ATOM 22479 C C . ILE A 1 30 ? 81.106 -2.922 -6.878 1.00 0.00 28 ILE A C 15
ATOM 22480 O O . ILE A 1 30 ? 81.508 -4.033 -6.595 1.00 0.00 28 ILE A O 15
ATOM 22496 N N . LYS A 1 31 ? 80.367 -2.706 -7.936 1.00 0.00 29 LYS A N 15
ATOM 22497 C CA . LYS A 1 31 ? 80.145 -3.788 -8.941 1.00 0.00 29 LYS A CA 15
ATOM 22498 C C . LYS A 1 31 ? 80.902 -3.464 -10.233 1.00 0.00 29 LYS A C 15
ATOM 22499 O O . LYS A 1 31 ? 81.323 -4.350 -10.952 1.00 0.00 29 LYS A O 15
ATOM 22518 N N . GLN A 1 32 ? 81.074 -2.196 -10.528 1.00 0.00 30 GLN A N 15
ATOM 22519 C CA . GLN A 1 32 ? 81.802 -1.796 -11.773 1.00 0.00 30 GLN A CA 15
ATOM 22520 C C . GLN A 1 32 ? 82.466 -0.434 -11.560 1.00 0.00 30 GLN A C 15
ATOM 22521 O O . GLN A 1 32 ? 81.989 0.379 -10.791 1.00 0.00 30 GLN A O 15
ATOM 22535 N N . ILE A 1 33 ? 83.561 -0.179 -12.237 1.00 0.00 31 ILE A N 15
ATOM 22536 C CA . ILE A 1 33 ? 84.272 1.126 -12.062 1.00 0.00 31 ILE A CA 15
ATOM 22537 C C . ILE A 1 33 ? 84.781 1.630 -13.414 1.00 0.00 31 ILE A C 15
ATOM 22538 O O . ILE A 1 33 ? 85.277 0.871 -14.227 1.00 0.00 31 ILE A O 15
ATOM 22554 N N . SER A 1 34 ? 84.658 2.911 -13.650 1.00 0.00 32 SER A N 15
ATOM 22555 C CA . SER A 1 34 ? 85.245 3.521 -14.878 1.00 0.00 32 SER A CA 15
ATOM 22556 C C . SER A 1 34 ? 85.705 4.945 -14.568 1.00 0.00 32 SER A C 15
ATOM 22557 O O . SER A 1 34 ? 85.235 5.564 -13.633 1.00 0.00 32 SER A O 15
ATOM 22565 N N . ALA A 1 35 ? 86.611 5.472 -15.352 1.00 0.00 33 ALA A N 15
ATOM 22566 C CA . ALA A 1 35 ? 87.257 6.780 -14.999 1.00 0.00 33 ALA A CA 15
ATOM 22567 C C . ALA A 1 35 ? 86.208 7.882 -14.787 1.00 0.00 33 ALA A C 15
ATOM 22568 O O . ALA A 1 35 ? 86.460 8.855 -14.100 1.00 0.00 33 ALA A O 15
ATOM 22575 N N . GLU A 1 36 ? 85.041 7.738 -15.370 1.00 0.00 34 GLU A N 15
ATOM 22576 C CA . GLU A 1 36 ? 84.027 8.838 -15.313 1.00 0.00 34 GLU A CA 15
ATOM 22577 C C . GLU A 1 36 ? 83.079 8.657 -14.119 1.00 0.00 34 GLU A C 15
ATOM 22578 O O . GLU A 1 36 ? 82.522 9.618 -13.620 1.00 0.00 34 GLU A O 15
ATOM 22590 N N . GLU A 1 37 ? 82.891 7.441 -13.659 1.00 0.00 35 GLU A N 15
ATOM 22591 C CA . GLU A 1 37 ? 81.844 7.184 -12.620 1.00 0.00 35 GLU A CA 15
ATOM 22592 C C . GLU A 1 37 ? 82.160 5.911 -11.821 1.00 0.00 35 GLU A C 15
ATOM 22593 O O . GLU A 1 37 ? 82.892 5.050 -12.269 1.00 0.00 35 GLU A O 15
ATOM 22605 N N . ILE A 1 38 ? 81.607 5.800 -10.639 1.00 0.00 36 ILE A N 15
ATOM 22606 C CA . ILE A 1 38 ? 81.724 4.528 -9.857 1.00 0.00 36 ILE A CA 15
ATOM 22607 C C . ILE A 1 38 ? 80.340 3.883 -9.718 1.00 0.00 36 ILE A C 15
ATOM 22608 O O . ILE A 1 38 ? 79.355 4.570 -9.514 1.00 0.00 36 ILE A O 15
ATOM 22624 N N . THR A 1 39 ? 80.257 2.575 -9.824 1.00 0.00 37 THR A N 15
ATOM 22625 C CA . THR A 1 39 ? 78.925 1.896 -9.756 1.00 0.00 37 THR A CA 15
ATOM 22626 C C . THR A 1 39 ? 78.911 0.854 -8.631 1.00 0.00 37 THR A C 15
ATOM 22627 O O . THR A 1 39 ? 79.808 0.038 -8.523 1.00 0.00 37 THR A O 15
ATOM 22638 N N . ILE A 1 40 ? 77.895 0.877 -7.799 1.00 0.00 38 ILE A N 15
ATOM 22639 C CA . ILE A 1 40 ? 77.819 -0.091 -6.655 1.00 0.00 38 ILE A CA 15
ATOM 22640 C C . ILE A 1 40 ? 76.433 -0.745 -6.605 1.00 0.00 38 ILE A C 15
ATOM 22641 O O . ILE A 1 40 ? 75.515 -0.324 -7.284 1.00 0.00 38 ILE A O 15
ATOM 22657 N N . VAL A 1 41 ? 76.281 -1.768 -5.798 1.00 0.00 39 VAL A N 15
ATOM 22658 C CA . VAL A 1 41 ? 74.971 -2.497 -5.732 1.00 0.00 39 VAL A CA 15
ATOM 22659 C C . VAL A 1 41 ? 74.487 -2.609 -4.280 1.00 0.00 39 VAL A C 15
ATOM 22660 O O . VAL A 1 41 ? 75.244 -2.427 -3.348 1.00 0.00 39 VAL A O 15
ATOM 22673 N N . ARG A 1 42 ? 73.218 -2.910 -4.086 1.00 0.00 40 ARG A N 15
ATOM 22674 C CA . ARG A 1 42 ? 72.625 -2.930 -2.701 1.00 0.00 40 ARG A CA 15
ATOM 22675 C C . ARG A 1 42 ? 72.936 -1.627 -1.953 1.00 0.00 40 ARG A C 15
ATOM 22676 O O . ARG A 1 42 ? 73.405 -1.639 -0.830 1.00 0.00 40 ARG A O 15
ATOM 22697 N N . ALA A 1 43 ? 72.672 -0.510 -2.580 1.00 0.00 41 ALA A N 15
ATOM 22698 C CA . ALA A 1 43 ? 73.112 0.804 -2.013 1.00 0.00 41 ALA A CA 15
ATOM 22699 C C . ALA A 1 43 ? 72.355 1.147 -0.723 1.00 0.00 41 ALA A C 15
ATOM 22700 O O . ALA A 1 43 ? 71.167 0.904 -0.587 1.00 0.00 41 ALA A O 15
ATOM 22707 N N . PHE A 1 44 ? 73.052 1.718 0.220 1.00 0.00 42 PHE A N 15
ATOM 22708 C CA . PHE A 1 44 ? 72.388 2.315 1.414 1.00 0.00 42 PHE A CA 15
ATOM 22709 C C . PHE A 1 44 ? 72.593 3.831 1.389 1.00 0.00 42 PHE A C 15
ATOM 22710 O O . PHE A 1 44 ? 73.671 4.301 1.087 1.00 0.00 42 PHE A O 15
ATOM 22727 N N . ARG A 1 45 ? 71.575 4.593 1.703 1.00 0.00 43 ARG A N 15
ATOM 22728 C CA . ARG A 1 45 ? 71.689 6.082 1.613 1.00 0.00 43 ARG A CA 15
ATOM 22729 C C . ARG A 1 45 ? 71.097 6.733 2.864 1.00 0.00 43 ARG A C 15
ATOM 22730 O O . ARG A 1 45 ? 70.100 6.281 3.391 1.00 0.00 43 ARG A O 15
ATOM 22751 N N . ASN A 1 46 ? 71.709 7.790 3.346 1.00 0.00 44 ASN A N 15
ATOM 22752 C CA . ASN A 1 46 ? 71.179 8.502 4.562 1.00 0.00 44 ASN A CA 15
ATOM 22753 C C . ASN A 1 46 ? 70.962 7.522 5.727 1.00 0.00 44 ASN A C 15
ATOM 22754 O O . ASN A 1 46 ? 69.978 7.601 6.440 1.00 0.00 44 ASN A O 15
ATOM 22765 N N . GLY A 1 47 ? 71.876 6.603 5.918 1.00 0.00 45 GLY A N 15
ATOM 22766 C CA . GLY A 1 47 ? 71.790 5.670 7.085 1.00 0.00 45 GLY A CA 15
ATOM 22767 C C . GLY A 1 47 ? 70.517 4.815 7.014 1.00 0.00 45 GLY A C 15
ATOM 22768 O O . GLY A 1 47 ? 70.058 4.305 8.020 1.00 0.00 45 GLY A O 15
ATOM 22772 N N . VAL A 1 48 ? 69.944 4.656 5.843 1.00 0.00 46 VAL A N 15
ATOM 22773 C CA . VAL A 1 48 ? 68.777 3.733 5.690 1.00 0.00 46 VAL A CA 15
ATOM 22774 C C . VAL A 1 48 ? 68.855 3.018 4.323 1.00 0.00 46 VAL A C 15
ATOM 22775 O O . VAL A 1 48 ? 69.409 3.560 3.390 1.00 0.00 46 VAL A O 15
ATOM 22788 N N . PRO A 1 49 ? 68.302 1.820 4.237 1.00 0.00 47 PRO A N 15
ATOM 22789 C CA . PRO A 1 49 ? 68.438 1.024 2.992 1.00 0.00 47 PRO A CA 15
ATOM 22790 C C . PRO A 1 49 ? 67.540 1.604 1.894 1.00 0.00 47 PRO A C 15
ATOM 22791 O O . PRO A 1 49 ? 66.491 2.155 2.175 1.00 0.00 47 PRO A O 15
ATOM 22802 N N . LEU A 1 50 ? 67.942 1.484 0.648 1.00 0.00 48 LEU A N 15
ATOM 22803 C CA . LEU A 1 50 ? 67.038 1.892 -0.473 1.00 0.00 48 LEU A CA 15
ATOM 22804 C C . LEU A 1 50 ? 65.965 0.822 -0.692 1.00 0.00 48 LEU A C 15
ATOM 22805 O O . LEU A 1 50 ? 66.199 -0.353 -0.483 1.00 0.00 48 LEU A O 15
ATOM 22821 N N . ARG A 1 51 ? 64.789 1.226 -1.112 1.00 0.00 49 ARG A N 15
ATOM 22822 C CA . ARG A 1 51 ? 63.651 0.255 -1.238 1.00 0.00 49 ARG A CA 15
ATOM 22823 C C . ARG A 1 51 ? 64.024 -0.898 -2.177 1.00 0.00 49 ARG A C 15
ATOM 22824 O O . ARG A 1 51 ? 63.634 -2.032 -1.959 1.00 0.00 49 ARG A O 15
ATOM 22845 N N . LYS A 1 52 ? 64.773 -0.616 -3.216 1.00 0.00 50 LYS A N 15
ATOM 22846 C CA . LYS A 1 52 ? 65.197 -1.697 -4.157 1.00 0.00 50 LYS A CA 15
ATOM 22847 C C . LYS A 1 52 ? 66.615 -2.167 -3.819 1.00 0.00 50 LYS A C 15
ATOM 22848 O O . LYS A 1 52 ? 67.585 -1.485 -4.096 1.00 0.00 50 LYS A O 15
ATOM 22867 N N . GLN A 1 53 ? 66.736 -3.328 -3.223 1.00 0.00 51 GLN A N 15
ATOM 22868 C CA . GLN A 1 53 ? 68.092 -3.875 -2.896 1.00 0.00 51 GLN A CA 15
ATOM 22869 C C . GLN A 1 53 ? 68.877 -4.141 -4.183 1.00 0.00 51 GLN A C 15
ATOM 22870 O O . GLN A 1 53 ? 70.081 -3.972 -4.231 1.00 0.00 51 GLN A O 15
ATOM 22884 N N . ASN A 1 54 ? 68.196 -4.555 -5.223 1.00 0.00 52 ASN A N 15
ATOM 22885 C CA . ASN A 1 54 ? 68.892 -4.886 -6.505 1.00 0.00 52 ASN A CA 15
ATOM 22886 C C . ASN A 1 54 ? 69.099 -3.635 -7.377 1.00 0.00 52 ASN A C 15
ATOM 22887 O O . ASN A 1 54 ? 69.617 -3.732 -8.475 1.00 0.00 52 ASN A O 15
ATOM 22898 N N . ALA A 1 55 ? 68.706 -2.466 -6.909 1.00 0.00 53 ALA A N 15
ATOM 22899 C CA . ALA A 1 55 ? 68.860 -1.232 -7.746 1.00 0.00 53 ALA A CA 15
ATOM 22900 C C . ALA A 1 55 ? 70.330 -0.810 -7.792 1.00 0.00 53 ALA A C 15
ATOM 22901 O O . ALA A 1 55 ? 71.013 -0.805 -6.785 1.00 0.00 53 ALA A O 15
ATOM 22908 N N . GLU A 1 56 ? 70.815 -0.456 -8.957 1.00 0.00 54 GLU A N 15
ATOM 22909 C CA . GLU A 1 56 ? 72.248 -0.046 -9.087 1.00 0.00 54 GLU A CA 15
ATOM 22910 C C . GLU A 1 56 ? 72.398 1.473 -8.909 1.00 0.00 54 GLU A C 15
ATOM 22911 O O . GLU A 1 56 ? 71.605 2.247 -9.414 1.00 0.00 54 GLU A O 15
ATOM 22923 N N . VAL A 1 57 ? 73.411 1.895 -8.192 1.00 0.00 55 VAL A N 15
ATOM 22924 C CA . VAL A 1 57 ? 73.699 3.358 -8.071 1.00 0.00 55 VAL A CA 15
ATOM 22925 C C . VAL A 1 57 ? 74.940 3.699 -8.897 1.00 0.00 55 VAL A C 15
ATOM 22926 O O . VAL A 1 57 ? 76.004 3.154 -8.671 1.00 0.00 55 VAL A O 15
ATOM 22939 N N . VAL A 1 58 ? 74.811 4.591 -9.848 1.00 0.00 56 VAL A N 15
ATOM 22940 C CA . VAL A 1 58 ? 76.003 5.018 -10.642 1.00 0.00 56 VAL A CA 15
ATOM 22941 C C . VAL A 1 58 ? 76.166 6.533 -10.540 1.00 0.00 56 VAL A C 15
ATOM 22942 O O . VAL A 1 58 ? 75.343 7.291 -11.023 1.00 0.00 56 VAL A O 15
ATOM 22955 N N . LEU A 1 59 ? 77.222 6.972 -9.916 1.00 0.00 57 LEU A N 15
ATOM 22956 C CA . LEU A 1 59 ? 77.397 8.429 -9.648 1.00 0.00 57 LEU A CA 15
ATOM 22957 C C . LEU A 1 59 ? 78.773 8.900 -10.129 1.00 0.00 57 LEU A C 15
ATOM 22958 O O . LEU A 1 59 ? 79.776 8.254 -9.888 1.00 0.00 57 LEU A O 15
ATOM 22974 N N . LYS A 1 60 ? 78.820 10.019 -10.809 1.00 0.00 58 LYS A N 15
ATOM 22975 C CA . LYS A 1 60 ? 80.113 10.494 -11.401 1.00 0.00 58 LYS A CA 15
ATOM 22976 C C . LYS A 1 60 ? 81.030 11.059 -10.314 1.00 0.00 58 LYS A C 15
ATOM 22977 O O . LYS A 1 60 ? 80.590 11.750 -9.414 1.00 0.00 58 LYS A O 15
ATOM 22996 N N . CYS A 1 61 ? 82.307 10.765 -10.395 1.00 0.00 59 CYS A N 15
ATOM 22997 C CA . CYS A 1 61 ? 83.290 11.342 -9.418 1.00 0.00 59 CYS A CA 15
ATOM 22998 C C . CYS A 1 61 ? 83.212 12.876 -9.404 1.00 0.00 59 CYS A C 15
ATOM 22999 O O . CYS A 1 61 ? 83.436 13.507 -8.387 1.00 0.00 59 CYS A O 15
ATOM 23007 N N . THR A 1 62 ? 82.898 13.472 -10.529 1.00 0.00 60 THR A N 15
ATOM 23008 C CA . THR A 1 62 ? 82.820 14.967 -10.601 1.00 0.00 60 THR A CA 15
ATOM 23009 C C . THR A 1 62 ? 81.691 15.479 -9.701 1.00 0.00 60 THR A C 15
ATOM 23010 O O . THR A 1 62 ? 81.735 16.594 -9.214 1.00 0.00 60 THR A O 15
ATOM 23021 N N . ASP A 1 63 ? 80.684 14.670 -9.481 1.00 0.00 61 ASP A N 15
ATOM 23022 C CA . ASP A 1 63 ? 79.578 15.068 -8.556 1.00 0.00 61 ASP A CA 15
ATOM 23023 C C . ASP A 1 63 ? 79.908 14.640 -7.120 1.00 0.00 61 ASP A C 15
ATOM 23024 O O . ASP A 1 63 ? 79.386 15.193 -6.170 1.00 0.00 61 ASP A O 15
ATOM 23033 N N . ILE A 1 64 ? 80.768 13.661 -6.959 1.00 0.00 62 ILE A N 15
ATOM 23034 C CA . ILE A 1 64 ? 81.187 13.237 -5.585 1.00 0.00 62 ILE A CA 15
ATOM 23035 C C . ILE A 1 64 ? 82.265 14.189 -5.056 1.00 0.00 62 ILE A C 15
ATOM 23036 O O . ILE A 1 64 ? 83.095 14.673 -5.804 1.00 0.00 62 ILE A O 15
ATOM 23052 N N . ARG A 1 65 ? 82.254 14.457 -3.773 1.00 0.00 63 ARG A N 15
ATOM 23053 C CA . ARG A 1 65 ? 83.255 15.399 -3.186 1.00 0.00 63 ARG A CA 15
ATOM 23054 C C . ARG A 1 65 ? 84.388 14.622 -2.509 1.00 0.00 63 ARG A C 15
ATOM 23055 O O . ARG A 1 65 ? 85.509 15.095 -2.439 1.00 0.00 63 ARG A O 15
ATOM 23076 N N . SER A 1 66 ? 84.109 13.437 -2.013 1.00 0.00 64 SER A N 15
ATOM 23077 C CA . SER A 1 66 ? 85.184 12.631 -1.347 1.00 0.00 64 SER A CA 15
ATOM 23078 C C . SER A 1 66 ? 84.787 11.156 -1.270 1.00 0.00 64 SER A C 15
ATOM 23079 O O . SER A 1 66 ? 83.621 10.821 -1.203 1.00 0.00 64 SER A O 15
ATOM 23087 N N . ILE A 1 67 ? 85.758 10.271 -1.275 1.00 0.00 65 ILE A N 15
ATOM 23088 C CA . ILE A 1 67 ? 85.455 8.807 -1.214 1.00 0.00 65 ILE A CA 15
ATOM 23089 C C . ILE A 1 67 ? 86.449 8.108 -0.281 1.00 0.00 65 ILE A C 15
ATOM 23090 O O . ILE A 1 67 ? 87.596 8.503 -0.170 1.00 0.00 65 ILE A O 15
ATOM 23106 N N . ASP A 1 68 ? 86.009 7.071 0.387 1.00 0.00 66 ASP A N 15
ATOM 23107 C CA . ASP A 1 68 ? 86.918 6.309 1.297 1.00 0.00 66 ASP A CA 15
ATOM 23108 C C . ASP A 1 68 ? 86.669 4.802 1.164 1.00 0.00 66 ASP A C 15
ATOM 23109 O O . ASP A 1 68 ? 85.544 4.350 1.251 1.00 0.00 66 ASP A O 15
ATOM 23118 N N . LEU A 1 69 ? 87.707 4.026 0.954 1.00 0.00 67 LEU A N 15
ATOM 23119 C CA . LEU A 1 69 ? 87.544 2.538 0.953 1.00 0.00 67 LEU A CA 15
ATOM 23120 C C . LEU A 1 69 ? 87.415 2.031 2.393 1.00 0.00 67 LEU A C 15
ATOM 23121 O O . LEU A 1 69 ? 88.349 2.116 3.171 1.00 0.00 67 LEU A O 15
ATOM 23137 N N . ILE A 1 70 ? 86.267 1.508 2.750 1.00 0.00 68 ILE A N 15
ATOM 23138 C CA . ILE A 1 70 ? 86.067 0.995 4.144 1.00 0.00 68 ILE A CA 15
ATOM 23139 C C . ILE A 1 70 ? 86.801 -0.337 4.319 1.00 0.00 68 ILE A C 15
ATOM 23140 O O . ILE A 1 70 ? 87.549 -0.527 5.262 1.00 0.00 68 ILE A O 15
ATOM 23156 N N . GLU A 1 71 ? 86.587 -1.253 3.412 1.00 0.00 69 GLU A N 15
ATOM 23157 C CA . GLU A 1 71 ? 87.202 -2.608 3.534 1.00 0.00 69 GLU A CA 15
ATOM 23158 C C . GLU A 1 71 ? 87.742 -3.065 2.169 1.00 0.00 69 GLU A C 15
ATOM 23159 O O . GLU A 1 71 ? 86.980 -3.528 1.344 1.00 0.00 69 GLU A O 15
ATOM 23171 N N . PRO A 1 72 ? 89.039 -2.921 1.959 1.00 0.00 70 PRO A N 15
ATOM 23172 C CA . PRO A 1 72 ? 89.631 -3.345 0.666 1.00 0.00 70 PRO A CA 15
ATOM 23173 C C . PRO A 1 72 ? 89.519 -4.863 0.504 1.00 0.00 70 PRO A C 15
ATOM 23174 O O . PRO A 1 72 ? 89.843 -5.614 1.406 1.00 0.00 70 PRO A O 15
ATOM 23185 N N . ALA A 1 73 ? 89.061 -5.315 -0.639 1.00 0.00 71 ALA A N 15
ATOM 23186 C CA . ALA A 1 73 ? 88.945 -6.789 -0.877 1.00 0.00 71 ALA A CA 15
ATOM 23187 C C . ALA A 1 73 ? 90.337 -7.421 -0.959 1.00 0.00 71 ALA A C 15
ATOM 23188 O O . ALA A 1 73 ? 90.595 -8.451 -0.362 1.00 0.00 71 ALA A O 15
ATOM 23195 N N . LYS A 1 74 ? 91.231 -6.807 -1.694 1.00 0.00 72 LYS A N 15
ATOM 23196 C CA . LYS A 1 74 ? 92.621 -7.345 -1.806 1.00 0.00 72 LYS A CA 15
ATOM 23197 C C . LYS A 1 74 ? 93.631 -6.195 -1.846 1.00 0.00 72 LYS A C 15
ATOM 23198 O O . LYS A 1 74 ? 93.537 -5.307 -2.673 1.00 0.00 72 LYS A O 15
ATOM 23217 N N . GLN A 1 75 ? 94.594 -6.207 -0.956 1.00 0.00 73 GLN A N 15
ATOM 23218 C CA . GLN A 1 75 ? 95.641 -5.139 -0.957 1.00 0.00 73 GLN A CA 15
ATOM 23219 C C . GLN A 1 75 ? 97.037 -5.766 -0.901 1.00 0.00 73 GLN A C 15
ATOM 23220 O O . GLN A 1 75 ? 97.554 -6.050 0.165 1.00 0.00 73 GLN A O 15
ATOM 23234 N N . ASP A 1 76 ? 97.645 -5.984 -2.041 1.00 0.00 74 ASP A N 15
ATOM 23235 C CA . ASP A 1 76 ? 99.010 -6.602 -2.068 1.00 0.00 74 ASP A CA 15
ATOM 23236 C C . ASP A 1 76 ? 100.017 -5.697 -1.352 1.00 0.00 74 ASP A C 15
ATOM 23237 O O . ASP A 1 76 ? 100.886 -6.167 -0.640 1.00 0.00 74 ASP A O 15
ATOM 23246 N N . LEU A 1 77 ? 99.905 -4.405 -1.541 1.00 0.00 75 LEU A N 15
ATOM 23247 C CA . LEU A 1 77 ? 100.873 -3.458 -0.906 1.00 0.00 75 LEU A CA 15
ATOM 23248 C C . LEU A 1 77 ? 100.193 -2.685 0.228 1.00 0.00 75 LEU A C 15
ATOM 23249 O O . LEU A 1 77 ? 99.131 -2.118 0.051 1.00 0.00 75 LEU A O 15
ATOM 23265 N N . ASP A 1 78 ? 100.803 -2.662 1.390 1.00 0.00 76 ASP A N 15
ATOM 23266 C CA . ASP A 1 78 ? 100.190 -1.943 2.553 1.00 0.00 76 ASP A CA 15
ATOM 23267 C C . ASP A 1 78 ? 100.035 -0.448 2.241 1.00 0.00 76 ASP A C 15
ATOM 23268 O O . ASP A 1 78 ? 99.076 0.181 2.652 1.00 0.00 76 ASP A O 15
ATOM 23277 N N . GLY A 1 79 ? 100.972 0.119 1.521 1.00 0.00 77 GLY A N 15
ATOM 23278 C CA . GLY A 1 79 ? 100.877 1.563 1.151 1.00 0.00 77 GLY A CA 15
ATOM 23279 C C . GLY A 1 79 ? 102.148 1.988 0.412 1.00 0.00 77 GLY A C 15
ATOM 23280 O O . GLY A 1 79 ? 103.048 1.196 0.206 1.00 0.00 77 GLY A O 15
ATOM 23284 N N . HIS A 1 80 ? 102.221 3.234 0.012 1.00 0.00 78 HIS A N 15
ATOM 23285 C CA . HIS A 1 80 ? 103.436 3.730 -0.710 1.00 0.00 78 HIS A CA 15
ATOM 23286 C C . HIS A 1 80 ? 104.678 3.576 0.173 1.00 0.00 78 HIS A C 15
ATOM 23287 O O . HIS A 1 80 ? 105.734 3.190 -0.293 1.00 0.00 78 HIS A O 15
ATOM 23301 N N . THR A 1 81 ? 104.553 3.878 1.443 1.00 0.00 79 THR A N 15
ATOM 23302 C CA . THR A 1 81 ? 105.728 3.784 2.364 1.00 0.00 79 THR A CA 15
ATOM 23303 C C . THR A 1 81 ? 105.416 2.840 3.528 1.00 0.00 79 THR A C 15
ATOM 23304 O O . THR A 1 81 ? 104.269 2.537 3.801 1.00 0.00 79 THR A O 15
ATOM 23315 N N . ALA A 1 82 ? 106.433 2.377 4.213 1.00 0.00 80 ALA A N 15
ATOM 23316 C CA . ALA A 1 82 ? 106.212 1.453 5.370 1.00 0.00 80 ALA A CA 15
ATOM 23317 C C . ALA A 1 82 ? 105.660 2.234 6.577 1.00 0.00 80 ALA A C 15
ATOM 23318 O O . ALA A 1 82 ? 105.817 3.437 6.644 1.00 0.00 80 ALA A O 15
ATOM 23325 N N . PRO A 1 83 ? 105.025 1.534 7.502 1.00 0.00 81 PRO A N 15
ATOM 23326 C CA . PRO A 1 83 ? 104.462 2.216 8.695 1.00 0.00 81 PRO A CA 15
ATOM 23327 C C . PRO A 1 83 ? 105.589 2.831 9.545 1.00 0.00 81 PRO A C 15
ATOM 23328 O O . PRO A 1 83 ? 106.717 2.385 9.468 1.00 0.00 81 PRO A O 15
ATOM 23339 N N . PRO A 1 84 ? 105.262 3.844 10.338 1.00 0.00 82 PRO A N 15
ATOM 23340 C CA . PRO A 1 84 ? 106.289 4.503 11.195 1.00 0.00 82 PRO A CA 15
ATOM 23341 C C . PRO A 1 84 ? 107.107 3.473 12.012 1.00 0.00 82 PRO A C 15
ATOM 23342 O O . PRO A 1 84 ? 108.314 3.427 11.879 1.00 0.00 82 PRO A O 15
ATOM 23353 N N . PRO A 1 85 ? 106.442 2.675 12.831 1.00 0.00 83 PRO A N 15
ATOM 23354 C CA . PRO A 1 85 ? 107.172 1.661 13.638 1.00 0.00 83 PRO A CA 15
ATOM 23355 C C . PRO A 1 85 ? 107.911 0.679 12.724 1.00 0.00 83 PRO A C 15
ATOM 23356 O O . PRO A 1 85 ? 107.473 0.393 11.625 1.00 0.00 83 PRO A O 15
ATOM 23367 N N . VAL A 1 86 ? 109.029 0.165 13.175 1.00 0.00 84 VAL A N 15
ATOM 23368 C CA . VAL A 1 86 ? 109.829 -0.774 12.331 1.00 0.00 84 VAL A CA 15
ATOM 23369 C C . VAL A 1 86 ? 110.165 -2.046 13.121 1.00 0.00 84 VAL A C 15
ATOM 23370 O O . VAL A 1 86 ? 110.387 -2.002 14.318 1.00 0.00 84 VAL A O 15
ATOM 23383 N N . VAL A 1 87 ? 110.203 -3.174 12.455 1.00 0.00 85 VAL A N 15
ATOM 23384 C CA . VAL A 1 87 ? 110.508 -4.461 13.155 1.00 0.00 85 VAL A CA 15
ATOM 23385 C C . VAL A 1 87 ? 111.913 -4.942 12.774 1.00 0.00 85 VAL A C 15
ATOM 23386 O O . VAL A 1 87 ? 112.307 -4.880 11.624 1.00 0.00 85 VAL A O 15
ATOM 23399 N N . ASN A 1 88 ? 112.666 -5.419 13.735 1.00 0.00 86 ASN A N 15
ATOM 23400 C CA . ASN A 1 88 ? 114.059 -5.879 13.451 1.00 0.00 86 ASN A CA 15
ATOM 23401 C C . ASN A 1 88 ? 114.043 -7.295 12.869 1.00 0.00 86 ASN A C 15
ATOM 23402 O O . ASN A 1 88 ? 113.394 -8.183 13.388 1.00 0.00 86 ASN A O 15
ATOM 23413 N N . LYS A 1 89 ? 114.758 -7.511 11.786 1.00 0.00 87 LYS A N 15
ATOM 23414 C CA . LYS A 1 89 ? 114.791 -8.865 11.134 1.00 0.00 87 LYS A CA 15
ATOM 23415 C C . LYS A 1 89 ? 113.360 -9.370 10.843 1.00 0.00 87 LYS A C 15
ATOM 23416 O O . LYS A 1 89 ? 112.978 -10.428 11.308 1.00 0.00 87 LYS A O 15
ATOM 23435 N N . PRO A 1 90 ? 112.601 -8.602 10.080 1.00 0.00 88 PRO A N 15
ATOM 23436 C CA . PRO A 1 90 ? 111.221 -9.029 9.732 1.00 0.00 88 PRO A CA 15
ATOM 23437 C C . PRO A 1 90 ? 111.257 -10.290 8.864 1.00 0.00 88 PRO A C 15
ATOM 23438 O O . PRO A 1 90 ? 112.155 -10.475 8.063 1.00 0.00 88 PRO A O 15
ATOM 23449 N N . THR A 1 91 ? 110.285 -11.155 9.021 1.00 0.00 89 THR A N 15
ATOM 23450 C CA . THR A 1 91 ? 110.224 -12.389 8.173 1.00 0.00 89 THR A CA 15
ATOM 23451 C C . THR A 1 91 ? 109.914 -12.012 6.713 1.00 0.00 89 THR A C 15
ATOM 23452 O O . THR A 1 91 ? 109.254 -11.020 6.471 1.00 0.00 89 THR A O 15
ATOM 23463 N N . PRO A 1 92 ? 110.394 -12.807 5.771 1.00 0.00 90 PRO A N 15
ATOM 23464 C CA . PRO A 1 92 ? 110.150 -12.498 4.337 1.00 0.00 90 PRO A CA 15
ATOM 23465 C C . PRO A 1 92 ? 108.647 -12.473 4.042 1.00 0.00 90 PRO A C 15
ATOM 23466 O O . PRO A 1 92 ? 108.178 -11.693 3.233 1.00 0.00 90 PRO A O 15
ATOM 23477 N N . VAL A 1 93 ? 107.893 -13.324 4.695 1.00 0.00 91 VAL A N 15
ATOM 23478 C CA . VAL A 1 93 ? 106.408 -13.316 4.516 1.00 0.00 91 VAL A CA 15
ATOM 23479 C C . VAL A 1 93 ? 105.720 -13.243 5.883 1.00 0.00 91 VAL A C 15
ATOM 23480 O O . VAL A 1 93 ? 106.044 -13.991 6.787 1.00 0.00 91 VAL A O 15
ATOM 23493 N N . LYS A 1 94 ? 104.775 -12.346 6.035 1.00 0.00 92 LYS A N 15
ATOM 23494 C CA . LYS A 1 94 ? 104.047 -12.226 7.335 1.00 0.00 92 LYS A CA 15
ATOM 23495 C C . LYS A 1 94 ? 102.727 -13.000 7.277 1.00 0.00 92 LYS A C 15
ATOM 23496 O O . LYS A 1 94 ? 102.537 -13.970 7.989 1.00 0.00 92 LYS A O 15
ATOM 23515 N N . LEU A 1 95 ? 101.817 -12.576 6.434 1.00 0.00 93 LEU A N 15
ATOM 23516 C CA . LEU A 1 95 ? 100.493 -13.262 6.335 1.00 0.00 93 LEU A CA 15
ATOM 23517 C C . LEU A 1 95 ? 100.474 -14.207 5.120 1.00 0.00 93 LEU A C 15
ATOM 23518 O O . LEU A 1 95 ? 101.308 -14.088 4.245 1.00 0.00 93 LEU A O 15
ATOM 23534 N N . PRO A 1 96 ? 99.521 -15.128 5.092 1.00 0.00 94 PRO A N 15
ATOM 23535 C CA . PRO A 1 96 ? 99.429 -16.075 3.947 1.00 0.00 94 PRO A CA 15
ATOM 23536 C C . PRO A 1 96 ? 99.246 -15.313 2.629 1.00 0.00 94 PRO A C 15
ATOM 23537 O O . PRO A 1 96 ? 98.649 -14.253 2.595 1.00 0.00 94 PRO A O 15
ATOM 23548 N N . HIS A 1 97 ? 99.758 -15.851 1.550 1.00 0.00 95 HIS A N 15
ATOM 23549 C CA . HIS A 1 97 ? 99.633 -15.166 0.228 1.00 0.00 95 HIS A CA 15
ATOM 23550 C C . HIS A 1 97 ? 98.747 -15.987 -0.713 1.00 0.00 95 HIS A C 15
ATOM 23551 O O . HIS A 1 97 ? 98.385 -17.111 -0.413 1.00 0.00 95 HIS A O 15
ATOM 23565 N N . PHE A 1 98 ? 98.398 -15.430 -1.848 1.00 0.00 96 PHE A N 15
ATOM 23566 C CA . PHE A 1 98 ? 97.533 -16.165 -2.819 1.00 0.00 96 PHE A CA 15
ATOM 23567 C C . PHE A 1 98 ? 98.309 -16.452 -4.108 1.00 0.00 96 PHE A C 15
ATOM 23568 O O . PHE A 1 98 ? 99.180 -15.696 -4.497 1.00 0.00 96 PHE A O 15
ATOM 23585 N N . SER A 1 99 ? 97.996 -17.541 -4.767 1.00 0.00 97 SER A N 15
ATOM 23586 C CA . SER A 1 99 ? 98.722 -17.900 -6.030 1.00 0.00 97 SER A CA 15
ATOM 23587 C C . SER A 1 99 ? 98.568 -16.786 -7.070 1.00 0.00 97 SER A C 15
ATOM 23588 O O . SER A 1 99 ? 99.471 -16.515 -7.838 1.00 0.00 97 SER A O 15
ATOM 23596 N N . ASN A 1 100 ? 97.424 -16.139 -7.101 1.00 0.00 98 ASN A N 15
ATOM 23597 C CA . ASN A 1 100 ? 97.184 -15.031 -8.089 1.00 0.00 98 ASN A CA 15
ATOM 23598 C C . ASN A 1 100 ? 97.443 -15.516 -9.522 1.00 0.00 98 ASN A C 15
ATOM 23599 O O . ASN A 1 100 ? 98.082 -14.840 -10.307 1.00 0.00 98 ASN A O 15
ATOM 23610 N N . ILE A 1 101 ? 96.949 -16.682 -9.859 1.00 0.00 99 ILE A N 15
ATOM 23611 C CA . ILE A 1 101 ? 97.174 -17.233 -11.234 1.00 0.00 99 ILE A CA 15
ATOM 23612 C C . ILE A 1 101 ? 96.602 -16.282 -12.296 1.00 0.00 99 ILE A C 15
ATOM 23613 O O . ILE A 1 101 ? 97.078 -16.235 -13.415 1.00 0.00 99 ILE A O 15
ATOM 23629 N N . LEU A 1 102 ? 95.588 -15.529 -11.945 1.00 0.00 100 LEU A N 15
ATOM 23630 C CA . LEU A 1 102 ? 94.984 -14.568 -12.923 1.00 0.00 100 LEU A CA 15
ATOM 23631 C C . LEU A 1 102 ? 96.019 -13.521 -13.342 1.00 0.00 100 LEU A C 15
ATOM 23632 O O . LEU A 1 102 ? 96.034 -13.072 -14.474 1.00 0.00 100 LEU A O 15
ATOM 23648 N N . GLY A 1 103 ? 96.884 -13.134 -12.435 1.00 0.00 101 GLY A N 15
ATOM 23649 C CA . GLY A 1 103 ? 97.926 -12.116 -12.766 1.00 0.00 101 GLY A CA 15
ATOM 23650 C C . GLY A 1 103 ? 99.043 -12.773 -13.579 1.00 0.00 101 GLY A C 15
ATOM 23651 O O . GLY A 1 103 ? 98.767 -13.764 -14.236 1.00 0.00 101 GLY A O 15
ATOM 23656 N N . GLY A 1 1 ? 88.044 15.876 -7.007 1.00 0.00 -1 GLY A N 16
ATOM 23657 C CA . GLY A 1 1 ? 88.314 14.430 -6.765 1.00 0.00 -1 GLY A CA 16
ATOM 23658 C C . GLY A 1 1 ? 89.744 14.257 -6.251 1.00 0.00 -1 GLY A C 16
ATOM 23659 O O . GLY A 1 1 ? 90.697 14.365 -7.000 1.00 0.00 -1 GLY A O 16
ATOM 23665 N N . ALA A 1 2 ? 89.896 13.987 -4.976 1.00 0.00 0 ALA A N 16
ATOM 23666 C CA . ALA A 1 2 ? 91.266 13.798 -4.400 1.00 0.00 0 ALA A CA 16
ATOM 23667 C C . ALA A 1 2 ? 91.955 12.603 -5.062 1.00 0.00 0 ALA A C 16
ATOM 23668 O O . ALA A 1 2 ? 93.162 12.584 -5.224 1.00 0.00 0 ALA A O 16
ATOM 23675 N N . MET A 1 3 ? 91.193 11.608 -5.445 1.00 0.00 1 MET A N 16
ATOM 23676 C CA . MET A 1 3 ? 91.786 10.409 -6.113 1.00 0.00 1 MET A CA 16
ATOM 23677 C C . MET A 1 3 ? 90.770 9.800 -7.085 1.00 0.00 1 MET A C 16
ATOM 23678 O O . MET A 1 3 ? 89.574 9.952 -6.917 1.00 0.00 1 MET A O 16
ATOM 23692 N N . GLY A 1 4 ? 91.243 9.115 -8.097 1.00 0.00 2 GLY A N 16
ATOM 23693 C CA . GLY A 1 4 ? 90.317 8.511 -9.102 1.00 0.00 2 GLY A CA 16
ATOM 23694 C C . GLY A 1 4 ? 90.631 7.015 -9.264 1.00 0.00 2 GLY A C 16
ATOM 23695 O O . GLY A 1 4 ? 91.256 6.629 -10.233 1.00 0.00 2 GLY A O 16
ATOM 23699 N N . PRO A 1 5 ? 90.192 6.203 -8.317 1.00 0.00 3 PRO A N 16
ATOM 23700 C CA . PRO A 1 5 ? 90.402 4.737 -8.438 1.00 0.00 3 PRO A CA 16
ATOM 23701 C C . PRO A 1 5 ? 89.684 4.202 -9.681 1.00 0.00 3 PRO A C 16
ATOM 23702 O O . PRO A 1 5 ? 88.535 4.522 -9.926 1.00 0.00 3 PRO A O 16
ATOM 23713 N N . THR A 1 6 ? 90.355 3.392 -10.464 1.00 0.00 4 THR A N 16
ATOM 23714 C CA . THR A 1 6 ? 89.707 2.799 -11.676 1.00 0.00 4 THR A CA 16
ATOM 23715 C C . THR A 1 6 ? 90.246 1.387 -11.956 1.00 0.00 4 THR A C 16
ATOM 23716 O O . THR A 1 6 ? 90.081 0.868 -13.046 1.00 0.00 4 THR A O 16
ATOM 23727 N N . ASP A 1 7 ? 90.885 0.763 -10.990 1.00 0.00 5 ASP A N 16
ATOM 23728 C CA . ASP A 1 7 ? 91.421 -0.616 -11.206 1.00 0.00 5 ASP A CA 16
ATOM 23729 C C . ASP A 1 7 ? 90.303 -1.650 -11.049 1.00 0.00 5 ASP A C 16
ATOM 23730 O O . ASP A 1 7 ? 89.444 -1.519 -10.195 1.00 0.00 5 ASP A O 16
ATOM 23739 N N . GLN A 1 8 ? 90.309 -2.674 -11.866 1.00 0.00 6 GLN A N 16
ATOM 23740 C CA . GLN A 1 8 ? 89.311 -3.781 -11.702 1.00 0.00 6 GLN A CA 16
ATOM 23741 C C . GLN A 1 8 ? 89.550 -4.555 -10.398 1.00 0.00 6 GLN A C 16
ATOM 23742 O O . GLN A 1 8 ? 88.705 -5.319 -9.965 1.00 0.00 6 GLN A O 16
ATOM 23756 N N . ASP A 1 9 ? 90.685 -4.365 -9.776 1.00 0.00 7 ASP A N 16
ATOM 23757 C CA . ASP A 1 9 ? 90.972 -5.069 -8.486 1.00 0.00 7 ASP A CA 16
ATOM 23758 C C . ASP A 1 9 ? 90.030 -4.564 -7.389 1.00 0.00 7 ASP A C 16
ATOM 23759 O O . ASP A 1 9 ? 89.741 -5.275 -6.442 1.00 0.00 7 ASP A O 16
ATOM 23768 N N . TRP A 1 10 ? 89.551 -3.345 -7.507 1.00 0.00 8 TRP A N 16
ATOM 23769 C CA . TRP A 1 10 ? 88.651 -2.785 -6.452 1.00 0.00 8 TRP A CA 16
ATOM 23770 C C . TRP A 1 10 ? 87.236 -3.363 -6.564 1.00 0.00 8 TRP A C 16
ATOM 23771 O O . TRP A 1 10 ? 86.446 -3.225 -5.652 1.00 0.00 8 TRP A O 16
ATOM 23792 N N . ILE A 1 11 ? 86.894 -4.011 -7.657 1.00 0.00 9 ILE A N 16
ATOM 23793 C CA . ILE A 1 11 ? 85.475 -4.469 -7.840 1.00 0.00 9 ILE A CA 16
ATOM 23794 C C . ILE A 1 11 ? 85.060 -5.376 -6.668 1.00 0.00 9 ILE A C 16
ATOM 23795 O O . ILE A 1 11 ? 85.771 -6.290 -6.295 1.00 0.00 9 ILE A O 16
ATOM 23811 N N . GLY A 1 12 ? 83.911 -5.116 -6.095 1.00 0.00 10 GLY A N 16
ATOM 23812 C CA . GLY A 1 12 ? 83.439 -5.924 -4.931 1.00 0.00 10 GLY A CA 16
ATOM 23813 C C . GLY A 1 12 ? 84.012 -5.408 -3.599 1.00 0.00 10 GLY A C 16
ATOM 23814 O O . GLY A 1 12 ? 83.708 -5.957 -2.555 1.00 0.00 10 GLY A O 16
ATOM 23818 N N . CYS A 1 13 ? 84.833 -4.369 -3.609 1.00 0.00 11 CYS A N 16
ATOM 23819 C CA . CYS A 1 13 ? 85.365 -3.832 -2.309 1.00 0.00 11 CYS A CA 16
ATOM 23820 C C . CYS A 1 13 ? 84.339 -2.882 -1.660 1.00 0.00 11 CYS A C 16
ATOM 23821 O O . CYS A 1 13 ? 83.509 -2.307 -2.338 1.00 0.00 11 CYS A O 16
ATOM 23829 N N . ALA A 1 14 ? 84.398 -2.725 -0.361 1.00 0.00 12 ALA A N 16
ATOM 23830 C CA . ALA A 1 14 ? 83.372 -1.901 0.350 1.00 0.00 12 ALA A CA 16
ATOM 23831 C C . ALA A 1 14 ? 83.828 -0.442 0.430 1.00 0.00 12 ALA A C 16
ATOM 23832 O O . ALA A 1 14 ? 84.863 -0.148 0.997 1.00 0.00 12 ALA A O 16
ATOM 23839 N N . VAL A 1 15 ? 83.064 0.469 -0.127 1.00 0.00 13 VAL A N 16
ATOM 23840 C CA . VAL A 1 15 ? 83.475 1.908 -0.114 1.00 0.00 13 VAL A CA 16
ATOM 23841 C C . VAL A 1 15 ? 82.286 2.807 0.246 1.00 0.00 13 VAL A C 16
ATOM 23842 O O . VAL A 1 15 ? 81.140 2.412 0.132 1.00 0.00 13 VAL A O 16
ATOM 23855 N N . SER A 1 16 ? 82.562 4.014 0.678 1.00 0.00 14 SER A N 16
ATOM 23856 C CA . SER A 1 16 ? 81.468 4.985 0.971 1.00 0.00 14 SER A CA 16
ATOM 23857 C C . SER A 1 16 ? 81.702 6.271 0.184 1.00 0.00 14 SER A C 16
ATOM 23858 O O . SER A 1 16 ? 82.825 6.718 0.038 1.00 0.00 14 SER A O 16
ATOM 23866 N N . ILE A 1 17 ? 80.651 6.867 -0.322 1.00 0.00 15 ILE A N 16
ATOM 23867 C CA . ILE A 1 17 ? 80.816 8.044 -1.228 1.00 0.00 15 ILE A CA 16
ATOM 23868 C C . ILE A 1 17 ? 80.069 9.249 -0.660 1.00 0.00 15 ILE A C 16
ATOM 23869 O O . ILE A 1 17 ? 78.875 9.190 -0.427 1.00 0.00 15 ILE A O 16
ATOM 23885 N N . ALA A 1 18 ? 80.766 10.334 -0.440 1.00 0.00 16 ALA A N 16
ATOM 23886 C CA . ALA A 1 18 ? 80.097 11.580 0.033 1.00 0.00 16 ALA A CA 16
ATOM 23887 C C . ALA A 1 18 ? 79.850 12.508 -1.156 1.00 0.00 16 ALA A C 16
ATOM 23888 O O . ALA A 1 18 ? 80.775 13.064 -1.722 1.00 0.00 16 ALA A O 16
ATOM 23895 N N . CYS A 1 19 ? 78.610 12.669 -1.535 1.00 0.00 17 CYS A N 16
ATOM 23896 C CA . CYS A 1 19 ? 78.266 13.581 -2.667 1.00 0.00 17 CYS A CA 16
ATOM 23897 C C . CYS A 1 19 ? 77.831 14.938 -2.116 1.00 0.00 17 CYS A C 16
ATOM 23898 O O . CYS A 1 19 ? 77.575 15.079 -0.934 1.00 0.00 17 CYS A O 16
ATOM 23906 N N . ASP A 1 20 ? 77.746 15.940 -2.960 1.00 0.00 18 ASP A N 16
ATOM 23907 C CA . ASP A 1 20 ? 77.336 17.304 -2.483 1.00 0.00 18 ASP A CA 16
ATOM 23908 C C . ASP A 1 20 ? 75.963 17.236 -1.795 1.00 0.00 18 ASP A C 16
ATOM 23909 O O . ASP A 1 20 ? 75.260 16.250 -1.890 1.00 0.00 18 ASP A O 16
ATOM 23918 N N . GLU A 1 21 ? 75.586 18.283 -1.106 1.00 0.00 19 GLU A N 16
ATOM 23919 C CA . GLU A 1 21 ? 74.428 18.196 -0.152 1.00 0.00 19 GLU A CA 16
ATOM 23920 C C . GLU A 1 21 ? 73.163 17.672 -0.843 1.00 0.00 19 GLU A C 16
ATOM 23921 O O . GLU A 1 21 ? 72.369 16.974 -0.236 1.00 0.00 19 GLU A O 16
ATOM 23933 N N . VAL A 1 22 ? 72.969 17.997 -2.098 1.00 0.00 20 VAL A N 16
ATOM 23934 C CA . VAL A 1 22 ? 71.716 17.570 -2.801 1.00 0.00 20 VAL A CA 16
ATOM 23935 C C . VAL A 1 22 ? 71.777 16.069 -3.125 1.00 0.00 20 VAL A C 16
ATOM 23936 O O . VAL A 1 22 ? 70.757 15.418 -3.260 1.00 0.00 20 VAL A O 16
ATOM 23949 N N . LEU A 1 23 ? 72.962 15.522 -3.249 1.00 0.00 21 LEU A N 16
ATOM 23950 C CA . LEU A 1 23 ? 73.101 14.062 -3.533 1.00 0.00 21 LEU A CA 16
ATOM 23951 C C . LEU A 1 23 ? 73.189 13.243 -2.233 1.00 0.00 21 LEU A C 16
ATOM 23952 O O . LEU A 1 23 ? 72.997 12.041 -2.243 1.00 0.00 21 LEU A O 16
ATOM 23968 N N . GLY A 1 24 ? 73.478 13.881 -1.119 1.00 0.00 22 GLY A N 16
ATOM 23969 C CA . GLY A 1 24 ? 73.564 13.144 0.179 1.00 0.00 22 GLY A CA 16
ATOM 23970 C C . GLY A 1 24 ? 74.723 12.142 0.145 1.00 0.00 22 GLY A C 16
ATOM 23971 O O . GLY A 1 24 ? 75.696 12.324 -0.565 1.00 0.00 22 GLY A O 16
ATOM 23975 N N . VAL A 1 25 ? 74.623 11.084 0.913 1.00 0.00 23 VAL A N 16
ATOM 23976 C CA . VAL A 1 25 ? 75.748 10.097 0.999 1.00 0.00 23 VAL A CA 16
ATOM 23977 C C . VAL A 1 25 ? 75.208 8.676 0.828 1.00 0.00 23 VAL A C 16
ATOM 23978 O O . VAL A 1 25 ? 74.171 8.337 1.371 1.00 0.00 23 VAL A O 16
ATOM 23991 N N . PHE A 1 26 ? 75.905 7.847 0.084 1.00 0.00 24 PHE A N 16
ATOM 23992 C CA . PHE A 1 26 ? 75.499 6.412 -0.010 1.00 0.00 24 PHE A CA 16
ATOM 23993 C C . PHE A 1 26 ? 76.704 5.500 0.240 1.00 0.00 24 PHE A C 16
ATOM 23994 O O . PHE A 1 26 ? 77.840 5.903 0.092 1.00 0.00 24 PHE A O 16
ATOM 24011 N N . GLN A 1 27 ? 76.451 4.275 0.617 1.00 0.00 25 GLN A N 16
ATOM 24012 C CA . GLN A 1 27 ? 77.555 3.290 0.813 1.00 0.00 25 GLN A CA 16
ATOM 24013 C C . GLN A 1 27 ? 77.157 1.951 0.189 1.00 0.00 25 GLN A C 16
ATOM 24014 O O . GLN A 1 27 ? 75.993 1.589 0.183 1.00 0.00 25 GLN A O 16
ATOM 24028 N N . GLY A 1 28 ? 78.109 1.220 -0.338 1.00 0.00 26 GLY A N 16
ATOM 24029 C CA . GLY A 1 28 ? 77.775 -0.052 -1.048 1.00 0.00 26 GLY A CA 16
ATOM 24030 C C . GLY A 1 28 ? 79.058 -0.757 -1.485 1.00 0.00 26 GLY A C 16
ATOM 24031 O O . GLY A 1 28 ? 80.139 -0.200 -1.414 1.00 0.00 26 GLY A O 16
ATOM 24035 N N . LEU A 1 29 ? 78.942 -1.983 -1.931 1.00 0.00 27 LEU A N 16
ATOM 24036 C CA . LEU A 1 29 ? 80.116 -2.682 -2.531 1.00 0.00 27 LEU A CA 16
ATOM 24037 C C . LEU A 1 29 ? 80.171 -2.418 -4.036 1.00 0.00 27 LEU A C 16
ATOM 24038 O O . LEU A 1 29 ? 79.171 -2.476 -4.726 1.00 0.00 27 LEU A O 16
ATOM 24054 N N . ILE A 1 30 ? 81.341 -2.130 -4.539 1.00 0.00 28 ILE A N 16
ATOM 24055 C CA . ILE A 1 30 ? 81.486 -1.771 -5.987 1.00 0.00 28 ILE A CA 16
ATOM 24056 C C . ILE A 1 30 ? 81.180 -2.984 -6.874 1.00 0.00 28 ILE A C 16
ATOM 24057 O O . ILE A 1 30 ? 81.593 -4.092 -6.593 1.00 0.00 28 ILE A O 16
ATOM 24073 N N . LYS A 1 31 ? 80.449 -2.772 -7.941 1.00 0.00 29 LYS A N 16
ATOM 24074 C CA . LYS A 1 31 ? 80.261 -3.848 -8.959 1.00 0.00 29 LYS A CA 16
ATOM 24075 C C . LYS A 1 31 ? 81.073 -3.529 -10.219 1.00 0.00 29 LYS A C 16
ATOM 24076 O O . LYS A 1 31 ? 81.479 -4.420 -10.942 1.00 0.00 29 LYS A O 16
ATOM 24095 N N . GLN A 1 32 ? 81.310 -2.264 -10.482 1.00 0.00 30 GLN A N 16
ATOM 24096 C CA . GLN A 1 32 ? 82.092 -1.879 -11.697 1.00 0.00 30 GLN A CA 16
ATOM 24097 C C . GLN A 1 32 ? 82.679 -0.479 -11.514 1.00 0.00 30 GLN A C 16
ATOM 24098 O O . GLN A 1 32 ? 82.116 0.349 -10.823 1.00 0.00 30 GLN A O 16
ATOM 24112 N N . ILE A 1 33 ? 83.807 -0.210 -12.128 1.00 0.00 31 ILE A N 16
ATOM 24113 C CA . ILE A 1 33 ? 84.465 1.121 -11.950 1.00 0.00 31 ILE A CA 16
ATOM 24114 C C . ILE A 1 33 ? 85.015 1.617 -13.290 1.00 0.00 31 ILE A C 16
ATOM 24115 O O . ILE A 1 33 ? 85.588 0.865 -14.057 1.00 0.00 31 ILE A O 16
ATOM 24131 N N . SER A 1 34 ? 84.838 2.883 -13.567 1.00 0.00 32 SER A N 16
ATOM 24132 C CA . SER A 1 34 ? 85.446 3.488 -14.788 1.00 0.00 32 SER A CA 16
ATOM 24133 C C . SER A 1 34 ? 85.825 4.941 -14.501 1.00 0.00 32 SER A C 16
ATOM 24134 O O . SER A 1 34 ? 85.287 5.563 -13.606 1.00 0.00 32 SER A O 16
ATOM 24142 N N . ALA A 1 35 ? 86.739 5.487 -15.261 1.00 0.00 33 ALA A N 16
ATOM 24143 C CA . ALA A 1 35 ? 87.310 6.834 -14.921 1.00 0.00 33 ALA A CA 16
ATOM 24144 C C . ALA A 1 35 ? 86.204 7.892 -14.787 1.00 0.00 33 ALA A C 16
ATOM 24145 O O . ALA A 1 35 ? 86.384 8.896 -14.121 1.00 0.00 33 ALA A O 16
ATOM 24152 N N . GLU A 1 36 ? 85.069 7.678 -15.410 1.00 0.00 34 GLU A N 16
ATOM 24153 C CA . GLU A 1 36 ? 84.006 8.731 -15.426 1.00 0.00 34 GLU A CA 16
ATOM 24154 C C . GLU A 1 36 ? 83.025 8.545 -14.261 1.00 0.00 34 GLU A C 16
ATOM 24155 O O . GLU A 1 36 ? 82.407 9.495 -13.813 1.00 0.00 34 GLU A O 16
ATOM 24167 N N . GLU A 1 37 ? 82.875 7.337 -13.766 1.00 0.00 35 GLU A N 16
ATOM 24168 C CA . GLU A 1 37 ? 81.814 7.068 -12.744 1.00 0.00 35 GLU A CA 16
ATOM 24169 C C . GLU A 1 37 ? 82.160 5.836 -11.899 1.00 0.00 35 GLU A C 16
ATOM 24170 O O . GLU A 1 37 ? 82.938 4.992 -12.301 1.00 0.00 35 GLU A O 16
ATOM 24182 N N . ILE A 1 38 ? 81.582 5.736 -10.727 1.00 0.00 36 ILE A N 16
ATOM 24183 C CA . ILE A 1 38 ? 81.724 4.492 -9.908 1.00 0.00 36 ILE A CA 16
ATOM 24184 C C . ILE A 1 38 ? 80.359 3.804 -9.784 1.00 0.00 36 ILE A C 16
ATOM 24185 O O . ILE A 1 38 ? 79.348 4.462 -9.610 1.00 0.00 36 ILE A O 16
ATOM 24201 N N . THR A 1 39 ? 80.320 2.492 -9.873 1.00 0.00 37 THR A N 16
ATOM 24202 C CA . THR A 1 39 ? 79.009 1.772 -9.823 1.00 0.00 37 THR A CA 16
ATOM 24203 C C . THR A 1 39 ? 78.996 0.760 -8.669 1.00 0.00 37 THR A C 16
ATOM 24204 O O . THR A 1 39 ? 79.908 -0.033 -8.524 1.00 0.00 37 THR A O 16
ATOM 24215 N N . ILE A 1 40 ? 77.965 0.781 -7.859 1.00 0.00 38 ILE A N 16
ATOM 24216 C CA . ILE A 1 40 ? 77.890 -0.154 -6.685 1.00 0.00 38 ILE A CA 16
ATOM 24217 C C . ILE A 1 40 ? 76.505 -0.809 -6.610 1.00 0.00 38 ILE A C 16
ATOM 24218 O O . ILE A 1 40 ? 75.596 -0.441 -7.328 1.00 0.00 38 ILE A O 16
ATOM 24234 N N . VAL A 1 41 ? 76.347 -1.773 -5.737 1.00 0.00 39 VAL A N 16
ATOM 24235 C CA . VAL A 1 41 ? 75.049 -2.517 -5.643 1.00 0.00 39 VAL A CA 16
ATOM 24236 C C . VAL A 1 41 ? 74.524 -2.508 -4.201 1.00 0.00 39 VAL A C 16
ATOM 24237 O O . VAL A 1 41 ? 75.249 -2.221 -3.269 1.00 0.00 39 VAL A O 16
ATOM 24250 N N . ARG A 1 42 ? 73.258 -2.820 -4.016 1.00 0.00 40 ARG A N 16
ATOM 24251 C CA . ARG A 1 42 ? 72.621 -2.730 -2.655 1.00 0.00 40 ARG A CA 16
ATOM 24252 C C . ARG A 1 42 ? 72.849 -1.346 -2.035 1.00 0.00 40 ARG A C 16
ATOM 24253 O O . ARG A 1 42 ? 73.547 -1.200 -1.049 1.00 0.00 40 ARG A O 16
ATOM 24274 N N . ALA A 1 43 ? 72.255 -0.336 -2.617 1.00 0.00 41 ALA A N 16
ATOM 24275 C CA . ALA A 1 43 ? 72.522 1.068 -2.169 1.00 0.00 41 ALA A CA 16
ATOM 24276 C C . ALA A 1 43 ? 71.958 1.326 -0.768 1.00 0.00 41 ALA A C 16
ATOM 24277 O O . ALA A 1 43 ? 70.791 1.097 -0.502 1.00 0.00 41 ALA A O 16
ATOM 24284 N N . PHE A 1 44 ? 72.784 1.803 0.126 1.00 0.00 42 PHE A N 16
ATOM 24285 C CA . PHE A 1 44 ? 72.270 2.359 1.411 1.00 0.00 42 PHE A CA 16
ATOM 24286 C C . PHE A 1 44 ? 72.570 3.859 1.468 1.00 0.00 42 PHE A C 16
ATOM 24287 O O . PHE A 1 44 ? 73.675 4.278 1.191 1.00 0.00 42 PHE A O 16
ATOM 24304 N N . ARG A 1 45 ? 71.600 4.662 1.824 1.00 0.00 43 ARG A N 16
ATOM 24305 C CA . ARG A 1 45 ? 71.797 6.144 1.806 1.00 0.00 43 ARG A CA 16
ATOM 24306 C C . ARG A 1 45 ? 71.244 6.762 3.089 1.00 0.00 43 ARG A C 16
ATOM 24307 O O . ARG A 1 45 ? 70.242 6.321 3.614 1.00 0.00 43 ARG A O 16
ATOM 24328 N N . ASN A 1 46 ? 71.895 7.781 3.603 1.00 0.00 44 ASN A N 16
ATOM 24329 C CA . ASN A 1 46 ? 71.407 8.456 4.856 1.00 0.00 44 ASN A CA 16
ATOM 24330 C C . ASN A 1 46 ? 71.176 7.434 5.982 1.00 0.00 44 ASN A C 16
ATOM 24331 O O . ASN A 1 46 ? 70.222 7.531 6.731 1.00 0.00 44 ASN A O 16
ATOM 24342 N N . GLY A 1 47 ? 72.044 6.462 6.098 1.00 0.00 45 GLY A N 16
ATOM 24343 C CA . GLY A 1 47 ? 71.946 5.478 7.221 1.00 0.00 45 GLY A CA 16
ATOM 24344 C C . GLY A 1 47 ? 70.628 4.694 7.152 1.00 0.00 45 GLY A C 16
ATOM 24345 O O . GLY A 1 47 ? 70.173 4.159 8.147 1.00 0.00 45 GLY A O 16
ATOM 24349 N N . VAL A 1 48 ? 70.011 4.621 5.994 1.00 0.00 46 VAL A N 16
ATOM 24350 C CA . VAL A 1 48 ? 68.787 3.772 5.841 1.00 0.00 46 VAL A CA 16
ATOM 24351 C C . VAL A 1 48 ? 68.790 3.096 4.452 1.00 0.00 46 VAL A C 16
ATOM 24352 O O . VAL A 1 48 ? 69.350 3.631 3.519 1.00 0.00 46 VAL A O 16
ATOM 24365 N N . PRO A 1 49 ? 68.162 1.935 4.348 1.00 0.00 47 PRO A N 16
ATOM 24366 C CA . PRO A 1 49 ? 68.213 1.170 3.074 1.00 0.00 47 PRO A CA 16
ATOM 24367 C C . PRO A 1 49 ? 67.381 1.871 1.994 1.00 0.00 47 PRO A C 16
ATOM 24368 O O . PRO A 1 49 ? 66.276 2.315 2.245 1.00 0.00 47 PRO A O 16
ATOM 24379 N N . LEU A 1 50 ? 67.908 1.972 0.796 1.00 0.00 48 LEU A N 16
ATOM 24380 C CA . LEU A 1 50 ? 67.122 2.565 -0.330 1.00 0.00 48 LEU A CA 16
ATOM 24381 C C . LEU A 1 50 ? 66.120 1.546 -0.878 1.00 0.00 48 LEU A C 16
ATOM 24382 O O . LEU A 1 50 ? 66.361 0.353 -0.851 1.00 0.00 48 LEU A O 16
ATOM 24398 N N . ARG A 1 51 ? 65.001 2.012 -1.373 1.00 0.00 49 ARG A N 16
ATOM 24399 C CA . ARG A 1 51 ? 64.020 1.088 -2.027 1.00 0.00 49 ARG A CA 16
ATOM 24400 C C . ARG A 1 51 ? 64.665 0.450 -3.260 1.00 0.00 49 ARG A C 16
ATOM 24401 O O . ARG A 1 51 ? 65.569 1.008 -3.850 1.00 0.00 49 ARG A O 16
ATOM 24422 N N . LYS A 1 52 ? 64.210 -0.720 -3.651 1.00 0.00 50 LYS A N 16
ATOM 24423 C CA . LYS A 1 52 ? 64.845 -1.455 -4.801 1.00 0.00 50 LYS A CA 16
ATOM 24424 C C . LYS A 1 52 ? 66.342 -1.664 -4.536 1.00 0.00 50 LYS A C 16
ATOM 24425 O O . LYS A 1 52 ? 67.186 -1.220 -5.293 1.00 0.00 50 LYS A O 16
ATOM 24444 N N . GLN A 1 53 ? 66.669 -2.340 -3.460 1.00 0.00 51 GLN A N 16
ATOM 24445 C CA . GLN A 1 53 ? 68.111 -2.548 -3.094 1.00 0.00 51 GLN A CA 16
ATOM 24446 C C . GLN A 1 53 ? 68.868 -3.225 -4.242 1.00 0.00 51 GLN A C 16
ATOM 24447 O O . GLN A 1 53 ? 70.064 -3.050 -4.393 1.00 0.00 51 GLN A O 16
ATOM 24461 N N . ASN A 1 54 ? 68.178 -3.994 -5.047 1.00 0.00 52 ASN A N 16
ATOM 24462 C CA . ASN A 1 54 ? 68.848 -4.688 -6.193 1.00 0.00 52 ASN A CA 16
ATOM 24463 C C . ASN A 1 54 ? 69.229 -3.688 -7.298 1.00 0.00 52 ASN A C 16
ATOM 24464 O O . ASN A 1 54 ? 69.981 -4.019 -8.198 1.00 0.00 52 ASN A O 16
ATOM 24475 N N . ALA A 1 55 ? 68.722 -2.472 -7.245 1.00 0.00 53 ALA A N 16
ATOM 24476 C CA . ALA A 1 55 ? 69.069 -1.463 -8.296 1.00 0.00 53 ALA A CA 16
ATOM 24477 C C . ALA A 1 55 ? 70.501 -0.963 -8.090 1.00 0.00 53 ALA A C 16
ATOM 24478 O O . ALA A 1 55 ? 70.943 -0.765 -6.972 1.00 0.00 53 ALA A O 16
ATOM 24485 N N . GLU A 1 56 ? 71.224 -0.759 -9.164 1.00 0.00 54 GLU A N 16
ATOM 24486 C CA . GLU A 1 56 ? 72.645 -0.303 -9.046 1.00 0.00 54 GLU A CA 16
ATOM 24487 C C . GLU A 1 56 ? 72.719 1.232 -8.986 1.00 0.00 54 GLU A C 16
ATOM 24488 O O . GLU A 1 56 ? 71.945 1.924 -9.621 1.00 0.00 54 GLU A O 16
ATOM 24500 N N . VAL A 1 57 ? 73.647 1.756 -8.225 1.00 0.00 55 VAL A N 16
ATOM 24501 C CA . VAL A 1 57 ? 73.854 3.238 -8.186 1.00 0.00 55 VAL A CA 16
ATOM 24502 C C . VAL A 1 57 ? 75.079 3.599 -9.022 1.00 0.00 55 VAL A C 16
ATOM 24503 O O . VAL A 1 57 ? 76.155 3.072 -8.804 1.00 0.00 55 VAL A O 16
ATOM 24516 N N . VAL A 1 58 ? 74.926 4.487 -9.974 1.00 0.00 56 VAL A N 16
ATOM 24517 C CA . VAL A 1 58 ? 76.104 4.936 -10.775 1.00 0.00 56 VAL A CA 16
ATOM 24518 C C . VAL A 1 58 ? 76.237 6.453 -10.678 1.00 0.00 56 VAL A C 16
ATOM 24519 O O . VAL A 1 58 ? 75.405 7.193 -11.172 1.00 0.00 56 VAL A O 16
ATOM 24532 N N . LEU A 1 59 ? 77.278 6.913 -10.044 1.00 0.00 57 LEU A N 16
ATOM 24533 C CA . LEU A 1 59 ? 77.416 8.373 -9.769 1.00 0.00 57 LEU A CA 16
ATOM 24534 C C . LEU A 1 59 ? 78.784 8.875 -10.239 1.00 0.00 57 LEU A C 16
ATOM 24535 O O . LEU A 1 59 ? 79.800 8.250 -9.992 1.00 0.00 57 LEU A O 16
ATOM 24551 N N . LYS A 1 60 ? 78.810 9.996 -10.916 1.00 0.00 58 LYS A N 16
ATOM 24552 C CA . LYS A 1 60 ? 80.095 10.505 -11.493 1.00 0.00 58 LYS A CA 16
ATOM 24553 C C . LYS A 1 60 ? 80.986 11.090 -10.395 1.00 0.00 58 LYS A C 16
ATOM 24554 O O . LYS A 1 60 ? 80.514 11.729 -9.473 1.00 0.00 58 LYS A O 16
ATOM 24573 N N . CYS A 1 61 ? 82.276 10.873 -10.492 1.00 0.00 59 CYS A N 16
ATOM 24574 C CA . CYS A 1 61 ? 83.234 11.480 -9.506 1.00 0.00 59 CYS A CA 16
ATOM 24575 C C . CYS A 1 61 ? 83.061 13.006 -9.442 1.00 0.00 59 CYS A C 16
ATOM 24576 O O . CYS A 1 61 ? 83.258 13.617 -8.408 1.00 0.00 59 CYS A O 16
ATOM 24584 N N . THR A 1 62 ? 82.695 13.614 -10.544 1.00 0.00 60 THR A N 16
ATOM 24585 C CA . THR A 1 62 ? 82.535 15.104 -10.572 1.00 0.00 60 THR A CA 16
ATOM 24586 C C . THR A 1 62 ? 81.404 15.532 -9.631 1.00 0.00 60 THR A C 16
ATOM 24587 O O . THR A 1 62 ? 81.398 16.638 -9.125 1.00 0.00 60 THR A O 16
ATOM 24598 N N . ASP A 1 63 ? 80.452 14.661 -9.398 1.00 0.00 61 ASP A N 16
ATOM 24599 C CA . ASP A 1 63 ? 79.351 14.982 -8.438 1.00 0.00 61 ASP A CA 16
ATOM 24600 C C . ASP A 1 63 ? 79.758 14.569 -7.020 1.00 0.00 61 ASP A C 16
ATOM 24601 O O . ASP A 1 63 ? 79.289 15.126 -6.045 1.00 0.00 61 ASP A O 16
ATOM 24610 N N . ILE A 1 64 ? 80.628 13.595 -6.904 1.00 0.00 62 ILE A N 16
ATOM 24611 C CA . ILE A 1 64 ? 81.139 13.188 -5.557 1.00 0.00 62 ILE A CA 16
ATOM 24612 C C . ILE A 1 64 ? 82.274 14.125 -5.129 1.00 0.00 62 ILE A C 16
ATOM 24613 O O . ILE A 1 64 ? 83.113 14.498 -5.928 1.00 0.00 62 ILE A O 16
ATOM 24629 N N . ARG A 1 65 ? 82.302 14.503 -3.874 1.00 0.00 63 ARG A N 16
ATOM 24630 C CA . ARG A 1 65 ? 83.390 15.399 -3.379 1.00 0.00 63 ARG A CA 16
ATOM 24631 C C . ARG A 1 65 ? 84.423 14.615 -2.558 1.00 0.00 63 ARG A C 16
ATOM 24632 O O . ARG A 1 65 ? 85.518 15.097 -2.328 1.00 0.00 63 ARG A O 16
ATOM 24653 N N . SER A 1 66 ? 84.094 13.417 -2.113 1.00 0.00 64 SER A N 16
ATOM 24654 C CA . SER A 1 66 ? 85.105 12.595 -1.371 1.00 0.00 64 SER A CA 16
ATOM 24655 C C . SER A 1 66 ? 84.712 11.117 -1.371 1.00 0.00 64 SER A C 16
ATOM 24656 O O . SER A 1 66 ? 83.546 10.778 -1.365 1.00 0.00 64 SER A O 16
ATOM 24664 N N . ILE A 1 67 ? 85.687 10.237 -1.375 1.00 0.00 65 ILE A N 16
ATOM 24665 C CA . ILE A 1 67 ? 85.389 8.770 -1.348 1.00 0.00 65 ILE A CA 16
ATOM 24666 C C . ILE A 1 67 ? 86.381 8.059 -0.421 1.00 0.00 65 ILE A C 16
ATOM 24667 O O . ILE A 1 67 ? 87.534 8.436 -0.328 1.00 0.00 65 ILE A O 16
ATOM 24683 N N . ASP A 1 68 ? 85.931 7.035 0.261 1.00 0.00 66 ASP A N 16
ATOM 24684 C CA . ASP A 1 68 ? 86.835 6.282 1.185 1.00 0.00 66 ASP A CA 16
ATOM 24685 C C . ASP A 1 68 ? 86.598 4.773 1.061 1.00 0.00 66 ASP A C 16
ATOM 24686 O O . ASP A 1 68 ? 85.471 4.318 1.078 1.00 0.00 66 ASP A O 16
ATOM 24695 N N . LEU A 1 69 ? 87.650 4.000 0.934 1.00 0.00 67 LEU A N 16
ATOM 24696 C CA . LEU A 1 69 ? 87.499 2.510 0.969 1.00 0.00 67 LEU A CA 16
ATOM 24697 C C . LEU A 1 69 ? 87.319 2.043 2.418 1.00 0.00 67 LEU A C 16
ATOM 24698 O O . LEU A 1 69 ? 88.221 2.157 3.228 1.00 0.00 67 LEU A O 16
ATOM 24714 N N . ILE A 1 70 ? 86.164 1.518 2.747 1.00 0.00 68 ILE A N 16
ATOM 24715 C CA . ILE A 1 70 ? 85.911 1.055 4.150 1.00 0.00 68 ILE A CA 16
ATOM 24716 C C . ILE A 1 70 ? 86.606 -0.289 4.392 1.00 0.00 68 ILE A C 16
ATOM 24717 O O . ILE A 1 70 ? 87.267 -0.485 5.395 1.00 0.00 68 ILE A O 16
ATOM 24733 N N . GLU A 1 71 ? 86.455 -1.210 3.474 1.00 0.00 69 GLU A N 16
ATOM 24734 C CA . GLU A 1 71 ? 87.043 -2.572 3.658 1.00 0.00 69 GLU A CA 16
ATOM 24735 C C . GLU A 1 71 ? 87.692 -3.049 2.347 1.00 0.00 69 GLU A C 16
ATOM 24736 O O . GLU A 1 71 ? 87.000 -3.530 1.470 1.00 0.00 69 GLU A O 16
ATOM 24748 N N . PRO A 1 72 ? 89.001 -2.901 2.239 1.00 0.00 70 PRO A N 16
ATOM 24749 C CA . PRO A 1 72 ? 89.704 -3.365 1.017 1.00 0.00 70 PRO A CA 16
ATOM 24750 C C . PRO A 1 72 ? 89.589 -4.886 0.878 1.00 0.00 70 PRO A C 16
ATOM 24751 O O . PRO A 1 72 ? 89.709 -5.618 1.843 1.00 0.00 70 PRO A O 16
ATOM 24762 N N . ALA A 1 73 ? 89.358 -5.362 -0.322 1.00 0.00 71 ALA A N 16
ATOM 24763 C CA . ALA A 1 73 ? 89.293 -6.840 -0.556 1.00 0.00 71 ALA A CA 16
ATOM 24764 C C . ALA A 1 73 ? 90.699 -7.467 -0.569 1.00 0.00 71 ALA A C 16
ATOM 24765 O O . ALA A 1 73 ? 90.838 -8.673 -0.492 1.00 0.00 71 ALA A O 16
ATOM 24772 N N . LYS A 1 74 ? 91.739 -6.666 -0.666 1.00 0.00 72 LYS A N 16
ATOM 24773 C CA . LYS A 1 74 ? 93.125 -7.234 -0.787 1.00 0.00 72 LYS A CA 16
ATOM 24774 C C . LYS A 1 74 ? 93.450 -8.141 0.406 1.00 0.00 72 LYS A C 16
ATOM 24775 O O . LYS A 1 74 ? 94.143 -9.132 0.265 1.00 0.00 72 LYS A O 16
ATOM 24794 N N . GLN A 1 75 ? 92.955 -7.809 1.574 1.00 0.00 73 GLN A N 16
ATOM 24795 C CA . GLN A 1 75 ? 93.368 -8.555 2.809 1.00 0.00 73 GLN A CA 16
ATOM 24796 C C . GLN A 1 75 ? 93.027 -10.045 2.690 1.00 0.00 73 GLN A C 16
ATOM 24797 O O . GLN A 1 75 ? 93.870 -10.896 2.908 1.00 0.00 73 GLN A O 16
ATOM 24811 N N . ASP A 1 76 ? 91.800 -10.365 2.347 1.00 0.00 74 ASP A N 16
ATOM 24812 C CA . ASP A 1 76 ? 91.389 -11.804 2.266 1.00 0.00 74 ASP A CA 16
ATOM 24813 C C . ASP A 1 76 ? 92.033 -12.483 1.051 1.00 0.00 74 ASP A C 16
ATOM 24814 O O . ASP A 1 76 ? 92.380 -13.650 1.099 1.00 0.00 74 ASP A O 16
ATOM 24823 N N . LEU A 1 77 ? 92.191 -11.763 -0.032 1.00 0.00 75 LEU A N 16
ATOM 24824 C CA . LEU A 1 77 ? 92.777 -12.373 -1.270 1.00 0.00 75 LEU A CA 16
ATOM 24825 C C . LEU A 1 77 ? 94.209 -12.850 -1.006 1.00 0.00 75 LEU A C 16
ATOM 24826 O O . LEU A 1 77 ? 94.632 -13.871 -1.517 1.00 0.00 75 LEU A O 16
ATOM 24842 N N . ASP A 1 78 ? 94.954 -12.115 -0.216 1.00 0.00 76 ASP A N 16
ATOM 24843 C CA . ASP A 1 78 ? 96.373 -12.499 0.061 1.00 0.00 76 ASP A CA 16
ATOM 24844 C C . ASP A 1 78 ? 96.903 -11.746 1.287 1.00 0.00 76 ASP A C 16
ATOM 24845 O O . ASP A 1 78 ? 96.169 -11.044 1.958 1.00 0.00 76 ASP A O 16
ATOM 24854 N N . GLY A 1 79 ? 98.173 -11.892 1.577 1.00 0.00 77 GLY A N 16
ATOM 24855 C CA . GLY A 1 79 ? 98.770 -11.184 2.748 1.00 0.00 77 GLY A CA 16
ATOM 24856 C C . GLY A 1 79 ? 98.598 -12.034 4.009 1.00 0.00 77 GLY A C 16
ATOM 24857 O O . GLY A 1 79 ? 98.488 -11.513 5.104 1.00 0.00 77 GLY A O 16
ATOM 24861 N N . HIS A 1 80 ? 98.575 -13.337 3.861 1.00 0.00 78 HIS A N 16
ATOM 24862 C CA . HIS A 1 80 ? 98.438 -14.233 5.049 1.00 0.00 78 HIS A CA 16
ATOM 24863 C C . HIS A 1 80 ? 99.737 -15.010 5.277 1.00 0.00 78 HIS A C 16
ATOM 24864 O O . HIS A 1 80 ? 100.265 -15.627 4.370 1.00 0.00 78 HIS A O 16
ATOM 24878 N N . THR A 1 81 ? 100.251 -14.982 6.483 1.00 0.00 79 THR A N 16
ATOM 24879 C CA . THR A 1 81 ? 101.511 -15.729 6.789 1.00 0.00 79 THR A CA 16
ATOM 24880 C C . THR A 1 81 ? 101.317 -16.611 8.024 1.00 0.00 79 THR A C 16
ATOM 24881 O O . THR A 1 81 ? 100.431 -16.380 8.827 1.00 0.00 79 THR A O 16
ATOM 24892 N N . ALA A 1 82 ? 102.142 -17.618 8.179 1.00 0.00 80 ALA A N 16
ATOM 24893 C CA . ALA A 1 82 ? 102.051 -18.496 9.386 1.00 0.00 80 ALA A CA 16
ATOM 24894 C C . ALA A 1 82 ? 102.719 -17.819 10.600 1.00 0.00 80 ALA A C 16
ATOM 24895 O O . ALA A 1 82 ? 102.128 -17.768 11.661 1.00 0.00 80 ALA A O 16
ATOM 24902 N N . PRO A 1 83 ? 103.931 -17.315 10.425 1.00 0.00 81 PRO A N 16
ATOM 24903 C CA . PRO A 1 83 ? 104.617 -16.618 11.546 1.00 0.00 81 PRO A CA 16
ATOM 24904 C C . PRO A 1 83 ? 103.787 -15.407 12.016 1.00 0.00 81 PRO A C 16
ATOM 24905 O O . PRO A 1 83 ? 102.852 -15.016 11.344 1.00 0.00 81 PRO A O 16
ATOM 24916 N N . PRO A 1 84 ? 104.145 -14.844 13.156 1.00 0.00 82 PRO A N 16
ATOM 24917 C CA . PRO A 1 84 ? 103.390 -13.676 13.679 1.00 0.00 82 PRO A CA 16
ATOM 24918 C C . PRO A 1 84 ? 103.487 -12.494 12.697 1.00 0.00 82 PRO A C 16
ATOM 24919 O O . PRO A 1 84 ? 104.377 -12.463 11.870 1.00 0.00 82 PRO A O 16
ATOM 24930 N N . PRO A 1 85 ? 102.569 -11.547 12.807 1.00 0.00 83 PRO A N 16
ATOM 24931 C CA . PRO A 1 85 ? 102.578 -10.383 11.881 1.00 0.00 83 PRO A CA 16
ATOM 24932 C C . PRO A 1 85 ? 103.896 -9.611 11.999 1.00 0.00 83 PRO A C 16
ATOM 24933 O O . PRO A 1 85 ? 104.556 -9.648 13.021 1.00 0.00 83 PRO A O 16
ATOM 24944 N N . VAL A 1 86 ? 104.279 -8.913 10.957 1.00 0.00 84 VAL A N 16
ATOM 24945 C CA . VAL A 1 86 ? 105.566 -8.143 10.987 1.00 0.00 84 VAL A CA 16
ATOM 24946 C C . VAL A 1 86 ? 105.531 -7.110 12.122 1.00 0.00 84 VAL A C 16
ATOM 24947 O O . VAL A 1 86 ? 106.517 -6.893 12.802 1.00 0.00 84 VAL A O 16
ATOM 24960 N N . VAL A 1 87 ? 104.402 -6.475 12.322 1.00 0.00 85 VAL A N 16
ATOM 24961 C CA . VAL A 1 87 ? 104.275 -5.485 13.436 1.00 0.00 85 VAL A CA 16
ATOM 24962 C C . VAL A 1 87 ? 103.062 -5.822 14.310 1.00 0.00 85 VAL A C 16
ATOM 24963 O O . VAL A 1 87 ? 102.046 -6.284 13.822 1.00 0.00 85 VAL A O 16
ATOM 24976 N N . ASN A 1 88 ? 103.167 -5.592 15.596 1.00 0.00 86 ASN A N 16
ATOM 24977 C CA . ASN A 1 88 ? 102.031 -5.901 16.517 1.00 0.00 86 ASN A CA 16
ATOM 24978 C C . ASN A 1 88 ? 102.114 -5.034 17.780 1.00 0.00 86 ASN A C 16
ATOM 24979 O O . ASN A 1 88 ? 102.976 -4.182 17.901 1.00 0.00 86 ASN A O 16
ATOM 24990 N N . LYS A 1 89 ? 101.221 -5.249 18.715 1.00 0.00 87 LYS A N 16
ATOM 24991 C CA . LYS A 1 89 ? 101.268 -4.479 19.999 1.00 0.00 87 LYS A CA 16
ATOM 24992 C C . LYS A 1 89 ? 102.535 -4.850 20.789 1.00 0.00 87 LYS A C 16
ATOM 24993 O O . LYS A 1 89 ? 103.158 -5.853 20.500 1.00 0.00 87 LYS A O 16
ATOM 25012 N N . PRO A 1 90 ? 102.893 -4.035 21.769 1.00 0.00 88 PRO A N 16
ATOM 25013 C CA . PRO A 1 90 ? 104.125 -4.308 22.560 1.00 0.00 88 PRO A CA 16
ATOM 25014 C C . PRO A 1 90 ? 104.053 -5.691 23.218 1.00 0.00 88 PRO A C 16
ATOM 25015 O O . PRO A 1 90 ? 102.997 -6.140 23.623 1.00 0.00 88 PRO A O 16
ATOM 25026 N N . THR A 1 91 ? 105.175 -6.363 23.324 1.00 0.00 89 THR A N 16
ATOM 25027 C CA . THR A 1 91 ? 105.188 -7.726 23.939 1.00 0.00 89 THR A CA 16
ATOM 25028 C C . THR A 1 91 ? 106.162 -7.761 25.131 1.00 0.00 89 THR A C 16
ATOM 25029 O O . THR A 1 91 ? 107.355 -7.869 24.935 1.00 0.00 89 THR A O 16
ATOM 25040 N N . PRO A 1 92 ? 105.632 -7.669 26.341 1.00 0.00 90 PRO A N 16
ATOM 25041 C CA . PRO A 1 92 ? 106.508 -7.684 27.545 1.00 0.00 90 PRO A CA 16
ATOM 25042 C C . PRO A 1 92 ? 107.340 -8.973 27.598 1.00 0.00 90 PRO A C 16
ATOM 25043 O O . PRO A 1 92 ? 108.408 -9.003 28.180 1.00 0.00 90 PRO A O 16
ATOM 25054 N N . VAL A 1 93 ? 106.854 -10.031 26.993 1.00 0.00 91 VAL A N 16
ATOM 25055 C CA . VAL A 1 93 ? 107.610 -11.320 26.999 1.00 0.00 91 VAL A CA 16
ATOM 25056 C C . VAL A 1 93 ? 107.690 -11.899 25.580 1.00 0.00 91 VAL A C 16
ATOM 25057 O O . VAL A 1 93 ? 106.746 -11.817 24.815 1.00 0.00 91 VAL A O 16
ATOM 25070 N N . LYS A 1 94 ? 108.813 -12.478 25.230 1.00 0.00 92 LYS A N 16
ATOM 25071 C CA . LYS A 1 94 ? 108.965 -13.082 23.870 1.00 0.00 92 LYS A CA 16
ATOM 25072 C C . LYS A 1 94 ? 108.807 -14.603 23.948 1.00 0.00 92 LYS A C 16
ATOM 25073 O O . LYS A 1 94 ? 109.255 -15.232 24.890 1.00 0.00 92 LYS A O 16
ATOM 25092 N N . LEU A 1 95 ? 108.173 -15.193 22.964 1.00 0.00 93 LEU A N 16
ATOM 25093 C CA . LEU A 1 95 ? 107.978 -16.677 22.969 1.00 0.00 93 LEU A CA 16
ATOM 25094 C C . LEU A 1 95 ? 109.289 -17.387 22.577 1.00 0.00 93 LEU A C 16
ATOM 25095 O O . LEU A 1 95 ? 110.003 -16.907 21.720 1.00 0.00 93 LEU A O 16
ATOM 25111 N N . PRO A 1 96 ? 109.576 -18.512 23.211 1.00 0.00 94 PRO A N 16
ATOM 25112 C CA . PRO A 1 96 ? 110.810 -19.265 22.868 1.00 0.00 94 PRO A CA 16
ATOM 25113 C C . PRO A 1 96 ? 110.754 -19.742 21.414 1.00 0.00 94 PRO A C 16
ATOM 25114 O O . PRO A 1 96 ? 109.697 -20.051 20.896 1.00 0.00 94 PRO A O 16
ATOM 25125 N N . HIS A 1 97 ? 111.888 -19.803 20.756 1.00 0.00 95 HIS A N 16
ATOM 25126 C CA . HIS A 1 97 ? 111.917 -20.276 19.339 1.00 0.00 95 HIS A CA 16
ATOM 25127 C C . HIS A 1 97 ? 112.846 -21.487 19.205 1.00 0.00 95 HIS A C 16
ATOM 25128 O O . HIS A 1 97 ? 113.969 -21.471 19.674 1.00 0.00 95 HIS A O 16
ATOM 25142 N N . PHE A 1 98 ? 112.379 -22.533 18.567 1.00 0.00 96 PHE A N 16
ATOM 25143 C CA . PHE A 1 98 ? 113.232 -23.752 18.384 1.00 0.00 96 PHE A CA 16
ATOM 25144 C C . PHE A 1 98 ? 114.485 -23.405 17.577 1.00 0.00 96 PHE A C 16
ATOM 25145 O O . PHE A 1 98 ? 115.578 -23.834 17.900 1.00 0.00 96 PHE A O 16
ATOM 25162 N N . SER A 1 99 ? 114.330 -22.628 16.533 1.00 0.00 97 SER A N 16
ATOM 25163 C CA . SER A 1 99 ? 115.501 -22.259 15.681 1.00 0.00 97 SER A CA 16
ATOM 25164 C C . SER A 1 99 ? 115.526 -20.747 15.441 1.00 0.00 97 SER A C 16
ATOM 25165 O O . SER A 1 99 ? 114.515 -20.078 15.548 1.00 0.00 97 SER A O 16
ATOM 25173 N N . ASN A 1 100 ? 116.677 -20.210 15.115 1.00 0.00 98 ASN A N 16
ATOM 25174 C CA . ASN A 1 100 ? 116.785 -18.734 14.866 1.00 0.00 98 ASN A CA 16
ATOM 25175 C C . ASN A 1 100 ? 115.836 -18.308 13.741 1.00 0.00 98 ASN A C 16
ATOM 25176 O O . ASN A 1 100 ? 115.289 -17.221 13.759 1.00 0.00 98 ASN A O 16
ATOM 25187 N N . ILE A 1 101 ? 115.640 -19.161 12.765 1.00 0.00 99 ILE A N 16
ATOM 25188 C CA . ILE A 1 101 ? 114.730 -18.818 11.627 1.00 0.00 99 ILE A CA 16
ATOM 25189 C C . ILE A 1 101 ? 113.525 -19.764 11.622 1.00 0.00 99 ILE A C 16
ATOM 25190 O O . ILE A 1 101 ? 113.673 -20.969 11.712 1.00 0.00 99 ILE A O 16
ATOM 25206 N N . LEU A 1 102 ? 112.335 -19.222 11.518 1.00 0.00 100 LEU A N 16
ATOM 25207 C CA . LEU A 1 102 ? 111.105 -20.080 11.541 1.00 0.00 100 LEU A CA 16
ATOM 25208 C C . LEU A 1 102 ? 111.120 -21.059 10.364 1.00 0.00 100 LEU A C 16
ATOM 25209 O O . LEU A 1 102 ? 110.726 -22.204 10.495 1.00 0.00 100 LEU A O 16
ATOM 25225 N N . GLY A 1 103 ? 111.572 -20.614 9.217 1.00 0.00 101 GLY A N 16
ATOM 25226 C CA . GLY A 1 103 ? 111.636 -21.513 8.025 1.00 0.00 101 GLY A CA 16
ATOM 25227 C C . GLY A 1 103 ? 110.364 -21.346 7.192 1.00 0.00 101 GLY A C 16
ATOM 25228 O O . GLY A 1 103 ? 109.465 -20.661 7.649 1.00 0.00 101 GLY A O 16
ATOM 25233 N N . GLY A 1 1 ? 96.232 5.315 -10.558 1.00 0.00 -1 GLY A N 17
ATOM 25234 C CA . GLY A 1 1 ? 94.907 5.806 -10.083 1.00 0.00 -1 GLY A CA 17
ATOM 25235 C C . GLY A 1 1 ? 95.112 6.932 -9.068 1.00 0.00 -1 GLY A C 17
ATOM 25236 O O . GLY A 1 1 ? 94.414 7.013 -8.073 1.00 0.00 -1 GLY A O 17
ATOM 25242 N N . ALA A 1 2 ? 96.065 7.797 -9.317 1.00 0.00 0 ALA A N 17
ATOM 25243 C CA . ALA A 1 2 ? 96.331 8.924 -8.366 1.00 0.00 0 ALA A CA 17
ATOM 25244 C C . ALA A 1 2 ? 95.103 9.833 -8.266 1.00 0.00 0 ALA A C 17
ATOM 25245 O O . ALA A 1 2 ? 94.822 10.394 -7.223 1.00 0.00 0 ALA A O 17
ATOM 25252 N N . MET A 1 3 ? 94.375 9.979 -9.346 1.00 0.00 1 MET A N 17
ATOM 25253 C CA . MET A 1 3 ? 93.165 10.858 -9.332 1.00 0.00 1 MET A CA 17
ATOM 25254 C C . MET A 1 3 ? 91.975 10.107 -8.727 1.00 0.00 1 MET A C 17
ATOM 25255 O O . MET A 1 3 ? 91.191 10.669 -7.984 1.00 0.00 1 MET A O 17
ATOM 25269 N N . GLY A 1 4 ? 91.838 8.842 -9.044 1.00 0.00 2 GLY A N 17
ATOM 25270 C CA . GLY A 1 4 ? 90.706 8.041 -8.491 1.00 0.00 2 GLY A CA 17
ATOM 25271 C C . GLY A 1 4 ? 91.024 6.541 -8.616 1.00 0.00 2 GLY A C 17
ATOM 25272 O O . GLY A 1 4 ? 91.738 6.146 -9.517 1.00 0.00 2 GLY A O 17
ATOM 25276 N N . PRO A 1 5 ? 90.490 5.738 -7.711 1.00 0.00 3 PRO A N 17
ATOM 25277 C CA . PRO A 1 5 ? 90.716 4.272 -7.792 1.00 0.00 3 PRO A CA 17
ATOM 25278 C C . PRO A 1 5 ? 90.016 3.693 -9.025 1.00 0.00 3 PRO A C 17
ATOM 25279 O O . PRO A 1 5 ? 88.900 3.214 -8.946 1.00 0.00 3 PRO A O 17
ATOM 25290 N N . THR A 1 6 ? 90.668 3.733 -10.162 1.00 0.00 4 THR A N 17
ATOM 25291 C CA . THR A 1 6 ? 90.045 3.199 -11.415 1.00 0.00 4 THR A CA 17
ATOM 25292 C C . THR A 1 6 ? 90.464 1.740 -11.674 1.00 0.00 4 THR A C 17
ATOM 25293 O O . THR A 1 6 ? 90.169 1.193 -12.721 1.00 0.00 4 THR A O 17
ATOM 25304 N N . ASP A 1 7 ? 91.143 1.106 -10.739 1.00 0.00 5 ASP A N 17
ATOM 25305 C CA . ASP A 1 7 ? 91.615 -0.296 -10.969 1.00 0.00 5 ASP A CA 17
ATOM 25306 C C . ASP A 1 7 ? 90.462 -1.286 -10.778 1.00 0.00 5 ASP A C 17
ATOM 25307 O O . ASP A 1 7 ? 89.639 -1.128 -9.896 1.00 0.00 5 ASP A O 17
ATOM 25316 N N . GLN A 1 8 ? 90.401 -2.304 -11.604 1.00 0.00 6 GLN A N 17
ATOM 25317 C CA . GLN A 1 8 ? 89.348 -3.359 -11.433 1.00 0.00 6 GLN A CA 17
ATOM 25318 C C . GLN A 1 8 ? 89.629 -4.257 -10.218 1.00 0.00 6 GLN A C 17
ATOM 25319 O O . GLN A 1 8 ? 88.832 -5.115 -9.885 1.00 0.00 6 GLN A O 17
ATOM 25333 N N . ASP A 1 9 ? 90.746 -4.071 -9.558 1.00 0.00 7 ASP A N 17
ATOM 25334 C CA . ASP A 1 9 ? 91.039 -4.866 -8.322 1.00 0.00 7 ASP A CA 17
ATOM 25335 C C . ASP A 1 9 ? 90.080 -4.462 -7.195 1.00 0.00 7 ASP A C 17
ATOM 25336 O O . ASP A 1 9 ? 89.815 -5.239 -6.296 1.00 0.00 7 ASP A O 17
ATOM 25345 N N . TRP A 1 10 ? 89.562 -3.255 -7.238 1.00 0.00 8 TRP A N 17
ATOM 25346 C CA . TRP A 1 10 ? 88.648 -2.786 -6.151 1.00 0.00 8 TRP A CA 17
ATOM 25347 C C . TRP A 1 10 ? 87.252 -3.404 -6.289 1.00 0.00 8 TRP A C 17
ATOM 25348 O O . TRP A 1 10 ? 86.464 -3.342 -5.368 1.00 0.00 8 TRP A O 17
ATOM 25369 N N . ILE A 1 11 ? 86.928 -4.003 -7.417 1.00 0.00 9 ILE A N 17
ATOM 25370 C CA . ILE A 1 11 ? 85.519 -4.485 -7.631 1.00 0.00 9 ILE A CA 17
ATOM 25371 C C . ILE A 1 11 ? 85.106 -5.435 -6.492 1.00 0.00 9 ILE A C 17
ATOM 25372 O O . ILE A 1 11 ? 85.821 -6.357 -6.148 1.00 0.00 9 ILE A O 17
ATOM 25388 N N . GLY A 1 12 ? 83.953 -5.203 -5.916 1.00 0.00 10 GLY A N 17
ATOM 25389 C CA . GLY A 1 12 ? 83.500 -6.023 -4.754 1.00 0.00 10 GLY A CA 17
ATOM 25390 C C . GLY A 1 12 ? 84.066 -5.496 -3.422 1.00 0.00 10 GLY A C 17
ATOM 25391 O O . GLY A 1 12 ? 83.776 -6.054 -2.379 1.00 0.00 10 GLY A O 17
ATOM 25395 N N . CYS A 1 13 ? 84.864 -4.440 -3.432 1.00 0.00 11 CYS A N 17
ATOM 25396 C CA . CYS A 1 13 ? 85.365 -3.877 -2.129 1.00 0.00 11 CYS A CA 17
ATOM 25397 C C . CYS A 1 13 ? 84.318 -2.923 -1.520 1.00 0.00 11 CYS A C 17
ATOM 25398 O O . CYS A 1 13 ? 83.502 -2.362 -2.225 1.00 0.00 11 CYS A O 17
ATOM 25406 N N . ALA A 1 14 ? 84.345 -2.744 -0.222 1.00 0.00 12 ALA A N 17
ATOM 25407 C CA . ALA A 1 14 ? 83.303 -1.905 0.449 1.00 0.00 12 ALA A CA 17
ATOM 25408 C C . ALA A 1 14 ? 83.762 -0.447 0.525 1.00 0.00 12 ALA A C 17
ATOM 25409 O O . ALA A 1 14 ? 84.780 -0.150 1.123 1.00 0.00 12 ALA A O 17
ATOM 25416 N N . VAL A 1 15 ? 83.020 0.459 -0.069 1.00 0.00 13 VAL A N 17
ATOM 25417 C CA . VAL A 1 15 ? 83.432 1.898 -0.054 1.00 0.00 13 VAL A CA 17
ATOM 25418 C C . VAL A 1 15 ? 82.233 2.801 0.257 1.00 0.00 13 VAL A C 17
ATOM 25419 O O . VAL A 1 15 ? 81.090 2.406 0.103 1.00 0.00 13 VAL A O 17
ATOM 25432 N N . SER A 1 16 ? 82.495 4.010 0.690 1.00 0.00 14 SER A N 17
ATOM 25433 C CA . SER A 1 16 ? 81.394 4.978 0.959 1.00 0.00 14 SER A CA 17
ATOM 25434 C C . SER A 1 16 ? 81.636 6.260 0.169 1.00 0.00 14 SER A C 17
ATOM 25435 O O . SER A 1 16 ? 82.755 6.729 0.070 1.00 0.00 14 SER A O 17
ATOM 25443 N N . ILE A 1 17 ? 80.598 6.826 -0.394 1.00 0.00 15 ILE A N 17
ATOM 25444 C CA . ILE A 1 17 ? 80.778 8.021 -1.273 1.00 0.00 15 ILE A CA 17
ATOM 25445 C C . ILE A 1 17 ? 80.012 9.208 -0.693 1.00 0.00 15 ILE A C 17
ATOM 25446 O O . ILE A 1 17 ? 78.809 9.149 -0.513 1.00 0.00 15 ILE A O 17
ATOM 25462 N N . ALA A 1 18 ? 80.703 10.281 -0.403 1.00 0.00 16 ALA A N 17
ATOM 25463 C CA . ALA A 1 18 ? 80.024 11.503 0.115 1.00 0.00 16 ALA A CA 17
ATOM 25464 C C . ALA A 1 18 ? 79.835 12.506 -1.022 1.00 0.00 16 ALA A C 17
ATOM 25465 O O . ALA A 1 18 ? 80.790 13.065 -1.531 1.00 0.00 16 ALA A O 17
ATOM 25472 N N . CYS A 1 19 ? 78.612 12.729 -1.425 1.00 0.00 17 CYS A N 17
ATOM 25473 C CA . CYS A 1 19 ? 78.327 13.758 -2.470 1.00 0.00 17 CYS A CA 17
ATOM 25474 C C . CYS A 1 19 ? 77.947 15.074 -1.792 1.00 0.00 17 CYS A C 17
ATOM 25475 O O . CYS A 1 19 ? 77.678 15.107 -0.604 1.00 0.00 17 CYS A O 17
ATOM 25483 N N . ASP A 1 20 ? 77.920 16.157 -2.531 1.00 0.00 18 ASP A N 17
ATOM 25484 C CA . ASP A 1 20 ? 77.590 17.486 -1.916 1.00 0.00 18 ASP A CA 17
ATOM 25485 C C . ASP A 1 20 ? 76.199 17.432 -1.267 1.00 0.00 18 ASP A C 17
ATOM 25486 O O . ASP A 1 20 ? 75.446 16.499 -1.471 1.00 0.00 18 ASP A O 17
ATOM 25495 N N . GLU A 1 21 ? 75.860 18.428 -0.488 1.00 0.00 19 GLU A N 17
ATOM 25496 C CA . GLU A 1 21 ? 74.688 18.306 0.444 1.00 0.00 19 GLU A CA 17
ATOM 25497 C C . GLU A 1 21 ? 73.408 17.902 -0.300 1.00 0.00 19 GLU A C 17
ATOM 25498 O O . GLU A 1 21 ? 72.579 17.187 0.235 1.00 0.00 19 GLU A O 17
ATOM 25510 N N . VAL A 1 22 ? 73.242 18.348 -1.521 1.00 0.00 20 VAL A N 17
ATOM 25511 C CA . VAL A 1 22 ? 71.978 18.047 -2.268 1.00 0.00 20 VAL A CA 17
ATOM 25512 C C . VAL A 1 22 ? 71.971 16.581 -2.732 1.00 0.00 20 VAL A C 17
ATOM 25513 O O . VAL A 1 22 ? 70.923 15.995 -2.934 1.00 0.00 20 VAL A O 17
ATOM 25526 N N . LEU A 1 23 ? 73.131 15.991 -2.902 1.00 0.00 21 LEU A N 17
ATOM 25527 C CA . LEU A 1 23 ? 73.203 14.568 -3.353 1.00 0.00 21 LEU A CA 17
ATOM 25528 C C . LEU A 1 23 ? 73.220 13.596 -2.160 1.00 0.00 21 LEU A C 17
ATOM 25529 O O . LEU A 1 23 ? 73.011 12.409 -2.326 1.00 0.00 21 LEU A O 17
ATOM 25545 N N . GLY A 1 24 ? 73.467 14.086 -0.964 1.00 0.00 22 GLY A N 17
ATOM 25546 C CA . GLY A 1 24 ? 73.490 13.191 0.235 1.00 0.00 22 GLY A CA 17
ATOM 25547 C C . GLY A 1 24 ? 74.645 12.191 0.131 1.00 0.00 22 GLY A C 17
ATOM 25548 O O . GLY A 1 24 ? 75.621 12.420 -0.562 1.00 0.00 22 GLY A O 17
ATOM 25552 N N . VAL A 1 25 ? 74.540 11.081 0.821 1.00 0.00 23 VAL A N 17
ATOM 25553 C CA . VAL A 1 25 ? 75.666 10.092 0.847 1.00 0.00 23 VAL A CA 17
ATOM 25554 C C . VAL A 1 25 ? 75.129 8.680 0.608 1.00 0.00 23 VAL A C 17
ATOM 25555 O O . VAL A 1 25 ? 74.068 8.327 1.094 1.00 0.00 23 VAL A O 17
ATOM 25568 N N . PHE A 1 26 ? 75.854 7.873 -0.131 1.00 0.00 24 PHE A N 17
ATOM 25569 C CA . PHE A 1 26 ? 75.442 6.447 -0.307 1.00 0.00 24 PHE A CA 17
ATOM 25570 C C . PHE A 1 26 ? 76.631 5.518 -0.049 1.00 0.00 24 PHE A C 17
ATOM 25571 O O . PHE A 1 26 ? 77.773 5.909 -0.175 1.00 0.00 24 PHE A O 17
ATOM 25588 N N . GLN A 1 27 ? 76.359 4.292 0.313 1.00 0.00 25 GLN A N 17
ATOM 25589 C CA . GLN A 1 27 ? 77.454 3.306 0.563 1.00 0.00 25 GLN A CA 17
ATOM 25590 C C . GLN A 1 27 ? 77.077 1.957 -0.050 1.00 0.00 25 GLN A C 17
ATOM 25591 O O . GLN A 1 27 ? 75.913 1.602 -0.108 1.00 0.00 25 GLN A O 17
ATOM 25605 N N . GLY A 1 28 ? 78.050 1.208 -0.507 1.00 0.00 26 GLY A N 17
ATOM 25606 C CA . GLY A 1 28 ? 77.745 -0.083 -1.196 1.00 0.00 26 GLY A CA 17
ATOM 25607 C C . GLY A 1 28 ? 79.046 -0.804 -1.548 1.00 0.00 26 GLY A C 17
ATOM 25608 O O . GLY A 1 28 ? 80.125 -0.248 -1.438 1.00 0.00 26 GLY A O 17
ATOM 25612 N N . LEU A 1 29 ? 78.949 -2.042 -1.965 1.00 0.00 27 LEU A N 17
ATOM 25613 C CA . LEU A 1 29 ? 80.146 -2.752 -2.504 1.00 0.00 27 LEU A CA 17
ATOM 25614 C C . LEU A 1 29 ? 80.247 -2.521 -4.013 1.00 0.00 27 LEU A C 17
ATOM 25615 O O . LEU A 1 29 ? 79.271 -2.619 -4.734 1.00 0.00 27 LEU A O 17
ATOM 25631 N N . ILE A 1 30 ? 81.426 -2.216 -4.486 1.00 0.00 28 ILE A N 17
ATOM 25632 C CA . ILE A 1 30 ? 81.599 -1.851 -5.928 1.00 0.00 28 ILE A CA 17
ATOM 25633 C C . ILE A 1 30 ? 81.282 -3.049 -6.829 1.00 0.00 28 ILE A C 17
ATOM 25634 O O . ILE A 1 30 ? 81.673 -4.167 -6.558 1.00 0.00 28 ILE A O 17
ATOM 25650 N N . LYS A 1 31 ? 80.569 -2.806 -7.901 1.00 0.00 29 LYS A N 17
ATOM 25651 C CA . LYS A 1 31 ? 80.333 -3.873 -8.916 1.00 0.00 29 LYS A CA 17
ATOM 25652 C C . LYS A 1 31 ? 81.106 -3.552 -10.199 1.00 0.00 29 LYS A C 17
ATOM 25653 O O . LYS A 1 31 ? 81.472 -4.441 -10.947 1.00 0.00 29 LYS A O 17
ATOM 25672 N N . GLN A 1 32 ? 81.356 -2.287 -10.459 1.00 0.00 30 GLN A N 17
ATOM 25673 C CA . GLN A 1 32 ? 82.127 -1.903 -11.680 1.00 0.00 30 GLN A CA 17
ATOM 25674 C C . GLN A 1 32 ? 82.723 -0.506 -11.502 1.00 0.00 30 GLN A C 17
ATOM 25675 O O . GLN A 1 32 ? 82.158 0.333 -10.826 1.00 0.00 30 GLN A O 17
ATOM 25689 N N . ILE A 1 33 ? 83.860 -0.252 -12.105 1.00 0.00 31 ILE A N 17
ATOM 25690 C CA . ILE A 1 33 ? 84.510 1.087 -11.959 1.00 0.00 31 ILE A CA 17
ATOM 25691 C C . ILE A 1 33 ? 85.071 1.543 -13.309 1.00 0.00 31 ILE A C 17
ATOM 25692 O O . ILE A 1 33 ? 85.664 0.773 -14.040 1.00 0.00 31 ILE A O 17
ATOM 25708 N N . SER A 1 34 ? 84.882 2.797 -13.635 1.00 0.00 32 SER A N 17
ATOM 25709 C CA . SER A 1 34 ? 85.476 3.359 -14.883 1.00 0.00 32 SER A CA 17
ATOM 25710 C C . SER A 1 34 ? 85.851 4.823 -14.656 1.00 0.00 32 SER A C 17
ATOM 25711 O O . SER A 1 34 ? 85.319 5.476 -13.778 1.00 0.00 32 SER A O 17
ATOM 25719 N N . ALA A 1 35 ? 86.753 5.345 -15.446 1.00 0.00 33 ALA A N 17
ATOM 25720 C CA . ALA A 1 35 ? 87.322 6.705 -15.162 1.00 0.00 33 ALA A CA 17
ATOM 25721 C C . ALA A 1 35 ? 86.213 7.763 -15.053 1.00 0.00 33 ALA A C 17
ATOM 25722 O O . ALA A 1 35 ? 86.398 8.793 -14.427 1.00 0.00 33 ALA A O 17
ATOM 25729 N N . GLU A 1 36 ? 85.071 7.522 -15.653 1.00 0.00 34 GLU A N 17
ATOM 25730 C CA . GLU A 1 36 ? 84.004 8.571 -15.695 1.00 0.00 34 GLU A CA 17
ATOM 25731 C C . GLU A 1 36 ? 83.034 8.422 -14.514 1.00 0.00 34 GLU A C 17
ATOM 25732 O O . GLU A 1 36 ? 82.418 9.385 -14.094 1.00 0.00 34 GLU A O 17
ATOM 25744 N N . GLU A 1 37 ? 82.892 7.231 -13.979 1.00 0.00 35 GLU A N 17
ATOM 25745 C CA . GLU A 1 37 ? 81.845 6.996 -12.933 1.00 0.00 35 GLU A CA 17
ATOM 25746 C C . GLU A 1 37 ? 82.204 5.790 -12.054 1.00 0.00 35 GLU A C 17
ATOM 25747 O O . GLU A 1 37 ? 82.977 4.934 -12.441 1.00 0.00 35 GLU A O 17
ATOM 25759 N N . ILE A 1 38 ? 81.644 5.726 -10.873 1.00 0.00 36 ILE A N 17
ATOM 25760 C CA . ILE A 1 38 ? 81.793 4.504 -10.020 1.00 0.00 36 ILE A CA 17
ATOM 25761 C C . ILE A 1 38 ? 80.424 3.843 -9.829 1.00 0.00 36 ILE A C 17
ATOM 25762 O O . ILE A 1 38 ? 79.430 4.523 -9.639 1.00 0.00 36 ILE A O 17
ATOM 25778 N N . THR A 1 39 ? 80.360 2.530 -9.879 1.00 0.00 37 THR A N 17
ATOM 25779 C CA . THR A 1 39 ? 79.040 1.836 -9.775 1.00 0.00 37 THR A CA 17
ATOM 25780 C C . THR A 1 39 ? 79.071 0.790 -8.654 1.00 0.00 37 THR A C 17
ATOM 25781 O O . THR A 1 39 ? 79.984 -0.013 -8.575 1.00 0.00 37 THR A O 17
ATOM 25792 N N . ILE A 1 40 ? 78.080 0.794 -7.794 1.00 0.00 38 ILE A N 17
ATOM 25793 C CA . ILE A 1 40 ? 78.017 -0.224 -6.698 1.00 0.00 38 ILE A CA 17
ATOM 25794 C C . ILE A 1 40 ? 76.601 -0.809 -6.598 1.00 0.00 38 ILE A C 17
ATOM 25795 O O . ILE A 1 40 ? 75.673 -0.314 -7.207 1.00 0.00 38 ILE A O 17
ATOM 25811 N N . VAL A 1 41 ? 76.436 -1.855 -5.827 1.00 0.00 39 VAL A N 17
ATOM 25812 C CA . VAL A 1 41 ? 75.109 -2.553 -5.757 1.00 0.00 39 VAL A CA 17
ATOM 25813 C C . VAL A 1 41 ? 74.606 -2.616 -4.311 1.00 0.00 39 VAL A C 17
ATOM 25814 O O . VAL A 1 41 ? 75.358 -2.415 -3.378 1.00 0.00 39 VAL A O 17
ATOM 25827 N N . ARG A 1 42 ? 73.333 -2.890 -4.124 1.00 0.00 40 ARG A N 17
ATOM 25828 C CA . ARG A 1 42 ? 72.714 -2.845 -2.752 1.00 0.00 40 ARG A CA 17
ATOM 25829 C C . ARG A 1 42 ? 72.873 -1.442 -2.164 1.00 0.00 40 ARG A C 17
ATOM 25830 O O . ARG A 1 42 ? 73.581 -1.235 -1.197 1.00 0.00 40 ARG A O 17
ATOM 25851 N N . ALA A 1 43 ? 72.210 -0.482 -2.756 1.00 0.00 41 ALA A N 17
ATOM 25852 C CA . ALA A 1 43 ? 72.422 0.946 -2.363 1.00 0.00 41 ALA A CA 17
ATOM 25853 C C . ALA A 1 43 ? 71.896 1.224 -0.952 1.00 0.00 41 ALA A C 17
ATOM 25854 O O . ALA A 1 43 ? 70.744 0.976 -0.639 1.00 0.00 41 ALA A O 17
ATOM 25861 N N . PHE A 1 44 ? 72.740 1.739 -0.097 1.00 0.00 42 PHE A N 17
ATOM 25862 C CA . PHE A 1 44 ? 72.264 2.294 1.203 1.00 0.00 42 PHE A CA 17
ATOM 25863 C C . PHE A 1 44 ? 72.504 3.805 1.222 1.00 0.00 42 PHE A C 17
ATOM 25864 O O . PHE A 1 44 ? 73.579 4.264 0.894 1.00 0.00 42 PHE A O 17
ATOM 25881 N N . ARG A 1 45 ? 71.516 4.575 1.602 1.00 0.00 43 ARG A N 17
ATOM 25882 C CA . ARG A 1 45 ? 71.649 6.063 1.538 1.00 0.00 43 ARG A CA 17
ATOM 25883 C C . ARG A 1 45 ? 71.127 6.695 2.827 1.00 0.00 43 ARG A C 17
ATOM 25884 O O . ARG A 1 45 ? 70.163 6.238 3.408 1.00 0.00 43 ARG A O 17
ATOM 25905 N N . ASN A 1 46 ? 71.766 7.748 3.285 1.00 0.00 44 ASN A N 17
ATOM 25906 C CA . ASN A 1 46 ? 71.314 8.444 4.540 1.00 0.00 44 ASN A CA 17
ATOM 25907 C C . ASN A 1 46 ? 71.182 7.451 5.706 1.00 0.00 44 ASN A C 17
ATOM 25908 O O . ASN A 1 46 ? 70.257 7.525 6.493 1.00 0.00 44 ASN A O 17
ATOM 25919 N N . GLY A 1 47 ? 72.104 6.527 5.814 1.00 0.00 45 GLY A N 17
ATOM 25920 C CA . GLY A 1 47 ? 72.110 5.586 6.976 1.00 0.00 45 GLY A CA 17
ATOM 25921 C C . GLY A 1 47 ? 70.831 4.739 7.003 1.00 0.00 45 GLY A C 17
ATOM 25922 O O . GLY A 1 47 ? 70.453 4.221 8.038 1.00 0.00 45 GLY A O 17
ATOM 25926 N N . VAL A 1 48 ? 70.163 4.591 5.881 1.00 0.00 46 VAL A N 17
ATOM 25927 C CA . VAL A 1 48 ? 68.982 3.676 5.819 1.00 0.00 46 VAL A CA 17
ATOM 25928 C C . VAL A 1 48 ? 68.946 2.963 4.449 1.00 0.00 46 VAL A C 17
ATOM 25929 O O . VAL A 1 48 ? 69.426 3.502 3.474 1.00 0.00 46 VAL A O 17
ATOM 25942 N N . PRO A 1 49 ? 68.379 1.769 4.408 1.00 0.00 47 PRO A N 17
ATOM 25943 C CA . PRO A 1 49 ? 68.390 0.982 3.149 1.00 0.00 47 PRO A CA 17
ATOM 25944 C C . PRO A 1 49 ? 67.430 1.601 2.129 1.00 0.00 47 PRO A C 17
ATOM 25945 O O . PRO A 1 49 ? 66.339 2.020 2.474 1.00 0.00 47 PRO A O 17
ATOM 25956 N N . LEU A 1 50 ? 67.828 1.662 0.880 1.00 0.00 48 LEU A N 17
ATOM 25957 C CA . LEU A 1 50 ? 66.901 2.163 -0.183 1.00 0.00 48 LEU A CA 17
ATOM 25958 C C . LEU A 1 50 ? 65.899 1.070 -0.564 1.00 0.00 48 LEU A C 17
ATOM 25959 O O . LEU A 1 50 ? 66.211 -0.106 -0.532 1.00 0.00 48 LEU A O 17
ATOM 25975 N N . ARG A 1 51 ? 64.697 1.453 -0.924 1.00 0.00 49 ARG A N 17
ATOM 25976 C CA . ARG A 1 51 ? 63.622 0.440 -1.200 1.00 0.00 49 ARG A CA 17
ATOM 25977 C C . ARG A 1 51 ? 64.072 -0.552 -2.280 1.00 0.00 49 ARG A C 17
ATOM 25978 O O . ARG A 1 51 ? 63.775 -1.731 -2.207 1.00 0.00 49 ARG A O 17
ATOM 25999 N N . LYS A 1 52 ? 64.784 -0.081 -3.275 1.00 0.00 50 LYS A N 17
ATOM 26000 C CA . LYS A 1 52 ? 65.260 -0.992 -4.361 1.00 0.00 50 LYS A CA 17
ATOM 26001 C C . LYS A 1 52 ? 66.693 -1.452 -4.077 1.00 0.00 50 LYS A C 17
ATOM 26002 O O . LYS A 1 52 ? 67.642 -0.929 -4.632 1.00 0.00 50 LYS A O 17
ATOM 26021 N N . GLN A 1 53 ? 66.849 -2.427 -3.215 1.00 0.00 51 GLN A N 17
ATOM 26022 C CA . GLN A 1 53 ? 68.216 -2.952 -2.900 1.00 0.00 51 GLN A CA 17
ATOM 26023 C C . GLN A 1 53 ? 68.864 -3.527 -4.163 1.00 0.00 51 GLN A C 17
ATOM 26024 O O . GLN A 1 53 ? 70.066 -3.469 -4.335 1.00 0.00 51 GLN A O 17
ATOM 26038 N N . ASN A 1 54 ? 68.068 -4.079 -5.044 1.00 0.00 52 ASN A N 17
ATOM 26039 C CA . ASN A 1 54 ? 68.625 -4.692 -6.294 1.00 0.00 52 ASN A CA 17
ATOM 26040 C C . ASN A 1 54 ? 69.126 -3.608 -7.259 1.00 0.00 52 ASN A C 17
ATOM 26041 O O . ASN A 1 54 ? 69.941 -3.876 -8.124 1.00 0.00 52 ASN A O 17
ATOM 26052 N N . ALA A 1 55 ? 68.647 -2.392 -7.122 1.00 0.00 53 ALA A N 17
ATOM 26053 C CA . ALA A 1 55 ? 69.035 -1.313 -8.086 1.00 0.00 53 ALA A CA 17
ATOM 26054 C C . ALA A 1 55 ? 70.473 -0.862 -7.823 1.00 0.00 53 ALA A C 17
ATOM 26055 O O . ALA A 1 55 ? 70.883 -0.698 -6.689 1.00 0.00 53 ALA A O 17
ATOM 26062 N N . GLU A 1 56 ? 71.237 -0.664 -8.869 1.00 0.00 54 GLU A N 17
ATOM 26063 C CA . GLU A 1 56 ? 72.658 -0.231 -8.699 1.00 0.00 54 GLU A CA 17
ATOM 26064 C C . GLU A 1 56 ? 72.756 1.303 -8.657 1.00 0.00 54 GLU A C 17
ATOM 26065 O O . GLU A 1 56 ? 71.965 2.000 -9.265 1.00 0.00 54 GLU A O 17
ATOM 26077 N N . VAL A 1 57 ? 73.723 1.821 -7.943 1.00 0.00 55 VAL A N 17
ATOM 26078 C CA . VAL A 1 57 ? 73.965 3.297 -7.942 1.00 0.00 55 VAL A CA 17
ATOM 26079 C C . VAL A 1 57 ? 75.143 3.614 -8.863 1.00 0.00 55 VAL A C 17
ATOM 26080 O O . VAL A 1 57 ? 76.231 3.098 -8.676 1.00 0.00 55 VAL A O 17
ATOM 26093 N N . VAL A 1 58 ? 74.937 4.451 -9.850 1.00 0.00 56 VAL A N 17
ATOM 26094 C CA . VAL A 1 58 ? 76.076 4.877 -10.720 1.00 0.00 56 VAL A CA 17
ATOM 26095 C C . VAL A 1 58 ? 76.191 6.399 -10.699 1.00 0.00 56 VAL A C 17
ATOM 26096 O O . VAL A 1 58 ? 75.336 7.103 -11.206 1.00 0.00 56 VAL A O 17
ATOM 26109 N N . LEU A 1 59 ? 77.242 6.899 -10.115 1.00 0.00 57 LEU A N 17
ATOM 26110 C CA . LEU A 1 59 ? 77.362 8.372 -9.905 1.00 0.00 57 LEU A CA 17
ATOM 26111 C C . LEU A 1 59 ? 78.707 8.881 -10.434 1.00 0.00 57 LEU A C 17
ATOM 26112 O O . LEU A 1 59 ? 79.734 8.256 -10.243 1.00 0.00 57 LEU A O 17
ATOM 26128 N N . LYS A 1 60 ? 78.697 10.010 -11.100 1.00 0.00 58 LYS A N 17
ATOM 26129 C CA . LYS A 1 60 ? 79.953 10.535 -11.725 1.00 0.00 58 LYS A CA 17
ATOM 26130 C C . LYS A 1 60 ? 80.885 11.112 -10.656 1.00 0.00 58 LYS A C 17
ATOM 26131 O O . LYS A 1 60 ? 80.446 11.730 -9.705 1.00 0.00 58 LYS A O 17
ATOM 26150 N N . CYS A 1 61 ? 82.172 10.911 -10.812 1.00 0.00 59 CYS A N 17
ATOM 26151 C CA . CYS A 1 61 ? 83.164 11.501 -9.851 1.00 0.00 59 CYS A CA 17
ATOM 26152 C C . CYS A 1 61 ? 82.980 13.023 -9.734 1.00 0.00 59 CYS A C 17
ATOM 26153 O O . CYS A 1 61 ? 83.214 13.605 -8.690 1.00 0.00 59 CYS A O 17
ATOM 26161 N N . THR A 1 62 ? 82.562 13.661 -10.799 1.00 0.00 60 THR A N 17
ATOM 26162 C CA . THR A 1 62 ? 82.405 15.152 -10.779 1.00 0.00 60 THR A CA 17
ATOM 26163 C C . THR A 1 62 ? 81.318 15.560 -9.780 1.00 0.00 60 THR A C 17
ATOM 26164 O O . THR A 1 62 ? 81.339 16.652 -9.243 1.00 0.00 60 THR A O 17
ATOM 26175 N N . ASP A 1 63 ? 80.370 14.689 -9.529 1.00 0.00 61 ASP A N 17
ATOM 26176 C CA . ASP A 1 63 ? 79.295 15.002 -8.537 1.00 0.00 61 ASP A CA 17
ATOM 26177 C C . ASP A 1 63 ? 79.717 14.563 -7.129 1.00 0.00 61 ASP A C 17
ATOM 26178 O O . ASP A 1 63 ? 79.207 15.060 -6.143 1.00 0.00 61 ASP A O 17
ATOM 26187 N N . ILE A 1 64 ? 80.644 13.636 -7.030 1.00 0.00 62 ILE A N 17
ATOM 26188 C CA . ILE A 1 64 ? 81.126 13.186 -5.687 1.00 0.00 62 ILE A CA 17
ATOM 26189 C C . ILE A 1 64 ? 82.158 14.178 -5.142 1.00 0.00 62 ILE A C 17
ATOM 26190 O O . ILE A 1 64 ? 82.950 14.731 -5.886 1.00 0.00 62 ILE A O 17
ATOM 26206 N N . ARG A 1 65 ? 82.152 14.406 -3.851 1.00 0.00 63 ARG A N 17
ATOM 26207 C CA . ARG A 1 65 ? 83.127 15.360 -3.244 1.00 0.00 63 ARG A CA 17
ATOM 26208 C C . ARG A 1 65 ? 84.288 14.593 -2.604 1.00 0.00 63 ARG A C 17
ATOM 26209 O O . ARG A 1 65 ? 85.412 15.061 -2.590 1.00 0.00 63 ARG A O 17
ATOM 26230 N N . SER A 1 66 ? 84.024 13.420 -2.075 1.00 0.00 64 SER A N 17
ATOM 26231 C CA . SER A 1 66 ? 85.118 12.615 -1.442 1.00 0.00 64 SER A CA 17
ATOM 26232 C C . SER A 1 66 ? 84.713 11.142 -1.348 1.00 0.00 64 SER A C 17
ATOM 26233 O O . SER A 1 66 ? 83.545 10.816 -1.269 1.00 0.00 64 SER A O 17
ATOM 26241 N N . ILE A 1 67 ? 85.678 10.252 -1.354 1.00 0.00 65 ILE A N 17
ATOM 26242 C CA . ILE A 1 67 ? 85.362 8.788 -1.309 1.00 0.00 65 ILE A CA 17
ATOM 26243 C C . ILE A 1 67 ? 86.338 8.075 -0.368 1.00 0.00 65 ILE A C 17
ATOM 26244 O O . ILE A 1 67 ? 87.494 8.444 -0.265 1.00 0.00 65 ILE A O 17
ATOM 26260 N N . ASP A 1 68 ? 85.875 7.056 0.315 1.00 0.00 66 ASP A N 17
ATOM 26261 C CA . ASP A 1 68 ? 86.763 6.309 1.258 1.00 0.00 66 ASP A CA 17
ATOM 26262 C C . ASP A 1 68 ? 86.526 4.798 1.139 1.00 0.00 66 ASP A C 17
ATOM 26263 O O . ASP A 1 68 ? 85.398 4.347 1.113 1.00 0.00 66 ASP A O 17
ATOM 26272 N N . LEU A 1 69 ? 87.580 4.019 1.064 1.00 0.00 67 LEU A N 17
ATOM 26273 C CA . LEU A 1 69 ? 87.420 2.533 1.138 1.00 0.00 67 LEU A CA 17
ATOM 26274 C C . LEU A 1 69 ? 87.205 2.111 2.596 1.00 0.00 67 LEU A C 17
ATOM 26275 O O . LEU A 1 69 ? 88.088 2.245 3.423 1.00 0.00 67 LEU A O 17
ATOM 26291 N N . ILE A 1 70 ? 86.038 1.602 2.913 1.00 0.00 68 ILE A N 17
ATOM 26292 C CA . ILE A 1 70 ? 85.757 1.168 4.319 1.00 0.00 68 ILE A CA 17
ATOM 26293 C C . ILE A 1 70 ? 86.443 -0.172 4.598 1.00 0.00 68 ILE A C 17
ATOM 26294 O O . ILE A 1 70 ? 87.080 -0.354 5.619 1.00 0.00 68 ILE A O 17
ATOM 26310 N N . GLU A 1 71 ? 86.314 -1.105 3.690 1.00 0.00 69 GLU A N 17
ATOM 26311 C CA . GLU A 1 71 ? 86.915 -2.457 3.894 1.00 0.00 69 GLU A CA 17
ATOM 26312 C C . GLU A 1 71 ? 87.582 -2.940 2.593 1.00 0.00 69 GLU A C 17
ATOM 26313 O O . GLU A 1 71 ? 86.894 -3.373 1.689 1.00 0.00 69 GLU A O 17
ATOM 26325 N N . PRO A 1 72 ? 88.901 -2.854 2.525 1.00 0.00 70 PRO A N 17
ATOM 26326 C CA . PRO A 1 72 ? 89.612 -3.310 1.303 1.00 0.00 70 PRO A CA 17
ATOM 26327 C C . PRO A 1 72 ? 89.365 -4.803 1.069 1.00 0.00 70 PRO A C 17
ATOM 26328 O O . PRO A 1 72 ? 89.276 -5.256 -0.053 1.00 0.00 70 PRO A O 17
ATOM 26339 N N . ALA A 1 73 ? 89.250 -5.568 2.131 1.00 0.00 71 ALA A N 17
ATOM 26340 C CA . ALA A 1 73 ? 88.989 -7.044 2.010 1.00 0.00 71 ALA A CA 17
ATOM 26341 C C . ALA A 1 73 ? 90.092 -7.737 1.187 1.00 0.00 71 ALA A C 17
ATOM 26342 O O . ALA A 1 73 ? 91.034 -8.274 1.740 1.00 0.00 71 ALA A O 17
ATOM 26349 N N . LYS A 1 74 ? 89.983 -7.729 -0.122 1.00 0.00 72 LYS A N 17
ATOM 26350 C CA . LYS A 1 74 ? 90.954 -8.493 -0.975 1.00 0.00 72 LYS A CA 17
ATOM 26351 C C . LYS A 1 74 ? 92.395 -8.048 -0.697 1.00 0.00 72 LYS A C 17
ATOM 26352 O O . LYS A 1 74 ? 93.313 -8.846 -0.745 1.00 0.00 72 LYS A O 17
ATOM 26371 N N . GLN A 1 75 ? 92.597 -6.784 -0.409 1.00 0.00 73 GLN A N 17
ATOM 26372 C CA . GLN A 1 75 ? 93.986 -6.269 -0.205 1.00 0.00 73 GLN A CA 17
ATOM 26373 C C . GLN A 1 75 ? 94.415 -6.455 1.253 1.00 0.00 73 GLN A C 17
ATOM 26374 O O . GLN A 1 75 ? 93.802 -5.926 2.163 1.00 0.00 73 GLN A O 17
ATOM 26388 N N . ASP A 1 76 ? 95.467 -7.205 1.475 1.00 0.00 74 ASP A N 17
ATOM 26389 C CA . ASP A 1 76 ? 95.969 -7.422 2.867 1.00 0.00 74 ASP A CA 17
ATOM 26390 C C . ASP A 1 76 ? 97.408 -7.949 2.837 1.00 0.00 74 ASP A C 17
ATOM 26391 O O . ASP A 1 76 ? 97.923 -8.302 1.791 1.00 0.00 74 ASP A O 17
ATOM 26400 N N . LEU A 1 77 ? 98.054 -8.004 3.976 1.00 0.00 75 LEU A N 17
ATOM 26401 C CA . LEU A 1 77 ? 99.462 -8.507 4.024 1.00 0.00 75 LEU A CA 17
ATOM 26402 C C . LEU A 1 77 ? 99.489 -9.956 4.520 1.00 0.00 75 LEU A C 17
ATOM 26403 O O . LEU A 1 77 ? 99.053 -10.251 5.618 1.00 0.00 75 LEU A O 17
ATOM 26419 N N . ASP A 1 78 ? 100.000 -10.857 3.716 1.00 0.00 76 ASP A N 17
ATOM 26420 C CA . ASP A 1 78 ? 100.045 -12.298 4.124 1.00 0.00 76 ASP A CA 17
ATOM 26421 C C . ASP A 1 78 ? 101.000 -12.491 5.307 1.00 0.00 76 ASP A C 17
ATOM 26422 O O . ASP A 1 78 ? 100.681 -13.169 6.266 1.00 0.00 76 ASP A O 17
ATOM 26431 N N . GLY A 1 79 ? 102.168 -11.898 5.239 1.00 0.00 77 GLY A N 17
ATOM 26432 C CA . GLY A 1 79 ? 103.160 -12.047 6.346 1.00 0.00 77 GLY A CA 17
ATOM 26433 C C . GLY A 1 79 ? 103.138 -10.795 7.225 1.00 0.00 77 GLY A C 17
ATOM 26434 O O . GLY A 1 79 ? 102.334 -9.904 7.026 1.00 0.00 77 GLY A O 17
ATOM 26438 N N . HIS A 1 80 ? 104.018 -10.727 8.195 1.00 0.00 78 HIS A N 17
ATOM 26439 C CA . HIS A 1 80 ? 104.098 -9.509 9.058 1.00 0.00 78 HIS A CA 17
ATOM 26440 C C . HIS A 1 80 ? 105.496 -8.891 8.969 1.00 0.00 78 HIS A C 17
ATOM 26441 O O . HIS A 1 80 ? 106.483 -9.514 9.318 1.00 0.00 78 HIS A O 17
ATOM 26455 N N . THR A 1 81 ? 105.583 -7.670 8.504 1.00 0.00 79 THR A N 17
ATOM 26456 C CA . THR A 1 81 ? 106.901 -6.969 8.447 1.00 0.00 79 THR A CA 17
ATOM 26457 C C . THR A 1 81 ? 106.712 -5.470 8.708 1.00 0.00 79 THR A C 17
ATOM 26458 O O . THR A 1 81 ? 105.650 -4.923 8.478 1.00 0.00 79 THR A O 17
ATOM 26469 N N . ALA A 1 82 ? 107.738 -4.799 9.186 1.00 0.00 80 ALA A N 17
ATOM 26470 C CA . ALA A 1 82 ? 107.634 -3.323 9.466 1.00 0.00 80 ALA A CA 17
ATOM 26471 C C . ALA A 1 82 ? 106.405 -3.019 10.349 1.00 0.00 80 ALA A C 17
ATOM 26472 O O . ALA A 1 82 ? 105.740 -3.934 10.795 1.00 0.00 80 ALA A O 17
ATOM 26479 N N . PRO A 1 83 ? 106.128 -1.746 10.581 1.00 0.00 81 PRO A N 17
ATOM 26480 C CA . PRO A 1 83 ? 104.933 -1.379 11.387 1.00 0.00 81 PRO A CA 17
ATOM 26481 C C . PRO A 1 83 ? 103.650 -1.914 10.717 1.00 0.00 81 PRO A C 17
ATOM 26482 O O . PRO A 1 83 ? 103.517 -1.824 9.512 1.00 0.00 81 PRO A O 17
ATOM 26493 N N . PRO A 1 84 ? 102.737 -2.456 11.506 1.00 0.00 82 PRO A N 17
ATOM 26494 C CA . PRO A 1 84 ? 101.502 -3.040 10.923 1.00 0.00 82 PRO A CA 17
ATOM 26495 C C . PRO A 1 84 ? 100.615 -1.932 10.326 1.00 0.00 82 PRO A C 17
ATOM 26496 O O . PRO A 1 84 ? 100.666 -0.805 10.778 1.00 0.00 82 PRO A O 17
ATOM 26507 N N . PRO A 1 85 ? 99.820 -2.275 9.326 1.00 0.00 83 PRO A N 17
ATOM 26508 C CA . PRO A 1 85 ? 98.915 -1.268 8.714 1.00 0.00 83 PRO A CA 17
ATOM 26509 C C . PRO A 1 85 ? 97.931 -0.732 9.758 1.00 0.00 83 PRO A C 17
ATOM 26510 O O . PRO A 1 85 ? 97.477 -1.459 10.623 1.00 0.00 83 PRO A O 17
ATOM 26521 N N . VAL A 1 86 ? 97.601 0.534 9.678 1.00 0.00 84 VAL A N 17
ATOM 26522 C CA . VAL A 1 86 ? 96.668 1.140 10.678 1.00 0.00 84 VAL A CA 17
ATOM 26523 C C . VAL A 1 86 ? 95.539 1.893 9.965 1.00 0.00 84 VAL A C 17
ATOM 26524 O O . VAL A 1 86 ? 95.661 2.261 8.811 1.00 0.00 84 VAL A O 17
ATOM 26537 N N . VAL A 1 87 ? 94.445 2.119 10.649 1.00 0.00 85 VAL A N 17
ATOM 26538 C CA . VAL A 1 87 ? 93.293 2.839 10.023 1.00 0.00 85 VAL A CA 17
ATOM 26539 C C . VAL A 1 87 ? 92.850 4.005 10.916 1.00 0.00 85 VAL A C 17
ATOM 26540 O O . VAL A 1 87 ? 93.180 4.056 12.087 1.00 0.00 85 VAL A O 17
ATOM 26553 N N . ASN A 1 88 ? 92.107 4.935 10.368 1.00 0.00 86 ASN A N 17
ATOM 26554 C CA . ASN A 1 88 ? 91.662 6.118 11.168 1.00 0.00 86 ASN A CA 17
ATOM 26555 C C . ASN A 1 88 ? 90.473 5.739 12.055 1.00 0.00 86 ASN A C 17
ATOM 26556 O O . ASN A 1 88 ? 89.417 5.378 11.570 1.00 0.00 86 ASN A O 17
ATOM 26567 N N . LYS A 1 89 ? 90.643 5.821 13.352 1.00 0.00 87 LYS A N 17
ATOM 26568 C CA . LYS A 1 89 ? 89.539 5.452 14.290 1.00 0.00 87 LYS A CA 17
ATOM 26569 C C . LYS A 1 89 ? 89.267 6.605 15.275 1.00 0.00 87 LYS A C 17
ATOM 26570 O O . LYS A 1 89 ? 90.031 7.549 15.330 1.00 0.00 87 LYS A O 17
ATOM 26589 N N . PRO A 1 90 ? 88.186 6.505 16.033 1.00 0.00 88 PRO A N 17
ATOM 26590 C CA . PRO A 1 90 ? 87.854 7.578 17.011 1.00 0.00 88 PRO A CA 17
ATOM 26591 C C . PRO A 1 90 ? 88.999 7.769 18.013 1.00 0.00 88 PRO A C 17
ATOM 26592 O O . PRO A 1 90 ? 89.695 6.830 18.356 1.00 0.00 88 PRO A O 17
ATOM 26603 N N . THR A 1 91 ? 89.192 8.979 18.481 1.00 0.00 89 THR A N 17
ATOM 26604 C CA . THR A 1 91 ? 90.313 9.252 19.437 1.00 0.00 89 THR A CA 17
ATOM 26605 C C . THR A 1 91 ? 90.039 8.565 20.789 1.00 0.00 89 THR A C 17
ATOM 26606 O O . THR A 1 91 ? 88.908 8.537 21.234 1.00 0.00 89 THR A O 17
ATOM 26617 N N . PRO A 1 92 ? 91.074 8.026 21.412 1.00 0.00 90 PRO A N 17
ATOM 26618 C CA . PRO A 1 92 ? 90.886 7.342 22.718 1.00 0.00 90 PRO A CA 17
ATOM 26619 C C . PRO A 1 92 ? 90.326 8.318 23.760 1.00 0.00 90 PRO A C 17
ATOM 26620 O O . PRO A 1 92 ? 89.635 7.923 24.680 1.00 0.00 90 PRO A O 17
ATOM 26631 N N . VAL A 1 93 ? 90.623 9.587 23.615 1.00 0.00 91 VAL A N 17
ATOM 26632 C CA . VAL A 1 93 ? 90.123 10.599 24.595 1.00 0.00 91 VAL A CA 17
ATOM 26633 C C . VAL A 1 93 ? 89.510 11.795 23.854 1.00 0.00 91 VAL A C 17
ATOM 26634 O O . VAL A 1 93 ? 89.964 12.174 22.790 1.00 0.00 91 VAL A O 17
ATOM 26647 N N . LYS A 1 94 ? 88.483 12.387 24.416 1.00 0.00 92 LYS A N 17
ATOM 26648 C CA . LYS A 1 94 ? 87.819 13.550 23.748 1.00 0.00 92 LYS A CA 17
ATOM 26649 C C . LYS A 1 94 ? 88.604 14.835 24.028 1.00 0.00 92 LYS A C 17
ATOM 26650 O O . LYS A 1 94 ? 89.054 15.066 25.136 1.00 0.00 92 LYS A O 17
ATOM 26669 N N . LEU A 1 95 ? 88.767 15.669 23.030 1.00 0.00 93 LEU A N 17
ATOM 26670 C CA . LEU A 1 95 ? 89.540 16.935 23.218 1.00 0.00 93 LEU A CA 17
ATOM 26671 C C . LEU A 1 95 ? 88.580 18.118 23.442 1.00 0.00 93 LEU A C 17
ATOM 26672 O O . LEU A 1 95 ? 87.415 18.026 23.109 1.00 0.00 93 LEU A O 17
ATOM 26688 N N . PRO A 1 96 ? 89.089 19.204 24.000 1.00 0.00 94 PRO A N 17
ATOM 26689 C CA . PRO A 1 96 ? 88.228 20.389 24.246 1.00 0.00 94 PRO A CA 17
ATOM 26690 C C . PRO A 1 96 ? 87.674 20.931 22.926 1.00 0.00 94 PRO A C 17
ATOM 26691 O O . PRO A 1 96 ? 88.264 20.750 21.876 1.00 0.00 94 PRO A O 17
ATOM 26702 N N . HIS A 1 97 ? 86.544 21.592 22.977 1.00 0.00 95 HIS A N 17
ATOM 26703 C CA . HIS A 1 97 ? 85.944 22.168 21.736 1.00 0.00 95 HIS A CA 17
ATOM 26704 C C . HIS A 1 97 ? 85.888 23.695 21.840 1.00 0.00 95 HIS A C 17
ATOM 26705 O O . HIS A 1 97 ? 86.250 24.267 22.851 1.00 0.00 95 HIS A O 17
ATOM 26719 N N . PHE A 1 98 ? 85.434 24.354 20.800 1.00 0.00 96 PHE A N 17
ATOM 26720 C CA . PHE A 1 98 ? 85.370 25.852 20.820 1.00 0.00 96 PHE A CA 17
ATOM 26721 C C . PHE A 1 98 ? 84.482 26.333 21.975 1.00 0.00 96 PHE A C 17
ATOM 26722 O O . PHE A 1 98 ? 84.695 27.396 22.529 1.00 0.00 96 PHE A O 17
ATOM 26739 N N . SER A 1 99 ? 83.493 25.552 22.335 1.00 0.00 97 SER A N 17
ATOM 26740 C CA . SER A 1 99 ? 82.618 25.923 23.492 1.00 0.00 97 SER A CA 17
ATOM 26741 C C . SER A 1 99 ? 83.441 25.980 24.784 1.00 0.00 97 SER A C 17
ATOM 26742 O O . SER A 1 99 ? 83.107 26.698 25.708 1.00 0.00 97 SER A O 17
ATOM 26750 N N . ASN A 1 100 ? 84.513 25.226 24.850 1.00 0.00 98 ASN A N 17
ATOM 26751 C CA . ASN A 1 100 ? 85.370 25.229 26.076 1.00 0.00 98 ASN A CA 17
ATOM 26752 C C . ASN A 1 100 ? 86.306 26.441 26.064 1.00 0.00 98 ASN A C 17
ATOM 26753 O O . ASN A 1 100 ? 86.882 26.778 25.045 1.00 0.00 98 ASN A O 17
ATOM 26764 N N . ILE A 1 101 ? 86.457 27.094 27.190 1.00 0.00 99 ILE A N 17
ATOM 26765 C CA . ILE A 1 101 ? 87.326 28.315 27.249 1.00 0.00 99 ILE A CA 17
ATOM 26766 C C . ILE A 1 101 ? 88.768 27.945 26.877 1.00 0.00 99 ILE A C 17
ATOM 26767 O O . ILE A 1 101 ? 89.465 28.712 26.237 1.00 0.00 99 ILE A O 17
ATOM 26783 N N . LEU A 1 102 ? 89.213 26.779 27.275 1.00 0.00 100 LEU A N 17
ATOM 26784 C CA . LEU A 1 102 ? 90.608 26.346 26.947 1.00 0.00 100 LEU A CA 17
ATOM 26785 C C . LEU A 1 102 ? 90.611 25.495 25.675 1.00 0.00 100 LEU A C 17
ATOM 26786 O O . LEU A 1 102 ? 89.720 24.694 25.454 1.00 0.00 100 LEU A O 17
ATOM 26802 N N . GLY A 1 103 ? 91.608 25.664 24.842 1.00 0.00 101 GLY A N 17
ATOM 26803 C CA . GLY A 1 103 ? 91.684 24.871 23.578 1.00 0.00 101 GLY A CA 17
ATOM 26804 C C . GLY A 1 103 ? 90.871 25.571 22.486 1.00 0.00 101 GLY A C 17
ATOM 26805 O O . GLY A 1 103 ? 89.907 24.983 22.025 1.00 0.00 101 GLY A O 17
ATOM 26810 N N . GLY A 1 1 ? 94.715 15.947 -8.674 1.00 0.00 -1 GLY A N 18
ATOM 26811 C CA . GLY A 1 1 ? 94.608 14.464 -8.556 1.00 0.00 -1 GLY A CA 18
ATOM 26812 C C . GLY A 1 1 ? 94.169 13.875 -9.897 1.00 0.00 -1 GLY A C 18
ATOM 26813 O O . GLY A 1 1 ? 93.091 13.321 -10.015 1.00 0.00 -1 GLY A O 18
ATOM 26819 N N . ALA A 1 2 ? 94.997 13.991 -10.906 1.00 0.00 0 ALA A N 18
ATOM 26820 C CA . ALA A 1 2 ? 94.637 13.441 -12.251 1.00 0.00 0 ALA A CA 18
ATOM 26821 C C . ALA A 1 2 ? 94.455 11.923 -12.169 1.00 0.00 0 ALA A C 18
ATOM 26822 O O . ALA A 1 2 ? 93.641 11.350 -12.871 1.00 0.00 0 ALA A O 18
ATOM 26829 N N . MET A 1 3 ? 95.208 11.272 -11.315 1.00 0.00 1 MET A N 18
ATOM 26830 C CA . MET A 1 3 ? 95.089 9.789 -11.175 1.00 0.00 1 MET A CA 18
ATOM 26831 C C . MET A 1 3 ? 94.008 9.439 -10.147 1.00 0.00 1 MET A C 18
ATOM 26832 O O . MET A 1 3 ? 93.951 10.016 -9.077 1.00 0.00 1 MET A O 18
ATOM 26846 N N . GLY A 1 4 ? 93.155 8.498 -10.470 1.00 0.00 2 GLY A N 18
ATOM 26847 C CA . GLY A 1 4 ? 92.077 8.092 -9.519 1.00 0.00 2 GLY A CA 18
ATOM 26848 C C . GLY A 1 4 ? 92.014 6.558 -9.437 1.00 0.00 2 GLY A C 18
ATOM 26849 O O . GLY A 1 4 ? 92.521 5.883 -10.311 1.00 0.00 2 GLY A O 18
ATOM 26853 N N . PRO A 1 5 ? 91.395 6.040 -8.389 1.00 0.00 3 PRO A N 18
ATOM 26854 C CA . PRO A 1 5 ? 91.280 4.566 -8.247 1.00 0.00 3 PRO A CA 18
ATOM 26855 C C . PRO A 1 5 ? 90.315 4.003 -9.297 1.00 0.00 3 PRO A C 18
ATOM 26856 O O . PRO A 1 5 ? 89.240 3.530 -8.975 1.00 0.00 3 PRO A O 18
ATOM 26867 N N . THR A 1 6 ? 90.696 4.055 -10.551 1.00 0.00 4 THR A N 18
ATOM 26868 C CA . THR A 1 6 ? 89.811 3.526 -11.635 1.00 0.00 4 THR A CA 18
ATOM 26869 C C . THR A 1 6 ? 90.164 2.069 -11.980 1.00 0.00 4 THR A C 18
ATOM 26870 O O . THR A 1 6 ? 89.736 1.553 -12.996 1.00 0.00 4 THR A O 18
ATOM 26881 N N . ASP A 1 7 ? 90.938 1.405 -11.149 1.00 0.00 5 ASP A N 18
ATOM 26882 C CA . ASP A 1 7 ? 91.371 0.007 -11.470 1.00 0.00 5 ASP A CA 18
ATOM 26883 C C . ASP A 1 7 ? 90.246 -0.989 -11.168 1.00 0.00 5 ASP A C 18
ATOM 26884 O O . ASP A 1 7 ? 89.482 -0.814 -10.237 1.00 0.00 5 ASP A O 18
ATOM 26893 N N . GLN A 1 8 ? 90.144 -2.032 -11.956 1.00 0.00 6 GLN A N 18
ATOM 26894 C CA . GLN A 1 8 ? 89.105 -3.084 -11.701 1.00 0.00 6 GLN A CA 18
ATOM 26895 C C . GLN A 1 8 ? 89.457 -3.958 -10.486 1.00 0.00 6 GLN A C 18
ATOM 26896 O O . GLN A 1 8 ? 88.686 -4.818 -10.099 1.00 0.00 6 GLN A O 18
ATOM 26910 N N . ASP A 1 9 ? 90.605 -3.753 -9.887 1.00 0.00 7 ASP A N 18
ATOM 26911 C CA . ASP A 1 9 ? 90.976 -4.544 -8.671 1.00 0.00 7 ASP A CA 18
ATOM 26912 C C . ASP A 1 9 ? 90.061 -4.175 -7.494 1.00 0.00 7 ASP A C 18
ATOM 26913 O O . ASP A 1 9 ? 89.862 -4.964 -6.588 1.00 0.00 7 ASP A O 18
ATOM 26922 N N . TRP A 1 10 ? 89.506 -2.984 -7.503 1.00 0.00 8 TRP A N 18
ATOM 26923 C CA . TRP A 1 10 ? 88.629 -2.549 -6.372 1.00 0.00 8 TRP A CA 18
ATOM 26924 C C . TRP A 1 10 ? 87.236 -3.179 -6.464 1.00 0.00 8 TRP A C 18
ATOM 26925 O O . TRP A 1 10 ? 86.486 -3.144 -5.511 1.00 0.00 8 TRP A O 18
ATOM 26946 N N . ILE A 1 11 ? 86.873 -3.760 -7.590 1.00 0.00 9 ILE A N 18
ATOM 26947 C CA . ILE A 1 11 ? 85.456 -4.229 -7.771 1.00 0.00 9 ILE A CA 18
ATOM 26948 C C . ILE A 1 11 ? 85.063 -5.191 -6.635 1.00 0.00 9 ILE A C 18
ATOM 26949 O O . ILE A 1 11 ? 85.800 -6.093 -6.286 1.00 0.00 9 ILE A O 18
ATOM 26965 N N . GLY A 1 12 ? 83.901 -4.989 -6.068 1.00 0.00 10 GLY A N 18
ATOM 26966 C CA . GLY A 1 12 ? 83.453 -5.831 -4.920 1.00 0.00 10 GLY A CA 18
ATOM 26967 C C . GLY A 1 12 ? 83.996 -5.310 -3.578 1.00 0.00 10 GLY A C 18
ATOM 26968 O O . GLY A 1 12 ? 83.706 -5.884 -2.542 1.00 0.00 10 GLY A O 18
ATOM 26972 N N . CYS A 1 13 ? 84.774 -4.238 -3.567 1.00 0.00 11 CYS A N 18
ATOM 26973 C CA . CYS A 1 13 ? 85.280 -3.702 -2.255 1.00 0.00 11 CYS A CA 18
ATOM 26974 C C . CYS A 1 13 ? 84.233 -2.776 -1.608 1.00 0.00 11 CYS A C 18
ATOM 26975 O O . CYS A 1 13 ? 83.401 -2.204 -2.287 1.00 0.00 11 CYS A O 18
ATOM 26983 N N . ALA A 1 14 ? 84.277 -2.634 -0.307 1.00 0.00 12 ALA A N 18
ATOM 26984 C CA . ALA A 1 14 ? 83.240 -1.826 0.405 1.00 0.00 12 ALA A CA 18
ATOM 26985 C C . ALA A 1 14 ? 83.704 -0.376 0.544 1.00 0.00 12 ALA A C 18
ATOM 26986 O O . ALA A 1 14 ? 84.730 -0.111 1.144 1.00 0.00 12 ALA A O 18
ATOM 26993 N N . VAL A 1 15 ? 82.960 0.559 0.001 1.00 0.00 13 VAL A N 18
ATOM 26994 C CA . VAL A 1 15 ? 83.382 1.992 0.071 1.00 0.00 13 VAL A CA 18
ATOM 26995 C C . VAL A 1 15 ? 82.198 2.887 0.453 1.00 0.00 13 VAL A C 18
ATOM 26996 O O . VAL A 1 15 ? 81.049 2.532 0.255 1.00 0.00 13 VAL A O 18
ATOM 27009 N N . SER A 1 16 ? 82.479 4.043 1.002 1.00 0.00 14 SER A N 18
ATOM 27010 C CA . SER A 1 16 ? 81.400 5.030 1.292 1.00 0.00 14 SER A CA 18
ATOM 27011 C C . SER A 1 16 ? 81.636 6.296 0.474 1.00 0.00 14 SER A C 18
ATOM 27012 O O . SER A 1 16 ? 82.759 6.740 0.326 1.00 0.00 14 SER A O 18
ATOM 27020 N N . ILE A 1 17 ? 80.588 6.879 -0.055 1.00 0.00 15 ILE A N 18
ATOM 27021 C CA . ILE A 1 17 ? 80.764 8.039 -0.981 1.00 0.00 15 ILE A CA 18
ATOM 27022 C C . ILE A 1 17 ? 79.986 9.243 -0.457 1.00 0.00 15 ILE A C 18
ATOM 27023 O O . ILE A 1 17 ? 78.780 9.183 -0.290 1.00 0.00 15 ILE A O 18
ATOM 27039 N N . ALA A 1 18 ? 80.667 10.330 -0.200 1.00 0.00 16 ALA A N 18
ATOM 27040 C CA . ALA A 1 18 ? 79.970 11.577 0.227 1.00 0.00 16 ALA A CA 18
ATOM 27041 C C . ALA A 1 18 ? 79.796 12.499 -0.978 1.00 0.00 16 ALA A C 18
ATOM 27042 O O . ALA A 1 18 ? 80.752 13.049 -1.489 1.00 0.00 16 ALA A O 18
ATOM 27049 N N . CYS A 1 19 ? 78.582 12.661 -1.435 1.00 0.00 17 CYS A N 18
ATOM 27050 C CA . CYS A 1 19 ? 78.313 13.570 -2.589 1.00 0.00 17 CYS A CA 18
ATOM 27051 C C . CYS A 1 19 ? 77.875 14.940 -2.070 1.00 0.00 17 CYS A C 18
ATOM 27052 O O . CYS A 1 19 ? 77.558 15.093 -0.905 1.00 0.00 17 CYS A O 18
ATOM 27060 N N . ASP A 1 20 ? 77.853 15.936 -2.923 1.00 0.00 18 ASP A N 18
ATOM 27061 C CA . ASP A 1 20 ? 77.482 17.316 -2.468 1.00 0.00 18 ASP A CA 18
ATOM 27062 C C . ASP A 1 20 ? 76.067 17.309 -1.870 1.00 0.00 18 ASP A C 18
ATOM 27063 O O . ASP A 1 20 ? 75.352 16.330 -1.960 1.00 0.00 18 ASP A O 18
ATOM 27072 N N . GLU A 1 21 ? 75.668 18.395 -1.260 1.00 0.00 19 GLU A N 18
ATOM 27073 C CA . GLU A 1 21 ? 74.459 18.373 -0.369 1.00 0.00 19 GLU A CA 18
ATOM 27074 C C . GLU A 1 21 ? 73.224 17.826 -1.097 1.00 0.00 19 GLU A C 18
ATOM 27075 O O . GLU A 1 21 ? 72.393 17.167 -0.497 1.00 0.00 19 GLU A O 18
ATOM 27087 N N . VAL A 1 22 ? 73.098 18.088 -2.375 1.00 0.00 20 VAL A N 18
ATOM 27088 C CA . VAL A 1 22 ? 71.867 17.658 -3.115 1.00 0.00 20 VAL A CA 18
ATOM 27089 C C . VAL A 1 22 ? 71.899 16.142 -3.370 1.00 0.00 20 VAL A C 18
ATOM 27090 O O . VAL A 1 22 ? 70.868 15.513 -3.520 1.00 0.00 20 VAL A O 18
ATOM 27103 N N . LEU A 1 23 ? 73.073 15.559 -3.418 1.00 0.00 21 LEU A N 18
ATOM 27104 C CA . LEU A 1 23 ? 73.183 14.088 -3.667 1.00 0.00 21 LEU A CA 18
ATOM 27105 C C . LEU A 1 23 ? 73.182 13.292 -2.351 1.00 0.00 21 LEU A C 18
ATOM 27106 O O . LEU A 1 23 ? 72.945 12.098 -2.350 1.00 0.00 21 LEU A O 18
ATOM 27122 N N . GLY A 1 24 ? 73.443 13.938 -1.237 1.00 0.00 22 GLY A N 18
ATOM 27123 C CA . GLY A 1 24 ? 73.474 13.215 0.073 1.00 0.00 22 GLY A CA 18
ATOM 27124 C C . GLY A 1 24 ? 74.622 12.199 0.090 1.00 0.00 22 GLY A C 18
ATOM 27125 O O . GLY A 1 24 ? 75.626 12.369 -0.580 1.00 0.00 22 GLY A O 18
ATOM 27129 N N . VAL A 1 25 ? 74.480 11.144 0.855 1.00 0.00 23 VAL A N 18
ATOM 27130 C CA . VAL A 1 25 ? 75.594 10.151 0.997 1.00 0.00 23 VAL A CA 18
ATOM 27131 C C . VAL A 1 25 ? 75.063 8.733 0.794 1.00 0.00 23 VAL A C 18
ATOM 27132 O O . VAL A 1 25 ? 73.983 8.402 1.252 1.00 0.00 23 VAL A O 18
ATOM 27145 N N . PHE A 1 26 ? 75.812 7.897 0.114 1.00 0.00 24 PHE A N 18
ATOM 27146 C CA . PHE A 1 26 ? 75.420 6.460 0.010 1.00 0.00 24 PHE A CA 18
ATOM 27147 C C . PHE A 1 26 ? 76.622 5.557 0.308 1.00 0.00 24 PHE A C 18
ATOM 27148 O O . PHE A 1 26 ? 77.759 5.973 0.213 1.00 0.00 24 PHE A O 18
ATOM 27165 N N . GLN A 1 27 ? 76.365 4.329 0.667 1.00 0.00 25 GLN A N 18
ATOM 27166 C CA . GLN A 1 27 ? 77.469 3.351 0.896 1.00 0.00 25 GLN A CA 18
ATOM 27167 C C . GLN A 1 27 ? 77.091 2.010 0.266 1.00 0.00 25 GLN A C 18
ATOM 27168 O O . GLN A 1 27 ? 75.935 1.625 0.272 1.00 0.00 25 GLN A O 18
ATOM 27182 N N . GLY A 1 28 ? 78.049 1.300 -0.278 1.00 0.00 26 GLY A N 18
ATOM 27183 C CA . GLY A 1 28 ? 77.723 0.045 -1.020 1.00 0.00 26 GLY A CA 18
ATOM 27184 C C . GLY A 1 28 ? 79.009 -0.643 -1.474 1.00 0.00 26 GLY A C 18
ATOM 27185 O O . GLY A 1 28 ? 80.088 -0.083 -1.388 1.00 0.00 26 GLY A O 18
ATOM 27189 N N . LEU A 1 29 ? 78.899 -1.858 -1.950 1.00 0.00 27 LEU A N 18
ATOM 27190 C CA . LEU A 1 29 ? 80.081 -2.544 -2.549 1.00 0.00 27 LEU A CA 18
ATOM 27191 C C . LEU A 1 29 ? 80.153 -2.243 -4.046 1.00 0.00 27 LEU A C 18
ATOM 27192 O O . LEU A 1 29 ? 79.160 -2.285 -4.748 1.00 0.00 27 LEU A O 18
ATOM 27208 N N . ILE A 1 30 ? 81.328 -1.938 -4.528 1.00 0.00 28 ILE A N 18
ATOM 27209 C CA . ILE A 1 30 ? 81.490 -1.576 -5.971 1.00 0.00 28 ILE A CA 18
ATOM 27210 C C . ILE A 1 30 ? 81.195 -2.794 -6.855 1.00 0.00 28 ILE A C 18
ATOM 27211 O O . ILE A 1 30 ? 81.612 -3.898 -6.564 1.00 0.00 28 ILE A O 18
ATOM 27227 N N . LYS A 1 31 ? 80.474 -2.591 -7.928 1.00 0.00 29 LYS A N 18
ATOM 27228 C CA . LYS A 1 31 ? 80.260 -3.689 -8.917 1.00 0.00 29 LYS A CA 18
ATOM 27229 C C . LYS A 1 31 ? 81.065 -3.406 -10.188 1.00 0.00 29 LYS A C 18
ATOM 27230 O O . LYS A 1 31 ? 81.510 -4.314 -10.865 1.00 0.00 29 LYS A O 18
ATOM 27249 N N . GLN A 1 32 ? 81.250 -2.150 -10.512 1.00 0.00 30 GLN A N 18
ATOM 27250 C CA . GLN A 1 32 ? 82.048 -1.783 -11.724 1.00 0.00 30 GLN A CA 18
ATOM 27251 C C . GLN A 1 32 ? 82.671 -0.399 -11.527 1.00 0.00 30 GLN A C 18
ATOM 27252 O O . GLN A 1 32 ? 82.128 0.437 -10.831 1.00 0.00 30 GLN A O 18
ATOM 27266 N N . ILE A 1 33 ? 83.807 -0.154 -12.137 1.00 0.00 31 ILE A N 18
ATOM 27267 C CA . ILE A 1 33 ? 84.461 1.185 -12.011 1.00 0.00 31 ILE A CA 18
ATOM 27268 C C . ILE A 1 33 ? 85.030 1.617 -13.367 1.00 0.00 31 ILE A C 18
ATOM 27269 O O . ILE A 1 33 ? 85.603 0.826 -14.094 1.00 0.00 31 ILE A O 18
ATOM 27285 N N . SER A 1 34 ? 84.867 2.869 -13.700 1.00 0.00 32 SER A N 18
ATOM 27286 C CA . SER A 1 34 ? 85.489 3.418 -14.939 1.00 0.00 32 SER A CA 18
ATOM 27287 C C . SER A 1 34 ? 85.880 4.878 -14.707 1.00 0.00 32 SER A C 18
ATOM 27288 O O . SER A 1 34 ? 85.349 5.534 -13.832 1.00 0.00 32 SER A O 18
ATOM 27296 N N . ALA A 1 35 ? 86.794 5.391 -15.490 1.00 0.00 33 ALA A N 18
ATOM 27297 C CA . ALA A 1 35 ? 87.372 6.746 -15.201 1.00 0.00 33 ALA A CA 18
ATOM 27298 C C . ALA A 1 35 ? 86.271 7.814 -15.092 1.00 0.00 33 ALA A C 18
ATOM 27299 O O . ALA A 1 35 ? 86.460 8.838 -14.460 1.00 0.00 33 ALA A O 18
ATOM 27306 N N . GLU A 1 36 ? 85.131 7.583 -15.700 1.00 0.00 34 GLU A N 18
ATOM 27307 C CA . GLU A 1 36 ? 84.071 8.638 -15.741 1.00 0.00 34 GLU A CA 18
ATOM 27308 C C . GLU A 1 36 ? 83.085 8.482 -14.574 1.00 0.00 34 GLU A C 18
ATOM 27309 O O . GLU A 1 36 ? 82.469 9.443 -14.150 1.00 0.00 34 GLU A O 18
ATOM 27321 N N . GLU A 1 37 ? 82.930 7.286 -14.054 1.00 0.00 35 GLU A N 18
ATOM 27322 C CA . GLU A 1 37 ? 81.847 7.038 -13.048 1.00 0.00 35 GLU A CA 18
ATOM 27323 C C . GLU A 1 37 ? 82.179 5.828 -12.163 1.00 0.00 35 GLU A C 18
ATOM 27324 O O . GLU A 1 37 ? 82.926 4.950 -12.551 1.00 0.00 35 GLU A O 18
ATOM 27336 N N . ILE A 1 38 ? 81.625 5.785 -10.977 1.00 0.00 36 ILE A N 18
ATOM 27337 C CA . ILE A 1 38 ? 81.740 4.561 -10.123 1.00 0.00 36 ILE A CA 18
ATOM 27338 C C . ILE A 1 38 ? 80.353 3.939 -9.926 1.00 0.00 36 ILE A C 18
ATOM 27339 O O . ILE A 1 38 ? 79.377 4.645 -9.738 1.00 0.00 36 ILE A O 18
ATOM 27355 N N . THR A 1 39 ? 80.256 2.630 -9.967 1.00 0.00 37 THR A N 18
ATOM 27356 C CA . THR A 1 39 ? 78.917 1.967 -9.859 1.00 0.00 37 THR A CA 18
ATOM 27357 C C . THR A 1 39 ? 78.921 0.928 -8.730 1.00 0.00 37 THR A C 18
ATOM 27358 O O . THR A 1 39 ? 79.830 0.124 -8.623 1.00 0.00 37 THR A O 18
ATOM 27369 N N . ILE A 1 40 ? 77.906 0.937 -7.896 1.00 0.00 38 ILE A N 18
ATOM 27370 C CA . ILE A 1 40 ? 77.851 -0.027 -6.745 1.00 0.00 38 ILE A CA 18
ATOM 27371 C C . ILE A 1 40 ? 76.473 -0.698 -6.673 1.00 0.00 38 ILE A C 18
ATOM 27372 O O . ILE A 1 40 ? 75.541 -0.299 -7.346 1.00 0.00 38 ILE A O 18
ATOM 27388 N N . VAL A 1 41 ? 76.347 -1.711 -5.851 1.00 0.00 39 VAL A N 18
ATOM 27389 C CA . VAL A 1 41 ? 75.059 -2.472 -5.763 1.00 0.00 39 VAL A CA 18
ATOM 27390 C C . VAL A 1 41 ? 74.625 -2.621 -4.298 1.00 0.00 39 VAL A C 18
ATOM 27391 O O . VAL A 1 41 ? 75.408 -2.428 -3.391 1.00 0.00 39 VAL A O 18
ATOM 27404 N N . ARG A 1 42 ? 73.374 -2.961 -4.068 1.00 0.00 40 ARG A N 18
ATOM 27405 C CA . ARG A 1 42 ? 72.822 -3.010 -2.666 1.00 0.00 40 ARG A CA 18
ATOM 27406 C C . ARG A 1 42 ? 72.998 -1.648 -1.988 1.00 0.00 40 ARG A C 18
ATOM 27407 O O . ARG A 1 42 ? 73.569 -1.539 -0.920 1.00 0.00 40 ARG A O 18
ATOM 27428 N N . ALA A 1 43 ? 72.504 -0.613 -2.616 1.00 0.00 41 ALA A N 18
ATOM 27429 C CA . ALA A 1 43 ? 72.798 0.778 -2.148 1.00 0.00 41 ALA A CA 18
ATOM 27430 C C . ALA A 1 43 ? 72.118 1.089 -0.810 1.00 0.00 41 ALA A C 18
ATOM 27431 O O . ALA A 1 43 ? 70.957 0.788 -0.591 1.00 0.00 41 ALA A O 18
ATOM 27438 N N . PHE A 1 44 ? 72.849 1.700 0.087 1.00 0.00 42 PHE A N 18
ATOM 27439 C CA . PHE A 1 44 ? 72.224 2.294 1.304 1.00 0.00 42 PHE A CA 18
ATOM 27440 C C . PHE A 1 44 ? 72.450 3.809 1.290 1.00 0.00 42 PHE A C 18
ATOM 27441 O O . PHE A 1 44 ? 73.504 4.273 0.903 1.00 0.00 42 PHE A O 18
ATOM 27458 N N . ARG A 1 45 ? 71.474 4.578 1.706 1.00 0.00 43 ARG A N 18
ATOM 27459 C CA . ARG A 1 45 ? 71.615 6.067 1.671 1.00 0.00 43 ARG A CA 18
ATOM 27460 C C . ARG A 1 45 ? 71.125 6.671 2.987 1.00 0.00 43 ARG A C 18
ATOM 27461 O O . ARG A 1 45 ? 70.185 6.187 3.586 1.00 0.00 43 ARG A O 18
ATOM 27482 N N . ASN A 1 46 ? 71.760 7.725 3.447 1.00 0.00 44 ASN A N 18
ATOM 27483 C CA . ASN A 1 46 ? 71.339 8.383 4.734 1.00 0.00 44 ASN A CA 18
ATOM 27484 C C . ASN A 1 46 ? 71.263 7.358 5.878 1.00 0.00 44 ASN A C 18
ATOM 27485 O O 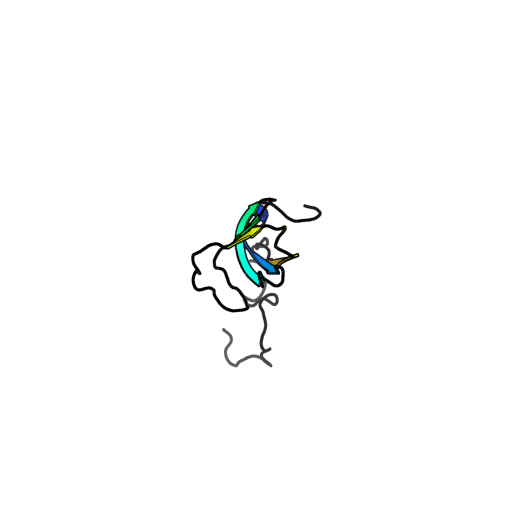. ASN A 1 46 ? 70.361 7.393 6.694 1.00 0.00 44 ASN A O 18
ATOM 27496 N N . GLY A 1 47 ? 72.207 6.451 5.935 1.00 0.00 45 GLY A N 18
ATOM 27497 C CA . GLY A 1 47 ? 72.262 5.474 7.065 1.00 0.00 45 GLY A CA 18
ATOM 27498 C C . GLY A 1 47 ? 71.003 4.596 7.097 1.00 0.00 45 GLY A C 18
ATOM 27499 O O . GLY A 1 47 ? 70.664 4.038 8.125 1.00 0.00 45 GLY A O 18
ATOM 27503 N N . VAL A 1 48 ? 70.310 4.469 5.989 1.00 0.00 46 VAL A N 18
ATOM 27504 C CA . VAL A 1 48 ? 69.155 3.520 5.922 1.00 0.00 46 VAL A CA 18
ATOM 27505 C C . VAL A 1 48 ? 69.080 2.888 4.515 1.00 0.00 46 VAL A C 18
ATOM 27506 O O . VAL A 1 48 ? 69.492 3.503 3.553 1.00 0.00 46 VAL A O 18
ATOM 27519 N N . PRO A 1 49 ? 68.554 1.678 4.426 1.00 0.00 47 PRO A N 18
ATOM 27520 C CA . PRO A 1 49 ? 68.542 0.964 3.124 1.00 0.00 47 PRO A CA 18
ATOM 27521 C C . PRO A 1 49 ? 67.567 1.641 2.156 1.00 0.00 47 PRO A C 18
ATOM 27522 O O . PRO A 1 49 ? 66.541 2.154 2.564 1.00 0.00 47 PRO A O 18
ATOM 27533 N N . LEU A 1 50 ? 67.880 1.647 0.880 1.00 0.00 48 LEU A N 18
ATOM 27534 C CA . LEU A 1 50 ? 66.925 2.212 -0.125 1.00 0.00 48 LEU A CA 18
ATOM 27535 C C . LEU A 1 50 ? 65.806 1.206 -0.410 1.00 0.00 48 LEU A C 18
ATOM 27536 O O . LEU A 1 50 ? 65.994 0.010 -0.294 1.00 0.00 48 LEU A O 18
ATOM 27552 N N . ARG A 1 51 ? 64.642 1.687 -0.780 1.00 0.00 49 ARG A N 18
ATOM 27553 C CA . ARG A 1 51 ? 63.478 0.769 -1.022 1.00 0.00 49 ARG A CA 18
ATOM 27554 C C . ARG A 1 51 ? 63.833 -0.281 -2.082 1.00 0.00 49 ARG A C 18
ATOM 27555 O O . ARG A 1 51 ? 63.393 -1.414 -2.013 1.00 0.00 49 ARG A O 18
ATOM 27576 N N . LYS A 1 52 ? 64.623 0.094 -3.057 1.00 0.00 50 LYS A N 18
ATOM 27577 C CA . LYS A 1 52 ? 65.066 -0.886 -4.093 1.00 0.00 50 LYS A CA 18
ATOM 27578 C C . LYS A 1 52 ? 66.450 -1.435 -3.734 1.00 0.00 50 LYS A C 18
ATOM 27579 O O . LYS A 1 52 ? 67.464 -0.896 -4.142 1.00 0.00 50 LYS A O 18
ATOM 27598 N N . GLN A 1 53 ? 66.493 -2.500 -2.973 1.00 0.00 51 GLN A N 18
ATOM 27599 C CA . GLN A 1 53 ? 67.810 -3.085 -2.559 1.00 0.00 51 GLN A CA 18
ATOM 27600 C C . GLN A 1 53 ? 68.606 -3.522 -3.792 1.00 0.00 51 GLN A C 18
ATOM 27601 O O . GLN A 1 53 ? 69.817 -3.402 -3.831 1.00 0.00 51 GLN A O 18
ATOM 27615 N N . ASN A 1 54 ? 67.931 -4.027 -4.796 1.00 0.00 52 ASN A N 18
ATOM 27616 C CA . ASN A 1 54 ? 68.641 -4.520 -6.018 1.00 0.00 52 ASN A CA 18
ATOM 27617 C C . ASN A 1 54 ? 68.907 -3.379 -7.019 1.00 0.00 52 ASN A C 18
ATOM 27618 O O . ASN A 1 54 ? 69.444 -3.614 -8.087 1.00 0.00 52 ASN A O 18
ATOM 27629 N N . ALA A 1 55 ? 68.543 -2.154 -6.692 1.00 0.00 53 ALA A N 18
ATOM 27630 C CA . ALA A 1 55 ? 68.773 -1.021 -7.646 1.00 0.00 53 ALA A CA 18
ATOM 27631 C C . ALA A 1 55 ? 70.256 -0.644 -7.669 1.00 0.00 53 ALA A C 18
ATOM 27632 O O . ALA A 1 55 ? 70.896 -0.551 -6.636 1.00 0.00 53 ALA A O 18
ATOM 27639 N N . GLU A 1 56 ? 70.803 -0.427 -8.841 1.00 0.00 54 GLU A N 18
ATOM 27640 C CA . GLU A 1 56 ? 72.247 -0.052 -8.946 1.00 0.00 54 GLU A CA 18
ATOM 27641 C C . GLU A 1 56 ? 72.415 1.474 -8.869 1.00 0.00 54 GLU A C 18
ATOM 27642 O O . GLU A 1 56 ? 71.625 2.222 -9.416 1.00 0.00 54 GLU A O 18
ATOM 27654 N N . VAL A 1 57 ? 73.440 1.931 -8.193 1.00 0.00 55 VAL A N 18
ATOM 27655 C CA . VAL A 1 57 ? 73.720 3.401 -8.136 1.00 0.00 55 VAL A CA 18
ATOM 27656 C C . VAL A 1 57 ? 74.934 3.725 -9.008 1.00 0.00 55 VAL A C 18
ATOM 27657 O O . VAL A 1 57 ? 75.994 3.154 -8.832 1.00 0.00 55 VAL A O 18
ATOM 27670 N N . VAL A 1 58 ? 74.785 4.633 -9.941 1.00 0.00 56 VAL A N 18
ATOM 27671 C CA . VAL A 1 58 ? 75.955 5.054 -10.772 1.00 0.00 56 VAL A CA 18
ATOM 27672 C C . VAL A 1 58 ? 76.145 6.565 -10.657 1.00 0.00 56 VAL A C 18
ATOM 27673 O O . VAL A 1 58 ? 75.320 7.338 -11.106 1.00 0.00 56 VAL A O 18
ATOM 27686 N N . LEU A 1 59 ? 77.227 6.981 -10.060 1.00 0.00 57 LEU A N 18
ATOM 27687 C CA . LEU A 1 59 ? 77.433 8.433 -9.788 1.00 0.00 57 LEU A CA 18
ATOM 27688 C C . LEU A 1 59 ? 78.801 8.886 -10.306 1.00 0.00 57 LEU A C 18
ATOM 27689 O O . LEU A 1 59 ? 79.800 8.218 -10.107 1.00 0.00 57 LEU A O 18
ATOM 27705 N N . LYS A 1 60 ? 78.847 10.015 -10.970 1.00 0.00 58 LYS A N 18
ATOM 27706 C CA . LYS A 1 60 ? 80.132 10.489 -11.574 1.00 0.00 58 LYS A CA 18
ATOM 27707 C C . LYS A 1 60 ? 81.068 11.034 -10.490 1.00 0.00 58 LYS A C 18
ATOM 27708 O O . LYS A 1 60 ? 80.637 11.681 -9.555 1.00 0.00 58 LYS A O 18
ATOM 27727 N N . CYS A 1 61 ? 82.347 10.772 -10.614 1.00 0.00 59 CYS A N 18
ATOM 27728 C CA . CYS A 1 61 ? 83.342 11.326 -9.635 1.00 0.00 59 CYS A CA 18
ATOM 27729 C C . CYS A 1 61 ? 83.225 12.855 -9.539 1.00 0.00 59 CYS A C 18
ATOM 27730 O O . CYS A 1 61 ? 83.459 13.440 -8.498 1.00 0.00 59 CYS A O 18
ATOM 27738 N N . THR A 1 62 ? 82.864 13.497 -10.624 1.00 0.00 60 THR A N 18
ATOM 27739 C CA . THR A 1 62 ? 82.727 14.990 -10.614 1.00 0.00 60 THR A CA 18
ATOM 27740 C C . THR A 1 62 ? 81.589 15.412 -9.678 1.00 0.00 60 THR A C 18
ATOM 27741 O O . THR A 1 62 ? 81.589 16.509 -9.150 1.00 0.00 60 THR A O 18
ATOM 27752 N N . ASP A 1 63 ? 80.623 14.548 -9.471 1.00 0.00 61 ASP A N 18
ATOM 27753 C CA . ASP A 1 63 ? 79.499 14.876 -8.541 1.00 0.00 61 ASP A CA 18
ATOM 27754 C C . ASP A 1 63 ? 79.853 14.452 -7.109 1.00 0.00 61 ASP A C 18
ATOM 27755 O O . ASP A 1 63 ? 79.317 14.979 -6.151 1.00 0.00 61 ASP A O 18
ATOM 27764 N N . ILE A 1 64 ? 80.752 13.505 -6.960 1.00 0.00 62 ILE A N 18
ATOM 27765 C CA . ILE A 1 64 ? 81.185 13.081 -5.591 1.00 0.00 62 ILE A CA 18
ATOM 27766 C C . ILE A 1 64 ? 82.229 14.062 -5.049 1.00 0.00 62 ILE A C 18
ATOM 27767 O O . ILE A 1 64 ? 83.049 14.577 -5.786 1.00 0.00 62 ILE A O 18
ATOM 27783 N N . ARG A 1 65 ? 82.199 14.321 -3.764 1.00 0.00 63 ARG A N 18
ATOM 27784 C CA . ARG A 1 65 ? 83.161 15.292 -3.162 1.00 0.00 63 ARG A CA 18
ATOM 27785 C C . ARG A 1 65 ? 84.306 14.546 -2.470 1.00 0.00 63 ARG A C 18
ATOM 27786 O O . ARG A 1 65 ? 85.429 15.014 -2.444 1.00 0.00 63 ARG A O 18
ATOM 27807 N N . SER A 1 66 ? 84.028 13.389 -1.911 1.00 0.00 64 SER A N 18
ATOM 27808 C CA . SER A 1 66 ? 85.105 12.611 -1.217 1.00 0.00 64 SER A CA 18
ATOM 27809 C C . SER A 1 66 ? 84.705 11.139 -1.086 1.00 0.00 64 SER A C 18
ATOM 27810 O O . SER A 1 66 ? 83.539 10.811 -1.001 1.00 0.00 64 SER A O 18
ATOM 27818 N N . ILE A 1 67 ? 85.674 10.253 -1.068 1.00 0.00 65 ILE A N 18
ATOM 27819 C CA . ILE A 1 67 ? 85.363 8.789 -0.999 1.00 0.00 65 ILE A CA 18
ATOM 27820 C C . ILE A 1 67 ? 86.340 8.092 -0.045 1.00 0.00 65 ILE A C 18
ATOM 27821 O O . ILE A 1 67 ? 87.482 8.490 0.089 1.00 0.00 65 ILE A O 18
ATOM 27837 N N . ASP A 1 68 ? 85.889 7.054 0.618 1.00 0.00 66 ASP A N 18
ATOM 27838 C CA . ASP A 1 68 ? 86.788 6.288 1.536 1.00 0.00 66 ASP A CA 18
ATOM 27839 C C . ASP A 1 68 ? 86.568 4.778 1.364 1.00 0.00 66 ASP A C 18
ATOM 27840 O O . ASP A 1 68 ? 85.450 4.304 1.417 1.00 0.00 66 ASP A O 18
ATOM 27849 N N . LEU A 1 69 ? 87.625 4.030 1.158 1.00 0.00 67 LEU A N 18
ATOM 27850 C CA . LEU A 1 69 ? 87.492 2.539 1.085 1.00 0.00 67 LEU A CA 18
ATOM 27851 C C . LEU A 1 69 ? 87.321 1.960 2.493 1.00 0.00 67 LEU A C 18
ATOM 27852 O O . LEU A 1 69 ? 88.221 2.025 3.310 1.00 0.00 67 LEU A O 18
ATOM 27868 N N . ILE A 1 70 ? 86.172 1.396 2.776 1.00 0.00 68 ILE A N 18
ATOM 27869 C CA . ILE A 1 70 ? 85.915 0.846 4.146 1.00 0.00 68 ILE A CA 18
ATOM 27870 C C . ILE A 1 70 ? 86.672 -0.473 4.336 1.00 0.00 68 ILE A C 18
ATOM 27871 O O . ILE A 1 70 ? 87.455 -0.621 5.256 1.00 0.00 68 ILE A O 18
ATOM 27887 N N . GLU A 1 71 ? 86.441 -1.428 3.469 1.00 0.00 69 GLU A N 18
ATOM 27888 C CA . GLU A 1 71 ? 87.068 -2.776 3.637 1.00 0.00 69 GLU A CA 18
ATOM 27889 C C . GLU A 1 71 ? 87.588 -3.305 2.288 1.00 0.00 69 GLU A C 18
ATOM 27890 O O . GLU A 1 71 ? 86.968 -3.071 1.269 1.00 0.00 69 GLU A O 18
ATOM 27902 N N . PRO A 1 72 ? 88.708 -4.010 2.311 1.00 0.00 70 PRO A N 18
ATOM 27903 C CA . PRO A 1 72 ? 89.279 -4.550 1.049 1.00 0.00 70 PRO A CA 18
ATOM 27904 C C . PRO A 1 72 ? 88.289 -5.506 0.377 1.00 0.00 70 PRO A C 18
ATOM 27905 O O . PRO A 1 72 ? 87.499 -6.158 1.036 1.00 0.00 70 PRO A O 18
ATOM 27916 N N . ALA A 1 73 ? 88.331 -5.591 -0.931 1.00 0.00 71 ALA A N 18
ATOM 27917 C CA . ALA A 1 73 ? 87.377 -6.482 -1.665 1.00 0.00 71 ALA A CA 18
ATOM 27918 C C . ALA A 1 73 ? 87.749 -7.954 -1.454 1.00 0.00 71 ALA A C 18
ATOM 27919 O O . ALA A 1 73 ? 88.913 -8.308 -1.410 1.00 0.00 71 ALA A O 18
ATOM 27926 N N . LYS A 1 74 ? 86.763 -8.808 -1.321 1.00 0.00 72 LYS A N 18
ATOM 27927 C CA . LYS A 1 74 ? 87.035 -10.273 -1.212 1.00 0.00 72 LYS A CA 18
ATOM 27928 C C . LYS A 1 74 ? 86.965 -10.922 -2.598 1.00 0.00 72 LYS A C 18
ATOM 27929 O O . LYS A 1 74 ? 86.148 -10.552 -3.421 1.00 0.00 72 LYS A O 18
ATOM 27948 N N . GLN A 1 75 ? 87.816 -11.886 -2.860 1.00 0.00 73 GLN A N 18
ATOM 27949 C CA . GLN A 1 75 ? 87.833 -12.544 -4.210 1.00 0.00 73 GLN A CA 18
ATOM 27950 C C . GLN A 1 75 ? 86.448 -13.113 -4.556 1.00 0.00 73 GLN A C 18
ATOM 27951 O O . GLN A 1 75 ? 85.772 -13.674 -3.714 1.00 0.00 73 GLN A O 18
ATOM 27965 N N . ASP A 1 76 ? 86.030 -12.968 -5.790 1.00 0.00 74 ASP A N 18
ATOM 27966 C CA . ASP A 1 76 ? 84.678 -13.456 -6.198 1.00 0.00 74 ASP A CA 18
ATOM 27967 C C . ASP A 1 76 ? 84.744 -14.929 -6.610 1.00 0.00 74 ASP A C 18
ATOM 27968 O O . ASP A 1 76 ? 85.428 -15.287 -7.552 1.00 0.00 74 ASP A O 18
ATOM 27977 N N . LEU A 1 77 ? 84.035 -15.781 -5.909 1.00 0.00 75 LEU A N 18
ATOM 27978 C CA . LEU A 1 77 ? 84.008 -17.229 -6.276 1.00 0.00 75 LEU A CA 18
ATOM 27979 C C . LEU A 1 77 ? 82.701 -17.558 -7.004 1.00 0.00 75 LEU A C 18
ATOM 27980 O O . LEU A 1 77 ? 81.626 -17.203 -6.554 1.00 0.00 75 LEU A O 18
ATOM 27996 N N . ASP A 1 78 ? 82.788 -18.232 -8.125 1.00 0.00 76 ASP A N 18
ATOM 27997 C CA . ASP A 1 78 ? 81.564 -18.500 -8.948 1.00 0.00 76 ASP A CA 18
ATOM 27998 C C . ASP A 1 78 ? 80.860 -19.797 -8.514 1.00 0.00 76 ASP A C 18
ATOM 27999 O O . ASP A 1 78 ? 80.005 -20.301 -9.219 1.00 0.00 76 ASP A O 18
ATOM 28008 N N . GLY A 1 79 ? 81.208 -20.339 -7.367 1.00 0.00 77 GLY A N 18
ATOM 28009 C CA . GLY A 1 79 ? 80.562 -21.603 -6.900 1.00 0.00 77 GLY A CA 18
ATOM 28010 C C . GLY A 1 79 ? 81.144 -22.793 -7.666 1.00 0.00 77 GLY A C 18
ATOM 28011 O O . GLY A 1 79 ? 80.473 -23.786 -7.884 1.00 0.00 77 GLY A O 18
ATOM 28015 N N . HIS A 1 80 ? 82.387 -22.699 -8.074 1.00 0.00 78 HIS A N 18
ATOM 28016 C CA . HIS A 1 80 ? 83.026 -23.826 -8.830 1.00 0.00 78 HIS A CA 18
ATOM 28017 C C . HIS A 1 80 ? 83.015 -25.107 -7.989 1.00 0.00 78 HIS A C 18
ATOM 28018 O O . HIS A 1 80 ? 82.767 -26.187 -8.493 1.00 0.00 78 HIS A O 18
ATOM 28032 N N . THR A 1 81 ? 83.283 -24.988 -6.712 1.00 0.00 79 THR A N 18
ATOM 28033 C CA . THR A 1 81 ? 83.295 -26.190 -5.822 1.00 0.00 79 THR A CA 18
ATOM 28034 C C . THR A 1 81 ? 81.883 -26.482 -5.308 1.00 0.00 79 THR A C 18
ATOM 28035 O O . THR A 1 81 ? 80.997 -25.652 -5.403 1.00 0.00 79 THR A O 18
ATOM 28046 N N . ALA A 1 82 ? 81.673 -27.656 -4.764 1.00 0.00 80 ALA A N 18
ATOM 28047 C CA . ALA A 1 82 ? 80.319 -28.013 -4.229 1.00 0.00 80 ALA A CA 18
ATOM 28048 C C . ALA A 1 82 ? 79.912 -27.030 -3.117 1.00 0.00 80 ALA A C 18
ATOM 28049 O O . ALA A 1 82 ? 80.761 -26.370 -2.553 1.00 0.00 80 ALA A O 18
ATOM 28056 N N . PRO A 1 83 ? 78.623 -26.953 -2.826 1.00 0.00 81 PRO A N 18
ATOM 28057 C CA . PRO A 1 83 ? 78.144 -25.981 -1.806 1.00 0.00 81 PRO A CA 18
ATOM 28058 C C . PRO A 1 83 ? 78.822 -26.244 -0.445 1.00 0.00 81 PRO A C 18
ATOM 28059 O O . PRO A 1 83 ? 78.538 -27.242 0.188 1.00 0.00 81 PRO A O 18
ATOM 28070 N N . PRO A 1 84 ? 79.701 -25.347 -0.025 1.00 0.00 82 PRO A N 18
ATOM 28071 C CA . PRO A 1 84 ? 80.382 -25.531 1.283 1.00 0.00 82 PRO A CA 18
ATOM 28072 C C . PRO A 1 84 ? 79.388 -25.315 2.439 1.00 0.00 82 PRO A C 18
ATOM 28073 O O . PRO A 1 84 ? 78.303 -24.813 2.220 1.00 0.00 82 PRO A O 18
ATOM 28084 N N . PRO A 1 85 ? 79.778 -25.698 3.645 1.00 0.00 83 PRO A N 18
ATOM 28085 C CA . PRO A 1 85 ? 78.888 -25.495 4.821 1.00 0.00 83 PRO A CA 18
ATOM 28086 C C . PRO A 1 85 ? 78.549 -24.010 4.989 1.00 0.00 83 PRO A C 18
ATOM 28087 O O . PRO A 1 85 ? 79.307 -23.145 4.590 1.00 0.00 83 PRO A O 18
ATOM 28098 N N . VAL A 1 86 ? 77.415 -23.716 5.577 1.00 0.00 84 VAL A N 18
ATOM 28099 C CA . VAL A 1 86 ? 76.993 -22.290 5.741 1.00 0.00 84 VAL A CA 18
ATOM 28100 C C . VAL A 1 86 ? 76.694 -21.986 7.214 1.00 0.00 84 VAL A C 18
ATOM 28101 O O . VAL A 1 86 ? 76.410 -22.876 7.994 1.00 0.00 84 VAL A O 18
ATOM 28114 N N . VAL A 1 87 ? 76.759 -20.733 7.590 1.00 0.00 85 VAL A N 18
ATOM 28115 C CA . VAL A 1 87 ? 76.509 -20.353 9.014 1.00 0.00 85 VAL A CA 18
ATOM 28116 C C . VAL A 1 87 ? 75.520 -19.181 9.084 1.00 0.00 85 VAL A C 18
ATOM 28117 O O . VAL A 1 87 ? 75.496 -18.328 8.216 1.00 0.00 85 VAL A O 18
ATOM 28130 N N . ASN A 1 88 ? 74.708 -19.140 10.112 1.00 0.00 86 ASN A N 18
ATOM 28131 C CA . ASN A 1 88 ? 73.711 -18.031 10.248 1.00 0.00 86 ASN A CA 18
ATOM 28132 C C . ASN A 1 88 ? 74.433 -16.685 10.345 1.00 0.00 86 ASN A C 18
ATOM 28133 O O . ASN A 1 88 ? 75.642 -16.631 10.487 1.00 0.00 86 ASN A O 18
ATOM 28144 N N . LYS A 1 89 ? 73.700 -15.600 10.269 1.00 0.00 87 LYS A N 18
ATOM 28145 C CA . LYS A 1 89 ? 74.341 -14.245 10.318 1.00 0.00 87 LYS A CA 18
ATOM 28146 C C . LYS A 1 89 ? 75.119 -14.072 11.636 1.00 0.00 87 LYS A C 18
ATOM 28147 O O . LYS A 1 89 ? 74.675 -14.538 12.666 1.00 0.00 87 LYS A O 18
ATOM 28166 N N . PRO A 1 90 ? 76.261 -13.406 11.576 1.00 0.00 88 PRO A N 18
ATOM 28167 C CA . PRO A 1 90 ? 77.088 -13.229 12.800 1.00 0.00 88 PRO A CA 18
ATOM 28168 C C . PRO A 1 90 ? 76.296 -12.489 13.884 1.00 0.00 88 PRO A C 18
ATOM 28169 O O . PRO A 1 90 ? 75.613 -11.519 13.612 1.00 0.00 88 PRO A O 18
ATOM 28180 N N . THR A 1 91 ? 76.388 -12.946 15.109 1.00 0.00 89 THR A N 18
ATOM 28181 C CA . THR A 1 91 ? 75.674 -12.260 16.231 1.00 0.00 89 THR A CA 18
ATOM 28182 C C . THR A 1 91 ? 76.427 -10.977 16.636 1.00 0.00 89 THR A C 18
ATOM 28183 O O . THR A 1 91 ? 77.642 -10.976 16.667 1.00 0.00 89 THR A O 18
ATOM 28194 N N . PRO A 1 92 ? 75.695 -9.915 16.935 1.00 0.00 90 PRO A N 18
ATOM 28195 C CA . PRO A 1 92 ? 76.356 -8.652 17.354 1.00 0.00 90 PRO A CA 18
ATOM 28196 C C . PRO A 1 92 ? 77.136 -8.870 18.653 1.00 0.00 90 PRO A C 18
ATOM 28197 O O . PRO A 1 92 ? 78.191 -8.299 18.854 1.00 0.00 90 PRO A O 18
ATOM 28208 N N . VAL A 1 93 ? 76.619 -9.694 19.530 1.00 0.00 91 VAL A N 18
ATOM 28209 C CA . VAL A 1 93 ? 77.338 -9.996 20.807 1.00 0.00 91 VAL A CA 18
ATOM 28210 C C . VAL A 1 93 ? 77.387 -11.511 21.040 1.00 0.00 91 VAL A C 18
ATOM 28211 O O . VAL A 1 93 ? 76.533 -12.243 20.573 1.00 0.00 91 VAL A O 18
ATOM 28224 N N . LYS A 1 94 ? 78.375 -11.979 21.761 1.00 0.00 92 LYS A N 18
ATOM 28225 C CA . LYS A 1 94 ? 78.515 -13.449 21.994 1.00 0.00 92 LYS A CA 18
ATOM 28226 C C . LYS A 1 94 ? 78.406 -13.765 23.489 1.00 0.00 92 LYS A C 18
ATOM 28227 O O . LYS A 1 94 ? 78.994 -13.092 24.317 1.00 0.00 92 LYS A O 18
ATOM 28246 N N . LEU A 1 95 ? 77.657 -14.783 23.833 1.00 0.00 93 LEU A N 18
ATOM 28247 C CA . LEU A 1 95 ? 77.531 -15.183 25.267 1.00 0.00 93 LEU A CA 18
ATOM 28248 C C . LEU A 1 95 ? 78.236 -16.532 25.501 1.00 0.00 93 LEU A C 18
ATOM 28249 O O . LEU A 1 95 ? 78.511 -17.243 24.555 1.00 0.00 93 LEU A O 18
ATOM 28265 N N . PRO A 1 96 ? 78.514 -16.855 26.752 1.00 0.00 94 PRO A N 18
ATOM 28266 C CA . PRO A 1 96 ? 79.210 -18.135 27.055 1.00 0.00 94 PRO A CA 18
ATOM 28267 C C . PRO A 1 96 ? 78.390 -19.328 26.549 1.00 0.00 94 PRO A C 18
ATOM 28268 O O . PRO A 1 96 ? 77.190 -19.392 26.743 1.00 0.00 94 PRO A O 18
ATOM 28279 N N . HIS A 1 97 ? 79.036 -20.269 25.903 1.00 0.00 95 HIS A N 18
ATOM 28280 C CA . HIS A 1 97 ? 78.312 -21.473 25.389 1.00 0.00 95 HIS A CA 18
ATOM 28281 C C . HIS A 1 97 ? 79.109 -22.743 25.697 1.00 0.00 95 HIS A C 18
ATOM 28282 O O . HIS A 1 97 ? 78.560 -23.739 26.131 1.00 0.00 95 HIS A O 18
ATOM 28296 N N . PHE A 1 98 ? 80.400 -22.711 25.473 1.00 0.00 96 PHE A N 18
ATOM 28297 C CA . PHE A 1 98 ? 81.250 -23.911 25.747 1.00 0.00 96 PHE A CA 18
ATOM 28298 C C . PHE A 1 98 ? 82.518 -23.507 26.504 1.00 0.00 96 PHE A C 18
ATOM 28299 O O . PHE A 1 98 ? 82.995 -22.394 26.387 1.00 0.00 96 PHE A O 18
ATOM 28316 N N . SER A 1 99 ? 83.063 -24.412 27.282 1.00 0.00 97 SER A N 18
ATOM 28317 C CA . SER A 1 99 ? 84.271 -24.083 28.104 1.00 0.00 97 SER A CA 18
ATOM 28318 C C . SER A 1 99 ? 85.532 -24.043 27.234 1.00 0.00 97 SER A C 18
ATOM 28319 O O . SER A 1 99 ? 86.496 -23.377 27.565 1.00 0.00 97 SER A O 18
ATOM 28327 N N . ASN A 1 100 ? 85.533 -24.749 26.126 1.00 0.00 98 ASN A N 18
ATOM 28328 C CA . ASN A 1 100 ? 86.761 -24.804 25.267 1.00 0.00 98 ASN A CA 18
ATOM 28329 C C . ASN A 1 100 ? 87.108 -23.404 24.753 1.00 0.00 98 ASN A C 18
ATOM 28330 O O . ASN A 1 100 ? 86.235 -22.618 24.439 1.00 0.00 98 ASN A O 18
ATOM 28341 N N . ILE A 1 101 ? 88.378 -23.094 24.669 1.00 0.00 99 ILE A N 18
ATOM 28342 C CA . ILE A 1 101 ? 88.800 -21.742 24.185 1.00 0.00 99 ILE A CA 18
ATOM 28343 C C . ILE A 1 101 ? 89.629 -21.882 22.902 1.00 0.00 99 ILE A C 18
ATOM 28344 O O . ILE A 1 101 ? 90.494 -22.734 22.804 1.00 0.00 99 ILE A O 18
ATOM 28360 N N . LEU A 1 102 ? 89.367 -21.049 21.924 1.00 0.00 100 LEU A N 18
ATOM 28361 C CA . LEU A 1 102 ? 90.142 -21.118 20.643 1.00 0.00 100 LEU A CA 18
ATOM 28362 C C . LEU A 1 102 ? 91.628 -20.867 20.911 1.00 0.00 100 LEU A C 18
ATOM 28363 O O . LEU A 1 102 ? 92.488 -21.441 20.266 1.00 0.00 100 LEU A O 18
ATOM 28379 N N . GLY A 1 103 ? 91.933 -20.013 21.858 1.00 0.00 101 GLY A N 18
ATOM 28380 C CA . GLY A 1 103 ? 93.360 -19.715 22.181 1.00 0.00 101 GLY A CA 18
ATOM 28381 C C . GLY A 1 103 ? 93.504 -18.237 22.544 1.00 0.00 101 GLY A C 18
ATOM 28382 O O . GLY A 1 103 ? 94.183 -17.531 21.816 1.00 0.00 101 GLY A O 18
ATOM 28387 N N . GLY A 1 1 ? 96.008 3.399 -7.427 1.00 0.00 -1 GLY A N 19
ATOM 28388 C CA . GLY A 1 1 ? 96.616 4.705 -7.809 1.00 0.00 -1 GLY A CA 19
ATOM 28389 C C . GLY A 1 1 ? 96.482 5.692 -6.649 1.00 0.00 -1 GLY A C 19
ATOM 28390 O O . GLY A 1 1 ? 95.602 5.565 -5.816 1.00 0.00 -1 GLY A O 19
ATOM 28396 N N . ALA A 1 2 ? 97.351 6.672 -6.590 1.00 0.00 0 ALA A N 19
ATOM 28397 C CA . ALA A 1 2 ? 97.283 7.679 -5.484 1.00 0.00 0 ALA A CA 19
ATOM 28398 C C . ALA A 1 2 ? 95.953 8.435 -5.541 1.00 0.00 0 ALA A C 19
ATOM 28399 O O . ALA A 1 2 ? 95.421 8.846 -4.526 1.00 0.00 0 ALA A O 19
ATOM 28406 N N . MET A 1 3 ? 95.417 8.619 -6.722 1.00 0.00 1 MET A N 19
ATOM 28407 C CA . MET A 1 3 ? 94.115 9.342 -6.865 1.00 0.00 1 MET A CA 19
ATOM 28408 C C . MET A 1 3 ? 93.317 8.745 -8.028 1.00 0.00 1 MET A C 19
ATOM 28409 O O . MET A 1 3 ? 93.879 8.199 -8.960 1.00 0.00 1 MET A O 19
ATOM 28423 N N . GLY A 1 4 ? 92.011 8.847 -7.975 1.00 0.00 2 GLY A N 19
ATOM 28424 C CA . GLY A 1 4 ? 91.158 8.298 -9.073 1.00 0.00 2 GLY A CA 19
ATOM 28425 C C . GLY A 1 4 ? 91.389 6.781 -9.204 1.00 0.00 2 GLY A C 19
ATOM 28426 O O . GLY A 1 4 ? 91.836 6.322 -10.236 1.00 0.00 2 GLY A O 19
ATOM 28430 N N . PRO A 1 5 ? 91.078 6.035 -8.156 1.00 0.00 3 PRO A N 19
ATOM 28431 C CA . PRO A 1 5 ? 91.239 4.560 -8.218 1.00 0.00 3 PRO A CA 19
ATOM 28432 C C . PRO A 1 5 ? 90.227 3.955 -9.197 1.00 0.00 3 PRO A C 19
ATOM 28433 O O . PRO A 1 5 ? 89.216 3.409 -8.796 1.00 0.00 3 PRO A O 19
ATOM 28444 N N . THR A 1 6 ? 90.497 4.052 -10.476 1.00 0.00 4 THR A N 19
ATOM 28445 C CA . THR A 1 6 ? 89.551 3.499 -11.496 1.00 0.00 4 THR A CA 19
ATOM 28446 C C . THR A 1 6 ? 89.954 2.077 -11.916 1.00 0.00 4 THR A C 19
ATOM 28447 O O . THR A 1 6 ? 89.484 1.572 -12.920 1.00 0.00 4 THR A O 19
ATOM 28458 N N . ASP A 1 7 ? 90.815 1.428 -11.162 1.00 0.00 5 ASP A N 19
ATOM 28459 C CA . ASP A 1 7 ? 91.281 0.060 -11.551 1.00 0.00 5 ASP A CA 19
ATOM 28460 C C . ASP A 1 7 ? 90.217 -0.988 -11.206 1.00 0.00 5 ASP A C 19
ATOM 28461 O O . ASP A 1 7 ? 89.493 -0.852 -10.238 1.00 0.00 5 ASP A O 19
ATOM 28470 N N . GLN A 1 8 ? 90.123 -2.029 -11.997 1.00 0.00 6 GLN A N 19
ATOM 28471 C CA . GLN A 1 8 ? 89.103 -3.097 -11.735 1.00 0.00 6 GLN A CA 19
ATOM 28472 C C . GLN A 1 8 ? 89.478 -3.971 -10.527 1.00 0.00 6 GLN A C 19
ATOM 28473 O O . GLN A 1 8 ? 88.721 -4.841 -10.138 1.00 0.00 6 GLN A O 19
ATOM 28487 N N . ASP A 1 9 ? 90.628 -3.754 -9.938 1.00 0.00 7 ASP A N 19
ATOM 28488 C CA . ASP A 1 9 ? 91.023 -4.554 -8.735 1.00 0.00 7 ASP A CA 19
ATOM 28489 C C . ASP A 1 9 ? 90.132 -4.195 -7.537 1.00 0.00 7 ASP A C 19
ATOM 28490 O O . ASP A 1 9 ? 89.966 -4.985 -6.625 1.00 0.00 7 ASP A O 19
ATOM 28499 N N . TRP A 1 10 ? 89.560 -3.010 -7.534 1.00 0.00 8 TRP A N 19
ATOM 28500 C CA . TRP A 1 10 ? 88.696 -2.591 -6.388 1.00 0.00 8 TRP A CA 19
ATOM 28501 C C . TRP A 1 10 ? 87.303 -3.226 -6.475 1.00 0.00 8 TRP A C 19
ATOM 28502 O O . TRP A 1 10 ? 86.563 -3.206 -5.513 1.00 0.00 8 TRP A O 19
ATOM 28523 N N . ILE A 1 11 ? 86.930 -3.794 -7.603 1.00 0.00 9 ILE A N 19
ATOM 28524 C CA . ILE A 1 11 ? 85.508 -4.253 -7.779 1.00 0.00 9 ILE A CA 19
ATOM 28525 C C . ILE A 1 11 ? 85.117 -5.226 -6.652 1.00 0.00 9 ILE A C 19
ATOM 28526 O O . ILE A 1 11 ? 85.847 -6.142 -6.324 1.00 0.00 9 ILE A O 19
ATOM 28542 N N . GLY A 1 12 ? 83.964 -5.019 -6.067 1.00 0.00 10 GLY A N 19
ATOM 28543 C CA . GLY A 1 12 ? 83.514 -5.880 -4.934 1.00 0.00 10 GLY A CA 19
ATOM 28544 C C . GLY A 1 12 ? 84.079 -5.397 -3.585 1.00 0.00 10 GLY A C 19
ATOM 28545 O O . GLY A 1 12 ? 83.791 -5.992 -2.560 1.00 0.00 10 GLY A O 19
ATOM 28549 N N . CYS A 1 13 ? 84.873 -4.339 -3.558 1.00 0.00 11 CYS A N 19
ATOM 28550 C CA . CYS A 1 13 ? 85.384 -3.827 -2.239 1.00 0.00 11 CYS A CA 19
ATOM 28551 C C . CYS A 1 13 ? 84.347 -2.895 -1.584 1.00 0.00 11 CYS A C 19
ATOM 28552 O O . CYS A 1 13 ? 83.526 -2.304 -2.260 1.00 0.00 11 CYS A O 19
ATOM 28560 N N . ALA A 1 14 ? 84.388 -2.767 -0.281 1.00 0.00 12 ALA A N 19
ATOM 28561 C CA . ALA A 1 14 ? 83.362 -1.944 0.433 1.00 0.00 12 ALA A CA 19
ATOM 28562 C C . ALA A 1 14 ? 83.837 -0.494 0.553 1.00 0.00 12 ALA A C 19
ATOM 28563 O O . ALA A 1 14 ? 84.874 -0.229 1.133 1.00 0.00 12 ALA A O 19
ATOM 28570 N N . VAL A 1 15 ? 83.089 0.441 0.015 1.00 0.00 13 VAL A N 19
ATOM 28571 C CA . VAL A 1 15 ? 83.516 1.875 0.075 1.00 0.00 13 VAL A CA 19
ATOM 28572 C C . VAL A 1 15 ? 82.333 2.777 0.445 1.00 0.00 13 VAL A C 19
ATOM 28573 O O . VAL A 1 15 ? 81.184 2.412 0.274 1.00 0.00 13 VAL A O 19
ATOM 28586 N N . SER A 1 16 ? 82.617 3.952 0.952 1.00 0.00 14 SER A N 19
ATOM 28587 C CA . SER A 1 16 ? 81.533 4.935 1.245 1.00 0.00 14 SER A CA 19
ATOM 28588 C C . SER A 1 16 ? 81.754 6.195 0.415 1.00 0.00 14 SER A C 19
ATOM 28589 O O . SER A 1 16 ? 82.875 6.632 0.232 1.00 0.00 14 SER A O 19
ATOM 28597 N N . ILE A 1 17 ? 80.695 6.781 -0.087 1.00 0.00 15 ILE A N 19
ATOM 28598 C CA . ILE A 1 17 ? 80.851 7.921 -1.039 1.00 0.00 15 ILE A CA 19
ATOM 28599 C C . ILE A 1 17 ? 80.104 9.145 -0.509 1.00 0.00 15 ILE A C 19
ATOM 28600 O O . ILE A 1 17 ? 78.906 9.099 -0.288 1.00 0.00 15 ILE A O 19
ATOM 28616 N N . ALA A 1 18 ? 80.805 10.231 -0.310 1.00 0.00 16 ALA A N 19
ATOM 28617 C CA . ALA A 1 18 ? 80.144 11.487 0.144 1.00 0.00 16 ALA A CA 19
ATOM 28618 C C . ALA A 1 18 ? 79.908 12.401 -1.058 1.00 0.00 16 ALA A C 19
ATOM 28619 O O . ALA A 1 18 ? 80.839 12.938 -1.628 1.00 0.00 16 ALA A O 19
ATOM 28626 N N . CYS A 1 19 ? 78.670 12.570 -1.446 1.00 0.00 17 CYS A N 19
ATOM 28627 C CA . CYS A 1 19 ? 78.345 13.479 -2.586 1.00 0.00 17 CYS A CA 19
ATOM 28628 C C . CYS A 1 19 ? 77.968 14.858 -2.044 1.00 0.00 17 CYS A C 19
ATOM 28629 O O . CYS A 1 19 ? 77.731 15.018 -0.860 1.00 0.00 17 CYS A O 19
ATOM 28637 N N . ASP A 1 20 ? 77.907 15.854 -2.896 1.00 0.00 18 ASP A N 19
ATOM 28638 C CA . ASP A 1 20 ? 77.586 17.239 -2.419 1.00 0.00 18 ASP A CA 19
ATOM 28639 C C . ASP A 1 20 ? 76.210 17.251 -1.738 1.00 0.00 18 ASP A C 19
ATOM 28640 O O . ASP A 1 20 ? 75.462 16.295 -1.816 1.00 0.00 18 ASP A O 19
ATOM 28649 N N . GLU A 1 21 ? 75.878 18.327 -1.071 1.00 0.00 19 GLU A N 19
ATOM 28650 C CA . GLU A 1 21 ? 74.720 18.309 -0.113 1.00 0.00 19 GLU A CA 19
ATOM 28651 C C . GLU A 1 21 ? 73.432 17.817 -0.787 1.00 0.00 19 GLU A C 19
ATOM 28652 O O . GLU A 1 21 ? 72.614 17.167 -0.161 1.00 0.00 19 GLU A O 19
ATOM 28664 N N . VAL A 1 22 ? 73.245 18.122 -2.048 1.00 0.00 20 VAL A N 19
ATOM 28665 C CA . VAL A 1 22 ? 71.971 17.733 -2.736 1.00 0.00 20 VAL A CA 19
ATOM 28666 C C . VAL A 1 22 ? 71.966 16.225 -3.036 1.00 0.00 20 VAL A C 19
ATOM 28667 O O . VAL A 1 22 ? 70.918 15.616 -3.153 1.00 0.00 20 VAL A O 19
ATOM 28680 N N . LEU A 1 23 ? 73.126 15.626 -3.161 1.00 0.00 21 LEU A N 19
ATOM 28681 C CA . LEU A 1 23 ? 73.200 14.162 -3.455 1.00 0.00 21 LEU A CA 19
ATOM 28682 C C . LEU A 1 23 ? 73.260 13.328 -2.163 1.00 0.00 21 LEU A C 19
ATOM 28683 O O . LEU A 1 23 ? 73.047 12.129 -2.191 1.00 0.00 21 LEU A O 19
ATOM 28699 N N . GLY A 1 24 ? 73.546 13.945 -1.039 1.00 0.00 22 GLY A N 19
ATOM 28700 C CA . GLY A 1 24 ? 73.601 13.190 0.251 1.00 0.00 22 GLY A CA 19
ATOM 28701 C C . GLY A 1 24 ? 74.740 12.164 0.219 1.00 0.00 22 GLY A C 19
ATOM 28702 O O . GLY A 1 24 ? 75.737 12.346 -0.456 1.00 0.00 22 GLY A O 19
ATOM 28706 N N . VAL A 1 25 ? 74.595 11.085 0.950 1.00 0.00 23 VAL A N 19
ATOM 28707 C CA . VAL A 1 25 ? 75.708 10.086 1.063 1.00 0.00 23 VAL A CA 19
ATOM 28708 C C . VAL A 1 25 ? 75.166 8.672 0.855 1.00 0.00 23 VAL A C 19
ATOM 28709 O O . VAL A 1 25 ? 74.075 8.355 1.295 1.00 0.00 23 VAL A O 19
ATOM 28722 N N . PHE A 1 26 ? 75.918 7.825 0.194 1.00 0.00 24 PHE A N 19
ATOM 28723 C CA . PHE A 1 26 ? 75.527 6.386 0.117 1.00 0.00 24 PHE A CA 19
ATOM 28724 C C . PHE A 1 26 ? 76.739 5.490 0.400 1.00 0.00 24 PHE A C 19
ATOM 28725 O O . PHE A 1 26 ? 77.872 5.903 0.267 1.00 0.00 24 PHE A O 19
ATOM 28742 N N . GLN A 1 27 ? 76.493 4.267 0.790 1.00 0.00 25 GLN A N 19
ATOM 28743 C CA . GLN A 1 27 ? 77.605 3.294 1.004 1.00 0.00 25 GLN A CA 19
ATOM 28744 C C . GLN A 1 27 ? 77.217 1.944 0.399 1.00 0.00 25 GLN A C 19
ATOM 28745 O O . GLN A 1 27 ? 76.065 1.552 0.444 1.00 0.00 25 GLN A O 19
ATOM 28759 N N . GLY A 1 28 ? 78.162 1.234 -0.166 1.00 0.00 26 GLY A N 19
ATOM 28760 C CA . GLY A 1 28 ? 77.819 -0.018 -0.907 1.00 0.00 26 GLY A CA 19
ATOM 28761 C C . GLY A 1 28 ? 79.095 -0.709 -1.387 1.00 0.00 26 GLY A C 19
ATOM 28762 O O . GLY A 1 28 ? 80.176 -0.152 -1.318 1.00 0.00 26 GLY A O 19
ATOM 28766 N N . LEU A 1 29 ? 78.971 -1.922 -1.867 1.00 0.00 27 LEU A N 19
ATOM 28767 C CA . LEU A 1 29 ? 80.146 -2.618 -2.469 1.00 0.00 27 LEU A CA 19
ATOM 28768 C C . LEU A 1 29 ? 80.220 -2.312 -3.965 1.00 0.00 27 LEU A C 19
ATOM 28769 O O . LEU A 1 29 ? 79.226 -2.349 -4.667 1.00 0.00 27 LEU A O 19
ATOM 28785 N N . ILE A 1 30 ? 81.396 -2.015 -4.447 1.00 0.00 28 ILE A N 19
ATOM 28786 C CA . ILE A 1 30 ? 81.555 -1.628 -5.884 1.00 0.00 28 ILE A CA 19
ATOM 28787 C C . ILE A 1 30 ? 81.247 -2.825 -6.790 1.00 0.00 28 ILE A C 19
ATOM 28788 O O . ILE A 1 30 ? 81.657 -3.939 -6.526 1.00 0.00 28 ILE A O 19
ATOM 28804 N N . LYS A 1 31 ? 80.523 -2.592 -7.857 1.00 0.00 29 LYS A N 19
ATOM 28805 C CA . LYS A 1 31 ? 80.295 -3.665 -8.869 1.00 0.00 29 LYS A CA 19
ATOM 28806 C C . LYS A 1 31 ? 81.080 -3.349 -10.145 1.00 0.00 29 LYS A C 19
ATOM 28807 O O . LYS A 1 31 ? 81.513 -4.240 -10.852 1.00 0.00 29 LYS A O 19
ATOM 28826 N N . GLN A 1 32 ? 81.264 -2.084 -10.440 1.00 0.00 30 GLN A N 19
ATOM 28827 C CA . GLN A 1 32 ? 82.032 -1.690 -11.662 1.00 0.00 30 GLN A CA 19
ATOM 28828 C C . GLN A 1 32 ? 82.672 -0.316 -11.445 1.00 0.00 30 GLN A C 19
ATOM 28829 O O . GLN A 1 32 ? 82.144 0.514 -10.730 1.00 0.00 30 GLN A O 19
ATOM 28843 N N . ILE A 1 33 ? 83.807 -0.075 -12.056 1.00 0.00 31 ILE A N 19
ATOM 28844 C CA . ILE A 1 33 ? 84.486 1.249 -11.900 1.00 0.00 31 ILE A CA 19
ATOM 28845 C C . ILE A 1 33 ? 85.047 1.706 -13.249 1.00 0.00 31 ILE A C 19
ATOM 28846 O O . ILE A 1 33 ? 85.639 0.936 -13.982 1.00 0.00 31 ILE A O 19
ATOM 28862 N N . SER A 1 34 ? 84.856 2.959 -13.572 1.00 0.00 32 SER A N 19
ATOM 28863 C CA . SER A 1 34 ? 85.469 3.530 -14.807 1.00 0.00 32 SER A CA 19
ATOM 28864 C C . SER A 1 34 ? 85.825 4.997 -14.567 1.00 0.00 32 SER A C 19
ATOM 28865 O O . SER A 1 34 ? 85.269 5.641 -13.698 1.00 0.00 32 SER A O 19
ATOM 28873 N N . ALA A 1 35 ? 86.739 5.531 -15.336 1.00 0.00 33 ALA A N 19
ATOM 28874 C CA . ALA A 1 35 ? 87.290 6.894 -15.033 1.00 0.00 33 ALA A CA 19
ATOM 28875 C C . ALA A 1 35 ? 86.172 7.941 -14.932 1.00 0.00 33 ALA A C 19
ATOM 28876 O O . ALA A 1 35 ? 86.333 8.963 -14.288 1.00 0.00 33 ALA A O 19
ATOM 28883 N N . GLU A 1 36 ? 85.044 7.699 -15.560 1.00 0.00 34 GLU A N 19
ATOM 28884 C CA . GLU A 1 36 ? 83.973 8.744 -15.614 1.00 0.00 34 GLU A CA 19
ATOM 28885 C C . GLU A 1 36 ? 82.940 8.556 -14.486 1.00 0.00 34 GLU A C 19
ATOM 28886 O O . GLU A 1 36 ? 82.258 9.492 -14.110 1.00 0.00 34 GLU A O 19
ATOM 28898 N N . GLU A 1 37 ? 82.822 7.364 -13.946 1.00 0.00 35 GLU A N 19
ATOM 28899 C CA . GLU A 1 37 ? 81.741 7.094 -12.944 1.00 0.00 35 GLU A CA 19
ATOM 28900 C C . GLU A 1 37 ? 82.108 5.909 -12.040 1.00 0.00 35 GLU A C 19
ATOM 28901 O O . GLU A 1 37 ? 82.890 5.052 -12.408 1.00 0.00 35 GLU A O 19
ATOM 28913 N N . ILE A 1 38 ? 81.546 5.864 -10.858 1.00 0.00 36 ILE A N 19
ATOM 28914 C CA . ILE A 1 38 ? 81.698 4.658 -9.984 1.00 0.00 36 ILE A CA 19
ATOM 28915 C C . ILE A 1 38 ? 80.335 3.978 -9.809 1.00 0.00 36 ILE A C 19
ATOM 28916 O O . ILE A 1 38 ? 79.327 4.644 -9.647 1.00 0.00 36 ILE A O 19
ATOM 28932 N N . THR A 1 39 ? 80.293 2.665 -9.840 1.00 0.00 37 THR A N 19
ATOM 28933 C CA . THR A 1 39 ? 78.980 1.949 -9.758 1.00 0.00 37 THR A CA 19
ATOM 28934 C C . THR A 1 39 ? 78.996 0.919 -8.621 1.00 0.00 37 THR A C 19
ATOM 28935 O O . THR A 1 39 ? 79.922 0.139 -8.498 1.00 0.00 37 THR A O 19
ATOM 28946 N N . ILE A 1 40 ? 77.975 0.913 -7.795 1.00 0.00 38 ILE A N 19
ATOM 28947 C CA . ILE A 1 40 ? 77.916 -0.064 -6.656 1.00 0.00 38 ILE A CA 19
ATOM 28948 C C . ILE A 1 40 ? 76.537 -0.731 -6.598 1.00 0.00 38 ILE A C 19
ATOM 28949 O O . ILE A 1 40 ? 75.611 -0.321 -7.274 1.00 0.00 38 ILE A O 19
ATOM 28965 N N . VAL A 1 41 ? 76.398 -1.753 -5.787 1.00 0.00 39 VAL A N 19
ATOM 28966 C CA . VAL A 1 41 ? 75.099 -2.498 -5.714 1.00 0.00 39 VAL A CA 19
ATOM 28967 C C . VAL A 1 41 ? 74.639 -2.639 -4.256 1.00 0.00 39 VAL A C 19
ATOM 28968 O O . VAL A 1 41 ? 75.410 -2.460 -3.333 1.00 0.00 39 VAL A O 19
ATOM 28981 N N . ARG A 1 42 ? 73.379 -2.958 -4.045 1.00 0.00 40 ARG A N 19
ATOM 28982 C CA . ARG A 1 42 ? 72.815 -3.033 -2.651 1.00 0.00 40 ARG A CA 19
ATOM 28983 C C . ARG A 1 42 ? 73.059 -1.716 -1.906 1.00 0.00 40 ARG A C 19
ATOM 28984 O O . ARG A 1 42 ? 73.489 -1.701 -0.768 1.00 0.00 40 ARG A O 19
ATOM 29005 N N . ALA A 1 43 ? 72.781 -0.616 -2.554 1.00 0.00 41 ALA A N 19
ATOM 29006 C CA . ALA A 1 43 ? 73.173 0.717 -1.997 1.00 0.00 41 ALA A CA 19
ATOM 29007 C C . ALA A 1 43 ? 72.347 1.086 -0.758 1.00 0.00 41 ALA A C 19
ATOM 29008 O O . ALA A 1 43 ? 71.152 0.848 -0.686 1.00 0.00 41 ALA A O 19
ATOM 29015 N N . PHE A 1 44 ? 72.990 1.671 0.217 1.00 0.00 42 PHE A N 19
ATOM 29016 C CA . PHE A 1 44 ? 72.253 2.298 1.351 1.00 0.00 42 PHE A CA 19
ATOM 29017 C C . PHE A 1 44 ? 72.510 3.809 1.339 1.00 0.00 42 PHE A C 19
ATOM 29018 O O . PHE A 1 44 ? 73.611 4.245 1.063 1.00 0.00 42 PHE A O 19
ATOM 29035 N N . ARG A 1 45 ? 71.512 4.602 1.634 1.00 0.00 43 ARG A N 19
ATOM 29036 C CA . ARG A 1 45 ? 71.676 6.088 1.561 1.00 0.00 43 ARG A CA 19
ATOM 29037 C C . ARG A 1 45 ? 71.072 6.745 2.802 1.00 0.00 43 ARG A C 19
ATOM 29038 O O . ARG A 1 45 ? 70.061 6.309 3.314 1.00 0.00 43 ARG A O 19
ATOM 29059 N N . ASN A 1 46 ? 71.690 7.796 3.295 1.00 0.00 44 ASN A N 19
ATOM 29060 C CA . ASN A 1 46 ? 71.156 8.510 4.508 1.00 0.00 44 ASN A CA 19
ATOM 29061 C C . ASN A 1 46 ? 70.928 7.529 5.670 1.00 0.00 44 ASN A C 19
ATOM 29062 O O . ASN A 1 46 ? 69.942 7.612 6.378 1.00 0.00 44 ASN A O 19
ATOM 29073 N N . GLY A 1 47 ? 71.835 6.603 5.860 1.00 0.00 45 GLY A N 19
ATOM 29074 C CA . GLY A 1 47 ? 71.739 5.663 7.020 1.00 0.00 45 GLY A CA 19
ATOM 29075 C C . GLY A 1 47 ? 70.462 4.816 6.937 1.00 0.00 45 GLY A C 19
ATOM 29076 O O . GLY A 1 47 ? 69.995 4.299 7.936 1.00 0.00 45 GLY A O 19
ATOM 29080 N N . VAL A 1 48 ? 69.894 4.667 5.762 1.00 0.00 46 VAL A N 19
ATOM 29081 C CA . VAL A 1 48 ? 68.737 3.734 5.593 1.00 0.00 46 VAL A CA 19
ATOM 29082 C C . VAL A 1 48 ? 68.798 3.081 4.194 1.00 0.00 46 VAL A C 19
ATOM 29083 O O . VAL A 1 48 ? 69.314 3.676 3.272 1.00 0.00 46 VAL A O 19
ATOM 29096 N N . PRO A 1 49 ? 68.268 1.877 4.069 1.00 0.00 47 PRO A N 19
ATOM 29097 C CA . PRO A 1 49 ? 68.367 1.149 2.777 1.00 0.00 47 PRO A CA 19
ATOM 29098 C C . PRO A 1 49 ? 67.528 1.855 1.708 1.00 0.00 47 PRO A C 19
ATOM 29099 O O . PRO A 1 49 ? 66.516 2.461 2.010 1.00 0.00 47 PRO A O 19
ATOM 29110 N N . LEU A 1 50 ? 67.940 1.783 0.462 1.00 0.00 48 LEU A N 19
ATOM 29111 C CA . LEU A 1 50 ? 67.119 2.382 -0.637 1.00 0.00 48 LEU A CA 19
ATOM 29112 C C . LEU A 1 50 ? 65.911 1.490 -0.936 1.00 0.00 48 LEU A C 19
ATOM 29113 O O . LEU A 1 50 ? 65.929 0.301 -0.680 1.00 0.00 48 LEU A O 19
ATOM 29129 N N . ARG A 1 51 ? 64.861 2.061 -1.477 1.00 0.00 49 ARG A N 19
ATOM 29130 C CA . ARG A 1 51 ? 63.595 1.284 -1.695 1.00 0.00 49 ARG A CA 19
ATOM 29131 C C . ARG A 1 51 ? 63.863 0.033 -2.540 1.00 0.00 49 ARG A C 19
ATOM 29132 O O . ARG A 1 51 ? 63.259 -1.004 -2.333 1.00 0.00 49 ARG A O 19
ATOM 29153 N N . LYS A 1 52 ? 64.764 0.127 -3.488 1.00 0.00 50 LYS A N 19
ATOM 29154 C CA . LYS A 1 52 ? 65.122 -1.068 -4.312 1.00 0.00 50 LYS A CA 19
ATOM 29155 C C . LYS A 1 52 ? 66.483 -1.617 -3.877 1.00 0.00 50 LYS A C 19
ATOM 29156 O O . LYS A 1 52 ? 67.516 -1.046 -4.178 1.00 0.00 50 LYS A O 19
ATOM 29175 N N . GLN A 1 53 ? 66.488 -2.721 -3.170 1.00 0.00 51 GLN A N 19
ATOM 29176 C CA . GLN A 1 53 ? 67.783 -3.329 -2.723 1.00 0.00 51 GLN A CA 19
ATOM 29177 C C . GLN A 1 53 ? 68.618 -3.740 -3.939 1.00 0.00 51 GLN A C 19
ATOM 29178 O O . GLN A 1 53 ? 69.830 -3.624 -3.936 1.00 0.00 51 GLN A O 19
ATOM 29192 N N . ASN A 1 54 ? 67.974 -4.217 -4.974 1.00 0.00 52 ASN A N 19
ATOM 29193 C CA . ASN A 1 54 ? 68.716 -4.674 -6.189 1.00 0.00 52 ASN A CA 19
ATOM 29194 C C . ASN A 1 54 ? 69.006 -3.505 -7.147 1.00 0.00 52 ASN A C 19
ATOM 29195 O O . ASN A 1 54 ? 69.571 -3.706 -8.208 1.00 0.00 52 ASN A O 19
ATOM 29206 N N . ALA A 1 55 ? 68.629 -2.291 -6.794 1.00 0.00 53 ALA A N 19
ATOM 29207 C CA . ALA A 1 55 ? 68.839 -1.138 -7.728 1.00 0.00 53 ALA A CA 19
ATOM 29208 C C . ALA A 1 55 ? 70.317 -0.746 -7.752 1.00 0.00 53 ALA A C 19
ATOM 29209 O O . ALA A 1 55 ? 70.962 -0.667 -6.722 1.00 0.00 53 ALA A O 19
ATOM 29216 N N . GLU A 1 56 ? 70.854 -0.501 -8.922 1.00 0.00 54 GLU A N 19
ATOM 29217 C CA . GLU A 1 56 ? 72.294 -0.113 -9.028 1.00 0.00 54 GLU A CA 19
ATOM 29218 C C . GLU A 1 56 ? 72.451 1.410 -8.897 1.00 0.00 54 GLU A C 19
ATOM 29219 O O . GLU A 1 56 ? 71.680 2.170 -9.454 1.00 0.00 54 GLU A O 19
ATOM 29231 N N . VAL A 1 57 ? 73.443 1.849 -8.165 1.00 0.00 55 VAL A N 19
ATOM 29232 C CA . VAL A 1 57 ? 73.711 3.316 -8.051 1.00 0.00 55 VAL A CA 19
ATOM 29233 C C . VAL A 1 57 ? 74.926 3.678 -8.904 1.00 0.00 55 VAL A C 19
ATOM 29234 O O . VAL A 1 57 ? 76.005 3.149 -8.704 1.00 0.00 55 VAL A O 19
ATOM 29247 N N . VAL A 1 58 ? 74.758 4.571 -9.847 1.00 0.00 56 VAL A N 19
ATOM 29248 C CA . VAL A 1 58 ? 75.918 5.009 -10.683 1.00 0.00 56 VAL A CA 19
ATOM 29249 C C . VAL A 1 58 ? 76.071 6.524 -10.584 1.00 0.00 56 VAL A C 19
ATOM 29250 O O . VAL A 1 58 ? 75.224 7.274 -11.033 1.00 0.00 56 VAL A O 19
ATOM 29263 N N . LEU A 1 59 ? 77.148 6.970 -10.002 1.00 0.00 57 LEU A N 19
ATOM 29264 C CA . LEU A 1 59 ? 77.318 8.428 -9.737 1.00 0.00 57 LEU A CA 19
ATOM 29265 C C . LEU A 1 59 ? 78.668 8.912 -10.273 1.00 0.00 57 LEU A C 19
ATOM 29266 O O . LEU A 1 59 ? 79.689 8.289 -10.054 1.00 0.00 57 LEU A O 19
ATOM 29282 N N . LYS A 1 60 ? 78.671 10.018 -10.977 1.00 0.00 58 LYS A N 19
ATOM 29283 C CA . LYS A 1 60 ? 79.934 10.508 -11.614 1.00 0.00 58 LYS A CA 19
ATOM 29284 C C . LYS A 1 60 ? 80.869 11.110 -10.563 1.00 0.00 58 LYS A C 19
ATOM 29285 O O . LYS A 1 60 ? 80.433 11.737 -9.616 1.00 0.00 58 LYS A O 19
ATOM 29304 N N . CYS A 1 61 ? 82.158 10.919 -10.726 1.00 0.00 59 CYS A N 19
ATOM 29305 C CA . CYS A 1 61 ? 83.151 11.529 -9.779 1.00 0.00 59 CYS A CA 19
ATOM 29306 C C . CYS A 1 61 ? 82.947 13.049 -9.674 1.00 0.00 59 CYS A C 19
ATOM 29307 O O . CYS A 1 61 ? 83.183 13.645 -8.639 1.00 0.00 59 CYS A O 19
ATOM 29315 N N . THR A 1 62 ? 82.510 13.669 -10.743 1.00 0.00 60 THR A N 19
ATOM 29316 C CA . THR A 1 62 ? 82.280 15.150 -10.720 1.00 0.00 60 THR A CA 19
ATOM 29317 C C . THR A 1 62 ? 81.156 15.493 -9.738 1.00 0.00 60 THR A C 19
ATOM 29318 O O . THR A 1 62 ? 81.116 16.577 -9.185 1.00 0.00 60 THR A O 19
ATOM 29329 N N . ASP A 1 63 ? 80.245 14.575 -9.520 1.00 0.00 61 ASP A N 19
ATOM 29330 C CA . ASP A 1 63 ? 79.148 14.815 -8.534 1.00 0.00 61 ASP A CA 19
ATOM 29331 C C . ASP A 1 63 ? 79.585 14.358 -7.137 1.00 0.00 61 ASP A C 19
ATOM 29332 O O . ASP A 1 63 ? 79.099 14.851 -6.137 1.00 0.00 61 ASP A O 19
ATOM 29341 N N . ILE A 1 64 ? 80.500 13.421 -7.068 1.00 0.00 62 ILE A N 19
ATOM 29342 C CA . ILE A 1 64 ? 81.027 12.970 -5.743 1.00 0.00 62 ILE A CA 19
ATOM 29343 C C . ILE A 1 64 ? 82.105 13.944 -5.254 1.00 0.00 62 ILE A C 19
ATOM 29344 O O . ILE A 1 64 ? 82.879 14.466 -6.036 1.00 0.00 62 ILE A O 19
ATOM 29360 N N . ARG A 1 65 ? 82.156 14.189 -3.967 1.00 0.00 63 ARG A N 19
ATOM 29361 C CA . ARG A 1 65 ? 83.157 15.151 -3.417 1.00 0.00 63 ARG A CA 19
ATOM 29362 C C . ARG A 1 65 ? 84.341 14.392 -2.809 1.00 0.00 63 ARG A C 19
ATOM 29363 O O . ARG A 1 65 ? 85.466 14.858 -2.849 1.00 0.00 63 ARG A O 19
ATOM 29384 N N . SER A 1 66 ? 84.096 13.231 -2.245 1.00 0.00 64 SER A N 19
ATOM 29385 C CA . SER A 1 66 ? 85.217 12.431 -1.655 1.00 0.00 64 SER A CA 19
ATOM 29386 C C . SER A 1 66 ? 84.808 10.964 -1.492 1.00 0.00 64 SER A C 19
ATOM 29387 O O . SER A 1 66 ? 83.638 10.644 -1.405 1.00 0.00 64 SER A O 19
ATOM 29395 N N . ILE A 1 67 ? 85.771 10.073 -1.443 1.00 0.00 65 ILE A N 19
ATOM 29396 C CA . ILE A 1 67 ? 85.455 8.616 -1.308 1.00 0.00 65 ILE A CA 19
ATOM 29397 C C . ILE A 1 67 ? 86.446 7.955 -0.344 1.00 0.00 65 ILE A C 19
ATOM 29398 O O . ILE A 1 67 ? 87.596 8.346 -0.259 1.00 0.00 65 ILE A O 19
ATOM 29414 N N . ASP A 1 68 ? 86.002 6.958 0.379 1.00 0.00 66 ASP A N 19
ATOM 29415 C CA . ASP A 1 68 ? 86.911 6.234 1.321 1.00 0.00 66 ASP A CA 19
ATOM 29416 C C . ASP A 1 68 ? 86.668 4.723 1.246 1.00 0.00 66 ASP A C 19
ATOM 29417 O O . ASP A 1 68 ? 85.542 4.272 1.317 1.00 0.00 66 ASP A O 19
ATOM 29426 N N . LEU A 1 69 ? 87.714 3.943 1.102 1.00 0.00 67 LEU A N 19
ATOM 29427 C CA . LEU A 1 69 ? 87.554 2.453 1.153 1.00 0.00 67 LEU A CA 19
ATOM 29428 C C . LEU A 1 69 ? 87.388 1.998 2.605 1.00 0.00 67 LEU A C 19
ATOM 29429 O O . LEU A 1 69 ? 88.300 2.111 3.404 1.00 0.00 67 LEU A O 19
ATOM 29445 N N . ILE A 1 70 ? 86.232 1.483 2.950 1.00 0.00 68 ILE A N 19
ATOM 29446 C CA . ILE A 1 70 ? 86.003 0.998 4.349 1.00 0.00 68 ILE A CA 19
ATOM 29447 C C . ILE A 1 70 ? 86.659 -0.373 4.538 1.00 0.00 68 ILE A C 19
ATOM 29448 O O . ILE A 1 70 ? 87.318 -0.624 5.530 1.00 0.00 68 ILE A O 19
ATOM 29464 N N . GLU A 1 71 ? 86.479 -1.254 3.587 1.00 0.00 69 GLU A N 19
ATOM 29465 C CA . GLU A 1 71 ? 87.039 -2.633 3.711 1.00 0.00 69 GLU A CA 19
ATOM 29466 C C . GLU A 1 71 ? 87.663 -3.071 2.374 1.00 0.00 69 GLU A C 19
ATOM 29467 O O . GLU A 1 71 ? 86.959 -3.558 1.510 1.00 0.00 69 GLU A O 19
ATOM 29479 N N . PRO A 1 72 ? 88.964 -2.885 2.231 1.00 0.00 70 PRO A N 19
ATOM 29480 C CA . PRO A 1 72 ? 89.645 -3.313 0.982 1.00 0.00 70 PRO A CA 19
ATOM 29481 C C . PRO A 1 72 ? 89.501 -4.826 0.786 1.00 0.00 70 PRO A C 19
ATOM 29482 O O . PRO A 1 72 ? 89.402 -5.575 1.739 1.00 0.00 70 PRO A O 19
ATOM 29493 N N . ALA A 1 73 ? 89.490 -5.273 -0.446 1.00 0.00 71 ALA A N 19
ATOM 29494 C CA . ALA A 1 73 ? 89.378 -6.738 -0.722 1.00 0.00 71 ALA A CA 19
ATOM 29495 C C . ALA A 1 73 ? 90.770 -7.345 -0.912 1.00 0.00 71 ALA A C 19
ATOM 29496 O O . ALA A 1 73 ? 91.658 -6.718 -1.460 1.00 0.00 71 ALA A O 19
ATOM 29503 N N . LYS A 1 74 ? 90.963 -8.562 -0.464 1.00 0.00 72 LYS A N 19
ATOM 29504 C CA . LYS A 1 74 ? 92.304 -9.211 -0.583 1.00 0.00 72 LYS A CA 19
ATOM 29505 C C . LYS A 1 74 ? 92.435 -9.914 -1.937 1.00 0.00 72 LYS A C 19
ATOM 29506 O O . LYS A 1 74 ? 91.546 -10.632 -2.360 1.00 0.00 72 LYS A O 19
ATOM 29525 N N . GLN A 1 75 ? 93.537 -9.710 -2.615 1.00 0.00 73 GLN A N 19
ATOM 29526 C CA . GLN A 1 75 ? 93.744 -10.369 -3.945 1.00 0.00 73 GLN A CA 19
ATOM 29527 C C . GLN A 1 75 ? 93.746 -11.892 -3.785 1.00 0.00 73 GLN A C 19
ATOM 29528 O O . GLN A 1 75 ? 93.252 -12.612 -4.634 1.00 0.00 73 GLN A O 19
ATOM 29542 N N . ASP A 1 76 ? 94.299 -12.383 -2.702 1.00 0.00 74 ASP A N 19
ATOM 29543 C CA . ASP A 1 76 ? 94.353 -13.864 -2.481 1.00 0.00 74 ASP A CA 19
ATOM 29544 C C . ASP A 1 76 ? 92.939 -14.449 -2.448 1.00 0.00 74 ASP A C 19
ATOM 29545 O O . ASP A 1 76 ? 92.696 -15.532 -2.948 1.00 0.00 74 ASP A O 19
ATOM 29554 N N . LEU A 1 77 ? 92.008 -13.736 -1.863 1.00 0.00 75 LEU A N 19
ATOM 29555 C CA . LEU A 1 77 ? 90.603 -14.239 -1.782 1.00 0.00 75 LEU A CA 19
ATOM 29556 C C . LEU A 1 77 ? 89.730 -13.515 -2.811 1.00 0.00 75 LEU A C 19
ATOM 29557 O O . LEU A 1 77 ? 89.783 -12.305 -2.936 1.00 0.00 75 LEU A O 19
ATOM 29573 N N . ASP A 1 78 ? 88.931 -14.249 -3.544 1.00 0.00 76 ASP A N 19
ATOM 29574 C CA . ASP A 1 78 ? 88.034 -13.615 -4.558 1.00 0.00 76 ASP A CA 19
ATOM 29575 C C . ASP A 1 78 ? 86.776 -13.066 -3.877 1.00 0.00 76 ASP A C 19
ATOM 29576 O O . ASP A 1 78 ? 86.004 -13.804 -3.294 1.00 0.00 76 ASP A O 19
ATOM 29585 N N . GLY A 1 79 ? 86.572 -11.774 -3.949 1.00 0.00 77 GLY A N 19
ATOM 29586 C CA . GLY A 1 79 ? 85.400 -11.145 -3.264 1.00 0.00 77 GLY A CA 19
ATOM 29587 C C . GLY A 1 79 ? 84.094 -11.748 -3.791 1.00 0.00 77 GLY A C 19
ATOM 29588 O O . GLY A 1 79 ? 83.116 -11.847 -3.073 1.00 0.00 77 GLY A O 19
ATOM 29592 N N . HIS A 1 80 ? 84.075 -12.149 -5.039 1.00 0.00 78 HIS A N 19
ATOM 29593 C CA . HIS A 1 80 ? 82.816 -12.684 -5.644 1.00 0.00 78 HIS A CA 19
ATOM 29594 C C . HIS A 1 80 ? 82.813 -14.216 -5.606 1.00 0.00 78 HIS A C 19
ATOM 29595 O O . HIS A 1 80 ? 83.067 -14.870 -6.601 1.00 0.00 78 HIS A O 19
ATOM 29609 N N . THR A 1 81 ? 82.527 -14.787 -4.462 1.00 0.00 79 THR A N 19
ATOM 29610 C CA . THR A 1 81 ? 82.427 -16.276 -4.360 1.00 0.00 79 THR A CA 19
ATOM 29611 C C . THR A 1 81 ? 81.090 -16.669 -3.727 1.00 0.00 79 THR A C 19
ATOM 29612 O O . THR A 1 81 ? 80.485 -15.894 -3.009 1.00 0.00 79 THR A O 19
ATOM 29623 N N . ALA A 1 82 ? 80.629 -17.869 -3.989 1.00 0.00 80 ALA A N 19
ATOM 29624 C CA . ALA A 1 82 ? 79.329 -18.323 -3.404 1.00 0.00 80 ALA A CA 19
ATOM 29625 C C . ALA A 1 82 ? 79.555 -19.184 -2.143 1.00 0.00 80 ALA A C 19
ATOM 29626 O O . ALA A 1 82 ? 78.992 -18.886 -1.107 1.00 0.00 80 ALA A O 19
ATOM 29633 N N . PRO A 1 83 ? 80.366 -20.228 -2.247 1.00 0.00 81 PRO A N 19
ATOM 29634 C CA . PRO A 1 83 ? 80.556 -21.135 -1.084 1.00 0.00 81 PRO A CA 19
ATOM 29635 C C . PRO A 1 83 ? 81.081 -20.365 0.146 1.00 0.00 81 PRO A C 19
ATOM 29636 O O . PRO A 1 83 ? 80.529 -20.505 1.221 1.00 0.00 81 PRO A O 19
ATOM 29647 N N . PRO A 1 84 ? 82.127 -19.572 -0.029 1.00 0.00 82 PRO A N 19
ATOM 29648 C CA . PRO A 1 84 ? 82.709 -18.846 1.130 1.00 0.00 82 PRO A CA 19
ATOM 29649 C C . PRO A 1 84 ? 81.677 -17.869 1.726 1.00 0.00 82 PRO A C 19
ATOM 29650 O O . PRO A 1 84 ? 80.880 -17.310 0.999 1.00 0.00 82 PRO A O 19
ATOM 29661 N N . PRO A 1 85 ? 81.714 -17.685 3.036 1.00 0.00 83 PRO A N 19
ATOM 29662 C CA . PRO A 1 85 ? 80.790 -16.715 3.679 1.00 0.00 83 PRO A CA 19
ATOM 29663 C C . PRO A 1 85 ? 81.050 -15.304 3.146 1.00 0.00 83 PRO A C 19
ATOM 29664 O O . PRO A 1 85 ? 82.144 -14.987 2.716 1.00 0.00 83 PRO A O 19
ATOM 29675 N N . VAL A 1 86 ? 80.049 -14.457 3.171 1.00 0.00 84 VAL A N 19
ATOM 29676 C CA . VAL A 1 86 ? 80.220 -13.064 2.645 1.00 0.00 84 VAL A CA 19
ATOM 29677 C C . VAL A 1 86 ? 81.319 -12.330 3.422 1.00 0.00 84 VAL A C 19
ATOM 29678 O O . VAL A 1 86 ? 81.326 -12.319 4.640 1.00 0.00 84 VAL A O 19
ATOM 29691 N N . VAL A 1 87 ? 82.242 -11.720 2.722 1.00 0.00 85 VAL A N 19
ATOM 29692 C CA . VAL A 1 87 ? 83.361 -10.995 3.406 1.00 0.00 85 VAL A CA 19
ATOM 29693 C C . VAL A 1 87 ? 82.809 -9.803 4.198 1.00 0.00 85 VAL A C 19
ATOM 29694 O O . VAL A 1 87 ? 83.286 -9.490 5.273 1.00 0.00 85 VAL A O 19
ATOM 29707 N N . ASN A 1 88 ? 81.807 -9.142 3.669 1.00 0.00 86 ASN A N 19
ATOM 29708 C CA . ASN A 1 88 ? 81.264 -7.922 4.346 1.00 0.00 86 ASN A CA 19
ATOM 29709 C C . ASN A 1 88 ? 80.504 -8.311 5.617 1.00 0.00 86 ASN A C 19
ATOM 29710 O O . ASN A 1 88 ? 79.567 -9.087 5.576 1.00 0.00 86 ASN A O 19
ATOM 29721 N N . LYS A 1 89 ? 80.906 -7.773 6.742 1.00 0.00 87 LYS A N 19
ATOM 29722 C CA . LYS A 1 89 ? 80.206 -8.080 8.026 1.00 0.00 87 LYS A CA 19
ATOM 29723 C C . LYS A 1 89 ? 79.956 -6.783 8.816 1.00 0.00 87 LYS A C 19
ATOM 29724 O O . LYS A 1 89 ? 80.529 -5.760 8.496 1.00 0.00 87 LYS A O 19
ATOM 29743 N N . PRO A 1 90 ? 79.110 -6.851 9.829 1.00 0.00 88 PRO A N 19
ATOM 29744 C CA . PRO A 1 90 ? 78.840 -5.647 10.658 1.00 0.00 88 PRO A CA 19
ATOM 29745 C C . PRO A 1 90 ? 80.130 -5.163 11.329 1.00 0.00 88 PRO A C 19
ATOM 29746 O O . PRO A 1 90 ? 80.968 -5.957 11.719 1.00 0.00 88 PRO A O 19
ATOM 29757 N N . THR A 1 91 ? 80.291 -3.870 11.464 1.00 0.00 89 THR A N 19
ATOM 29758 C CA . THR A 1 91 ? 81.535 -3.321 12.085 1.00 0.00 89 THR A CA 19
ATOM 29759 C C . THR A 1 91 ? 81.194 -2.516 13.353 1.00 0.00 89 THR A C 19
ATOM 29760 O O . THR A 1 91 ? 80.780 -1.378 13.254 1.00 0.00 89 THR A O 19
ATOM 29771 N N . PRO A 1 92 ? 81.373 -3.125 14.512 1.00 0.00 90 PRO A N 19
ATOM 29772 C CA . PRO A 1 92 ? 81.123 -2.394 15.782 1.00 0.00 90 PRO A CA 19
ATOM 29773 C C . PRO A 1 92 ? 82.095 -1.217 15.914 1.00 0.00 90 PRO A C 19
ATOM 29774 O O . PRO A 1 92 ? 83.198 -1.254 15.401 1.00 0.00 90 PRO A O 19
ATOM 29785 N N . VAL A 1 93 ? 81.689 -0.175 16.599 1.00 0.00 91 VAL A N 19
ATOM 29786 C CA . VAL A 1 93 ? 82.588 1.014 16.776 1.00 0.00 91 VAL A CA 19
ATOM 29787 C C . VAL A 1 93 ? 83.870 0.593 17.504 1.00 0.00 91 VAL A C 19
ATOM 29788 O O . VAL A 1 93 ? 84.956 1.029 17.167 1.00 0.00 91 VAL A O 19
ATOM 29801 N N . LYS A 1 94 ? 83.746 -0.252 18.498 1.00 0.00 92 LYS A N 19
ATOM 29802 C CA . LYS A 1 94 ? 84.951 -0.737 19.238 1.00 0.00 92 LYS A CA 19
ATOM 29803 C C . LYS A 1 94 ? 85.602 -1.899 18.481 1.00 0.00 92 LYS A C 19
ATOM 29804 O O . LYS A 1 94 ? 84.926 -2.786 17.992 1.00 0.00 92 LYS A O 19
ATOM 29823 N N . LEU A 1 95 ? 86.910 -1.895 18.383 1.00 0.00 93 LEU A N 19
ATOM 29824 C CA . LEU A 1 95 ? 87.617 -2.990 17.644 1.00 0.00 93 LEU A CA 19
ATOM 29825 C C . LEU A 1 95 ? 87.449 -4.326 18.393 1.00 0.00 93 LEU A C 19
ATOM 29826 O O . LEU A 1 95 ? 87.498 -4.348 19.606 1.00 0.00 93 LEU A O 19
ATOM 29842 N N . PRO A 1 96 ? 87.254 -5.409 17.658 1.00 0.00 94 PRO A N 19
ATOM 29843 C CA . PRO A 1 96 ? 87.068 -6.732 18.312 1.00 0.00 94 PRO A CA 19
ATOM 29844 C C . PRO A 1 96 ? 88.296 -7.094 19.155 1.00 0.00 94 PRO A C 19
ATOM 29845 O O . PRO A 1 96 ? 89.416 -6.768 18.806 1.00 0.00 94 PRO A O 19
ATOM 29856 N N . HIS A 1 97 ? 88.087 -7.765 20.261 1.00 0.00 95 HIS A N 19
ATOM 29857 C CA . HIS A 1 97 ? 89.234 -8.179 21.126 1.00 0.00 95 HIS A CA 19
ATOM 29858 C C . HIS A 1 97 ? 89.240 -9.700 21.299 1.00 0.00 95 HIS A C 19
ATOM 29859 O O . HIS A 1 97 ? 88.201 -10.331 21.347 1.00 0.00 95 HIS A O 19
ATOM 29873 N N . PHE A 1 98 ? 90.409 -10.288 21.394 1.00 0.00 96 PHE A N 19
ATOM 29874 C CA . PHE A 1 98 ? 90.497 -11.775 21.556 1.00 0.00 96 PHE A CA 19
ATOM 29875 C C . PHE A 1 98 ? 89.809 -12.210 22.856 1.00 0.00 96 PHE A C 19
ATOM 29876 O O . PHE A 1 98 ? 89.324 -13.321 22.966 1.00 0.00 96 PHE A O 19
ATOM 29893 N N . SER A 1 99 ? 89.765 -11.339 23.836 1.00 0.00 97 SER A N 19
ATOM 29894 C CA . SER A 1 99 ? 89.092 -11.682 25.126 1.00 0.00 97 SER A CA 19
ATOM 29895 C C . SER A 1 99 ? 87.910 -10.740 25.371 1.00 0.00 97 SER A C 19
ATOM 29896 O O . SER A 1 99 ? 87.980 -9.557 25.090 1.00 0.00 97 SER A O 19
ATOM 29904 N N . ASN A 1 100 ? 86.826 -11.260 25.894 1.00 0.00 98 ASN A N 19
ATOM 29905 C CA . ASN A 1 100 ? 85.627 -10.408 26.162 1.00 0.00 98 ASN A CA 19
ATOM 29906 C C . ASN A 1 100 ? 85.494 -10.137 27.662 1.00 0.00 98 ASN A C 19
ATOM 29907 O O . ASN A 1 100 ? 85.360 -11.050 28.456 1.00 0.00 98 ASN A O 19
ATOM 29918 N N . ILE A 1 101 ? 85.530 -8.885 28.051 1.00 0.00 99 ILE A N 19
ATOM 29919 C CA . ILE A 1 101 ? 85.399 -8.538 29.503 1.00 0.00 99 ILE A CA 19
ATOM 29920 C C . ILE A 1 101 ? 84.019 -8.968 30.016 1.00 0.00 99 ILE A C 19
ATOM 29921 O O . ILE A 1 101 ? 83.875 -9.387 31.149 1.00 0.00 99 ILE A O 19
ATOM 29937 N N . LEU A 1 102 ? 83.010 -8.862 29.186 1.00 0.00 100 LEU A N 19
ATOM 29938 C CA . LEU A 1 102 ? 81.632 -9.258 29.611 1.00 0.00 100 LEU A CA 19
ATOM 29939 C C . LEU A 1 102 ? 81.348 -10.707 29.206 1.00 0.00 100 LEU A C 19
ATOM 29940 O O . LEU A 1 102 ? 81.747 -11.150 28.145 1.00 0.00 100 LEU A O 19
ATOM 29956 N N . GLY A 1 103 ? 80.664 -11.442 30.048 1.00 0.00 101 GLY A N 19
ATOM 29957 C CA . GLY A 1 103 ? 80.343 -12.865 29.727 1.00 0.00 101 GLY A CA 19
ATOM 29958 C C . GLY A 1 103 ? 78.827 -13.062 29.729 1.00 0.00 101 GLY A C 19
ATOM 29959 O O . GLY A 1 103 ? 78.136 -12.185 30.223 1.00 0.00 101 GLY A O 19
ATOM 29964 N N . GLY A 1 1 ? 92.672 19.229 -10.802 1.00 0.00 -1 GLY A N 20
ATOM 29965 C CA . GLY A 1 1 ? 91.856 17.988 -10.930 1.00 0.00 -1 GLY A CA 20
ATOM 29966 C C . GLY A 1 1 ? 92.677 16.785 -10.464 1.00 0.00 -1 GLY A C 20
ATOM 29967 O O . GLY A 1 1 ? 93.772 16.551 -10.940 1.00 0.00 -1 GLY A O 20
ATOM 29973 N N . ALA A 1 2 ? 92.152 16.024 -9.534 1.00 0.00 0 ALA A N 20
ATOM 29974 C CA . ALA A 1 2 ? 92.891 14.829 -9.025 1.00 0.00 0 ALA A CA 20
ATOM 29975 C C . ALA A 1 2 ? 92.292 13.547 -9.608 1.00 0.00 0 ALA A C 20
ATOM 29976 O O . ALA A 1 2 ? 91.100 13.460 -9.842 1.00 0.00 0 ALA A O 20
ATOM 29983 N N . MET A 1 3 ? 93.113 12.553 -9.843 1.00 0.00 1 MET A N 20
ATOM 29984 C CA . MET A 1 3 ? 92.607 11.266 -10.410 1.00 0.00 1 MET A CA 20
ATOM 29985 C C . MET A 1 3 ? 92.143 10.337 -9.285 1.00 0.00 1 MET A C 20
ATOM 29986 O O . MET A 1 3 ? 92.686 10.353 -8.195 1.00 0.00 1 MET A O 20
ATOM 30000 N N . GLY A 1 4 ? 91.144 9.531 -9.545 1.00 0.00 2 GLY A N 20
ATOM 30001 C CA . GLY A 1 4 ? 90.618 8.611 -8.492 1.00 0.00 2 GLY A CA 20
ATOM 30002 C C . GLY A 1 4 ? 90.992 7.159 -8.840 1.00 0.00 2 GLY A C 20
ATOM 30003 O O . GLY A 1 4 ? 91.364 6.882 -9.963 1.00 0.00 2 GLY A O 20
ATOM 30007 N N . PRO A 1 5 ? 90.887 6.267 -7.871 1.00 0.00 3 PRO A N 20
ATOM 30008 C CA . PRO A 1 5 ? 91.244 4.846 -8.124 1.00 0.00 3 PRO A CA 20
ATOM 30009 C C . PRO A 1 5 ? 90.344 4.255 -9.215 1.00 0.00 3 PRO A C 20
ATOM 30010 O O . PRO A 1 5 ? 89.229 3.843 -8.953 1.00 0.00 3 PRO A O 20
ATOM 30021 N N . THR A 1 6 ? 90.825 4.212 -10.434 1.00 0.00 4 THR A N 20
ATOM 30022 C CA . THR A 1 6 ? 90.021 3.623 -11.549 1.00 0.00 4 THR A CA 20
ATOM 30023 C C . THR A 1 6 ? 90.425 2.164 -11.813 1.00 0.00 4 THR A C 20
ATOM 30024 O O . THR A 1 6 ? 90.097 1.608 -12.845 1.00 0.00 4 THR A O 20
ATOM 30035 N N . ASP A 1 7 ? 91.130 1.541 -10.893 1.00 0.00 5 ASP A N 20
ATOM 30036 C CA . ASP A 1 7 ? 91.622 0.147 -11.133 1.00 0.00 5 ASP A CA 20
ATOM 30037 C C . ASP A 1 7 ? 90.490 -0.864 -10.927 1.00 0.00 5 ASP A C 20
ATOM 30038 O O . ASP A 1 7 ? 89.665 -0.714 -10.045 1.00 0.00 5 ASP A O 20
ATOM 30047 N N . GLN A 1 8 ? 90.449 -1.893 -11.741 1.00 0.00 6 GLN A N 20
ATOM 30048 C CA . GLN A 1 8 ? 89.413 -2.964 -11.563 1.00 0.00 6 GLN A CA 20
ATOM 30049 C C . GLN A 1 8 ? 89.712 -3.854 -10.346 1.00 0.00 6 GLN A C 20
ATOM 30050 O O . GLN A 1 8 ? 88.933 -4.729 -10.014 1.00 0.00 6 GLN A O 20
ATOM 30064 N N . ASP A 1 9 ? 90.824 -3.644 -9.682 1.00 0.00 7 ASP A N 20
ATOM 30065 C CA . ASP A 1 9 ? 91.139 -4.444 -8.456 1.00 0.00 7 ASP A CA 20
ATOM 30066 C C . ASP A 1 9 ? 90.167 -4.085 -7.326 1.00 0.00 7 ASP A C 20
ATOM 30067 O O . ASP A 1 9 ? 89.917 -4.884 -6.442 1.00 0.00 7 ASP A O 20
ATOM 30076 N N . TRP A 1 10 ? 89.619 -2.891 -7.350 1.00 0.00 8 TRP A N 20
ATOM 30077 C CA . TRP A 1 10 ? 88.688 -2.465 -6.261 1.00 0.00 8 TRP A CA 20
ATOM 30078 C C . TRP A 1 10 ? 87.309 -3.114 -6.420 1.00 0.00 8 TRP A C 20
ATOM 30079 O O . TRP A 1 10 ? 86.512 -3.090 -5.505 1.00 0.00 8 TRP A O 20
ATOM 30100 N N . ILE A 1 11 ? 87.008 -3.703 -7.561 1.00 0.00 9 ILE A N 20
ATOM 30101 C CA . ILE A 1 11 ? 85.618 -4.232 -7.786 1.00 0.00 9 ILE A CA 20
ATOM 30102 C C . ILE A 1 11 ? 85.241 -5.221 -6.666 1.00 0.00 9 ILE A C 20
ATOM 30103 O O . ILE A 1 11 ? 85.981 -6.136 -6.356 1.00 0.00 9 ILE A O 20
ATOM 30119 N N . GLY A 1 12 ? 84.093 -5.027 -6.068 1.00 0.00 10 GLY A N 20
ATOM 30120 C CA . GLY A 1 12 ? 83.678 -5.879 -4.914 1.00 0.00 10 GLY A CA 20
ATOM 30121 C C . GLY A 1 12 ? 84.253 -5.362 -3.582 1.00 0.00 10 GLY A C 20
ATOM 30122 O O . GLY A 1 12 ? 83.992 -5.945 -2.543 1.00 0.00 10 GLY A O 20
ATOM 30126 N N . CYS A 1 13 ? 85.024 -4.286 -3.585 1.00 0.00 11 CYS A N 20
ATOM 30127 C CA . CYS A 1 13 ? 85.545 -3.742 -2.282 1.00 0.00 11 CYS A CA 20
ATOM 30128 C C . CYS A 1 13 ? 84.487 -2.840 -1.615 1.00 0.00 11 CYS A C 20
ATOM 30129 O O . CYS A 1 13 ? 83.631 -2.289 -2.281 1.00 0.00 11 CYS A O 20
ATOM 30137 N N . ALA A 1 14 ? 84.549 -2.694 -0.314 1.00 0.00 12 ALA A N 20
ATOM 30138 C CA . ALA A 1 14 ? 83.493 -1.918 0.411 1.00 0.00 12 ALA A CA 20
ATOM 30139 C C . ALA A 1 14 ? 83.896 -0.446 0.512 1.00 0.00 12 ALA A C 20
ATOM 30140 O O . ALA A 1 14 ? 84.917 -0.123 1.091 1.00 0.00 12 ALA A O 20
ATOM 30147 N N . VAL A 1 15 ? 83.106 0.444 -0.040 1.00 0.00 13 VAL A N 20
ATOM 30148 C CA . VAL A 1 15 ? 83.473 1.895 -0.016 1.00 0.00 13 VAL A CA 20
ATOM 30149 C C . VAL A 1 15 ? 82.257 2.754 0.344 1.00 0.00 13 VAL A C 20
ATOM 30150 O O . VAL A 1 15 ? 81.123 2.349 0.160 1.00 0.00 13 VAL A O 20
ATOM 30163 N N . SER A 1 16 ? 82.494 3.937 0.857 1.00 0.00 14 SER A N 20
ATOM 30164 C CA . SER A 1 16 ? 81.378 4.888 1.118 1.00 0.00 14 SER A CA 20
ATOM 30165 C C . SER A 1 16 ? 81.629 6.180 0.353 1.00 0.00 14 SER A C 20
ATOM 30166 O O . SER A 1 16 ? 82.753 6.632 0.249 1.00 0.00 14 SER A O 20
ATOM 30174 N N . ILE A 1 17 ? 80.595 6.774 -0.183 1.00 0.00 15 ILE A N 20
ATOM 30175 C CA . ILE A 1 17 ? 80.790 7.956 -1.070 1.00 0.00 15 ILE A CA 20
ATOM 30176 C C . ILE A 1 17 ? 80.028 9.156 -0.517 1.00 0.00 15 ILE A C 20
ATOM 30177 O O . ILE A 1 17 ? 78.819 9.116 -0.366 1.00 0.00 15 ILE A O 20
ATOM 30193 N N . ALA A 1 18 ? 80.729 10.219 -0.217 1.00 0.00 16 ALA A N 20
ATOM 30194 C CA . ALA A 1 18 ? 80.055 11.470 0.229 1.00 0.00 16 ALA A CA 20
ATOM 30195 C C . ALA A 1 18 ? 79.884 12.405 -0.965 1.00 0.00 16 ALA A C 20
ATOM 30196 O O . ALA A 1 18 ? 80.846 12.946 -1.481 1.00 0.00 16 ALA A O 20
ATOM 30203 N N . CYS A 1 19 ? 78.669 12.590 -1.409 1.00 0.00 17 CYS A N 20
ATOM 30204 C CA . CYS A 1 19 ? 78.401 13.513 -2.551 1.00 0.00 17 CYS A CA 20
ATOM 30205 C C . CYS A 1 19 ? 78.035 14.896 -2.011 1.00 0.00 17 CYS A C 20
ATOM 30206 O O . CYS A 1 19 ? 77.761 15.051 -0.834 1.00 0.00 17 CYS A O 20
ATOM 30214 N N . ASP A 1 20 ? 78.025 15.899 -2.855 1.00 0.00 18 ASP A N 20
ATOM 30215 C CA . ASP A 1 20 ? 77.723 17.289 -2.377 1.00 0.00 18 ASP A CA 20
ATOM 30216 C C . ASP A 1 20 ? 76.335 17.329 -1.719 1.00 0.00 18 ASP A C 20
ATOM 30217 O O . ASP A 1 20 ? 75.571 16.388 -1.810 1.00 0.00 18 ASP A O 20
ATOM 30226 N N . GLU A 1 21 ? 76.014 18.413 -1.062 1.00 0.00 19 GLU A N 20
ATOM 30227 C CA . GLU A 1 21 ? 74.845 18.416 -0.116 1.00 0.00 19 GLU A CA 20
ATOM 30228 C C . GLU A 1 21 ? 73.556 17.944 -0.802 1.00 0.00 19 GLU A C 20
ATOM 30229 O O . GLU A 1 21 ? 72.725 17.303 -0.183 1.00 0.00 19 GLU A O 20
ATOM 30241 N N . VAL A 1 22 ? 73.385 18.250 -2.064 1.00 0.00 20 VAL A N 20
ATOM 30242 C CA . VAL A 1 22 ? 72.111 17.880 -2.764 1.00 0.00 20 VAL A CA 20
ATOM 30243 C C . VAL A 1 22 ? 72.088 16.373 -3.069 1.00 0.00 20 VAL A C 20
ATOM 30244 O O . VAL A 1 22 ? 71.033 15.779 -3.198 1.00 0.00 20 VAL A O 20
ATOM 30257 N N . LEU A 1 23 ? 73.240 15.757 -3.186 1.00 0.00 21 LEU A N 20
ATOM 30258 C CA . LEU A 1 23 ? 73.295 14.301 -3.522 1.00 0.00 21 LEU A CA 20
ATOM 30259 C C . LEU A 1 23 ? 73.303 13.424 -2.257 1.00 0.00 21 LEU A C 20
ATOM 30260 O O . LEU A 1 23 ? 73.085 12.228 -2.333 1.00 0.00 21 LEU A O 20
ATOM 30276 N N . GLY A 1 24 ? 73.550 14.003 -1.101 1.00 0.00 22 GLY A N 20
ATOM 30277 C CA . GLY A 1 24 ? 73.569 13.200 0.161 1.00 0.00 22 GLY A CA 20
ATOM 30278 C C . GLY A 1 24 ? 74.712 12.181 0.126 1.00 0.00 22 GLY A C 20
ATOM 30279 O O . GLY A 1 24 ? 75.711 12.375 -0.544 1.00 0.00 22 GLY A O 20
ATOM 30283 N N . VAL A 1 25 ? 74.571 11.094 0.846 1.00 0.00 23 VAL A N 20
ATOM 30284 C CA . VAL A 1 25 ? 75.683 10.092 0.937 1.00 0.00 23 VAL A CA 20
ATOM 30285 C C . VAL A 1 25 ? 75.137 8.679 0.726 1.00 0.00 23 VAL A C 20
ATOM 30286 O O . VAL A 1 25 ? 74.064 8.350 1.201 1.00 0.00 23 VAL A O 20
ATOM 30299 N N . PHE A 1 26 ? 75.867 7.845 0.024 1.00 0.00 24 PHE A N 20
ATOM 30300 C CA . PHE A 1 26 ? 75.464 6.410 -0.090 1.00 0.00 24 PHE A CA 20
ATOM 30301 C C . PHE A 1 26 ? 76.659 5.496 0.207 1.00 0.00 24 PHE A C 20
ATOM 30302 O O . PHE A 1 26 ? 77.798 5.906 0.126 1.00 0.00 24 PHE A O 20
ATOM 30319 N N . GLN A 1 27 ? 76.393 4.263 0.552 1.00 0.00 25 GLN A N 20
ATOM 30320 C CA . GLN A 1 27 ? 77.493 3.281 0.790 1.00 0.00 25 GLN A CA 20
ATOM 30321 C C . GLN A 1 27 ? 77.126 1.938 0.152 1.00 0.00 25 GLN A C 20
ATOM 30322 O O . GLN A 1 27 ? 75.967 1.562 0.115 1.00 0.00 25 GLN A O 20
ATOM 30336 N N . GLY A 1 28 ? 78.101 1.219 -0.353 1.00 0.00 26 GLY A N 20
ATOM 30337 C CA . GLY A 1 28 ? 77.800 -0.052 -1.080 1.00 0.00 26 GLY A CA 20
ATOM 30338 C C . GLY A 1 28 ? 79.101 -0.741 -1.487 1.00 0.00 26 GLY A C 20
ATOM 30339 O O . GLY A 1 28 ? 80.176 -0.174 -1.382 1.00 0.00 26 GLY A O 20
ATOM 30343 N N . LEU A 1 29 ? 79.011 -1.966 -1.944 1.00 0.00 27 LEU A N 20
ATOM 30344 C CA . LEU A 1 29 ? 80.206 -2.641 -2.534 1.00 0.00 27 LEU A CA 20
ATOM 30345 C C . LEU A 1 29 ? 80.279 -2.362 -4.037 1.00 0.00 27 LEU A C 20
ATOM 30346 O O . LEU A 1 29 ? 79.290 -2.430 -4.743 1.00 0.00 27 LEU A O 20
ATOM 30362 N N . ILE A 1 30 ? 81.452 -2.050 -4.519 1.00 0.00 28 ILE A N 20
ATOM 30363 C CA . ILE A 1 30 ? 81.613 -1.677 -5.962 1.00 0.00 28 ILE A CA 20
ATOM 30364 C C . ILE A 1 30 ? 81.349 -2.892 -6.862 1.00 0.00 28 ILE A C 20
ATOM 30365 O O . ILE A 1 30 ? 81.784 -3.990 -6.580 1.00 0.00 28 ILE A O 20
ATOM 30381 N N . LYS A 1 31 ? 80.632 -2.691 -7.941 1.00 0.00 29 LYS A N 20
ATOM 30382 C CA . LYS A 1 31 ? 80.473 -3.776 -8.958 1.00 0.00 29 LYS A CA 20
ATOM 30383 C C . LYS A 1 31 ? 81.309 -3.454 -10.200 1.00 0.00 29 LYS A C 20
ATOM 30384 O O . LYS A 1 31 ? 81.792 -4.343 -10.878 1.00 0.00 29 LYS A O 20
ATOM 30403 N N . GLN A 1 32 ? 81.480 -2.187 -10.500 1.00 0.00 30 GLN A N 20
ATOM 30404 C CA . GLN A 1 32 ? 82.251 -1.796 -11.719 1.00 0.00 30 GLN A CA 20
ATOM 30405 C C . GLN A 1 32 ? 82.775 -0.368 -11.568 1.00 0.00 30 GLN A C 20
ATOM 30406 O O . GLN A 1 32 ? 82.156 0.462 -10.929 1.00 0.00 30 GLN A O 20
ATOM 30420 N N . ILE A 1 33 ? 83.913 -0.080 -12.151 1.00 0.00 31 ILE A N 20
ATOM 30421 C CA . ILE A 1 33 ? 84.516 1.281 -12.003 1.00 0.00 31 ILE A CA 20
ATOM 30422 C C . ILE A 1 33 ? 85.083 1.750 -13.345 1.00 0.00 31 ILE A C 20
ATOM 30423 O O . ILE A 1 33 ? 85.703 0.993 -14.069 1.00 0.00 31 ILE A O 20
ATOM 30439 N N . SER A 1 34 ? 84.868 2.998 -13.672 1.00 0.00 32 SER A N 20
ATOM 30440 C CA . SER A 1 34 ? 85.479 3.581 -14.902 1.00 0.00 32 SER A CA 20
ATOM 30441 C C . SER A 1 34 ? 85.803 5.055 -14.658 1.00 0.00 32 SER A C 20
ATOM 30442 O O . SER A 1 34 ? 85.235 5.685 -13.788 1.00 0.00 32 SER A O 20
ATOM 30450 N N . ALA A 1 35 ? 86.704 5.609 -15.428 1.00 0.00 33 ALA A N 20
ATOM 30451 C CA . ALA A 1 35 ? 87.218 6.989 -15.130 1.00 0.00 33 ALA A CA 20
ATOM 30452 C C . ALA A 1 35 ? 86.070 8.005 -15.041 1.00 0.00 33 ALA A C 20
ATOM 30453 O O . ALA A 1 35 ? 86.202 9.037 -14.406 1.00 0.00 33 ALA A O 20
ATOM 30460 N N . GLU A 1 36 ? 84.949 7.725 -15.666 1.00 0.00 34 GLU A N 20
ATOM 30461 C CA . GLU A 1 36 ? 83.844 8.731 -15.723 1.00 0.00 34 GLU A CA 20
ATOM 30462 C C . GLU A 1 36 ? 82.855 8.534 -14.566 1.00 0.00 34 GLU A C 20
ATOM 30463 O O . GLU A 1 36 ? 82.192 9.469 -14.152 1.00 0.00 34 GLU A O 20
ATOM 30475 N N . GLU A 1 37 ? 82.749 7.334 -14.041 1.00 0.00 35 GLU A N 20
ATOM 30476 C CA . GLU A 1 37 ? 81.676 7.046 -13.036 1.00 0.00 35 GLU A CA 20
ATOM 30477 C C . GLU A 1 37 ? 82.055 5.854 -12.146 1.00 0.00 35 GLU A C 20
ATOM 30478 O O . GLU A 1 37 ? 82.849 5.013 -12.521 1.00 0.00 35 GLU A O 20
ATOM 30490 N N . ILE A 1 38 ? 81.487 5.786 -10.969 1.00 0.00 36 ILE A N 20
ATOM 30491 C CA . ILE A 1 38 ? 81.644 4.570 -10.110 1.00 0.00 36 ILE A CA 20
ATOM 30492 C C . ILE A 1 38 ? 80.286 3.876 -9.955 1.00 0.00 36 ILE A C 20
ATOM 30493 O O . ILE A 1 38 ? 79.272 4.531 -9.786 1.00 0.00 36 ILE A O 20
ATOM 30509 N N . THR A 1 39 ? 80.255 2.563 -10.009 1.00 0.00 37 THR A N 20
ATOM 30510 C CA . THR A 1 39 ? 78.949 1.835 -9.929 1.00 0.00 37 THR A CA 20
ATOM 30511 C C . THR A 1 39 ? 78.977 0.810 -8.787 1.00 0.00 37 THR A C 20
ATOM 30512 O O . THR A 1 39 ? 79.905 0.030 -8.670 1.00 0.00 37 THR A O 20
ATOM 30523 N N . ILE A 1 40 ? 77.962 0.804 -7.954 1.00 0.00 38 ILE A N 20
ATOM 30524 C CA . ILE A 1 40 ? 77.929 -0.144 -6.789 1.00 0.00 38 ILE A CA 20
ATOM 30525 C C . ILE A 1 40 ? 76.548 -0.803 -6.677 1.00 0.00 38 ILE A C 20
ATOM 30526 O O . ILE A 1 40 ? 75.615 -0.433 -7.363 1.00 0.00 38 ILE A O 20
ATOM 30542 N N . VAL A 1 41 ? 76.421 -1.774 -5.806 1.00 0.00 39 VAL A N 20
ATOM 30543 C CA . VAL A 1 41 ? 75.130 -2.527 -5.676 1.00 0.00 39 VAL A CA 20
ATOM 30544 C C . VAL A 1 41 ? 74.657 -2.546 -4.216 1.00 0.00 39 VAL A C 20
ATOM 30545 O O . VAL A 1 41 ? 75.413 -2.267 -3.308 1.00 0.00 39 VAL A O 20
ATOM 30558 N N . ARG A 1 42 ? 73.400 -2.870 -3.997 1.00 0.00 40 ARG A N 20
ATOM 30559 C CA . ARG A 1 42 ? 72.800 -2.796 -2.620 1.00 0.00 40 ARG A CA 20
ATOM 30560 C C . ARG A 1 42 ? 72.945 -1.379 -2.060 1.00 0.00 40 ARG A C 20
ATOM 30561 O O . ARG A 1 42 ? 73.662 -1.143 -1.106 1.00 0.00 40 ARG A O 20
ATOM 30582 N N . ALA A 1 43 ? 72.258 -0.442 -2.661 1.00 0.00 41 ALA A N 20
ATOM 30583 C CA . ALA A 1 43 ? 72.432 0.996 -2.280 1.00 0.00 41 ALA A CA 20
ATOM 30584 C C . ALA A 1 43 ? 71.886 1.273 -0.875 1.00 0.00 41 ALA A C 20
ATOM 30585 O O . ALA A 1 43 ? 70.723 1.043 -0.586 1.00 0.00 41 ALA A O 20
ATOM 30592 N N . PHE A 1 44 ? 72.724 1.768 -0.004 1.00 0.00 42 PHE A N 20
ATOM 30593 C CA . PHE A 1 44 ? 72.233 2.328 1.290 1.00 0.00 42 PHE A CA 20
ATOM 30594 C C . PHE A 1 44 ? 72.502 3.832 1.321 1.00 0.00 42 PHE A C 20
ATOM 30595 O O . PHE A 1 44 ? 73.599 4.270 1.034 1.00 0.00 42 PHE A O 20
ATOM 30612 N N . ARG A 1 45 ? 71.517 4.623 1.666 1.00 0.00 43 ARG A N 20
ATOM 30613 C CA . ARG A 1 45 ? 71.690 6.108 1.628 1.00 0.00 43 ARG A CA 20
ATOM 30614 C C . ARG A 1 45 ? 71.127 6.737 2.901 1.00 0.00 43 ARG A C 20
ATOM 30615 O O . ARG A 1 45 ? 70.149 6.274 3.452 1.00 0.00 43 ARG A O 20
ATOM 30636 N N . ASN A 1 46 ? 71.745 7.794 3.376 1.00 0.00 44 ASN A N 20
ATOM 30637 C CA . ASN A 1 46 ? 71.247 8.491 4.613 1.00 0.00 44 ASN A CA 20
ATOM 30638 C C . ASN A 1 46 ? 71.066 7.497 5.773 1.00 0.00 44 ASN A C 20
ATOM 30639 O O . ASN A 1 46 ? 70.112 7.575 6.525 1.00 0.00 44 ASN A O 20
ATOM 30650 N N . GLY A 1 47 ? 71.979 6.569 5.914 1.00 0.00 45 GLY A N 20
ATOM 30651 C CA . GLY A 1 47 ? 71.935 5.623 7.071 1.00 0.00 45 GLY A CA 20
ATOM 30652 C C . GLY A 1 47 ? 70.653 4.779 7.047 1.00 0.00 45 GLY A C 20
ATOM 30653 O O . GLY A 1 47 ? 70.235 4.261 8.067 1.00 0.00 45 GLY A O 20
ATOM 30657 N N . VAL A 1 48 ? 70.027 4.637 5.901 1.00 0.00 46 VAL A N 20
ATOM 30658 C CA . VAL A 1 48 ? 68.851 3.719 5.790 1.00 0.00 46 VAL A CA 20
ATOM 30659 C C . VAL A 1 48 ? 68.852 3.026 4.409 1.00 0.00 46 VAL A C 20
ATOM 30660 O O . VAL A 1 48 ? 69.357 3.579 3.455 1.00 0.00 46 VAL A O 20
ATOM 30673 N N . PRO A 1 49 ? 68.286 1.832 4.337 1.00 0.00 47 PRO A N 20
ATOM 30674 C CA . PRO A 1 49 ? 68.313 1.070 3.063 1.00 0.00 47 PRO A CA 20
ATOM 30675 C C . PRO A 1 49 ? 67.329 1.680 2.060 1.00 0.00 47 PRO A C 20
ATOM 30676 O O . PRO A 1 49 ? 66.269 2.149 2.435 1.00 0.00 47 PRO A O 20
ATOM 30687 N N . LEU A 1 50 ? 67.669 1.677 0.791 1.00 0.00 48 LEU A N 20
ATOM 30688 C CA . LEU A 1 50 ? 66.692 2.129 -0.248 1.00 0.00 48 LEU A CA 20
ATOM 30689 C C . LEU A 1 50 ? 65.670 1.024 -0.528 1.00 0.00 48 LEU A C 20
ATOM 30690 O O . LEU A 1 50 ? 65.962 -0.149 -0.399 1.00 0.00 48 LEU A O 20
ATOM 30706 N N . ARG A 1 51 ? 64.473 1.398 -0.911 1.00 0.00 49 ARG A N 20
ATOM 30707 C CA . ARG A 1 51 ? 63.391 0.381 -1.135 1.00 0.00 49 ARG A CA 20
ATOM 30708 C C . ARG A 1 51 ? 63.830 -0.657 -2.175 1.00 0.00 49 ARG A C 20
ATOM 30709 O O . ARG A 1 51 ? 63.487 -1.822 -2.079 1.00 0.00 49 ARG A O 20
ATOM 30730 N N . LYS A 1 52 ? 64.585 -0.241 -3.163 1.00 0.00 50 LYS A N 20
ATOM 30731 C CA . LYS A 1 52 ? 65.064 -1.200 -4.205 1.00 0.00 50 LYS A CA 20
ATOM 30732 C C . LYS A 1 52 ? 66.422 -1.780 -3.803 1.00 0.00 50 LYS A C 20
ATOM 30733 O O . LYS A 1 52 ? 67.459 -1.220 -4.107 1.00 0.00 50 LYS A O 20
ATOM 30752 N N . GLN A 1 53 ? 66.418 -2.900 -3.122 1.00 0.00 51 GLN A N 20
ATOM 30753 C CA . GLN A 1 53 ? 67.706 -3.533 -2.694 1.00 0.00 51 GLN A CA 20
ATOM 30754 C C . GLN A 1 53 ? 68.537 -3.924 -3.918 1.00 0.00 51 GLN A C 20
ATOM 30755 O O . GLN A 1 53 ? 69.751 -3.834 -3.907 1.00 0.00 51 GLN A O 20
ATOM 30769 N N . ASN A 1 54 ? 67.887 -4.354 -4.972 1.00 0.00 52 ASN A N 20
ATOM 30770 C CA . ASN A 1 54 ? 68.630 -4.809 -6.189 1.00 0.00 52 ASN A CA 20
ATOM 30771 C C . ASN A 1 54 ? 68.957 -3.635 -7.132 1.00 0.00 52 ASN A C 20
ATOM 30772 O O . ASN A 1 54 ? 69.528 -3.838 -8.190 1.00 0.00 52 ASN A O 20
ATOM 30783 N N . ALA A 1 55 ? 68.607 -2.418 -6.767 1.00 0.00 53 ALA A N 20
ATOM 30784 C CA . ALA A 1 55 ? 68.875 -1.254 -7.674 1.00 0.00 53 ALA A CA 20
ATOM 30785 C C . ALA A 1 55 ? 70.361 -0.890 -7.643 1.00 0.00 53 ALA A C 20
ATOM 30786 O O . ALA A 1 55 ? 70.974 -0.838 -6.592 1.00 0.00 53 ALA A O 20
ATOM 30793 N N . GLU A 1 56 ? 70.939 -0.639 -8.791 1.00 0.00 54 GLU A N 20
ATOM 30794 C CA . GLU A 1 56 ? 72.378 -0.234 -8.844 1.00 0.00 54 GLU A CA 20
ATOM 30795 C C . GLU A 1 56 ? 72.510 1.296 -8.765 1.00 0.00 54 GLU A C 20
ATOM 30796 O O . GLU A 1 56 ? 71.694 2.023 -9.303 1.00 0.00 54 GLU A O 20
ATOM 30808 N N . VAL A 1 57 ? 73.528 1.780 -8.097 1.00 0.00 55 VAL A N 20
ATOM 30809 C CA . VAL A 1 57 ? 73.773 3.257 -8.050 1.00 0.00 55 VAL A CA 20
ATOM 30810 C C . VAL A 1 57 ? 74.951 3.605 -8.959 1.00 0.00 55 VAL A C 20
ATOM 30811 O O . VAL A 1 57 ? 76.028 3.058 -8.812 1.00 0.00 55 VAL A O 20
ATOM 30824 N N . VAL A 1 58 ? 74.753 4.502 -9.893 1.00 0.00 56 VAL A N 20
ATOM 30825 C CA . VAL A 1 58 ? 75.890 4.950 -10.754 1.00 0.00 56 VAL A CA 20
ATOM 30826 C C . VAL A 1 58 ? 76.043 6.465 -10.653 1.00 0.00 56 VAL A C 20
ATOM 30827 O O . VAL A 1 58 ? 75.190 7.215 -11.093 1.00 0.00 56 VAL A O 20
ATOM 30840 N N . LEU A 1 59 ? 77.124 6.913 -10.078 1.00 0.00 57 LEU A N 20
ATOM 30841 C CA . LEU A 1 59 ? 77.291 8.372 -9.810 1.00 0.00 57 LEU A CA 20
ATOM 30842 C C . LEU A 1 59 ? 78.635 8.865 -10.353 1.00 0.00 57 LEU A C 20
ATOM 30843 O O . LEU A 1 59 ? 79.651 8.213 -10.199 1.00 0.00 57 LEU A O 20
ATOM 30859 N N . LYS A 1 60 ? 78.641 10.011 -10.989 1.00 0.00 58 LYS A N 20
ATOM 30860 C CA . LYS A 1 60 ? 79.899 10.523 -11.622 1.00 0.00 58 LYS A CA 20
ATOM 30861 C C . LYS A 1 60 ? 80.865 11.046 -10.555 1.00 0.00 58 LYS A C 20
ATOM 30862 O O . LYS A 1 60 ? 80.459 11.652 -9.582 1.00 0.00 58 LYS A O 20
ATOM 30881 N N . CYS A 1 61 ? 82.143 10.811 -10.737 1.00 0.00 59 CYS A N 20
ATOM 30882 C CA . CYS A 1 61 ? 83.166 11.348 -9.776 1.00 0.00 59 CYS A CA 20
ATOM 30883 C C . CYS A 1 61 ? 83.030 12.871 -9.626 1.00 0.00 59 CYS A C 20
ATOM 30884 O O . CYS A 1 61 ? 83.294 13.425 -8.575 1.00 0.00 59 CYS A O 20
ATOM 30892 N N . THR A 1 62 ? 82.620 13.542 -10.675 1.00 0.00 60 THR A N 20
ATOM 30893 C CA . THR A 1 62 ? 82.455 15.030 -10.607 1.00 0.00 60 THR A CA 20
ATOM 30894 C C . THR A 1 62 ? 81.347 15.398 -9.615 1.00 0.00 60 THR A C 20
ATOM 30895 O O . THR A 1 62 ? 81.338 16.481 -9.059 1.00 0.00 60 THR A O 20
ATOM 30906 N N . ASP A 1 63 ? 80.414 14.502 -9.391 1.00 0.00 61 ASP A N 20
ATOM 30907 C CA . ASP A 1 63 ? 79.330 14.769 -8.397 1.00 0.00 61 ASP A CA 20
ATOM 30908 C C . ASP A 1 63 ? 79.765 14.310 -6.999 1.00 0.00 61 ASP A C 20
ATOM 30909 O O . ASP A 1 63 ? 79.260 14.787 -5.999 1.00 0.00 61 ASP A O 20
ATOM 30918 N N . ILE A 1 64 ? 80.697 13.388 -6.924 1.00 0.00 62 ILE A N 20
ATOM 30919 C CA . ILE A 1 64 ? 81.210 12.933 -5.594 1.00 0.00 62 ILE A CA 20
ATOM 30920 C C . ILE A 1 64 ? 82.254 13.927 -5.071 1.00 0.00 62 ILE A C 20
ATOM 30921 O O . ILE A 1 64 ? 83.034 14.473 -5.830 1.00 0.00 62 ILE A O 20
ATOM 30937 N N . ARG A 1 65 ? 82.269 14.161 -3.781 1.00 0.00 63 ARG A N 20
ATOM 30938 C CA . ARG A 1 65 ? 83.257 15.116 -3.196 1.00 0.00 63 ARG A CA 20
ATOM 30939 C C . ARG A 1 65 ? 84.427 14.350 -2.569 1.00 0.00 63 ARG A C 20
ATOM 30940 O O . ARG A 1 65 ? 85.553 14.816 -2.581 1.00 0.00 63 ARG A O 20
ATOM 30961 N N . SER A 1 66 ? 84.171 13.182 -2.023 1.00 0.00 64 SER A N 20
ATOM 30962 C CA . SER A 1 66 ? 85.287 12.356 -1.459 1.00 0.00 64 SER A CA 20
ATOM 30963 C C . SER A 1 66 ? 84.848 10.901 -1.260 1.00 0.00 64 SER A C 20
ATOM 30964 O O . SER A 1 66 ? 83.815 10.629 -0.679 1.00 0.00 64 SER A O 20
ATOM 30972 N N . ILE A 1 67 ? 85.631 9.967 -1.747 1.00 0.00 65 ILE A N 20
ATOM 30973 C CA . ILE A 1 67 ? 85.336 8.519 -1.501 1.00 0.00 65 ILE A CA 20
ATOM 30974 C C . ILE A 1 67 ? 86.232 7.975 -0.381 1.00 0.00 65 ILE A C 20
ATOM 30975 O O . ILE A 1 67 ? 87.367 8.391 -0.231 1.00 0.00 65 ILE A O 20
ATOM 30991 N N . ASP A 1 68 ? 85.729 7.053 0.403 1.00 0.00 66 ASP A N 20
ATOM 30992 C CA . ASP A 1 68 ? 86.576 6.402 1.450 1.00 0.00 66 ASP A CA 20
ATOM 30993 C C . ASP A 1 68 ? 86.342 4.886 1.462 1.00 0.00 66 ASP A C 20
ATOM 30994 O O . ASP A 1 68 ? 85.229 4.433 1.643 1.00 0.00 66 ASP A O 20
ATOM 31003 N N . LEU A 1 69 ? 87.378 4.104 1.270 1.00 0.00 67 LEU A N 20
ATOM 31004 C CA . LEU A 1 69 ? 87.216 2.616 1.312 1.00 0.00 67 LEU A CA 20
ATOM 31005 C C . LEU A 1 69 ? 87.062 2.136 2.758 1.00 0.00 67 LEU A C 20
ATOM 31006 O O . LEU A 1 69 ? 87.978 2.239 3.554 1.00 0.00 67 LEU A O 20
ATOM 31022 N N . ILE A 1 70 ? 85.908 1.614 3.099 1.00 0.00 68 ILE A N 20
ATOM 31023 C CA . ILE A 1 70 ? 85.706 1.053 4.473 1.00 0.00 68 ILE A CA 20
ATOM 31024 C C . ILE A 1 70 ? 86.507 -0.243 4.626 1.00 0.00 68 ILE A C 20
ATOM 31025 O O . ILE A 1 70 ? 87.157 -0.467 5.630 1.00 0.00 68 ILE A O 20
ATOM 31041 N N . GLU A 1 71 ? 86.459 -1.093 3.631 1.00 0.00 69 GLU A N 20
ATOM 31042 C CA . GLU A 1 71 ? 87.180 -2.398 3.708 1.00 0.00 69 GLU A CA 20
ATOM 31043 C C . GLU A 1 71 ? 87.886 -2.692 2.372 1.00 0.00 69 GLU A C 20
ATOM 31044 O O . GLU A 1 71 ? 87.284 -3.267 1.484 1.00 0.00 69 GLU A O 20
ATOM 31056 N N . PRO A 1 72 ? 89.138 -2.283 2.258 1.00 0.00 70 PRO A N 20
ATOM 31057 C CA . PRO A 1 72 ? 89.915 -2.592 1.030 1.00 0.00 70 PRO A CA 20
ATOM 31058 C C . PRO A 1 72 ? 90.354 -4.068 0.996 1.00 0.00 70 PRO A C 20
ATOM 31059 O O . PRO A 1 72 ? 90.800 -4.553 -0.028 1.00 0.00 70 PRO A O 20
ATOM 31070 N N . ALA A 1 73 ? 90.236 -4.780 2.098 1.00 0.00 71 ALA A N 20
ATOM 31071 C CA . ALA A 1 73 ? 90.731 -6.196 2.139 1.00 0.00 71 ALA A CA 20
ATOM 31072 C C . ALA A 1 73 ? 89.978 -7.060 1.124 1.00 0.00 71 ALA A C 20
ATOM 31073 O O . ALA A 1 73 ? 89.347 -6.557 0.215 1.00 0.00 71 ALA A O 20
ATOM 31080 N N . LYS A 1 74 ? 90.041 -8.364 1.278 1.00 0.00 72 LYS A N 20
ATOM 31081 C CA . LYS A 1 74 ? 89.366 -9.296 0.312 1.00 0.00 72 LYS A CA 20
ATOM 31082 C C . LYS A 1 74 ? 89.831 -9.020 -1.122 1.00 0.00 72 LYS A C 20
ATOM 31083 O O . LYS A 1 74 ? 89.030 -8.867 -2.025 1.00 0.00 72 LYS A O 20
ATOM 31102 N N . GLN A 1 75 ? 91.125 -8.958 -1.329 1.00 0.00 73 GLN A N 20
ATOM 31103 C CA . GLN A 1 75 ? 91.664 -8.698 -2.699 1.00 0.00 73 GLN A CA 20
ATOM 31104 C C . GLN A 1 75 ? 92.230 -9.991 -3.294 1.00 0.00 73 GLN A C 20
ATOM 31105 O O . GLN A 1 75 ? 92.716 -10.850 -2.580 1.00 0.00 73 GLN A O 20
ATOM 31119 N N . ASP A 1 76 ? 92.170 -10.131 -4.596 1.00 0.00 74 ASP A N 20
ATOM 31120 C CA . ASP A 1 76 ? 92.700 -11.367 -5.251 1.00 0.00 74 ASP A CA 20
ATOM 31121 C C . ASP A 1 76 ? 94.058 -11.083 -5.903 1.00 0.00 74 ASP A C 20
ATOM 31122 O O . ASP A 1 76 ? 94.443 -9.941 -6.078 1.00 0.00 74 ASP A O 20
ATOM 31131 N N . LEU A 1 77 ? 94.782 -12.116 -6.258 1.00 0.00 75 LEU A N 20
ATOM 31132 C CA . LEU A 1 77 ? 96.119 -11.923 -6.899 1.00 0.00 75 LEU A CA 20
ATOM 31133 C C . LEU A 1 77 ? 96.014 -12.125 -8.413 1.00 0.00 75 LEU A C 20
ATOM 31134 O O . LEU A 1 77 ? 95.513 -13.132 -8.880 1.00 0.00 75 LEU A O 20
ATOM 31150 N N . ASP A 1 78 ? 96.485 -11.171 -9.179 1.00 0.00 76 ASP A N 20
ATOM 31151 C CA . ASP A 1 78 ? 96.437 -11.299 -10.667 1.00 0.00 76 ASP A CA 20
ATOM 31152 C C . ASP A 1 78 ? 97.694 -10.686 -11.291 1.00 0.00 76 ASP A C 20
ATOM 31153 O O . ASP A 1 78 ? 98.197 -9.680 -10.825 1.00 0.00 76 ASP A O 20
ATOM 31162 N N . GLY A 1 79 ? 98.199 -11.287 -12.341 1.00 0.00 77 GLY A N 20
ATOM 31163 C CA . GLY A 1 79 ? 99.411 -10.737 -13.019 1.00 0.00 77 GLY A CA 20
ATOM 31164 C C . GLY A 1 79 ? 99.024 -9.496 -13.825 1.00 0.00 77 GLY A C 20
ATOM 31165 O O . GLY A 1 79 ? 98.055 -9.503 -14.562 1.00 0.00 77 GLY A O 20
ATOM 31169 N N . HIS A 1 80 ? 99.778 -8.432 -13.691 1.00 0.00 78 HIS A N 20
ATOM 31170 C CA . HIS A 1 80 ? 99.468 -7.180 -14.447 1.00 0.00 78 HIS A CA 20
ATOM 31171 C C . HIS A 1 80 ? 100.694 -6.723 -15.241 1.00 0.00 78 HIS A C 20
ATOM 31172 O O . HIS A 1 80 ? 101.816 -6.830 -14.781 1.00 0.00 78 HIS A O 20
ATOM 31186 N N . THR A 1 81 ? 100.484 -6.215 -16.432 1.00 0.00 79 THR A N 20
ATOM 31187 C CA . THR A 1 81 ? 101.630 -5.709 -17.255 1.00 0.00 79 THR A CA 20
ATOM 31188 C C . THR A 1 81 ? 102.358 -4.584 -16.513 1.00 0.00 79 THR A C 20
ATOM 31189 O O . THR A 1 81 ? 103.571 -4.483 -16.558 1.00 0.00 79 THR A O 20
ATOM 31200 N N . ALA A 1 82 ? 101.621 -3.741 -15.833 1.00 0.00 80 ALA A N 20
ATOM 31201 C CA . ALA A 1 82 ? 102.253 -2.619 -15.074 1.00 0.00 80 ALA A CA 20
ATOM 31202 C C . ALA A 1 82 ? 102.791 -3.127 -13.722 1.00 0.00 80 ALA A C 20
ATOM 31203 O O . ALA A 1 82 ? 102.565 -4.268 -13.371 1.00 0.00 80 ALA A O 20
ATOM 31210 N N . PRO A 1 83 ? 103.490 -2.270 -12.997 1.00 0.00 81 PRO A N 20
ATOM 31211 C CA . PRO A 1 83 ? 104.047 -2.686 -11.681 1.00 0.00 81 PRO A CA 20
ATOM 31212 C C . PRO A 1 83 ? 102.916 -3.124 -10.731 1.00 0.00 81 PRO A C 20
ATOM 31213 O O . PRO A 1 83 ? 101.768 -2.806 -10.968 1.00 0.00 81 PRO A O 20
ATOM 31224 N N . PRO A 1 84 ? 103.263 -3.845 -9.678 1.00 0.00 82 PRO A N 20
ATOM 31225 C CA . PRO A 1 84 ? 102.226 -4.336 -8.733 1.00 0.00 82 PRO A CA 20
ATOM 31226 C C . PRO A 1 84 ? 101.453 -3.153 -8.118 1.00 0.00 82 PRO A C 20
ATOM 31227 O O . PRO A 1 84 ? 101.997 -2.074 -7.991 1.00 0.00 82 PRO A O 20
ATOM 31238 N N . PRO A 1 85 ? 100.203 -3.382 -7.750 1.00 0.00 83 PRO A N 20
ATOM 31239 C CA . PRO A 1 85 ? 99.382 -2.287 -7.163 1.00 0.00 83 PRO A CA 20
ATOM 31240 C C . PRO A 1 85 ? 100.043 -1.736 -5.895 1.00 0.00 83 PRO A C 20
ATOM 31241 O O . PRO A 1 85 ? 100.680 -2.458 -5.152 1.00 0.00 83 PRO A O 20
ATOM 31252 N N . VAL A 1 86 ? 99.895 -0.454 -5.644 1.00 0.00 84 VAL A N 20
ATOM 31253 C CA . VAL A 1 86 ? 100.517 0.177 -4.427 1.00 0.00 84 VAL A CA 20
ATOM 31254 C C . VAL A 1 86 ? 102.023 -0.128 -4.368 1.00 0.00 84 VAL A C 20
ATOM 31255 O O . VAL A 1 86 ? 102.433 -1.183 -3.920 1.00 0.00 84 VAL A O 20
ATOM 31268 N N . VAL A 1 87 ? 102.840 0.792 -4.818 1.00 0.00 85 VAL A N 20
ATOM 31269 C CA . VAL A 1 87 ? 104.319 0.566 -4.812 1.00 0.00 85 VAL A CA 20
ATOM 31270 C C . VAL A 1 87 ? 105.016 1.526 -3.835 1.00 0.00 85 VAL A C 20
ATOM 31271 O O . VAL A 1 87 ? 106.200 1.782 -3.954 1.00 0.00 85 VAL A O 20
ATOM 31284 N N . ASN A 1 88 ? 104.293 2.056 -2.873 1.00 0.00 86 ASN A N 20
ATOM 31285 C CA . ASN A 1 88 ? 104.913 3.011 -1.896 1.00 0.00 86 ASN A CA 20
ATOM 31286 C C . ASN A 1 88 ? 106.078 2.340 -1.161 1.00 0.00 86 ASN A C 20
ATOM 31287 O O . ASN A 1 88 ? 107.078 2.968 -0.864 1.00 0.00 86 ASN A O 20
ATOM 31298 N N . LYS A 1 89 ? 105.951 1.069 -0.869 1.00 0.00 87 LYS A N 20
ATOM 31299 C CA . LYS A 1 89 ? 107.051 0.335 -0.174 1.00 0.00 87 LYS A CA 20
ATOM 31300 C C . LYS A 1 89 ? 108.094 -0.151 -1.197 1.00 0.00 87 LYS A C 20
ATOM 31301 O O . LYS A 1 89 ? 107.739 -0.496 -2.307 1.00 0.00 87 LYS A O 20
ATOM 31320 N N . PRO A 1 90 ? 109.357 -0.169 -0.803 1.00 0.00 88 PRO A N 20
ATOM 31321 C CA . PRO A 1 90 ? 110.421 -0.645 -1.727 1.00 0.00 88 PRO A CA 20
ATOM 31322 C C . PRO A 1 90 ? 110.160 -2.098 -2.144 1.00 0.00 88 PRO A C 20
ATOM 31323 O O . PRO A 1 90 ? 109.688 -2.900 -1.359 1.00 0.00 88 PRO A O 20
ATOM 31334 N N . THR A 1 91 ? 110.466 -2.434 -3.372 1.00 0.00 89 THR A N 20
ATOM 31335 C CA . THR A 1 91 ? 110.253 -3.834 -3.852 1.00 0.00 89 THR A CA 20
ATOM 31336 C C . THR A 1 91 ? 111.606 -4.567 -3.960 1.00 0.00 89 THR A C 20
ATOM 31337 O O . THR A 1 91 ? 112.429 -4.193 -4.772 1.00 0.00 89 THR A O 20
ATOM 31348 N N . PRO A 1 92 ? 111.811 -5.590 -3.145 1.00 0.00 90 PRO A N 20
ATOM 31349 C CA . PRO A 1 92 ? 113.108 -6.321 -3.175 1.00 0.00 90 PRO A CA 20
ATOM 31350 C C . PRO A 1 92 ? 113.400 -6.880 -4.577 1.00 0.00 90 PRO A C 20
ATOM 31351 O O . PRO A 1 92 ? 114.539 -7.146 -4.915 1.00 0.00 90 PRO A O 20
ATOM 31362 N N . VAL A 1 93 ? 112.382 -7.059 -5.391 1.00 0.00 91 VAL A N 20
ATOM 31363 C CA . VAL A 1 93 ? 112.597 -7.655 -6.751 1.00 0.00 91 VAL A CA 20
ATOM 31364 C C . VAL A 1 93 ? 113.566 -6.782 -7.563 1.00 0.00 91 VAL A C 20
ATOM 31365 O O . VAL A 1 93 ? 114.478 -7.284 -8.195 1.00 0.00 91 VAL A O 20
ATOM 31378 N N . LYS A 1 94 ? 113.371 -5.484 -7.548 1.00 0.00 92 LYS A N 20
ATOM 31379 C CA . LYS A 1 94 ? 114.299 -4.572 -8.290 1.00 0.00 92 LYS A CA 20
ATOM 31380 C C . LYS A 1 94 ? 115.718 -4.692 -7.728 1.00 0.00 92 LYS A C 20
ATOM 31381 O O . LYS A 1 94 ? 116.690 -4.593 -8.453 1.00 0.00 92 LYS A O 20
ATOM 31400 N N . LEU A 1 95 ? 115.836 -4.903 -6.439 1.00 0.00 93 LEU A N 20
ATOM 31401 C CA . LEU A 1 95 ? 117.188 -4.989 -5.807 1.00 0.00 93 LEU A CA 20
ATOM 31402 C C . LEU A 1 95 ? 117.772 -6.406 -5.987 1.00 0.00 93 LEU A C 20
ATOM 31403 O O . LEU A 1 95 ? 117.181 -7.364 -5.531 1.00 0.00 93 LEU A O 20
ATOM 31419 N N . PRO A 1 96 ? 118.918 -6.513 -6.645 1.00 0.00 94 PRO A N 20
ATOM 31420 C CA . PRO A 1 96 ? 119.556 -7.845 -6.815 1.00 0.00 94 PRO A CA 20
ATOM 31421 C C . PRO A 1 96 ? 119.905 -8.445 -5.449 1.00 0.00 94 PRO A C 20
ATOM 31422 O O . PRO A 1 96 ? 120.133 -7.729 -4.491 1.00 0.00 94 PRO A O 20
ATOM 31433 N N . HIS A 1 97 ? 119.948 -9.751 -5.360 1.00 0.00 95 HIS A N 20
ATOM 31434 C CA . HIS A 1 97 ? 120.282 -10.412 -4.061 1.00 0.00 95 HIS A CA 20
ATOM 31435 C C . HIS A 1 97 ? 121.690 -11.013 -4.122 1.00 0.00 95 HIS A C 20
ATOM 31436 O O . HIS A 1 97 ? 122.028 -11.726 -5.049 1.00 0.00 95 HIS A O 20
ATOM 31450 N N . PHE A 1 98 ? 122.507 -10.727 -3.138 1.00 0.00 96 PHE A N 20
ATOM 31451 C CA . PHE A 1 98 ? 123.908 -11.257 -3.137 1.00 0.00 96 PHE A CA 20
ATOM 31452 C C . PHE A 1 98 ? 123.897 -12.790 -3.139 1.00 0.00 96 PHE A C 20
ATOM 31453 O O . PHE A 1 98 ? 124.750 -13.424 -3.732 1.00 0.00 96 PHE A O 20
ATOM 31470 N N . SER A 1 99 ? 122.933 -13.391 -2.478 1.00 0.00 97 SER A N 20
ATOM 31471 C CA . SER A 1 99 ? 122.851 -14.892 -2.417 1.00 0.00 97 SER A CA 20
ATOM 31472 C C . SER A 1 99 ? 124.187 -15.501 -1.967 1.00 0.00 97 SER A C 20
ATOM 31473 O O . SER A 1 99 ? 125.073 -15.732 -2.770 1.00 0.00 97 SER A O 20
ATOM 31481 N N . ASN A 1 100 ? 124.332 -15.759 -0.689 1.00 0.00 98 ASN A N 20
ATOM 31482 C CA . ASN A 1 100 ? 125.615 -16.344 -0.170 1.00 0.00 98 ASN A CA 20
ATOM 31483 C C . ASN A 1 100 ? 125.923 -17.671 -0.871 1.00 0.00 98 ASN A C 20
ATOM 31484 O O . ASN A 1 100 ? 127.064 -17.978 -1.160 1.00 0.00 98 ASN A O 20
ATOM 31495 N N . ILE A 1 101 ? 124.909 -18.456 -1.142 1.00 0.00 99 ILE A N 20
ATOM 31496 C CA . ILE A 1 101 ? 125.124 -19.762 -1.840 1.00 0.00 99 ILE A CA 20
ATOM 31497 C C . ILE A 1 101 ? 124.412 -19.748 -3.197 1.00 0.00 99 ILE A C 20
ATOM 31498 O O . ILE A 1 101 ? 123.266 -19.350 -3.299 1.00 0.00 99 ILE A O 20
ATOM 31514 N N . LEU A 1 102 ? 125.086 -20.182 -4.234 1.00 0.00 100 LEU A N 20
ATOM 31515 C CA . LEU A 1 102 ? 124.463 -20.196 -5.592 1.00 0.00 100 LEU A CA 20
ATOM 31516 C C . LEU A 1 102 ? 123.984 -21.609 -5.941 1.00 0.00 100 LEU A C 20
ATOM 31517 O O . LEU A 1 102 ? 124.720 -22.570 -5.808 1.00 0.00 100 LEU A O 20
ATOM 31533 N N . GLY A 1 103 ? 122.758 -21.735 -6.384 1.00 0.00 101 GLY A N 20
ATOM 31534 C CA . GLY A 1 103 ? 122.216 -23.080 -6.745 1.00 0.00 101 GLY A CA 20
ATOM 31535 C C . GLY A 1 103 ? 120.687 -23.042 -6.708 1.00 0.00 101 GLY A C 20
ATOM 31536 O O . GLY A 1 103 ? 120.121 -22.154 -7.323 1.00 0.00 101 GLY A O 20
ATOM 31541 N N . GLY A 1 1 ? 103.251 9.125 -8.485 1.00 0.00 -1 GLY A N 21
ATOM 31542 C CA . GLY A 1 1 ? 102.497 10.336 -8.917 1.00 0.00 -1 GLY A CA 21
ATOM 31543 C C . GLY A 1 1 ? 101.059 10.254 -8.403 1.00 0.00 -1 GLY A C 21
ATOM 31544 O O . GLY A 1 1 ? 100.816 9.854 -7.279 1.00 0.00 -1 GLY A O 21
ATOM 31550 N N . ALA A 1 2 ? 100.108 10.632 -9.221 1.00 0.00 0 ALA A N 21
ATOM 31551 C CA . ALA A 1 2 ? 98.676 10.582 -8.795 1.00 0.00 0 ALA A CA 21
ATOM 31552 C C . ALA A 1 2 ? 97.975 9.380 -9.433 1.00 0.00 0 ALA A C 21
ATOM 31553 O O . ALA A 1 2 ? 98.272 9.002 -10.551 1.00 0.00 0 ALA A O 21
ATOM 31560 N N . MET A 1 3 ? 97.047 8.781 -8.726 1.00 0.00 1 MET A N 21
ATOM 31561 C CA . MET A 1 3 ? 96.317 7.599 -9.278 1.00 0.00 1 MET A CA 21
ATOM 31562 C C . MET A 1 3 ? 94.947 7.467 -8.608 1.00 0.00 1 MET A C 21
ATOM 31563 O O . MET A 1 3 ? 94.776 7.819 -7.455 1.00 0.00 1 MET A O 21
ATOM 31577 N N . GLY A 1 4 ? 93.975 6.960 -9.326 1.00 0.00 2 GLY A N 21
ATOM 31578 C CA . GLY A 1 4 ? 92.609 6.794 -8.743 1.00 0.00 2 GLY A CA 21
ATOM 31579 C C . GLY A 1 4 ? 92.198 5.313 -8.811 1.00 0.00 2 GLY A C 21
ATOM 31580 O O . GLY A 1 4 ? 92.789 4.553 -9.553 1.00 0.00 2 GLY A O 21
ATOM 31584 N N . PRO A 1 5 ? 91.197 4.934 -8.035 1.00 0.00 3 PRO A N 21
ATOM 31585 C CA . PRO A 1 5 ? 90.745 3.517 -8.041 1.00 0.00 3 PRO A CA 21
ATOM 31586 C C . PRO A 1 5 ? 90.009 3.195 -9.349 1.00 0.00 3 PRO A C 21
ATOM 31587 O O . PRO A 1 5 ? 88.831 2.884 -9.347 1.00 0.00 3 PRO A O 21
ATOM 31598 N N . THR A 1 6 ? 90.698 3.269 -10.461 1.00 0.00 4 THR A N 21
ATOM 31599 C CA . THR A 1 6 ? 90.044 3.001 -11.781 1.00 0.00 4 THR A CA 21
ATOM 31600 C C . THR A 1 6 ? 90.197 1.526 -12.194 1.00 0.00 4 THR A C 21
ATOM 31601 O O . THR A 1 6 ? 89.521 1.067 -13.098 1.00 0.00 4 THR A O 21
ATOM 31612 N N . ASP A 1 7 ? 91.071 0.784 -11.549 1.00 0.00 5 ASP A N 21
ATOM 31613 C CA . ASP A 1 7 ? 91.328 -0.627 -11.981 1.00 0.00 5 ASP A CA 21
ATOM 31614 C C . ASP A 1 7 ? 90.215 -1.562 -11.494 1.00 0.00 5 ASP A C 21
ATOM 31615 O O . ASP A 1 7 ? 89.448 -1.225 -10.611 1.00 0.00 5 ASP A O 21
ATOM 31624 N N . GLN A 1 8 ? 90.130 -2.737 -12.069 1.00 0.00 6 GLN A N 21
ATOM 31625 C CA . GLN A 1 8 ? 89.098 -3.733 -11.630 1.00 0.00 6 GLN A CA 21
ATOM 31626 C C . GLN A 1 8 ? 89.471 -4.400 -10.295 1.00 0.00 6 GLN A C 21
ATOM 31627 O O . GLN A 1 8 ? 88.707 -5.186 -9.763 1.00 0.00 6 GLN A O 21
ATOM 31641 N N . ASP A 1 9 ? 90.627 -4.101 -9.752 1.00 0.00 7 ASP A N 21
ATOM 31642 C CA . ASP A 1 9 ? 91.079 -4.790 -8.502 1.00 0.00 7 ASP A CA 21
ATOM 31643 C C . ASP A 1 9 ? 90.163 -4.415 -7.333 1.00 0.00 7 ASP A C 21
ATOM 31644 O O . ASP A 1 9 ? 89.966 -5.196 -6.419 1.00 0.00 7 ASP A O 21
ATOM 31653 N N . TRP A 1 10 ? 89.605 -3.229 -7.358 1.00 0.00 8 TRP A N 21
ATOM 31654 C CA . TRP A 1 10 ? 88.719 -2.788 -6.236 1.00 0.00 8 TRP A CA 21
ATOM 31655 C C . TRP A 1 10 ? 87.321 -3.406 -6.344 1.00 0.00 8 TRP A C 21
ATOM 31656 O O . TRP A 1 10 ? 86.560 -3.366 -5.400 1.00 0.00 8 TRP A O 21
ATOM 31677 N N . ILE A 1 11 ? 86.965 -3.983 -7.473 1.00 0.00 9 ILE A N 21
ATOM 31678 C CA . ILE A 1 11 ? 85.549 -4.449 -7.668 1.00 0.00 9 ILE A CA 21
ATOM 31679 C C . ILE A 1 11 ? 85.142 -5.408 -6.534 1.00 0.00 9 ILE A C 21
ATOM 31680 O O . ILE A 1 11 ? 85.870 -6.319 -6.183 1.00 0.00 9 ILE A O 21
ATOM 31696 N N . GLY A 1 12 ? 83.979 -5.197 -5.970 1.00 0.00 10 GLY A N 21
ATOM 31697 C CA . GLY A 1 12 ? 83.516 -6.042 -4.829 1.00 0.00 10 GLY A CA 21
ATOM 31698 C C . GLY A 1 12 ? 84.057 -5.536 -3.480 1.00 0.00 10 GLY A C 21
ATOM 31699 O O . GLY A 1 12 ? 83.756 -6.116 -2.450 1.00 0.00 10 GLY A O 21
ATOM 31703 N N . CYS A 1 13 ? 84.847 -4.475 -3.456 1.00 0.00 11 CYS A N 21
ATOM 31704 C CA . CYS A 1 13 ? 85.322 -3.931 -2.137 1.00 0.00 11 CYS A CA 21
ATOM 31705 C C . CYS A 1 13 ? 84.267 -2.982 -1.535 1.00 0.00 11 CYS A C 21
ATOM 31706 O O . CYS A 1 13 ? 83.466 -2.410 -2.248 1.00 0.00 11 CYS A O 21
ATOM 31714 N N . ALA A 1 14 ? 84.271 -2.821 -0.235 1.00 0.00 12 ALA A N 21
ATOM 31715 C CA . ALA A 1 14 ? 83.222 -1.982 0.429 1.00 0.00 12 ALA A CA 21
ATOM 31716 C C . ALA A 1 14 ? 83.686 -0.525 0.515 1.00 0.00 12 ALA A C 21
ATOM 31717 O O . ALA A 1 14 ? 84.705 -0.235 1.112 1.00 0.00 12 ALA A O 21
ATOM 31724 N N . VAL A 1 15 ? 82.945 0.385 -0.073 1.00 0.00 13 VAL A N 21
ATOM 31725 C CA . VAL A 1 15 ? 83.369 1.822 -0.064 1.00 0.00 13 VAL A CA 21
ATOM 31726 C C . VAL A 1 15 ? 82.177 2.738 0.233 1.00 0.00 13 VAL A C 21
ATOM 31727 O O . VAL A 1 15 ? 81.031 2.347 0.093 1.00 0.00 13 VAL A O 21
ATOM 31740 N N . SER A 1 16 ? 82.448 3.953 0.640 1.00 0.00 14 SER A N 21
ATOM 31741 C CA . SER A 1 16 ? 81.353 4.929 0.905 1.00 0.00 14 SER A CA 21
ATOM 31742 C C . SER A 1 16 ? 81.609 6.211 0.117 1.00 0.00 14 SER A C 21
ATOM 31743 O O . SER A 1 16 ? 82.733 6.665 0.013 1.00 0.00 14 SER A O 21
ATOM 31751 N N . ILE A 1 17 ? 80.575 6.793 -0.435 1.00 0.00 15 ILE A N 21
ATOM 31752 C CA . ILE A 1 17 ? 80.765 7.986 -1.316 1.00 0.00 15 ILE A CA 21
ATOM 31753 C C . ILE A 1 17 ? 80.028 9.187 -0.728 1.00 0.00 15 ILE A C 21
ATOM 31754 O O . ILE A 1 17 ? 78.831 9.141 -0.509 1.00 0.00 15 ILE A O 21
ATOM 31770 N N . ALA A 1 18 ? 80.739 10.257 -0.475 1.00 0.00 16 ALA A N 21
ATOM 31771 C CA . ALA A 1 18 ? 80.087 11.494 0.045 1.00 0.00 16 ALA A CA 21
ATOM 31772 C C . ALA A 1 18 ? 79.886 12.489 -1.097 1.00 0.00 16 ALA A C 21
ATOM 31773 O O . ALA A 1 18 ? 80.838 13.023 -1.637 1.00 0.00 16 ALA A O 21
ATOM 31780 N N . CYS A 1 19 ? 78.657 12.733 -1.470 1.00 0.00 17 CYS A N 21
ATOM 31781 C CA . CYS A 1 19 ? 78.366 13.751 -2.523 1.00 0.00 17 CYS A CA 21
ATOM 31782 C C . CYS A 1 19 ? 78.017 15.084 -1.859 1.00 0.00 17 CYS A C 21
ATOM 31783 O O . CYS A 1 19 ? 77.773 15.140 -0.668 1.00 0.00 17 CYS A O 21
ATOM 31791 N N . ASP A 1 20 ? 77.990 16.154 -2.616 1.00 0.00 18 ASP A N 21
ATOM 31792 C CA . ASP A 1 20 ? 77.701 17.499 -2.017 1.00 0.00 18 ASP A CA 21
ATOM 31793 C C . ASP A 1 20 ? 76.322 17.484 -1.339 1.00 0.00 18 ASP A C 21
ATOM 31794 O O . ASP A 1 20 ? 75.543 16.570 -1.522 1.00 0.00 18 ASP A O 21
ATOM 31803 N N . GLU A 1 21 ? 76.026 18.494 -0.559 1.00 0.00 19 GLU A N 21
ATOM 31804 C CA . GLU A 1 21 ? 74.862 18.430 0.385 1.00 0.00 19 GLU A CA 21
ATOM 31805 C C . GLU A 1 21 ? 73.564 18.015 -0.322 1.00 0.00 19 GLU A C 21
ATOM 31806 O O . GLU A 1 21 ? 72.737 17.329 0.252 1.00 0.00 19 GLU A O 21
ATOM 31818 N N . VAL A 1 22 ? 73.380 18.421 -1.555 1.00 0.00 20 VAL A N 21
ATOM 31819 C CA . VAL A 1 22 ? 72.093 18.120 -2.263 1.00 0.00 20 VAL A CA 21
ATOM 31820 C C . VAL A 1 22 ? 72.047 16.642 -2.682 1.00 0.00 20 VAL A C 21
ATOM 31821 O O . VAL A 1 22 ? 70.982 16.072 -2.840 1.00 0.00 20 VAL A O 21
ATOM 31834 N N . LEU A 1 23 ? 73.188 16.023 -2.862 1.00 0.00 21 LEU A N 21
ATOM 31835 C CA . LEU A 1 23 ? 73.222 14.591 -3.290 1.00 0.00 21 LEU A CA 21
ATOM 31836 C C . LEU A 1 23 ? 73.249 13.638 -2.082 1.00 0.00 21 LEU A C 21
ATOM 31837 O O . LEU A 1 23 ? 73.006 12.453 -2.223 1.00 0.00 21 LEU A O 21
ATOM 31853 N N . GLY A 1 24 ? 73.543 14.140 -0.902 1.00 0.00 22 GLY A N 21
ATOM 31854 C CA . GLY A 1 24 ? 73.586 13.260 0.309 1.00 0.00 22 GLY A CA 21
ATOM 31855 C C . GLY A 1 24 ? 74.719 12.236 0.183 1.00 0.00 22 GLY A C 21
ATOM 31856 O O . GLY A 1 24 ? 75.694 12.453 -0.516 1.00 0.00 22 GLY A O 21
ATOM 31860 N N . VAL A 1 25 ? 74.597 11.120 0.862 1.00 0.00 23 VAL A N 21
ATOM 31861 C CA . VAL A 1 25 ? 75.709 10.113 0.875 1.00 0.00 23 VAL A CA 21
ATOM 31862 C C . VAL A 1 25 ? 75.148 8.709 0.638 1.00 0.00 23 VAL A C 21
ATOM 31863 O O . VAL A 1 25 ? 74.088 8.369 1.133 1.00 0.00 23 VAL A O 21
ATOM 31876 N N . PHE A 1 26 ? 75.855 7.894 -0.110 1.00 0.00 24 PHE A N 21
ATOM 31877 C CA . PHE A 1 26 ? 75.422 6.473 -0.288 1.00 0.00 24 PHE A CA 21
ATOM 31878 C C . PHE A 1 26 ? 76.602 5.525 -0.050 1.00 0.00 24 PHE A C 21
ATOM 31879 O O . PHE A 1 26 ? 77.749 5.904 -0.177 1.00 0.00 24 PHE A O 21
ATOM 31896 N N . GLN A 1 27 ? 76.317 4.296 0.294 1.00 0.00 25 GLN A N 21
ATOM 31897 C CA . GLN A 1 27 ? 77.402 3.298 0.537 1.00 0.00 25 GLN A CA 21
ATOM 31898 C C . GLN A 1 27 ? 77.021 1.958 -0.095 1.00 0.00 25 GLN A C 21
ATOM 31899 O O . GLN A 1 27 ? 75.854 1.614 -0.171 1.00 0.00 25 GLN A O 21
ATOM 31913 N N . GLY A 1 28 ? 77.993 1.205 -0.549 1.00 0.00 26 GLY A N 21
ATOM 31914 C CA . GLY A 1 28 ? 77.687 -0.075 -1.258 1.00 0.00 26 GLY A CA 21
ATOM 31915 C C . GLY A 1 28 ? 78.988 -0.802 -1.603 1.00 0.00 26 GLY A C 21
ATOM 31916 O O . GLY A 1 28 ? 80.068 -0.254 -1.472 1.00 0.00 26 GLY A O 21
ATOM 31920 N N . LEU A 1 29 ? 78.888 -2.034 -2.037 1.00 0.00 27 LEU A N 21
ATOM 31921 C CA . LEU A 1 29 ? 80.090 -2.746 -2.564 1.00 0.00 27 LEU A CA 21
ATOM 31922 C C . LEU A 1 29 ? 80.223 -2.497 -4.068 1.00 0.00 27 LEU A C 21
ATOM 31923 O O . LEU A 1 29 ? 79.259 -2.572 -4.809 1.00 0.00 27 LEU A O 21
ATOM 31939 N N . ILE A 1 30 ? 81.415 -2.203 -4.516 1.00 0.00 28 ILE A N 21
ATOM 31940 C CA . ILE A 1 30 ? 81.621 -1.826 -5.951 1.00 0.00 28 ILE A CA 21
ATOM 31941 C C . ILE A 1 30 ? 81.323 -3.016 -6.870 1.00 0.00 28 ILE A C 21
ATOM 31942 O O . ILE A 1 30 ? 81.705 -4.138 -6.599 1.00 0.00 28 ILE A O 21
ATOM 31958 N N . LYS A 1 31 ? 80.636 -2.764 -7.955 1.00 0.00 29 LYS A N 21
ATOM 31959 C CA . LYS A 1 31 ? 80.442 -3.816 -8.995 1.00 0.00 29 LYS A CA 21
ATOM 31960 C C . LYS A 1 31 ? 81.287 -3.487 -10.228 1.00 0.00 29 LYS A C 21
ATOM 31961 O O . LYS A 1 31 ? 81.790 -4.369 -10.898 1.00 0.00 29 LYS A O 21
ATOM 31980 N N . GLN A 1 32 ? 81.445 -2.218 -10.527 1.00 0.00 30 GLN A N 21
ATOM 31981 C CA . GLN A 1 32 ? 82.261 -1.811 -11.714 1.00 0.00 30 GLN A CA 21
ATOM 31982 C C . GLN A 1 32 ? 82.844 -0.416 -11.480 1.00 0.00 30 GLN A C 21
ATOM 31983 O O . GLN A 1 32 ? 82.261 0.396 -10.787 1.00 0.00 30 GLN A O 21
ATOM 31997 N N . ILE A 1 33 ? 83.989 -0.134 -12.055 1.00 0.00 31 ILE A N 21
ATOM 31998 C CA . ILE A 1 33 ? 84.624 1.206 -11.857 1.00 0.00 31 ILE A CA 21
ATOM 31999 C C . ILE A 1 33 ? 85.225 1.701 -13.174 1.00 0.00 31 ILE A C 21
ATOM 32000 O O . ILE A 1 33 ? 85.830 0.949 -13.915 1.00 0.00 31 ILE A O 21
ATOM 32016 N N . SER A 1 34 ? 85.055 2.966 -13.464 1.00 0.00 32 SER A N 21
ATOM 32017 C CA . SER A 1 34 ? 85.712 3.568 -14.661 1.00 0.00 32 SER A CA 21
ATOM 32018 C C . SER A 1 34 ? 86.068 5.025 -14.366 1.00 0.00 32 SER A C 21
ATOM 32019 O O . SER A 1 34 ? 85.488 5.647 -13.497 1.00 0.00 32 SER A O 21
ATOM 32027 N N . ALA A 1 35 ? 87.006 5.576 -15.092 1.00 0.00 33 ALA A N 21
ATOM 32028 C CA . ALA A 1 35 ? 87.547 6.932 -14.740 1.00 0.00 33 ALA A CA 21
ATOM 32029 C C . ALA A 1 35 ? 86.426 7.978 -14.659 1.00 0.00 33 ALA A C 21
ATOM 32030 O O . ALA A 1 35 ? 86.565 8.988 -13.993 1.00 0.00 33 ALA A O 21
ATOM 32037 N N . GLU A 1 36 ? 85.320 7.746 -15.328 1.00 0.00 34 GLU A N 21
ATOM 32038 C CA . GLU A 1 36 ? 84.247 8.785 -15.396 1.00 0.00 34 GLU A CA 21
ATOM 32039 C C . GLU A 1 36 ? 83.215 8.591 -14.276 1.00 0.00 34 GLU A C 21
ATOM 32040 O O . GLU A 1 36 ? 82.568 9.535 -13.861 1.00 0.00 34 GLU A O 21
ATOM 32052 N N . GLU A 1 37 ? 83.057 7.384 -13.784 1.00 0.00 35 GLU A N 21
ATOM 32053 C CA . GLU A 1 37 ? 81.942 7.102 -12.823 1.00 0.00 35 GLU A CA 21
ATOM 32054 C C . GLU A 1 37 ? 82.262 5.880 -11.952 1.00 0.00 35 GLU A C 21
ATOM 32055 O O . GLU A 1 37 ? 83.077 5.049 -12.306 1.00 0.00 35 GLU A O 21
ATOM 32067 N N . ILE A 1 38 ? 81.619 5.775 -10.815 1.00 0.00 36 ILE A N 21
ATOM 32068 C CA . ILE A 1 38 ? 81.765 4.549 -9.966 1.00 0.00 36 ILE A CA 21
ATOM 32069 C C . ILE A 1 38 ? 80.402 3.864 -9.811 1.00 0.00 36 ILE A C 21
ATOM 32070 O O . ILE A 1 38 ? 79.389 4.525 -9.652 1.00 0.00 36 ILE A O 21
ATOM 32086 N N . THR A 1 39 ? 80.366 2.549 -9.857 1.00 0.00 37 THR A N 21
ATOM 32087 C CA . THR A 1 39 ? 79.058 1.826 -9.760 1.00 0.00 37 THR A CA 21
ATOM 32088 C C . THR A 1 39 ? 79.106 0.785 -8.635 1.00 0.00 37 THR A C 21
ATOM 32089 O O . THR A 1 39 ? 80.026 -0.009 -8.561 1.00 0.00 37 THR A O 21
ATOM 32100 N N . ILE A 1 40 ? 78.119 0.779 -7.769 1.00 0.00 38 ILE A N 21
ATOM 32101 C CA . ILE A 1 40 ? 78.094 -0.216 -6.648 1.00 0.00 38 ILE A CA 21
ATOM 32102 C C . ILE A 1 40 ? 76.691 -0.826 -6.506 1.00 0.00 38 ILE A C 21
ATOM 32103 O O . ILE A 1 40 ? 75.751 -0.402 -7.151 1.00 0.00 38 ILE A O 21
ATOM 32119 N N . VAL A 1 41 ? 76.550 -1.817 -5.660 1.00 0.00 39 VAL A N 21
ATOM 32120 C CA . VAL A 1 41 ? 75.257 -2.569 -5.564 1.00 0.00 39 VAL A CA 21
ATOM 32121 C C . VAL A 1 41 ? 74.767 -2.617 -4.112 1.00 0.00 39 VAL A C 21
ATOM 32122 O O . VAL A 1 41 ? 75.514 -2.358 -3.191 1.00 0.00 39 VAL A O 21
ATOM 32135 N N . ARG A 1 42 ? 73.508 -2.945 -3.913 1.00 0.00 40 ARG A N 21
ATOM 32136 C CA . ARG A 1 42 ? 72.878 -2.861 -2.548 1.00 0.00 40 ARG A CA 21
ATOM 32137 C C . ARG A 1 42 ? 72.950 -1.422 -2.038 1.00 0.00 40 ARG A C 21
ATOM 32138 O O . ARG A 1 42 ? 73.640 -1.119 -1.083 1.00 0.00 40 ARG A O 21
ATOM 32159 N N . ALA A 1 43 ? 72.232 -0.538 -2.683 1.00 0.00 41 ALA A N 21
ATOM 32160 C CA . ALA A 1 43 ? 72.356 0.921 -2.371 1.00 0.00 41 ALA A CA 21
ATOM 32161 C C . ALA A 1 43 ? 71.818 1.243 -0.972 1.00 0.00 41 ALA A C 21
ATOM 32162 O O . ALA A 1 43 ? 70.661 1.012 -0.663 1.00 0.00 41 ALA A O 21
ATOM 32169 N N . PHE A 1 44 ? 72.659 1.778 -0.127 1.00 0.00 42 PHE A N 21
ATOM 32170 C CA . PHE A 1 44 ? 72.179 2.364 1.159 1.00 0.00 42 PHE A CA 21
ATOM 32171 C C . PHE A 1 44 ? 72.458 3.870 1.159 1.00 0.00 42 PHE A C 21
ATOM 32172 O O . PHE A 1 44 ? 73.543 4.294 0.819 1.00 0.00 42 PHE A O 21
ATOM 32189 N N . ARG A 1 45 ? 71.493 4.674 1.537 1.00 0.00 43 ARG A N 21
ATOM 32190 C CA . ARG A 1 45 ? 71.707 6.155 1.539 1.00 0.00 43 ARG A CA 21
ATOM 32191 C C . ARG A 1 45 ? 71.171 6.765 2.833 1.00 0.00 43 ARG A C 21
ATOM 32192 O O . ARG A 1 45 ? 70.194 6.303 3.388 1.00 0.00 43 ARG A O 21
ATOM 32213 N N . ASN A 1 46 ? 71.812 7.799 3.323 1.00 0.00 44 ASN A N 21
ATOM 32214 C CA . ASN A 1 46 ? 71.343 8.478 4.582 1.00 0.00 44 ASN A CA 21
ATOM 32215 C C . ASN A 1 46 ? 71.174 7.463 5.723 1.00 0.00 44 ASN A C 21
ATOM 32216 O O . ASN A 1 46 ? 70.239 7.538 6.499 1.00 0.00 44 ASN A O 21
ATOM 32227 N N . GLY A 1 47 ? 72.076 6.519 5.825 1.00 0.00 45 GLY A N 21
ATOM 32228 C CA . GLY A 1 47 ? 72.055 5.561 6.972 1.00 0.00 45 GLY A CA 21
ATOM 32229 C C . GLY A 1 47 ? 70.760 4.739 6.979 1.00 0.00 45 GLY A C 21
ATOM 32230 O O . GLY A 1 47 ? 70.367 4.216 8.006 1.00 0.00 45 GLY A O 21
ATOM 32234 N N . VAL A 1 48 ? 70.096 4.618 5.851 1.00 0.00 46 VAL A N 21
ATOM 32235 C CA . VAL A 1 48 ? 68.896 3.728 5.775 1.00 0.00 46 VAL A CA 21
ATOM 32236 C C . VAL A 1 48 ? 68.865 2.995 4.414 1.00 0.00 46 VAL A C 21
ATOM 32237 O O . VAL A 1 48 ? 69.363 3.512 3.435 1.00 0.00 46 VAL A O 21
ATOM 32250 N N . PRO A 1 49 ? 68.279 1.808 4.389 1.00 0.00 47 PRO A N 21
ATOM 32251 C CA . PRO A 1 49 ? 68.283 1.000 3.143 1.00 0.00 47 PRO A CA 21
ATOM 32252 C C . PRO A 1 49 ? 67.300 1.586 2.124 1.00 0.00 47 PRO A C 21
ATOM 32253 O O . PRO A 1 49 ? 66.234 2.052 2.484 1.00 0.00 47 PRO A O 21
ATOM 32264 N N . LEU A 1 50 ? 67.651 1.566 0.859 1.00 0.00 48 LEU A N 21
ATOM 32265 C CA . LEU A 1 50 ? 66.674 1.973 -0.199 1.00 0.00 48 LEU A CA 21
ATOM 32266 C C . LEU A 1 50 ? 65.682 0.839 -0.467 1.00 0.00 48 LEU A C 21
ATOM 32267 O O . LEU A 1 50 ? 65.995 -0.323 -0.290 1.00 0.00 48 LEU A O 21
ATOM 32283 N N . ARG A 1 51 ? 64.488 1.173 -0.894 1.00 0.00 49 ARG A N 21
ATOM 32284 C CA . ARG A 1 51 ? 63.422 0.130 -1.076 1.00 0.00 49 ARG A CA 21
ATOM 32285 C C . ARG A 1 51 ? 63.895 -0.970 -2.033 1.00 0.00 49 ARG A C 21
ATOM 32286 O O . ARG A 1 51 ? 63.567 -2.131 -1.861 1.00 0.00 49 ARG A O 21
ATOM 32307 N N . LYS A 1 52 ? 64.659 -0.613 -3.037 1.00 0.00 50 LYS A N 21
ATOM 32308 C CA . LYS A 1 52 ? 65.168 -1.635 -4.002 1.00 0.00 50 LYS A CA 21
ATOM 32309 C C . LYS A 1 52 ? 66.570 -2.096 -3.593 1.00 0.00 50 LYS A C 21
ATOM 32310 O O . LYS A 1 52 ? 67.557 -1.454 -3.904 1.00 0.00 50 LYS A O 21
ATOM 32329 N N . GLN A 1 53 ? 66.657 -3.203 -2.898 1.00 0.00 51 GLN A N 21
ATOM 32330 C CA . GLN A 1 53 ? 67.994 -3.732 -2.477 1.00 0.00 51 GLN A CA 21
ATOM 32331 C C . GLN A 1 53 ? 68.834 -4.082 -3.707 1.00 0.00 51 GLN A C 21
ATOM 32332 O O . GLN A 1 53 ? 70.040 -3.918 -3.711 1.00 0.00 51 GLN A O 21
ATOM 32346 N N . ASN A 1 54 ? 68.200 -4.563 -4.749 1.00 0.00 52 ASN A N 21
ATOM 32347 C CA . ASN A 1 54 ? 68.957 -4.985 -5.970 1.00 0.00 52 ASN A CA 21
ATOM 32348 C C . ASN A 1 54 ? 69.234 -3.795 -6.909 1.00 0.00 52 ASN A C 21
ATOM 32349 O O . ASN A 1 54 ? 69.808 -3.971 -7.969 1.00 0.00 52 ASN A O 21
ATOM 32360 N N . ALA A 1 55 ? 68.837 -2.593 -6.538 1.00 0.00 53 ALA A N 21
ATOM 32361 C CA . ALA A 1 55 ? 69.072 -1.415 -7.433 1.00 0.00 53 ALA A CA 21
ATOM 32362 C C . ALA A 1 55 ? 70.547 -1.005 -7.389 1.00 0.00 53 ALA A C 21
ATOM 32363 O O . ALA A 1 55 ? 71.151 -0.943 -6.334 1.00 0.00 53 ALA A O 21
ATOM 32370 N N . GLU A 1 56 ? 71.124 -0.726 -8.531 1.00 0.00 54 GLU A N 21
ATOM 32371 C CA . GLU A 1 56 ? 72.558 -0.301 -8.575 1.00 0.00 54 GLU A CA 21
ATOM 32372 C C . GLU A 1 56 ? 72.672 1.230 -8.494 1.00 0.00 54 GLU A C 21
ATOM 32373 O O . GLU A 1 56 ? 71.844 1.949 -9.021 1.00 0.00 54 GLU A O 21
ATOM 32385 N N . VAL A 1 57 ? 73.693 1.724 -7.835 1.00 0.00 55 VAL A N 21
ATOM 32386 C CA . VAL A 1 57 ? 73.949 3.198 -7.826 1.00 0.00 55 VAL A CA 21
ATOM 32387 C C . VAL A 1 57 ? 75.108 3.516 -8.770 1.00 0.00 55 VAL A C 21
ATOM 32388 O O . VAL A 1 57 ? 76.207 3.025 -8.589 1.00 0.00 55 VAL A O 21
ATOM 32401 N N . VAL A 1 58 ? 74.872 4.327 -9.772 1.00 0.00 56 VAL A N 21
ATOM 32402 C CA . VAL A 1 58 ? 75.989 4.764 -10.663 1.00 0.00 56 VAL A CA 21
ATOM 32403 C C . VAL A 1 58 ? 76.059 6.288 -10.672 1.00 0.00 56 VAL A C 21
ATOM 32404 O O . VAL A 1 58 ? 75.173 6.957 -11.173 1.00 0.00 56 VAL A O 21
ATOM 32417 N N . LEU A 1 59 ? 77.108 6.834 -10.123 1.00 0.00 57 LEU A N 21
ATOM 32418 C CA . LEU A 1 59 ? 77.177 8.312 -9.930 1.00 0.00 57 LEU A CA 21
ATOM 32419 C C . LEU A 1 59 ? 78.484 8.870 -10.501 1.00 0.00 57 LEU A C 21
ATOM 32420 O O . LEU A 1 59 ? 79.537 8.273 -10.366 1.00 0.00 57 LEU A O 21
ATOM 32436 N N . LYS A 1 60 ? 78.413 10.012 -11.138 1.00 0.00 58 LYS A N 21
ATOM 32437 C CA . LYS A 1 60 ? 79.621 10.585 -11.815 1.00 0.00 58 LYS A CA 21
ATOM 32438 C C . LYS A 1 60 ? 80.606 11.132 -10.776 1.00 0.00 58 LYS A C 21
ATOM 32439 O O . LYS A 1 60 ? 80.218 11.778 -9.822 1.00 0.00 58 LYS A O 21
ATOM 32458 N N . CYS A 1 61 ? 81.879 10.874 -10.962 1.00 0.00 59 CYS A N 21
ATOM 32459 C CA . CYS A 1 61 ? 82.916 11.409 -10.015 1.00 0.00 59 CYS A CA 21
ATOM 32460 C C . CYS A 1 61 ? 82.799 12.935 -9.871 1.00 0.00 59 CYS A C 21
ATOM 32461 O O . CYS A 1 61 ? 83.081 13.490 -8.826 1.00 0.00 59 CYS A O 21
ATOM 32469 N N . THR A 1 62 ? 82.385 13.605 -10.919 1.00 0.00 60 THR A N 21
ATOM 32470 C CA . THR A 1 62 ? 82.262 15.099 -10.865 1.00 0.00 60 THR A CA 21
ATOM 32471 C C . THR A 1 62 ? 81.186 15.509 -9.854 1.00 0.00 60 THR A C 21
ATOM 32472 O O . THR A 1 62 ? 81.226 16.595 -9.306 1.00 0.00 60 THR A O 21
ATOM 32483 N N . ASP A 1 63 ? 80.228 14.648 -9.606 1.00 0.00 61 ASP A N 21
ATOM 32484 C CA . ASP A 1 63 ? 79.165 14.964 -8.603 1.00 0.00 61 ASP A CA 21
ATOM 32485 C C . ASP A 1 63 ? 79.602 14.513 -7.202 1.00 0.00 61 ASP A C 21
ATOM 32486 O O . ASP A 1 63 ? 79.121 15.020 -6.206 1.00 0.00 61 ASP A O 21
ATOM 32495 N N . ILE A 1 64 ? 80.509 13.566 -7.124 1.00 0.00 62 ILE A N 21
ATOM 32496 C CA . ILE A 1 64 ? 81.024 13.118 -5.792 1.00 0.00 62 ILE A CA 21
ATOM 32497 C C . ILE A 1 64 ? 82.098 14.092 -5.296 1.00 0.00 62 ILE A C 21
ATOM 32498 O O . ILE A 1 64 ? 82.872 14.621 -6.074 1.00 0.00 62 ILE A O 21
ATOM 32514 N N . ARG A 1 65 ? 82.148 14.327 -4.008 1.00 0.00 63 ARG A N 21
ATOM 32515 C CA . ARG A 1 65 ? 83.160 15.270 -3.446 1.00 0.00 63 ARG A CA 21
ATOM 32516 C C . ARG A 1 65 ? 84.330 14.489 -2.841 1.00 0.00 63 ARG A C 21
ATOM 32517 O O . ARG A 1 65 ? 85.463 14.939 -2.874 1.00 0.00 63 ARG A O 21
ATOM 32538 N N . SER A 1 66 ? 84.066 13.327 -2.290 1.00 0.00 64 SER A N 21
ATOM 32539 C CA . SER A 1 66 ? 85.168 12.515 -1.679 1.00 0.00 64 SER A CA 21
ATOM 32540 C C . SER A 1 66 ? 84.744 11.051 -1.543 1.00 0.00 64 SER A C 21
ATOM 32541 O O . SER A 1 66 ? 83.572 10.745 -1.438 1.00 0.00 64 SER A O 21
ATOM 32549 N N . ILE A 1 67 ? 85.695 10.147 -1.541 1.00 0.00 65 ILE A N 21
ATOM 32550 C CA . ILE A 1 67 ? 85.359 8.689 -1.457 1.00 0.00 65 ILE A CA 21
ATOM 32551 C C . ILE A 1 67 ? 86.332 7.988 -0.505 1.00 0.00 65 ILE A C 21
ATOM 32552 O O . ILE A 1 67 ? 87.495 8.341 -0.422 1.00 0.00 65 ILE A O 21
ATOM 32568 N N . ASP A 1 68 ? 85.859 6.996 0.209 1.00 0.00 66 ASP A N 21
ATOM 32569 C CA . ASP A 1 68 ? 86.740 6.264 1.170 1.00 0.00 66 ASP A CA 21
ATOM 32570 C C . ASP A 1 68 ? 86.517 4.751 1.063 1.00 0.00 66 ASP A C 21
ATOM 32571 O O . ASP A 1 68 ? 85.393 4.289 1.058 1.00 0.00 66 ASP A O 21
ATOM 32580 N N . LEU A 1 69 ? 87.577 3.984 0.978 1.00 0.00 67 LEU A N 21
ATOM 32581 C CA . LEU A 1 69 ? 87.435 2.496 1.048 1.00 0.00 67 LEU A CA 21
ATOM 32582 C C . LEU A 1 69 ? 87.236 2.064 2.504 1.00 0.00 67 LEU A C 21
ATOM 32583 O O . LEU A 1 69 ? 88.125 2.203 3.325 1.00 0.00 67 LEU A O 21
ATOM 32599 N N . ILE A 1 70 ? 86.078 1.541 2.827 1.00 0.00 68 ILE A N 21
ATOM 32600 C CA . ILE A 1 70 ? 85.808 1.103 4.233 1.00 0.00 68 ILE A CA 21
ATOM 32601 C C . ILE A 1 70 ? 86.488 -0.243 4.502 1.00 0.00 68 ILE A C 21
ATOM 32602 O O . ILE A 1 70 ? 87.164 -0.421 5.499 1.00 0.00 68 ILE A O 21
ATOM 32618 N N . GLU A 1 71 ? 86.306 -1.188 3.614 1.00 0.00 69 GLU A N 21
ATOM 32619 C CA . GLU A 1 71 ? 86.874 -2.552 3.827 1.00 0.00 69 GLU A CA 21
ATOM 32620 C C . GLU A 1 71 ? 87.493 -3.083 2.522 1.00 0.00 69 GLU A C 21
ATOM 32621 O O . GLU A 1 71 ? 86.776 -3.565 1.666 1.00 0.00 69 GLU A O 21
ATOM 32633 N N . PRO A 1 72 ? 88.805 -2.979 2.395 1.00 0.00 70 PRO A N 21
ATOM 32634 C CA . PRO A 1 72 ? 89.483 -3.559 1.208 1.00 0.00 70 PRO A CA 21
ATOM 32635 C C . PRO A 1 72 ? 89.291 -5.080 1.172 1.00 0.00 70 PRO A C 21
ATOM 32636 O O . PRO A 1 72 ? 89.333 -5.691 0.120 1.00 0.00 70 PRO A O 21
ATOM 32647 N N . ALA A 1 73 ? 89.079 -5.691 2.314 1.00 0.00 71 ALA A N 21
ATOM 32648 C CA . ALA A 1 73 ? 88.877 -7.171 2.360 1.00 0.00 71 ALA A CA 21
ATOM 32649 C C . ALA A 1 73 ? 87.634 -7.508 3.188 1.00 0.00 71 ALA A C 21
ATOM 32650 O O . ALA A 1 73 ? 87.119 -6.677 3.913 1.00 0.00 71 ALA A O 21
ATOM 32657 N N . LYS A 1 74 ? 87.152 -8.724 3.082 1.00 0.00 72 LYS A N 21
ATOM 32658 C CA . LYS A 1 74 ? 85.912 -9.119 3.831 1.00 0.00 72 LYS A CA 21
ATOM 32659 C C . LYS A 1 74 ? 86.099 -8.904 5.337 1.00 0.00 72 LYS A C 21
ATOM 32660 O O . LYS A 1 74 ? 85.181 -8.507 6.032 1.00 0.00 72 LYS A O 21
ATOM 32679 N N . GLN A 1 75 ? 87.282 -9.165 5.841 1.00 0.00 73 GLN A N 21
ATOM 32680 C CA . GLN A 1 75 ? 87.548 -8.953 7.296 1.00 0.00 73 GLN A CA 21
ATOM 32681 C C . GLN A 1 75 ? 88.338 -7.658 7.505 1.00 0.00 73 GLN A C 21
ATOM 32682 O O . GLN A 1 75 ? 89.344 -7.426 6.860 1.00 0.00 73 GLN A O 21
ATOM 32696 N N . ASP A 1 76 ? 87.885 -6.816 8.403 1.00 0.00 74 ASP A N 21
ATOM 32697 C CA . ASP A 1 76 ? 88.594 -5.519 8.651 1.00 0.00 74 ASP A CA 21
ATOM 32698 C C . ASP A 1 76 ? 90.025 -5.779 9.127 1.00 0.00 74 ASP A C 21
ATOM 32699 O O . ASP A 1 76 ? 90.951 -5.095 8.732 1.00 0.00 74 ASP A O 21
ATOM 32708 N N . LEU A 1 77 ? 90.207 -6.763 9.974 1.00 0.00 75 LEU A N 21
ATOM 32709 C CA . LEU A 1 77 ? 91.575 -7.075 10.492 1.00 0.00 75 LEU A CA 21
ATOM 32710 C C . LEU A 1 77 ? 92.046 -8.429 9.955 1.00 0.00 75 LEU A C 21
ATOM 32711 O O . LEU A 1 77 ? 91.302 -9.393 9.941 1.00 0.00 75 LEU A O 21
ATOM 32727 N N . ASP A 1 78 ? 93.278 -8.507 9.512 1.00 0.00 76 ASP A N 21
ATOM 32728 C CA . ASP A 1 78 ? 93.808 -9.792 8.945 1.00 0.00 76 ASP A CA 21
ATOM 32729 C C . ASP A 1 78 ? 93.684 -10.928 9.967 1.00 0.00 76 ASP A C 21
ATOM 32730 O O . ASP A 1 78 ? 93.457 -12.070 9.609 1.00 0.00 76 ASP A O 21
ATOM 32739 N N . GLY A 1 79 ? 93.831 -10.618 11.231 1.00 0.00 77 GLY A N 21
ATOM 32740 C CA . GLY A 1 79 ? 93.759 -11.674 12.286 1.00 0.00 77 GLY A CA 21
ATOM 32741 C C . GLY A 1 79 ? 92.369 -12.315 12.278 1.00 0.00 77 GLY A C 21
ATOM 32742 O O . GLY A 1 79 ? 91.500 -11.925 11.520 1.00 0.00 77 GLY A O 21
ATOM 32746 N N . HIS A 1 80 ? 92.158 -13.297 13.120 1.00 0.00 78 HIS A N 21
ATOM 32747 C CA . HIS A 1 80 ? 90.846 -14.023 13.133 1.00 0.00 78 HIS A CA 21
ATOM 32748 C C . HIS A 1 80 ? 89.693 -13.051 13.409 1.00 0.00 78 HIS A C 21
ATOM 32749 O O . HIS A 1 80 ? 88.644 -13.136 12.795 1.00 0.00 78 HIS A O 21
AT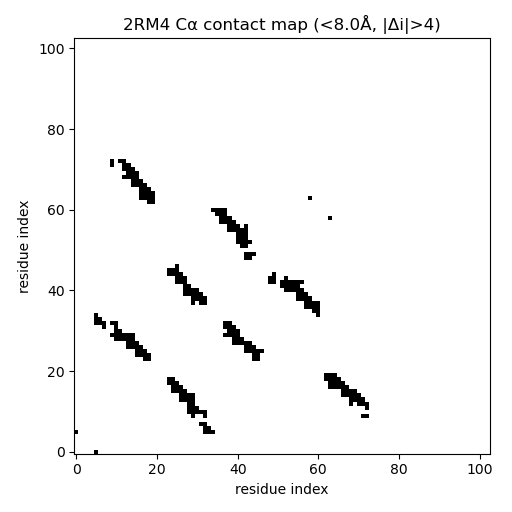OM 32763 N N . THR A 1 81 ? 89.883 -12.132 14.324 1.00 0.00 79 THR A N 21
ATOM 32764 C CA . THR A 1 81 ? 88.784 -11.184 14.684 1.00 0.00 79 THR A CA 21
ATOM 32765 C C . THR A 1 81 ? 89.304 -9.741 14.720 1.00 0.00 79 THR A C 21
ATOM 32766 O O . THR A 1 81 ? 90.488 -9.504 14.872 1.00 0.00 79 THR A O 21
ATOM 32777 N N . ALA A 1 82 ? 88.421 -8.783 14.582 1.00 0.00 80 ALA A N 21
ATOM 32778 C CA . ALA A 1 82 ? 88.843 -7.350 14.605 1.00 0.00 80 ALA A CA 21
ATOM 32779 C C . ALA A 1 82 ? 88.047 -6.580 15.676 1.00 0.00 80 ALA A C 21
ATOM 32780 O O . ALA A 1 82 ? 87.054 -5.955 15.359 1.00 0.00 80 ALA A O 21
ATOM 32787 N N . PRO A 1 83 ? 88.498 -6.640 16.917 1.00 0.00 81 PRO A N 21
ATOM 32788 C CA . PRO A 1 83 ? 87.765 -5.952 18.013 1.00 0.00 81 PRO A CA 21
ATOM 32789 C C . PRO A 1 83 ? 87.684 -4.437 17.738 1.00 0.00 81 PRO A C 21
ATOM 32790 O O . PRO A 1 83 ? 88.593 -3.876 17.157 1.00 0.00 81 PRO A O 21
ATOM 32801 N N . PRO A 1 84 ? 86.599 -3.810 18.161 1.00 0.00 82 PRO A N 21
ATOM 32802 C CA . PRO A 1 84 ? 86.441 -2.351 17.926 1.00 0.00 82 PRO A CA 21
ATOM 32803 C C . PRO A 1 84 ? 87.602 -1.556 18.560 1.00 0.00 82 PRO A C 21
ATOM 32804 O O . PRO A 1 84 ? 88.184 -0.716 17.902 1.00 0.00 82 PRO A O 21
ATOM 32815 N N . PRO A 1 85 ? 87.918 -1.832 19.818 1.00 0.00 83 PRO A N 21
ATOM 32816 C CA . PRO A 1 85 ? 89.003 -1.071 20.499 1.00 0.00 83 PRO A CA 21
ATOM 32817 C C . PRO A 1 85 ? 90.325 -1.205 19.732 1.00 0.00 83 PRO A C 21
ATOM 32818 O O . PRO A 1 85 ? 90.600 -2.226 19.129 1.00 0.00 83 PRO A O 21
ATOM 32829 N N . VAL A 1 86 ? 91.140 -0.179 19.758 1.00 0.00 84 VAL A N 21
ATOM 32830 C CA . VAL A 1 86 ? 92.441 -0.223 19.016 1.00 0.00 84 VAL A CA 21
ATOM 32831 C C . VAL A 1 86 ? 93.331 -1.342 19.569 1.00 0.00 84 VAL A C 21
ATOM 32832 O O . VAL A 1 86 ? 93.430 -1.532 20.768 1.00 0.00 84 VAL A O 21
ATOM 32845 N N . VAL A 1 87 ? 93.976 -2.079 18.699 1.00 0.00 85 VAL A N 21
ATOM 32846 C CA . VAL A 1 87 ? 94.864 -3.196 19.159 1.00 0.00 85 VAL A CA 21
ATOM 32847 C C . VAL A 1 87 ? 96.098 -2.638 19.881 1.00 0.00 85 VAL A C 21
ATOM 32848 O O . VAL A 1 87 ? 96.675 -3.293 20.730 1.00 0.00 85 VAL A O 21
ATOM 32861 N N . ASN A 1 88 ? 96.502 -1.435 19.547 1.00 0.00 86 ASN A N 21
ATOM 32862 C CA . ASN A 1 88 ? 97.708 -0.833 20.193 1.00 0.00 86 ASN A CA 21
ATOM 32863 C C . ASN A 1 88 ? 97.293 0.027 21.391 1.00 0.00 86 ASN A C 21
ATOM 32864 O O . ASN A 1 88 ? 96.587 1.008 21.245 1.00 0.00 86 ASN A O 21
ATOM 32875 N N . LYS A 1 89 ? 97.731 -0.338 22.571 1.00 0.00 87 LYS A N 21
ATOM 32876 C CA . LYS A 1 89 ? 97.376 0.449 23.791 1.00 0.00 87 LYS A CA 21
ATOM 32877 C C . LYS A 1 89 ? 98.646 0.796 24.588 1.00 0.00 87 LYS A C 21
ATOM 32878 O O . LYS A 1 89 ? 99.695 0.240 24.327 1.00 0.00 87 LYS A O 21
ATOM 32897 N N . PRO A 1 90 ? 98.527 1.705 25.541 1.00 0.00 88 PRO A N 21
ATOM 32898 C CA . PRO A 1 90 ? 99.707 2.089 26.359 1.00 0.00 88 PRO A CA 21
ATOM 32899 C C . PRO A 1 90 ? 100.252 0.872 27.115 1.00 0.00 88 PRO A C 21
ATOM 32900 O O . PRO A 1 90 ? 99.506 -0.004 27.512 1.00 0.00 88 PRO A O 21
ATOM 32911 N N . THR A 1 91 ? 101.547 0.817 27.314 1.00 0.00 89 THR A N 21
ATOM 32912 C CA . THR A 1 91 ? 102.156 -0.350 28.029 1.00 0.00 89 THR A CA 21
ATOM 32913 C C . THR A 1 91 ? 101.734 -0.347 29.511 1.00 0.00 89 THR A C 21
ATOM 32914 O O . THR A 1 91 ? 101.635 0.706 30.110 1.00 0.00 89 THR A O 21
ATOM 32925 N N . PRO A 1 92 ? 101.495 -1.522 30.069 1.00 0.00 90 PRO A N 21
ATOM 32926 C CA . PRO A 1 92 ? 101.074 -1.598 31.492 1.00 0.00 90 PRO A CA 21
ATOM 32927 C C . PRO A 1 92 ? 102.172 -1.044 32.404 1.00 0.00 90 PRO A C 21
ATOM 32928 O O . PRO A 1 92 ? 103.348 -1.202 32.141 1.00 0.00 90 PRO A O 21
ATOM 32939 N N . VAL A 1 93 ? 101.793 -0.393 33.480 1.00 0.00 91 VAL A N 21
ATOM 32940 C CA . VAL A 1 93 ? 102.801 0.161 34.452 1.00 0.00 91 VAL A CA 21
ATOM 32941 C C . VAL A 1 93 ? 103.834 1.039 33.727 1.00 0.00 91 VAL A C 21
ATOM 32942 O O . VAL A 1 93 ? 104.796 0.545 33.169 1.00 0.00 91 VAL A O 21
ATOM 32955 N N . LYS A 1 94 ? 103.633 2.334 33.738 1.00 0.00 92 LYS A N 21
ATOM 32956 C CA . LYS A 1 94 ? 104.605 3.258 33.080 1.00 0.00 92 LYS A CA 21
ATOM 32957 C C . LYS A 1 94 ? 104.953 4.417 34.019 1.00 0.00 92 LYS A C 21
ATOM 32958 O O . LYS A 1 94 ? 104.078 5.082 34.544 1.00 0.00 92 LYS A O 21
ATOM 32977 N N . LEU A 1 95 ? 106.223 4.658 34.230 1.00 0.00 93 LEU A N 21
ATOM 32978 C CA . LEU A 1 95 ? 106.643 5.780 35.126 1.00 0.00 93 LEU A CA 21
ATOM 32979 C C . LEU A 1 95 ? 106.495 7.127 34.395 1.00 0.00 93 LEU A C 21
ATOM 32980 O O . LEU A 1 95 ? 106.686 7.191 33.197 1.00 0.00 93 LEU A O 21
ATOM 32996 N N . PRO A 1 96 ? 106.156 8.174 35.130 1.00 0.00 94 PRO A N 21
ATOM 32997 C CA . PRO A 1 96 ? 106.005 9.510 34.498 1.00 0.00 94 PRO A CA 21
ATOM 32998 C C . PRO A 1 96 ? 107.332 9.959 33.879 1.00 0.00 94 PRO A C 21
ATOM 32999 O O . PRO A 1 96 ? 108.390 9.757 34.445 1.00 0.00 94 PRO A O 21
ATOM 33010 N N . HIS A 1 97 ? 107.284 10.568 32.715 1.00 0.00 95 HIS A N 21
ATOM 33011 C CA . HIS A 1 97 ? 108.539 11.028 32.025 1.00 0.00 95 HIS A CA 21
ATOM 33012 C C . HIS A 1 97 ? 109.545 9.877 31.892 1.00 0.00 95 HIS A C 21
ATOM 33013 O O . HIS A 1 97 ? 110.744 10.089 31.880 1.00 0.00 95 HIS A O 21
ATOM 33027 N N . PHE A 1 98 ? 109.058 8.663 31.792 1.00 0.00 96 PHE A N 21
ATOM 33028 C CA . PHE A 1 98 ? 109.971 7.487 31.668 1.00 0.00 96 PHE A CA 21
ATOM 33029 C C . PHE A 1 98 ? 110.009 6.996 30.218 1.00 0.00 96 PHE A C 21
ATOM 33030 O O . PHE A 1 98 ? 108.982 6.834 29.585 1.00 0.00 96 PHE A O 21
ATOM 33047 N N . SER A 1 99 ? 111.187 6.760 29.694 1.00 0.00 97 SER A N 21
ATOM 33048 C CA . SER A 1 99 ? 111.309 6.271 28.287 1.00 0.00 97 SER A CA 21
ATOM 33049 C C . SER A 1 99 ? 112.003 4.906 28.259 1.00 0.00 97 SER A C 21
ATOM 33050 O O . SER A 1 99 ? 112.883 4.632 29.054 1.00 0.00 97 SER A O 21
ATOM 33058 N N . ASN A 1 100 ? 111.608 4.053 27.346 1.00 0.00 98 ASN A N 21
ATOM 33059 C CA . ASN A 1 100 ? 112.235 2.695 27.251 1.00 0.00 98 ASN A CA 21
ATOM 33060 C C . ASN A 1 100 ? 113.741 2.820 26.996 1.00 0.00 98 ASN A C 21
ATOM 33061 O O . ASN A 1 100 ? 114.522 1.999 27.443 1.00 0.00 98 ASN A O 21
ATOM 33072 N N . ILE A 1 101 ? 114.148 3.840 26.281 1.00 0.00 99 ILE A N 21
ATOM 33073 C CA . ILE A 1 101 ? 115.600 3.995 25.935 1.00 0.00 99 ILE A CA 21
ATOM 33074 C C . ILE A 1 101 ? 116.455 4.074 27.209 1.00 0.00 99 ILE A C 21
ATOM 33075 O O . ILE A 1 101 ? 117.610 3.689 27.212 1.00 0.00 99 ILE A O 21
ATOM 33091 N N . LEU A 1 102 ? 115.891 4.570 28.285 1.00 0.00 100 LEU A N 21
ATOM 33092 C CA . LEU A 1 102 ? 116.662 4.669 29.566 1.00 0.00 100 LEU A CA 21
ATOM 33093 C C . LEU A 1 102 ? 117.079 3.274 30.039 1.00 0.00 100 LEU A C 21
ATOM 33094 O O . LEU A 1 102 ? 118.139 3.096 30.611 1.00 0.00 100 LEU A O 21
ATOM 33110 N N . GLY A 1 103 ? 116.249 2.287 29.803 1.00 0.00 101 GLY A N 21
ATOM 33111 C CA . GLY A 1 103 ? 116.583 0.895 30.233 1.00 0.00 101 GLY A CA 21
ATOM 33112 C C . GLY A 1 103 ? 115.702 0.502 31.420 1.00 0.00 101 GLY A C 21
ATOM 33113 O O . GLY A 1 103 ? 116.074 0.819 32.539 1.00 0.00 101 GLY A O 21
ATOM 33118 N N . GLY A 1 1 ? 93.804 11.297 -6.937 1.00 0.00 -1 GLY A N 22
ATOM 33119 C CA . GLY A 1 1 ? 95.195 11.814 -6.806 1.00 0.00 -1 GLY A CA 22
ATOM 33120 C C . GLY A 1 1 ? 96.155 10.646 -6.576 1.00 0.00 -1 GLY A C 22
ATOM 33121 O O . GLY A 1 1 ? 96.252 9.745 -7.389 1.00 0.00 -1 GLY A O 22
ATOM 33127 N N . ALA A 1 2 ? 96.863 10.658 -5.473 1.00 0.00 0 ALA A N 22
ATOM 33128 C CA . ALA A 1 2 ? 97.824 9.552 -5.175 1.00 0.00 0 ALA A CA 22
ATOM 33129 C C . ALA A 1 2 ? 97.210 8.564 -4.177 1.00 0.00 0 ALA A C 22
ATOM 33130 O O . ALA A 1 2 ? 97.917 7.890 -3.450 1.00 0.00 0 ALA A O 22
ATOM 33137 N N . MET A 1 3 ? 95.902 8.476 -4.139 1.00 0.00 1 MET A N 22
ATOM 33138 C CA . MET A 1 3 ? 95.230 7.540 -3.185 1.00 0.00 1 MET A CA 22
ATOM 33139 C C . MET A 1 3 ? 93.907 7.050 -3.778 1.00 0.00 1 MET A C 22
ATOM 33140 O O . MET A 1 3 ? 93.312 7.709 -4.610 1.00 0.00 1 MET A O 22
ATOM 33154 N N . GLY A 1 4 ? 93.448 5.896 -3.356 1.00 0.00 2 GLY A N 22
ATOM 33155 C CA . GLY A 1 4 ? 92.160 5.350 -3.884 1.00 0.00 2 GLY A CA 22
ATOM 33156 C C . GLY A 1 4 ? 92.272 5.140 -5.405 1.00 0.00 2 GLY A C 22
ATOM 33157 O O . GLY A 1 4 ? 91.629 5.841 -6.162 1.00 0.00 2 GLY A O 22
ATOM 33161 N N . PRO A 1 5 ? 93.085 4.181 -5.821 1.00 0.00 3 PRO A N 22
ATOM 33162 C CA . PRO A 1 5 ? 93.277 3.943 -7.275 1.00 0.00 3 PRO A CA 22
ATOM 33163 C C . PRO A 1 5 ? 91.941 3.620 -7.955 1.00 0.00 3 PRO A C 22
ATOM 33164 O O . PRO A 1 5 ? 91.013 3.158 -7.324 1.00 0.00 3 PRO A O 22
ATOM 33175 N N . THR A 1 6 ? 91.845 3.869 -9.239 1.00 0.00 4 THR A N 22
ATOM 33176 C CA . THR A 1 6 ? 90.590 3.546 -9.987 1.00 0.00 4 THR A CA 22
ATOM 33177 C C . THR A 1 6 ? 90.725 2.196 -10.700 1.00 0.00 4 THR A C 22
ATOM 33178 O O . THR A 1 6 ? 90.067 1.942 -11.692 1.00 0.00 4 THR A O 22
ATOM 33189 N N . ASP A 1 7 ? 91.573 1.332 -10.198 1.00 0.00 5 ASP A N 22
ATOM 33190 C CA . ASP A 1 7 ? 91.844 0.037 -10.897 1.00 0.00 5 ASP A CA 22
ATOM 33191 C C . ASP A 1 7 ? 90.690 -0.947 -10.681 1.00 0.00 5 ASP A C 22
ATOM 33192 O O . ASP A 1 7 ? 89.912 -0.814 -9.754 1.00 0.00 5 ASP A O 22
ATOM 33201 N N . GLN A 1 8 ? 90.579 -1.933 -11.538 1.00 0.00 6 GLN A N 22
ATOM 33202 C CA . GLN A 1 8 ? 89.498 -2.963 -11.386 1.00 0.00 6 GLN A CA 22
ATOM 33203 C C . GLN A 1 8 ? 89.764 -3.905 -10.201 1.00 0.00 6 GLN A C 22
ATOM 33204 O O . GLN A 1 8 ? 88.951 -4.759 -9.894 1.00 0.00 6 GLN A O 22
ATOM 33218 N N . ASP A 1 9 ? 90.885 -3.765 -9.538 1.00 0.00 7 ASP A N 22
ATOM 33219 C CA . ASP A 1 9 ? 91.149 -4.586 -8.314 1.00 0.00 7 ASP A CA 22
ATOM 33220 C C . ASP A 1 9 ? 90.164 -4.208 -7.198 1.00 0.00 7 ASP A C 22
ATOM 33221 O O . ASP A 1 9 ? 89.924 -4.986 -6.293 1.00 0.00 7 ASP A O 22
ATOM 33230 N N . TRP A 1 10 ? 89.593 -3.022 -7.255 1.00 0.00 8 TRP A N 22
ATOM 33231 C CA . TRP A 1 10 ? 88.648 -2.588 -6.181 1.00 0.00 8 TRP A CA 22
ATOM 33232 C C . TRP A 1 10 ? 87.275 -3.251 -6.338 1.00 0.00 8 TRP A C 22
ATOM 33233 O O . TRP A 1 10 ? 86.473 -3.219 -5.427 1.00 0.00 8 TRP A O 22
ATOM 33254 N N . ILE A 1 11 ? 86.985 -3.856 -7.473 1.00 0.00 9 ILE A N 22
ATOM 33255 C CA . ILE A 1 11 ? 85.599 -4.395 -7.701 1.00 0.00 9 ILE A CA 22
ATOM 33256 C C . ILE A 1 11 ? 85.216 -5.367 -6.569 1.00 0.00 9 ILE A C 22
ATOM 33257 O O . ILE A 1 11 ? 85.952 -6.280 -6.244 1.00 0.00 9 ILE A O 22
ATOM 33273 N N . GLY A 1 12 ? 84.066 -5.162 -5.980 1.00 0.00 10 GLY A N 22
ATOM 33274 C CA . GLY A 1 12 ? 83.647 -5.991 -4.812 1.00 0.00 10 GLY A CA 22
ATOM 33275 C C . GLY A 1 12 ? 84.217 -5.448 -3.488 1.00 0.00 10 GLY A C 22
ATOM 33276 O O . GLY A 1 12 ? 83.953 -6.010 -2.439 1.00 0.00 10 GLY A O 22
ATOM 33280 N N . CYS A 1 13 ? 84.989 -4.373 -3.509 1.00 0.00 11 CYS A N 22
ATOM 33281 C CA . CYS A 1 13 ? 85.511 -3.808 -2.217 1.00 0.00 11 CYS A CA 22
ATOM 33282 C C . CYS A 1 13 ? 84.462 -2.877 -1.573 1.00 0.00 11 CYS A C 22
ATOM 33283 O O . CYS A 1 13 ? 83.617 -2.326 -2.253 1.00 0.00 11 CYS A O 22
ATOM 33291 N N . ALA A 1 14 ? 84.521 -2.706 -0.276 1.00 0.00 12 ALA A N 22
ATOM 33292 C CA . ALA A 1 14 ? 83.471 -1.908 0.434 1.00 0.00 12 ALA A CA 22
ATOM 33293 C C . ALA A 1 14 ? 83.896 -0.442 0.539 1.00 0.00 12 ALA A C 22
ATOM 33294 O O . ALA A 1 14 ? 84.929 -0.138 1.107 1.00 0.00 12 ALA A O 22
ATOM 33301 N N . VAL A 1 15 ? 83.110 0.464 0.004 1.00 0.00 13 VAL A N 22
ATOM 33302 C CA . VAL A 1 15 ? 83.490 1.911 0.049 1.00 0.00 13 VAL A CA 22
ATOM 33303 C C . VAL A 1 15 ? 82.282 2.781 0.416 1.00 0.00 13 VAL A C 22
ATOM 33304 O O . VAL A 1 15 ? 81.143 2.379 0.258 1.00 0.00 13 VAL A O 22
ATOM 33317 N N . SER A 1 16 ? 82.533 3.971 0.905 1.00 0.00 14 SER A N 22
ATOM 33318 C CA . SER A 1 16 ? 81.426 4.932 1.172 1.00 0.00 14 SER A CA 22
ATOM 33319 C C . SER A 1 16 ? 81.659 6.207 0.368 1.00 0.00 14 SER A C 22
ATOM 33320 O O . SER A 1 16 ? 82.779 6.671 0.249 1.00 0.00 14 SER A O 22
ATOM 33328 N N . ILE A 1 17 ? 80.616 6.775 -0.181 1.00 0.00 15 ILE A N 22
ATOM 33329 C CA . ILE A 1 17 ? 80.792 7.941 -1.099 1.00 0.00 15 ILE A CA 22
ATOM 33330 C C . ILE A 1 17 ? 80.029 9.147 -0.558 1.00 0.00 15 ILE A C 22
ATOM 33331 O O . ILE A 1 17 ? 78.827 9.092 -0.365 1.00 0.00 15 ILE A O 22
ATOM 33347 N N . ALA A 1 18 ? 80.720 10.233 -0.318 1.00 0.00 16 ALA A N 22
ATOM 33348 C CA . ALA A 1 18 ? 80.041 11.475 0.145 1.00 0.00 16 ALA A CA 22
ATOM 33349 C C . ALA A 1 18 ? 79.816 12.405 -1.045 1.00 0.00 16 ALA A C 22
ATOM 33350 O O . ALA A 1 18 ? 80.750 12.961 -1.591 1.00 0.00 16 ALA A O 22
ATOM 33357 N N . CYS A 1 19 ? 78.584 12.569 -1.449 1.00 0.00 17 CYS A N 22
ATOM 33358 C CA . CYS A 1 19 ? 78.264 13.493 -2.578 1.00 0.00 17 CYS A CA 22
ATOM 33359 C C . CYS A 1 19 ? 77.872 14.861 -2.020 1.00 0.00 17 CYS A C 22
ATOM 33360 O O . CYS A 1 19 ? 77.623 15.002 -0.836 1.00 0.00 17 CYS A O 22
ATOM 33368 N N . ASP A 1 20 ? 77.814 15.870 -2.857 1.00 0.00 18 ASP A N 22
ATOM 33369 C CA . ASP A 1 20 ? 77.491 17.248 -2.362 1.00 0.00 18 ASP A CA 22
ATOM 33370 C C . ASP A 1 20 ? 76.118 17.250 -1.673 1.00 0.00 18 ASP A C 22
ATOM 33371 O O . ASP A 1 20 ? 75.382 16.285 -1.738 1.00 0.00 18 ASP A O 22
ATOM 33380 N N . GLU A 1 21 ? 75.777 18.329 -1.015 1.00 0.00 19 GLU A N 22
ATOM 33381 C CA . GLU A 1 21 ? 74.628 18.304 -0.047 1.00 0.00 19 GLU A CA 22
ATOM 33382 C C . GLU A 1 21 ? 73.340 17.790 -0.705 1.00 0.00 19 GLU A C 22
ATOM 33383 O O . GLU A 1 21 ? 72.540 17.129 -0.067 1.00 0.00 19 GLU A O 22
ATOM 33395 N N . VAL A 1 22 ? 73.135 18.085 -1.965 1.00 0.00 20 VAL A N 22
ATOM 33396 C CA . VAL A 1 22 ? 71.856 17.679 -2.635 1.00 0.00 20 VAL A CA 22
ATOM 33397 C C . VAL A 1 22 ? 71.864 16.170 -2.929 1.00 0.00 20 VAL A C 22
ATOM 33398 O O . VAL A 1 22 ? 70.822 15.549 -3.030 1.00 0.00 20 VAL A O 22
ATOM 33411 N N . LEU A 1 23 ? 73.028 15.583 -3.066 1.00 0.00 21 LEU A N 22
ATOM 33412 C CA . LEU A 1 23 ? 73.114 14.120 -3.364 1.00 0.00 21 LEU A CA 22
ATOM 33413 C C . LEU A 1 23 ? 73.194 13.284 -2.075 1.00 0.00 21 LEU A C 22
ATOM 33414 O O . LEU A 1 23 ? 72.972 12.087 -2.099 1.00 0.00 21 LEU A O 22
ATOM 33430 N N . GLY A 1 24 ? 73.506 13.899 -0.956 1.00 0.00 22 GLY A N 22
ATOM 33431 C CA . GLY A 1 24 ? 73.595 13.139 0.331 1.00 0.00 22 GLY A CA 22
ATOM 33432 C C . GLY A 1 24 ? 74.737 12.118 0.267 1.00 0.00 22 GLY A C 22
ATOM 33433 O O . GLY A 1 24 ? 75.700 12.292 -0.457 1.00 0.00 22 GLY A O 22
ATOM 33437 N N . VAL A 1 25 ? 74.632 11.051 1.023 1.00 0.00 23 VAL A N 22
ATOM 33438 C CA . VAL A 1 25 ? 75.749 10.053 1.092 1.00 0.00 23 VAL A CA 22
ATOM 33439 C C . VAL A 1 25 ? 75.198 8.640 0.897 1.00 0.00 23 VAL A C 22
ATOM 33440 O O . VAL A 1 25 ? 74.159 8.301 1.434 1.00 0.00 23 VAL A O 22
ATOM 33453 N N . PHE A 1 26 ? 75.886 7.816 0.139 1.00 0.00 24 PHE A N 22
ATOM 33454 C CA . PHE A 1 26 ? 75.467 6.388 0.023 1.00 0.00 24 PHE A CA 22
ATOM 33455 C C . PHE A 1 26 ? 76.657 5.460 0.290 1.00 0.00 24 PHE A C 22
ATOM 33456 O O . PHE A 1 26 ? 77.799 5.859 0.190 1.00 0.00 24 PHE A O 22
ATOM 33473 N N . GLN A 1 27 ? 76.385 4.229 0.632 1.00 0.00 25 GLN A N 22
ATOM 33474 C CA . GLN A 1 27 ? 77.478 3.238 0.858 1.00 0.00 25 GLN A CA 22
ATOM 33475 C C . GLN A 1 27 ? 77.112 1.911 0.188 1.00 0.00 25 GLN A C 22
ATOM 33476 O O . GLN A 1 27 ? 75.950 1.546 0.119 1.00 0.00 25 GLN A O 22
ATOM 33490 N N . GLY A 1 28 ? 78.093 1.195 -0.309 1.00 0.00 26 GLY A N 22
ATOM 33491 C CA . GLY A 1 28 ? 77.801 -0.072 -1.044 1.00 0.00 26 GLY A CA 22
ATOM 33492 C C . GLY A 1 28 ? 79.108 -0.758 -1.441 1.00 0.00 26 GLY A C 22
ATOM 33493 O O . GLY A 1 28 ? 80.179 -0.190 -1.324 1.00 0.00 26 GLY A O 22
ATOM 33497 N N . LEU A 1 29 ? 79.024 -1.981 -1.905 1.00 0.00 27 LEU A N 22
ATOM 33498 C CA . LEU A 1 29 ? 80.225 -2.651 -2.485 1.00 0.00 27 LEU A CA 22
ATOM 33499 C C . LEU A 1 29 ? 80.309 -2.368 -3.987 1.00 0.00 27 LEU A C 22
ATOM 33500 O O . LEU A 1 29 ? 79.323 -2.420 -4.698 1.00 0.00 27 LEU A O 22
ATOM 33516 N N . ILE A 1 30 ? 81.488 -2.069 -4.463 1.00 0.00 28 ILE A N 22
ATOM 33517 C CA . ILE A 1 30 ? 81.663 -1.711 -5.907 1.00 0.00 28 ILE A CA 22
ATOM 33518 C C . ILE A 1 30 ? 81.385 -2.929 -6.800 1.00 0.00 28 ILE A C 22
ATOM 33519 O O . ILE A 1 30 ? 81.802 -4.032 -6.506 1.00 0.00 28 ILE A O 22
ATOM 33535 N N . LYS A 1 31 ? 80.678 -2.727 -7.884 1.00 0.00 29 LYS A N 22
ATOM 33536 C CA . LYS A 1 31 ? 80.498 -3.820 -8.887 1.00 0.00 29 LYS A CA 22
ATOM 33537 C C . LYS A 1 31 ? 81.328 -3.521 -10.139 1.00 0.00 29 LYS A C 22
ATOM 33538 O O . LYS A 1 31 ? 81.864 -4.418 -10.764 1.00 0.00 29 LYS A O 22
ATOM 33557 N N . GLN A 1 32 ? 81.434 -2.268 -10.508 1.00 0.00 30 GLN A N 22
ATOM 33558 C CA . GLN A 1 32 ? 82.212 -1.894 -11.731 1.00 0.00 30 GLN A CA 22
ATOM 33559 C C . GLN A 1 32 ? 82.759 -0.475 -11.576 1.00 0.00 30 GLN A C 22
ATOM 33560 O O . GLN A 1 32 ? 82.188 0.342 -10.879 1.00 0.00 30 GLN A O 22
ATOM 33574 N N . ILE A 1 33 ? 83.861 -0.178 -12.222 1.00 0.00 31 ILE A N 22
ATOM 33575 C CA . ILE A 1 33 ? 84.475 1.178 -12.087 1.00 0.00 31 ILE A CA 22
ATOM 33576 C C . ILE A 1 33 ? 84.993 1.655 -13.447 1.00 0.00 31 ILE A C 22
ATOM 33577 O O . ILE A 1 33 ? 85.561 0.895 -14.209 1.00 0.00 31 ILE A O 22
ATOM 33593 N N . SER A 1 34 ? 84.794 2.912 -13.746 1.00 0.00 32 SER A N 22
ATOM 33594 C CA . SER A 1 34 ? 85.370 3.501 -14.990 1.00 0.00 32 SER A CA 22
ATOM 33595 C C . SER A 1 34 ? 85.739 4.963 -14.736 1.00 0.00 32 SER A C 22
ATOM 33596 O O . SER A 1 34 ? 85.215 5.594 -13.839 1.00 0.00 32 SER A O 22
ATOM 33604 N N . ALA A 1 35 ? 86.628 5.507 -15.528 1.00 0.00 33 ALA A N 22
ATOM 33605 C CA . ALA A 1 35 ? 87.189 6.866 -15.223 1.00 0.00 33 ALA A CA 22
ATOM 33606 C C . ALA A 1 35 ? 86.075 7.913 -15.076 1.00 0.00 33 ALA A C 22
ATOM 33607 O O . ALA A 1 35 ? 86.258 8.928 -14.431 1.00 0.00 33 ALA A O 22
ATOM 33614 N N . GLU A 1 36 ? 84.927 7.675 -15.668 1.00 0.00 34 GLU A N 22
ATOM 33615 C CA . GLU A 1 36 ? 83.851 8.714 -15.672 1.00 0.00 34 GLU A CA 22
ATOM 33616 C C . GLU A 1 36 ? 82.893 8.526 -14.487 1.00 0.00 34 GLU A C 22
ATOM 33617 O O . GLU A 1 36 ? 82.273 9.471 -14.036 1.00 0.00 34 GLU A O 22
ATOM 33629 N N . GLU A 1 37 ? 82.768 7.320 -13.981 1.00 0.00 35 GLU A N 22
ATOM 33630 C CA . GLU A 1 37 ? 81.722 7.046 -12.943 1.00 0.00 35 GLU A CA 22
ATOM 33631 C C . GLU A 1 37 ? 82.095 5.826 -12.090 1.00 0.00 35 GLU A C 22
ATOM 33632 O O . GLU A 1 37 ? 82.874 4.985 -12.495 1.00 0.00 35 GLU A O 22
ATOM 33644 N N . ILE A 1 38 ? 81.538 5.733 -10.907 1.00 0.00 36 ILE A N 22
ATOM 33645 C CA . ILE A 1 38 ? 81.701 4.497 -10.079 1.00 0.00 36 ILE A CA 22
ATOM 33646 C C . ILE A 1 38 ? 80.343 3.803 -9.923 1.00 0.00 36 ILE A C 22
ATOM 33647 O O . ILE A 1 38 ? 79.331 4.456 -9.744 1.00 0.00 36 ILE A O 22
ATOM 33663 N N . THR A 1 39 ? 80.313 2.490 -9.990 1.00 0.00 37 THR A N 22
ATOM 33664 C CA . THR A 1 39 ? 79.008 1.760 -9.907 1.00 0.00 37 THR A CA 22
ATOM 33665 C C . THR A 1 39 ? 79.042 0.731 -8.770 1.00 0.00 37 THR A C 22
ATOM 33666 O O . THR A 1 39 ? 79.972 -0.045 -8.657 1.00 0.00 37 THR A O 22
ATOM 33677 N N . ILE A 1 40 ? 78.030 0.719 -7.933 1.00 0.00 38 ILE A N 22
ATOM 33678 C CA . ILE A 1 40 ? 78.014 -0.222 -6.761 1.00 0.00 38 ILE A CA 22
ATOM 33679 C C . ILE A 1 40 ? 76.644 -0.901 -6.636 1.00 0.00 38 ILE A C 22
ATOM 33680 O O . ILE A 1 40 ? 75.711 -0.580 -7.345 1.00 0.00 38 ILE A O 22
ATOM 33696 N N . VAL A 1 41 ? 76.531 -1.835 -5.726 1.00 0.00 39 VAL A N 22
ATOM 33697 C CA . VAL A 1 41 ? 75.257 -2.606 -5.565 1.00 0.00 39 VAL A CA 22
ATOM 33698 C C . VAL A 1 41 ? 74.802 -2.582 -4.101 1.00 0.00 39 VAL A C 22
ATOM 33699 O O . VAL A 1 41 ? 75.566 -2.255 -3.217 1.00 0.00 39 VAL A O 22
ATOM 33712 N N . ARG A 1 42 ? 73.556 -2.922 -3.848 1.00 0.00 40 ARG A N 22
ATOM 33713 C CA . ARG A 1 42 ? 72.966 -2.784 -2.470 1.00 0.00 40 ARG A CA 22
ATOM 33714 C C . ARG A 1 42 ? 73.034 -1.322 -2.024 1.00 0.00 40 ARG A C 22
ATOM 33715 O O . ARG A 1 42 ? 73.743 -0.974 -1.099 1.00 0.00 40 ARG A O 22
ATOM 33736 N N . ALA A 1 43 ? 72.294 -0.470 -2.688 1.00 0.00 41 ALA A N 22
ATOM 33737 C CA . ALA A 1 43 ? 72.375 0.998 -2.401 1.00 0.00 41 ALA A CA 22
ATOM 33738 C C . ALA A 1 43 ? 71.798 1.328 -1.022 1.00 0.00 41 ALA A C 22
ATOM 33739 O O . ALA A 1 43 ? 70.616 1.158 -0.773 1.00 0.00 41 ALA A O 22
ATOM 33746 N N . PHE A 1 44 ? 72.626 1.800 -0.125 1.00 0.00 42 PHE A N 22
ATOM 33747 C CA . PHE A 1 44 ? 72.110 2.364 1.158 1.00 0.00 42 PHE A CA 22
ATOM 33748 C C . PHE A 1 44 ? 72.458 3.851 1.245 1.00 0.00 42 PHE A C 22
ATOM 33749 O O . PHE A 1 44 ? 73.558 4.251 0.926 1.00 0.00 42 PHE A O 22
ATOM 33766 N N . ARG A 1 45 ? 71.528 4.665 1.677 1.00 0.00 43 ARG A N 22
ATOM 33767 C CA . ARG A 1 45 ? 71.773 6.138 1.746 1.00 0.00 43 ARG A CA 22
ATOM 33768 C C . ARG A 1 45 ? 71.273 6.682 3.083 1.00 0.00 43 ARG A C 22
ATOM 33769 O O . ARG A 1 45 ? 70.268 6.240 3.601 1.00 0.00 43 ARG A O 22
ATOM 33790 N N . ASN A 1 46 ? 71.970 7.640 3.653 1.00 0.00 44 ASN A N 22
ATOM 33791 C CA . ASN A 1 46 ? 71.553 8.212 4.983 1.00 0.00 44 ASN A CA 22
ATOM 33792 C C . ASN A 1 46 ? 71.342 7.099 6.024 1.00 0.00 44 ASN A C 22
ATOM 33793 O O . ASN A 1 46 ? 70.426 7.153 6.823 1.00 0.00 44 ASN A O 22
ATOM 33804 N N . GLY A 1 47 ? 72.187 6.097 6.014 1.00 0.00 45 GLY A N 22
ATOM 33805 C CA . GLY A 1 47 ? 72.102 5.013 7.042 1.00 0.00 45 GLY A CA 22
ATOM 33806 C C . GLY A 1 47 ? 70.759 4.272 6.951 1.00 0.00 45 GLY A C 22
ATOM 33807 O O . GLY A 1 47 ? 70.327 3.655 7.907 1.00 0.00 45 GLY A O 22
ATOM 33811 N N . VAL A 1 48 ? 70.099 4.328 5.816 1.00 0.00 46 VAL A N 22
ATOM 33812 C CA . VAL A 1 48 ? 68.843 3.536 5.629 1.00 0.00 46 VAL A CA 22
ATOM 33813 C C . VAL A 1 48 ? 68.748 3.052 4.166 1.00 0.00 46 VAL A C 22
ATOM 33814 O O . VAL A 1 48 ? 69.265 3.699 3.280 1.00 0.00 46 VAL A O 22
ATOM 33827 N N . PRO A 1 49 ? 68.093 1.925 3.949 1.00 0.00 47 PRO A N 22
ATOM 33828 C CA . PRO A 1 49 ? 68.035 1.347 2.580 1.00 0.00 47 PRO A CA 22
ATOM 33829 C C . PRO A 1 49 ? 67.293 2.299 1.637 1.00 0.00 47 PRO A C 22
ATOM 33830 O O . PRO A 1 49 ? 66.313 2.915 2.017 1.00 0.00 47 PRO A O 22
ATOM 33841 N N . LEU A 1 50 ? 67.751 2.423 0.411 1.00 0.00 48 LEU A N 22
ATOM 33842 C CA . LEU A 1 50 ? 67.089 3.366 -0.548 1.00 0.00 48 LEU A CA 22
ATOM 33843 C C . LEU A 1 50 ? 65.753 2.794 -1.032 1.00 0.00 48 LEU A C 22
ATOM 33844 O O . LEU A 1 50 ? 64.736 3.462 -0.987 1.00 0.00 48 LEU A O 22
ATOM 33860 N N . ARG A 1 51 ? 65.747 1.565 -1.495 1.00 0.00 49 ARG A N 22
ATOM 33861 C CA . ARG A 1 51 ? 64.468 0.928 -1.947 1.00 0.00 49 ARG A CA 22
ATOM 33862 C C . ARG A 1 51 ? 64.691 -0.556 -2.250 1.00 0.00 49 ARG A C 22
ATOM 33863 O O . ARG A 1 51 ? 64.159 -1.419 -1.575 1.00 0.00 49 ARG A O 22
ATOM 33884 N N . LYS A 1 52 ? 65.473 -0.856 -3.259 1.00 0.00 50 LYS A N 22
ATOM 33885 C CA . LYS A 1 52 ? 65.709 -2.283 -3.639 1.00 0.00 50 LYS A CA 22
ATOM 33886 C C . LYS A 1 52 ? 67.173 -2.660 -3.399 1.00 0.00 50 LYS A C 22
ATOM 33887 O O . LYS A 1 52 ? 68.078 -1.938 -3.780 1.00 0.00 50 LYS A O 22
ATOM 33906 N N . GLN A 1 53 ? 67.407 -3.784 -2.769 1.00 0.00 51 GLN A N 22
ATOM 33907 C CA . GLN A 1 53 ? 68.813 -4.240 -2.529 1.00 0.00 51 GLN A CA 22
ATOM 33908 C C . GLN A 1 53 ? 69.528 -4.475 -3.863 1.00 0.00 51 GLN A C 22
ATOM 33909 O O . GLN A 1 53 ? 70.713 -4.234 -3.992 1.00 0.00 51 GLN A O 22
ATOM 33923 N N . ASN A 1 54 ? 68.808 -4.943 -4.854 1.00 0.00 52 ASN A N 22
ATOM 33924 C CA . ASN A 1 54 ? 69.446 -5.272 -6.166 1.00 0.00 52 ASN A CA 22
ATOM 33925 C C . ASN A 1 54 ? 69.580 -4.027 -7.062 1.00 0.00 52 ASN A C 22
ATOM 33926 O O . ASN A 1 54 ? 70.045 -4.126 -8.183 1.00 0.00 52 ASN A O 22
ATOM 33937 N N . ALA A 1 55 ? 69.182 -2.862 -6.588 1.00 0.00 53 ALA A N 22
ATOM 33938 C CA . ALA A 1 55 ? 69.282 -1.632 -7.437 1.00 0.00 53 ALA A CA 22
ATOM 33939 C C . ALA A 1 55 ? 70.739 -1.169 -7.524 1.00 0.00 53 ALA A C 22
ATOM 33940 O O . ALA A 1 55 ? 71.447 -1.136 -6.533 1.00 0.00 53 ALA A O 22
ATOM 33947 N N . GLU A 1 56 ? 71.185 -0.812 -8.703 1.00 0.00 54 GLU A N 22
ATOM 33948 C CA . GLU A 1 56 ? 72.594 -0.336 -8.869 1.00 0.00 54 GLU A CA 22
ATOM 33949 C C . GLU A 1 56 ? 72.669 1.195 -8.741 1.00 0.00 54 GLU A C 22
ATOM 33950 O O . GLU A 1 56 ? 71.812 1.907 -9.232 1.00 0.00 54 GLU A O 22
ATOM 33962 N N . VAL A 1 57 ? 73.686 1.695 -8.086 1.00 0.00 55 VAL A N 22
ATOM 33963 C CA . VAL A 1 57 ? 73.901 3.177 -8.031 1.00 0.00 55 VAL A CA 22
ATOM 33964 C C . VAL A 1 57 ? 75.081 3.549 -8.926 1.00 0.00 55 VAL A C 22
ATOM 33965 O O . VAL A 1 57 ? 76.169 3.031 -8.761 1.00 0.00 55 VAL A O 22
ATOM 33978 N N . VAL A 1 58 ? 74.876 4.436 -9.869 1.00 0.00 56 VAL A N 22
ATOM 33979 C CA . VAL A 1 58 ? 76.012 4.896 -10.725 1.00 0.00 56 VAL A CA 22
ATOM 33980 C C . VAL A 1 58 ? 76.138 6.414 -10.634 1.00 0.00 56 VAL A C 22
ATOM 33981 O O . VAL A 1 58 ? 75.276 7.146 -11.087 1.00 0.00 56 VAL A O 22
ATOM 33994 N N . LEU A 1 59 ? 77.206 6.883 -10.055 1.00 0.00 57 LEU A N 22
ATOM 33995 C CA . LEU A 1 59 ? 77.351 8.347 -9.800 1.00 0.00 57 LEU A CA 22
ATOM 33996 C C . LEU A 1 59 ? 78.693 8.851 -10.338 1.00 0.00 57 LEU A C 22
ATOM 33997 O O . LEU A 1 59 ? 79.719 8.222 -10.155 1.00 0.00 57 LEU A O 22
ATOM 34013 N N . LYS A 1 60 ? 78.685 9.981 -11.002 1.00 0.00 58 LYS A N 22
ATOM 34014 C CA . LYS A 1 60 ? 79.943 10.504 -11.627 1.00 0.00 58 LYS A CA 22
ATOM 34015 C C . LYS A 1 60 ? 80.877 11.078 -10.560 1.00 0.00 58 LYS A C 22
ATOM 34016 O O . LYS A 1 60 ? 80.440 11.699 -9.609 1.00 0.00 58 LYS A O 22
ATOM 34035 N N . CYS A 1 61 ? 82.163 10.871 -10.714 1.00 0.00 59 CYS A N 22
ATOM 34036 C CA . CYS A 1 61 ? 83.157 11.461 -9.753 1.00 0.00 59 CYS A CA 22
ATOM 34037 C C . CYS A 1 61 ? 82.977 12.984 -9.646 1.00 0.00 59 CYS A C 22
ATOM 34038 O O . CYS A 1 61 ? 83.211 13.572 -8.606 1.00 0.00 59 CYS A O 22
ATOM 34046 N N . THR A 1 62 ? 82.564 13.615 -10.717 1.00 0.00 60 THR A N 22
ATOM 34047 C CA . THR A 1 62 ? 82.372 15.102 -10.697 1.00 0.00 60 THR A CA 22
ATOM 34048 C C . THR A 1 62 ? 81.249 15.476 -9.725 1.00 0.00 60 THR A C 22
ATOM 34049 O O . THR A 1 62 ? 81.230 16.565 -9.181 1.00 0.00 60 THR A O 22
ATOM 34060 N N . ASP A 1 63 ? 80.316 14.581 -9.507 1.00 0.00 61 ASP A N 22
ATOM 34061 C CA . ASP A 1 63 ? 79.213 14.855 -8.535 1.00 0.00 61 ASP A CA 22
ATOM 34062 C C . ASP A 1 63 ? 79.625 14.408 -7.127 1.00 0.00 61 ASP A C 22
ATOM 34063 O O . ASP A 1 63 ? 79.114 14.906 -6.140 1.00 0.00 61 ASP A O 22
ATOM 34072 N N . ILE A 1 64 ? 80.541 13.474 -7.031 1.00 0.00 62 ILE A N 22
ATOM 34073 C CA . ILE A 1 64 ? 81.039 13.035 -5.690 1.00 0.00 62 ILE A CA 22
ATOM 34074 C C . ILE A 1 64 ? 82.094 14.022 -5.180 1.00 0.00 62 ILE A C 22
ATOM 34075 O O . ILE A 1 64 ? 82.882 14.548 -5.944 1.00 0.00 62 ILE A O 22
ATOM 34091 N N . ARG A 1 65 ? 82.111 14.273 -3.894 1.00 0.00 63 ARG A N 22
ATOM 34092 C CA . ARG A 1 65 ? 83.092 15.243 -3.322 1.00 0.00 63 ARG A CA 22
ATOM 34093 C C . ARG A 1 65 ? 84.263 14.495 -2.677 1.00 0.00 63 ARG A C 22
ATOM 34094 O O . ARG A 1 65 ? 85.386 14.967 -2.690 1.00 0.00 63 ARG A O 22
ATOM 34115 N N . SER A 1 66 ? 84.009 13.336 -2.115 1.00 0.00 64 SER A N 22
ATOM 34116 C CA . SER A 1 66 ? 85.113 12.555 -1.469 1.00 0.00 64 SER A CA 22
ATOM 34117 C C . SER A 1 66 ? 84.716 11.085 -1.320 1.00 0.00 64 SER A C 22
ATOM 34118 O O . SER A 1 66 ? 83.548 10.757 -1.231 1.00 0.00 64 SER A O 22
ATOM 34126 N N . ILE A 1 67 ? 85.684 10.199 -1.290 1.00 0.00 65 ILE A N 22
ATOM 34127 C CA . ILE A 1 67 ? 85.373 8.738 -1.190 1.00 0.00 65 ILE A CA 22
ATOM 34128 C C . ILE A 1 67 ? 86.344 8.064 -0.215 1.00 0.00 65 ILE A C 22
ATOM 34129 O O . ILE A 1 67 ? 87.496 8.442 -0.110 1.00 0.00 65 ILE A O 22
ATOM 34145 N N . ASP A 1 68 ? 85.877 7.068 0.497 1.00 0.00 66 ASP A N 22
ATOM 34146 C CA . ASP A 1 68 ? 86.759 6.342 1.463 1.00 0.00 66 ASP A CA 22
ATOM 34147 C C . ASP A 1 68 ? 86.542 4.829 1.349 1.00 0.00 66 ASP A C 22
ATOM 34148 O O . ASP A 1 68 ? 85.424 4.358 1.395 1.00 0.00 66 ASP A O 22
ATOM 34157 N N . LEU A 1 69 ? 87.602 4.071 1.202 1.00 0.00 67 LEU A N 22
ATOM 34158 C CA . LEU A 1 69 ? 87.467 2.579 1.210 1.00 0.00 67 LEU A CA 22
ATOM 34159 C C . LEU A 1 69 ? 87.287 2.082 2.648 1.00 0.00 67 LEU A C 22
ATOM 34160 O O . LEU A 1 69 ? 88.184 2.190 3.464 1.00 0.00 67 LEU A O 22
ATOM 34176 N N . ILE A 1 70 ? 86.135 1.538 2.960 1.00 0.00 68 ILE A N 22
ATOM 34177 C CA . ILE A 1 70 ? 85.894 1.012 4.341 1.00 0.00 68 ILE A CA 22
ATOM 34178 C C . ILE A 1 70 ? 86.660 -0.298 4.539 1.00 0.00 68 ILE A C 22
ATOM 34179 O O . ILE A 1 70 ? 87.349 -0.485 5.526 1.00 0.00 68 ILE A O 22
ATOM 34195 N N . GLU A 1 71 ? 86.540 -1.200 3.600 1.00 0.00 69 GLU A N 22
ATOM 34196 C CA . GLU A 1 71 ? 87.199 -2.533 3.733 1.00 0.00 69 GLU A CA 22
ATOM 34197 C C . GLU A 1 71 ? 87.844 -2.940 2.398 1.00 0.00 69 GLU A C 22
ATOM 34198 O O . GLU A 1 71 ? 87.154 -3.406 1.511 1.00 0.00 69 GLU A O 22
ATOM 34210 N N . PRO A 1 72 ? 89.147 -2.752 2.279 1.00 0.00 70 PRO A N 22
ATOM 34211 C CA . PRO A 1 72 ? 89.849 -3.174 1.042 1.00 0.00 70 PRO A CA 22
ATOM 34212 C C . PRO A 1 72 ? 89.738 -4.690 0.866 1.00 0.00 70 PRO A C 22
ATOM 34213 O O . PRO A 1 72 ? 89.810 -5.438 1.824 1.00 0.00 70 PRO A O 22
ATOM 34224 N N . ALA A 1 73 ? 89.564 -5.144 -0.351 1.00 0.00 71 ALA A N 22
ATOM 34225 C CA . ALA A 1 73 ? 89.447 -6.616 -0.599 1.00 0.00 71 ALA A CA 22
ATOM 34226 C C . ALA A 1 73 ? 90.752 -7.321 -0.218 1.00 0.00 71 ALA A C 22
ATOM 34227 O O . ALA A 1 73 ? 90.742 -8.423 0.298 1.00 0.00 71 ALA A O 22
ATOM 34234 N N . LYS A 1 74 ? 91.873 -6.690 -0.471 1.00 0.00 72 LYS A N 22
ATOM 34235 C CA . LYS A 1 74 ? 93.191 -7.334 -0.164 1.00 0.00 72 LYS A CA 22
ATOM 34236 C C . LYS A 1 74 ? 93.315 -7.615 1.336 1.00 0.00 72 LYS A C 22
ATOM 34237 O O . LYS A 1 74 ? 93.730 -8.687 1.738 1.00 0.00 72 LYS A O 22
ATOM 34256 N N . GLN A 1 75 ? 92.956 -6.661 2.163 1.00 0.00 73 GLN A N 22
ATOM 34257 C CA . GLN A 1 75 ? 93.077 -6.855 3.641 1.00 0.00 73 GLN A CA 22
ATOM 34258 C C . GLN A 1 75 ? 91.902 -6.194 4.369 1.00 0.00 73 GLN A C 22
ATOM 34259 O O . GLN A 1 75 ? 91.317 -5.243 3.883 1.00 0.00 73 GLN A O 22
ATOM 34273 N N . ASP A 1 76 ? 91.559 -6.697 5.528 1.00 0.00 74 ASP A N 22
ATOM 34274 C CA . ASP A 1 76 ? 90.488 -6.054 6.350 1.00 0.00 74 ASP A CA 22
ATOM 34275 C C . ASP A 1 76 ? 91.110 -5.069 7.346 1.00 0.00 74 ASP A C 22
ATOM 34276 O O . ASP A 1 76 ? 91.915 -5.447 8.179 1.00 0.00 74 ASP A O 22
ATOM 34285 N N . LEU A 1 77 ? 90.744 -3.812 7.264 1.00 0.00 75 LEU A N 22
ATOM 34286 C CA . LEU A 1 77 ? 91.328 -2.790 8.193 1.00 0.00 75 LEU A CA 22
ATOM 34287 C C . LEU A 1 77 ? 91.015 -3.153 9.648 1.00 0.00 75 LEU A C 22
ATOM 34288 O O . LEU A 1 77 ? 91.830 -2.958 10.531 1.00 0.00 75 LEU A O 22
ATOM 34304 N N . ASP A 1 78 ? 89.840 -3.676 9.898 1.00 0.00 76 ASP A N 22
ATOM 34305 C CA . ASP A 1 78 ? 89.462 -4.061 11.293 1.00 0.00 76 ASP A CA 22
ATOM 34306 C C . ASP A 1 78 ? 88.295 -5.056 11.275 1.00 0.00 76 ASP A C 22
ATOM 34307 O O . ASP A 1 78 ? 87.640 -5.235 10.265 1.00 0.00 76 ASP A O 22
ATOM 34316 N N . GLY A 1 79 ? 88.037 -5.697 12.388 1.00 0.00 77 GLY A N 22
ATOM 34317 C CA . GLY A 1 79 ? 86.903 -6.668 12.458 1.00 0.00 77 GLY A CA 22
ATOM 34318 C C . GLY A 1 79 ? 85.654 -5.956 12.981 1.00 0.00 77 GLY A C 22
ATOM 34319 O O . GLY A 1 79 ? 85.670 -5.360 14.043 1.00 0.00 77 GLY A O 22
ATOM 34323 N N . HIS A 1 80 ? 84.573 -6.015 12.240 1.00 0.00 78 HIS A N 22
ATOM 34324 C CA . HIS A 1 80 ? 83.310 -5.352 12.684 1.00 0.00 78 HIS A CA 22
ATOM 34325 C C . HIS A 1 80 ? 82.144 -6.341 12.625 1.00 0.00 78 HIS A C 22
ATOM 34326 O O . HIS A 1 80 ? 82.005 -7.091 11.675 1.00 0.00 78 HIS A O 22
ATOM 34340 N N . THR A 1 81 ? 81.306 -6.346 13.633 1.00 0.00 79 THR A N 22
ATOM 34341 C CA . THR A 1 81 ? 80.137 -7.280 13.644 1.00 0.00 79 THR A CA 22
ATOM 34342 C C . THR A 1 81 ? 78.998 -6.709 12.795 1.00 0.00 79 THR A C 22
ATOM 34343 O O . THR A 1 81 ? 78.668 -5.542 12.889 1.00 0.00 79 THR A O 22
ATOM 34354 N N . ALA A 1 82 ? 78.396 -7.530 11.966 1.00 0.00 80 ALA A N 22
ATOM 34355 C CA . ALA A 1 82 ? 77.271 -7.053 11.094 1.00 0.00 80 ALA A CA 22
ATOM 34356 C C . ALA A 1 82 ? 76.643 -8.226 10.317 1.00 0.00 80 ALA A C 22
ATOM 34357 O O . ALA A 1 82 ? 75.441 -8.404 10.371 1.00 0.00 80 ALA A O 22
ATOM 34364 N N . PRO A 1 83 ? 77.453 -9.004 9.613 1.00 0.00 81 PRO A N 22
ATOM 34365 C CA . PRO A 1 83 ? 76.892 -10.123 8.809 1.00 0.00 81 PRO A CA 22
ATOM 34366 C C . PRO A 1 83 ? 76.197 -11.145 9.728 1.00 0.00 81 PRO A C 22
ATOM 34367 O O . PRO A 1 83 ? 76.429 -11.144 10.921 1.00 0.00 81 PRO A O 22
ATOM 34378 N N . PRO A 1 84 ? 75.364 -11.995 9.153 1.00 0.00 82 PRO A N 22
ATOM 34379 C CA . PRO A 1 84 ? 74.648 -13.005 9.974 1.00 0.00 82 PRO A CA 22
ATOM 34380 C C . PRO A 1 84 ? 75.655 -13.955 10.649 1.00 0.00 82 PRO A C 22
ATOM 34381 O O . PRO A 1 84 ? 76.801 -14.009 10.248 1.00 0.00 82 PRO A O 22
ATOM 34392 N N . PRO A 1 85 ? 75.207 -14.683 11.660 1.00 0.00 83 PRO A N 22
ATOM 34393 C CA . PRO A 1 85 ? 76.125 -15.603 12.384 1.00 0.00 83 PRO A CA 22
ATOM 34394 C C . PRO A 1 85 ? 76.713 -16.644 11.426 1.00 0.00 83 PRO A C 22
ATOM 34395 O O . PRO A 1 85 ? 76.071 -17.054 10.476 1.00 0.00 83 PRO A O 22
ATOM 34406 N N . VAL A 1 86 ? 77.926 -17.069 11.673 1.00 0.00 84 VAL A N 22
ATOM 34407 C CA . VAL A 1 86 ? 78.580 -18.070 10.774 1.00 0.00 84 VAL A CA 22
ATOM 34408 C C . VAL A 1 86 ? 79.111 -19.254 11.590 1.00 0.00 84 VAL A C 22
ATOM 34409 O O . VAL A 1 86 ? 79.305 -19.154 12.787 1.00 0.00 84 VAL A O 22
ATOM 34422 N N . VAL A 1 87 ? 79.346 -20.371 10.944 1.00 0.00 85 VAL A N 22
ATOM 34423 C CA . VAL A 1 87 ? 79.849 -21.579 11.675 1.00 0.00 85 VAL A CA 22
ATOM 34424 C C . VAL A 1 87 ? 81.200 -21.270 12.330 1.00 0.00 85 VAL A C 22
ATOM 34425 O O . VAL A 1 87 ? 81.478 -21.700 13.434 1.00 0.00 85 VAL A O 22
ATOM 34438 N N . ASN A 1 88 ? 82.045 -20.521 11.655 1.00 0.00 86 ASN A N 22
ATOM 34439 C CA . ASN A 1 88 ? 83.396 -20.174 12.218 1.00 0.00 86 ASN A CA 22
ATOM 34440 C C . ASN A 1 88 ? 84.162 -21.442 12.614 1.00 0.00 86 ASN A C 22
ATOM 34441 O O . ASN A 1 88 ? 84.707 -21.532 13.696 1.00 0.00 86 ASN A O 22
ATOM 34452 N N . LYS A 1 89 ? 84.205 -22.417 11.734 1.00 0.00 87 LYS A N 22
ATOM 34453 C CA . LYS A 1 89 ? 84.878 -23.726 12.042 1.00 0.00 87 LYS A CA 22
ATOM 34454 C C . LYS A 1 89 ? 84.267 -24.376 13.299 1.00 0.00 87 LYS A C 22
ATOM 34455 O O . LYS A 1 89 ? 83.607 -23.709 14.073 1.00 0.00 87 LYS A O 22
ATOM 34474 N N . PRO A 1 90 ? 84.494 -25.668 13.475 1.00 0.00 88 PRO A N 22
ATOM 34475 C CA . PRO A 1 90 ? 83.968 -26.360 14.681 1.00 0.00 88 PRO A CA 22
ATOM 34476 C C . PRO A 1 90 ? 84.560 -25.743 15.952 1.00 0.00 88 PRO A C 22
ATOM 34477 O O . PRO A 1 90 ? 85.673 -25.253 15.953 1.00 0.00 88 PRO A O 22
ATOM 34488 N N . THR A 1 91 ? 83.815 -25.766 17.031 1.00 0.00 89 THR A N 22
ATOM 34489 C CA . THR A 1 91 ? 84.322 -25.194 18.315 1.00 0.00 89 THR A CA 22
ATOM 34490 C C . THR A 1 91 ? 84.277 -26.258 19.428 1.00 0.00 89 THR A C 22
ATOM 34491 O O . THR A 1 91 ? 83.496 -27.185 19.346 1.00 0.00 89 THR A O 22
ATOM 34502 N N . PRO A 1 92 ? 85.114 -26.103 20.439 1.00 0.00 90 PRO A N 22
ATOM 34503 C CA . PRO A 1 92 ? 85.142 -27.098 21.543 1.00 0.00 90 PRO A CA 22
ATOM 34504 C C . PRO A 1 92 ? 83.778 -27.170 22.237 1.00 0.00 90 PRO A C 22
ATOM 34505 O O . PRO A 1 92 ? 83.073 -26.183 22.340 1.00 0.00 90 PRO A O 22
ATOM 34516 N N . VAL A 1 93 ? 83.407 -28.335 22.709 1.00 0.00 91 VAL A N 22
ATOM 34517 C CA . VAL A 1 93 ? 82.090 -28.486 23.409 1.00 0.00 91 VAL A CA 22
ATOM 34518 C C . VAL A 1 93 ? 82.059 -27.593 24.656 1.00 0.00 91 VAL A C 22
ATOM 34519 O O . VAL A 1 93 ? 81.047 -26.995 24.974 1.00 0.00 91 VAL A O 22
ATOM 34532 N N . LYS A 1 94 ? 83.162 -27.504 25.358 1.00 0.00 92 LYS A N 22
ATOM 34533 C CA . LYS A 1 94 ? 83.216 -26.652 26.584 1.00 0.00 92 LYS A CA 22
ATOM 34534 C C . LYS A 1 94 ? 83.538 -25.204 26.206 1.00 0.00 92 LYS A C 22
ATOM 34535 O O . LYS A 1 94 ? 84.243 -24.948 25.246 1.00 0.00 92 LYS A O 22
ATOM 34554 N N . LEU A 1 95 ? 83.026 -24.259 26.957 1.00 0.00 93 LEU A N 22
ATOM 34555 C CA . LEU A 1 95 ? 83.290 -22.817 26.646 1.00 0.00 93 LEU A CA 22
ATOM 34556 C C . LEU A 1 95 ? 84.780 -22.494 26.860 1.00 0.00 93 LEU A C 22
ATOM 34557 O O . LEU A 1 95 ? 85.411 -23.084 27.713 1.00 0.00 93 LEU A O 22
ATOM 34573 N N . PRO A 1 96 ? 85.309 -21.567 26.080 1.00 0.00 94 PRO A N 22
ATOM 34574 C CA . PRO A 1 96 ? 86.746 -21.210 26.215 1.00 0.00 94 PRO A CA 22
ATOM 34575 C C . PRO A 1 96 ? 87.036 -20.675 27.621 1.00 0.00 94 PRO A C 22
ATOM 34576 O O . PRO A 1 96 ? 86.219 -19.997 28.215 1.00 0.00 94 PRO A O 22
ATOM 34587 N N . HIS A 1 97 ? 88.196 -20.980 28.151 1.00 0.00 95 HIS A N 22
ATOM 34588 C CA . HIS A 1 97 ? 88.562 -20.485 29.512 1.00 0.00 95 HIS A CA 22
ATOM 34589 C C . HIS A 1 97 ? 89.845 -19.654 29.445 1.00 0.00 95 HIS A C 22
ATOM 34590 O O . HIS A 1 97 ? 90.744 -19.948 28.679 1.00 0.00 95 HIS A O 22
ATOM 34604 N N . PHE A 1 98 ? 89.931 -18.618 30.244 1.00 0.00 96 PHE A N 22
ATOM 34605 C CA . PHE A 1 98 ? 91.153 -17.758 30.243 1.00 0.00 96 PHE A CA 22
ATOM 34606 C C . PHE A 1 98 ? 92.075 -18.155 31.400 1.00 0.00 96 PHE A C 22
ATOM 34607 O O . PHE A 1 98 ? 91.636 -18.318 32.525 1.00 0.00 96 PHE A O 22
ATOM 34624 N N . SER A 1 99 ? 93.348 -18.311 31.127 1.00 0.00 97 SER A N 22
ATOM 34625 C CA . SER A 1 99 ? 94.303 -18.751 32.189 1.00 0.00 97 SER A CA 22
ATOM 34626 C C . SER A 1 99 ? 95.289 -17.626 32.518 1.00 0.00 97 SER A C 22
ATOM 34627 O O . SER A 1 99 ? 95.682 -16.864 31.657 1.00 0.00 97 SER A O 22
ATOM 34635 N N . ASN A 1 100 ? 95.690 -17.522 33.766 1.00 0.00 98 ASN A N 22
ATOM 34636 C CA . ASN A 1 100 ? 96.628 -16.429 34.194 1.00 0.00 98 ASN A CA 22
ATOM 34637 C C . ASN A 1 100 ? 96.070 -15.051 33.816 1.00 0.00 98 ASN A C 22
ATOM 34638 O O . ASN A 1 100 ? 95.083 -14.944 33.111 1.00 0.00 98 ASN A O 22
ATOM 34649 N N . ILE A 1 101 ? 96.697 -14.001 34.288 1.00 0.00 99 ILE A N 22
ATOM 34650 C CA . ILE A 1 101 ? 96.213 -12.622 33.971 1.00 0.00 99 ILE A CA 22
ATOM 34651 C C . ILE A 1 101 ? 97.347 -11.794 33.349 1.00 0.00 99 ILE A C 22
ATOM 34652 O O . ILE A 1 101 ? 98.478 -11.843 33.796 1.00 0.00 99 ILE A O 22
ATOM 34668 N N . LEU A 1 102 ? 97.046 -11.037 32.322 1.00 0.00 100 LEU A N 22
ATOM 34669 C CA . LEU A 1 102 ? 98.112 -10.245 31.622 1.00 0.00 100 LEU A CA 22
ATOM 34670 C C . LEU A 1 102 ? 98.795 -9.282 32.599 1.00 0.00 100 LEU A C 22
ATOM 34671 O O . LEU A 1 102 ? 99.999 -9.101 32.562 1.00 0.00 100 LEU A O 22
ATOM 34687 N N . GLY A 1 103 ? 98.033 -8.667 33.470 1.00 0.00 101 GLY A N 22
ATOM 34688 C CA . GLY A 1 103 ? 98.627 -7.732 34.471 1.00 0.00 101 GLY A CA 22
ATOM 34689 C C . GLY A 1 103 ? 97.888 -6.394 34.422 1.00 0.00 101 GLY A C 22
ATOM 34690 O O . GLY A 1 103 ? 96.809 -6.356 33.854 1.00 0.00 101 GLY A O 22
#

B-factor: mean 6.7, std 9.97, range [0.08, 31.27]

GO terms:
  GO:0000932 P-body (C, IDA)
  GO:0000290 deadenylation-dependent decapping of nuclear-transcribed mRNA (P, TAS)
  GO:0005515 protein binding (F, IPI)

Radius of gyration: 17.12 Å; Cα contacts (8 Å, |Δi|>4): 149; chains: 1; bounding box: 36×38×47 Å

Secondary structure (DSSP, 8-state):
--SS--SGGGTT-EEEEEE-TTT-EEEEEEEEEETTEEEEEEEEETTEE-S-SSSPEEEETTTEEEEEEEEPPP-----S-S-SS-TTS--SS---S--SS--